Protein 5UJZ (pdb70)

Secondary structure (DSSP, 8-state):
--EEEEEEB--S---EEEETTEEEEE-SSEEE-B-----SSEEEETTBPPEE-TTB-HHHHHHT-TTS---TT----S-EEE-SS-SB--SS---BTTHHHHHHHTT--SSEEEE-SS-HHHH-TTSB----EEEEESSSSEE--TTEEE-B-SSS----EEEEEE-SS-SEEEEEEEEEE-SSHHHHHHHT--S---EEEE-SS-EEEE---------SSS---EEEEEEEEE-TT-EEEEEESS-EEEESSEEEE----S--EEE--S-EEEEEESEEETTEEE--SSSB-SS-S--EEE--B--S-S--EEESS------/--SSTBTTTB---BSS--S-SEEEEEEETTEEEEEE-HHHHHHHHHHHHHHHHHHHTT----EEE------TT-HHHHHHHHHHHHHHHHHHHHHHHHHHHHHHHHHHHHHHHHHHHHHHHHHHHSTTTEEEETTTEEEESS---HHHHHHHHTT---TTSSHHHHHHHTTT-/--EEEEEEB--S---EEEETTEEEEE-SSEEE-B-----SSEEEETTBPPEE-TTB-HHHHHHT-TTS---TT----S-EEE-SS-SB--SS---BTTHHHHHHHTT--SSEEEE-SS-HHHH-TTSB----EEEEESSSSEE--TTEEE-B-SSS----EEEEEE-SS-SEEEEEEEEEE-SSHHHHHHHT--S---EEEE-SS-EEEE---------SSS---EEEEEEEEE-TT-EEEEEESS-EEEESSEEEE----S--EEE--S-EEEEEESEEETTEEE--SSSB-SS-S--EEE--B--S-S--EEESS------/--SSTBTTTB---BSS--S-SEEEEEEETTEEEEEE-HHHHHHHHHHHHHHHHHHHTT----EEE------TT-HHHHHHHHHHHHHHHHHHHHHHHHHHHHHHHHHHHHHHHHHHHHHHHHHHHSTTTEEEETTTEEEESS---HHHHHHHHTT---TTSSHHHHHHHTTT-/--EEEEEEB--S---EEEETTEEEEE-SSEEE-B-----SSEEEETTBPPEE-TTB-HHHHHHT-TTS---TT----S-EEE-SS-SB--SS---BTTHHHHHHHTT--SSEEEE-SS-HHHH-TTSB----EEEEESSSSEE--TTEEE-B-SSS----EEEEEE-SS-SEEEEEEEEEE-SSHHHHHHHT--S---EEEE-SS-EEEE---------SSS---EEEEEEEEE-TT-EEEEEESS-EEEESSEEEE----S--EEE--S-EEEEEESEEETTEEE--SSSB-SS-S--EEE--B--S-S--EEESS------/--SSTBTTTB---BSS--S-SEEEEEEETTEEEEEE-HHHHHHHHHHHHHHHHHHHTT----EEE------TT-HHHHHHHHHHHHHHHHHHHHHHHHHHHHHHHHHHHHHHHHHHHHHHHHHHHSTTTEEEETTTEEEESS---HHHHHHHHTT---TTSSHHHHHHHTTT-/-PPEE-S-SEEEE-SS----EEEEESS---SSSEEEEEE-BTBPEEEEEETTTEE-SS--S-EEEEEETTEEEEEES---GGG-EEEEEEEE-SSS-EEE---EEEEE----EEEE--SEE-TTEEEEEEEEE-SS-TTTSEEEEEEE-TTS-EEEEEEE-TTS-EEE-TTTBTTEEEEEETTTTEEEEEEEEE-GGG-EEEEEEEEE--S---SS----SS-SB----EEEEE--/-PPEE-S-SEEEE-SS----EEEEESS---SSSEEEEEE-BTBPEEEEEETTTEE-SS--S-EEEEEETTEEEEEES---GGG-EEEEEEEE-SSS-EEE---EEEEE----EEEE--SEE-TTEEEEEEEEE-SS-TTTSEEEEEEE-TTS-EEEEEEE-TTS-EEE-TTTBTTEEEEEETTTTEEEEEEEEE-GGG-EEEEEEEEE--SB--SS----SS-SB----EEEEE--/-PPEE-S-SEEEE-SS----EEEEESS---SSSEEEEEE-BTBPEEEEEETTTEE-SS--S-EEEEEETTEEEEEES---GGG-EEEEEEEE-SSS-EEE---EEEEE----EEEE--SEE-TTEEEEEEEEE-SS-TTTSEEEEEEE-TTS-EEEEEEE-TTS-EEE-TTTBTTEEEEEETTTTEEEEEEEEE-GGG-EEEEEEEEE--S---SS----SS-SB----EEEEE--

Structure (mmCIF, N/CA/C/O backbone):
data_5UJZ
#
_entry.id   5UJZ
#
_cell.length_a   1
_cell.length_b   1
_cell.length_c   1
_cell.angle_alpha   90.00
_cell.angle_beta   90.00
_cell.angle_gamma   90.00
#
_symmetry.space_group_name_H-M   'P 1'
#
loop_
_entity.id
_entity.type
_entity.pdbx_description
1 polymer 'Hemagglutinin HA1'
2 polymer 'Hemagglutinin HA2'
3 polymer scFv
4 branched beta-D-mannopyranose-(1-4)-2-acetamido-2-deoxy-beta-D-glucopyranose-(1-4)-2-acetamido-2-deoxy-beta-D-glucopyranose
5 branched 2-acetamido-2-deoxy-beta-D-glucopyranose-(1-4)-2-acetamido-2-deoxy-beta-D-glucopyranose
6 non-polymer 2-acetamido-2-deoxy-beta-D-glucopyranose
#
loop_
_atom_site.group_PDB
_atom_site.id
_atom_site.type_symbol
_atom_site.label_atom_id
_atom_site.label_alt_id
_atom_site.label_comp_id
_atom_site.label_asym_id
_atom_site.label_entity_id
_atom_site.label_seq_id
_atom_site.pdbx_PDB_ins_code
_atom_site.Cartn_x
_atom_site.Cartn_y
_atom_site.Cartn_z
_atom_site.occupancy
_atom_site.B_iso_or_equiv
_atom_site.auth_seq_id
_atom_site.auth_comp_id
_atom_site.auth_asym_id
_atom_site.auth_atom_id
_atom_site.pdbx_PDB_model_num
ATOM 1 N N . GLU A 1 1 ? -4.774 22.078 70.371 1.00 165.65 4 GLU A N 1
ATOM 2 C CA . GLU A 1 1 ? -3.340 21.818 70.420 1.00 165.65 4 GLU A CA 1
ATOM 3 C C . GLU A 1 1 ? -2.820 21.711 68.987 1.00 165.65 4 GLU A C 1
ATOM 4 O O . GLU A 1 1 ? -3.577 21.912 68.039 1.00 165.65 4 GLU A O 1
ATOM 15 N N . ASP A 1 2 ? -1.533 21.402 68.831 1.00 157.25 5 ASP A N 1
ATOM 16 C CA . ASP A 1 2 ? -0.917 21.438 67.514 1.00 157.25 5 ASP A CA 1
ATOM 17 C C . ASP A 1 2 ? -1.439 20.307 66.639 1.00 157.25 5 ASP A C 1
ATOM 18 O O . ASP A 1 2 ? -1.998 19.315 67.114 1.00 157.25 5 ASP A O 1
ATOM 27 N N . THR A 1 3 ? -1.249 20.480 65.334 1.00 149.03 6 THR A N 1
ATOM 28 C CA . THR A 1 3 ? -1.588 19.459 64.358 1.00 149.03 6 THR A CA 1
ATOM 29 C C . THR A 1 3 ? -0.635 19.599 63.183 1.00 149.03 6 THR A C 1
ATOM 30 O O . THR A 1 3 ? -0.145 20.696 62.879 1.00 149.03 6 THR A O 1
ATOM 41 N N . ILE A 1 4 ? -0.339 18.456 62.562 1.00 138.00 7 ILE A N 1
ATOM 42 C CA . ILE A 1 4 ? 0.280 18.411 61.246 1.00 138.00 7 ILE A CA 1
ATOM 43 C C . ILE A 1 4 ? -0.708 17.761 60.301 1.00 138.00 7 ILE A C 1
ATOM 44 O O . ILE A 1 4 ? -1.440 16.839 60.676 1.00 138.00 7 ILE A O 1
ATOM 60 N N . CYS A 1 5 ? -0.724 18.267 59.069 1.00 137.12 8 CYS A N 1
ATOM 61 C CA . CYS A 1 5 ? -1.505 17.672 58.002 1.00 137.12 8 CYS A CA 1
ATOM 62 C C . CYS A 1 5 ? -0.666 17.597 56.742 1.00 137.12 8 CYS A C 1
ATOM 63 O O . CYS A 1 5 ? 0.289 18.354 56.554 1.00 137.12 8 CYS A O 1
ATOM 70 N N . ILE A 1 6 ? -1.063 16.684 55.869 1.00 121.26 9 ILE A N 1
ATOM 71 C CA . ILE A 1 6 ? -0.578 16.642 54.493 1.00 121.26 9 ILE A CA 1
ATOM 72 C C . ILE A 1 6 ? -1.163 17.829 53.757 1.00 121.26 9 ILE A C 1
ATOM 73 O O . ILE A 1 6 ? -2.039 18.520 54.268 1.00 121.26 9 ILE A O 1
ATOM 89 N N . GLY A 1 7 ? -0.691 18.062 52.540 1.00 111.97 10 GLY A N 1
ATOM 90 C CA . GLY A 1 7 ? -1.378 18.975 51.648 1.00 111.97 10 GLY A CA 1
ATOM 91 C C . GLY A 1 7 ? -1.018 18.719 50.202 1.00 111.97 10 GLY A C 1
ATOM 92 O O . GLY A 1 7 ? 0.043 18.171 49.891 1.00 111.97 10 GLY A O 1
ATOM 96 N N . TYR A 1 8 ? -1.934 19.101 49.316 1.00 114.43 11 TYR A N 1
ATOM 97 C CA . TYR A 1 8 ? -1.641 19.113 47.891 1.00 114.43 11 TYR A CA 1
ATOM 98 C C . TYR A 1 8 ? -2.512 20.159 47.214 1.00 114.43 11 TYR A C 1
ATOM 99 O O . TYR A 1 8 ? -3.367 20.787 47.841 1.00 114.43 11 TYR A O 1
ATOM 117 N N . HIS A 1 9 ? -2.299 20.304 45.910 1.00 117.79 12 HIS A N 1
ATOM 118 C CA . HIS A 1 9 ? -2.778 21.462 45.173 1.00 117.79 12 HIS A CA 1
ATOM 119 C C . HIS A 1 9 ? -4.153 21.222 44.573 1.00 117.79 12 HIS A C 1
ATOM 120 O O . HIS A 1 9 ? -4.472 20.133 44.092 1.00 117.79 12 HIS A O 1
ATOM 134 N N . ALA A 1 10 ? -4.973 22.264 44.627 1.00 119.32 13 ALA A N 1
ATOM 135 C CA . ALA A 1 10 ? -6.131 22.408 43.767 1.00 119.32 13 ALA A CA 1
ATOM 136 C C . ALA A 1 10 ? -6.118 23.841 43.270 1.00 119.32 13 ALA A C 1
ATOM 137 O O . ALA A 1 10 ? -5.281 24.643 43.689 1.00 119.32 13 ALA A O 1
ATOM 144 N N . ASN A 1 11 ? -7.039 24.163 42.367 1.00 127.39 14 ASN A N 1
ATOM 145 C CA . ASN A 1 11 ? -7.132 25.521 41.845 1.00 127.39 14 ASN A CA 1
ATOM 146 C C . ASN A 1 11 ? -8.572 25.792 41.420 1.00 127.39 14 ASN A C 1
ATOM 147 O O . ASN A 1 11 ? -9.482 25.010 41.706 1.00 127.39 14 ASN A O 1
ATOM 158 N N . ASN A 1 12 ? -8.764 26.897 40.705 1.00 136.12 15 ASN A N 1
ATOM 159 C CA . ASN A 1 12 ? -10.053 27.234 40.119 1.00 136.12 15 ASN A CA 1
ATOM 160 C C . ASN A 1 12 ? -10.309 26.540 38.789 1.00 136.12 15 ASN A C 1
ATOM 161 O O . ASN A 1 12 ? -11.348 26.794 38.171 1.00 136.12 15 ASN A O 1
ATOM 171 N N . SER A 1 13 ? -9.401 25.686 38.324 1.00 130.85 16 SER A N 1
ATOM 172 C CA . SER A 1 13 ? -9.464 25.222 36.949 1.00 130.85 16 SER A CA 1
ATOM 173 C C . SER A 1 13 ? -10.591 24.224 36.767 1.00 130.85 16 SER A C 1
ATOM 174 O O . SER A 1 13 ? -11.020 23.570 37.722 1.00 130.85 16 SER A O 1
ATOM 182 N N . THR A 1 14 ? -11.081 24.135 35.531 1.00 133.33 17 THR A N 1
ATOM 183 C CA . THR A 1 14 ? -12.139 23.218 35.137 1.00 133.33 17 THR A CA 1
ATOM 184 C C . THR A 1 14 ? -11.848 22.517 33.814 1.00 133.33 17 THR A C 1
ATOM 185 O O . THR A 1 14 ? -12.782 22.050 33.158 1.00 133.33 17 THR A O 1
ATOM 196 N N . ASP A 1 15 ? -10.583 22.425 33.411 1.00 129.09 18 ASP A N 1
ATOM 197 C CA . ASP A 1 15 ? -10.230 21.716 32.192 1.00 129.09 18 ASP A CA 1
ATOM 198 C C . ASP A 1 15 ? -10.255 20.213 32.438 1.00 129.09 18 ASP A C 1
ATOM 199 O O . ASP A 1 15 ? -9.969 19.745 33.544 1.00 129.09 18 ASP A O 1
ATOM 208 N N . THR A 1 16 ? -10.561 19.457 31.376 1.00 133.79 19 THR A N 1
ATOM 209 C CA . THR A 1 16 ? -11.033 18.081 31.486 1.00 133.79 19 THR A CA 1
ATOM 210 C C . THR A 1 16 ? -10.347 17.167 30.484 1.00 133.79 19 THR A C 1
ATOM 211 O O . THR A 1 16 ? -9.821 17.613 29.463 1.00 133.79 19 THR A O 1
ATOM 222 N N . VAL A 1 17 ? -10.384 15.862 30.793 1.00 132.12 20 VAL A N 1
ATOM 223 C CA . VAL A 1 17 ? -9.983 14.807 29.855 1.00 132.12 20 VAL A CA 1
ATOM 224 C C . VAL A 1 17 ? -11.076 13.749 29.777 1.00 132.12 20 VAL A C 1
ATOM 225 O O . VAL A 1 17 ? -12.120 13.866 30.425 1.00 132.12 20 VAL A O 1
ATOM 238 N N . ASP A 1 18 ? -10.844 12.729 28.954 1.00 138.02 21 ASP A N 1
ATOM 239 C CA . ASP A 1 18 ? -11.482 11.429 29.056 1.00 138.02 21 ASP A CA 1
ATOM 240 C C . ASP A 1 18 ? -10.473 10.452 29.638 1.00 138.02 21 ASP A C 1
ATOM 241 O O . ASP A 1 18 ? -9.265 10.586 29.420 1.00 138.02 21 ASP A O 1
ATOM 250 N N . THR A 1 19 ? -10.975 9.483 30.402 1.00 131.59 22 THR A N 1
ATOM 251 C CA . THR A 1 19 ? -10.121 8.499 31.052 1.00 131.59 22 THR A CA 1
ATOM 252 C C . THR A 1 19 ? -10.904 7.199 31.196 1.00 131.59 22 THR A C 1
ATOM 253 O O . THR A 1 19 ? -12.137 7.216 31.312 1.00 131.59 22 THR A O 1
ATOM 264 N N . VAL A 1 20 ? -10.144 6.087 31.229 1.00 120.67 23 VAL A N 1
ATOM 265 C CA . VAL A 1 20 ? -10.544 4.672 31.255 1.00 120.67 23 VAL A CA 1
ATOM 266 C C . VAL A 1 20 ? -11.738 4.437 32.160 1.00 120.67 23 VAL A C 1
ATOM 267 O O . VAL A 1 20 ? -12.686 3.732 31.797 1.00 120.67 23 VAL A O 1
ATOM 280 N N . LEU A 1 21 ? -11.688 5.057 33.331 1.00 123.38 24 LEU A N 1
ATOM 281 C CA . LEU A 1 21 ? -12.604 4.821 34.423 1.00 123.38 24 LEU A CA 1
ATOM 282 C C . LEU A 1 21 ? -13.547 5.986 34.675 1.00 123.38 24 LEU A C 1
ATOM 283 O O . LEU A 1 21 ? -14.521 5.811 35.413 1.00 123.38 24 LEU A O 1
ATOM 299 N N . GLU A 1 22 ? -13.304 7.157 34.084 1.00 133.35 25 GLU A N 1
ATOM 300 C CA . GLU A 1 22 ? -14.283 8.233 34.173 1.00 133.35 25 GLU A CA 1
ATOM 301 C C . GLU A 1 22 ? -14.009 9.232 33.058 1.00 133.35 25 GLU A C 1
ATOM 302 O O . GLU A 1 22 ? -12.861 9.440 32.657 1.00 133.35 25 GLU A O 1
ATOM 314 N N . LYS A 1 23 ? -15.081 9.877 32.593 1.00 130.02 26 LYS A N 1
ATOM 315 C CA . LYS A 1 23 ? -15.036 10.852 31.513 1.00 130.02 26 LYS A CA 1
ATOM 316 C C . LYS A 1 23 ? -15.256 12.263 32.048 1.00 130.02 26 LYS A C 1
ATOM 317 O O . LYS A 1 23 ? -15.673 12.464 33.189 1.00 130.02 26 LYS A O 1
ATOM 336 N N . ASN A 1 24 ? -14.908 13.227 31.195 1.00 142.33 27 ASN A N 1
ATOM 337 C CA . ASN A 1 24 ? -14.873 14.678 31.451 1.00 142.33 27 ASN A CA 1
ATOM 338 C C . ASN A 1 24 ? -14.134 15.039 32.746 1.00 142.33 27 ASN A C 1
ATOM 339 O O . ASN A 1 24 ? -14.463 16.008 33.429 1.00 142.33 27 ASN A O 1
ATOM 349 N N . VAL A 1 25 ? -13.109 14.271 33.059 1.00 129.72 28 VAL A N 1
ATOM 350 C CA . VAL A 1 25 ? -12.536 14.277 34.394 1.00 129.72 28 VAL A CA 1
ATOM 351 C C . VAL A 1 25 ? -11.699 15.527 34.534 1.00 129.72 28 VAL A C 1
ATOM 352 O O . VAL A 1 25 ? -10.716 15.725 33.805 1.00 129.72 28 VAL A O 1
ATOM 365 N N . THR A 1 26 ? -12.086 16.350 35.495 1.00 127.42 29 THR A N 1
ATOM 366 C CA . THR A 1 26 ? -11.490 17.641 35.757 1.00 127.42 29 THR A CA 1
ATOM 367 C C . THR A 1 26 ? -10.143 17.456 36.425 1.00 127.42 29 THR A C 1
ATOM 368 O O . THR A 1 26 ? -9.937 16.516 37.197 1.00 127.42 29 THR A O 1
ATOM 379 N N . VAL A 1 27 ? -9.219 18.352 36.089 1.00 128.64 30 VAL A N 1
ATOM 380 C CA . VAL A 1 27 ? -7.920 18.429 36.741 1.00 128.64 30 VAL A CA 1
ATOM 381 C C . VAL A 1 27 ? -7.550 19.881 36.977 1.00 128.64 30 VAL A C 1
ATOM 382 O O . VAL A 1 27 ? -8.257 20.798 36.546 1.00 128.64 30 VAL A O 1
ATOM 395 N N . THR A 1 28 ? -6.413 20.083 37.638 1.00 127.22 31 THR A N 1
ATOM 396 C CA . THR A 1 28 ? -5.887 21.419 37.850 1.00 127.22 31 THR A CA 1
ATOM 397 C C . THR A 1 28 ? -5.191 21.915 36.601 1.00 127.22 31 THR A C 1
ATOM 398 O O . THR A 1 28 ? -5.618 22.896 35.983 1.00 127.22 31 THR A O 1
ATOM 409 N N . HIS A 1 29 ? -4.132 21.222 36.213 1.00 127.01 32 HIS A N 1
ATOM 410 C CA . HIS A 1 29 ? -3.299 21.561 35.080 1.00 127.01 32 HIS A CA 1
ATOM 411 C C . HIS A 1 29 ? -3.446 20.464 34.050 1.00 127.01 32 HIS A C 1
ATOM 412 O O . HIS A 1 29 ? -3.685 19.304 34.395 1.00 127.01 32 HIS A O 1
ATOM 426 N N . SER A 1 30 ? -3.286 20.846 32.791 1.00 126.06 33 SER A N 1
ATOM 427 C CA . SER A 1 30 ? -3.411 19.941 31.667 1.00 126.06 33 SER A CA 1
ATOM 428 C C . SER A 1 30 ? -2.391 20.327 30.618 1.00 126.06 33 SER A C 1
ATOM 429 O O . SER A 1 30 ? -1.648 21.300 30.761 1.00 126.06 33 SER A O 1
ATOM 437 N N . VAL A 1 31 ? -2.360 19.541 29.556 1.00 121.94 34 VAL A N 1
ATOM 438 C CA . VAL A 1 31 ? -1.652 19.909 28.347 1.00 121.94 34 VAL A CA 1
ATOM 439 C C . VAL A 1 31 ? -2.371 19.264 27.179 1.00 121.94 34 VAL A C 1
ATOM 440 O O . VAL A 1 31 ? -2.689 18.070 27.208 1.00 121.94 34 VAL A O 1
ATOM 453 N N . ASN A 1 32 ? -2.656 20.067 26.167 1.00 124.55 35 ASN A N 1
ATOM 454 C CA . ASN A 1 32 ? -3.220 19.589 24.917 1.00 124.55 35 ASN A CA 1
ATOM 455 C C . ASN A 1 32 ? -2.078 19.053 24.074 1.00 124.55 35 ASN A C 1
ATOM 456 O O . ASN A 1 32 ? -1.148 19.789 23.734 1.00 124.55 35 ASN A O 1
ATOM 467 N N . LEU A 1 33 ? -2.158 17.773 23.732 1.00 120.78 36 LEU A N 1
ATOM 468 C CA . LEU A 1 33 ? -1.224 17.220 22.765 1.00 120.78 36 LEU A CA 1
ATOM 469 C C . LEU A 1 33 ? -1.496 17.737 21.366 1.00 120.78 36 LEU A C 1
ATOM 470 O O . LEU A 1 33 ? -0.575 17.836 20.550 1.00 120.78 36 LEU A O 1
ATOM 486 N N . LEU A 1 34 ? -2.742 18.069 21.072 1.00 119.32 37 LEU A N 1
ATOM 487 C CA . LEU A 1 34 ? -3.199 18.237 19.712 1.00 119.32 37 LEU A CA 1
ATOM 488 C C . LEU A 1 34 ? -2.956 19.648 19.208 1.00 119.32 37 LEU A C 1
ATOM 489 O O . LEU A 1 34 ? -2.889 20.601 19.988 1.00 119.32 37 LEU A O 1
ATOM 505 N N . GLU A 1 35 ? -2.827 19.763 17.881 1.00 126.57 38 GLU A N 1
ATOM 506 C CA . GLU A 1 35 ? -2.983 21.029 17.170 1.00 126.57 38 GLU A CA 1
ATOM 507 C C . GLU A 1 35 ? -4.248 20.899 16.339 1.00 126.57 38 GLU A C 1
ATOM 508 O O . GLU A 1 35 ? -4.210 20.410 15.206 1.00 126.57 38 GLU A O 1
ATOM 520 N N . ASP A 1 36 ? -5.366 21.309 16.923 1.00 125.06 39 ASP A N 1
ATOM 521 C CA . ASP A 1 36 ? -6.651 21.302 16.237 1.00 125.06 39 ASP A CA 1
ATOM 522 C C . ASP A 1 36 ? -6.878 22.526 15.357 1.00 125.06 39 ASP A C 1
ATOM 523 O O . ASP A 1 36 ? -7.963 22.645 14.777 1.00 125.06 39 ASP A O 1
ATOM 532 N N . SER A 1 37 ? -5.891 23.420 15.238 1.00 128.76 40 SER A N 1
ATOM 533 C CA . SER A 1 37 ? -6.057 24.737 14.649 1.00 128.76 40 SER A CA 1
ATOM 534 C C . SER A 1 37 ? -5.126 24.920 13.464 1.00 128.76 40 SER A C 1
ATOM 535 O O . SER A 1 37 ? -4.023 24.367 13.419 1.00 128.76 40 SER A O 1
ATOM 543 N N . HIS A 1 38 ? -5.597 25.718 12.518 1.00 124.25 41 HIS A N 1
ATOM 544 C CA . HIS A 1 38 ? -4.848 26.155 11.359 1.00 124.25 41 HIS A CA 1
ATOM 545 C C . HIS A 1 38 ? -4.983 27.665 11.261 1.00 124.25 41 HIS A C 1
ATOM 546 O O . HIS A 1 38 ? -6.031 28.232 11.583 1.00 124.25 41 HIS A O 1
ATOM 560 N N . ASN A 1 39 ? -3.921 28.322 10.810 1.00 122.27 42 ASN A N 1
ATOM 561 C CA . ASN A 1 39 ? -3.940 29.777 10.725 1.00 122.27 42 ASN A CA 1
ATOM 562 C C . ASN A 1 39 ? -4.802 30.315 9.587 1.00 122.27 42 ASN A C 1
ATOM 563 O O . ASN A 1 39 ? -5.021 31.528 9.525 1.00 122.27 42 ASN A O 1
ATOM 574 N N . GLY A 1 40 ? -5.283 29.464 8.682 1.00 123.92 43 GLY A N 1
ATOM 575 C CA . GLY A 1 40 ? -6.082 29.951 7.577 1.00 123.92 43 GLY A CA 1
ATOM 576 C C . GLY A 1 40 ? -5.289 30.770 6.591 1.00 123.92 43 GLY A C 1
ATOM 577 O O . GLY A 1 40 ? -5.796 31.771 6.073 1.00 123.92 43 GLY A O 1
ATOM 581 N N . LYS A 1 41 ? -4.048 30.371 6.327 1.00 130.55 44 LYS A N 1
ATOM 582 C CA . LYS A 1 41 ? -3.129 31.093 5.464 1.00 130.55 44 LYS A CA 1
ATOM 583 C C . LYS A 1 41 ? -2.367 30.101 4.608 1.00 130.55 44 LYS A C 1
ATOM 584 O O . LYS A 1 41 ? -2.344 28.901 4.886 1.00 130.55 44 LYS A O 1
ATOM 603 N N . LEU A 1 42 ? -1.726 30.625 3.568 1.00 132.63 45 LEU A N 1
ATOM 604 C CA . LEU A 1 42 ? -0.653 29.922 2.872 1.00 132.63 45 LEU A CA 1
ATOM 605 C C . LEU A 1 42 ? 0.617 30.712 3.149 1.00 132.63 45 LEU A C 1
ATOM 606 O O . LEU A 1 42 ? 0.930 31.691 2.462 1.00 132.63 45 LEU A O 1
ATOM 622 N N . CYS A 1 43 ? 1.294 30.299 4.220 1.00 133.36 46 CYS A N 1
ATOM 623 C CA . CYS A 1 43 ? 2.658 30.676 4.541 1.00 133.36 46 CYS A CA 1
ATOM 624 C C . CYS A 1 43 ? 3.592 29.865 3.645 1.00 133.36 46 CYS A C 1
ATOM 625 O O . CYS A 1 43 ? 3.146 29.117 2.770 1.00 133.36 46 CYS A O 1
ATOM 632 N N . LEU A 1 44 ? 4.899 29.989 3.880 1.00 136.02 47 LEU A N 1
ATOM 633 C CA . LEU A 1 44 ? 5.938 29.394 3.055 1.00 136.02 47 LEU A CA 1
ATOM 634 C C . LEU A 1 44 ? 6.906 28.641 3.951 1.00 136.02 47 LEU A C 1
ATOM 635 O O . LEU A 1 44 ? 7.115 29.031 5.096 1.00 136.02 47 LEU A O 1
ATOM 651 N N . LEU A 1 45 ? 7.500 27.568 3.438 1.00 135.58 48 LEU A N 1
ATOM 652 C CA . LEU A 1 45 ? 8.496 26.850 4.219 1.00 135.58 48 LEU A CA 1
ATOM 653 C C . LEU A 1 45 ? 9.744 27.689 4.406 1.00 135.58 48 LEU A C 1
ATOM 654 O O . LEU A 1 45 ? 10.273 28.257 3.450 1.00 135.58 48 LEU A O 1
ATOM 670 N N . LYS A 1 46 ? 10.220 27.778 5.651 1.00 140.17 49 LYS A N 1
ATOM 671 C CA . LYS A 1 46 ? 11.656 27.948 5.959 1.00 140.17 49 LYS A CA 1
ATOM 672 C C . LYS A 1 46 ? 12.288 29.272 5.479 1.00 140.17 49 LYS A C 1
ATOM 673 O O . LYS A 1 46 ? 13.472 29.510 5.741 1.00 140.17 49 LYS A O 1
ATOM 692 N N . GLY A 1 47 ? 11.542 30.163 4.825 1.00 138.96 50 GLY A N 1
ATOM 693 C CA . GLY A 1 47 ? 12.092 31.171 3.932 1.00 138.96 50 GLY A CA 1
ATOM 694 C C . GLY A 1 47 ? 12.067 30.812 2.459 1.00 138.96 50 GLY A C 1
ATOM 695 O O . GLY A 1 47 ? 12.269 31.698 1.624 1.00 138.96 50 GLY A O 1
ATOM 699 N N . ILE A 1 48 ? 11.810 29.550 2.113 1.00 135.94 51 ILE A N 1
ATOM 700 C CA . ILE A 1 48 ? 11.676 29.100 0.730 1.00 135.94 51 ILE A CA 1
ATOM 701 C C . ILE A 1 48 ? 10.226 29.319 0.323 1.00 135.94 51 ILE A C 1
ATOM 702 O O . ILE A 1 48 ? 9.316 28.767 0.945 1.00 135.94 51 ILE A O 1
ATOM 718 N N . ALA A 1 49 ? 10.004 30.083 -0.742 1.00 131.24 52 ALA A N 1
ATOM 719 C CA . ALA A 1 49 ? 8.641 30.389 -1.151 1.00 131.24 52 ALA A CA 1
ATOM 720 C C . ALA A 1 49 ? 8.014 29.173 -1.838 1.00 131.24 52 ALA A C 1
ATOM 721 O O . ALA A 1 49 ? 8.742 28.257 -2.236 1.00 131.24 52 ALA A O 1
ATOM 728 N N . PRO A 1 50 ? 6.682 29.112 -1.964 1.00 128.70 53 PRO A N 1
ATOM 729 C CA . PRO A 1 50 ? 6.048 28.140 -2.860 1.00 128.70 53 PRO A CA 1
ATOM 730 C C . PRO A 1 50 ? 5.798 28.702 -4.253 1.00 128.70 53 PRO A C 1
ATOM 731 O O . PRO A 1 50 ? 5.962 29.892 -4.519 1.00 128.70 53 PRO A O 1
ATOM 742 N N . LEU A 1 51 ? 5.372 27.802 -5.135 1.00 124.69 54 LEU A N 1
ATOM 743 C CA . LEU A 1 51 ? 4.818 28.144 -6.433 1.00 124.69 54 LEU A CA 1
ATOM 744 C C . LEU A 1 51 ? 3.314 28.349 -6.343 1.00 124.69 54 LEU A C 1
ATOM 745 O O . LEU A 1 51 ? 2.611 27.650 -5.603 1.00 124.69 54 LEU A O 1
ATOM 761 N N . GLN A 1 52 ? 2.836 29.282 -7.157 1.00 125.02 55 GLN A N 1
ATOM 762 C CA . GLN A 1 52 ? 1.438 29.652 -7.264 1.00 125.02 55 GLN A CA 1
ATOM 763 C C . GLN A 1 52 ? 1.060 29.624 -8.734 1.00 125.02 55 GLN A C 1
ATOM 764 O O . GLN A 1 52 ? 1.862 30.013 -9.590 1.00 125.02 55 GLN A O 1
ATOM 778 N N . LEU A 1 53 ? -0.150 29.147 -9.011 1.00 125.25 56 LEU A N 1
ATOM 779 C CA . LEU A 1 53 ? -0.741 29.136 -10.341 1.00 125.25 56 LEU A CA 1
ATOM 780 C C . LEU A 1 53 ? -1.866 30.139 -10.499 1.00 125.25 56 LEU A C 1
ATOM 781 O O . LEU A 1 53 ? -2.174 30.522 -11.632 1.00 125.25 56 LEU A O 1
ATOM 797 N N . GLY A 1 54 ? -2.491 30.558 -9.410 1.00 127.38 57 GLY A N 1
ATOM 798 C CA . GLY A 1 54 ? -3.630 31.442 -9.531 1.00 127.38 57 GLY A CA 1
ATOM 799 C C . GLY A 1 54 ? -4.791 30.668 -10.109 1.00 127.38 57 GLY A C 1
ATOM 800 O O . GLY A 1 54 ? -5.405 29.828 -9.440 1.00 127.38 57 GLY A O 1
ATOM 804 N N . ASN A 1 55 ? -5.084 30.948 -11.376 1.00 126.05 58 ASN A N 1
ATOM 805 C CA . ASN A 1 55 ? -6.143 30.287 -12.123 1.00 126.05 58 ASN A CA 1
ATOM 806 C C . ASN A 1 55 ? -5.663 29.127 -12.978 1.00 126.05 58 ASN A C 1
ATOM 807 O O . ASN A 1 55 ? -6.498 28.378 -13.499 1.00 126.05 58 ASN A O 1
ATOM 817 N N . CYS A 1 56 ? -4.360 28.962 -13.146 1.00 125.18 59 CYS A N 1
ATOM 818 C CA . CYS A 1 56 ? -3.867 28.098 -14.192 1.00 125.18 59 CYS A CA 1
ATOM 819 C C . CYS A 1 56 ? -3.943 26.635 -13.790 1.00 125.18 59 CYS A C 1
ATOM 820 O O . CYS A 1 56 ? -3.960 26.278 -12.610 1.00 125.18 59 CYS A O 1
ATOM 827 N N . SER A 1 57 ? -3.995 25.791 -14.811 1.00 127.98 60 SER A N 1
ATOM 828 C CA . SER A 1 57 ? -3.681 24.381 -14.687 1.00 127.98 60 SER A CA 1
ATOM 829 C C . SER A 1 57 ? -2.176 24.176 -14.765 1.00 127.98 60 SER A C 1
ATOM 830 O O . SER A 1 57 ? -1.410 25.080 -15.098 1.00 127.98 60 SER A O 1
ATOM 838 N N . VAL A 1 58 ? -1.754 22.953 -14.462 1.00 115.56 61 VAL A N 1
ATOM 839 C CA . VAL A 1 58 ? -0.363 22.576 -14.669 1.00 115.56 61 VAL A CA 1
ATOM 840 C C . VAL A 1 58 ? -0.047 22.531 -16.151 1.00 115.56 61 VAL A C 1
ATOM 841 O O . VAL A 1 58 ? 1.100 22.743 -16.555 1.00 115.56 61 VAL A O 1
ATOM 854 N N . ALA A 1 59 ? -1.042 22.208 -16.979 1.00 123.28 62 ALA A N 1
ATOM 855 C CA . ALA A 1 59 ? -0.857 22.280 -18.421 1.00 123.28 62 ALA A CA 1
ATOM 856 C C . ALA A 1 59 ? -0.562 23.711 -18.842 1.00 123.28 62 ALA A C 1
ATOM 857 O O . ALA A 1 59 ? 0.456 23.993 -19.491 1.00 123.28 62 ALA A O 1
ATOM 864 N N . GLY A 1 60 ? -1.409 24.643 -18.401 1.00 127.90 63 GLY A N 1
ATOM 865 C CA . GLY A 1 60 ? -1.175 26.048 -18.680 1.00 127.90 63 GLY A CA 1
ATOM 866 C C . GLY A 1 60 ? 0.096 26.591 -18.055 1.00 127.90 63 GLY A C 1
ATOM 867 O O . GLY A 1 60 ? 0.670 27.564 -18.556 1.00 127.90 63 GLY A O 1
ATOM 871 N N . TRP A 1 61 ? 0.569 25.961 -16.975 1.00 119.40 64 TRP A N 1
ATOM 872 C CA . TRP A 1 61 ? 1.814 26.382 -16.352 1.00 119.40 64 TRP A CA 1
ATOM 873 C C . TRP A 1 61 ? 3.013 25.911 -17.153 1.00 119.40 64 TRP A C 1
ATOM 874 O O . TRP A 1 61 ? 3.880 26.710 -17.522 1.00 119.40 64 TRP A O 1
ATOM 895 N N . ILE A 1 62 ? 3.093 24.609 -17.403 1.00 115.39 65 ILE A N 1
ATOM 896 C CA . ILE A 1 62 ? 4.294 24.051 -17.996 1.00 115.39 65 ILE A CA 1
ATOM 897 C C . ILE A 1 62 ? 4.425 24.453 -19.451 1.00 115.39 65 ILE A C 1
ATOM 898 O O . ILE A 1 62 ? 5.536 24.689 -19.936 1.00 115.39 65 ILE A O 1
ATOM 914 N N . LEU A 1 63 ? 3.315 24.522 -20.176 1.00 117.69 66 LEU A N 1
ATOM 915 C CA . LEU A 1 63 ? 3.425 24.576 -21.618 1.00 117.69 66 LEU A CA 1
ATOM 916 C C . LEU A 1 63 ? 3.821 25.953 -22.107 1.00 117.69 66 LEU A C 1
ATOM 917 O O . LEU A 1 63 ? 4.606 26.050 -23.056 1.00 117.69 66 LEU A O 1
ATOM 933 N N . GLY A 1 64 ? 3.344 26.994 -21.444 1.00 120.84 67 GLY A N 1
ATOM 934 C CA . GLY A 1 64 ? 3.609 28.363 -21.805 1.00 120.84 67 GLY A CA 1
ATOM 935 C C . GLY A 1 64 ? 2.385 29.120 -22.214 1.00 120.84 67 GLY A C 1
ATOM 936 O O . GLY A 1 64 ? 2.470 29.921 -23.155 1.00 120.84 67 GLY A O 1
ATOM 940 N N . ASN A 1 65 ? 1.240 28.837 -21.597 1.00 118.00 68 ASN A N 1
ATOM 941 C CA . ASN A 1 65 ? 0.005 29.555 -21.822 1.00 118.00 68 ASN A CA 1
ATOM 942 C C . ASN A 1 65 ? 0.251 31.037 -21.555 1.00 118.00 68 ASN A C 1
ATOM 943 O O . ASN A 1 65 ? 0.742 31.363 -20.468 1.00 118.00 68 ASN A O 1
ATOM 954 N N . PRO A 1 66 ? -0.009 31.951 -22.510 1.00 122.53 69 PRO A N 1
ATOM 955 C CA . PRO A 1 66 ? 0.412 33.349 -22.300 1.00 122.53 69 PRO A CA 1
ATOM 956 C C . PRO A 1 66 ? -0.287 34.045 -21.156 1.00 122.53 69 PRO A C 1
ATOM 957 O O . PRO A 1 66 ? 0.297 34.920 -20.505 1.00 122.53 69 PRO A O 1
ATOM 968 N N . GLU A 1 67 ? -1.523 33.664 -20.887 1.00 123.99 70 GLU A N 1
ATOM 969 C CA . GLU A 1 67 ? -2.230 34.195 -19.740 1.00 123.99 70 GLU A CA 1
ATOM 970 C C . GLU A 1 67 ? -1.672 33.669 -18.427 1.00 123.99 70 GLU A C 1
ATOM 971 O O . GLU A 1 67 ? -1.845 34.325 -17.396 1.00 123.99 70 GLU A O 1
ATOM 983 N N . CYS A 1 68 ? -0.995 32.522 -18.444 1.00 122.12 71 CYS A N 1
ATOM 984 C CA . CYS A 1 68 ? -0.241 32.032 -17.299 1.00 122.12 71 CYS A CA 1
ATOM 985 C C . CYS A 1 68 ? 1.132 32.680 -17.326 1.00 122.12 71 CYS A C 1
ATOM 986 O O . CYS A 1 68 ? 1.838 32.612 -18.336 1.00 122.12 71 CYS A O 1
ATOM 993 N N . GLU A 1 69 ? 1.512 33.308 -16.223 1.00 115.43 72 GLU A N 1
ATOM 994 C CA . GLU A 1 69 ? 2.859 33.842 -16.129 1.00 115.43 72 GLU A CA 1
ATOM 995 C C . GLU A 1 69 ? 3.853 32.694 -16.073 1.00 115.43 72 GLU A C 1
ATOM 996 O O . GLU A 1 69 ? 3.758 31.817 -15.209 1.00 115.43 72 GLU A O 1
ATOM 1008 N N . LEU A 1 70 ? 4.786 32.695 -17.031 1.00 117.40 73 LEU A N 1
ATOM 1009 C CA . LEU A 1 70 ? 5.797 31.648 -17.129 1.00 117.40 73 LEU A CA 1
ATOM 1010 C C . LEU A 1 70 ? 6.655 31.595 -15.878 1.00 117.40 73 LEU A C 1
ATOM 1011 O O . LEU A 1 70 ? 6.807 30.533 -15.264 1.00 117.40 73 LEU A O 1
ATOM 1027 N N . LEU A 1 71 ? 7.215 32.738 -15.490 1.00 118.46 74 LEU A N 1
ATOM 1028 C CA . LEU A 1 71 ? 7.953 32.900 -14.241 1.00 118.46 74 LEU A CA 1
ATOM 1029 C C . LEU A 1 71 ? 9.184 32.004 -14.193 1.00 118.46 74 LEU A C 1
ATOM 1030 O O . LEU A 1 71 ? 9.319 31.151 -13.313 1.00 118.46 74 LEU A O 1
ATOM 1046 N N . ILE A 1 72 ? 10.078 32.197 -15.164 1.00 119.57 75 ILE A N 1
ATOM 1047 C CA . ILE A 1 72 ? 11.337 31.456 -15.227 1.00 119.57 75 ILE A CA 1
ATOM 1048 C C . ILE A 1 72 ? 12.212 31.704 -14.007 1.00 119.57 75 ILE A C 1
ATOM 1049 O O . ILE A 1 72 ? 13.006 30.838 -13.617 1.00 119.57 75 ILE A O 1
ATOM 1065 N N . SER A 1 73 ? 12.099 32.891 -13.400 1.00 126.73 76 SER A N 1
ATOM 1066 C CA . SER A 1 73 ? 12.796 33.224 -12.165 1.00 126.73 76 SER A CA 1
ATOM 1067 C C . SER A 1 73 ? 12.485 32.259 -11.031 1.00 126.73 76 SER A C 1
ATOM 1068 O O . SER A 1 73 ? 13.343 32.047 -10.168 1.00 126.73 76 SER A O 1
ATOM 1076 N N . ARG A 1 74 ? 11.299 31.664 -11.020 1.00 122.78 77 ARG A N 1
ATOM 1077 C CA . ARG A 1 74 ? 10.953 30.643 -10.049 1.00 122.78 77 ARG A CA 1
ATOM 1078 C C . ARG A 1 74 ? 11.765 29.405 -10.393 1.00 122.78 77 ARG A C 1
ATOM 1079 O O . ARG A 1 74 ? 11.342 28.574 -11.202 1.00 122.78 77 ARG A O 1
ATOM 1100 N N . GLU A 1 75 ? 12.937 29.301 -9.778 1.00 124.15 78 GLU A N 1
ATOM 1101 C CA . GLU A 1 75 ? 13.901 28.246 -10.039 1.00 124.15 78 GLU A CA 1
ATOM 1102 C C . GLU A 1 75 ? 13.711 27.046 -9.130 1.00 124.15 78 GLU A C 1
ATOM 1103 O O . GLU A 1 75 ? 14.050 25.926 -9.518 1.00 124.15 78 GLU A O 1
ATOM 1115 N N . SER A 1 76 ? 13.216 27.264 -7.923 1.00 128.18 79 SER A N 1
ATOM 1116 C CA . SER A 1 76 ? 12.865 26.181 -7.023 1.00 128.18 79 SER A CA 1
ATOM 1117 C C . SER A 1 76 ? 11.964 26.779 -5.964 1.00 128.18 79 SER A C 1
ATOM 1118 O O . SER A 1 76 ? 11.930 28.003 -5.807 1.00 128.18 79 SER A O 1
ATOM 1126 N N . TRP A 1 77 ? 11.214 25.945 -5.255 1.00 123.05 80 TRP A N 1
ATOM 1127 C CA . TRP A 1 77 ? 10.208 26.459 -4.343 1.00 123.05 80 TRP A CA 1
ATOM 1128 C C . TRP A 1 77 ? 9.864 25.385 -3.326 1.00 123.05 80 TRP A C 1
ATOM 1129 O O . TRP A 1 77 ? 10.378 24.264 -3.365 1.00 123.05 80 TRP A O 1
ATOM 1150 N N . SER A 1 78 ? 8.960 25.752 -2.424 1.00 131.01 81 SER A N 1
ATOM 1151 C CA . SER A 1 78 ? 8.638 24.917 -1.279 1.00 131.01 81 SER A CA 1
ATOM 1152 C C . SER A 1 78 ? 7.569 23.892 -1.624 1.00 131.01 81 SER A C 1
ATOM 1153 O O . SER A 1 78 ? 7.708 22.702 -1.324 1.00 131.01 81 SER A O 1
ATOM 1161 N N . TYR A 1 79 ? 6.492 24.337 -2.256 1.00 129.38 82 TYR A N 1
ATOM 1162 C CA . TYR A 1 79 ? 5.387 23.455 -2.595 1.00 129.38 82 TYR A CA 1
ATOM 1163 C C . TYR A 1 79 ? 4.568 24.131 -3.679 1.00 129.38 82 TYR A C 1
ATOM 1164 O O . TYR A 1 79 ? 4.708 25.330 -3.922 1.00 129.38 82 TYR A O 1
ATOM 1182 N N . ILE A 1 80 ? 3.679 23.353 -4.293 1.00 124.27 83 ILE A N 1
ATOM 1183 C CA . ILE A 1 80 ? 2.861 23.795 -5.420 1.00 124.27 83 ILE A CA 1
ATOM 1184 C C . ILE A 1 80 ? 1.490 24.155 -4.881 1.00 124.27 83 ILE A C 1
ATOM 1185 O O . ILE A 1 80 ? 0.936 23.437 -4.033 1.00 124.27 83 ILE A O 1
ATOM 1201 N N . VAL A 1 81 ? 0.925 25.242 -5.418 1.00 126.46 84 VAL A N 1
ATOM 1202 C CA . VAL A 1 81 ? -0.396 25.733 -5.055 1.00 126.46 84 VAL A CA 1
ATOM 1203 C C . VAL A 1 81 ? -1.249 25.793 -6.310 1.00 126.46 84 VAL A C 1
ATOM 1204 O O . VAL A 1 81 ? -0.894 26.442 -7.300 1.00 126.46 84 VAL A O 1
ATOM 1217 N N . GLU A 1 82 ? -2.396 25.124 -6.238 1.00 131.71 85 GLU A N 1
ATOM 1218 C CA . GLU A 1 82 ? -3.435 25.148 -7.252 1.00 131.71 85 GLU A CA 1
ATOM 1219 C C . GLU A 1 82 ? -4.722 25.562 -6.562 1.00 131.71 85 GLU A C 1
ATOM 1220 O O . GLU A 1 82 ? -4.730 25.873 -5.371 1.00 131.71 85 GLU A O 1
ATOM 1232 N N . LYS A 1 83 ? -5.798 25.586 -7.326 1.00 125.32 86 LYS A N 1
ATOM 1233 C CA . LYS A 1 83 ? -7.149 25.380 -6.847 1.00 125.32 86 LYS A CA 1
ATOM 1234 C C . LYS A 1 83 ? -7.605 23.983 -7.245 1.00 125.32 86 LYS A C 1
ATOM 1235 O O . LYS A 1 83 ? -6.917 23.286 -7.995 1.00 125.32 86 LYS A O 1
ATOM 1254 N N . PRO A 1 84 ? -8.765 23.525 -6.763 1.00 131.69 87 PRO A N 1
ATOM 1255 C CA . PRO A 1 84 ? -9.244 22.209 -7.218 1.00 131.69 87 PRO A CA 1
ATOM 1256 C C . PRO A 1 84 ? -9.655 22.179 -8.672 1.00 131.69 87 PRO A C 1
ATOM 1257 O O . PRO A 1 84 ? -9.432 21.172 -9.355 1.00 131.69 87 PRO A O 1
ATOM 1268 N N . ASN A 1 85 ? -10.268 23.256 -9.153 1.00 127.23 88 ASN A N 1
ATOM 1269 C CA . ASN A 1 85 ? -10.910 23.321 -10.462 1.00 127.23 88 ASN A CA 1
ATOM 1270 C C . ASN A 1 85 ? -10.157 24.339 -11.307 1.00 127.23 88 ASN A C 1
ATOM 1271 O O . ASN A 1 85 ? -10.625 25.474 -11.471 1.00 127.23 88 ASN A O 1
ATOM 1282 N N . PRO A 1 86 ? -8.974 23.986 -11.821 1.00 125.67 89 PRO A N 1
ATOM 1283 C CA . PRO A 1 86 ? -8.143 24.986 -12.502 1.00 125.67 89 PRO A CA 1
ATOM 1284 C C . PRO A 1 86 ? -8.778 25.458 -13.795 1.00 125.67 89 PRO A C 1
ATOM 1285 O O . PRO A 1 86 ? -9.197 24.659 -14.635 1.00 125.67 89 PRO A O 1
ATOM 1296 N N . GLU A 1 87 ? -8.857 26.775 -13.929 1.00 130.77 90 GLU A N 1
ATOM 1297 C CA . GLU A 1 87 ? -9.617 27.407 -14.990 1.00 130.77 90 GLU A CA 1
ATOM 1298 C C . GLU A 1 87 ? -8.977 27.136 -16.336 1.00 130.77 90 GLU A C 1
ATOM 1299 O O . GLU A 1 87 ? -9.624 26.596 -17.241 1.00 130.77 90 GLU A O 1
ATOM 1311 N N . ASN A 1 88 ? -7.699 27.483 -16.453 1.00 125.83 91 ASN A N 1
ATOM 1312 C CA . ASN A 1 88 ? -7.012 27.494 -17.734 1.00 125.83 91 ASN A CA 1
ATOM 1313 C C . ASN A 1 88 ? -6.326 26.160 -17.950 1.00 125.83 91 ASN A C 1
ATOM 1314 O O . ASN A 1 88 ? -5.132 26.003 -17.679 1.00 125.83 91 ASN A O 1
ATOM 1324 N N . GLY A 1 89 ? -7.100 25.206 -18.457 1.00 122.89 92 GLY A N 1
ATOM 1325 C CA . GLY A 1 89 ? -6.568 24.070 -19.171 1.00 122.89 92 GLY A CA 1
ATOM 1326 C C . GLY A 1 89 ? -6.155 24.478 -20.568 1.00 122.89 92 GLY A C 1
ATOM 1327 O O . GLY A 1 89 ? -6.004 25.664 -20.870 1.00 122.89 92 GLY A O 1
ATOM 1331 N N . THR A 1 90 ? -5.989 23.508 -21.446 1.00 118.21 93 THR A N 1
ATOM 1332 C CA . THR A 1 90 ? -5.370 23.767 -22.730 1.00 118.21 93 THR A CA 1
ATOM 1333 C C . THR A 1 90 ? -6.336 24.426 -23.701 1.00 118.21 93 THR A C 1
ATOM 1334 O O . THR A 1 90 ? -7.435 23.917 -23.946 1.00 118.21 93 THR A O 1
ATOM 1345 N N . CYS A 1 91 ? -5.896 25.553 -24.261 1.00 132.08 94 CYS A N 1
ATOM 1346 C CA . CYS A 1 91 ? -6.697 26.339 -25.189 1.00 132.08 94 CYS A CA 1
ATOM 1347 C C . CYS A 1 91 ? -7.081 25.569 -26.443 1.00 132.08 94 CYS A C 1
ATOM 1348 O O . CYS A 1 91 ? -8.143 25.839 -27.014 1.00 132.08 94 CYS A O 1
ATOM 1355 N N . TYR A 1 92 ? -6.235 24.650 -26.885 1.00 124.28 95 TYR A N 1
ATOM 1356 C CA . TYR A 1 92 ? -6.530 23.716 -27.973 1.00 124.28 95 TYR A CA 1
ATOM 1357 C C . TYR A 1 92 ? -6.567 22.364 -27.278 1.00 124.28 95 TYR A C 1
ATOM 1358 O O . TYR A 1 92 ? -5.499 21.882 -26.855 1.00 124.28 95 TYR A O 1
ATOM 1376 N N . PRO A 1 93 ? -7.720 21.729 -27.062 1.00 124.91 96 PRO A N 1
ATOM 1377 C CA . PRO A 1 93 ? -7.742 20.541 -26.208 1.00 124.91 96 PRO A CA 1
ATOM 1378 C C . PRO A 1 93 ? -7.056 19.342 -26.848 1.00 124.91 96 PRO A C 1
ATOM 1379 O O . PRO A 1 93 ? -6.655 19.353 -28.011 1.00 124.91 96 PRO A O 1
ATOM 1390 N N . GLY A 1 94 ? -6.925 18.305 -26.040 1.00 118.52 97 GLY A N 1
ATOM 1391 C CA . GLY A 1 94 ? -6.060 17.188 -26.349 1.00 118.52 97 GLY A CA 1
ATOM 1392 C C . GLY A 1 94 ? -5.843 16.359 -25.111 1.00 118.52 97 GLY A C 1
ATOM 1393 O O . GLY A 1 94 ? -5.845 16.858 -23.987 1.00 118.52 97 GLY A O 1
ATOM 1397 N N . HIS A 1 95 ? -5.669 15.066 -25.335 1.00 106.76 98 HIS A N 1
ATOM 1398 C CA . HIS A 1 95 ? -5.388 14.179 -24.225 1.00 106.76 98 HIS A CA 1
ATOM 1399 C C . HIS A 1 95 ? -3.984 14.447 -23.716 1.00 106.76 98 HIS A C 1
ATOM 1400 O O . HIS A 1 95 ? -3.075 14.761 -24.489 1.00 106.76 98 HIS A O 1
ATOM 1414 N N . PHE A 1 96 ? -3.828 14.335 -22.400 1.00 107.00 99 PHE A N 1
ATOM 1415 C CA . PHE A 1 96 ? -2.569 14.559 -21.706 1.00 107.00 99 PHE A CA 1
ATOM 1416 C C . PHE A 1 96 ? -2.322 13.350 -20.820 1.00 107.00 99 PHE A C 1
ATOM 1417 O O . PHE A 1 96 ? -2.666 13.359 -19.634 1.00 107.00 99 PHE A O 1
ATOM 1434 N N . ALA A 1 97 ? -1.741 12.310 -21.400 1.00 104.12 100 ALA A N 1
ATOM 1435 C CA . ALA A 1 97 ? -1.516 11.076 -20.678 1.00 104.12 100 ALA A CA 1
ATOM 1436 C C . ALA A 1 97 ? -0.476 11.266 -19.593 1.00 104.12 100 ALA A C 1
ATOM 1437 O O . ALA A 1 97 ? 0.404 12.124 -19.674 1.00 104.12 100 ALA A O 1
ATOM 1444 N N . ASP A 1 98 ? -0.596 10.432 -18.568 1.00 110.65 101 ASP A N 1
ATOM 1445 C CA . ASP A 1 98 ? 0.352 10.340 -17.467 1.00 110.65 101 ASP A CA 1
ATOM 1446 C C . ASP A 1 98 ? 0.509 11.666 -16.712 1.00 110.65 101 ASP A C 1
ATOM 1447 O O . ASP A 1 98 ? 1.596 11.975 -16.200 1.00 110.65 101 ASP A O 1
ATOM 1456 N N . TYR A 1 99 ? -0.593 12.432 -16.659 1.00 113.23 102 TYR A N 1
ATOM 1457 C CA . TYR A 1 99 ? -0.746 13.612 -15.811 1.00 113.23 102 TYR A CA 1
ATOM 1458 C C . TYR A 1 99 ? -0.347 13.314 -14.373 1.00 113.23 102 TYR A C 1
ATOM 1459 O O . TYR A 1 99 ? 0.363 14.100 -13.730 1.00 113.23 102 TYR A O 1
ATOM 1477 N N . GLU A 1 100 ? -0.755 12.143 -13.883 1.00 117.32 103 GLU A N 1
ATOM 1478 C CA . GLU A 1 100 ? -0.426 11.619 -12.567 1.00 117.32 103 GLU A CA 1
ATOM 1479 C C . GLU A 1 100 ? 1.074 11.551 -12.379 1.00 117.32 103 GLU A C 1
ATOM 1480 O O . GLU A 1 100 ? 1.629 12.091 -11.415 1.00 117.32 103 GLU A O 1
ATOM 1492 N N . GLU A 1 101 ? 1.719 10.878 -13.326 1.00 119.34 104 GLU A N 1
ATOM 1493 C CA . GLU A 1 101 ? 3.137 10.587 -13.226 1.00 119.34 104 GLU A CA 1
ATOM 1494 C C . GLU A 1 101 ? 3.951 11.859 -13.282 1.00 119.34 104 GLU A C 1
ATOM 1495 O O . GLU A 1 101 ? 4.932 12.021 -12.550 1.00 119.34 104 GLU A O 1
ATOM 1507 N N . LEU A 1 102 ? 3.551 12.774 -14.158 1.00 113.60 105 LEU A N 1
ATOM 1508 C CA . LEU A 1 102 ? 4.281 14.021 -14.289 1.00 113.60 105 LEU A CA 1
ATOM 1509 C C . LEU A 1 102 ? 4.141 14.858 -13.034 1.00 113.60 105 LEU A C 1
ATOM 1510 O O . LEU A 1 102 ? 5.076 15.551 -12.620 1.00 113.60 105 LEU A O 1
ATOM 1526 N N . ARG A 1 103 ? 2.959 14.821 -12.431 1.00 116.33 106 ARG A N 1
ATOM 1527 C CA . ARG A 1 103 ? 2.751 15.543 -11.188 1.00 116.33 106 ARG A CA 1
ATOM 1528 C C . ARG A 1 103 ? 3.578 14.948 -10.066 1.00 116.33 106 ARG A C 1
ATOM 1529 O O . ARG A 1 103 ? 4.129 15.667 -9.227 1.00 116.33 106 ARG A O 1
ATOM 1550 N N . GLU A 1 104 ? 3.680 13.625 -10.044 1.00 124.17 107 GLU A N 1
ATOM 1551 C CA . GLU A 1 104 ? 4.424 12.967 -8.985 1.00 124.17 107 GLU A CA 1
ATOM 1552 C C . GLU A 1 104 ? 5.911 13.227 -9.137 1.00 124.17 107 GLU A C 1
ATOM 1553 O O . GLU A 1 104 ? 6.622 13.445 -8.150 1.00 124.17 107 GLU A O 1
ATOM 1565 N N . GLN A 1 105 ? 6.394 13.218 -10.374 1.00 116.83 108 GLN A N 1
ATOM 1566 C CA . GLN A 1 105 ? 7.782 13.552 -10.638 1.00 116.83 108 GLN A CA 1
ATOM 1567 C C . GLN A 1 105 ? 8.064 15.003 -10.317 1.00 116.83 108 GLN A C 1
ATOM 1568 O O . GLN A 1 105 ? 9.137 15.320 -9.795 1.00 116.83 108 GLN A O 1
ATOM 1582 N N . LEU A 1 106 ? 7.107 15.874 -10.604 1.00 115.95 109 LEU A N 1
ATOM 1583 C CA . LEU A 1 106 ? 7.145 17.273 -10.228 1.00 115.95 109 LEU A CA 1
ATOM 1584 C C . LEU A 1 106 ? 6.498 17.528 -8.879 1.00 115.95 109 LEU A C 1
ATOM 1585 O O . LEU A 1 106 ? 6.027 18.641 -8.631 1.00 115.95 109 LEU A O 1
ATOM 1601 N N . SER A 1 107 ? 6.441 16.517 -8.010 1.00 125.97 110 SER A N 1
ATOM 1602 C CA . SER A 1 107 ? 6.157 16.755 -6.604 1.00 125.97 110 SER A CA 1
ATOM 1603 C C . SER A 1 107 ? 7.137 17.747 -6.006 1.00 125.97 110 SER A C 1
ATOM 1604 O O . SER A 1 107 ? 6.732 18.656 -5.275 1.00 125.97 110 SER A O 1
ATOM 1612 N N . SER A 1 108 ? 8.407 17.640 -6.384 1.00 129.25 111 SER A N 1
ATOM 1613 C CA . SER A 1 108 ? 9.507 18.243 -5.659 1.00 129.25 111 SER A CA 1
ATOM 1614 C C . SER A 1 108 ? 10.493 18.867 -6.625 1.00 129.25 111 SER A C 1
ATOM 1615 O O . SER A 1 108 ? 10.584 18.452 -7.783 1.00 129.25 111 SER A O 1
ATOM 1623 N N . VAL A 1 109 ? 11.210 19.875 -6.132 1.00 122.54 112 VAL A N 1
ATOM 1624 C CA . VAL A 1 109 ? 12.286 20.536 -6.856 1.00 122.54 112 VAL A CA 1
ATOM 1625 C C . VAL A 1 109 ? 13.505 20.496 -5.955 1.00 122.54 112 VAL A C 1
ATOM 1626 O O . VAL A 1 109 ? 13.411 20.811 -4.762 1.00 122.54 112 VAL A O 1
ATOM 1639 N N . SER A 1 110 ? 14.639 20.092 -6.527 1.00 133.81 113 SER A N 1
ATOM 1640 C CA . SER A 1 110 ? 15.952 20.446 -5.998 1.00 133.81 113 SER A CA 1
ATOM 1641 C C . SER A 1 110 ? 16.637 21.445 -6.918 1.00 133.81 113 SER A C 1
ATOM 1642 O O . SER A 1 110 ? 17.365 22.327 -6.451 1.00 133.81 113 SER A O 1
ATOM 1650 N N . SER A 1 111 ? 16.405 21.325 -8.222 1.00 132.68 114 SER A N 1
ATOM 1651 C CA . SER A 1 111 ? 16.745 22.372 -9.171 1.00 132.68 114 SER A CA 1
ATOM 1652 C C . SER A 1 111 ? 15.754 22.288 -10.314 1.00 132.68 114 SER A C 1
ATOM 1653 O O . SER A 1 111 ? 15.272 21.200 -10.640 1.00 132.68 114 SER A O 1
ATOM 1661 N N . PHE A 1 112 ? 15.421 23.435 -10.890 1.00 122.96 115 PHE A N 1
ATOM 1662 C CA . PHE A 1 112 ? 14.448 23.484 -11.964 1.00 122.96 115 PHE A CA 1
ATOM 1663 C C . PHE A 1 112 ? 14.613 24.783 -12.724 1.00 122.96 115 PHE A C 1
ATOM 1664 O O . PHE A 1 112 ? 14.747 25.852 -12.124 1.00 122.96 115 PHE A O 1
ATOM 1681 N N . GLU A 1 113 ? 14.623 24.683 -14.042 1.00 117.85 116 GLU A N 1
ATOM 1682 C CA . GLU A 1 113 ? 14.852 25.841 -14.881 1.00 117.85 116 GLU A CA 1
ATOM 1683 C C . GLU A 1 113 ? 14.432 25.495 -16.297 1.00 117.85 116 GLU A C 1
ATOM 1684 O O . GLU A 1 113 ? 14.124 24.343 -16.618 1.00 117.85 116 GLU A O 1
ATOM 1696 N N . ARG A 1 114 ? 14.470 26.516 -17.139 1.00 115.80 117 ARG A N 1
ATOM 1697 C CA . ARG A 1 114 ? 14.012 26.474 -18.515 1.00 115.80 117 ARG A CA 1
ATOM 1698 C C . ARG A 1 114 ? 15.171 26.884 -19.400 1.00 115.80 117 ARG A C 1
ATOM 1699 O O . ARG A 1 114 ? 15.869 27.856 -19.096 1.00 115.80 117 ARG A O 1
ATOM 1720 N N . PHE A 1 115 ? 15.386 26.127 -20.472 1.00 118.71 118 PHE A N 1
ATOM 1721 C CA . PHE A 1 115 ? 16.430 26.425 -21.437 1.00 118.71 118 PHE A CA 1
ATOM 1722 C C . PHE A 1 115 ? 15.864 26.194 -22.818 1.00 118.71 118 PHE A C 1
ATOM 1723 O O . PHE A 1 115 ? 14.734 25.732 -22.974 1.00 118.71 118 PHE A O 1
ATOM 1740 N N . GLU A 1 116 ? 16.695 26.473 -23.812 1.00 119.51 119 GLU A N 1
ATOM 1741 C CA . GLU A 1 116 ? 16.318 26.484 -25.217 1.00 119.51 119 GLU A CA 1
ATOM 1742 C C . GLU A 1 116 ? 17.048 25.327 -25.880 1.00 119.51 119 GLU A C 1
ATOM 1743 O O . GLU A 1 116 ? 18.181 25.487 -26.348 1.00 119.51 119 GLU A O 1
ATOM 1755 N N . ILE A 1 117 ? 16.417 24.153 -25.869 1.00 120.99 120 ILE A N 1
ATOM 1756 C CA . ILE A 1 117 ? 17.025 22.969 -26.465 1.00 120.99 120 ILE A CA 1
ATOM 1757 C C . ILE A 1 117 ? 17.232 23.170 -27.963 1.00 120.99 120 ILE A C 1
ATOM 1758 O O . ILE A 1 117 ? 18.312 22.900 -28.498 1.00 120.99 120 ILE A O 1
ATOM 1774 N N . PHE A 1 118 ? 16.217 23.703 -28.636 1.00 119.12 121 PHE A N 1
ATOM 1775 C CA . PHE A 1 118 ? 16.145 23.861 -30.080 1.00 119.12 121 PHE A CA 1
ATOM 1776 C C . PHE A 1 118 ? 15.632 25.288 -30.232 1.00 119.12 121 PHE A C 1
ATOM 1777 O O . PHE A 1 118 ? 14.432 25.522 -30.018 1.00 119.12 121 PHE A O 1
ATOM 1794 N N . PRO A 1 119 ? 16.493 26.274 -30.508 1.00 122.61 122 PRO A N 1
ATOM 1795 C CA . PRO A 1 119 ? 15.966 27.612 -30.794 1.00 122.61 122 PRO A CA 1
ATOM 1796 C C . PRO A 1 119 ? 15.077 27.615 -32.023 1.00 122.61 122 PRO A C 1
ATOM 1797 O O . PRO A 1 119 ? 15.329 26.893 -32.987 1.00 122.61 122 PRO A O 1
ATOM 1808 N N . LYS A 1 120 ? 13.989 28.387 -31.927 1.00 123.71 123 LYS A N 1
ATOM 1809 C CA . LYS A 1 120 ? 13.029 28.540 -33.015 1.00 123.71 123 LYS A CA 1
ATOM 1810 C C . LYS A 1 120 ? 13.723 29.005 -34.278 1.00 123.71 123 LYS A C 1
ATOM 1811 O O . LYS A 1 120 ? 13.550 28.432 -35.359 1.00 123.71 123 LYS A O 1
ATOM 1830 N N . GLU A 1 121 ? 14.503 30.057 -34.143 1.00 125.70 124 GLU A N 1
ATOM 1831 C CA . GLU A 1 121 ? 15.499 30.402 -35.134 1.00 125.70 124 GLU A CA 1
ATOM 1832 C C . GLU A 1 121 ? 16.464 29.240 -35.344 1.00 125.70 124 GLU A C 1
ATOM 1833 O O . GLU A 1 121 ? 16.947 28.634 -34.387 1.00 125.70 124 GLU A O 1
ATOM 1845 N N . SER A 1 122 ? 16.669 28.879 -36.612 1.00 125.83 125 SER A N 1
ATOM 1846 C CA . SER A 1 122 ? 17.750 28.014 -37.087 1.00 125.83 125 SER A CA 1
ATOM 1847 C C . SER A 1 122 ? 17.588 26.524 -36.788 1.00 125.83 125 SER A C 1
ATOM 1848 O O . SER A 1 122 ? 18.379 25.721 -37.292 1.00 125.83 125 SER A O 1
ATOM 1856 N N . SER A 1 123 ? 16.586 26.123 -36.002 1.00 121.74 126 SER A N 1
ATOM 1857 C CA . SER A 1 123 ? 16.265 24.704 -35.902 1.00 121.74 126 SER A CA 1
ATOM 1858 C C . SER A 1 123 ? 15.552 24.237 -37.157 1.00 121.74 126 SER A C 1
ATOM 1859 O O . SER A 1 123 ? 16.002 23.303 -37.830 1.00 121.74 126 SER A O 1
ATOM 1867 N N . TRP A 1 124 ? 14.448 24.906 -37.490 1.00 126.62 127 TRP A N 1
ATOM 1868 C CA . TRP A 1 124 ? 13.552 24.512 -38.580 1.00 126.62 127 TRP A CA 1
ATOM 1869 C C . TRP A 1 124 ? 13.417 25.594 -39.651 1.00 126.62 127 TRP A C 1
ATOM 1870 O O . TRP A 1 124 ? 12.358 26.210 -39.797 1.00 126.62 127 TRP A O 1
ATOM 1891 N N . PRO A 1 125 ? 14.476 25.849 -40.429 1.00 125.18 128 PRO A N 1
ATOM 1892 C CA . PRO A 1 125 ? 14.276 26.574 -41.692 1.00 125.18 128 PRO A CA 1
ATOM 1893 C C . PRO A 1 125 ? 13.313 25.900 -42.647 1.00 125.18 128 PRO A C 1
ATOM 1894 O O . PRO A 1 125 ? 12.405 26.558 -43.166 1.00 125.18 128 PRO A O 1
ATOM 1905 N N . ASN A 1 126 ? 13.463 24.596 -42.877 1.00 122.96 129 ASN A N 1
ATOM 1906 C CA . ASN A 1 126 ? 12.733 23.923 -43.943 1.00 122.96 129 ASN A CA 1
ATOM 1907 C C . ASN A 1 126 ? 11.288 23.599 -43.599 1.00 122.96 129 ASN A C 1
ATOM 1908 O O . ASN A 1 126 ? 10.633 22.903 -44.383 1.00 122.96 129 ASN A O 1
ATOM 1918 N N . HIS A 1 127 ? 10.778 24.068 -42.463 1.00 124.59 130 HIS A N 1
ATOM 1919 C CA . HIS A 1 127 ? 9.362 24.028 -42.161 1.00 124.59 130 HIS A CA 1
ATOM 1920 C C . HIS A 1 127 ? 8.953 25.374 -41.599 1.00 124.59 130 HIS A C 1
ATOM 1921 O O . HIS A 1 127 ? 9.654 25.946 -40.759 1.00 124.59 130 HIS A O 1
ATOM 1935 N N . THR A 1 128 ? 7.831 25.879 -42.089 1.00 120.28 131 THR A N 1
ATOM 1936 C CA . THR A 1 128 ? 7.267 27.108 -41.569 1.00 120.28 131 THR A CA 1
ATOM 1937 C C . THR A 1 128 ? 6.822 26.870 -40.133 1.00 120.28 131 THR A C 1
ATOM 1938 O O . THR A 1 128 ? 6.060 25.936 -39.855 1.00 120.28 131 THR A O 1
ATOM 1949 N N . THR A 1 129 ? 7.299 27.729 -39.235 1.00 122.28 132 THR A N 1
ATOM 1950 C CA . THR A 1 129 ? 7.217 27.531 -37.794 1.00 122.28 132 THR A CA 1
ATOM 1951 C C . THR A 1 129 ? 6.195 28.427 -37.118 1.00 122.28 132 THR A C 1
ATOM 1952 O O . THR A 1 129 ? 5.694 28.078 -36.044 1.00 122.28 132 THR A O 1
ATOM 1963 N N . THR A 1 130 ? 5.887 29.570 -37.712 1.00 119.22 133 THR A N 1
ATOM 1964 C CA . THR A 1 130 ? 5.327 30.698 -36.991 1.00 119.22 133 THR A CA 1
ATOM 1965 C C . THR A 1 130 ? 3.833 30.599 -36.739 1.00 119.22 133 THR A C 1
ATOM 1966 O O . THR A 1 130 ? 3.281 31.482 -36.076 1.00 119.22 133 THR A O 1
ATOM 1977 N N . GLY A 1 131 ? 3.167 29.563 -37.235 1.00 117.89 134 GLY A N 1
ATOM 1978 C CA . GLY A 1 131 ? 1.733 29.483 -37.079 1.00 117.89 134 GLY A CA 1
ATOM 1979 C C . GLY A 1 131 ? 1.323 29.233 -35.640 1.00 117.89 134 GLY A C 1
ATOM 1980 O O . GLY A 1 131 ? 2.016 28.564 -34.868 1.00 117.89 134 GLY A O 1
ATOM 1984 N N . VAL A 1 132 ? 0.181 29.820 -35.280 1.00 124.86 135 VAL A N 1
ATOM 1985 C CA . VAL A 1 132 ? -0.421 29.755 -33.953 1.00 124.86 135 VAL A CA 1
ATOM 1986 C C . VAL A 1 132 ? -1.930 29.604 -34.140 1.00 124.86 135 VAL A C 1
ATOM 1987 O O . VAL A 1 132 ? -2.398 29.404 -35.267 1.00 124.86 135 VAL A O 1
ATOM 2000 N N . SER A 1 133 ? -2.695 29.662 -33.043 1.00 129.66 136 SER A N 1
ATOM 2001 C CA . SER A 1 133 ? -4.152 29.563 -33.076 1.00 129.66 136 SER A CA 1
ATOM 2002 C C . SER A 1 133 ? -4.757 30.575 -32.116 1.00 129.66 136 SER A C 1
ATOM 2003 O O . SER A 1 133 ? -4.063 31.179 -31.296 1.00 129.66 136 SER A O 1
ATOM 2011 N N . ALA A 1 134 ? -6.081 30.720 -32.214 1.00 130.13 137 ALA A N 1
ATOM 2012 C CA . ALA A 1 134 ? -6.764 31.913 -31.730 1.00 130.13 137 ALA A CA 1
ATOM 2013 C C . ALA A 1 134 ? -7.427 31.749 -30.372 1.00 130.13 137 ALA A C 1
ATOM 2014 O O . ALA A 1 134 ? -7.680 32.756 -29.705 1.00 130.13 137 ALA A O 1
ATOM 2021 N N . SER A 1 135 ? -7.721 30.523 -29.949 1.00 125.31 138 SER A N 1
ATOM 2022 C CA . SER A 1 135 ? -8.191 30.307 -28.590 1.00 125.31 138 SER A CA 1
ATOM 2023 C C . SER A 1 135 ? -7.027 30.435 -27.638 1.00 125.31 138 SER A C 1
ATOM 2024 O O . SER A 1 135 ? -7.165 30.937 -26.518 1.00 125.31 138 SER A O 1
ATOM 2032 N N . CYS A 1 136 ? -5.868 29.977 -28.081 1.00 130.95 139 CYS A N 1
ATOM 2033 C CA . CYS A 1 136 ? -4.606 30.246 -27.428 1.00 130.95 139 CYS A CA 1
ATOM 2034 C C . CYS A 1 136 ? -4.270 31.707 -27.688 1.00 130.95 139 CYS A C 1
ATOM 2035 O O . CYS A 1 136 ? -3.695 32.033 -28.731 1.00 130.95 139 CYS A O 1
ATOM 2042 N N . SER A 1 137 ? -4.644 32.582 -26.754 1.00 127.06 140 SER A N 1
ATOM 2043 C CA . SER A 1 137 ? -4.609 34.023 -26.968 1.00 127.06 140 SER A CA 1
ATOM 2044 C C . SER A 1 137 ? -4.045 34.732 -25.748 1.00 127.06 140 SER A C 1
ATOM 2045 O O . SER A 1 137 ? -3.866 34.144 -24.678 1.00 127.06 140 SER A O 1
ATOM 2053 N N . HIS A 1 138 ? -3.768 36.018 -25.943 1.00 121.64 141 HIS A N 1
ATOM 2054 C CA . HIS A 1 138 ? -3.151 36.881 -24.952 1.00 121.64 141 HIS A CA 1
ATOM 2055 C C . HIS A 1 138 ? -3.757 38.262 -25.082 1.00 121.64 141 HIS A C 1
ATOM 2056 O O . HIS A 1 138 ? -3.493 38.963 -26.064 1.00 121.64 141 HIS A O 1
ATOM 2070 N N . ASN A 1 139 ? -4.553 38.644 -24.085 1.00 124.47 142 ASN A N 1
ATOM 2071 C CA . ASN A 1 139 ? -5.266 39.920 -24.075 1.00 124.47 142 ASN A CA 1
ATOM 2072 C C . ASN A 1 139 ? -6.157 40.064 -25.303 1.00 124.47 142 ASN A C 1
ATOM 2073 O O . ASN A 1 139 ? -6.234 41.128 -25.918 1.00 124.47 142 ASN A O 1
ATOM 2084 N N . GLY A 1 140 ? -6.819 38.977 -25.677 1.00 121.86 143 GLY A N 1
ATOM 2085 C CA . GLY A 1 140 ? -7.660 38.977 -26.850 1.00 121.86 143 GLY A CA 1
ATOM 2086 C C . GLY A 1 140 ? -6.912 39.025 -28.160 1.00 121.86 143 GLY A C 1
ATOM 2087 O O . GLY A 1 140 ? -7.442 39.567 -29.138 1.00 121.86 143 GLY A O 1
ATOM 2091 N N . GLU A 1 141 ? -5.700 38.481 -28.205 1.00 127.67 144 GLU A N 1
ATOM 2092 C CA . GLU A 1 141 ? -4.868 38.439 -29.395 1.00 127.67 144 GLU A CA 1
ATOM 2093 C C . GLU A 1 141 ? -4.180 37.089 -29.412 1.00 127.67 144 GLU A C 1
ATOM 2094 O O . GLU A 1 141 ? -3.660 36.651 -28.386 1.00 127.67 144 GLU A O 1
ATOM 2106 N N . SER A 1 142 ? -4.159 36.456 -30.590 1.00 128.15 145 SER A N 1
ATOM 2107 C CA . SER A 1 142 ? -3.880 35.027 -30.696 1.00 128.15 145 SER A CA 1
ATOM 2108 C C . SER A 1 142 ? -2.463 34.704 -30.257 1.00 128.15 145 SER A C 1
ATOM 2109 O O . SER A 1 142 ? -1.619 35.586 -30.103 1.00 128.15 145 SER A O 1
ATOM 2117 N N . SER A 1 143 ? -2.219 33.423 -30.022 1.00 127.12 146 SER A N 1
ATOM 2118 C CA . SER A 1 143 ? -0.925 33.001 -29.518 1.00 127.12 146 SER A CA 1
ATOM 2119 C C . SER A 1 143 ? -0.791 31.494 -29.546 1.00 127.12 146 SER A C 1
ATOM 2120 O O . SER A 1 143 ? -1.664 30.783 -30.047 1.00 127.12 146 SER A O 1
ATOM 2128 N N . PHE A 1 144 ? 0.329 31.009 -29.043 1.00 120.36 147 PHE A N 1
ATOM 2129 C CA . PHE A 1 144 ? 0.543 29.588 -28.847 1.00 120.36 147 PHE A CA 1
ATOM 2130 C C . PHE A 1 144 ? 1.629 29.486 -27.782 1.00 120.36 147 PHE A C 1
ATOM 2131 O O . PHE A 1 144 ? 2.345 30.453 -27.510 1.00 120.36 147 PHE A O 1
ATOM 2148 N N . TYR A 1 145 ? 1.672 28.323 -27.138 1.00 120.14 148 TYR A N 1
ATOM 2149 C CA . TYR A 1 145 ? 2.545 28.010 -26.019 1.00 120.14 148 TYR A CA 1
ATOM 2150 C C . TYR A 1 145 ? 4.006 28.314 -26.304 1.00 120.14 148 TYR A C 1
ATOM 2151 O O . TYR A 1 145 ? 4.534 27.985 -27.369 1.00 120.14 148 TYR A O 1
ATOM 2169 N N . LYS A 1 146 ? 4.641 28.951 -25.321 1.00 120.54 149 LYS A N 1
ATOM 2170 C CA . LYS A 1 146 ? 5.997 29.463 -25.460 1.00 120.54 149 LYS A CA 1
ATOM 2171 C C . LYS A 1 146 ? 7.001 28.350 -25.699 1.00 120.54 149 LYS A C 1
ATOM 2172 O O . LYS A 1 146 ? 7.908 28.478 -26.528 1.00 120.54 149 LYS A O 1
ATOM 2191 N N . ASN A 1 147 ? 6.857 27.247 -24.978 1.00 117.03 150 ASN A N 1
ATOM 2192 C CA . ASN A 1 147 ? 7.909 26.250 -24.902 1.00 117.03 150 ASN A CA 1
ATOM 2193 C C . ASN A 1 147 ? 8.013 25.355 -26.129 1.00 117.03 150 ASN A C 1
ATOM 2194 O O . ASN A 1 147 ? 8.913 24.510 -26.166 1.00 117.03 150 ASN A O 1
ATOM 2205 N N . LEU A 1 148 ? 7.127 25.510 -27.116 1.00 119.15 151 LEU A N 1
ATOM 2206 C CA . LEU A 1 148 ? 6.888 24.502 -28.137 1.00 119.15 151 LEU A CA 1
ATOM 2207 C C . LEU A 1 148 ? 6.798 25.174 -29.495 1.00 119.15 151 LEU A C 1
ATOM 2208 O O . LEU A 1 148 ? 6.884 26.400 -29.599 1.00 119.15 151 LEU A O 1
ATOM 2224 N N . LEU A 1 149 ? 6.632 24.354 -30.538 1.00 118.18 152 LEU A N 1
ATOM 2225 C CA . LEU A 1 149 ? 6.425 24.848 -31.891 1.00 118.18 152 LEU A CA 1
ATOM 2226 C C . LEU A 1 149 ? 5.495 23.963 -32.700 1.00 118.18 152 LEU A C 1
ATOM 2227 O O . LEU A 1 149 ? 5.517 22.731 -32.591 1.00 118.18 152 LEU A O 1
ATOM 2243 N N . TRP A 1 150 ? 4.710 24.631 -33.544 1.00 117.17 153 TRP A N 1
ATOM 2244 C CA . TRP A 1 150 ? 4.159 24.060 -34.757 1.00 117.17 153 TRP A CA 1
ATOM 2245 C C . TRP A 1 150 ? 5.244 23.993 -35.818 1.00 117.17 153 TRP A C 1
ATOM 2246 O O . TRP A 1 150 ? 6.188 24.785 -35.816 1.00 117.17 153 TRP A O 1
ATOM 2267 N N . LEU A 1 151 ? 5.108 23.031 -36.721 1.00 122.68 154 LEU A N 1
ATOM 2268 C CA . LEU A 1 151 ? 5.824 23.038 -37.984 1.00 122.68 154 LEU A CA 1
ATOM 2269 C C . LEU A 1 151 ? 4.872 22.712 -39.116 1.00 122.68 154 LEU A C 1
ATOM 2270 O O . LEU A 1 151 ? 4.043 21.808 -39.008 1.00 122.68 154 LEU A O 1
ATOM 2286 N N . THR A 1 152 ? 4.991 23.472 -40.197 1.00 119.05 155 THR A N 1
ATOM 2287 C CA . THR A 1 152 ? 4.354 23.123 -41.455 1.00 119.05 155 THR A CA 1
ATOM 2288 C C . THR A 1 152 ? 5.296 23.492 -42.584 1.00 119.05 155 THR A C 1
ATOM 2289 O O . THR A 1 152 ? 6.328 24.132 -42.378 1.00 119.05 155 THR A O 1
ATOM 2300 N N . GLY A 1 153 ? 4.892 23.120 -43.793 1.00 124.37 156 GLY A N 1
ATOM 2301 C CA . GLY A 1 153 ? 5.746 23.199 -44.954 1.00 124.37 156 GLY A CA 1
ATOM 2302 C C . GLY A 1 153 ? 6.080 24.623 -45.348 1.00 124.37 156 GLY A C 1
ATOM 2303 O O . GLY A 1 153 ? 5.589 25.600 -44.777 1.00 124.37 156 GLY A O 1
ATOM 2307 N N . LYS A 1 154 ? 6.949 24.720 -46.349 1.00 116.63 157 LYS A N 1
ATOM 2308 C CA . LYS A 1 154 ? 7.390 25.979 -46.929 1.00 116.63 157 LYS A CA 1
ATOM 2309 C C . LYS A 1 154 ? 6.566 26.215 -48.180 1.00 116.63 157 LYS A C 1
ATOM 2310 O O . LYS A 1 154 ? 6.998 25.869 -49.283 1.00 116.63 157 LYS A O 1
ATOM 2329 N N . ASN A 1 155 ? 5.392 26.809 -48.003 1.00 117.12 158 ASN A N 1
ATOM 2330 C CA . ASN A 1 155 ? 4.397 26.929 -49.063 1.00 117.12 158 ASN A CA 1
ATOM 2331 C C . ASN A 1 155 ? 4.047 25.542 -49.594 1.00 117.12 158 ASN A C 1
ATOM 2332 O O . ASN A 1 155 ? 4.435 25.139 -50.688 1.00 117.12 158 ASN A O 1
ATOM 2343 N N . GLY A 1 156 ? 3.392 24.774 -48.735 1.00 117.23 159 GLY A N 1
ATOM 2344 C CA . GLY A 1 156 ? 2.912 23.460 -49.099 1.00 117.23 159 GLY A CA 1
ATOM 2345 C C . GLY A 1 156 ? 3.996 22.452 -49.413 1.00 117.23 159 GLY A C 1
ATOM 2346 O O . GLY A 1 156 ? 3.754 21.499 -50.160 1.00 117.23 159 GLY A O 1
ATOM 2350 N N . LEU A 1 157 ? 5.186 22.658 -48.847 1.00 118.15 160 LEU A N 1
ATOM 2351 C CA . LEU A 1 157 ? 6.355 21.823 -49.082 1.00 118.15 160 LEU A CA 1
ATOM 2352 C C . LEU A 1 157 ? 6.795 21.222 -47.763 1.00 118.15 160 LEU A C 1
ATOM 2353 O O . LEU A 1 157 ? 7.609 21.820 -47.051 1.00 118.15 160 LEU A O 1
ATOM 2369 N N . TYR A 1 158 ? 6.263 20.045 -47.446 1.00 123.08 161 TYR A N 1
ATOM 2370 C CA . TYR A 1 158 ? 6.693 19.277 -46.281 1.00 123.08 161 TYR A CA 1
ATOM 2371 C C . TYR A 1 158 ? 7.786 18.304 -46.701 1.00 123.08 161 TYR A C 1
ATOM 2372 O O . TYR A 1 158 ? 7.514 17.367 -47.472 1.00 123.08 161 TYR A O 1
ATOM 2390 N N . PRO A 1 159 ? 9.024 18.481 -46.241 1.00 123.64 162 PRO A N 1
ATOM 2391 C CA . PRO A 1 159 ? 9.940 17.344 -46.107 1.00 123.64 162 PRO A CA 1
ATOM 2392 C C . PRO A 1 159 ? 9.802 16.710 -44.736 1.00 123.64 162 PRO A C 1
ATOM 2393 O O . PRO A 1 159 ? 9.348 17.349 -43.788 1.00 123.64 162 PRO A O 1
ATOM 2404 N N . ASN A 1 160 ? 10.258 15.460 -44.631 1.00 127.93 163 ASN A N 1
ATOM 2405 C CA . ASN A 1 160 ? 10.159 14.716 -43.373 1.00 127.93 163 ASN A CA 1
ATOM 2406 C C . ASN A 1 160 ? 11.474 14.834 -42.624 1.00 127.93 163 ASN A C 1
ATOM 2407 O O . ASN A 1 160 ? 12.517 15.159 -43.202 1.00 127.93 163 ASN A O 1
ATOM 2417 N N . LEU A 1 161 ? 11.411 14.540 -41.326 1.00 118.75 164 LEU A N 1
ATOM 2418 C CA . LEU A 1 161 ? 12.438 14.946 -40.380 1.00 118.75 164 LEU A CA 1
ATOM 2419 C C . LEU A 1 161 ? 13.015 13.775 -39.613 1.00 118.75 164 LEU A C 1
ATOM 2420 O O . LEU A 1 161 ? 12.338 12.780 -39.327 1.00 118.75 164 LEU A O 1
ATOM 2436 N N . SER A 1 162 ? 14.275 13.973 -39.229 1.00 123.98 165 SER A N 1
ATOM 2437 C CA . SER A 1 162 ? 14.930 13.218 -38.176 1.00 123.98 165 SER A CA 1
ATOM 2438 C C . SER A 1 162 ? 15.862 14.174 -37.452 1.00 123.98 165 SER A C 1
ATOM 2439 O O . SER A 1 162 ? 16.766 14.740 -38.074 1.00 123.98 165 SER A O 1
ATOM 2447 N N . LYS A 1 163 ? 15.630 14.368 -36.155 1.00 118.70 166 LYS A N 1
ATOM 2448 C CA . LYS A 1 163 ? 16.457 15.229 -35.321 1.00 118.70 166 LYS A CA 1
ATOM 2449 C C . LYS A 1 163 ? 16.639 14.572 -33.970 1.00 118.70 166 LYS A C 1
ATOM 2450 O O . LYS A 1 163 ? 15.948 13.612 -33.634 1.00 118.70 166 LYS A O 1
ATOM 2469 N N . SER A 1 164 ? 17.565 15.115 -33.182 1.00 119.77 167 SER A N 1
ATOM 2470 C CA . SER A 1 164 ? 18.029 14.422 -31.991 1.00 119.77 167 SER A CA 1
ATOM 2471 C C . SER A 1 164 ? 18.623 15.410 -31.004 1.00 119.77 167 SER A C 1
ATOM 2472 O O . SER A 1 164 ? 18.810 16.593 -31.299 1.00 119.77 167 SER A O 1
ATOM 2480 N N . TYR A 1 165 ? 18.934 14.884 -29.822 1.00 121.02 168 TYR A N 1
ATOM 2481 C CA . TYR A 1 165 ? 19.663 15.611 -28.795 1.00 121.02 168 TYR A CA 1
ATOM 2482 C C . TYR A 1 165 ? 20.084 14.605 -27.734 1.00 121.02 168 TYR A C 1
ATOM 2483 O O . TYR A 1 165 ? 19.408 13.605 -27.511 1.00 121.02 168 TYR A O 1
ATOM 2501 N N . ALA A 1 166 ? 21.219 14.865 -27.096 1.00 118.96 169 ALA A N 1
ATOM 2502 C CA . ALA A 1 166 ? 21.539 14.216 -25.835 1.00 118.96 169 ALA A CA 1
ATOM 2503 C C . ALA A 1 166 ? 22.155 15.263 -24.929 1.00 118.96 169 ALA A C 1
ATOM 2504 O O . ALA A 1 166 ? 22.583 16.329 -25.376 1.00 118.96 169 ALA A O 1
ATOM 2511 N N . ASN A 1 167 ? 22.185 14.947 -23.646 1.00 126.83 170 ASN A N 1
ATOM 2512 C CA . ASN A 1 167 ? 22.556 15.919 -22.633 1.00 126.83 170 ASN A CA 1
ATOM 2513 C C . ASN A 1 167 ? 24.050 16.183 -22.714 1.00 126.83 170 ASN A C 1
ATOM 2514 O O . ASN A 1 167 ? 24.845 15.260 -22.919 1.00 126.83 170 ASN A O 1
ATOM 2525 N N . ASN A 1 168 ? 24.406 17.457 -22.593 1.00 136.40 171 ASN A N 1
ATOM 2526 C CA . ASN A 1 168 ? 25.740 17.877 -22.179 1.00 136.40 171 ASN A CA 1
ATOM 2527 C C . ASN A 1 168 ? 25.723 18.536 -20.803 1.00 136.40 171 ASN A C 1
ATOM 2528 O O . ASN A 1 168 ? 26.769 18.613 -20.150 1.00 136.40 171 ASN A O 1
ATOM 2539 N N . LYS A 1 169 ? 24.561 19.023 -20.350 1.00 126.46 172 LYS A N 1
ATOM 2540 C CA . LYS A 1 169 ? 24.479 19.758 -19.095 1.00 126.46 172 LYS A CA 1
ATOM 2541 C C . LYS A 1 169 ? 24.780 18.906 -17.868 1.00 126.46 172 LYS A C 1
ATOM 2542 O O . LYS A 1 169 ? 25.062 19.472 -16.807 1.00 126.46 172 LYS A O 1
ATOM 2561 N N . GLU A 1 170 ? 24.649 17.578 -17.963 1.00 135.95 173 GLU A N 1
ATOM 2562 C CA . GLU A 1 170 ? 24.852 16.585 -16.905 1.00 135.95 173 GLU A CA 1
ATOM 2563 C C . GLU A 1 170 ? 23.774 16.602 -15.817 1.00 135.95 173 GLU A C 1
ATOM 2564 O O . GLU A 1 170 ? 23.863 15.802 -14.876 1.00 135.95 173 GLU A O 1
ATOM 2576 N N . LYS A 1 171 ? 22.750 17.447 -15.926 1.00 131.51 174 LYS A N 1
ATOM 2577 C CA . LYS A 1 171 ? 21.575 17.429 -15.073 1.00 131.51 174 LYS A CA 1
ATOM 2578 C C . LYS A 1 171 ? 20.465 16.682 -15.796 1.00 131.51 174 LYS A C 1
ATOM 2579 O O . LYS A 1 171 ? 20.559 16.437 -17.003 1.00 131.51 174 LYS A O 1
ATOM 2598 N N . GLU A 1 172 ? 19.397 16.349 -15.069 1.00 124.50 175 GLU A N 1
ATOM 2599 C CA . GLU A 1 172 ? 18.280 15.657 -15.694 1.00 124.50 175 GLU A CA 1
ATOM 2600 C C . GLU A 1 172 ? 17.384 16.635 -16.431 1.00 124.50 175 GLU A C 1
ATOM 2601 O O . GLU A 1 172 ? 17.368 17.835 -16.151 1.00 124.50 175 GLU A O 1
ATOM 2613 N N . VAL A 1 173 ? 16.617 16.088 -17.363 1.00 117.42 176 VAL A N 1
ATOM 2614 C CA . VAL A 1 173 ? 15.935 16.837 -18.405 1.00 117.42 176 VAL A CA 1
ATOM 2615 C C . VAL A 1 173 ? 14.505 16.337 -18.451 1.00 117.42 176 VAL A C 1
ATOM 2616 O O . VAL A 1 173 ? 14.228 15.164 -18.179 1.00 117.42 176 VAL A O 1
ATOM 2629 N N . LEU A 1 174 ? 13.602 17.246 -18.808 1.00 117.00 177 LEU A N 1
ATOM 2630 C CA . LEU A 1 174 ? 12.180 16.974 -18.924 1.00 117.00 177 LEU A CA 1
ATOM 2631 C C . LEU A 1 174 ? 11.678 17.568 -20.229 1.00 117.00 177 LEU A C 1
ATOM 2632 O O . LEU A 1 174 ? 11.881 18.768 -20.492 1.00 117.00 177 LEU A O 1
ATOM 2648 N N . VAL A 1 175 ? 11.027 16.711 -21.033 1.00 111.33 178 VAL A N 1
ATOM 2649 C CA . VAL A 1 175 ? 10.774 16.946 -22.448 1.00 111.33 178 VAL A CA 1
ATOM 2650 C C . VAL A 1 175 ? 9.320 16.643 -22.763 1.00 111.33 178 VAL A C 1
ATOM 2651 O O . VAL A 1 175 ? 8.744 15.672 -22.256 1.00 111.33 178 VAL A O 1
ATOM 2664 N N . LEU A 1 176 ? 8.758 17.452 -23.653 1.00 115.54 179 LEU A N 1
ATOM 2665 C CA . LEU A 1 176 ? 7.356 17.464 -24.014 1.00 115.54 179 LEU A CA 1
ATOM 2666 C C . LEU A 1 176 ? 7.219 17.542 -25.529 1.00 115.54 179 LEU A C 1
ATOM 2667 O O . LEU A 1 176 ? 8.069 18.111 -26.216 1.00 115.54 179 LEU A O 1
ATOM 2683 N N . TRP A 1 177 ? 6.138 16.971 -26.054 1.00 114.01 180 TRP A N 1
ATOM 2684 C CA . TRP A 1 177 ? 5.860 17.030 -27.483 1.00 114.01 180 TRP A CA 1
ATOM 2685 C C . TRP A 1 177 ? 4.400 16.675 -27.713 1.00 114.01 180 TRP A C 1
ATOM 2686 O O . TRP A 1 177 ? 3.696 16.267 -26.786 1.00 114.01 180 TRP A O 1
ATOM 2707 N N . GLY A 1 178 ? 3.962 16.811 -28.977 1.00 114.15 181 GLY A N 1
ATOM 2708 C CA . GLY A 1 178 ? 2.568 16.598 -29.329 1.00 114.15 181 GLY A CA 1
ATOM 2709 C C . GLY A 1 178 ? 2.366 15.897 -30.652 1.00 114.15 181 GLY A C 1
ATOM 2710 O O . GLY A 1 178 ? 3.234 15.877 -31.527 1.00 114.15 181 GLY A O 1
ATOM 2714 N N . VAL A 1 179 ? 1.166 15.335 -30.773 1.00 119.46 182 VAL A N 1
ATOM 2715 C CA . VAL A 1 179 ? 0.775 14.442 -31.855 1.00 119.46 182 VAL A CA 1
ATOM 2716 C C . VAL A 1 179 ? -0.537 14.967 -32.416 1.00 119.46 182 VAL A C 1
ATOM 2717 O O . VAL A 1 179 ? -1.560 14.936 -31.723 1.00 119.46 182 VAL A O 1
ATOM 2730 N N . HIS A 1 180 ? -0.515 15.427 -33.670 1.00 120.22 183 HIS A N 1
ATOM 2731 C CA . HIS A 1 180 ? -1.630 16.179 -34.238 1.00 120.22 183 HIS A CA 1
ATOM 2732 C C . HIS A 1 180 ? -2.717 15.257 -34.770 1.00 120.22 183 HIS A C 1
ATOM 2733 O O . HIS A 1 180 ? -2.445 14.324 -35.530 1.00 120.22 183 HIS A O 1
ATOM 2747 N N . HIS A 1 181 ? -3.948 15.556 -34.367 1.00 123.10 184 HIS A N 1
ATOM 2748 C CA . HIS A 1 181 ? -5.179 14.952 -34.858 1.00 123.10 184 HIS A CA 1
ATOM 2749 C C . HIS A 1 181 ? -6.041 16.086 -35.422 1.00 123.10 184 HIS A C 1
ATOM 2750 O O . HIS A 1 181 ? -6.665 16.823 -34.646 1.00 123.10 184 HIS A O 1
ATOM 2764 N N . PRO A 1 182 ? -6.076 16.291 -36.756 1.00 125.00 185 PRO A N 1
ATOM 2765 C CA . PRO A 1 182 ? -6.986 17.323 -37.271 1.00 125.00 185 PRO A CA 1
ATOM 2766 C C . PRO A 1 182 ? -8.429 16.925 -37.064 1.00 125.00 185 PRO A C 1
ATOM 2767 O O . PRO A 1 182 ? -8.727 15.758 -36.781 1.00 125.00 185 PRO A O 1
ATOM 2778 N N . PRO A 1 183 ? -9.368 17.880 -37.191 1.00 125.45 186 PRO A N 1
ATOM 2779 C CA . PRO A 1 183 ? -10.785 17.494 -37.284 1.00 125.45 186 PRO A CA 1
ATOM 2780 C C . PRO A 1 183 ? -11.258 17.294 -38.714 1.00 125.45 186 PRO A C 1
ATOM 2781 O O . PRO A 1 183 ? -12.368 16.781 -38.899 1.00 125.45 186 PRO A O 1
ATOM 2792 N N . ASN A 1 184 ? -10.460 17.660 -39.723 1.00 130.19 187 ASN A N 1
ATOM 2793 C CA . ASN A 1 184 ? -10.793 17.426 -41.120 1.00 130.19 187 ASN A CA 1
ATOM 2794 C C . ASN A 1 184 ? -9.520 17.211 -41.925 1.00 130.19 187 ASN A C 1
ATOM 2795 O O . ASN A 1 184 ? -8.428 17.634 -41.541 1.00 130.19 187 ASN A O 1
ATOM 2806 N N . ILE A 1 185 ? -9.692 16.538 -43.059 1.00 123.53 188 ILE A N 1
ATOM 2807 C CA . ILE A 1 185 ? -8.565 16.082 -43.869 1.00 123.53 188 ILE A CA 1
ATOM 2808 C C . ILE A 1 185 ? -7.909 17.201 -44.657 1.00 123.53 188 ILE A C 1
ATOM 2809 O O . ILE A 1 185 ? -6.719 17.096 -44.990 1.00 123.53 188 ILE A O 1
ATOM 2825 N N . GLY A 1 186 ? -8.665 18.244 -45.011 1.00 127.62 189 GLY A N 1
ATOM 2826 C CA . GLY A 1 186 ? -8.138 19.271 -45.896 1.00 127.62 189 GLY A CA 1
ATOM 2827 C C . GLY A 1 186 ? -6.971 20.011 -45.287 1.00 127.62 189 GLY A C 1
ATOM 2828 O O . GLY A 1 186 ? -6.029 20.396 -45.982 1.00 127.62 189 GLY A O 1
ATOM 2832 N N . ASP A 1 187 ? -6.992 20.147 -43.961 1.00 128.10 190 ASP A N 1
ATOM 2833 C CA . ASP A 1 187 ? -5.802 20.539 -43.228 1.00 128.10 190 ASP A CA 1
ATOM 2834 C C . ASP A 1 187 ? -4.665 19.564 -43.457 1.00 128.10 190 ASP A C 1
ATOM 2835 O O . ASP A 1 187 ? -3.568 19.988 -43.800 1.00 128.10 190 ASP A O 1
ATOM 2844 N N . GLN A 1 188 ? -4.927 18.263 -43.327 1.00 129.41 191 GLN A N 1
ATOM 2845 C CA . GLN A 1 188 ? -3.862 17.260 -43.303 1.00 129.41 191 GLN A CA 1
ATOM 2846 C C . GLN A 1 188 ? -3.116 17.221 -44.631 1.00 129.41 191 GLN A C 1
ATOM 2847 O O . GLN A 1 188 ? -1.879 17.308 -44.678 1.00 129.41 191 GLN A O 1
ATOM 2861 N N . ARG A 1 189 ? -3.874 17.230 -45.724 1.00 129.63 192 ARG A N 1
ATOM 2862 C CA . ARG A 1 189 ? -3.270 17.287 -47.045 1.00 129.63 192 ARG A CA 1
ATOM 2863 C C . ARG A 1 189 ? -2.633 18.645 -47.296 1.00 129.63 192 ARG A C 1
ATOM 2864 O O . ARG A 1 189 ? -1.576 18.738 -47.930 1.00 129.63 192 ARG A O 1
ATOM 2885 N N . ALA A 1 190 ? -3.274 19.717 -46.823 1.00 131.02 193 ALA A N 1
ATOM 2886 C CA . ALA A 1 190 ? -2.788 21.056 -47.134 1.00 131.02 193 ALA A CA 1
ATOM 2887 C C . ALA A 1 190 ? -1.465 21.336 -46.434 1.00 131.02 193 ALA A C 1
ATOM 2888 O O . ALA A 1 190 ? -0.484 21.754 -47.058 1.00 131.02 193 ALA A O 1
ATOM 2895 N N . LEU A 1 191 ? -1.423 21.094 -45.133 1.00 122.82 194 LEU A N 1
ATOM 2896 C CA . LEU A 1 191 ? -0.226 21.327 -44.351 1.00 122.82 194 LEU A CA 1
ATOM 2897 C C . LEU A 1 191 ? 0.847 20.331 -44.732 1.00 122.82 194 LEU A C 1
ATOM 2898 O O . LEU A 1 191 ? 1.871 20.702 -45.318 1.00 122.82 194 LEU A O 1
ATOM 2914 N N . TYR A 1 192 ? 0.578 19.055 -44.462 1.00 125.06 195 TYR A N 1
ATOM 2915 C CA . TYR A 1 192 ? 1.642 18.068 -44.377 1.00 125.06 195 TYR A CA 1
ATOM 2916 C C . TYR A 1 192 ? 1.708 17.175 -45.614 1.00 125.06 195 TYR A C 1
ATOM 2917 O O . TYR A 1 192 ? 2.734 16.523 -45.829 1.00 125.06 195 TYR A O 1
ATOM 2935 N N . HIS A 1 193 ? 0.643 17.123 -46.422 1.00 120.72 196 HIS A N 1
ATOM 2936 C CA . HIS A 1 193 ? 0.641 16.467 -47.728 1.00 120.72 196 HIS A CA 1
ATOM 2937 C C . HIS A 1 193 ? 0.846 14.959 -47.639 1.00 120.72 196 HIS A C 1
ATOM 2938 O O . HIS A 1 193 ? 1.349 14.339 -48.577 1.00 120.72 196 HIS A O 1
ATOM 2952 N N . THR A 1 194 ? 0.443 14.351 -46.525 1.00 124.28 197 THR A N 1
ATOM 2953 C CA . THR A 1 194 ? 0.334 12.906 -46.417 1.00 124.28 197 THR A CA 1
ATOM 2954 C C . THR A 1 194 ? -0.846 12.580 -45.523 1.00 124.28 197 THR A C 1
ATOM 2955 O O . THR A 1 194 ? -0.978 13.116 -44.420 1.00 124.28 197 THR A O 1
ATOM 2966 N N . GLU A 1 195 ? -1.699 11.697 -46.008 1.00 127.18 198 GLU A N 1
ATOM 2967 C CA . GLU A 1 195 ? -2.687 11.069 -45.154 1.00 127.18 198 GLU A CA 1
ATOM 2968 C C . GLU A 1 195 ? -2.047 10.117 -44.161 1.00 127.18 198 GLU A C 1
ATOM 2969 O O . GLU A 1 195 ? -2.586 9.931 -43.066 1.00 127.18 198 GLU A O 1
ATOM 2981 N N . ASN A 1 196 ? -0.916 9.517 -44.519 1.00 120.82 199 ASN A N 1
ATOM 2982 C CA . ASN A 1 196 ? -0.136 8.703 -43.600 1.00 120.82 199 ASN A CA 1
ATOM 2983 C C . ASN A 1 196 ? 0.384 9.592 -42.485 1.00 120.82 199 ASN A C 1
ATOM 2984 O O . ASN A 1 196 ? 0.938 10.664 -42.747 1.00 120.82 199 ASN A O 1
ATOM 2995 N N . ALA A 1 197 ? 0.197 9.144 -41.251 1.00 121.45 200 ALA A N 1
ATOM 2996 C CA . ALA A 1 197 ? 0.908 9.661 -40.090 1.00 121.45 200 ALA A CA 1
ATOM 2997 C C . ALA A 1 197 ? 1.859 8.574 -39.613 1.00 121.45 200 ALA A C 1
ATOM 2998 O O . ALA A 1 197 ? 1.471 7.409 -39.494 1.00 121.45 200 ALA A O 1
ATOM 3005 N N . TYR A 1 198 ? 3.104 8.950 -39.358 1.00 122.13 201 TYR A N 1
ATOM 3006 C CA . TYR A 1 198 ? 4.030 8.080 -38.658 1.00 122.13 201 TYR A CA 1
ATOM 3007 C C . TYR A 1 198 ? 5.095 8.967 -38.044 1.00 122.13 201 TYR A C 1
ATOM 3008 O O . TYR A 1 198 ? 5.807 9.692 -38.745 1.00 122.13 201 TYR A O 1
ATOM 3026 N N . VAL A 1 199 ? 5.104 8.975 -36.719 1.00 119.56 202 VAL A N 1
ATOM 3027 C CA . VAL A 1 199 ? 6.106 9.642 -35.910 1.00 119.56 202 VAL A CA 1
ATOM 3028 C C . VAL A 1 199 ? 6.751 8.532 -35.110 1.00 119.56 202 VAL A C 1
ATOM 3029 O O . VAL A 1 199 ? 6.139 7.486 -34.886 1.00 119.56 202 VAL A O 1
ATOM 3042 N N . SER A 1 200 ? 8.010 8.738 -34.738 1.00 123.68 203 SER A N 1
ATOM 3043 C CA . SER A 1 200 ? 8.741 7.828 -33.871 1.00 123.68 203 SER A CA 1
ATOM 3044 C C . SER A 1 200 ? 9.599 8.675 -32.951 1.00 123.68 203 SER A C 1
ATOM 3045 O O . SER A 1 200 ? 10.624 9.218 -33.378 1.00 123.68 203 SER A O 1
ATOM 3053 N N . VAL A 1 201 ? 9.153 8.800 -31.707 1.00 120.96 204 VAL A N 1
ATOM 3054 C CA . VAL A 1 201 ? 9.897 9.460 -30.646 1.00 120.96 204 VAL A CA 1
ATOM 3055 C C . VAL A 1 201 ? 10.597 8.353 -29.882 1.00 120.96 204 VAL A C 1
ATOM 3056 O O . VAL A 1 201 ? 9.941 7.429 -29.378 1.00 120.96 204 VAL A O 1
ATOM 3069 N N . VAL A 1 202 ? 11.923 8.446 -29.806 1.00 115.59 205 VAL A N 1
ATOM 3070 C CA . VAL A 1 202 ? 12.778 7.310 -29.504 1.00 115.59 205 VAL A CA 1
ATOM 3071 C C . VAL A 1 202 ? 13.792 7.718 -28.453 1.00 115.59 205 VAL A C 1
ATOM 3072 O O . VAL A 1 202 ? 14.367 8.809 -28.493 1.00 115.59 205 VAL A O 1
ATOM 3085 N N . SER A 1 203 ? 14.007 6.807 -27.515 1.00 111.03 206 SER A N 1
ATOM 3086 C CA . SER A 1 203 ? 15.093 6.870 -26.557 1.00 111.03 206 SER A CA 1
ATOM 3087 C C . SER A 1 203 ? 15.587 5.450 -26.353 1.00 111.03 206 SER A C 1
ATOM 3088 O O . SER A 1 203 ? 15.139 4.514 -27.018 1.00 111.03 206 SER A O 1
ATOM 3096 N N . SER A 1 204 ? 16.504 5.297 -25.407 1.00 110.76 207 SER A N 1
ATOM 3097 C CA . SER A 1 204 ? 17.016 3.981 -25.080 1.00 110.76 207 SER A CA 1
ATOM 3098 C C . SER A 1 204 ? 15.949 3.215 -24.324 1.00 110.76 207 SER A C 1
ATOM 3099 O O . SER A 1 204 ? 15.513 2.143 -24.750 1.00 110.76 207 SER A O 1
ATOM 3107 N N . HIS A 1 205 ? 15.516 3.777 -23.200 1.00 112.23 208 HIS A N 1
ATOM 3108 C CA . HIS A 1 205 ? 14.534 3.106 -22.363 1.00 112.23 208 HIS A CA 1
ATOM 3109 C C . HIS A 1 205 ? 13.151 3.212 -22.980 1.00 112.23 208 HIS A C 1
ATOM 3110 O O . HIS A 1 205 ? 12.539 2.207 -23.355 1.00 112.23 208 HIS A O 1
ATOM 3124 N N . TYR A 1 206 ? 12.658 4.432 -23.113 1.00 113.74 209 TYR A N 1
ATOM 3125 C CA . TYR A 1 206 ? 11.361 4.703 -23.701 1.00 113.74 209 TYR A CA 1
ATOM 3126 C C . TYR A 1 206 ? 11.503 4.794 -25.207 1.00 113.74 209 TYR A C 1
ATOM 3127 O O . TYR A 1 206 ? 12.526 5.245 -25.716 1.00 113.74 209 TYR A O 1
ATOM 3145 N N . SER A 1 207 ? 10.479 4.338 -25.913 1.00 112.80 210 SER A N 1
ATOM 3146 C CA . SER A 1 207 ? 10.308 4.689 -27.307 1.00 112.80 210 SER A CA 1
ATOM 3147 C C . SER A 1 207 ? 8.880 4.359 -27.679 1.00 112.80 210 SER A C 1
ATOM 3148 O O . SER A 1 207 ? 8.248 3.495 -27.069 1.00 112.80 210 SER A O 1
ATOM 3156 N N . ARG A 1 208 ? 8.379 5.065 -28.679 1.00 117.61 211 ARG A N 1
ATOM 3157 C CA . ARG A 1 208 ? 6.990 4.919 -29.073 1.00 117.61 211 ARG A CA 1
ATOM 3158 C C . ARG A 1 208 ? 6.825 5.591 -30.421 1.00 117.61 211 ARG A C 1
ATOM 3159 O O . ARG A 1 208 ? 7.569 6.517 -30.766 1.00 117.61 211 ARG A O 1
ATOM 3180 N N . LYS A 1 209 ? 5.849 5.090 -31.177 1.00 117.42 212 LYS A N 1
ATOM 3181 C CA . LYS A 1 209 ? 5.459 5.608 -32.473 1.00 117.42 212 LYS A CA 1
ATOM 3182 C C . LYS A 1 209 ? 4.024 6.096 -32.412 1.00 117.42 212 LYS A C 1
ATOM 3183 O O . LYS A 1 209 ? 3.286 5.792 -31.471 1.00 117.42 212 LYS A O 1
ATOM 3202 N N . PHE A 1 210 ? 3.642 6.893 -33.415 1.00 118.90 213 PHE A N 1
ATOM 3203 C CA . PHE A 1 210 ? 2.310 7.485 -33.481 1.00 118.90 213 PHE A CA 1
ATOM 3204 C C . PHE A 1 210 ? 1.836 7.587 -34.917 1.00 118.90 213 PHE A C 1
ATOM 3205 O O . PHE A 1 210 ? 2.486 8.231 -35.741 1.00 118.90 213 PHE A O 1
ATOM 3222 N N . THR A 1 211 ? 0.664 7.000 -35.182 1.00 124.36 214 THR A N 1
ATOM 3223 C CA . THR A 1 211 ? 0.081 6.913 -36.517 1.00 124.36 214 THR A CA 1
ATOM 3224 C C . THR A 1 211 ? -1.401 7.284 -36.544 1.00 124.36 214 THR A C 1
ATOM 3225 O O . THR A 1 211 ? -2.236 6.421 -36.840 1.00 124.36 214 THR A O 1
ATOM 3236 N N . PRO A 1 212 ? -1.778 8.543 -36.273 1.00 118.82 215 PRO A N 1
ATOM 3237 C CA . PRO A 1 212 ? -3.207 8.888 -36.230 1.00 118.82 215 PRO A CA 1
ATOM 3238 C C . PRO A 1 212 ? -3.863 9.186 -37.568 1.00 118.82 215 PRO A C 1
ATOM 3239 O O . PRO A 1 212 ? -3.209 9.271 -38.612 1.00 118.82 215 PRO A O 1
ATOM 3250 N N . GLU A 1 213 ? -5.181 9.364 -37.503 1.00 125.72 216 GLU A N 1
ATOM 3251 C CA . GLU A 1 213 ? -6.036 9.774 -38.609 1.00 125.72 216 GLU A CA 1
ATOM 3252 C C . GLU A 1 213 ? -6.786 11.013 -38.140 1.00 125.72 216 GLU A C 1
ATOM 3253 O O . GLU A 1 213 ? -6.494 11.566 -37.076 1.00 125.72 216 GLU A O 1
ATOM 3265 N N . ILE A 1 214 ? -7.758 11.449 -38.934 1.00 130.69 217 ILE A N 1
ATOM 3266 C CA . ILE A 1 214 ? -8.726 12.440 -38.489 1.00 130.69 217 ILE A CA 1
ATOM 3267 C C . ILE A 1 214 ? -9.768 11.706 -37.662 1.00 130.69 217 ILE A C 1
ATOM 3268 O O . ILE A 1 214 ? -10.253 10.641 -38.060 1.00 130.69 217 ILE A O 1
ATOM 3284 N N . ALA A 1 215 ? -10.092 12.268 -36.504 1.00 125.15 218 ALA A N 1
ATOM 3285 C CA . ALA A 1 215 ? -11.262 11.896 -35.722 1.00 125.15 218 ALA A CA 1
ATOM 3286 C C . ALA A 1 215 ? -12.043 13.176 -35.516 1.00 125.15 218 ALA A C 1
ATOM 3287 O O . ALA A 1 215 ? -11.556 14.095 -34.849 1.00 125.15 218 ALA A O 1
ATOM 3294 N N . LYS A 1 216 ? -13.218 13.260 -36.129 1.00 126.57 219 LYS A N 1
ATOM 3295 C CA . LYS A 1 216 ? -14.126 14.339 -35.791 1.00 126.57 219 LYS A CA 1
ATOM 3296 C C . LYS A 1 216 ? -14.490 14.218 -34.323 1.00 126.57 219 LYS A C 1
ATOM 3297 O O . LYS A 1 216 ? -14.550 13.117 -33.778 1.00 126.57 219 LYS A O 1
ATOM 3316 N N . ARG A 1 217 ? -14.671 15.364 -33.682 1.00 131.49 220 ARG A N 1
ATOM 3317 C CA . ARG A 1 217 ? -15.021 15.472 -32.276 1.00 131.49 220 ARG A CA 1
ATOM 3318 C C . ARG A 1 217 ? -15.923 16.686 -32.149 1.00 131.49 220 ARG A C 1
ATOM 3319 O O . ARG A 1 217 ? -16.031 17.471 -33.096 1.00 131.49 220 ARG A O 1
ATOM 3340 N N . PRO A 1 218 ? -16.607 16.861 -31.016 1.00 137.42 221 PRO A N 1
ATOM 3341 C CA . PRO A 1 218 ? -17.432 18.066 -30.869 1.00 137.42 221 PRO A CA 1
ATOM 3342 C C . PRO A 1 218 ? -16.604 19.311 -30.590 1.00 137.42 221 PRO A C 1
ATOM 3343 O O . PRO A 1 218 ? -15.428 19.249 -30.225 1.00 137.42 221 PRO A O 1
ATOM 3354 N N . LYS A 1 219 ? -17.247 20.461 -30.796 1.00 143.17 222 LYS A N 1
ATOM 3355 C CA . LYS A 1 219 ? -16.654 21.750 -30.465 1.00 143.17 222 LYS A CA 1
ATOM 3356 C C . LYS A 1 219 ? -16.361 21.826 -28.974 1.00 143.17 222 LYS A C 1
ATOM 3357 O O . LYS A 1 219 ? -17.247 21.595 -28.145 1.00 143.17 222 LYS A O 1
ATOM 3376 N N . VAL A 1 220 ? -15.108 22.128 -28.636 1.00 137.60 223 VAL A N 1
ATOM 3377 C CA . VAL A 1 220 ? -14.680 22.335 -27.256 1.00 137.60 223 VAL A CA 1
ATOM 3378 C C . VAL A 1 220 ? -13.735 23.524 -27.253 1.00 137.60 223 VAL A C 1
ATOM 3379 O O . VAL A 1 220 ? -12.637 23.444 -27.810 1.00 137.60 223 VAL A O 1
ATOM 3392 N N . ARG A 1 221 ? -14.153 24.612 -26.601 1.00 136.95 224 ARG A N 1
ATOM 3393 C CA . ARG A 1 221 ? -13.517 25.922 -26.716 1.00 136.95 224 ARG A CA 1
ATOM 3394 C C . ARG A 1 221 ? -13.403 26.318 -28.184 1.00 136.95 224 ARG A C 1
ATOM 3395 O O . ARG A 1 221 ? -12.365 26.820 -28.630 1.00 136.95 224 ARG A O 1
ATOM 3416 N N . ASP A 1 222 ? -14.484 26.089 -28.930 1.00 142.40 225 ASP A N 1
ATOM 3417 C CA . ASP A 1 222 ? -14.542 26.327 -30.370 1.00 142.40 225 ASP A CA 1
ATOM 3418 C C . ASP A 1 222 ? -13.457 25.542 -31.107 1.00 142.40 225 ASP A C 1
ATOM 3419 O O . ASP A 1 222 ? -12.800 26.061 -32.012 1.00 142.40 225 ASP A O 1
ATOM 3428 N N . ARG A 1 223 ? -13.244 24.293 -30.687 1.00 131.06 226 ARG A N 1
ATOM 3429 C CA . ARG A 1 223 ? -12.307 23.396 -31.351 1.00 131.06 226 ARG A CA 1
ATOM 3430 C C . ARG A 1 223 ? -12.884 21.998 -31.404 1.00 131.06 226 ARG A C 1
ATOM 3431 O O . ARG A 1 223 ? -13.346 21.470 -30.389 1.00 131.06 226 ARG A O 1
ATOM 3452 N N . GLU A 1 224 ? -12.856 21.423 -32.601 1.00 132.38 227 GLU A N 1
ATOM 3453 C CA . GLU A 1 224 ? -13.039 19.998 -32.811 1.00 132.38 227 GLU A CA 1
ATOM 3454 C C . GLU A 1 224 ? -11.707 19.274 -32.934 1.00 132.38 227 GLU A C 1
ATOM 3455 O O . GLU A 1 224 ? -11.623 18.084 -32.618 1.00 132.38 227 GLU A O 1
ATOM 3467 N N . GLY A 1 225 ? -10.666 19.947 -33.420 1.00 128.26 228 GLY A N 1
ATOM 3468 C CA . GLY A 1 225 ? -9.377 19.299 -33.554 1.00 128.26 228 GLY A CA 1
ATOM 3469 C C . GLY A 1 225 ? -8.758 18.981 -32.208 1.00 128.26 228 GLY A C 1
ATOM 3470 O O . GLY A 1 225 ? -9.217 19.449 -31.168 1.00 128.26 228 GLY A O 1
ATOM 3474 N N . ARG A 1 226 ? -7.709 18.152 -32.231 1.00 126.82 229 ARG A N 1
ATOM 3475 C CA . ARG A 1 226 ? -6.983 17.783 -31.019 1.00 126.82 229 ARG A CA 1
ATOM 3476 C C . ARG A 1 226 ? -5.511 17.569 -31.334 1.00 126.82 229 ARG A C 1
ATOM 3477 O O . ARG A 1 226 ? -5.139 17.255 -32.461 1.00 126.82 229 ARG A O 1
ATOM 3498 N N . ILE A 1 227 ? -4.668 17.829 -30.335 1.00 119.69 230 ILE A N 1
ATOM 3499 C CA . ILE A 1 227 ? -3.271 17.399 -30.318 1.00 119.69 230 ILE A CA 1
ATOM 3500 C C . ILE A 1 227 ? -3.029 16.691 -29.000 1.00 119.69 230 ILE A C 1
ATOM 3501 O O . ILE A 1 227 ? -3.008 17.330 -27.944 1.00 119.69 230 ILE A O 1
ATOM 3517 N N . ASN A 1 228 ? -2.790 15.387 -29.062 1.00 114.86 231 ASN A N 1
ATOM 3518 C CA . ASN A 1 228 ? -2.542 14.615 -27.854 1.00 114.86 231 ASN A CA 1
ATOM 3519 C C . ASN A 1 228 ? -1.109 14.873 -27.415 1.00 114.86 231 ASN A C 1
ATOM 3520 O O . ASN A 1 228 ? -0.180 14.792 -28.229 1.00 114.86 231 ASN A O 1
ATOM 3531 N N . TYR A 1 229 ? -0.950 15.187 -26.132 1.00 110.94 232 TYR A N 1
ATOM 3532 C CA . TYR A 1 229 ? 0.335 15.584 -25.574 1.00 110.94 232 TYR A CA 1
ATOM 3533 C C . TYR A 1 229 ? 1.034 14.410 -24.912 1.00 110.94 232 TYR A C 1
ATOM 3534 O O . TYR A 1 229 ? 0.406 13.586 -24.244 1.00 110.94 232 TYR A O 1
ATOM 3552 N N . TYR A 1 230 ? 2.351 14.346 -25.105 1.00 113.12 233 TYR A N 1
ATOM 3553 C CA . TYR A 1 230 ? 3.181 13.210 -24.732 1.00 113.12 233 TYR A CA 1
ATOM 3554 C C . TYR A 1 230 ? 4.505 13.745 -24.220 1.00 113.12 233 TYR A C 1
ATOM 3555 O O . TYR A 1 230 ? 4.949 14.803 -24.669 1.00 113.12 233 TYR A O 1
ATOM 3573 N N . TRP A 1 231 ? 5.135 13.023 -23.292 1.00 111.48 234 TRP A N 1
ATOM 3574 C CA . TRP A 1 231 ? 6.268 13.560 -22.552 1.00 111.48 234 TRP A CA 1
ATOM 3575 C C . TRP A 1 231 ? 7.138 12.443 -22.012 1.00 111.48 234 TRP A C 1
ATOM 3576 O O . TRP A 1 231 ? 6.725 11.283 -21.947 1.00 111.48 234 TRP A O 1
ATOM 3597 N N . THR A 1 232 ? 8.338 12.822 -21.584 1.00 112.84 235 THR A N 1
ATOM 3598 C CA . THR A 1 232 ? 9.189 11.903 -20.851 1.00 112.84 235 THR A CA 1
ATOM 3599 C C . THR A 1 232 ? 10.289 12.663 -20.130 1.00 112.84 235 THR A C 1
ATOM 3600 O O . THR A 1 232 ? 10.625 13.807 -20.468 1.00 112.84 235 THR A O 1
ATOM 3611 N N . LEU A 1 233 ? 10.848 11.985 -19.132 1.00 117.76 236 LEU A N 1
ATOM 3612 C CA . LEU A 1 233 ? 12.137 12.348 -18.579 1.00 117.76 236 LEU A CA 1
ATOM 3613 C C . LEU A 1 233 ? 13.239 11.866 -19.502 1.00 117.76 236 LEU A C 1
ATOM 3614 O O . LEU A 1 233 ? 13.079 10.887 -20.233 1.00 117.76 236 LEU A O 1
ATOM 3630 N N . LEU A 1 234 ? 14.362 12.571 -19.464 1.00 117.00 237 LEU A N 1
ATOM 3631 C CA . LEU A 1 234 ? 15.587 12.123 -20.105 1.00 117.00 237 LEU A CA 1
ATOM 3632 C C . LEU A 1 234 ? 16.740 12.428 -19.172 1.00 117.00 237 LEU A C 1
ATOM 3633 O O . LEU A 1 234 ? 16.837 13.542 -18.651 1.00 117.00 237 LEU A O 1
ATOM 3649 N N . GLU A 1 235 ? 17.620 11.464 -19.014 1.00 126.56 238 GLU A N 1
ATOM 3650 C CA . GLU A 1 235 ? 18.707 11.523 -18.053 1.00 126.56 238 GLU A CA 1
ATOM 3651 C C . GLU A 1 235 ? 19.975 12.030 -18.723 1.00 126.56 238 GLU A C 1
ATOM 3652 O O . GLU A 1 235 ? 20.025 12.172 -19.948 1.00 126.56 238 GLU A O 1
ATOM 3664 N N . PRO A 1 236 ? 21.023 12.318 -17.954 1.00 125.79 239 PRO A N 1
ATOM 3665 C CA . PRO A 1 236 ? 22.323 12.560 -18.581 1.00 125.79 239 PRO A CA 1
ATOM 3666 C C . PRO A 1 236 ? 22.847 11.316 -19.281 1.00 125.79 239 PRO A C 1
ATOM 3667 O O . PRO A 1 236 ? 22.599 10.187 -18.852 1.00 125.79 239 PRO A O 1
ATOM 3678 N N . GLY A 1 237 ? 23.559 11.540 -20.385 1.00 120.27 240 GLY A N 1
ATOM 3679 C CA . GLY A 1 237 ? 24.167 10.489 -21.163 1.00 120.27 240 GLY A CA 1
ATOM 3680 C C . GLY A 1 237 ? 23.288 9.934 -22.261 1.00 120.27 240 GLY A C 1
ATOM 3681 O O . GLY A 1 237 ? 23.815 9.477 -23.284 1.00 120.27 240 GLY A O 1
ATOM 3685 N N . ASP A 1 238 ? 21.972 9.978 -22.083 1.00 121.46 241 ASP A N 1
ATOM 3686 C CA . ASP A 1 238 ? 21.048 9.320 -22.984 1.00 121.46 241 ASP A CA 1
ATOM 3687 C C . ASP A 1 238 ? 20.592 10.280 -24.076 1.00 121.46 241 ASP A C 1
ATOM 3688 O O . ASP A 1 238 ? 20.555 11.500 -23.893 1.00 121.46 241 ASP A O 1
ATOM 3697 N N . THR A 1 239 ? 20.236 9.698 -25.220 1.00 117.86 242 THR A N 1
ATOM 3698 C CA . THR A 1 239 ? 19.813 10.410 -26.415 1.00 117.86 242 THR A CA 1
ATOM 3699 C C . THR A 1 239 ? 18.307 10.279 -26.594 1.00 117.86 242 THR A C 1
ATOM 3700 O O . THR A 1 239 ? 17.704 9.248 -26.280 1.00 117.86 242 THR A O 1
ATOM 3711 N N . ILE A 1 240 ? 17.721 11.363 -27.095 1.00 118.58 243 ILE A N 1
ATOM 3712 C CA . ILE A 1 240 ? 16.390 11.394 -27.678 1.00 118.58 243 ILE A CA 1
ATOM 3713 C C . ILE A 1 240 ? 16.541 11.624 -29.165 1.00 118.58 243 ILE A C 1
ATOM 3714 O O . ILE A 1 240 ? 17.433 12.353 -29.615 1.00 118.58 243 ILE A O 1
ATOM 3730 N N . ILE A 1 241 ? 15.655 10.985 -29.924 1.00 116.60 244 ILE A N 1
ATOM 3731 C CA . ILE A 1 241 ? 15.473 11.243 -31.341 1.00 116.60 244 ILE A CA 1
ATOM 3732 C C . ILE A 1 241 ? 13.982 11.430 -31.562 1.00 116.60 244 ILE A C 1
ATOM 3733 O O . ILE A 1 241 ? 13.145 10.808 -30.900 1.00 116.60 244 ILE A O 1
ATOM 3749 N N . PHE A 1 242 ? 13.667 12.327 -32.484 1.00 118.14 245 PHE A N 1
ATOM 3750 C CA . PHE A 1 242 ? 12.355 12.474 -33.084 1.00 118.14 245 PHE A CA 1
ATOM 3751 C C . PHE A 1 242 ? 12.497 12.199 -34.569 1.00 118.14 245 PHE A C 1
ATOM 3752 O O . PHE A 1 242 ? 13.393 12.755 -35.212 1.00 118.14 245 PHE A O 1
ATOM 3769 N N . GLU A 1 243 ? 11.629 11.342 -35.101 1.00 118.85 246 GLU A N 1
ATOM 3770 C CA . GLU A 1 243 ? 11.494 11.108 -36.534 1.00 118.85 246 GLU A CA 1
ATOM 3771 C C . GLU A 1 243 ? 10.039 11.310 -36.898 1.00 118.85 246 GLU A C 1
ATOM 3772 O O . GLU A 1 243 ? 9.169 10.917 -36.122 1.00 118.85 246 GLU A O 1
ATOM 3784 N N . ALA A 1 244 ? 9.755 11.899 -38.066 1.00 118.26 247 ALA A N 1
ATOM 3785 C CA . ALA A 1 244 ? 8.349 12.117 -38.398 1.00 118.26 247 ALA A CA 1
ATOM 3786 C C . ALA A 1 244 ? 8.087 12.488 -39.849 1.00 118.26 247 ALA A C 1
ATOM 3787 O O . ALA A 1 244 ? 8.964 13.019 -40.542 1.00 118.26 247 ALA A O 1
ATOM 3794 N N . ASN A 1 245 ? 6.849 12.191 -40.277 1.00 117.19 248 ASN A N 1
ATOM 3795 C CA . ASN A 1 245 ? 6.214 12.754 -41.461 1.00 117.19 248 ASN A CA 1
ATOM 3796 C C . ASN A 1 245 ? 5.170 13.824 -41.144 1.00 117.19 248 ASN A C 1
ATOM 3797 O O . ASN A 1 245 ? 4.193 13.955 -41.888 1.00 117.19 248 ASN A O 1
ATOM 3808 N N . GLY A 1 246 ? 5.368 14.597 -40.088 1.00 118.81 249 GLY A N 1
ATOM 3809 C CA . GLY A 1 246 ? 4.516 15.719 -39.744 1.00 118.81 249 GLY A CA 1
ATOM 3810 C C . GLY A 1 246 ? 3.612 15.354 -38.589 1.00 118.81 249 GLY A C 1
ATOM 3811 O O . GLY A 1 246 ? 3.841 14.366 -37.904 1.00 118.81 249 GLY A O 1
ATOM 3815 N N . ASN A 1 247 ? 2.573 16.167 -38.419 1.00 117.35 250 ASN A N 1
ATOM 3816 C CA . ASN A 1 247 ? 1.580 16.017 -37.359 1.00 117.35 250 ASN A CA 1
ATOM 3817 C C . ASN A 1 247 ? 2.239 16.016 -35.986 1.00 117.35 250 ASN A C 1
ATOM 3818 O O . ASN A 1 247 ? 1.977 15.163 -35.137 1.00 117.35 250 ASN A O 1
ATOM 3829 N N . LEU A 1 248 ? 3.104 16.999 -35.784 1.00 119.73 251 LEU A N 1
ATOM 3830 C CA . LEU A 1 248 ? 3.996 17.08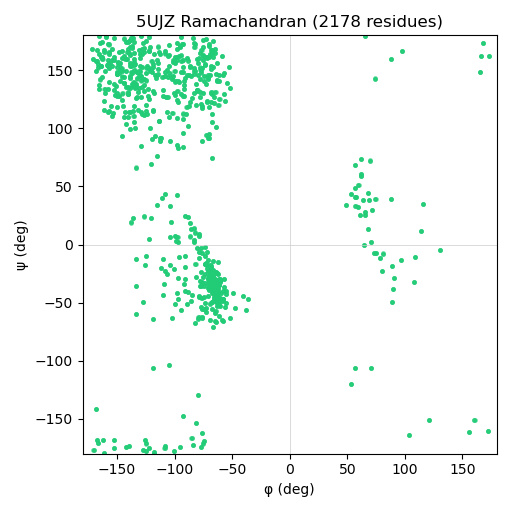9 -34.641 1.00 119.73 251 LEU A CA 1
ATOM 3831 C C . LEU A 1 248 ? 3.811 18.404 -33.907 1.00 119.73 251 LEU A C 1
ATOM 3832 O O . LEU A 1 248 ? 3.398 19.406 -34.498 1.00 119.73 251 LEU A O 1
ATOM 3848 N N . ILE A 1 249 ? 4.126 18.383 -32.616 1.00 120.38 252 ILE A N 1
ATOM 3849 C CA . ILE A 1 249 ? 4.508 19.572 -31.869 1.00 120.38 252 ILE A CA 1
ATOM 3850 C C . ILE A 1 249 ? 5.871 19.304 -31.278 1.00 120.38 252 ILE A C 1
ATOM 3851 O O . ILE A 1 249 ? 6.054 18.314 -30.553 1.00 120.38 252 ILE A O 1
ATOM 3867 N N . ALA A 1 250 ? 6.796 20.239 -31.528 1.00 120.62 253 ALA A N 1
ATOM 3868 C CA . ALA A 1 250 ? 8.208 20.107 -31.245 1.00 120.62 253 ALA A CA 1
ATOM 3869 C C . ALA A 1 250 ? 8.588 20.939 -30.026 1.00 120.62 253 ALA A C 1
ATOM 3870 O O . ALA A 1 250 ? 7.849 21.851 -29.648 1.00 120.62 253 ALA A O 1
ATOM 3877 N N . PRO A 1 251 ? 9.738 20.673 -29.401 1.00 118.71 254 PRO A N 1
ATOM 3878 C CA . PRO A 1 251 ? 10.223 21.576 -28.353 1.00 118.71 254 PRO A CA 1
ATOM 3879 C C . PRO A 1 251 ? 10.913 22.787 -28.943 1.00 118.71 254 PRO A C 1
ATOM 3880 O O . PRO A 1 251 ? 11.770 22.667 -29.821 1.00 118.71 254 PRO A O 1
ATOM 3891 N N . ARG A 1 252 ? 10.536 23.959 -28.441 1.00 121.34 255 ARG A N 1
ATOM 3892 C CA . ARG A 1 252 ? 11.366 25.153 -28.522 1.00 121.34 255 ARG A CA 1
ATOM 3893 C C . ARG A 1 252 ? 12.274 25.216 -27.305 1.00 121.34 255 ARG A C 1
ATOM 3894 O O . ARG A 1 252 ? 13.491 25.380 -27.432 1.00 121.34 255 ARG A O 1
ATOM 3915 N N . TYR A 1 253 ? 11.673 25.088 -26.127 1.00 118.28 256 TYR A N 1
ATOM 3916 C CA . TYR A 1 253 ? 12.344 25.130 -24.846 1.00 118.28 256 TYR A CA 1
ATOM 3917 C C . TYR A 1 253 ? 12.053 23.829 -24.126 1.00 118.28 256 TYR A C 1
ATOM 3918 O O . TYR A 1 253 ? 11.019 23.199 -24.364 1.00 118.28 256 TYR A O 1
ATOM 3936 N N . ALA A 1 254 ? 12.981 23.428 -23.273 1.00 119.66 257 ALA A N 1
ATOM 3937 C CA . ALA A 1 254 ? 12.878 22.225 -22.467 1.00 119.66 257 ALA A CA 1
ATOM 3938 C C . ALA A 1 254 ? 13.308 22.550 -21.050 1.00 119.66 257 ALA A C 1
ATOM 3939 O O . ALA A 1 254 ? 13.937 23.586 -20.798 1.00 119.66 257 ALA A O 1
ATOM 3946 N N . PHE A 1 255 ? 12.969 21.645 -20.125 1.00 118.74 258 PHE A N 1
ATOM 3947 C CA . PHE A 1 255 ? 13.095 21.919 -18.698 1.00 118.74 258 PHE A CA 1
ATOM 3948 C C . PHE A 1 255 ? 14.295 21.180 -18.136 1.00 118.74 258 PHE A C 1
ATOM 3949 O O . PHE A 1 255 ? 14.283 19.950 -18.019 1.00 118.74 258 PHE A O 1
ATOM 3966 N N . ALA A 1 256 ? 15.323 21.947 -17.792 1.00 122.19 259 ALA A N 1
ATOM 3967 C CA . ALA A 1 256 ? 16.470 21.421 -17.069 1.00 122.19 259 ALA A CA 1
ATOM 3968 C C . ALA A 1 256 ? 16.101 21.325 -15.601 1.00 122.19 259 ALA A C 1
ATOM 3969 O O . ALA A 1 256 ? 15.324 22.140 -15.099 1.00 122.19 259 ALA A O 1
ATOM 3976 N N . LEU A 1 257 ? 16.620 20.312 -14.919 1.00 121.13 260 LEU A N 1
ATOM 3977 C CA . LEU A 1 257 ? 16.237 20.097 -13.534 1.00 121.13 260 LEU A CA 1
ATOM 3978 C C . LEU A 1 257 ? 17.215 19.165 -12.850 1.00 121.13 260 LEU A C 1
ATOM 3979 O O . LEU A 1 257 ? 17.923 18.376 -13.486 1.00 121.13 260 LEU A O 1
ATOM 3995 N N . SER A 1 258 ? 17.174 19.233 -11.529 1.00 127.30 261 SER A N 1
ATOM 3996 C CA . SER A 1 258 ? 17.540 18.162 -10.633 1.00 127.30 261 SER A CA 1
ATOM 3997 C C . SER A 1 258 ? 16.252 17.637 -9.998 1.00 127.30 261 SER A C 1
ATOM 3998 O O . SER A 1 258 ? 15.145 18.050 -10.354 1.00 127.30 261 SER A O 1
ATOM 4006 N N . ARG A 1 259 ? 16.396 16.740 -9.031 1.00 129.86 262 ARG A N 1
ATOM 4007 C CA . ARG A 1 259 ? 15.312 15.839 -8.668 1.00 129.86 262 ARG A CA 1
ATOM 4008 C C . ARG A 1 259 ? 14.266 16.491 -7.782 1.00 129.86 262 ARG A C 1
ATOM 4009 O O . ARG A 1 259 ? 13.106 16.634 -8.179 1.00 129.86 262 ARG A O 1
ATOM 4030 N N . GLY A 1 260 ? 14.675 16.886 -6.595 1.00 134.50 263 GLY A N 1
ATOM 4031 C CA . GLY A 1 260 ? 13.777 17.202 -5.511 1.00 134.50 263 GLY A CA 1
ATOM 4032 C C . GLY A 1 260 ? 13.451 15.967 -4.696 1.00 134.50 263 GLY A C 1
ATOM 4033 O O . GLY A 1 260 ? 13.579 14.827 -5.158 1.00 134.50 263 GLY A O 1
ATOM 4037 N N . PHE A 1 261 ? 13.006 16.196 -3.466 1.00 139.22 264 PHE A N 1
ATOM 4038 C CA . PHE A 1 261 ? 12.447 15.161 -2.613 1.00 139.22 264 PHE A CA 1
ATOM 4039 C C . PHE A 1 261 ? 11.379 15.804 -1.748 1.00 139.22 264 PHE A C 1
ATOM 4040 O O . PHE A 1 261 ? 11.544 16.942 -1.304 1.00 139.22 264 PHE A O 1
ATOM 4057 N N . GLY A 1 262 ? 10.281 15.089 -1.531 1.00 132.59 265 GLY A N 1
ATOM 4058 C CA . GLY A 1 262 ? 9.458 15.289 -0.362 1.00 132.59 265 GLY A CA 1
ATOM 4059 C C . GLY A 1 262 ? 8.485 16.454 -0.400 1.00 132.59 265 GLY A C 1
ATOM 4060 O O . GLY A 1 262 ? 7.523 16.443 0.371 1.00 132.59 265 GLY A O 1
ATOM 4064 N N . SER A 1 263 ? 8.713 17.476 -1.227 1.00 133.98 266 SER A N 1
ATOM 4065 C CA . SER A 1 263 ? 7.703 18.505 -1.440 1.00 133.98 266 SER A CA 1
ATOM 4066 C C . SER A 1 263 ? 6.608 17.941 -2.352 1.00 133.98 266 SER A C 1
ATOM 4067 O O . SER A 1 263 ? 6.705 16.813 -2.842 1.00 133.98 266 SER A O 1
ATOM 4075 N N . GLY A 1 264 ? 5.556 18.715 -2.595 1.00 129.49 267 GLY A N 1
ATOM 4076 C CA . GLY A 1 264 ? 4.409 18.176 -3.311 1.00 129.49 267 GLY A CA 1
ATOM 4077 C C . GLY A 1 264 ? 3.422 19.228 -3.763 1.00 129.49 267 GLY A C 1
ATOM 4078 O O . GLY A 1 264 ? 3.801 20.323 -4.184 1.00 129.49 267 GLY A O 1
ATOM 4082 N N . ILE A 1 265 ? 2.140 18.865 -3.661 1.00 121.59 268 ILE A N 1
ATOM 4083 C CA . ILE A 1 265 ? 1.044 19.541 -4.349 1.00 121.59 268 ILE A CA 1
ATOM 4084 C C . ILE A 1 265 ? -0.045 19.874 -3.335 1.00 121.59 268 ILE A C 1
ATOM 4085 O O . ILE A 1 265 ? -0.297 19.135 -2.379 1.00 121.59 268 ILE A O 1
ATOM 4101 N N . ILE A 1 266 ? -0.697 21.021 -3.562 1.00 125.36 269 ILE A N 1
ATOM 4102 C CA . ILE A 1 266 ? -1.898 21.429 -2.840 1.00 125.36 269 ILE A CA 1
ATOM 4103 C C . ILE A 1 266 ? -2.903 21.973 -3.848 1.00 125.36 269 ILE A C 1
ATOM 4104 O O . ILE A 1 266 ? -2.544 22.673 -4.797 1.00 125.36 269 ILE A O 1
ATOM 4120 N N . ASN A 1 267 ? -4.171 21.621 -3.635 1.00 128.15 270 ASN A N 1
ATOM 4121 C CA . ASN A 1 267 ? -5.319 22.375 -4.125 1.00 128.15 270 ASN A CA 1
ATOM 4122 C C . ASN A 1 267 ? -5.832 23.220 -2.971 1.00 128.15 270 ASN A C 1
ATOM 4123 O O . ASN A 1 267 ? -6.109 22.690 -1.891 1.00 128.15 270 ASN A O 1
ATOM 4134 N N . SER A 1 268 ? -6.013 24.516 -3.207 1.00 131.93 271 SER A N 1
ATOM 4135 C CA . SER A 1 268 ? -6.495 25.418 -2.169 1.00 131.93 271 SER A CA 1
ATOM 4136 C C . SER A 1 268 ? -6.971 26.725 -2.771 1.00 131.93 271 SER A C 1
ATOM 4137 O O . SER A 1 268 ? -6.362 27.246 -3.708 1.00 131.93 271 SER A O 1
ATOM 4145 N N . ASN A 1 269 ? -8.051 27.250 -2.205 1.00 134.05 272 ASN A N 1
ATOM 4146 C CA . ASN A 1 269 ? -8.535 28.592 -2.479 1.00 134.05 272 ASN A CA 1
ATOM 4147 C C . ASN A 1 269 ? -8.132 29.598 -1.406 1.00 134.05 272 ASN A C 1
ATOM 4148 O O . ASN A 1 269 ? -8.579 30.748 -1.461 1.00 134.05 272 ASN A O 1
ATOM 4159 N N . ALA A 1 270 ? -7.288 29.213 -0.449 1.00 135.53 273 ALA A N 1
ATOM 4160 C CA . ALA A 1 270 ? -7.019 30.071 0.685 1.00 135.53 273 ALA A CA 1
ATOM 4161 C C . ALA A 1 270 ? -6.092 31.213 0.273 1.00 135.53 273 ALA A C 1
ATOM 4162 O O . ALA A 1 270 ? -5.377 31.104 -0.725 1.00 135.53 273 ALA A O 1
ATOM 4169 N N . PRO A 1 271 ? -6.071 32.319 1.023 1.00 134.78 274 PRO A N 1
ATOM 4170 C CA . PRO A 1 271 ? -5.175 33.416 0.651 1.00 134.78 274 PRO A CA 1
ATOM 4171 C C . PRO A 1 271 ? -3.721 33.075 0.929 1.00 134.78 274 PRO A C 1
ATOM 4172 O O . PRO A 1 271 ? -3.384 32.177 1.708 1.00 134.78 274 PRO A O 1
ATOM 4183 N N . MET A 1 272 ? -2.859 33.847 0.272 1.00 135.08 275 MET A N 1
ATOM 4184 C CA . MET A 1 272 ? -1.421 33.641 0.254 1.00 135.08 275 MET A CA 1
ATOM 4185 C C . MET A 1 272 ? -0.745 34.798 0.958 1.00 135.08 275 MET A C 1
ATOM 4186 O O . MET A 1 272 ? -1.226 35.934 0.897 1.00 135.08 275 MET A O 1
ATOM 4200 N N . ASP A 1 273 ? 0.366 34.498 1.630 1.00 138.06 276 ASP A N 1
ATOM 4201 C CA . ASP A 1 273 ? 0.968 35.462 2.537 1.00 138.06 276 ASP A CA 1
ATOM 4202 C C . ASP A 1 273 ? 2.457 35.183 2.666 1.00 138.06 276 ASP A C 1
ATOM 4203 O O . ASP A 1 273 ? 2.930 34.058 2.482 1.00 138.06 276 ASP A O 1
ATOM 4212 N N . GLU A 1 274 ? 3.189 36.251 2.979 1.00 147.75 277 GLU A N 1
ATOM 4213 C CA . GLU A 1 274 ? 4.626 36.239 3.207 1.00 147.75 277 GLU A CA 1
ATOM 4214 C C . GLU A 1 274 ? 5.050 35.456 4.452 1.00 147.75 277 GLU A C 1
ATOM 4215 O O . GLU A 1 274 ? 6.245 35.165 4.577 1.00 147.75 277 GLU A O 1
ATOM 4227 N N . CYS A 1 275 ? 4.121 35.117 5.357 1.00 146.70 278 CYS A N 1
ATOM 4228 C CA . CYS A 1 275 ? 4.435 34.430 6.607 1.00 146.70 278 CYS A CA 1
ATOM 4229 C C . CYS A 1 275 ? 5.114 33.089 6.356 1.00 146.70 278 CYS A C 1
ATOM 4230 O O . CYS A 1 275 ? 5.053 32.529 5.259 1.00 146.70 278 CYS A O 1
ATOM 4237 N N . ASP A 1 276 ? 5.762 32.582 7.405 1.00 138.65 279 ASP A N 1
ATOM 4238 C CA . ASP A 1 276 ? 6.696 31.468 7.346 1.00 138.65 279 ASP A CA 1
ATOM 4239 C C . ASP A 1 276 ? 6.175 30.322 8.205 1.00 138.65 279 ASP A C 1
ATOM 4240 O O . ASP A 1 276 ? 5.403 30.525 9.145 1.00 138.65 279 ASP A O 1
ATOM 4249 N N . ALA A 1 277 ? 6.608 29.108 7.867 1.00 133.77 280 ALA A N 1
ATOM 4250 C CA . ALA A 1 277 ? 6.126 27.909 8.528 1.00 133.77 280 ALA A CA 1
ATOM 4251 C C . ALA A 1 277 ? 7.089 26.759 8.278 1.00 133.77 280 ALA A C 1
ATOM 4252 O O . ALA A 1 277 ? 8.121 26.905 7.609 1.00 133.77 280 ALA A O 1
ATOM 4259 N N . LYS A 1 278 ? 6.719 25.607 8.850 1.00 137.60 281 LYS A N 1
ATOM 4260 C CA . LYS A 1 278 ? 7.401 24.329 8.702 1.00 137.60 281 LYS A CA 1
ATOM 4261 C C . LYS A 1 278 ? 6.489 23.209 8.208 1.00 137.60 281 LYS A C 1
ATOM 4262 O O . LYS A 1 278 ? 6.991 22.125 7.895 1.00 137.60 281 LYS A O 1
ATOM 4281 N N . CYS A 1 279 ? 5.175 23.422 8.158 1.00 140.28 282 CYS A N 1
ATOM 4282 C CA . CYS A 1 279 ? 4.273 22.460 7.540 1.00 140.28 282 CYS A CA 1
ATOM 4283 C C . CYS A 1 279 ? 2.987 23.162 7.142 1.00 140.28 282 CYS A C 1
ATOM 4284 O O . CYS A 1 279 ? 2.587 24.156 7.756 1.00 140.28 282 CYS A O 1
ATOM 4291 N N . GLN A 1 280 ? 2.326 22.599 6.130 1.00 129.57 283 GLN A N 1
ATOM 4292 C CA . GLN A 1 280 ? 1.280 23.299 5.399 1.00 129.57 283 GLN A CA 1
ATOM 4293 C C . GLN A 1 280 ? 0.203 22.324 4.971 1.00 129.57 283 GLN A C 1
ATOM 4294 O O . GLN A 1 280 ? 0.490 21.166 4.660 1.00 129.57 283 GLN A O 1
ATOM 4308 N N . THR A 1 281 ? -1.025 22.835 4.892 1.00 121.42 284 THR A N 1
ATOM 4309 C CA . THR A 1 281 ? -2.176 22.083 4.414 1.00 121.42 284 THR A CA 1
ATOM 4310 C C . THR A 1 281 ? -3.159 23.101 3.835 1.00 121.42 284 THR A C 1
ATOM 4311 O O . THR A 1 281 ? -3.017 24.301 4.098 1.00 121.42 284 THR A O 1
ATOM 4322 N N . PRO A 1 282 ? -4.127 22.671 2.991 1.00 117.64 285 PRO A N 1
ATOM 4323 C CA . PRO A 1 282 ? -4.988 23.658 2.300 1.00 117.64 285 PRO A CA 1
ATOM 4324 C C . PRO A 1 282 ? -5.812 24.533 3.207 1.00 117.64 285 PRO A C 1
ATOM 4325 O O . PRO A 1 282 ? -6.051 25.708 2.910 1.00 117.64 285 PRO A O 1
ATOM 4336 N N . GLN A 1 283 ? -6.256 23.974 4.319 1.00 122.06 286 GLN A N 1
ATOM 4337 C CA . GLN A 1 283 ? -7.022 24.747 5.273 1.00 122.06 286 GLN A CA 1
ATOM 4338 C C . GLN A 1 283 ? -6.164 25.748 6.030 1.00 122.06 286 GLN A C 1
ATOM 4339 O O . GLN A 1 283 ? -6.719 26.690 6.600 1.00 122.06 286 GLN A O 1
ATOM 4353 N N . GLY A 1 284 ? -4.843 25.595 6.034 1.00 126.18 287 GLY A N 1
ATOM 4354 C CA . GLY A 1 284 ? -4.008 26.648 6.572 1.00 126.18 287 GLY A CA 1
ATOM 4355 C C . GLY A 1 284 ? -2.583 26.197 6.761 1.00 126.18 287 GLY A C 1
ATOM 4356 O O . GLY A 1 284 ? -2.231 25.031 6.554 1.00 126.18 287 GLY A O 1
ATOM 4360 N N . ALA A 1 285 ? -1.746 27.161 7.120 1.00 130.50 288 ALA A N 1
ATOM 4361 C CA . ALA A 1 285 ? -0.376 26.867 7.502 1.00 130.50 288 ALA A CA 1
ATOM 4362 C C . ALA A 1 285 ? -0.355 26.462 8.967 1.00 130.50 288 ALA A C 1
ATOM 4363 O O . ALA A 1 285 ? -1.206 26.897 9.750 1.00 130.50 288 ALA A O 1
ATOM 4370 N N . ILE A 1 286 ? 0.625 25.632 9.332 1.00 123.84 289 ILE A N 1
ATOM 4371 C CA . ILE A 1 286 ? 0.529 24.774 10.506 1.00 123.84 289 ILE A CA 1
ATOM 4372 C C . ILE A 1 286 ? 1.754 24.942 11.387 1.00 123.84 289 ILE A C 1
ATOM 4373 O O . ILE A 1 286 ? 2.886 25.094 10.917 1.00 123.84 289 ILE A O 1
ATOM 4389 N N . ASN A 1 287 ? 1.496 24.912 12.689 1.00 138.52 290 ASN A N 1
ATOM 4390 C CA . ASN A 1 287 ? 2.527 24.817 13.703 1.00 138.52 290 ASN A CA 1
ATOM 4391 C C . ASN A 1 287 ? 3.040 23.386 13.773 1.00 138.52 290 ASN A C 1
ATOM 4392 O O . ASN A 1 287 ? 2.282 22.468 14.104 1.00 138.52 290 ASN A O 1
ATOM 4402 N N . SER A 1 288 ? 4.324 23.200 13.480 1.00 143.59 291 SER A N 1
ATOM 4403 C CA . SER A 1 288 ? 4.957 21.886 13.527 1.00 143.59 291 SER A CA 1
ATOM 4404 C C . SER A 1 288 ? 5.470 21.501 14.913 1.00 143.59 291 SER A C 1
ATOM 4405 O O . SER A 1 288 ? 6.227 20.530 15.026 1.00 143.59 291 SER A O 1
ATOM 4413 N N . SER A 1 289 ? 5.077 22.218 15.965 1.00 133.78 292 SER A N 1
ATOM 4414 C CA . SER A 1 289 ? 5.553 21.933 17.309 1.00 133.78 292 SER A CA 1
ATOM 4415 C C . SER A 1 289 ? 5.058 20.584 17.807 1.00 133.78 292 SER A C 1
ATOM 4416 O O . SER A 1 289 ? 5.844 19.762 18.292 1.00 133.78 292 SER A O 1
ATOM 4424 N N . LEU A 1 290 ? 3.765 20.349 17.650 1.00 119.07 293 LEU A N 1
ATOM 4425 C CA . LEU A 1 290 ? 3.068 19.265 18.313 1.00 119.07 293 LEU A CA 1
ATOM 4426 C C . LEU A 1 290 ? 3.001 18.040 17.407 1.00 119.07 293 LEU A C 1
ATOM 4427 O O . LEU A 1 290 ? 3.209 18.141 16.197 1.00 119.07 293 LEU A O 1
ATOM 4443 N N . PRO A 1 291 ? 2.718 16.850 17.959 1.00 110.79 294 PRO A N 1
ATOM 4444 C CA . PRO A 1 291 ? 2.840 15.642 17.128 1.00 110.79 294 PRO A CA 1
ATOM 4445 C C . PRO A 1 291 ? 1.689 15.421 16.176 1.00 110.79 294 PRO A C 1
ATOM 4446 O O . PRO A 1 291 ? 1.889 14.786 15.132 1.00 110.79 294 PRO A O 1
ATOM 4457 N N . PHE A 1 292 ? 0.475 15.838 16.547 1.00 115.49 295 PHE A N 1
ATOM 4458 C CA . PHE A 1 292 ? -0.752 15.394 15.897 1.00 115.49 295 PHE A CA 1
ATOM 4459 C C . PHE A 1 292 ? -1.661 16.558 15.530 1.00 115.49 295 PHE A C 1
ATOM 4460 O O . PHE A 1 292 ? -1.681 17.604 16.192 1.00 115.49 295 PHE A O 1
ATOM 4477 N N . GLN A 1 293 ? -2.413 16.346 14.447 1.00 116.83 296 GLN A N 1
ATOM 4478 C CA . GLN A 1 293 ? -3.643 17.059 14.157 1.00 116.83 296 GLN A CA 1
ATOM 4479 C C . GLN A 1 293 ? -4.766 16.046 14.008 1.00 116.83 296 GLN A C 1
ATOM 4480 O O . GLN A 1 293 ? -4.524 14.844 13.861 1.00 116.83 296 GLN A O 1
ATOM 4494 N N . ASN A 1 294 ? -5.989 16.564 14.012 1.00 118.21 297 ASN A N 1
ATOM 4495 C CA . ASN A 1 294 ? -7.181 15.872 13.545 1.00 118.21 297 ASN A CA 1
ATOM 4496 C C . ASN A 1 294 ? -7.831 16.628 12.408 1.00 118.21 297 ASN A C 1
ATOM 4497 O O . ASN A 1 294 ? -9.032 16.478 12.166 1.00 118.21 297 ASN A O 1
ATOM 4508 N N . VAL A 1 295 ? -7.055 17.450 11.723 1.00 112.47 298 VAL A N 1
ATOM 4509 C CA . VAL A 1 295 ? -7.574 18.650 11.101 1.00 112.47 298 VAL A CA 1
ATOM 4510 C C . VAL A 1 295 ? -7.813 18.392 9.629 1.00 112.47 298 VAL A C 1
ATOM 4511 O O . VAL A 1 295 ? -8.894 18.688 9.109 1.00 112.47 298 VAL A O 1
ATOM 4524 N N . HIS A 1 296 ? -6.799 17.869 8.945 1.00 114.15 299 HIS A N 1
ATOM 4525 C CA . HIS A 1 296 ? -6.948 17.514 7.559 1.00 114.15 299 HIS A CA 1
ATOM 4526 C C . HIS A 1 296 ? -5.776 16.632 7.150 1.00 114.15 299 HIS A C 1
ATOM 4527 O O . HIS A 1 296 ? -4.640 16.972 7.498 1.00 114.15 299 HIS A O 1
ATOM 4541 N N . PRO A 1 297 ? -5.993 15.507 6.443 1.00 111.05 300 PRO A N 1
ATOM 4542 C CA . PRO A 1 297 ? -4.877 14.560 6.260 1.00 111.05 300 PRO A CA 1
ATOM 4543 C C . PRO A 1 297 ? -3.749 15.075 5.398 1.00 111.05 300 PRO A C 1
ATOM 4544 O O . PRO A 1 297 ? -2.580 14.785 5.681 1.00 111.05 300 PRO A O 1
ATOM 4555 N N . VAL A 1 298 ? -4.076 15.794 4.329 1.00 115.51 301 VAL A N 1
ATOM 4556 C CA . VAL A 1 298 ? -3.069 16.217 3.371 1.00 115.51 301 VAL A CA 1
ATOM 4557 C C . VAL A 1 298 ? -2.159 17.237 4.026 1.00 115.51 301 VAL A C 1
ATOM 4558 O O . VAL A 1 298 ? -2.619 18.197 4.659 1.00 115.51 301 VAL A O 1
ATOM 4571 N N . THR A 1 299 ? -0.857 17.009 3.902 1.00 121.88 302 THR A N 1
ATOM 4572 C CA . THR A 1 299 ? 0.157 17.880 4.460 1.00 121.88 302 THR A CA 1
ATOM 4573 C C . THR A 1 299 ? 1.390 17.835 3.584 1.00 121.88 302 THR A C 1
ATOM 4574 O O . THR A 1 299 ? 1.614 16.864 2.844 1.00 121.88 302 THR A O 1
ATOM 4585 N N . ILE A 1 300 ? 2.179 18.910 3.671 1.00 130.45 303 ILE A N 1
ATOM 4586 C CA . ILE A 1 300 ? 3.540 18.928 3.145 1.00 130.45 303 ILE A CA 1
ATOM 4587 C C . ILE A 1 300 ? 4.430 19.540 4.212 1.00 130.45 303 ILE A C 1
ATOM 4588 O O . ILE A 1 300 ? 4.042 20.524 4.857 1.00 130.45 303 ILE A O 1
ATOM 4604 N N . GLY A 1 301 ? 5.599 18.932 4.420 1.00 132.87 304 GLY A N 1
ATOM 4605 C CA . GLY A 1 301 ? 6.685 19.521 5.184 1.00 132.87 304 GLY A CA 1
ATOM 4606 C C . GLY A 1 301 ? 7.052 18.655 6.372 1.00 132.87 304 GLY A C 1
ATOM 4607 O O . GLY A 1 301 ? 6.875 17.443 6.354 1.00 132.87 304 GLY A O 1
ATOM 4611 N N . GLU A 1 302 ? 7.545 19.331 7.405 1.00 139.54 305 GLU A N 1
ATOM 4612 C CA . GLU A 1 302 ? 7.883 18.719 8.684 1.00 139.54 305 GLU A CA 1
ATOM 4613 C C . GLU A 1 302 ? 6.663 18.849 9.585 1.00 139.54 305 GLU A C 1
ATOM 4614 O O . GLU A 1 302 ? 6.498 19.878 10.245 1.00 139.54 305 GLU A O 1
ATOM 4626 N N . CYS A 1 303 ? 5.836 17.800 9.643 1.00 135.80 306 CYS A N 1
ATOM 4627 C CA . CYS A 1 303 ? 4.415 17.932 9.935 1.00 135.80 306 CYS A CA 1
ATOM 4628 C C . CYS A 1 303 ? 3.961 17.149 11.158 1.00 135.80 306 CYS A C 1
ATOM 4629 O O . CYS A 1 303 ? 4.709 16.320 11.680 1.00 135.80 306 CYS A O 1
ATOM 4636 N N . PRO A 1 304 ? 2.728 17.380 11.623 1.00 118.46 307 PRO A N 1
ATOM 4637 C CA . PRO A 1 304 ? 2.068 16.410 12.496 1.00 118.46 307 PRO A CA 1
ATOM 4638 C C . PRO A 1 304 ? 1.590 15.191 11.730 1.00 118.46 307 PRO A C 1
ATOM 4639 O O . PRO A 1 304 ? 1.940 14.967 10.570 1.00 118.46 307 PRO A O 1
ATOM 4650 N N . LYS A 1 305 ? 0.786 14.386 12.428 1.00 111.01 308 LYS A N 1
ATOM 4651 C CA . LYS A 1 305 ? 0.039 13.292 11.825 1.00 111.01 308 LYS A CA 1
ATOM 4652 C C . LYS A 1 305 ? -1.445 13.404 12.126 1.00 111.01 308 LYS A C 1
ATOM 4653 O O . LYS A 1 305 ? -1.862 13.844 13.197 1.00 111.01 308 LYS A O 1
ATOM 4672 N N . TYR A 1 306 ? -2.228 12.939 11.170 1.00 111.72 309 TYR A N 1
ATOM 4673 C CA . TYR A 1 306 ? -3.665 13.081 11.174 1.00 111.72 309 TYR A CA 1
ATOM 4674 C C . TYR A 1 306 ? -4.306 12.003 12.034 1.00 111.72 309 TYR A C 1
ATOM 4675 O O . TYR A 1 306 ? -3.781 10.899 12.185 1.00 111.72 309 TYR A O 1
ATOM 4693 N N . VAL A 1 307 ? -5.444 12.353 12.625 1.00 108.33 310 VAL A N 1
ATOM 4694 C CA . VAL A 1 307 ? -6.388 11.368 13.134 1.00 108.33 310 VAL A CA 1
ATOM 4695 C C . VAL A 1 307 ? -7.796 11.787 12.754 1.00 108.33 310 VAL A C 1
ATOM 4696 O O . VAL A 1 307 ? -8.015 12.899 12.266 1.00 108.33 310 VAL A O 1
ATOM 4709 N N . ARG A 1 308 ? -8.745 10.897 12.989 1.00 108.30 311 ARG A N 1
ATOM 4710 C CA . ARG A 1 308 ? -10.165 11.214 13.047 1.00 108.30 311 ARG A CA 1
ATOM 4711 C C . ARG A 1 308 ? -10.525 11.215 14.524 1.00 108.30 311 ARG A C 1
ATOM 4712 O O . ARG A 1 308 ? -10.897 10.176 15.076 1.00 108.30 311 ARG A O 1
ATOM 4733 N N . SER A 1 309 ? -10.394 12.372 15.167 1.00 112.33 312 SER A N 1
ATOM 4734 C CA . SER A 1 309 ? -10.708 12.476 16.583 1.00 112.33 312 SER A CA 1
ATOM 4735 C C . SER A 1 309 ? -11.089 13.904 16.907 1.00 112.33 312 SER A C 1
ATOM 4736 O O . SER A 1 309 ? -10.871 14.823 16.113 1.00 112.33 312 SER A O 1
ATOM 4744 N N . ALA A 1 310 ? -11.636 14.071 18.110 1.00 115.90 313 ALA A N 1
ATOM 4745 C CA . ALA A 1 310 ? -12.089 15.371 18.582 1.00 115.90 313 ALA A CA 1
ATOM 4746 C C . ALA A 1 310 ? -10.990 16.099 19.339 1.00 115.90 313 ALA A C 1
ATOM 4747 O O . ALA A 1 310 ? -10.828 17.315 19.194 1.00 115.90 313 ALA A O 1
ATOM 4754 N N . LYS A 1 311 ? -10.229 15.376 20.155 1.00 118.43 314 LYS A N 1
ATOM 4755 C CA . LYS A 1 311 ? -9.283 16.015 21.056 1.00 118.43 314 LYS A CA 1
ATOM 4756 C C . LYS A 1 311 ? -8.349 14.967 21.635 1.00 118.43 314 LYS A C 1
ATOM 4757 O O . LYS A 1 311 ? -8.680 13.781 21.677 1.00 118.43 314 LYS A O 1
ATOM 4776 N N . LEU A 1 312 ? -7.187 15.428 22.097 1.00 117.49 315 LEU A N 1
ATOM 4777 C CA . LEU A 1 312 ? -6.262 14.606 22.868 1.00 117.49 315 LEU A CA 1
ATOM 4778 C C . LEU A 1 312 ? -5.487 15.496 23.820 1.00 117.49 315 LEU A C 1
ATOM 4779 O O . LEU A 1 312 ? -4.718 16.359 23.379 1.00 117.49 315 LEU A O 1
ATOM 4795 N N . ARG A 1 313 ? -5.651 15.242 25.115 1.00 125.26 316 ARG A N 1
ATOM 4796 C CA . ARG A 1 313 ? -5.146 16.114 26.166 1.00 125.26 316 ARG A CA 1
ATOM 4797 C C . ARG A 1 313 ? -4.599 15.248 27.284 1.00 125.26 316 ARG A C 1
ATOM 4798 O O . ARG A 1 313 ? -5.363 14.596 28.002 1.00 125.26 316 ARG A O 1
ATOM 4819 N N . MET A 1 314 ? -3.283 15.255 27.427 1.00 124.34 317 MET A N 1
ATOM 4820 C CA . MET A 1 314 ? -2.643 14.592 28.543 1.00 124.34 317 MET A CA 1
ATOM 4821 C C . MET A 1 314 ? -2.793 15.447 29.791 1.00 124.34 317 MET A C 1
ATOM 4822 O O . MET A 1 314 ? -2.850 16.679 29.721 1.00 124.34 317 MET A O 1
ATOM 4836 N N . VAL A 1 315 ? -2.882 14.781 30.937 1.00 126.18 318 VAL A N 1
ATOM 4837 C CA . VAL A 1 315 ? -2.845 15.464 32.223 1.00 126.18 318 VAL A CA 1
ATOM 4838 C C . VAL A 1 315 ? -1.398 15.773 32.567 1.00 126.18 318 VAL A C 1
ATOM 4839 O O . VAL A 1 315 ? -0.517 14.917 32.439 1.00 126.18 318 VAL A O 1
ATOM 4852 N N . THR A 1 316 ? -1.165 17.011 32.987 1.00 127.74 319 THR A N 1
ATOM 4853 C CA . THR A 1 316 ? 0.029 17.373 33.734 1.00 127.74 319 THR A CA 1
ATOM 4854 C C . THR A 1 316 ? -0.253 17.314 35.227 1.00 127.74 319 THR A C 1
ATOM 4855 O O . THR A 1 316 ? 0.391 16.558 35.961 1.00 127.74 319 THR A O 1
ATOM 4866 N N . GLY A 1 317 ? -1.262 18.058 35.676 1.00 129.39 320 GLY A N 1
ATOM 4867 C CA . GLY A 1 317 ? -1.565 18.184 37.086 1.00 129.39 320 GLY A CA 1
ATOM 4868 C C . GLY A 1 317 ? -2.330 16.978 37.576 1.00 129.39 320 GLY A C 1
ATOM 4869 O O . GLY A 1 317 ? -1.890 15.847 37.357 1.00 129.39 320 GLY A O 1
ATOM 4873 N N . LEU A 1 318 ? -3.443 17.202 38.263 1.00 126.60 321 LEU A N 1
ATOM 4874 C CA . LEU A 1 318 ? -4.344 16.140 38.709 1.00 126.60 321 LEU A CA 1
ATOM 4875 C C . LEU A 1 318 ? -5.642 16.815 39.142 1.00 126.60 321 LEU A C 1
ATOM 4876 O O . LEU A 1 318 ? -5.816 18.020 38.931 1.00 126.60 321 LEU A O 1
ATOM 4892 N N . ARG A 1 319 ? -6.532 16.035 39.767 1.00 128.53 322 ARG A N 1
ATOM 4893 C CA . ARG A 1 319 ? -7.917 16.379 40.082 1.00 128.53 322 ARG A CA 1
ATOM 4894 C C . ARG A 1 319 ? -8.045 17.701 40.842 1.00 128.53 322 ARG A C 1
ATOM 4895 O O . ARG A 1 319 ? -7.126 18.140 41.535 1.00 128.53 322 ARG A O 1
ATOM 4916 N N . ASN A 1 320 ? -9.207 18.343 40.671 1.00 126.32 323 ASN A N 1
ATOM 4917 C CA . ASN A 1 320 ? -9.546 19.626 41.286 1.00 126.32 323 ASN A CA 1
ATOM 4918 C C . ASN A 1 320 ? -10.872 19.466 42.022 1.00 126.32 323 ASN A C 1
ATOM 4919 O O . ASN A 1 320 ? -11.913 19.265 41.389 1.00 126.32 323 ASN A O 1
ATOM 4930 N N . ILE A 1 321 ? -10.822 19.521 43.352 1.00 125.54 324 ILE A N 1
ATOM 4931 C CA . ILE A 1 321 ? -12.006 19.541 44.214 1.00 125.54 324 ILE A CA 1
ATOM 4932 C C . ILE A 1 321 ? -11.787 20.601 45.287 1.00 125.54 324 ILE A C 1
ATOM 4933 O O . ILE A 1 321 ? -10.932 20.405 46.158 1.00 125.54 324 ILE A O 1
ATOM 4949 N N . PRO A 1 322 ? -12.517 21.720 45.270 1.00 130.44 325 PRO A N 1
ATOM 4950 C CA . PRO A 1 322 ? -12.711 22.498 46.505 1.00 130.44 325 PRO A CA 1
ATOM 4951 C C . PRO A 1 322 ? -13.860 21.969 47.349 1.00 130.44 325 PRO A C 1
ATOM 4952 O O . PRO A 1 322 ? -14.549 21.029 46.948 1.00 130.44 325 PRO A O 1
ATOM 4963 N N . SER A 1 323 ? -14.093 22.577 48.508 1.00 125.05 326 SER A N 1
ATOM 4964 C CA . SER A 1 323 ? -15.210 22.184 49.364 1.00 125.05 326 SER A CA 1
ATOM 4965 C C . SER A 1 323 ? -15.581 23.314 50.318 1.00 125.05 326 SER A C 1
ATOM 4966 O O . SER A 1 323 ? -16.123 24.338 49.900 1.00 125.05 326 SER A O 1
ATOM 4974 N N . GLY B 2 1 ? -7.291 8.071 44.811 1.00 105.57 501 GLY B N 1
ATOM 4975 C CA . GLY B 2 1 ? -7.336 7.047 45.837 1.00 105.57 501 GLY B CA 1
ATOM 4976 C C . GLY B 2 1 ? -7.429 5.653 45.276 1.00 105.57 501 GLY B C 1
ATOM 4977 O O . GLY B 2 1 ? -8.187 4.825 45.783 1.00 105.57 501 GLY B O 1
ATOM 4980 N N . LEU B 2 2 ? -6.668 5.406 44.207 1.00 97.42 502 LEU B N 1
ATOM 4981 C CA . LEU B 2 2 ? -6.423 4.037 43.788 1.00 97.42 502 LEU B CA 1
ATOM 4982 C C . LEU B 2 2 ? -5.778 3.281 44.924 1.00 97.42 502 LEU B C 1
ATOM 4983 O O . LEU B 2 2 ? -6.214 2.187 45.288 1.00 97.42 502 LEU B O 1
ATOM 4999 N N . PHE B 2 3 ? -4.769 3.889 45.524 1.00 96.05 503 PHE B N 1
ATOM 5000 C CA . PHE B 2 3 ? -3.985 3.282 46.578 1.00 96.05 503 PHE B CA 1
ATOM 5001 C C . PHE B 2 3 ? -4.428 3.749 47.962 1.00 96.05 503 PHE B C 1
ATOM 5002 O O . PHE B 2 3 ? -3.795 3.370 48.952 1.00 96.05 503 PHE B O 1
ATOM 5019 N N . GLY B 2 4 ? -5.483 4.576 48.050 1.00 99.85 504 GLY B N 1
ATOM 5020 C CA . GLY B 2 4 ? -6.268 4.732 49.260 1.00 99.85 504 GLY B CA 1
ATOM 5021 C C . GLY B 2 4 ? -6.530 6.145 49.721 1.00 99.85 504 GLY B C 1
ATOM 5022 O O . GLY B 2 4 ? -7.278 6.308 50.690 1.00 99.85 504 GLY B O 1
ATOM 5026 N N . ALA B 2 5 ? -5.970 7.167 49.065 1.00 104.42 505 ALA B N 1
ATOM 5027 C CA . ALA B 2 5 ? -6.003 8.543 49.559 1.00 104.42 505 ALA B CA 1
ATOM 5028 C C . ALA B 2 5 ? -7.029 9.437 48.870 1.00 104.42 505 ALA B C 1
ATOM 5029 O O . ALA B 2 5 ? -7.971 9.911 49.508 1.00 104.42 505 ALA B O 1
ATOM 5036 N N . ILE B 2 6 ? -6.868 9.664 47.574 1.00 97.08 506 ILE B N 1
ATOM 5037 C CA . ILE B 2 6 ? -7.473 10.805 46.897 1.00 97.08 506 ILE B CA 1
ATOM 5038 C C . ILE B 2 6 ? -8.836 10.362 46.390 1.00 97.08 506 ILE B C 1
ATOM 5039 O O . ILE B 2 6 ? -8.932 9.557 45.464 1.00 97.08 506 ILE B O 1
ATOM 5055 N N . ALA B 2 7 ? -9.889 10.934 46.976 1.00 103.60 507 ALA B N 1
ATOM 5056 C CA . ALA B 2 7 ? -11.215 10.322 47.065 1.00 103.60 507 ALA B CA 1
ATOM 5057 C C . ALA B 2 7 ? -11.156 8.963 47.756 1.00 103.60 507 ALA B C 1
ATOM 5058 O O . ALA B 2 7 ? -11.940 8.063 47.438 1.00 103.60 507 ALA B O 1
ATOM 5065 N N . GLY B 2 8 ? -10.243 8.824 48.708 1.00 111.41 508 GLY B N 1
ATOM 5066 C CA . GLY B 2 8 ? -9.950 7.624 49.442 1.00 111.41 508 GLY B CA 1
ATOM 5067 C C . GLY B 2 8 ? -10.206 7.837 50.914 1.00 111.41 508 GLY B C 1
ATOM 5068 O O . GLY B 2 8 ? -11.362 7.894 51.349 1.00 111.41 508 GLY B O 1
ATOM 5072 N N . PHE B 2 9 ? -9.113 7.959 51.690 1.00 110.50 509 PHE B N 1
ATOM 5073 C CA . PHE B 2 9 ? -9.247 8.535 53.025 1.00 110.50 509 PHE B CA 1
ATOM 5074 C C . PHE B 2 9 ? -9.262 10.057 52.964 1.00 110.50 509 PHE B C 1
ATOM 5075 O O . PHE B 2 9 ? -9.922 10.680 53.797 1.00 110.50 509 PHE B O 1
ATOM 5092 N N . ILE B 2 10 ? -8.629 10.665 51.963 1.00 104.05 510 ILE B N 1
ATOM 5093 C CA . ILE B 2 10 ? -8.788 12.092 51.685 1.00 104.05 510 ILE B CA 1
ATOM 5094 C C . ILE B 2 10 ? -9.991 12.225 50.763 1.00 104.05 510 ILE B C 1
ATOM 5095 O O . ILE B 2 10 ? -10.231 11.352 49.919 1.00 104.05 510 ILE B O 1
ATOM 5111 N N . GLU B 2 11 ? -10.742 13.319 50.924 1.00 104.92 511 GLU B N 1
ATOM 5112 C CA . GLU B 2 11 ? -11.954 13.562 50.150 1.00 104.92 511 GLU B CA 1
ATOM 5113 C C . GLU B 2 11 ? -11.691 14.493 48.973 1.00 104.92 511 GLU B C 1
ATOM 5114 O O . GLU B 2 11 ? -12.203 14.262 47.873 1.00 104.92 511 GLU B O 1
ATOM 5126 N N . GLY B 2 12 ? -10.896 15.547 49.184 1.00 97.78 512 GLY B N 1
ATOM 5127 C CA . GLY B 2 12 ? -10.773 16.612 48.207 1.00 97.78 512 GLY B CA 1
ATOM 5128 C C . GLY B 2 12 ? -9.480 17.381 48.344 1.00 97.78 512 GLY B C 1
ATOM 5129 O O . GLY B 2 12 ? -8.710 17.194 49.289 1.00 97.78 512 GLY B O 1
ATOM 5133 N N . GLY B 2 13 ? -9.257 18.259 47.361 1.00 102.06 513 GLY B N 1
ATOM 5134 C CA . GLY B 2 13 ? -8.064 19.072 47.288 1.00 102.06 513 GLY B CA 1
ATOM 5135 C C . GLY B 2 13 ? -8.257 20.444 47.908 1.00 102.06 513 GLY B C 1
ATOM 5136 O O . GLY B 2 13 ? -9.324 20.793 48.400 1.00 102.06 513 GLY B O 1
ATOM 5140 N N . TRP B 2 14 ? -7.171 21.213 47.888 1.00 110.85 514 TRP B N 1
ATOM 5141 C CA . TRP B 2 14 ? -7.061 22.492 48.579 1.00 110.85 514 TRP B CA 1
ATOM 5142 C C . TRP B 2 14 ? -6.521 23.533 47.618 1.00 110.85 514 TRP B C 1
ATOM 5143 O O . TRP B 2 14 ? -5.548 23.272 46.904 1.00 110.85 514 TRP B O 1
ATOM 5164 N N . THR B 2 15 ? -7.139 24.709 47.624 1.00 117.16 515 THR B N 1
ATOM 5165 C CA . THR B 2 15 ? -6.729 25.838 46.803 1.00 117.16 515 THR B CA 1
ATOM 5166 C C . THR B 2 15 ? -5.851 26.838 47.544 1.00 117.16 515 THR B C 1
ATOM 5167 O O . THR B 2 15 ? -5.486 27.857 46.949 1.00 117.16 515 THR B O 1
ATOM 5178 N N . GLY B 2 16 ? -5.502 26.588 48.807 1.00 115.08 516 GLY B N 1
ATOM 5179 C CA . GLY B 2 16 ? -4.763 27.558 49.585 1.00 115.08 516 GLY B CA 1
ATOM 5180 C C . GLY B 2 16 ? -3.356 27.802 49.086 1.00 115.08 516 GLY B C 1
ATOM 5181 O O . GLY B 2 16 ? -2.856 28.928 49.159 1.00 115.08 516 GLY B O 1
ATOM 5185 N N . MET B 2 17 ? -2.729 26.754 48.556 1.00 113.22 517 MET B N 1
ATOM 5186 C CA . MET B 2 17 ? -1.328 26.763 48.158 1.00 113.22 517 MET B CA 1
ATOM 5187 C C . MET B 2 17 ? -1.238 26.589 46.651 1.00 113.22 517 MET B C 1
ATOM 5188 O O . MET B 2 17 ? -2.055 25.881 46.053 1.00 113.22 517 MET B O 1
ATOM 5202 N N . VAL B 2 18 ? -0.234 27.237 46.052 1.00 114.09 518 VAL B N 1
ATOM 5203 C CA . VAL B 2 18 ? 0.000 27.211 44.610 1.00 114.09 518 VAL B CA 1
ATOM 5204 C C . VAL B 2 18 ? 1.458 26.968 44.239 1.00 114.09 518 VAL B C 1
ATOM 5205 O O . VAL B 2 18 ? 1.741 26.695 43.066 1.00 114.09 518 VAL B O 1
ATOM 5218 N N . ASP B 2 19 ? 2.392 27.053 45.189 1.00 119.39 519 ASP B N 1
ATOM 5219 C CA . ASP B 2 19 ? 3.806 26.983 44.843 1.00 119.39 519 ASP B CA 1
ATOM 5220 C C . ASP B 2 19 ? 4.240 25.606 44.379 1.00 119.39 519 ASP B C 1
ATOM 5221 O O . ASP B 2 19 ? 5.223 25.506 43.636 1.00 119.39 519 ASP B O 1
ATOM 5230 N N . GLY B 2 20 ? 3.553 24.557 44.803 1.00 104.54 520 GLY B N 1
ATOM 5231 C CA . GLY B 2 20 ? 3.927 23.213 44.423 1.00 104.54 520 GLY B CA 1
ATOM 5232 C C . GLY B 2 20 ? 2.732 22.308 44.574 1.00 104.54 520 GLY B C 1
ATOM 5233 O O . GLY B 2 20 ? 1.803 22.583 45.339 1.00 104.54 520 GLY B O 1
ATOM 5237 N N . TRP B 2 21 ? 2.759 21.230 43.811 1.00 94.23 521 TRP B N 1
ATOM 5238 C CA . TRP B 2 21 ? 1.629 20.326 43.754 1.00 94.23 521 TRP B CA 1
ATOM 5239 C C . TRP B 2 21 ? 1.411 19.553 45.040 1.00 94.23 521 TRP B C 1
ATOM 5240 O O . TRP B 2 21 ? 0.273 19.154 45.302 1.00 94.23 521 TRP B O 1
ATOM 5261 N N . TYR B 2 22 ? 2.456 19.339 45.836 1.00 102.06 522 TYR B N 1
ATOM 5262 C CA . TYR B 2 22 ? 2.377 18.657 47.119 1.00 102.06 522 TYR B CA 1
ATOM 5263 C C . TYR B 2 22 ? 2.894 19.576 48.206 1.00 102.06 522 TYR B C 1
ATOM 5264 O O . TYR B 2 22 ? 3.521 20.599 47.933 1.00 102.06 522 TYR B O 1
ATOM 5282 N N . GLY B 2 23 ? 2.629 19.188 49.439 1.00 107.23 523 GLY B N 1
ATOM 5283 C CA . GLY B 2 23 ? 3.126 19.881 50.599 1.00 107.23 523 GLY B CA 1
ATOM 5284 C C . GLY B 2 23 ? 2.515 19.320 51.864 1.00 107.23 523 GLY B C 1
ATOM 5285 O O . GLY B 2 23 ? 2.018 18.198 51.881 1.00 107.23 523 GLY B O 1
ATOM 5289 N N . TYR B 2 24 ? 2.595 20.149 52.898 1.00 115.38 524 TYR B N 1
ATOM 5290 C CA . TYR B 2 24 ? 1.972 19.940 54.189 1.00 115.38 524 TYR B CA 1
ATOM 5291 C C . TYR B 2 24 ? 1.178 21.187 54.540 1.00 115.38 524 TYR B C 1
ATOM 5292 O O . TYR B 2 24 ? 1.368 22.261 53.951 1.00 115.38 524 TYR B O 1
ATOM 5310 N N . HIS B 2 25 ? 0.288 21.025 55.520 1.00 119.80 525 HIS B N 1
ATOM 5311 C CA . HIS B 2 25 ? -0.322 22.135 56.240 1.00 119.80 525 HIS B CA 1
ATOM 5312 C C . HIS B 2 25 ? 0.049 22.021 57.710 1.00 119.80 525 HIS B C 1
ATOM 5313 O O . HIS B 2 25 ? -0.336 21.054 58.379 1.00 119.80 525 HIS B O 1
ATOM 5327 N N . HIS B 2 26 ? 0.804 23.005 58.194 1.00 122.51 526 HIS B N 1
ATOM 5328 C CA . HIS B 2 26 ? 1.243 23.066 59.582 1.00 122.51 526 HIS B CA 1
ATOM 5329 C C . HIS B 2 26 ? 0.230 23.836 60.414 1.00 122.51 526 HIS B C 1
ATOM 5330 O O . HIS B 2 26 ? -0.351 24.824 59.940 1.00 122.51 526 HIS B O 1
ATOM 5344 N N . GLN B 2 27 ? 0.035 23.378 61.654 1.00 127.01 527 GLN B N 1
ATOM 5345 C CA . GLN B 2 27 ? -0.885 23.996 62.607 1.00 127.01 527 GLN B CA 1
ATOM 5346 C C . GLN B 2 27 ? -0.233 23.988 63.982 1.00 127.01 527 GLN B C 1
ATOM 5347 O O . GLN B 2 27 ? -0.031 22.919 64.568 1.00 127.01 527 GLN B O 1
ATOM 5361 N N . ASN B 2 28 ? 0.069 25.172 64.508 1.00 131.80 528 ASN B N 1
ATOM 5362 C CA . ASN B 2 28 ? 0.584 25.295 65.866 1.00 131.80 528 ASN B CA 1
ATOM 5363 C C . ASN B 2 28 ? 0.206 26.668 66.417 1.00 131.80 528 ASN B C 1
ATOM 5364 O O . ASN B 2 28 ? -0.516 27.435 65.770 1.00 131.80 528 ASN B O 1
ATOM 5375 N N . GLU B 2 29 ? 0.708 26.965 67.624 1.00 132.96 529 GLU B N 1
ATOM 5376 C CA . GLU B 2 29 ? 0.287 28.146 68.375 1.00 132.96 529 GLU B CA 1
ATOM 5377 C C . GLU B 2 29 ? 0.647 29.432 67.654 1.00 132.96 529 GLU B C 1
ATOM 5378 O O . GLU B 2 29 ? -0.087 30.424 67.733 1.00 132.96 529 GLU B O 1
ATOM 5390 N N . GLN B 2 30 ? 1.778 29.439 66.954 1.00 132.19 530 GLN B N 1
ATOM 5391 C CA . GLN B 2 30 ? 2.160 30.610 66.183 1.00 132.19 530 GLN B CA 1
ATOM 5392 C C . GLN B 2 30 ? 1.208 30.867 65.027 1.00 132.19 530 GLN B C 1
ATOM 5393 O O . GLN B 2 30 ? 1.055 32.022 64.614 1.00 132.19 530 GLN B O 1
ATOM 5407 N N . GLY B 2 31 ? 0.571 29.828 64.505 1.00 135.31 531 GLY B N 1
ATOM 5408 C CA . GLY B 2 31 ? -0.484 29.983 63.533 1.00 135.31 531 GLY B CA 1
ATOM 5409 C C . GLY B 2 31 ? -0.613 28.736 62.690 1.00 135.31 531 GLY B C 1
ATOM 5410 O O . GLY B 2 31 ? -0.134 27.667 63.056 1.00 135.31 531 GLY B O 1
ATOM 5414 N N . SER B 2 32 ? -1.270 28.927 61.556 1.00 131.70 532 SER B N 1
ATOM 5415 C CA . SER B 2 32 ? -1.501 27.912 60.545 1.00 131.70 532 SER B CA 1
ATOM 5416 C C . SER B 2 32 ? -0.737 28.301 59.287 1.00 131.70 532 SER B C 1
ATOM 5417 O O . SER B 2 32 ? -0.283 29.439 59.139 1.00 131.70 532 SER B O 1
ATOM 5425 N N . GLY B 2 33 ? -0.599 27.357 58.367 1.00 128.10 533 GLY B N 1
ATOM 5426 C CA . GLY B 2 33 ? -0.111 27.719 57.051 1.00 128.10 533 GLY B CA 1
ATOM 5427 C C . GLY B 2 33 ? 0.146 26.497 56.200 1.00 128.10 533 GLY B C 1
ATOM 5428 O O . GLY B 2 33 ? 0.244 25.376 56.697 1.00 128.10 533 GLY B O 1
ATOM 5432 N N . TYR B 2 34 ? 0.237 26.748 54.894 1.00 117.09 534 TYR B N 1
ATOM 5433 C CA . TYR B 2 34 ? 0.485 25.730 53.882 1.00 117.09 534 TYR B CA 1
ATOM 5434 C C . TYR B 2 34 ? 1.912 25.894 53.401 1.00 117.09 534 TYR B C 1
ATOM 5435 O O . TYR B 2 34 ? 2.443 27.009 53.418 1.00 117.09 534 TYR B O 1
ATOM 5453 N N . ALA B 2 35 ? 2.537 24.798 52.974 1.00 115.39 535 ALA B N 1
ATOM 5454 C CA . ALA B 2 35 ? 3.942 24.834 52.584 1.00 115.39 535 ALA B CA 1
ATOM 5455 C C . ALA B 2 35 ? 4.272 23.635 51.713 1.00 115.39 535 ALA B C 1
ATOM 5456 O O . ALA B 2 35 ? 3.983 22.498 52.092 1.00 115.39 535 ALA B O 1
ATOM 5463 N N . ALA B 2 36 ? 4.918 23.888 50.574 1.00 107.86 536 ALA B N 1
ATOM 5464 C CA . ALA B 2 36 ? 5.002 22.894 49.513 1.00 107.86 536 ALA B CA 1
ATOM 5465 C C . ALA B 2 36 ? 6.266 22.038 49.610 1.00 107.86 536 ALA B C 1
ATOM 5466 O O . ALA B 2 36 ? 7.321 22.495 50.055 1.00 107.86 536 ALA B O 1
ATOM 5473 N N . ASP B 2 37 ? 6.141 20.779 49.162 1.00 104.19 537 ASP B N 1
ATOM 5474 C CA . ASP B 2 37 ? 7.219 19.783 49.204 1.00 104.19 537 ASP B CA 1
ATOM 5475 C C . ASP B 2 37 ? 7.921 19.737 47.851 1.00 104.19 537 ASP B C 1
ATOM 5476 O O . ASP B 2 37 ? 7.672 18.850 47.019 1.00 104.19 537 ASP B O 1
ATOM 5485 N N . GLN B 2 38 ? 8.852 20.664 47.672 1.00 102.32 538 GLN B N 1
ATOM 5486 C CA . GLN B 2 38 ? 9.505 20.839 46.386 1.00 102.32 538 GLN B CA 1
ATOM 5487 C C . GLN B 2 38 ? 10.427 19.680 46.039 1.00 102.32 538 GLN B C 1
ATOM 5488 O O . GLN B 2 38 ? 10.760 19.512 44.868 1.00 102.32 538 GLN B O 1
ATOM 5502 N N . LYS B 2 39 ? 10.877 18.900 47.021 1.00 100.86 539 LYS B N 1
ATOM 5503 C CA . LYS B 2 39 ? 11.778 17.787 46.757 1.00 100.86 539 LYS B CA 1
ATOM 5504 C C . LYS B 2 39 ? 11.093 16.727 45.899 1.00 100.86 539 LYS B C 1
ATOM 5505 O O . LYS B 2 39 ? 11.436 16.524 44.724 1.00 100.86 539 LYS B O 1
ATOM 5524 N N . SER B 2 40 ? 10.082 16.090 46.480 1.00 99.81 540 SER B N 1
ATOM 5525 C CA . SER B 2 40 ? 9.369 15.033 45.783 1.00 99.81 540 SER B CA 1
ATOM 5526 C C . SER B 2 40 ? 8.568 15.594 44.624 1.00 99.81 540 SER B C 1
ATOM 5527 O O . SER B 2 40 ? 8.406 14.928 43.592 1.00 99.81 540 SER B O 1
ATOM 5535 N N . THR B 2 41 ? 8.058 16.816 44.784 1.00 101.83 541 THR B N 1
ATOM 5536 C CA . THR B 2 41 ? 7.316 17.464 43.716 1.00 101.83 541 THR B CA 1
ATOM 5537 C C . THR B 2 41 ? 8.198 17.685 42.490 1.00 101.83 541 THR B C 1
ATOM 5538 O O . THR B 2 41 ? 7.804 17.395 41.353 1.00 101.83 541 THR B O 1
ATOM 5549 N N . GLN B 2 42 ? 9.420 18.164 42.716 1.00 100.87 542 GLN B N 1
ATOM 5550 C CA . GLN B 2 42 ? 10.331 18.429 41.609 1.00 100.87 542 GLN B CA 1
ATOM 5551 C C . GLN B 2 42 ? 10.798 17.130 40.973 1.00 100.87 542 GLN B C 1
ATOM 5552 O O . GLN B 2 42 ? 10.999 17.071 39.753 1.00 100.87 542 GLN B O 1
ATOM 5566 N N . ASN B 2 43 ? 10.984 16.082 41.782 1.00 101.52 543 ASN B N 1
ATOM 5567 C CA . ASN B 2 43 ? 11.383 14.790 41.233 1.00 101.52 543 ASN B CA 1
ATOM 5568 C C . ASN B 2 43 ? 10.294 14.234 40.329 1.00 101.52 543 ASN B C 1
ATOM 5569 O O . ASN B 2 43 ? 10.563 13.721 39.232 1.00 101.52 543 ASN B O 1
ATOM 5580 N N . ALA B 2 44 ? 9.046 14.354 40.776 1.00 100.18 544 ALA B N 1
ATOM 5581 C CA . ALA B 2 44 ? 7.919 13.869 39.995 1.00 100.18 544 ALA B CA 1
ATOM 5582 C C . ALA B 2 44 ? 7.780 14.649 38.701 1.00 100.18 544 ALA B C 1
ATOM 5583 O O . ALA B 2 44 ? 7.578 14.071 37.628 1.00 100.18 544 ALA B O 1
ATOM 5590 N N . ILE B 2 45 ? 7.936 15.967 38.785 1.00 96.00 545 ILE B N 1
ATOM 5591 C CA . ILE B 2 45 ? 7.751 16.819 37.615 1.00 96.00 545 ILE B CA 1
ATOM 5592 C C . ILE B 2 45 ? 8.872 16.576 36.614 1.00 96.00 545 ILE B C 1
ATOM 5593 O O . ILE B 2 45 ? 8.678 16.691 35.399 1.00 96.00 545 ILE B O 1
ATOM 5609 N N . ASN B 2 46 ? 10.063 16.239 37.112 1.00 97.78 546 ASN B N 1
ATOM 5610 C CA . ASN B 2 46 ? 11.125 15.771 36.229 1.00 97.78 546 ASN B CA 1
ATOM 5611 C C . ASN B 2 46 ? 10.714 14.480 35.538 1.00 97.78 546 ASN B C 1
ATOM 5612 O O . ASN B 2 46 ? 11.035 14.256 34.362 1.00 97.78 546 ASN B O 1
ATOM 5623 N N . GLY B 2 47 ? 9.992 13.619 36.261 1.00 98.53 547 GLY B N 1
ATOM 5624 C CA . GLY B 2 47 ? 9.454 12.421 35.640 1.00 98.53 547 GLY B CA 1
ATOM 5625 C C . GLY B 2 47 ? 8.472 12.732 34.530 1.00 98.53 547 GLY B C 1
ATOM 5626 O O . GLY B 2 47 ? 8.467 12.076 33.485 1.00 98.53 547 GLY B O 1
ATOM 5630 N N . ILE B 2 48 ? 7.648 13.757 34.729 1.00 93.31 548 ILE B N 1
ATOM 5631 C CA . ILE B 2 48 ? 6.685 14.143 33.706 1.00 93.31 548 ILE B CA 1
ATOM 5632 C C . ILE B 2 48 ? 7.402 14.758 32.517 1.00 93.31 548 ILE B C 1
ATOM 5633 O O . ILE B 2 48 ? 6.955 14.637 31.369 1.00 93.31 548 ILE B O 1
ATOM 5649 N N . THR B 2 49 ? 8.501 15.467 32.782 1.00 101.86 549 THR B N 1
ATOM 5650 C CA . THR B 2 49 ? 9.308 16.025 31.707 1.00 101.86 549 THR B CA 1
ATOM 5651 C C . THR B 2 49 ? 9.857 14.916 30.829 1.00 101.86 549 THR B C 1
ATOM 5652 O O . THR B 2 49 ? 9.707 14.944 29.601 1.00 101.86 549 THR B O 1
ATOM 5663 N N . ASN B 2 50 ? 10.451 13.901 31.461 1.00 107.98 550 ASN B N 1
ATOM 5664 C CA . ASN B 2 50 ? 10.997 12.778 30.708 1.00 107.98 550 ASN B CA 1
ATOM 5665 C C . ASN B 2 50 ? 9.904 11.993 30.003 1.00 107.98 550 ASN B C 1
ATOM 5666 O O . ASN B 2 50 ? 10.151 11.381 28.956 1.00 107.98 550 ASN B O 1
ATOM 5677 N N . LYS B 2 51 ? 8.696 11.981 30.575 1.00 101.63 551 LYS B N 1
ATOM 5678 C CA . LYS B 2 51 ? 7.557 11.345 29.939 1.00 101.63 551 LYS B CA 1
ATOM 5679 C C . LYS B 2 51 ? 7.285 12.044 28.625 1.00 101.63 551 LYS B C 1
ATOM 5680 O O . LYS B 2 51 ? 7.439 11.445 27.561 1.00 101.63 551 LYS B O 1
ATOM 5699 N N . VAL B 2 52 ? 6.966 13.331 28.708 1.00 101.65 552 VAL B N 1
ATOM 5700 C CA . VAL B 2 52 ? 6.432 14.052 27.565 1.00 101.65 552 VAL B CA 1
ATOM 5701 C C . VAL B 2 52 ? 7.489 14.213 26.485 1.00 101.65 552 VAL B C 1
ATOM 5702 O O . VAL B 2 52 ? 7.176 14.189 25.284 1.00 101.65 552 VAL B O 1
ATOM 5715 N N . ASN B 2 53 ? 8.755 14.337 26.888 1.00 111.38 553 ASN B N 1
ATOM 5716 C CA . ASN B 2 53 ? 9.834 14.211 25.918 1.00 111.38 553 ASN B CA 1
ATOM 5717 C C . ASN B 2 53 ? 9.855 12.819 25.313 1.00 111.38 553 ASN B C 1
ATOM 5718 O O . ASN B 2 53 ? 10.056 12.675 24.103 1.00 111.38 553 ASN B O 1
ATOM 5729 N N . SER B 2 54 ? 9.600 11.790 26.122 1.00 117.07 554 SER B N 1
ATOM 5730 C CA . SER B 2 54 ? 9.570 10.416 25.643 1.00 117.07 554 SER B CA 1
ATOM 5731 C C . SER B 2 54 ? 8.248 10.018 24.997 1.00 117.07 554 SER B C 1
ATOM 5732 O O . SER B 2 54 ? 8.036 8.824 24.767 1.00 117.07 554 SER B O 1
ATOM 5740 N N . VAL B 2 55 ? 7.351 10.971 24.739 1.00 106.49 555 VAL B N 1
ATOM 5741 C CA . VAL B 2 55 ? 6.173 10.768 23.908 1.00 106.49 555 VAL B CA 1
ATOM 5742 C C . VAL B 2 55 ? 6.319 11.531 22.609 1.00 106.49 555 VAL B C 1
ATOM 5743 O O . VAL B 2 55 ? 6.015 11.012 21.534 1.00 106.49 555 VAL B O 1
ATOM 5756 N N . ILE B 2 56 ? 6.794 12.765 22.707 1.00 105.95 556 ILE B N 1
ATOM 5757 C CA . ILE B 2 56 ? 6.849 13.652 21.557 1.00 105.95 556 ILE B CA 1
ATOM 5758 C C . ILE B 2 56 ? 7.980 13.176 20.661 1.00 105.95 556 ILE B C 1
ATOM 5759 O O . ILE B 2 56 ? 7.798 12.984 19.453 1.00 105.95 556 ILE B O 1
ATOM 5775 N N . GLU B 2 57 ? 9.154 12.976 21.262 1.00 110.19 557 GLU B N 1
ATOM 5776 C CA . GLU B 2 57 ? 10.370 12.680 20.510 1.00 110.19 557 GLU B CA 1
ATOM 5777 C C . GLU B 2 57 ? 10.301 11.353 19.771 1.00 110.19 557 GLU B C 1
ATOM 5778 O O . GLU B 2 57 ? 11.021 11.156 18.788 1.00 110.19 557 GLU B O 1
ATOM 5790 N N . LYS B 2 58 ? 9.457 10.432 20.222 1.00 104.35 558 LYS B N 1
ATOM 5791 C CA . LYS B 2 58 ? 9.473 9.085 19.684 1.00 104.35 558 LYS B CA 1
ATOM 5792 C C . LYS B 2 58 ? 8.881 9.014 18.285 1.00 104.35 558 LYS B C 1
ATOM 5793 O O . LYS B 2 58 ? 9.085 8.017 17.588 1.00 104.35 558 LYS B O 1
ATOM 5812 N N . MET B 2 59 ? 8.145 10.032 17.863 1.00 97.23 559 MET B N 1
ATOM 5813 C CA . MET B 2 59 ? 7.852 10.214 16.455 1.00 97.23 559 MET B CA 1
ATOM 5814 C C . MET B 2 59 ? 9.129 10.549 15.687 1.00 97.23 559 MET B C 1
ATOM 5815 O O . MET B 2 59 ? 10.084 11.101 16.236 1.00 97.23 559 MET B O 1
ATOM 5829 N N . ASN B 2 60 ? 9.137 10.196 14.400 1.00 101.83 560 ASN B N 1
ATOM 5830 C CA . ASN B 2 60 ? 9.990 10.835 13.401 1.00 101.83 560 ASN B CA 1
ATOM 5831 C C . ASN B 2 60 ? 9.097 11.343 12.279 1.00 101.83 560 ASN B C 1
ATOM 5832 O O . ASN B 2 60 ? 8.447 10.554 11.585 1.00 101.83 560 ASN B O 1
ATOM 5843 N N . THR B 2 61 ? 9.057 12.664 12.122 1.00 113.83 561 THR B N 1
ATOM 5844 C CA . THR B 2 61 ? 8.215 13.338 11.142 1.00 113.83 561 THR B CA 1
ATOM 5845 C C . THR B 2 61 ? 9.066 13.642 9.921 1.00 113.83 561 THR B C 1
ATOM 5846 O O . THR B 2 61 ? 9.936 14.516 9.968 1.00 113.83 561 THR B O 1
ATOM 5857 N N . GLN B 2 62 ? 8.818 12.928 8.833 1.00 117.27 562 GLN B N 1
ATOM 5858 C CA . GLN B 2 62 ? 9.609 13.130 7.635 1.00 117.27 562 GLN B CA 1
ATOM 5859 C C . GLN B 2 62 ? 9.266 14.454 6.972 1.00 117.27 562 GLN B C 1
ATOM 5860 O O . GLN B 2 62 ? 8.204 15.041 7.198 1.00 117.27 562 GLN B O 1
ATOM 5874 N N . PHE B 2 63 ? 10.184 14.914 6.130 1.00 119.95 563 PHE B N 1
ATOM 5875 C CA . PHE B 2 63 ? 9.853 15.969 5.190 1.00 119.95 563 PHE B CA 1
ATOM 5876 C C . PHE B 2 63 ? 8.932 15.368 4.150 1.00 119.95 563 PHE B C 1
ATOM 5877 O O . PHE B 2 63 ? 9.379 14.833 3.132 1.00 119.95 563 PHE B O 1
ATOM 5894 N N . THR B 2 64 ? 7.641 15.471 4.421 1.00 117.71 564 THR B N 1
ATOM 5895 C CA . THR B 2 64 ? 6.642 14.576 3.873 1.00 117.71 564 THR B CA 1
ATOM 5896 C C . THR B 2 64 ? 5.885 15.305 2.778 1.00 117.71 564 THR B C 1
ATOM 5897 O O . THR B 2 64 ? 5.864 16.536 2.745 1.00 117.71 564 THR B O 1
ATOM 5908 N N . ALA B 2 65 ? 5.342 14.531 1.836 1.00 113.31 565 ALA B N 1
ATOM 5909 C CA . ALA B 2 65 ? 4.301 14.978 0.918 1.00 113.31 565 ALA B CA 1
ATOM 5910 C C . ALA B 2 65 ? 3.207 13.923 0.919 1.00 113.31 565 ALA B C 1
ATOM 5911 O O . ALA B 2 65 ? 3.441 12.786 0.495 1.00 113.31 565 ALA B O 1
ATOM 5918 N N . VAL B 2 66 ? 2.017 14.296 1.386 1.00 104.73 566 VAL B N 1
ATOM 5919 C CA . VAL B 2 66 ? 0.951 13.306 1.529 1.00 104.73 566 VAL B CA 1
ATOM 5920 C C . VAL B 2 66 ? 0.339 12.965 0.181 1.00 104.73 566 VAL B C 1
ATOM 5921 O O . VAL B 2 66 ? 0.423 11.823 -0.284 1.00 104.73 566 VAL B O 1
ATOM 5934 N N . GLY B 2 67 ? -0.269 13.945 -0.461 1.00 101.97 567 GLY B N 1
ATOM 5935 C CA . GLY B 2 67 ? -1.334 13.683 -1.395 1.00 101.97 567 GLY B CA 1
ATOM 5936 C C . GLY B 2 67 ? -0.897 13.080 -2.700 1.00 101.97 567 GLY B C 1
ATOM 5937 O O . GLY B 2 67 ? 0.266 13.129 -3.084 1.00 101.97 567 GLY B O 1
ATOM 5941 N N . LYS B 2 68 ? -1.885 12.489 -3.363 1.00 97.59 568 LYS B N 1
ATOM 5942 C CA . LYS B 2 68 ? -1.750 11.900 -4.681 1.00 97.59 568 LYS B CA 1
ATOM 5943 C C . LYS B 2 68 ? -3.011 12.238 -5.454 1.00 97.59 568 LYS B C 1
ATOM 5944 O O . LYS B 2 68 ? -3.962 12.799 -4.906 1.00 97.59 568 LYS B O 1
ATOM 5963 N N . GLU B 2 69 ? -3.023 11.889 -6.735 1.00 95.14 569 GLU B N 1
ATOM 5964 C CA . GLU B 2 69 ? -4.280 11.861 -7.460 1.00 95.14 569 GLU B CA 1
ATOM 5965 C C . GLU B 2 69 ? -4.148 10.933 -8.648 1.00 95.14 569 GLU B C 1
ATOM 5966 O O . GLU B 2 69 ? -3.047 10.544 -9.043 1.00 95.14 569 GLU B O 1
ATOM 5978 N N . PHE B 2 70 ? -5.308 10.562 -9.185 1.00 92.83 570 PHE B N 1
ATOM 5979 C CA . PHE B 2 70 ? -5.453 9.469 -10.134 1.00 92.83 570 PHE B CA 1
ATOM 5980 C C . PHE B 2 70 ? -6.553 9.824 -11.117 1.00 92.83 570 PHE B C 1
ATOM 5981 O O . PHE B 2 70 ? -7.388 10.691 -10.843 1.00 92.83 570 PHE B O 1
ATOM 5998 N N . ASN B 2 71 ? -6.544 9.142 -12.267 1.00 93.83 571 ASN B N 1
ATOM 5999 C CA . ASN B 2 71 ? -7.687 9.173 -13.174 1.00 93.83 571 ASN B CA 1
ATOM 6000 C C . ASN B 2 71 ? -8.670 8.102 -12.701 1.00 93.83 571 ASN B C 1
ATOM 6001 O O . ASN B 2 71 ? -8.532 7.542 -11.611 1.00 93.83 571 ASN B O 1
ATOM 6012 N N . LYS B 2 72 ? -9.643 7.786 -13.544 1.00 91.55 572 LYS B N 1
ATOM 6013 C CA . LYS B 2 72 ? -10.666 6.795 -13.258 1.00 91.55 572 LYS B CA 1
ATOM 6014 C C . LYS B 2 72 ? -10.374 5.420 -13.856 1.00 91.55 572 LYS B C 1
ATOM 6015 O O . LYS B 2 72 ? -11.246 4.550 -13.785 1.00 91.55 572 LYS B O 1
ATOM 6034 N N . LEU B 2 73 ? -9.193 5.210 -14.454 1.00 92.75 573 LEU B N 1
ATOM 6035 C CA . LEU B 2 73 ? -8.700 3.891 -14.845 1.00 92.75 573 LEU B CA 1
ATOM 6036 C C . LEU B 2 73 ? -7.634 3.366 -13.890 1.00 92.75 573 LEU B C 1
ATOM 6037 O O . LEU B 2 73 ? -6.910 2.420 -14.225 1.00 92.75 573 LEU B O 1
ATOM 6053 N N . GLU B 2 74 ? -7.575 3.916 -12.684 1.00 96.78 574 GLU B N 1
ATOM 6054 C CA . GLU B 2 74 ? -6.570 3.623 -11.682 1.00 96.78 574 GLU B CA 1
ATOM 6055 C C . GLU B 2 74 ? -7.235 3.240 -10.372 1.00 96.78 574 GLU B C 1
ATOM 6056 O O . GLU B 2 74 ? -6.619 3.329 -9.308 1.00 96.78 574 GLU B O 1
ATOM 6068 N N . ARG B 2 75 ? -8.476 2.755 -10.456 1.00 90.83 575 ARG B N 1
ATOM 6069 C CA . ARG B 2 75 ? -9.363 2.681 -9.309 1.00 90.83 575 ARG B CA 1
ATOM 6070 C C . ARG B 2 75 ? -8.908 1.629 -8.332 1.00 90.83 575 ARG B C 1
ATOM 6071 O O . ARG B 2 75 ? -9.268 1.684 -7.150 1.00 90.83 575 ARG B O 1
ATOM 6092 N N . ARG B 2 76 ? -8.209 0.614 -8.842 1.00 91.38 576 ARG B N 1
ATOM 6093 C CA . ARG B 2 76 ? -7.392 -0.250 -8.013 1.00 91.38 576 ARG B CA 1
ATOM 6094 C C . ARG B 2 76 ? -6.531 0.577 -7.090 1.00 91.38 576 ARG B C 1
ATOM 6095 O O . ARG B 2 76 ? -6.621 0.467 -5.867 1.00 91.38 576 ARG B O 1
ATOM 6116 N N . MET B 2 77 ? -5.761 1.487 -7.667 1.00 92.00 577 MET B N 1
ATOM 6117 C CA . MET B 2 77 ? -4.843 2.268 -6.862 1.00 92.00 577 MET B CA 1
ATOM 6118 C C . MET B 2 77 ? -5.572 3.312 -6.032 1.00 92.00 577 MET B C 1
ATOM 6119 O O . MET B 2 77 ? -5.066 3.720 -4.984 1.00 92.00 577 MET B O 1
ATOM 6133 N N . GLU B 2 78 ? -6.756 3.748 -6.461 1.00 97.10 578 GLU B N 1
ATOM 6134 C CA . GLU B 2 78 ? -7.479 4.757 -5.704 1.00 97.10 578 GLU B CA 1
ATOM 6135 C C . GLU B 2 78 ? -8.028 4.119 -4.442 1.00 97.10 578 GLU B C 1
ATOM 6136 O O . GLU B 2 78 ? -7.780 4.603 -3.333 1.00 97.10 578 GLU B O 1
ATOM 6148 N N . ASN B 2 79 ? -8.778 3.027 -4.609 1.00 97.33 579 ASN B N 1
ATOM 6149 C CA . ASN B 2 79 ? -9.377 2.366 -3.457 1.00 97.33 579 ASN B CA 1
ATOM 6150 C C . ASN B 2 79 ? -8.313 1.740 -2.576 1.00 97.33 579 ASN B C 1
ATOM 6151 O O . ASN B 2 79 ? -8.508 1.617 -1.357 1.00 97.33 579 ASN B O 1
ATOM 6162 N N . LEU B 2 80 ? -7.191 1.335 -3.176 1.00 88.22 580 LEU B N 1
ATOM 6163 C CA . LEU B 2 80 ? -6.018 0.927 -2.427 1.00 88.22 580 LEU B CA 1
ATOM 6164 C C . LEU B 2 80 ? -5.592 2.078 -1.547 1.00 88.22 580 LEU B C 1
ATOM 6165 O O . LEU B 2 80 ? -5.842 2.013 -0.348 1.00 88.22 580 LEU B O 1
ATOM 6181 N N . ASN B 2 81 ? -5.146 3.180 -2.166 1.00 94.55 581 ASN B N 1
ATOM 6182 C CA . ASN B 2 81 ? -4.472 4.276 -1.467 1.00 94.55 581 ASN B CA 1
ATOM 6183 C C . ASN B 2 81 ? -5.372 4.901 -0.412 1.00 94.55 581 ASN B C 1
ATOM 6184 O O . ASN B 2 81 ? -4.918 5.310 0.662 1.00 94.55 581 ASN B O 1
ATOM 6195 N N . LYS B 2 82 ? -6.673 4.903 -0.687 1.00 99.20 582 LYS B N 1
ATOM 6196 C CA . LYS B 2 82 ? -7.664 5.207 0.327 1.00 99.20 582 LYS B CA 1
ATOM 6197 C C . LYS B 2 82 ? -7.610 4.197 1.472 1.00 99.20 582 LYS B C 1
ATOM 6198 O O . LYS B 2 82 ? -7.595 4.586 2.645 1.00 99.20 582 LYS B O 1
ATOM 6217 N N . LYS B 2 83 ? -7.582 2.892 1.153 1.00 95.13 583 LYS B N 1
ATOM 6218 C CA . LYS B 2 83 ? -7.596 1.862 2.200 1.00 95.13 583 LYS B CA 1
ATOM 6219 C C . LYS B 2 83 ? -6.332 1.920 3.036 1.00 95.13 583 LYS B C 1
ATOM 6220 O O . LYS B 2 83 ? -6.364 1.744 4.259 1.00 95.13 583 LYS B O 1
ATOM 6239 N N . VAL B 2 84 ? -5.213 2.089 2.353 1.00 89.81 584 VAL B N 1
ATOM 6240 C CA . VAL B 2 84 ? -3.874 2.255 2.880 1.00 89.81 584 VAL B CA 1
ATOM 6241 C C . VAL B 2 84 ? -3.917 3.375 3.901 1.00 89.81 584 VAL B C 1
ATOM 6242 O O . VAL B 2 84 ? -3.755 3.134 5.107 1.00 89.81 584 VAL B O 1
ATOM 6255 N N . ASP B 2 85 ? -4.245 4.576 3.420 1.00 100.56 585 ASP B N 1
ATOM 6256 C CA . ASP B 2 85 ? -4.133 5.779 4.235 1.00 100.56 585 ASP B CA 1
ATOM 6257 C C . ASP B 2 85 ? -5.097 5.742 5.407 1.00 100.56 585 ASP B C 1
ATOM 6258 O O . ASP B 2 85 ? -4.716 6.042 6.541 1.00 100.56 585 ASP B O 1
ATOM 6267 N N . ASP B 2 86 ? -6.330 5.302 5.157 1.00 102.29 586 ASP B N 1
ATOM 6268 C CA . ASP B 2 86 ? -7.324 5.174 6.217 1.00 102.29 586 ASP B CA 1
ATOM 6269 C C . ASP B 2 86 ? -6.891 4.153 7.256 1.00 102.29 586 ASP B C 1
ATOM 6270 O O . ASP B 2 86 ? -7.144 4.329 8.453 1.00 102.29 586 ASP B O 1
ATOM 6279 N N . GLY B 2 87 ? -6.210 3.100 6.817 1.00 96.24 587 GLY B N 1
ATOM 6280 C CA . GLY B 2 87 ? -5.659 2.111 7.717 1.00 96.24 587 GLY B CA 1
ATOM 6281 C C . GLY B 2 87 ? -4.646 2.722 8.659 1.00 96.24 587 GLY B C 1
ATOM 6282 O O . GLY B 2 87 ? -4.764 2.593 9.891 1.00 96.24 587 GLY B O 1
ATOM 6286 N N . PHE B 2 88 ? -3.679 3.435 8.065 1.00 89.82 588 PHE B N 1
ATOM 6287 C CA . PHE B 2 88 ? -2.624 4.073 8.843 1.00 89.82 588 PHE B CA 1
ATOM 6288 C C . PHE B 2 88 ? -3.188 5.089 9.823 1.00 89.82 588 PHE B C 1
ATOM 6289 O O . PHE B 2 88 ? -2.843 5.076 11.012 1.00 89.82 588 PHE B O 1
ATOM 6306 N N . ILE B 2 89 ? -4.107 5.922 9.342 1.00 101.06 589 ILE B N 1
ATOM 6307 C CA . ILE B 2 89 ? -4.771 6.993 10.076 1.00 101.06 589 ILE B CA 1
ATOM 6308 C C . ILE B 2 89 ? -5.469 6.402 11.284 1.00 101.06 589 ILE B C 1
ATOM 6309 O O . ILE B 2 89 ? -5.335 6.892 12.411 1.00 101.06 589 ILE B O 1
ATOM 6325 N N . ASP B 2 90 ? -6.190 5.318 11.046 1.00 96.10 590 ASP B N 1
ATOM 6326 C CA . ASP B 2 90 ? -6.929 4.691 12.121 1.00 96.10 590 ASP B CA 1
ATOM 6327 C C . ASP B 2 90 ? -6.004 4.051 13.136 1.00 96.10 590 ASP B C 1
ATOM 6328 O O . ASP B 2 90 ? -6.334 3.998 14.323 1.00 96.10 590 ASP B O 1
ATOM 6337 N N . ILE B 2 91 ? -4.838 3.587 12.709 1.00 95.13 591 ILE B N 1
ATOM 6338 C CA . ILE B 2 91 ? -3.955 2.864 13.614 1.00 95.13 591 ILE B CA 1
ATOM 6339 C C . ILE B 2 91 ? -3.258 3.847 14.535 1.00 95.13 591 ILE B C 1
ATOM 6340 O O . ILE B 2 91 ? -3.175 3.613 15.751 1.00 95.13 591 ILE B O 1
ATOM 6356 N N . TRP B 2 92 ? -2.743 4.941 13.955 1.00 90.82 592 TRP B N 1
ATOM 6357 C CA . TRP B 2 92 ? -2.197 6.024 14.766 1.00 90.82 592 TRP B CA 1
ATOM 6358 C C . TRP B 2 92 ? -3.251 6.565 15.714 1.00 90.82 592 TRP B C 1
ATOM 6359 O O . TRP B 2 92 ? -2.964 6.857 16.881 1.00 90.82 592 TRP B O 1
ATOM 6380 N N . THR B 2 93 ? -4.484 6.684 15.215 1.00 95.65 593 THR B N 1
ATOM 6381 C CA . THR B 2 93 ? -5.591 7.229 15.986 1.00 95.65 593 THR B CA 1
ATOM 6382 C C . THR B 2 93 ? -5.881 6.356 17.195 1.00 95.65 593 THR B C 1
ATOM 6383 O O . THR B 2 93 ? -5.945 6.826 18.334 1.00 95.65 593 THR B O 1
ATOM 6394 N N . TYR B 2 94 ? -5.987 5.061 16.953 1.00 92.34 594 TYR B N 1
ATOM 6395 C CA . TYR B 2 94 ? -6.365 4.101 17.974 1.00 92.34 594 TYR B CA 1
ATOM 6396 C C . TYR B 2 94 ? -5.287 3.990 19.032 1.00 92.34 594 TYR B C 1
ATOM 6397 O O . TYR B 2 94 ? -5.557 4.093 20.239 1.00 92.34 594 TYR B O 1
ATOM 6415 N N . ASN B 2 95 ? -4.047 3.819 18.574 1.00 91.35 595 ASN B N 1
ATOM 6416 C CA . ASN B 2 95 ? -2.921 3.651 19.476 1.00 91.35 595 ASN B CA 1
ATOM 6417 C C . ASN B 2 95 ? -2.700 4.898 20.313 1.00 91.35 595 ASN B C 1
ATOM 6418 O O . ASN B 2 95 ? -2.465 4.820 21.523 1.00 91.35 595 ASN B O 1
ATOM 6429 N N . ALA B 2 96 ? -2.798 6.063 19.683 1.00 90.93 596 ALA B N 1
ATOM 6430 C CA . ALA B 2 96 ? -2.567 7.300 20.413 1.00 90.93 596 ALA B CA 1
ATOM 6431 C C . ALA B 2 96 ? -3.678 7.583 21.409 1.00 90.93 596 ALA B C 1
ATOM 6432 O O . ALA B 2 96 ? -3.406 8.057 22.513 1.00 90.93 596 ALA B O 1
ATOM 6439 N N . GLU B 2 97 ? -4.921 7.281 21.048 1.00 91.97 597 GLU B N 1
ATOM 6440 C CA . GLU B 2 97 ? -6.043 7.529 21.947 1.00 91.97 597 GLU B CA 1
ATOM 6441 C C . GLU B 2 97 ? -5.949 6.664 23.192 1.00 91.97 597 GLU B C 1
ATOM 6442 O O . GLU B 2 97 ? -6.064 7.164 24.326 1.00 91.97 597 GLU B O 1
ATOM 6454 N N . LEU B 2 98 ? -5.696 5.367 22.986 1.00 93.02 598 LEU B N 1
ATOM 6455 C CA . LEU B 2 98 ? -5.417 4.459 24.093 1.00 93.02 598 LEU B CA 1
ATOM 6456 C C . LEU B 2 98 ? -4.228 4.929 24.914 1.00 93.02 598 LEU B C 1
ATOM 6457 O O . LEU B 2 98 ? -4.226 4.814 26.142 1.00 93.02 598 LEU B O 1
ATOM 6473 N N . LEU B 2 99 ? -3.227 5.505 24.252 1.00 91.08 599 LEU B N 1
ATOM 6474 C CA . LEU B 2 99 ? -2.039 5.945 24.957 1.00 91.08 599 LEU B CA 1
ATOM 6475 C C . LEU B 2 99 ? -2.344 7.136 25.850 1.00 91.08 599 LEU B C 1
ATOM 6476 O O . LEU B 2 99 ? -1.788 7.249 26.943 1.00 91.08 599 LEU B O 1
ATOM 6492 N N . VAL B 2 100 ? -3.231 8.032 25.408 1.00 96.99 600 VAL B N 1
ATOM 6493 C CA . VAL B 2 100 ? -3.594 9.172 26.248 1.00 96.99 600 VAL B CA 1
ATOM 6494 C C . VAL B 2 100 ? -4.355 8.684 27.465 1.00 96.99 600 VAL B C 1
ATOM 6495 O O . VAL B 2 100 ? -4.103 9.136 28.593 1.00 96.99 600 VAL B O 1
ATOM 6508 N N . LEU B 2 101 ? -5.269 7.733 27.259 1.00 92.51 601 LEU B N 1
ATOM 6509 C CA . LEU B 2 101 ? -6.073 7.201 28.354 1.00 92.51 601 LEU B CA 1
ATOM 6510 C C . LEU B 2 101 ? -5.202 6.506 29.394 1.00 92.51 601 LEU B C 1
ATOM 6511 O O . LEU B 2 101 ? -5.256 6.821 30.594 1.00 92.51 601 LEU B O 1
ATOM 6527 N N . LEU B 2 102 ? -4.346 5.611 28.914 1.00 94.65 602 LEU B N 1
ATOM 6528 C CA . LEU B 2 102 ? -3.479 4.832 29.781 1.00 94.65 602 LEU B CA 1
ATOM 6529 C C . LEU B 2 102 ? -2.469 5.710 30.496 1.00 94.65 602 LEU B C 1
ATOM 6530 O O . LEU B 2 102 ? -2.288 5.577 31.706 1.00 94.65 602 LEU B O 1
ATOM 6546 N N . GLU B 2 103 ? -1.814 6.607 29.759 1.00 95.19 603 GLU B N 1
ATOM 6547 C CA . GLU B 2 103 ? -0.797 7.456 30.364 1.00 95.19 603 GLU B CA 1
ATOM 6548 C C . GLU B 2 103 ? -1.380 8.392 31.397 1.00 95.19 603 GLU B C 1
ATOM 6549 O O . GLU B 2 103 ? -0.741 8.652 32.421 1.00 95.19 603 GLU B O 1
ATOM 6561 N N . ASN B 2 104 ? -2.589 8.895 31.162 1.00 91.99 604 ASN B N 1
ATOM 6562 C CA . ASN B 2 104 ? -3.192 9.739 32.179 1.00 91.99 604 ASN B CA 1
ATOM 6563 C C . ASN B 2 104 ? -3.575 8.933 33.406 1.00 91.99 604 ASN B C 1
ATOM 6564 O O . ASN B 2 104 ? -3.446 9.436 34.531 1.00 91.99 604 ASN B O 1
ATOM 6575 N N . GLU B 2 105 ? -4.005 7.685 33.211 1.00 99.12 605 GLU B N 1
ATOM 6576 C CA . GLU B 2 105 ? -4.292 6.820 34.348 1.00 99.12 605 GLU B CA 1
ATOM 6577 C C . GLU B 2 105 ? -3.034 6.564 35.161 1.00 99.12 605 GLU B C 1
ATOM 6578 O O . GLU B 2 105 ? -3.023 6.725 36.386 1.00 99.12 605 GLU B O 1
ATOM 6590 N N . ARG B 2 106 ? -1.950 6.203 34.478 1.00 98.47 606 ARG B N 1
ATOM 6591 C CA . ARG B 2 106 ? -0.683 5.954 35.147 1.00 98.47 606 ARG B CA 1
ATOM 6592 C C . ARG B 2 106 ? -0.115 7.212 35.780 1.00 98.47 606 ARG B C 1
ATOM 6593 O O . ARG B 2 106 ? 0.648 7.116 36.745 1.00 98.47 606 ARG B O 1
ATOM 6614 N N . THR B 2 107 ? -0.480 8.384 35.270 1.00 102.32 607 THR B N 1
ATOM 6615 C CA . THR B 2 107 ? -0.077 9.626 35.905 1.00 102.32 607 THR B CA 1
ATOM 6616 C C . THR B 2 107 ? -0.824 9.827 37.213 1.00 102.32 607 THR B C 1
ATOM 6617 O O . THR B 2 107 ? -0.229 10.233 38.221 1.00 102.32 607 THR B O 1
ATOM 6628 N N . LEU B 2 108 ? -2.139 9.569 37.203 1.00 98.14 608 LEU B N 1
ATOM 6629 C CA . LEU B 2 108 ? -2.937 9.652 38.425 1.00 98.14 608 LEU B CA 1
ATOM 6630 C C . LEU B 2 108 ? -2.413 8.694 39.477 1.00 98.14 608 LEU B C 1
ATOM 6631 O O . LEU B 2 108 ? -2.284 9.035 40.661 1.00 98.14 608 LEU B O 1
ATOM 6647 N N . ASP B 2 109 ? -2.059 7.497 39.035 1.00 106.69 609 ASP B N 1
ATOM 6648 C CA . ASP B 2 109 ? -1.539 6.500 39.950 1.00 106.69 609 ASP B CA 1
ATOM 6649 C C . ASP B 2 109 ? -0.153 6.882 40.438 1.00 106.69 609 ASP B C 1
ATOM 6650 O O . ASP B 2 109 ? 0.223 6.553 41.568 1.00 106.69 609 ASP B O 1
ATOM 6659 N N . PHE B 2 110 ? 0.615 7.574 39.599 1.00 100.24 610 PHE B N 1
ATOM 6660 C CA . PHE B 2 110 ? 1.930 8.045 40.000 1.00 100.24 610 PHE B CA 1
ATOM 6661 C C . PHE B 2 110 ? 1.804 9.077 41.104 1.00 100.24 610 PHE B C 1
ATOM 6662 O O . PHE B 2 110 ? 2.545 9.044 42.099 1.00 100.24 610 PHE B O 1
ATOM 6679 N N . HIS B 2 111 ? 0.832 9.979 40.962 1.00 96.87 611 HIS B N 1
ATOM 6680 C CA . HIS B 2 111 ? 0.653 11.010 41.970 1.00 96.87 611 HIS B CA 1
ATOM 6681 C C . HIS B 2 111 ? 0.180 10.407 43.283 1.00 96.87 611 HIS B C 1
ATOM 6682 O O . HIS B 2 111 ? 0.731 10.692 44.359 1.00 96.87 611 HIS B O 1
ATOM 6696 N N . ASP B 2 112 ? -0.855 9.567 43.190 1.00 99.30 612 ASP B N 1
ATOM 6697 C CA . ASP B 2 112 ? -1.477 8.870 44.309 1.00 99.30 612 ASP B CA 1
ATOM 6698 C C . ASP B 2 112 ? -0.439 8.065 45.076 1.00 99.30 612 ASP B C 1
ATOM 6699 O O . ASP B 2 112 ? -0.404 8.048 46.316 1.00 99.30 612 ASP B O 1
ATOM 6708 N N . SER B 2 113 ? 0.421 7.412 44.302 1.00 103.00 613 SER B N 1
ATOM 6709 C CA . SER B 2 113 ? 1.538 6.676 44.859 1.00 103.00 613 SER B CA 1
ATOM 6710 C C . SER B 2 113 ? 2.463 7.570 45.651 1.00 103.00 613 SER B C 1
ATOM 6711 O O . SER B 2 113 ? 2.858 7.213 46.764 1.00 103.00 613 SER B O 1
ATOM 6719 N N . ASN B 2 114 ? 2.822 8.721 45.087 1.00 98.67 614 ASN B N 1
ATOM 6720 C CA . ASN B 2 114 ? 3.818 9.580 45.714 1.00 98.67 614 ASN B CA 1
ATOM 6721 C C . ASN B 2 114 ? 3.307 10.139 47.035 1.00 98.67 614 ASN B C 1
ATOM 6722 O O . ASN B 2 114 ? 4.027 10.165 48.043 1.00 98.67 614 ASN B O 1
ATOM 6733 N N . VAL B 2 115 ? 2.041 10.539 47.059 1.00 95.53 615 VAL B N 1
ATOM 6734 C CA . VAL B 2 115 ? 1.465 11.051 48.298 1.00 95.53 615 VAL B CA 1
ATOM 6735 C C . VAL B 2 115 ? 1.315 9.942 49.324 1.00 95.53 615 VAL B C 1
ATOM 6736 O O . VAL B 2 115 ? 1.441 10.178 50.530 1.00 95.53 615 VAL B O 1
ATOM 6749 N N . LYS B 2 116 ? 1.027 8.723 48.871 1.00 102.76 616 LYS B N 1
ATOM 6750 C CA . LYS B 2 116 ? 0.920 7.610 49.807 1.00 102.76 616 LYS B CA 1
ATOM 6751 C C . LYS B 2 116 ? 2.270 7.301 50.426 1.00 102.76 616 LYS B C 1
ATOM 6752 O O . LYS B 2 116 ? 2.369 6.993 51.626 1.00 102.76 616 LYS B O 1
ATOM 6771 N N . ASN B 2 117 ? 3.314 7.361 49.597 1.00 104.95 617 ASN B N 1
ATOM 6772 C CA . ASN B 2 117 ? 4.673 7.148 50.061 1.00 104.95 617 ASN B CA 1
ATOM 6773 C C . ASN B 2 117 ? 5.021 8.169 51.117 1.00 104.95 617 ASN B C 1
ATOM 6774 O O . ASN B 2 117 ? 5.436 7.815 52.224 1.00 104.95 617 ASN B O 1
ATOM 6785 N N . LEU B 2 118 ? 4.721 9.433 50.822 1.00 107.94 618 LEU B N 1
ATOM 6786 C CA . LEU B 2 118 ? 5.020 10.525 51.733 1.00 107.94 618 LEU B CA 1
ATOM 6787 C C . LEU B 2 118 ? 4.229 10.399 53.026 1.00 107.94 618 LEU B C 1
ATOM 6788 O O . LEU B 2 118 ? 4.719 10.744 54.104 1.00 107.94 618 LEU B O 1
ATOM 6804 N N . TYR B 2 119 ? 2.999 9.895 52.923 1.00 109.32 619 TYR B N 1
ATOM 6805 C CA . TYR B 2 119 ? 2.170 9.663 54.096 1.00 109.32 619 TYR B CA 1
ATOM 6806 C C . TYR B 2 119 ? 2.815 8.651 55.021 1.00 109.32 619 TYR B C 1
ATOM 6807 O O . TYR B 2 119 ? 2.860 8.854 56.243 1.00 109.32 619 TYR B O 1
ATOM 6825 N N . GLU B 2 120 ? 3.392 7.596 54.449 1.00 115.46 620 GLU B N 1
ATOM 6826 C CA . GLU B 2 120 ? 4.129 6.658 55.285 1.00 115.46 620 GLU B CA 1
ATOM 6827 C C . GLU B 2 120 ? 5.427 7.247 55.807 1.00 115.46 620 GLU B C 1
ATOM 6828 O O . GLU B 2 120 ? 5.879 6.849 56.883 1.00 115.46 620 GLU B O 1
ATOM 6840 N N . LYS B 2 121 ? 6.049 8.170 55.071 1.00 110.39 621 LYS B N 1
ATOM 6841 C CA . LYS B 2 121 ? 7.257 8.808 55.583 1.00 110.39 621 LYS B CA 1
ATOM 6842 C C . LYS B 2 121 ? 6.937 9.676 56.789 1.00 110.39 621 LYS B C 1
ATOM 6843 O O . LYS B 2 121 ? 7.725 9.764 57.738 1.00 110.39 621 LYS B O 1
ATOM 6862 N N . VAL B 2 122 ? 5.785 10.339 56.758 1.00 115.65 622 VAL B N 1
ATOM 6863 C CA . VAL B 2 122 ? 5.340 11.164 57.871 1.00 115.65 622 VAL B CA 1
ATOM 6864 C C . VAL B 2 122 ? 5.060 10.234 59.038 1.00 115.65 622 VAL B C 1
ATOM 6865 O O . VAL B 2 122 ? 5.398 10.544 60.186 1.00 115.65 622 VAL B O 1
ATOM 6878 N N . LYS B 2 123 ? 4.436 9.091 58.746 1.00 118.30 623 LYS B N 1
ATOM 6879 C CA . LYS B 2 123 ? 4.146 8.119 59.788 1.00 118.30 623 LYS B CA 1
ATOM 6880 C C . LYS B 2 123 ? 5.399 7.561 60.433 1.00 118.30 623 LYS B C 1
ATOM 6881 O O . LYS B 2 123 ? 5.405 7.323 61.646 1.00 118.30 623 LYS B O 1
ATOM 6900 N N . SER B 2 124 ? 6.445 7.339 59.642 1.00 120.58 624 SER B N 1
ATOM 6901 C CA . SER B 2 124 ? 7.567 6.519 60.077 1.00 120.58 624 SER B CA 1
ATOM 6902 C C . SER B 2 124 ? 8.349 7.181 61.199 1.00 120.58 624 SER B C 1
ATOM 6903 O O . SER B 2 124 ? 8.938 6.497 62.043 1.00 120.58 624 SER B O 1
ATOM 6911 N N . GLN B 2 125 ? 8.355 8.510 61.232 1.00 122.78 625 GLN B N 1
ATOM 6912 C CA . GLN B 2 125 ? 9.027 9.222 62.307 1.00 122.78 625 GLN B CA 1
ATOM 6913 C C . GLN B 2 125 ? 8.225 9.148 63.597 1.00 122.78 625 GLN B C 1
ATOM 6914 O O . GLN B 2 125 ? 8.772 8.865 64.670 1.00 122.78 625 GLN B O 1
ATOM 6928 N N . LEU B 2 126 ? 6.922 9.371 63.498 1.00 124.07 626 LEU B N 1
ATOM 6929 C CA . LEU B 2 126 ? 6.089 9.800 64.611 1.00 124.07 626 LEU B CA 1
ATOM 6930 C C . LEU B 2 126 ? 5.125 8.717 65.056 1.00 124.07 626 LEU B C 1
ATOM 6931 O O . LEU B 2 126 ? 3.970 9.017 65.379 1.00 124.07 626 LEU B O 1
ATOM 6947 N N . LYS B 2 127 ? 5.586 7.472 65.083 1.00 120.92 627 LYS B N 1
ATOM 6948 C CA . LYS B 2 127 ? 4.732 6.295 65.077 1.00 120.92 627 LYS B CA 1
ATOM 6949 C C . LYS B 2 127 ? 3.883 6.193 66.334 1.00 120.92 627 LYS B C 1
ATOM 6950 O O . LYS B 2 127 ? 2.657 6.336 66.274 1.00 120.92 627 LYS B O 1
ATOM 6969 N N . ASN B 2 128 ? 4.538 5.996 67.470 1.00 124.85 628 ASN B N 1
ATOM 6970 C CA . ASN B 2 128 ? 3.885 6.029 68.773 1.00 124.85 628 ASN B CA 1
ATOM 6971 C C . ASN B 2 128 ? 3.895 7.412 69.405 1.00 124.85 628 ASN B C 1
ATOM 6972 O O . ASN B 2 128 ? 3.091 7.667 70.307 1.00 124.85 628 ASN B O 1
ATOM 6983 N N . ASN B 2 129 ? 4.776 8.308 68.959 1.00 131.32 629 ASN B N 1
ATOM 6984 C CA . ASN B 2 129 ? 4.847 9.629 69.560 1.00 131.32 629 ASN B CA 1
ATOM 6985 C C . ASN B 2 129 ? 3.656 10.506 69.203 1.00 131.32 629 ASN B C 1
ATOM 6986 O O . ASN B 2 129 ? 3.390 11.480 69.916 1.00 131.32 629 ASN B O 1
ATOM 6997 N N . ALA B 2 130 ? 2.942 10.197 68.125 1.00 124.03 630 ALA B N 1
ATOM 6998 C CA . ALA B 2 130 ? 1.819 11.012 67.703 1.00 124.03 630 ALA B CA 1
ATOM 6999 C C . ALA B 2 130 ? 0.904 10.138 66.867 1.00 124.03 630 ALA B C 1
ATOM 7000 O O . ALA B 2 130 ? 1.355 9.197 66.210 1.00 124.03 630 ALA B O 1
ATOM 7007 N N . LYS B 2 131 ? -0.385 10.479 66.887 1.00 123.46 631 LYS B N 1
ATOM 7008 C CA . LYS B 2 131 ? -1.439 9.564 66.475 1.00 123.46 631 LYS B CA 1
ATOM 7009 C C . LYS B 2 131 ? -2.051 9.976 65.147 1.00 123.46 631 LYS B C 1
ATOM 7010 O O . LYS B 2 131 ? -2.156 11.164 64.825 1.00 123.46 631 LYS B O 1
ATOM 7029 N N . GLU B 2 132 ? -2.476 8.954 64.402 1.00 127.92 632 GLU B N 1
ATOM 7030 C CA . GLU B 2 132 ? -3.462 9.130 63.348 1.00 127.92 632 GLU B CA 1
ATOM 7031 C C . GLU B 2 132 ? -4.698 9.801 63.911 1.00 127.92 632 GLU B C 1
ATOM 7032 O O . GLU B 2 132 ? -5.139 9.496 65.023 1.00 127.92 632 GLU B O 1
ATOM 7044 N N . ILE B 2 133 ? -5.242 10.735 63.140 1.00 126.60 633 ILE B N 1
ATOM 7045 C CA . ILE B 2 133 ? -6.500 11.389 63.458 1.00 126.60 633 ILE B CA 1
ATOM 7046 C C . ILE B 2 133 ? -7.306 11.459 62.179 1.00 126.60 633 ILE B C 1
ATOM 7047 O O . ILE B 2 133 ? -6.740 11.753 61.119 1.00 126.60 633 ILE B O 1
ATOM 7063 N N . GLY B 2 134 ? -8.604 11.145 62.276 1.00 126.49 634 GLY B N 1
ATOM 7064 C CA . GLY B 2 134 ? -9.606 11.482 61.282 1.00 126.49 634 GLY B CA 1
ATOM 7065 C C . GLY B 2 134 ? -9.277 10.954 59.909 1.00 126.49 634 GLY B C 1
ATOM 7066 O O . GLY B 2 134 ? -9.311 9.746 59.676 1.00 126.49 634 GLY B O 1
ATOM 7070 N N . ASN B 2 135 ? -8.873 11.877 59.034 1.00 114.82 635 ASN B N 1
ATOM 7071 C CA . ASN B 2 135 ? -8.141 11.574 57.816 1.00 114.82 635 ASN B CA 1
ATOM 7072 C C . ASN B 2 135 ? -7.203 12.731 57.520 1.00 114.82 635 ASN B C 1
ATOM 7073 O O . ASN B 2 135 ? -7.436 13.854 57.977 1.00 114.82 635 ASN B O 1
ATOM 7084 N N . GLY B 2 136 ? -6.140 12.453 56.768 1.00 113.99 636 GLY B N 1
ATOM 7085 C CA . GLY B 2 136 ? -5.263 13.481 56.245 1.00 113.99 636 GLY B CA 1
ATOM 7086 C C . GLY B 2 136 ? -4.258 14.068 57.212 1.00 113.99 636 GLY B C 1
ATOM 7087 O O . GLY B 2 136 ? -3.356 14.802 56.766 1.00 113.99 636 GLY B O 1
ATOM 7091 N N . CYS B 2 137 ? -4.384 13.789 58.511 1.00 123.21 637 CYS B N 1
ATOM 7092 C CA . CYS B 2 137 ? -3.674 14.543 59.529 1.00 123.21 637 CYS B CA 1
ATOM 7093 C C . CYS B 2 137 ? -3.230 13.610 60.642 1.00 123.21 637 CYS B C 1
ATOM 7094 O O . CYS B 2 137 ? -3.744 12.498 60.798 1.00 123.21 637 CYS B O 1
ATOM 7101 N N . PHE B 2 138 ? -2.239 14.083 61.396 1.00 117.37 638 PHE B N 1
ATOM 7102 C CA . PHE B 2 138 ? -1.800 13.481 62.642 1.00 117.37 638 PHE B CA 1
ATOM 7103 C C . PHE B 2 138 ? -1.851 14.549 63.724 1.00 117.37 638 PHE B C 1
ATOM 7104 O O . PHE B 2 138 ? -1.512 15.717 63.475 1.00 117.37 638 PHE B O 1
ATOM 7121 N N . GLU B 2 139 ? -2.277 14.134 64.927 1.00 125.78 639 GLU B N 1
ATOM 7122 C CA . GLU B 2 139 ? -2.232 14.974 66.121 1.00 125.78 639 GLU B CA 1
ATOM 7123 C C . GLU B 2 139 ? -1.052 14.558 66.971 1.00 125.78 639 GLU B C 1
ATOM 7124 O O . GLU B 2 139 ? -0.763 13.365 67.113 1.00 125.78 639 GLU B O 1
ATOM 7136 N N . PHE B 2 140 ? -0.421 15.559 67.573 1.00 124.47 640 PHE B N 1
ATOM 7137 C CA . PHE B 2 140 ? 0.714 15.362 68.453 1.00 124.47 640 PHE B CA 1
ATOM 7138 C C . PHE B 2 140 ? 0.214 15.370 69.887 1.00 124.47 640 PHE B C 1
ATOM 7139 O O . PHE B 2 140 ? -0.544 16.260 70.286 1.00 124.47 640 PHE B O 1
ATOM 7156 N N . TYR B 2 141 ? 0.656 14.380 70.660 1.00 125.04 641 TYR B N 1
ATOM 7157 C CA . TYR B 2 141 ? 0.588 14.437 72.115 1.00 125.04 641 TYR B CA 1
ATOM 7158 C C . TYR B 2 141 ? 1.612 15.388 72.741 1.00 125.04 641 TYR B C 1
ATOM 7159 O O . TYR B 2 141 ? 1.620 15.524 73.970 1.00 125.04 641 TYR B O 1
ATOM 7177 N N . HIS B 2 142 ? 2.479 16.021 71.940 1.00 133.00 642 HIS B N 1
ATOM 7178 C CA . HIS B 2 142 ? 3.434 17.035 72.362 1.00 133.00 642 HIS B CA 1
ATOM 7179 C C . HIS B 2 142 ? 3.215 18.265 71.489 1.00 133.00 642 HIS B C 1
ATOM 7180 O O . HIS B 2 142 ? 2.217 18.320 70.762 1.00 133.00 642 HIS B O 1
ATOM 7194 N N . LYS B 2 143 ? 4.132 19.236 71.538 1.00 129.09 643 LYS B N 1
ATOM 7195 C CA . LYS B 2 143 ? 4.029 20.488 70.796 1.00 129.09 643 LYS B CA 1
ATOM 7196 C C . LYS B 2 143 ? 5.156 20.573 69.781 1.00 129.09 643 LYS B C 1
ATOM 7197 O O . LYS B 2 143 ? 6.177 19.892 69.922 1.00 129.09 643 LYS B O 1
ATOM 7216 N N . CYS B 2 144 ? 4.956 21.413 68.765 1.00 139.89 644 CYS B N 1
ATOM 7217 C CA . CYS B 2 144 ? 5.828 21.494 67.600 1.00 139.89 644 CYS B CA 1
ATOM 7218 C C . CYS B 2 144 ? 5.853 22.926 67.077 1.00 139.89 644 CYS B C 1
ATOM 7219 O O . CYS B 2 144 ? 4.797 23.524 66.837 1.00 139.89 644 CYS B O 1
ATOM 7226 N N . ASN B 2 145 ? 7.061 23.463 66.911 1.00 135.84 645 ASN B N 1
ATOM 7227 C CA . ASN B 2 145 ? 7.319 24.804 66.406 1.00 135.84 645 ASN B CA 1
ATOM 7228 C C . ASN B 2 145 ? 7.717 24.723 64.934 1.00 135.84 645 ASN B C 1
ATOM 7229 O O . ASN B 2 145 ? 7.765 23.642 64.348 1.00 135.84 645 ASN B O 1
ATOM 7240 N N . ASP B 2 146 ? 8.041 25.872 64.336 1.00 137.06 646 ASP B N 1
ATOM 7241 C CA . ASP B 2 146 ? 8.346 25.914 62.907 1.00 137.06 646 ASP B CA 1
ATOM 7242 C C . ASP B 2 146 ? 9.639 25.168 62.586 1.00 137.06 646 ASP B C 1
ATOM 7243 O O . ASP B 2 146 ? 9.787 24.605 61.492 1.00 137.06 646 ASP B O 1
ATOM 7252 N N . GLU B 2 147 ? 10.582 25.147 63.527 1.00 131.61 647 GLU B N 1
ATOM 7253 C CA . GLU B 2 147 ? 11.782 24.338 63.355 1.00 131.61 647 GLU B CA 1
ATOM 7254 C C . GLU B 2 147 ? 11.429 22.862 63.317 1.00 131.61 647 GLU B C 1
ATOM 7255 O O . GLU B 2 147 ? 11.981 22.095 62.522 1.00 131.61 647 GLU B O 1
ATOM 7267 N N . CYS B 2 148 ? 10.538 22.444 64.212 1.00 137.66 648 CYS B N 1
ATOM 7268 C CA . CYS B 2 148 ? 10.054 21.069 64.219 1.00 137.66 648 CYS B CA 1
ATOM 7269 C C . CYS B 2 148 ? 9.330 20.725 62.923 1.00 137.66 648 CYS B C 1
ATOM 7270 O O . CYS B 2 148 ? 9.452 19.604 62.410 1.00 137.66 648 CYS B O 1
ATOM 7277 N N . MET B 2 149 ? 8.614 21.696 62.352 1.00 132.68 649 MET B N 1
ATOM 7278 C CA . MET B 2 149 ? 7.943 21.495 61.075 1.00 132.68 649 MET B CA 1
ATOM 7279 C C . MET B 2 149 ? 8.958 21.257 59.969 1.00 132.68 649 MET B C 1
ATOM 7280 O O . MET B 2 149 ? 8.916 20.215 59.312 1.00 132.68 649 MET B O 1
ATOM 7294 N N . GLU B 2 150 ? 9.880 22.206 59.778 1.00 129.52 650 GLU B N 1
ATOM 7295 C CA . GLU B 2 150 ? 10.831 22.121 58.669 1.00 129.52 650 GLU B CA 1
ATOM 7296 C C . GLU B 2 150 ? 11.774 20.934 58.833 1.00 129.52 650 GLU B C 1
ATOM 7297 O O . GLU B 2 150 ? 12.254 20.363 57.847 1.00 129.52 650 GLU B O 1
ATOM 7309 N N . SER B 2 151 ? 12.064 20.559 60.077 1.00 136.00 651 SER B N 1
ATOM 7310 C CA . SER B 2 151 ? 12.834 19.347 60.320 1.00 136.00 651 SER B CA 1
ATOM 7311 C C . SER B 2 151 ? 12.054 18.120 59.876 1.00 136.00 651 SER B C 1
ATOM 7312 O O . SER B 2 151 ? 12.592 17.228 59.213 1.00 136.00 651 SER B O 1
ATOM 7320 N N . VAL B 2 152 ? 10.770 18.064 60.224 1.00 130.10 652 VAL B N 1
ATOM 7321 C CA . VAL B 2 152 ? 9.958 16.902 59.870 1.00 130.10 652 VAL B CA 1
ATOM 7322 C C . VAL B 2 152 ? 9.725 16.849 58.361 1.00 130.10 652 VAL B C 1
ATOM 7323 O O . VAL B 2 152 ? 9.498 15.774 57.793 1.00 130.10 652 VAL B O 1
ATOM 7336 N N . LYS B 2 153 ? 9.795 17.999 57.687 1.00 127.46 653 LYS B N 1
ATOM 7337 C CA . LYS B 2 153 ? 9.732 18.007 56.233 1.00 127.46 653 LYS B CA 1
ATOM 7338 C C . LYS B 2 153 ? 10.899 17.264 55.607 1.00 127.46 653 LYS B C 1
ATOM 7339 O O . LYS B 2 153 ? 10.692 16.351 54.799 1.00 127.46 653 LYS B O 1
ATOM 7358 N N . ASN B 2 154 ? 12.129 17.610 55.984 1.00 134.31 654 ASN B N 1
ATOM 7359 C CA . ASN B 2 154 ? 13.296 17.069 55.300 1.00 134.31 654 ASN B CA 1
ATOM 7360 C C . ASN B 2 154 ? 13.721 15.687 55.806 1.00 134.31 654 ASN B C 1
ATOM 7361 O O . ASN B 2 154 ? 14.838 15.258 55.506 1.00 134.31 654 ASN B O 1
ATOM 7371 N N . GLY B 2 155 ? 12.879 15.001 56.575 1.00 133.56 655 GLY B N 1
ATOM 7372 C CA . GLY B 2 155 ? 13.153 13.632 56.959 1.00 133.56 655 GLY B CA 1
ATOM 7373 C C . GLY B 2 155 ? 13.973 13.525 58.221 1.00 133.56 655 GLY B C 1
ATOM 7374 O O . GLY B 2 155 ? 14.868 12.675 58.307 1.00 133.56 655 GLY B O 1
ATOM 7378 N N . THR B 2 156 ? 13.698 14.381 59.203 1.00 133.22 656 THR B N 1
ATOM 7379 C CA . THR B 2 156 ? 14.444 14.461 60.452 1.00 133.22 656 THR B CA 1
ATOM 7380 C C . THR B 2 156 ? 13.446 14.746 61.558 1.00 133.22 656 THR B C 1
ATOM 7381 O O . THR B 2 156 ? 12.542 15.553 61.344 1.00 133.22 656 THR B O 1
ATOM 7392 N N . TYR B 2 157 ? 13.557 14.054 62.701 1.00 127.22 657 TYR B N 1
ATOM 7393 C CA . TYR B 2 157 ? 12.740 14.403 63.864 1.00 127.22 657 TYR B CA 1
ATOM 7394 C C . TYR B 2 157 ? 13.474 14.481 65.197 1.00 127.22 657 TYR B C 1
ATOM 7395 O O . TYR B 2 157 ? 13.143 15.358 66.003 1.00 127.22 657 TYR B O 1
ATOM 7413 N N . ASP B 2 158 ? 14.473 13.617 65.423 1.00 131.30 658 ASP B N 1
ATOM 7414 C CA . ASP B 2 158 ? 14.972 13.293 66.765 1.00 131.30 658 ASP B CA 1
ATOM 7415 C C . ASP B 2 158 ? 13.855 12.655 67.591 1.00 131.30 658 ASP B C 1
ATOM 7416 O O . ASP B 2 158 ? 13.221 13.332 68.402 1.00 131.30 658 ASP B O 1
ATOM 7425 N N . TYR B 2 159 ? 13.532 11.394 67.268 1.00 128.32 659 TYR B N 1
ATOM 7426 C CA . TYR B 2 159 ? 12.591 10.528 67.999 1.00 128.32 659 TYR B CA 1
ATOM 7427 C C . TYR B 2 159 ? 12.577 10.674 69.521 1.00 128.32 659 TYR B C 1
ATOM 7428 O O . TYR B 2 159 ? 11.479 10.789 70.081 1.00 128.32 659 TYR B O 1
ATOM 7446 N N . PRO B 2 160 ? 13.708 10.696 70.239 1.00 133.36 660 PRO B N 1
ATOM 7447 C CA . PRO B 2 160 ? 13.636 10.910 71.698 1.00 133.36 660 PRO B CA 1
ATOM 7448 C C . PRO B 2 160 ? 13.434 12.360 72.129 1.00 133.36 660 PRO B C 1
ATOM 7449 O O . PRO B 2 160 ? 13.541 12.638 73.331 1.00 133.36 660 PRO B O 1
ATOM 7460 N N . LYS B 2 161 ? 13.154 13.290 71.212 1.00 129.28 661 LYS B N 1
ATOM 7461 C CA . LYS B 2 161 ? 12.933 14.681 71.600 1.00 129.28 661 LYS B CA 1
ATOM 7462 C C . LYS B 2 161 ? 11.683 14.818 72.461 1.00 129.28 661 LYS B C 1
ATOM 7463 O O . LYS B 2 161 ? 11.755 15.290 73.601 1.00 129.28 661 LYS B O 1
ATOM 7482 N N . TYR B 2 162 ? 10.529 14.414 71.923 1.00 132.56 662 TYR B N 1
ATOM 7483 C CA . TYR B 2 162 ? 9.254 14.388 72.635 1.00 132.56 662 TYR B CA 1
ATOM 7484 C C . TYR B 2 162 ? 8.708 12.973 72.806 1.00 132.56 662 TYR B C 1
ATOM 7485 O O . TYR B 2 162 ? 7.488 12.772 72.771 1.00 132.56 662 TYR B O 1
ATOM 7503 N N . SER B 2 163 ? 9.578 11.981 72.980 1.00 133.60 663 SER B N 1
ATOM 7504 C CA . SER B 2 163 ? 9.095 10.631 73.235 1.00 133.60 663 SER B CA 1
ATOM 7505 C C . SER B 2 163 ? 8.410 10.545 74.592 1.00 133.60 663 SER B C 1
ATOM 7506 O O . SER B 2 163 ? 7.401 9.849 74.750 1.00 133.60 663 SER B O 1
ATOM 7514 N N . GLU B 2 164 ? 8.930 11.276 75.579 1.00 133.09 664 GLU B N 1
ATOM 7515 C CA . GLU B 2 164 ? 8.380 11.225 76.926 1.00 133.09 664 GLU B CA 1
ATOM 7516 C C . GLU B 2 164 ? 7.106 12.042 77.061 1.00 133.09 664 GLU B C 1
ATOM 7517 O O . GLU B 2 164 ? 6.203 11.650 77.812 1.00 133.09 664 GLU B O 1
ATOM 7529 N N . GLU B 2 165 ? 7.022 13.182 76.370 1.00 133.68 665 GLU B N 1
ATOM 7530 C CA . GLU B 2 165 ? 5.807 13.987 76.436 1.00 133.68 665 GLU B CA 1
ATOM 7531 C C . GLU B 2 165 ? 4.638 13.247 75.821 1.00 133.68 665 GLU B C 1
ATOM 7532 O O . GLU B 2 165 ? 3.515 13.325 76.329 1.00 133.68 665 GLU B O 1
ATOM 7544 N N . SER B 2 166 ? 4.883 12.530 74.732 1.00 135.21 666 SER B N 1
ATOM 7545 C CA . SER B 2 166 ? 3.867 11.635 74.209 1.00 135.21 666 SER B CA 1
ATOM 7546 C C . SER B 2 166 ? 3.644 10.462 75.152 1.00 135.21 666 SER B C 1
ATOM 7547 O O . SER B 2 166 ? 2.512 9.995 75.303 1.00 135.21 666 SER B O 1
ATOM 7555 N N . LYS B 2 167 ? 4.703 10.002 75.833 1.00 131.49 667 LYS B N 1
ATOM 7556 C CA . LYS B 2 167 ? 4.555 8.907 76.787 1.00 131.49 667 LYS B CA 1
ATOM 7557 C C . LYS B 2 167 ? 3.670 9.269 77.970 1.00 131.49 667 LYS B C 1
ATOM 7558 O O . LYS B 2 167 ? 3.109 8.357 78.585 1.00 131.49 667 LYS B O 1
ATOM 7577 N N . LEU B 2 168 ? 3.534 10.556 78.300 1.00 131.36 668 LEU B N 1
ATOM 7578 C CA . LEU B 2 168 ? 2.689 11.013 79.394 1.00 131.36 668 LEU B CA 1
ATOM 7579 C C . LEU B 2 168 ? 1.327 11.471 78.897 1.00 131.36 668 LEU B C 1
ATOM 7580 O O . LEU B 2 168 ? 0.297 11.076 79.449 1.00 131.36 668 LEU B O 1
ATOM 7596 N N . ASN B 2 169 ? 1.300 12.281 77.842 1.00 130.27 669 ASN B N 1
ATOM 7597 C CA . ASN B 2 169 ? 0.041 12.823 77.355 1.00 130.27 669 ASN B CA 1
ATOM 7598 C C . ASN B 2 169 ? -0.795 11.775 76.635 1.00 130.27 669 ASN B C 1
ATOM 7599 O O . ASN B 2 169 ? -1.999 11.975 76.437 1.00 130.27 669 ASN B O 1
ATOM 7610 N N . ARG B 2 170 ? -0.188 10.657 76.228 1.00 132.59 670 ARG B N 1
ATOM 7611 C CA . ARG B 2 170 ? -0.990 9.510 75.826 1.00 132.59 670 ARG B CA 1
ATOM 7612 C C . ARG B 2 170 ? -1.832 8.992 76.981 1.00 132.59 670 ARG B C 1
ATOM 7613 O O . ARG B 2 170 ? -3.001 8.637 76.791 1.00 132.59 670 ARG B O 1
ATOM 7634 N N . GLU B 2 171 ? -1.259 8.948 78.180 1.00 131.30 671 GLU B N 1
ATOM 7635 C CA . GLU B 2 171 ? -1.717 8.007 79.191 1.00 131.30 671 GLU B CA 1
ATOM 7636 C C . GLU B 2 171 ? -2.985 8.456 79.901 1.00 131.30 671 GLU B C 1
ATOM 7637 O O . GLU B 2 171 ? -3.600 7.652 80.610 1.00 131.30 671 GLU B O 1
ATOM 7649 N N . LYS B 2 172 ? -3.401 9.713 79.726 1.00 137.06 672 LYS B N 1
ATOM 7650 C CA . LYS B 2 172 ? -4.779 10.080 80.038 1.00 137.06 672 LYS B CA 1
ATOM 7651 C C . LYS B 2 172 ? -5.779 9.455 79.073 1.00 137.06 672 LYS B C 1
ATOM 7652 O O . LYS B 2 172 ? -6.964 9.373 79.416 1.00 137.06 672 LYS B O 1
ATOM 7671 N N . ILE B 2 173 ? -5.331 9.021 77.892 1.00 132.99 673 ILE B N 1
ATOM 7672 C CA . ILE B 2 173 ? -6.137 8.317 76.913 1.00 132.99 673 ILE B CA 1
ATOM 7673 C C . ILE B 2 173 ? -5.597 6.898 76.837 1.00 132.99 673 ILE B C 1
ATOM 7674 O O . ILE B 2 173 ? -4.631 6.558 77.519 1.00 132.99 673 ILE B O 1
ATOM 7690 N N . GLU C 1 1 ? -16.692 -15.388 70.435 1.00 190.01 4 GLU C N 1
ATOM 7691 C CA . GLU C 1 1 ? -17.187 -14.018 70.487 1.00 190.01 4 GLU C CA 1
ATOM 7692 C C . GLU C 1 1 ? -17.355 -13.511 69.055 1.00 190.01 4 GLU C C 1
ATOM 7693 O O . GLU C 1 1 ? -17.148 -14.265 68.105 1.00 190.01 4 GLU C O 1
ATOM 7704 N N . ASP C 1 2 ? -17.735 -12.243 68.901 1.00 179.66 5 ASP C N 1
ATOM 7705 C CA . ASP C 1 2 ? -18.075 -11.725 67.585 1.00 179.66 5 ASP C CA 1
ATOM 7706 C C . ASP C 1 2 ? -16.835 -11.606 66.711 1.00 179.66 5 ASP C C 1
ATOM 7707 O O . ASP C 1 2 ? -15.696 -11.592 67.187 1.00 179.66 5 ASP C O 1
ATOM 7716 N N . THR C 1 3 ? -17.079 -11.527 65.407 1.00 174.71 6 THR C N 1
ATOM 7717 C CA . THR C 1 3 ? -16.026 -11.304 64.431 1.00 174.71 6 THR C CA 1
ATOM 7718 C C . THR C 1 3 ? -16.626 -10.548 63.257 1.00 174.71 6 THR C C 1
ATOM 7719 O O . THR C 1 3 ? -17.820 -10.675 62.953 1.00 174.71 6 THR C O 1
ATOM 7730 N N . ILE C 1 4 ? -15.785 -9.716 62.638 1.00 159.59 7 ILE C N 1
ATOM 7731 C CA . ILE C 1 4 ? -16.058 -9.156 61.323 1.00 159.59 7 ILE C CA 1
ATOM 7732 C C . ILE C 1 4 ? -14.999 -9.682 60.378 1.00 159.59 7 ILE C C 1
ATOM 7733 O O . ILE C 1 4 ? -13.833 -9.852 60.753 1.00 159.59 7 ILE C O 1
ATOM 7749 N N . CYS C 1 5 ? -15.428 -9.947 59.145 1.00 155.01 8 CYS C N 1
ATOM 7750 C CA . CYS C 1 5 ? -14.521 -10.321 58.077 1.00 155.01 8 CYS C CA 1
ATOM 7751 C C . CYS C 1 5 ? -14.877 -9.556 56.819 1.00 155.01 8 C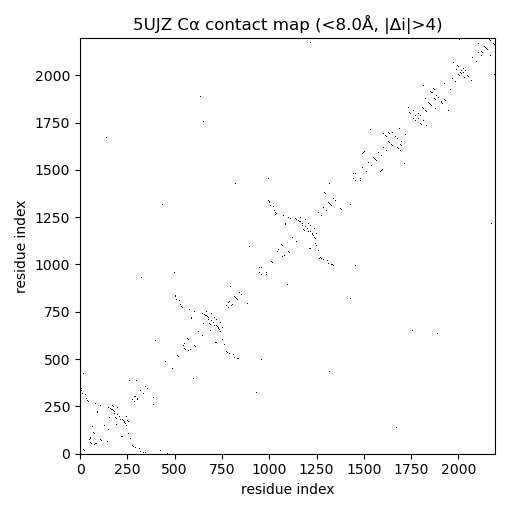YS C C 1
ATOM 7752 O O . CYS C 1 5 ? -16.011 -9.109 56.631 1.00 155.01 8 CYS C O 1
ATOM 7759 N N . ILE C 1 6 ? -13.887 -9.438 55.946 1.00 135.13 9 ILE C N 1
ATOM 7760 C CA . ILE C 1 6 ? -14.095 -8.994 54.572 1.00 135.13 9 ILE C CA 1
ATOM 7761 C C . ILE C 1 6 ? -14.827 -10.094 53.833 1.00 135.13 9 ILE C C 1
ATOM 7762 O O . ILE C 1 6 ? -14.985 -11.201 54.342 1.00 135.13 9 ILE C O 1
ATOM 7778 N N . GLY C 1 7 ? -15.265 -9.801 52.617 1.00 125.24 10 GLY C N 1
ATOM 7779 C CA . GLY C 1 7 ? -15.709 -10.852 51.722 1.00 125.24 10 GLY C CA 1
ATOM 7780 C C . GLY C 1 7 ? -15.668 -10.408 50.277 1.00 125.24 10 GLY C C 1
ATOM 7781 O O . GLY C 1 7 ? -15.727 -9.215 49.968 1.00 125.24 10 GLY C O 1
ATOM 7785 N N . TYR C 1 8 ? -15.538 -11.391 49.389 1.00 124.72 11 TYR C N 1
ATOM 7786 C CA . TYR C 1 8 ? -15.695 -11.140 47.965 1.00 124.72 11 TYR C CA 1
ATOM 7787 C C . TYR C 1 8 ? -16.162 -12.418 47.284 1.00 124.72 11 TYR C C 1
ATOM 7788 O O . TYR C 1 8 ? -16.276 -13.474 47.909 1.00 124.72 11 TYR C O 1
ATOM 7806 N N . HIS C 1 9 ? -16.394 -12.303 45.981 1.00 124.25 12 HIS C N 1
ATOM 7807 C CA . HIS C 1 9 ? -17.155 -13.298 45.242 1.00 124.25 12 HIS C CA 1
ATOM 7808 C C . HIS C 1 9 ? -16.255 -14.365 44.639 1.00 124.25 12 HIS C C 1
ATOM 7809 O O . HIS C 1 9 ? -15.154 -14.092 44.159 1.00 124.25 12 HIS C O 1
ATOM 7823 N N . ALA C 1 10 ? -16.745 -15.597 44.690 1.00 124.33 13 ALA C N 1
ATOM 7824 C CA . ALA C 1 10 ? -16.287 -16.669 43.828 1.00 124.33 13 ALA C CA 1
ATOM 7825 C C . ALA C 1 10 ? -17.533 -17.377 43.329 1.00 124.33 13 ALA C C 1
ATOM 7826 O O . ALA C 1 10 ? -18.647 -17.056 43.749 1.00 124.33 13 ALA C O 1
ATOM 7833 N N . ASN C 1 11 ? -17.349 -18.333 42.424 1.00 132.78 14 ASN C N 1
ATOM 7834 C CA . ASN C 1 11 ? -18.476 -19.094 41.900 1.00 132.78 14 ASN C CA 1
ATOM 7835 C C . ASN C 1 11 ? -17.987 -20.474 41.472 1.00 132.78 14 ASN C C 1
ATOM 7836 O O . ASN C 1 11 ? -16.853 -20.869 41.757 1.00 132.78 14 ASN C O 1
ATOM 7847 N N . ASN C 1 12 ? -18.845 -21.194 40.755 1.00 142.70 15 ASN C N 1
ATOM 7848 C CA . ASN C 1 12 ? -18.489 -22.477 40.167 1.00 142.70 15 ASN C CA 1
ATOM 7849 C C . ASN C 1 12 ? -17.760 -22.346 38.837 1.00 142.70 15 ASN C C 1
ATOM 7850 O O . ASN C 1 12 ? -17.458 -23.371 38.218 1.00 142.70 15 ASN C O 1
ATOM 7860 N N . SER C 1 13 ? -17.478 -21.131 38.375 1.00 135.29 16 SER C N 1
ATOM 7861 C CA . SER C 1 13 ? -17.044 -20.949 37.001 1.00 135.29 16 SER C CA 1
ATOM 7862 C C . SER C 1 13 ? -15.615 -21.423 36.818 1.00 135.29 16 SER C C 1
ATOM 7863 O O . SER C 1 13 ? -14.835 -21.467 37.773 1.00 135.29 16 SER C O 1
ATOM 7871 N N . THR C 1 14 ? -15.292 -21.798 35.581 1.00 140.86 17 THR C N 1
ATOM 7872 C CA . THR C 1 14 ? -13.967 -22.252 35.186 1.00 140.86 17 THR C CA 1
ATOM 7873 C C . THR C 1 14 ? -13.507 -21.645 33.865 1.00 140.86 17 THR C C 1
ATOM 7874 O O . THR C 1 14 ? -12.633 -22.217 33.208 1.00 140.86 17 THR C O 1
ATOM 7885 N N . ASP C 1 15 ? -14.062 -20.504 33.464 1.00 132.95 18 ASP C N 1
ATOM 7886 C CA . ASP C 1 15 ? -13.627 -19.840 32.247 1.00 132.95 18 ASP C CA 1
ATOM 7887 C C . ASP C 1 15 ? -12.314 -19.108 32.495 1.00 132.95 18 ASP C C 1
ATOM 7888 O O . ASP C 1 15 ? -12.054 -18.627 33.602 1.00 132.95 18 ASP C O 1
ATOM 7897 N N . THR C 1 16 ? -11.507 -18.990 31.433 1.00 136.19 19 THR C N 1
ATOM 7898 C CA . THR C 1 16 ? -10.080 -18.707 31.544 1.00 136.19 19 THR C CA 1
ATOM 7899 C C . THR C 1 16 ? -9.634 -17.652 30.545 1.00 136.19 19 THR C C 1
ATOM 7900 O O . THR C 1 16 ? -10.284 -17.419 29.524 1.00 136.19 19 THR C O 1
ATOM 7911 N N . VAL C 1 17 ? -8.487 -17.029 30.856 1.00 133.48 20 VAL C N 1
ATOM 7912 C CA . VAL C 1 17 ? -7.776 -16.151 29.919 1.00 133.48 20 VAL C CA 1
ATOM 7913 C C . VAL C 1 17 ? -6.312 -16.565 29.841 1.00 133.48 20 VAL C C 1
ATOM 7914 O O . VAL C 1 17 ? -5.889 -17.527 30.488 1.00 133.48 20 VAL C O 1
ATOM 7927 N N . ASP C 1 18 ? -5.547 -15.850 29.020 1.00 138.55 21 ASP C N 1
ATOM 7928 C CA . ASP C 1 18 ? -4.102 -15.749 29.123 1.00 138.55 21 ASP C CA 1
ATOM 7929 C C . ASP C 1 18 ? -3.764 -14.387 29.707 1.00 138.55 21 ASP C C 1
ATOM 7930 O O . ASP C 1 18 ? -4.487 -13.409 29.492 1.00 138.55 21 ASP C O 1
ATOM 7939 N N . THR C 1 19 ? -2.675 -14.335 30.472 1.00 130.86 22 THR C N 1
ATOM 7940 C CA . THR C 1 19 ? -2.252 -13.104 31.125 1.00 130.86 22 THR C CA 1
ATOM 7941 C C . THR C 1 19 ? -0.735 -13.129 31.269 1.00 130.86 22 THR C C 1
ATOM 7942 O O . THR C 1 19 ? -0.131 -14.203 31.383 1.00 130.86 22 THR C O 1
ATOM 7953 N N . VAL C 1 20 ? -0.155 -11.912 31.305 1.00 119.74 23 VAL C N 1
ATOM 7954 C CA . VAL C 1 20 ? 1.269 -11.547 31.332 1.00 119.74 23 VAL C CA 1
ATOM 7955 C C . VAL C 1 20 ? 2.071 -12.464 32.236 1.00 119.74 23 VAL C C 1
ATOM 7956 O O . VAL C 1 20 ? 3.157 -12.928 31.872 1.00 119.74 23 VAL C O 1
ATOM 7969 N N . LEU C 1 21 ? 1.510 -12.735 33.406 1.00 124.59 24 LEU C N 1
ATOM 7970 C CA . LEU C 1 21 ? 2.173 -13.410 34.496 1.00 124.59 24 LEU C CA 1
ATOM 7971 C C . LEU C 1 21 ? 1.640 -14.812 34.745 1.00 124.59 24 LEU C C 1
ATOM 7972 O O . LEU C 1 21 ? 2.281 -15.568 35.481 1.00 124.59 24 LEU C O 1
ATOM 7988 N N . GLU C 1 22 ? 0.506 -15.188 34.153 1.00 134.97 25 GLU C N 1
ATOM 7989 C CA . GLU C 1 22 ? 0.067 -16.576 34.239 1.00 134.97 25 GLU C CA 1
ATOM 7990 C C . GLU C 1 22 ? -0.934 -16.838 33.123 1.00 134.97 25 GLU C C 1
ATOM 7991 O O . GLU C 1 22 ? -1.690 -15.949 32.724 1.00 134.97 25 GLU C O 1
ATOM 8003 N N . LYS C 1 23 ? -0.953 -18.088 32.655 1.00 132.91 26 LYS C N 1
ATOM 8004 C CA . LYS C 1 23 ? -1.819 -18.537 31.574 1.00 132.91 26 LYS C CA 1
ATOM 8005 C C . LYS C 1 23 ? -2.928 -19.437 32.107 1.00 132.91 26 LYS C C 1
ATOM 8006 O O . LYS C 1 23 ? -2.893 -19.901 33.247 1.00 132.91 26 LYS C O 1
ATOM 8025 N N . ASN C 1 24 ? -3.936 -19.619 31.254 1.00 141.43 27 ASN C N 1
ATOM 8026 C CA . ASN C 1 24 ? -5.208 -20.318 31.508 1.00 141.43 27 ASN C CA 1
ATOM 8027 C C . ASN C 1 24 ? -5.892 -19.863 32.803 1.00 141.43 27 ASN C C 1
ATOM 8028 O O . ASN C 1 24 ? -6.565 -20.636 33.484 1.00 141.43 27 ASN C O 1
ATOM 8038 N N . VAL C 1 25 ? -5.743 -18.592 33.119 1.00 129.68 28 VAL C N 1
ATOM 8039 C CA . VAL C 1 25 ? -6.037 -18.102 34.455 1.00 129.68 28 VAL C CA 1
ATOM 8040 C C . VAL C 1 25 ? -7.538 -18.007 34.594 1.00 129.68 28 VAL C C 1
ATOM 8041 O O . VAL C 1 25 ? -8.203 -17.254 33.867 1.00 129.68 28 VAL C O 1
ATOM 8054 N N . THR C 1 26 ? -8.056 -18.756 35.554 1.00 132.32 29 THR C N 1
ATOM 8055 C CA . THR C 1 26 ? -9.471 -18.891 35.815 1.00 132.32 29 THR C CA 1
ATOM 8056 C C . THR C 1 26 ? -9.988 -17.634 36.486 1.00 132.32 29 THR C C 1
ATOM 8057 O O . THR C 1 26 ? -9.279 -16.986 37.260 1.00 132.32 29 THR C O 1
ATOM 8068 N N . VAL C 1 27 ? -11.227 -17.285 36.151 1.00 132.55 30 VAL C N 1
ATOM 8069 C CA . VAL C 1 27 ? -11.946 -16.201 36.805 1.00 132.55 30 VAL C CA 1
ATOM 8070 C C . VAL C 1 27 ? -13.388 -16.611 37.039 1.00 132.55 30 VAL C C 1
ATOM 8071 O O . VAL C 1 27 ? -13.825 -17.682 36.605 1.00 132.55 30 VAL C O 1
ATOM 8084 N N . THR C 1 28 ? -14.133 -15.732 37.702 1.00 130.86 31 THR C N 1
ATOM 8085 C CA . THR C 1 28 ? -15.553 -15.948 37.912 1.00 130.86 31 THR C CA 1
ATOM 8086 C C . THR C 1 28 ? -16.331 -15.593 36.664 1.00 130.86 31 THR C C 1
ATOM 8087 O O . THR C 1 28 ? -16.965 -16.454 36.044 1.00 130.86 31 THR C O 1
ATOM 8098 N N . HIS C 1 29 ? -16.264 -14.328 36.279 1.00 133.22 32 HIS C N 1
ATOM 8099 C CA . HIS C 1 29 ? -16.975 -13.776 35.147 1.00 133.22 32 HIS C CA 1
ATOM 8100 C C . HIS C 1 29 ? -15.953 -13.350 34.118 1.00 133.22 32 HIS C C 1
ATOM 8101 O O . HIS C 1 29 ? -14.829 -12.974 34.464 1.00 133.22 32 HIS C O 1
ATOM 8115 N N . SER C 1 30 ? -16.363 -13.400 32.859 1.00 132.71 33 SER C N 1
ATOM 8116 C CA . SER C 1 30 ? -15.517 -13.052 31.736 1.00 132.71 33 SER C CA 1
ATOM 8117 C C . SER C 1 30 ? -16.363 -12.361 30.688 1.00 132.71 33 SER C C 1
ATOM 8118 O O . SER C 1 30 ? -17.578 -12.208 30.832 1.00 132.71 33 SER C O 1
ATOM 8126 N N . VAL C 1 31 ? -15.698 -11.937 29.628 1.00 127.53 34 VAL C N 1
ATOM 8127 C CA . VAL C 1 31 ? -16.373 -11.507 28.419 1.00 127.53 34 VAL C CA 1
ATOM 8128 C C . VAL C 1 31 ? -15.453 -11.802 27.251 1.00 127.53 34 VAL C C 1
ATOM 8129 O O . VAL C 1 31 ? -14.261 -11.478 27.281 1.00 127.53 34 VAL C O 1
ATOM 8142 N N . ASN C 1 32 ? -16.004 -12.450 26.238 1.00 128.88 35 ASN C N 1
ATOM 8143 C CA . ASN C 1 32 ? -15.306 -12.695 24.987 1.00 128.88 35 ASN C CA 1
ATOM 8144 C C . ASN C 1 32 ? -15.416 -11.436 24.147 1.00 128.88 35 ASN C C 1
ATOM 8145 O O . ASN C 1 32 ? -16.521 -11.001 23.807 1.00 128.88 35 ASN C O 1
ATOM 8156 N N . LEU C 1 33 ? -14.270 -10.861 23.806 1.00 125.41 36 LEU C N 1
ATOM 8157 C CA . LEU C 1 33 ? -14.261 -9.774 22.842 1.00 125.41 36 LEU C CA 1
ATOM 8158 C C . LEU C 1 33 ? -14.570 -10.266 21.442 1.00 125.41 36 LEU C C 1
ATOM 8159 O O . LEU C 1 33 ? -15.118 -9.517 20.627 1.00 125.41 36 LEU C O 1
ATOM 8175 N N . LEU C 1 34 ? -14.232 -11.509 21.145 1.00 123.70 37 LEU C N 1
ATOM 8176 C CA . LEU C 1 34 ? -14.147 -11.986 19.784 1.00 123.70 37 LEU C CA 1
ATOM 8177 C C . LEU C 1 34 ? -15.489 -12.483 19.278 1.00 123.70 37 LEU C C 1
ATOM 8178 O O . LEU C 1 34 ? -16.347 -12.906 20.057 1.00 123.70 37 LEU C O 1
ATOM 8194 N N . GLU C 1 35 ? -15.652 -12.427 17.952 1.00 129.71 38 GLU C N 1
ATOM 8195 C CA . GLU C 1 35 ? -16.669 -13.196 17.238 1.00 129.71 38 GLU C CA 1
ATOM 8196 C C . GLU C 1 35 ? -15.921 -14.223 16.406 1.00 129.71 38 GLU C C 1
ATOM 8197 O O . GLU C 1 35 ? -15.517 -13.942 15.273 1.00 129.71 38 GLU C O 1
ATOM 8209 N N . ASP C 1 36 ? -15.714 -15.397 16.987 1.00 130.21 39 ASP C N 1
ATOM 8210 C CA . ASP C 1 36 ? -15.062 -16.503 16.299 1.00 130.21 39 ASP C CA 1
ATOM 8211 C C . ASP C 1 36 ? -16.006 -17.312 15.417 1.00 130.21 39 ASP C C 1
ATOM 8212 O O . ASP C 1 36 ? -15.564 -18.309 14.835 1.00 130.21 39 ASP C O 1
ATOM 8221 N N . SER C 1 37 ? -17.275 -16.908 15.299 1.00 132.13 40 SER C N 1
ATOM 8222 C CA . SER C 1 37 ? -18.330 -17.712 14.707 1.00 132.13 40 SER C CA 1
ATOM 8223 C C . SER C 1 37 ? -18.956 -16.996 13.524 1.00 132.13 40 SER C C 1
ATOM 8224 O O . SER C 1 37 ? -19.032 -15.764 13.481 1.00 132.13 40 SER C O 1
ATOM 8232 N N . HIS C 1 38 ? -19.409 -17.802 12.575 1.00 128.00 41 HIS C N 1
ATOM 8233 C CA . HIS C 1 38 ? -20.163 -17.372 11.417 1.00 128.00 41 HIS C CA 1
ATOM 8234 C C . HIS C 1 38 ? -21.400 -18.247 11.317 1.00 128.00 41 HIS C C 1
ATOM 8235 O O . HIS C 1 38 ? -21.364 -19.438 11.637 1.00 128.00 41 HIS C O 1
ATOM 8249 N N . ASN C 1 39 ? -22.502 -17.657 10.867 1.00 125.87 42 ASN C N 1
ATOM 8250 C CA . ASN C 1 39 ? -23.750 -18.404 10.780 1.00 125.87 42 ASN C CA 1
ATOM 8251 C C . ASN C 1 39 ? -23.782 -19.418 9.640 1.00 125.87 42 ASN C C 1
ATOM 8252 O O . ASN C 1 39 ? -24.721 -20.216 9.576 1.00 125.87 42 ASN C O 1
ATOM 8263 N N . GLY C 1 40 ? -22.805 -19.404 8.735 1.00 125.75 43 GLY C N 1
ATOM 8264 C CA . GLY C 1 40 ? -22.824 -20.337 7.628 1.00 125.75 43 GLY C CA 1
ATOM 8265 C C . GLY C 1 40 ? -23.930 -20.060 6.642 1.00 125.75 43 GLY C C 1
ATOM 8266 O O . GLY C 1 40 ? -24.541 -21.000 6.123 1.00 125.75 43 GLY C O 1
ATOM 8270 N N . LYS C 1 41 ? -24.209 -18.787 6.381 1.00 133.85 44 LYS C N 1
ATOM 8271 C CA . LYS C 1 41 ? -25.294 -18.353 5.519 1.00 133.85 44 LYS C CA 1
ATOM 8272 C C . LYS C 1 41 ? -24.819 -17.194 4.665 1.00 133.85 44 LYS C C 1
ATOM 8273 O O . LYS C 1 41 ? -23.792 -16.571 4.945 1.00 133.85 44 LYS C O 1
ATOM 8292 N N . LEU C 1 42 ? -25.594 -16.900 3.625 1.00 134.55 45 LEU C N 1
ATOM 8293 C CA . LEU C 1 42 ? -25.525 -15.618 2.933 1.00 134.55 45 LEU C CA 1
ATOM 8294 C C . LEU C 1 42 ? -26.845 -14.917 3.211 1.00 134.55 45 LEU C C 1
ATOM 8295 O O . LEU C 1 42 ? -27.850 -15.137 2.523 1.00 134.55 45 LEU C O 1
ATOM 8311 N N . CYS C 1 43 ? -26.829 -14.126 4.283 1.00 136.53 46 CYS C N 1
ATOM 8312 C CA . CYS C 1 43 ? -27.841 -13.137 4.607 1.00 136.53 46 CYS C CA 1
ATOM 8313 C C . CYS C 1 43 ? -27.608 -11.920 3.713 1.00 136.53 46 CYS C C 1
ATOM 8314 O O . CYS C 1 43 ? -26.737 -11.929 2.838 1.00 136.53 46 CYS C O 1
ATOM 8321 N N . LEU C 1 44 ? -28.371 -10.853 3.950 1.00 136.51 47 LEU C N 1
ATOM 8322 C CA . LEU C 1 44 ? -28.380 -9.654 3.128 1.00 136.51 47 LEU C CA 1
ATOM 8323 C C . LEU C 1 44 ? -28.215 -8.441 4.026 1.00 136.51 47 LEU C C 1
ATOM 8324 O O . LEU C 1 44 ? -28.657 -8.459 5.171 1.00 136.51 47 LEU C O 1
ATOM 8340 N N . LEU C 1 45 ? -27.585 -7.387 3.515 1.00 133.96 48 LEU C N 1
ATOM 8341 C CA . LEU C 1 45 ? -27.465 -6.166 4.300 1.00 133.96 48 LEU C CA 1
ATOM 8342 C C . LEU C 1 45 ? -28.817 -5.509 4.488 1.00 133.96 48 LEU C C 1
ATOM 8343 O O . LEU C 1 45 ? -29.573 -5.335 3.532 1.00 133.96 48 LEU C O 1
ATOM 8359 N N . LYS C 1 46 ? -29.133 -5.146 5.733 1.00 138.86 49 LYS C N 1
ATOM 8360 C CA . LYS C 1 46 ? -30.002 -3.989 6.043 1.00 138.86 49 LYS C CA 1
ATOM 8361 C C . LYS C 1 46 ? -31.465 -4.108 5.563 1.00 138.86 49 LYS C C 1
ATOM 8362 O O . LYS C 1 46 ? -32.265 -3.204 5.827 1.00 138.86 49 LYS C O 1
ATOM 8381 N N . GLY C 1 47 ? -31.860 -5.199 4.907 1.00 136.29 50 GLY C N 1
ATOM 8382 C CA . GLY C 1 47 ? -33.008 -5.228 4.013 1.00 136.29 50 GLY C CA 1
ATOM 8383 C C . GLY C 1 47 ? -32.684 -5.066 2.541 1.00 136.29 50 GLY C C 1
ATOM 8384 O O . GLY C 1 47 ? -33.551 -5.335 1.705 1.00 136.29 50 GLY C O 1
ATOM 8388 N N . ILE C 1 48 ? -31.464 -4.653 2.196 1.00 135.33 51 ILE C N 1
ATOM 8389 C CA . ILE C 1 48 ? -31.006 -4.540 0.813 1.00 135.33 51 ILE C CA 1
ATOM 8390 C C . ILE C 1 48 ? -30.468 -5.903 0.404 1.00 135.33 51 ILE C C 1
ATOM 8391 O O . ILE C 1 48 ? -29.534 -6.414 1.025 1.00 135.33 51 ILE C O 1
ATOM 8407 N N . ALA C 1 49 ? -31.016 -6.476 -0.663 1.00 130.05 52 ALA C N 1
ATOM 8408 C CA . ALA C 1 49 ? -30.596 -7.808 -1.075 1.00 130.05 52 ALA C CA 1
ATOM 8409 C C . ALA C 1 49 ? -29.230 -7.737 -1.761 1.00 130.05 52 ALA C C 1
ATOM 8410 O O . ALA C 1 49 ? -28.803 -6.647 -2.157 1.00 130.05 52 ALA C O 1
ATOM 8417 N N . PRO C 1 50 ? -28.508 -8.858 -1.889 1.00 127.26 53 PRO C N 1
ATOM 8418 C CA . PRO C 1 50 ? -27.349 -8.916 -2.786 1.00 127.26 53 PRO C CA 1
ATOM 8419 C C . PRO C 1 50 ? -27.708 -9.411 -4.179 1.00 127.26 53 PRO C C 1
ATOM 8420 O O . PRO C 1 50 ? -28.820 -9.867 -4.447 1.00 127.26 53 PRO C O 1
ATOM 8431 N N . LEU C 1 51 ? -26.716 -9.326 -5.061 1.00 123.89 54 LEU C N 1
ATOM 8432 C CA . LEU C 1 51 ? -26.733 -9.974 -6.361 1.00 123.89 54 LEU C CA 1
ATOM 8433 C C . LEU C 1 51 ? -26.155 -11.378 -6.274 1.00 123.89 54 LEU C C 1
ATOM 8434 O O . LEU C 1 51 ? -25.197 -11.636 -5.534 1.00 123.89 54 LEU C O 1
ATOM 8450 N N . GLN C 1 52 ? -26.721 -12.258 -7.089 1.00 125.24 55 GLN C N 1
ATOM 8451 C CA . GLN C 1 52 ? -26.338 -13.652 -7.200 1.00 125.24 55 GLN C CA 1
ATOM 8452 C C . GLN C 1 52 ? -26.125 -13.962 -8.670 1.00 125.24 55 GLN C C 1
ATOM 8453 O O . GLN C 1 52 ? -26.863 -13.462 -9.525 1.00 125.24 55 GLN C O 1
ATOM 8467 N N . LEU C 1 53 ? -25.104 -14.768 -8.948 1.00 124.43 56 LEU C N 1
ATOM 8468 C CA . LEU C 1 53 ? -24.797 -15.270 -10.279 1.00 124.43 56 LEU C CA 1
ATOM 8469 C C . LEU C 1 53 ? -25.099 -16.746 -10.440 1.00 124.43 56 LEU C C 1
ATOM 8470 O O . LEU C 1 53 ? -25.275 -17.202 -11.575 1.00 124.43 56 LEU C O 1
ATOM 8486 N N . GLY C 1 54 ? -25.147 -17.500 -9.353 1.00 132.39 57 GLY C N 1
ATOM 8487 C CA . GLY C 1 54 ? -25.340 -18.928 -9.478 1.00 132.39 57 GLY C CA 1
ATOM 8488 C C . GLY C 1 54 ? -24.087 -19.542 -10.057 1.00 132.39 57 GLY C C 1
ATOM 8489 O O . GLY C 1 54 ? -23.053 -19.653 -9.388 1.00 132.39 57 GLY C O 1
ATOM 8493 N N . ASN C 1 55 ? -24.181 -19.933 -11.325 1.00 130.14 58 ASN C N 1
ATOM 8494 C CA . ASN C 1 55 ? -23.078 -20.515 -12.073 1.00 130.14 58 ASN C CA 1
ATOM 8495 C C . ASN C 1 55 ? -22.316 -19.516 -12.925 1.00 130.14 58 ASN C C 1
ATOM 8496 O O . ASN C 1 55 ? -21.249 -19.860 -13.446 1.00 130.14 58 ASN C O 1
ATOM 8506 N N . CYS C 1 56 ? -22.828 -18.306 -13.091 1.00 124.87 59 CYS C N 1
ATOM 8507 C CA . CYS C 1 56 ? -22.328 -17.443 -14.135 1.00 124.87 59 CYS C CA 1
ATOM 8508 C C . CYS C 1 56 ? -21.025 -16.775 -13.731 1.00 124.87 59 CYS C C 1
ATOM 8509 O O . CYS C 1 56 ? -20.708 -16.613 -12.550 1.00 124.87 59 CYS C O 1
ATOM 8516 N N . SER C 1 57 ? -20.268 -16.393 -14.751 1.00 128.19 60 SER C N 1
ATOM 8517 C CA . SER C 1 57 ? -19.208 -15.414 -14.624 1.00 128.19 60 SER C CA 1
ATOM 8518 C C . SER C 1 57 ? -19.786 -14.009 -14.699 1.00 128.19 60 SER C C 1
ATOM 8519 O O . SER C 1 57 ? -20.953 -13.801 -15.032 1.00 128.19 60 SER C O 1
ATOM 8527 N N . VAL C 1 58 ? -18.940 -13.031 -14.394 1.00 113.35 61 VAL C N 1
ATOM 8528 C CA . VAL C 1 58 ? -19.313 -11.639 -14.598 1.00 113.35 61 VAL C CA 1
ATOM 8529 C C . VAL C 1 58 ? -19.433 -11.340 -16.079 1.00 113.35 61 VAL C C 1
ATOM 8530 O O . VAL C 1 58 ? -20.192 -10.453 -16.482 1.00 113.35 61 VAL C O 1
ATOM 8543 N N . ALA C 1 59 ? -18.653 -12.036 -16.908 1.00 120.49 62 ALA C N 1
ATOM 8544 C CA . ALA C 1 59 ? -18.808 -11.909 -18.350 1.00 120.49 62 ALA C CA 1
ATOM 8545 C C . ALA C 1 59 ? -20.194 -12.372 -18.772 1.00 120.49 62 ALA C C 1
ATOM 8546 O O . ALA C 1 59 ? -20.948 -11.632 -19.420 1.00 120.49 62 ALA C O 1
ATOM 8553 N N . GLY C 1 60 ? -20.574 -13.573 -18.334 1.00 124.38 63 GLY C N 1
ATOM 8554 C CA . GLY C 1 60 ? -21.907 -14.076 -18.615 1.00 124.38 63 GLY C CA 1
ATOM 8555 C C . GLY C 1 60 ? -23.015 -13.252 -17.989 1.00 124.38 63 GLY C C 1
ATOM 8556 O O . GLY C 1 60 ? -24.144 -13.242 -18.490 1.00 124.38 63 GLY C O 1
ATOM 8560 N N . TRP C 1 61 ? -22.708 -12.528 -16.907 1.00 116.55 64 TRP C N 1
ATOM 8561 C CA . TRP C 1 61 ? -23.697 -11.664 -16.283 1.00 116.55 64 TRP C CA 1
ATOM 8562 C C . TRP C 1 61 ? -23.893 -10.389 -17.081 1.00 116.55 64 TRP C C 1
ATOM 8563 O O . TRP C 1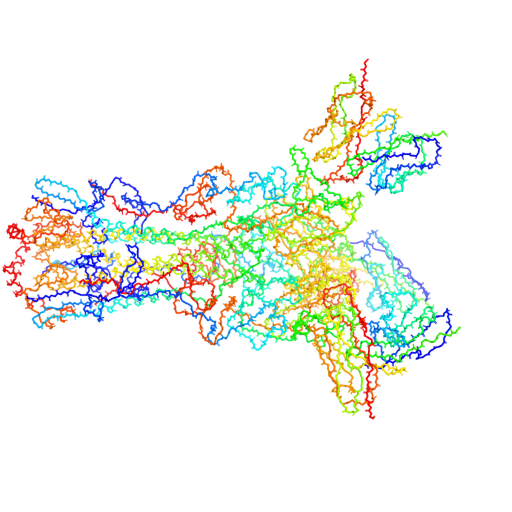 61 ? -25.019 -10.040 -17.449 1.00 116.55 64 TRP C O 1
ATOM 8584 N N . ILE C 1 62 ? -22.807 -9.666 -17.329 1.00 112.54 65 ILE C N 1
ATOM 8585 C CA . ILE C 1 62 ? -22.927 -8.346 -17.919 1.00 112.54 65 ILE C CA 1
ATOM 8586 C C . ILE C 1 62 ? -23.340 -8.431 -19.374 1.00 112.54 65 ILE C C 1
ATOM 8587 O O . ILE C 1 62 ? -24.102 -7.588 -19.857 1.00 112.54 65 ILE C O 1
ATOM 8603 N N . LEU C 1 63 ? -22.842 -9.424 -20.101 1.00 114.61 66 LEU C N 1
ATOM 8604 C CA . LEU C 1 63 ? -22.944 -9.353 -21.543 1.00 114.61 66 LEU C CA 1
ATOM 8605 C C . LEU C 1 63 ? -24.333 -9.701 -22.033 1.00 114.61 66 LEU C C 1
ATOM 8606 O O . LEU C 1 63 ? -24.811 -9.069 -22.981 1.00 114.61 66 LEU C O 1
ATOM 8622 N N . GLY C 1 64 ? -24.994 -10.638 -21.373 1.00 121.53 67 GLY C N 1
ATOM 8623 C CA . GLY C 1 64 ? -26.311 -11.096 -21.734 1.00 121.53 67 GLY C CA 1
ATOM 8624 C C . GLY C 1 64 ? -26.350 -12.534 -22.147 1.00 121.53 67 GLY C C 1
ATOM 8625 O O . GLY C 1 64 ? -27.085 -12.860 -23.089 1.00 121.53 67 GLY C O 1
ATOM 8629 N N . ASN C 1 65 ? -25.530 -13.383 -21.531 1.00 118.77 68 ASN C N 1
ATOM 8630 C CA . ASN C 1 65 ? -25.531 -14.811 -21.760 1.00 118.77 68 ASN C CA 1
ATOM 8631 C C . ASN C 1 65 ? -26.936 -15.343 -21.494 1.00 118.77 68 ASN C C 1
ATOM 8632 O O . ASN C 1 65 ? -27.464 -15.085 -20.407 1.00 118.77 68 ASN C O 1
ATOM 8643 N N . PRO C 1 66 ? -27.595 -16.025 -22.451 1.00 123.90 69 PRO C N 1
ATOM 8644 C CA . PRO C 1 66 ? -29.015 -16.364 -22.242 1.00 123.90 69 PRO C CA 1
ATOM 8645 C C . PRO C 1 66 ? -29.266 -17.320 -21.100 1.00 123.90 69 PRO C C 1
ATOM 8646 O O . PRO C 1 66 ? -30.316 -17.256 -20.449 1.00 123.90 69 PRO C O 1
ATOM 8657 N N . GLU C 1 67 ? -28.316 -18.198 -20.833 1.00 122.90 70 GLU C N 1
ATOM 8658 C CA . GLU C 1 67 ? -28.420 -19.079 -19.688 1.00 122.90 70 GLU C CA 1
ATOM 8659 C C . GLU C 1 67 ? -28.246 -18.335 -18.373 1.00 122.90 70 GLU C C 1
ATOM 8660 O O . GLU C 1 67 ? -28.727 -18.816 -17.343 1.00 122.90 70 GLU C O 1
ATOM 8672 N N . CYS C 1 68 ? -27.595 -17.173 -18.387 1.00 122.90 71 CYS C N 1
ATOM 8673 C CA . CYS C 1 68 ? -27.550 -16.278 -17.241 1.00 122.90 71 CYS C CA 1
ATOM 8674 C C . CYS C 1 68 ? -28.800 -15.416 -17.266 1.00 122.90 71 CYS C C 1
ATOM 8675 O O . CYS C 1 68 ? -29.095 -14.769 -18.274 1.00 122.90 71 CYS C O 1
ATOM 8682 N N . GLU C 1 69 ? -29.535 -15.405 -16.163 1.00 115.43 72 GLU C N 1
ATOM 8683 C CA . GLU C 1 69 ? -30.673 -14.509 -16.068 1.00 115.43 72 GLU C CA 1
ATOM 8684 C C . GLU C 1 69 ? -30.180 -13.072 -16.008 1.00 115.43 72 GLU C C 1
ATOM 8685 O O . GLU C 1 69 ? -29.374 -12.717 -15.144 1.00 115.43 72 GLU C O 1
ATOM 8697 N N . LEU C 1 70 ? -30.649 -12.265 -16.964 1.00 116.71 73 LEU C N 1
ATOM 8698 C CA . LEU C 1 70 ? -30.251 -10.865 -17.060 1.00 116.71 73 LEU C CA 1
ATOM 8699 C C . LEU C 1 70 ? -30.637 -10.099 -15.807 1.00 116.71 73 LEU C C 1
ATOM 8700 O O . LEU C 1 70 ? -29.795 -9.435 -15.191 1.00 116.71 73 LEU C O 1
ATOM 8716 N N . LEU C 1 71 ? -31.907 -10.190 -15.420 1.00 115.63 74 LEU C N 1
ATOM 8717 C CA . LEU C 1 71 ? -32.417 -9.635 -14.169 1.00 115.63 74 LEU C CA 1
ATOM 8718 C C . LEU C 1 71 ? -32.261 -8.121 -14.119 1.00 115.63 74 LEU C C 1
ATOM 8719 O O . LEU C 1 71 ? -31.593 -7.577 -13.237 1.00 115.63 74 LEU C O 1
ATOM 8735 N N . ILE C 1 72 ? -32.878 -7.443 -15.088 1.00 118.17 75 ILE C N 1
ATOM 8736 C CA . ILE C 1 72 ? -32.869 -5.981 -15.147 1.00 118.17 75 ILE C CA 1
ATOM 8737 C C . ILE C 1 72 ? -33.524 -5.353 -13.927 1.00 118.17 75 ILE C C 1
ATOM 8738 O O . ILE C 1 72 ? -33.174 -4.232 -13.534 1.00 118.17 75 ILE C O 1
ATOM 8754 N N . SER C 1 73 ? -34.493 -6.048 -13.321 1.00 123.87 76 SER C N 1
ATOM 8755 C CA . SER C 1 73 ? -35.131 -5.615 -12.085 1.00 123.87 76 SER C CA 1
ATOM 8756 C C . SER C 1 73 ? -34.141 -5.402 -10.951 1.00 123.87 76 SER C C 1
ATOM 8757 O O . SER C 1 73 ? -34.389 -4.556 -10.086 1.00 123.87 76 SER C O 1
ATOM 8765 N N . ARG C 1 74 ? -33.031 -6.128 -10.941 1.00 119.96 77 ARG C N 1
ATOM 8766 C CA . ARG C 1 74 ? -31.975 -5.916 -9.969 1.00 119.96 77 ARG C CA 1
ATOM 8767 C C . ARG C 1 74 ? -31.311 -4.592 -10.310 1.00 119.96 77 ARG C C 1
ATOM 8768 O O . ARG C 1 74 ? -30.380 -4.538 -11.118 1.00 119.96 77 ARG C O 1
ATOM 8789 N N . GLU C 1 75 ? -31.811 -3.527 -9.693 1.00 119.92 78 GLU C N 1
ATOM 8790 C CA . GLU C 1 75 ? -31.383 -2.163 -9.951 1.00 119.92 78 GLU C CA 1
ATOM 8791 C C . GLU C 1 75 ? -30.250 -1.727 -9.041 1.00 119.92 78 GLU C C 1
ATOM 8792 O O . GLU C 1 75 ? -29.452 -0.870 -9.427 1.00 119.92 78 GLU C O 1
ATOM 8804 N N . SER C 1 76 ? -30.190 -2.267 -7.835 1.00 126.33 79 SER C N 1
ATOM 8805 C CA . SER C 1 76 ? -29.078 -2.028 -6.934 1.00 126.33 79 SER C CA 1
ATOM 8806 C C . SER C 1 76 ? -29.143 -3.110 -5.877 1.00 126.33 79 SER C C 1
ATOM 8807 O O . SER C 1 76 ? -30.184 -3.756 -5.722 1.00 126.33 79 SER C O 1
ATOM 8815 N N . TRP C 1 77 ? -28.045 -3.341 -5.169 1.00 122.55 80 TRP C N 1
ATOM 8816 C CA . TRP C 1 77 ? -27.984 -4.472 -4.258 1.00 122.55 80 TRP C CA 1
ATOM 8817 C C . TRP C 1 77 ? -26.883 -4.231 -3.241 1.00 122.55 80 TRP C C 1
ATOM 8818 O O . TRP C 1 77 ? -26.172 -3.224 -3.277 1.00 122.55 80 TRP C O 1
ATOM 8839 N N . SER C 1 78 ? -26.747 -5.200 -2.341 1.00 130.99 81 SER C N 1
ATOM 8840 C CA . SER C 1 78 ? -25.863 -5.061 -1.195 1.00 130.99 81 SER C CA 1
ATOM 8841 C C . SER C 1 78 ? -24.440 -5.470 -1.541 1.00 130.99 81 SER C C 1
ATOM 8842 O O . SER C 1 78 ? -23.481 -4.753 -1.239 1.00 130.99 81 SER C O 1
ATOM 8850 N N . TYR C 1 79 ? -24.284 -6.623 -2.175 1.00 129.44 82 TYR C N 1
ATOM 8851 C CA . TYR C 1 79 ? -22.966 -7.135 -2.515 1.00 129.44 82 TYR C CA 1
ATOM 8852 C C . TYR C 1 79 ? -23.139 -8.180 -3.602 1.00 129.44 82 TYR C C 1
ATOM 8853 O O . TYR C 1 79 ? -24.245 -8.661 -3.846 1.00 129.44 82 TYR C O 1
ATOM 8871 N N . ILE C 1 80 ? -22.019 -8.557 -4.216 1.00 122.95 83 ILE C N 1
ATOM 8872 C CA . ILE C 1 80 ? -21.990 -9.483 -5.345 1.00 122.95 83 ILE C CA 1
ATOM 8873 C C . ILE C 1 80 ? -21.612 -10.851 -4.809 1.00 122.95 83 ILE C C 1
ATOM 8874 O O . ILE C 1 80 ? -20.714 -10.971 -3.961 1.00 122.95 83 ILE C O 1
ATOM 8890 N N . VAL C 1 81 ? -22.268 -11.884 -5.348 1.00 125.74 84 VAL C N 1
ATOM 8891 C CA . VAL C 1 81 ? -22.029 -13.274 -4.989 1.00 125.74 84 VAL C CA 1
ATOM 8892 C C . VAL C 1 81 ? -21.652 -14.039 -6.245 1.00 125.74 84 VAL C C 1
ATOM 8893 O O . VAL C 1 81 ? -22.392 -14.055 -7.235 1.00 125.74 84 VAL C O 1
ATOM 8906 N N . GLU C 1 82 ? -20.497 -14.695 -6.174 1.00 129.18 85 GLU C N 1
ATOM 8907 C CA . GLU C 1 82 ? -19.996 -15.603 -7.190 1.00 129.18 85 GLU C CA 1
ATOM 8908 C C . GLU C 1 82 ? -19.708 -16.926 -6.503 1.00 129.18 85 GLU C C 1
ATOM 8909 O O . GLU C 1 82 ? -19.973 -17.091 -5.312 1.00 129.18 85 GLU C O 1
ATOM 8921 N N . LYS C 1 83 ? -19.188 -17.866 -7.269 1.00 127.29 86 LYS C N 1
ATOM 8922 C CA . LYS C 1 83 ? -18.331 -18.932 -6.791 1.00 127.29 86 LYS C CA 1
ATOM 8923 C C . LYS C 1 83 ? -16.894 -18.623 -7.188 1.00 127.29 86 LYS C C 1
ATOM 8924 O O . LYS C 1 83 ? -16.637 -17.677 -7.937 1.00 127.29 86 LYS C O 1
ATOM 8943 N N . PRO C 1 84 ? -15.915 -19.397 -6.708 1.00 133.20 87 PRO C N 1
ATOM 8944 C CA . PRO C 1 84 ? -14.537 -19.149 -7.162 1.00 133.20 87 PRO C CA 1
ATOM 8945 C C . PRO C 1 84 ? -14.304 -19.486 -8.617 1.00 133.20 87 PRO C C 1
ATOM 8946 O O . PRO C 1 84 ? -13.545 -18.786 -9.297 1.00 133.20 87 PRO C O 1
ATOM 8957 N N . ASN C 1 85 ? -14.927 -20.557 -9.100 1.00 129.55 88 ASN C N 1
ATOM 8958 C CA . ASN C 1 85 ? -14.660 -21.141 -10.410 1.00 129.55 88 ASN C CA 1
ATOM 8959 C C . ASN C 1 85 ? -15.919 -21.000 -11.256 1.00 129.55 88 ASN C C 1
ATOM 8960 O O . ASN C 1 85 ? -16.665 -21.975 -11.422 1.00 129.55 88 ASN C O 1
ATOM 8971 N N . PRO C 1 86 ? -16.208 -19.799 -11.767 1.00 127.38 89 PRO C N 1
ATOM 8972 C CA . PRO C 1 86 ? -17.490 -19.581 -12.447 1.00 127.38 89 PRO C CA 1
ATOM 8973 C C . PRO C 1 86 ? -17.578 -20.364 -13.742 1.00 127.38 89 PRO C C 1
ATOM 8974 O O . PRO C 1 86 ? -16.677 -20.324 -14.582 1.00 127.38 89 PRO C O 1
ATOM 8985 N N . GLU C 1 87 ? -18.677 -21.094 -13.878 1.00 133.11 90 GLU C N 1
ATOM 8986 C CA . GLU C 1 87 ? -18.841 -22.066 -14.942 1.00 133.11 90 GLU C CA 1
ATOM 8987 C C . GLU C 1 87 ? -18.928 -21.374 -16.286 1.00 133.11 90 GLU C C 1
ATOM 8988 O O . GLU C 1 87 ? -18.136 -21.660 -17.191 1.00 133.11 90 GLU C O 1
ATOM 9000 N N . ASN C 1 88 ? -19.871 -20.443 -16.401 1.00 127.25 91 ASN C N 1
ATOM 9001 C CA . ASN C 1 88 ? -20.225 -19.851 -17.681 1.00 127.25 91 ASN C CA 1
ATOM 9002 C C . ASN C 1 88 ? -19.416 -18.588 -17.895 1.00 127.25 91 ASN C C 1
ATOM 9003 O O . ASN C 1 88 ? -19.880 -17.477 -17.621 1.00 127.25 91 ASN C O 1
ATOM 9013 N N . GLY C 1 89 ? -18.202 -18.777 -18.401 1.00 125.06 92 GLY C N 1
ATOM 9014 C CA . GLY C 1 89 ? -17.487 -17.744 -19.113 1.00 125.06 92 GLY C CA 1
ATOM 9015 C C . GLY C 1 89 ? -18.046 -17.589 -20.510 1.00 125.06 92 GLY C C 1
ATOM 9016 O O . GLY C 1 89 ? -19.148 -18.054 -20.813 1.00 125.06 92 GLY C O 1
ATOM 9020 N N . THR C 1 90 ? -17.291 -16.956 -21.386 1.00 121.23 93 THR C N 1
ATOM 9021 C CA . THR C 1 90 ? -17.825 -16.549 -22.669 1.00 121.23 93 THR C CA 1
ATOM 9022 C C . THR C 1 90 ? -17.910 -17.713 -23.643 1.00 121.23 93 THR C C 1
ATOM 9023 O O . THR C 1 90 ? -16.917 -18.407 -23.889 1.00 121.23 93 THR C O 1
ATOM 9034 N N . CYS C 1 91 ? -19.105 -17.897 -24.204 1.00 135.22 94 CYS C N 1
ATOM 9035 C CA . CYS C 1 91 ? -19.382 -18.983 -25.134 1.00 135.22 94 CYS C CA 1
ATOM 9036 C C . CYS C 1 91 ? -18.523 -18.925 -26.387 1.00 135.22 94 CYS C C 1
ATOM 9037 O O . CYS C 1 91 ? -18.222 -19.978 -26.961 1.00 135.22 94 CYS C O 1
ATOM 9044 N N . TYR C 1 92 ? -18.153 -17.731 -26.827 1.00 124.14 95 TYR C N 1
ATOM 9045 C CA . TYR C 1 92 ? -17.197 -17.514 -27.914 1.00 124.14 95 TYR C CA 1
ATOM 9046 C C . TYR C 1 92 ? -16.010 -16.869 -27.217 1.00 124.14 95 TYR C C 1
ATOM 9047 O O . TYR C 1 92 ? -16.130 -15.704 -26.792 1.00 124.14 95 TYR C O 1
ATOM 9065 N N . PRO C 1 93 ? -14.882 -17.547 -27.003 1.00 125.22 96 PRO C N 1
ATOM 9066 C CA . PRO C 1 93 ? -13.843 -16.972 -26.147 1.00 125.22 96 PRO C CA 1
ATOM 9067 C C . PRO C 1 93 ? -13.151 -15.775 -26.784 1.00 125.22 96 PRO C C 1
ATOM 9068 O O . PRO C 1 93 ? -13.362 -15.430 -27.946 1.00 125.22 96 PRO C O 1
ATOM 9079 N N . GLY C 1 94 ? -12.321 -15.142 -25.975 1.00 119.18 97 GLY C N 1
ATOM 9080 C CA . GLY C 1 94 ? -11.789 -13.833 -26.280 1.00 119.18 97 GLY C CA 1
ATOM 9081 C C . GLY C 1 94 ? -11.182 -13.231 -25.041 1.00 119.18 97 GLY C C 1
ATOM 9082 O O . GLY C 1 94 ? -11.613 -13.486 -23.917 1.00 119.18 97 GLY C O 1
ATOM 9086 N N . HIS C 1 95 ? -10.151 -12.430 -25.263 1.00 108.67 98 HIS C N 1
ATOM 9087 C CA . HIS C 1 95 ? -9.526 -11.744 -24.152 1.00 108.67 98 HIS C CA 1
ATOM 9088 C C . HIS C 1 95 ? -10.463 -10.666 -23.640 1.00 108.67 98 HIS C C 1
ATOM 9089 O O . HIS C 1 95 ? -11.191 -10.036 -24.412 1.00 108.67 98 HIS C O 1
ATOM 9103 N N . PHE C 1 96 ? -10.445 -10.478 -22.324 1.00 106.26 99 PHE C N 1
ATOM 9104 C CA . PHE C 1 96 ? -11.271 -9.504 -21.628 1.00 106.26 99 PHE C CA 1
ATOM 9105 C C . PHE C 1 96 ? -10.350 -8.684 -20.740 1.00 106.26 99 PHE C C 1
ATOM 9106 O O . PHE C 1 96 ? -10.186 -8.988 -19.555 1.00 106.26 99 PHE C O 1
ATOM 9123 N N . ALA C 1 97 ? -9.743 -7.658 -21.317 1.00 102.86 100 ALA C N 1
ATOM 9124 C CA . ALA C 1 97 ? -8.789 -6.845 -20.593 1.00 102.86 100 ALA C CA 1
ATOM 9125 C C . ALA C 1 97 ? -9.476 -6.044 -19.507 1.00 102.86 100 ALA C C 1
ATOM 9126 O O . ALA C 1 97 ? -10.660 -5.714 -19.587 1.00 102.86 100 ALA C O 1
ATOM 9133 N N . ASP C 1 98 ? -8.695 -5.731 -18.481 1.00 108.07 101 ASP C N 1
ATOM 9134 C CA . ASP C 1 98 ? -9.091 -4.867 -17.378 1.00 108.07 101 ASP C CA 1
ATOM 9135 C C . ASP C 1 98 ? -10.317 -5.400 -16.625 1.00 108.07 101 ASP C C 1
ATOM 9136 O O . ASP C 1 98 ? -11.131 -4.616 -16.111 1.00 108.07 101 ASP C O 1
ATOM 9145 N N . TYR C 1 99 ? -10.426 -6.737 -16.575 1.00 112.85 102 TYR C N 1
ATOM 9146 C CA . TYR C 1 99 ? -11.370 -7.464 -15.729 1.00 112.85 102 TYR C CA 1
ATOM 9147 C C . TYR C 1 99 ? -11.313 -6.972 -14.289 1.00 112.85 102 TYR C C 1
ATOM 9148 O O . TYR C 1 99 ? -12.349 -6.755 -13.646 1.00 112.85 102 TYR C O 1
ATOM 9166 N N . GLU C 1 100 ? -10.096 -6.739 -13.799 1.00 114.56 103 GLU C N 1
ATOM 9167 C CA . GLU C 1 100 ? -9.808 -6.194 -12.482 1.00 114.56 103 GLU C CA 1
ATOM 9168 C C . GLU C 1 100 ? -10.504 -4.863 -12.291 1.00 114.56 103 GLU C C 1
ATOM 9169 O O . GLU C 1 100 ? -11.249 -4.656 -11.327 1.00 114.56 103 GLU C O 1
ATOM 9181 N N . GLU C 1 101 ? -10.245 -3.965 -13.236 1.00 116.04 104 GLU C N 1
ATOM 9182 C CA . GLU C 1 101 ? -10.706 -2.593 -13.132 1.00 116.04 104 GLU C CA 1
ATOM 9183 C C . GLU C 1 101 ? -12.215 -2.527 -13.189 1.00 116.04 104 GLU C C 1
ATOM 9184 O O . GLU C 1 101 ? -12.847 -1.763 -12.456 1.00 116.04 104 GLU C O 1
ATOM 9196 N N . LEU C 1 102 ? -12.804 -3.332 -14.067 1.00 111.11 105 LEU C N 1
ATOM 9197 C CA . LEU C 1 102 ? -14.249 -3.327 -14.198 1.00 111.11 105 LEU C CA 1
ATOM 9198 C C . LEU C 1 102 ? -14.903 -3.871 -12.945 1.00 111.11 105 LEU C C 1
ATOM 9199 O O . LEU C 1 102 ? -15.972 -3.412 -12.530 1.00 111.11 105 LEU C O 1
ATOM 9215 N N . ARG C 1 103 ? -14.278 -4.875 -12.344 1.00 114.82 106 ARG C N 1
ATOM 9216 C CA . ARG C 1 103 ? -14.798 -5.420 -11.102 1.00 114.82 106 ARG C CA 1
ATOM 9217 C C . ARG C 1 103 ? -14.699 -4.409 -9.978 1.00 114.82 106 ARG C C 1
ATOM 9218 O O . ARG C 1 103 ? -15.598 -4.296 -9.139 1.00 114.82 106 ARG C O 1
ATOM 9239 N N . GLU C 1 104 ? -13.606 -3.657 -9.954 1.00 121.00 107 GLU C N 1
ATOM 9240 C CA . GLU C 1 104 ? -13.411 -2.685 -8.892 1.00 121.00 107 GLU C CA 1
ATOM 9241 C C . GLU C 1 104 ? -14.383 -1.529 -9.043 1.00 121.00 107 GLU C C 1
ATOM 9242 O O . GLU C 1 104 ? -14.929 -1.026 -8.055 1.00 121.00 107 GLU C O 1
ATOM 9254 N N . GLN C 1 105 ? -14.618 -1.104 -10.279 1.00 113.77 108 GLN C N 1
ATOM 9255 C CA . GLN C 1 105 ? -15.603 -0.071 -10.540 1.00 113.77 108 GLN C CA 1
ATOM 9256 C C . GLN C 1 105 ? -17.000 -0.558 -10.221 1.00 113.77 108 GLN C C 1
ATOM 9257 O O . GLN C 1 105 ? -17.813 0.210 -9.698 1.00 113.77 108 GLN C O 1
ATOM 9271 N N . LEU C 1 106 ? -17.272 -1.822 -10.511 1.00 113.43 109 LEU C N 1
ATOM 9272 C CA . LEU C 1 106 ? -18.501 -2.492 -10.136 1.00 113.43 109 LEU C CA 1
ATOM 9273 C C . LEU C 1 106 ? -18.397 -3.182 -8.789 1.00 113.43 109 LEU C C 1
ATOM 9274 O O . LEU C 1 106 ? -19.123 -4.149 -8.543 1.00 113.43 109 LEU C O 1
ATOM 9290 N N . SER C 1 107 ? -17.495 -2.726 -7.919 1.00 124.58 110 SER C N 1
ATOM 9291 C CA . SER C 1 107 ? -17.558 -3.094 -6.514 1.00 124.58 110 SER C CA 1
ATOM 9292 C C . SER C 1 107 ? -18.908 -2.747 -5.916 1.00 124.58 110 SER C C 1
ATOM 9293 O O . SER C 1 107 ? -19.491 -3.555 -5.186 1.00 124.58 110 SER C O 1
ATOM 9301 N N . SER C 1 108 ? -19.454 -1.594 -6.292 1.00 126.59 111 SER C N 1
ATOM 9302 C CA . SER C 1 108 ? -20.527 -0.947 -5.565 1.00 126.59 111 SER C CA 1
ATOM 9303 C C . SER C 1 108 ? -21.562 -0.406 -6.530 1.00 126.59 111 SER C C 1
ATOM 9304 O O . SER C 1 108 ? -21.249 -0.116 -7.688 1.00 126.59 111 SER C O 1
ATOM 9312 N N . VAL C 1 109 ? -22.794 -0.294 -6.037 1.00 121.37 112 VAL C N 1
ATOM 9313 C CA . VAL C 1 109 ? -23.906 0.307 -6.760 1.00 121.37 112 VAL C CA 1
ATOM 9314 C C . VAL C 1 109 ? -24.484 1.378 -5.857 1.00 121.37 112 VAL C C 1
ATOM 9315 O O . VAL C 1 109 ? -24.710 1.136 -4.664 1.00 121.37 112 VAL C O 1
ATOM 9328 N N . SER C 1 110 ? -24.704 2.563 -6.426 1.00 133.92 113 SER C N 1
ATOM 9329 C CA . SER C 1 110 ? -25.670 3.519 -5.896 1.00 133.92 113 SER C CA 1
ATOM 9330 C C . SER C 1 110 ? -26.878 3.612 -6.816 1.00 133.92 113 SER C C 1
ATOM 9331 O O . SER C 1 110 ? -28.007 3.797 -6.349 1.00 133.92 113 SER C O 1
ATOM 9339 N N . SER C 1 111 ? -26.657 3.475 -8.120 1.00 128.52 114 SER C N 1
ATOM 9340 C CA . SER C 1 111 ? -27.733 3.245 -9.070 1.00 128.52 114 SER C CA 1
ATOM 9341 C C . SER C 1 111 ? -27.162 2.432 -10.214 1.00 128.52 114 SER C C 1
ATOM 9342 O O . SER C 1 111 ? -25.979 2.563 -10.540 1.00 128.52 114 SER C O 1
ATOM 9350 N N . PHE C 1 112 ? -27.986 1.570 -10.793 1.00 118.81 115 PHE C N 1
ATOM 9351 C CA . PHE C 1 112 ? -27.540 0.706 -11.869 1.00 118.81 115 PHE C CA 1
ATOM 9352 C C . PHE C 1 112 ? -28.746 0.198 -12.629 1.00 118.81 115 PHE C C 1
ATOM 9353 O O . PHE C 1 112 ? -29.737 -0.225 -12.032 1.00 118.81 115 PHE C O 1
ATOM 9370 N N . GLU C 1 113 ? -28.664 0.259 -13.948 1.00 114.49 116 GLU C N 1
ATOM 9371 C CA . GLU C 1 113 ? -29.780 -0.123 -14.788 1.00 114.49 116 GLU C CA 1
ATOM 9372 C C . GLU C 1 113 ? -29.269 -0.309 -16.205 1.00 114.49 116 GLU C C 1
ATOM 9373 O O . GLU C 1 113 ? -28.119 0.004 -16.524 1.00 114.49 116 GLU C O 1
ATOM 9385 N N . ARG C 1 114 ? -30.171 -0.787 -17.048 1.00 113.34 117 ARG C N 1
ATOM 9386 C CA . ARG C 1 114 ? -29.904 -1.159 -18.424 1.00 113.34 117 ARG C CA 1
ATOM 9387 C C . ARG C 1 114 ? -30.841 -0.361 -19.307 1.00 113.34 117 ARG C C 1
ATOM 9388 O O . ARG C 1 114 ? -32.032 -0.246 -19.004 1.00 113.34 117 ARG C O 1
ATOM 9409 N N . PHE C 1 115 ? -30.294 0.208 -20.378 1.00 113.23 118 PHE C N 1
ATOM 9410 C CA . PHE C 1 115 ? -31.076 0.963 -21.342 1.00 113.23 118 PHE C CA 1
ATOM 9411 C C . PHE C 1 115 ? -30.591 0.592 -22.724 1.00 113.23 118 PHE C C 1
ATOM 9412 O O . PHE C 1 115 ? -29.623 -0.152 -22.881 1.00 113.23 118 PHE C O 1
ATOM 9429 N N . GLU C 1 116 ? -31.250 1.174 -23.716 1.00 114.85 119 GLU C N 1
ATOM 9430 C CA . GLU C 1 116 ? -31.069 0.844 -25.122 1.00 114.85 119 GLU C CA 1
ATOM 9431 C C . GLU C 1 116 ? -30.436 2.058 -25.782 1.00 114.85 119 GLU C C 1
ATOM 9432 O O . GLU C 1 116 ? -31.143 2.959 -26.248 1.00 114.85 119 GLU C O 1
ATOM 9444 N N . ILE C 1 117 ? -29.103 2.102 -25.770 1.00 117.13 120 ILE C N 1
ATOM 9445 C CA . ILE C 1 117 ? -28.385 3.224 -26.365 1.00 117.13 120 ILE C CA 1
ATOM 9446 C C . ILE C 1 117 ? -28.662 3.306 -27.862 1.00 117.13 120 ILE C C 1
ATOM 9447 O O . ILE C 1 117 ? -28.971 4.376 -28.395 1.00 117.13 120 ILE C O 1
ATOM 9463 N N . PHE C 1 118 ? -28.613 2.162 -28.537 1.00 114.16 121 PHE C N 1
ATOM 9464 C CA . PHE C 1 118 ? -28.713 2.023 -29.982 1.00 114.16 121 PHE C CA 1
ATOM 9465 C C . PHE C 1 118 ? -29.689 0.863 -30.136 1.00 114.16 121 PHE C C 1
ATOM 9466 O O . PHE C 1 118 ? -29.289 -0.292 -29.925 1.00 114.16 121 PHE C O 1
ATOM 9483 N N . PRO C 1 119 ? -30.974 1.113 -30.412 1.00 118.23 122 PRO C N 1
ATOM 9484 C CA . PRO C 1 119 ? -31.866 -0.014 -30.701 1.00 118.23 122 PRO C CA 1
ATOM 9485 C C . PRO C 1 119 ? -31.422 -0.782 -31.932 1.00 118.23 122 PRO C C 1
ATOM 9486 O O . PRO C 1 119 ? -30.924 -0.199 -32.895 1.00 118.23 122 PRO C O 1
ATOM 9497 N N . LYS C 1 120 ? -31.543 -2.110 -31.839 1.00 119.41 123 LYS C N 1
ATOM 9498 C CA . LYS C 1 120 ? -31.192 -3.015 -32.928 1.00 119.41 123 LYS C CA 1
ATOM 9499 C C . LYS C 1 120 ? -31.943 -2.646 -34.191 1.00 119.41 123 LYS C C 1
ATOM 9500 O O . LYS C 1 120 ? -31.360 -2.505 -35.272 1.00 119.41 123 LYS C O 1
ATOM 9519 N N . GLU C 1 121 ? -33.245 -2.500 -34.056 1.00 124.47 124 GLU C N 1
ATOM 9520 C CA . GLU C 1 121 ? -34.043 -1.810 -35.045 1.00 124.47 124 GLU C CA 1
ATOM 9521 C C . GLU C 1 121 ? -33.522 -0.391 -35.253 1.00 124.47 124 GLU C C 1
ATOM 9522 O O . GLU C 1 121 ? -33.242 0.329 -34.294 1.00 124.47 124 GLU C O 1
ATOM 9534 N N . SER C 1 122 ? -33.313 -0.031 -36.520 1.00 122.90 125 SER C N 1
ATOM 9535 C CA . SER C 1 122 ? -33.108 1.340 -36.992 1.00 122.90 125 SER C CA 1
ATOM 9536 C C . SER C 1 122 ? -31.738 1.948 -36.691 1.00 122.90 125 SER C C 1
ATOM 9537 O O . SER C 1 122 ? -31.442 3.036 -37.193 1.00 122.90 125 SER C O 1
ATOM 9545 N N . SER C 1 123 ? -30.889 1.282 -35.906 1.00 118.79 126 SER C N 1
ATOM 9546 C CA . SER C 1 123 ? -29.500 1.716 -35.805 1.00 118.79 126 SER C CA 1
ATOM 9547 C C . SER C 1 123 ? -28.738 1.337 -37.060 1.00 118.79 126 SER C C 1
ATOM 9548 O O . SER C 1 123 ? -28.157 2.197 -37.732 1.00 118.79 126 SER C O 1
ATOM 9556 N N . TRP C 1 124 ? -28.762 0.047 -37.396 1.00 122.87 127 TRP C N 1
ATOM 9557 C CA . TRP C 1 124 ? -27.971 -0.528 -38.487 1.00 122.87 127 TRP C CA 1
ATOM 9558 C C . TRP C 1 124 ? -28.838 -1.185 -39.559 1.00 122.87 127 TRP C C 1
ATOM 9559 O O . TRP C 1 124 ? -28.838 -2.410 -39.709 1.00 122.87 127 TRP C O 1
ATOM 9580 N N . PRO C 1 125 ? -29.591 -0.396 -40.336 1.00 124.04 128 PRO C N 1
ATOM 9581 C CA . PRO C 1 125 ? -30.116 -0.930 -41.601 1.00 124.04 128 PRO C CA 1
ATOM 9582 C C . PRO C 1 125 ? -29.049 -1.422 -42.557 1.00 124.04 128 PRO C C 1
ATOM 9583 O O . PRO C 1 125 ? -29.162 -2.537 -43.078 1.00 124.04 128 PRO C O 1
ATOM 9594 N N . ASN C 1 126 ? -27.998 -0.637 -42.784 1.00 121.71 129 ASN C N 1
ATOM 9595 C CA . ASN C 1 126 ? -27.048 -0.928 -43.850 1.00 121.71 129 ASN C CA 1
ATOM 9596 C C . ASN C 1 126 ? -26.042 -2.016 -43.509 1.00 121.71 129 ASN C C 1
ATOM 9597 O O . ASN C 1 126 ? -25.111 -2.230 -44.293 1.00 121.71 129 ASN C O 1
ATOM 9607 N N . HIS C 1 127 ? -26.192 -2.694 -42.375 1.00 121.79 130 HIS C N 1
ATOM 9608 C CA . HIS C 1 127 ? -25.447 -3.899 -42.075 1.00 121.79 130 HIS C CA 1
ATOM 9609 C C . HIS C 1 127 ? -26.405 -4.930 -41.516 1.00 121.79 130 HIS C C 1
ATOM 9610 O O . HIS C 1 127 ? -27.252 -4.613 -40.675 1.00 121.79 130 HIS C O 1
ATOM 9624 N N . THR C 1 128 ? -26.278 -6.153 -42.008 1.00 118.43 131 THR C N 1
ATOM 9625 C CA . THR C 1 128 ? -27.058 -7.259 -41.491 1.00 118.43 131 THR C CA 1
ATOM 9626 C C . THR C 1 128 ? -26.628 -7.528 -40.055 1.00 118.43 131 THR C C 1
ATOM 9627 O O . THR C 1 128 ? -25.438 -7.718 -39.777 1.00 118.43 131 THR C O 1
ATOM 9638 N N . THR C 1 129 ? -27.611 -7.548 -39.157 1.00 117.01 132 THR C N 1
ATOM 9639 C CA . THR C 1 129 ? -27.399 -7.523 -37.717 1.00 117.01 132 THR C CA 1
ATOM 9640 C C . THR C 1 129 ? -27.661 -8.858 -37.043 1.00 117.01 132 THR C C 1
ATOM 9641 O O . THR C 1 129 ? -27.107 -9.118 -35.969 1.00 117.01 132 THR C O 1
ATOM 9652 N N . THR C 1 130 ? -28.494 -9.698 -37.639 1.00 112.15 133 THR C N 1
ATOM 9653 C CA . THR C 1 130 ? -29.188 -10.750 -36.921 1.00 112.15 133 THR C CA 1
ATOM 9654 C C . THR C 1 130 ? -28.352 -11.993 -36.671 1.00 112.15 133 THR C C 1
ATOM 9655 O O . THR C 1 130 ? -28.838 -12.915 -36.011 1.00 112.15 133 THR C O 1
ATOM 9666 N N . GLY C 1 131 ? -27.121 -12.047 -37.167 1.00 111.23 134 GLY C N 1
ATOM 9667 C CA . GLY C 1 131 ? -26.332 -13.248 -37.013 1.00 111.23 134 GLY C CA 1
ATOM 9668 C C . GLY C 1 131 ? -25.910 -13.479 -35.575 1.00 111.23 134 GLY C C 1
ATOM 9669 O O . GLY C 1 131 ? -25.681 -12.546 -34.801 1.00 111.23 134 GLY C O 1
ATOM 9673 N N . VAL C 1 132 ? -25.844 -14.762 -35.218 1.00 117.54 135 VAL C N 1
ATOM 9674 C CA . VAL C 1 132 ? -25.486 -15.253 -33.892 1.00 117.54 135 VAL C CA 1
ATOM 9675 C C . VAL C 1 132 ? -24.597 -16.482 -34.081 1.00 117.54 135 VAL C C 1
ATOM 9676 O O . VAL C 1 132 ? -24.188 -16.783 -35.209 1.00 117.54 135 VAL C O 1
ATOM 9689 N N . SER C 1 133 ? -24.264 -17.175 -32.985 1.00 126.50 136 SER C N 1
ATOM 9690 C CA . SER C 1 133 ? -23.446 -18.385 -33.021 1.00 126.50 136 SER C CA 1
ATOM 9691 C C . SER C 1 133 ? -24.017 -19.418 -32.063 1.00 126.50 136 SER C C 1
ATOM 9692 O O . SER C 1 133 ? -24.888 -19.124 -31.243 1.00 126.50 136 SER C O 1
ATOM 9700 N N . ALA C 1 134 ? -23.478 -20.636 -32.164 1.00 130.34 137 ALA C N 1
ATOM 9701 C CA . ALA C 1 134 ? -24.166 -21.826 -31.683 1.00 130.34 137 ALA C CA 1
ATOM 9702 C C . ALA C 1 134 ? -23.691 -22.320 -30.326 1.00 130.34 137 ALA C C 1
ATOM 9703 O O . ALA C 1 134 ? -24.436 -23.046 -29.661 1.00 130.34 137 ALA C O 1
ATOM 9710 N N . SER C 1 135 ? -22.484 -21.960 -29.901 1.00 127.48 138 SER C N 1
ATOM 9711 C CA . SER C 1 135 ? -22.062 -22.261 -28.543 1.00 127.48 138 SER C CA 1
ATOM 9712 C C . SER C 1 135 ? -22.757 -21.320 -27.589 1.00 127.48 138 SER C C 1
ATOM 9713 O O . SER C 1 135 ? -23.122 -21.694 -26.470 1.00 127.48 138 SER C O 1
ATOM 9721 N N . CYS C 1 136 ? -22.944 -20.087 -28.030 1.00 131.85 139 CYS C N 1
ATOM 9722 C CA . CYS C 1 136 ? -23.810 -19.132 -27.374 1.00 131.85 139 CYS C CA 1
ATOM 9723 C C . CYS C 1 136 ? -25.242 -19.575 -27.636 1.00 131.85 139 CYS C C 1
ATOM 9724 O O . CYS C 1 136 ? -25.813 -19.240 -28.679 1.00 131.85 139 CYS C O 1
ATOM 9731 N N . SER C 1 137 ? -25.811 -20.340 -26.704 1.00 130.08 140 SER C N 1
ATOM 9732 C CA . SER C 1 137 ? -27.075 -21.033 -26.920 1.00 130.08 140 SER C CA 1
ATOM 9733 C C . SER C 1 137 ? -27.971 -20.905 -25.700 1.00 130.08 140 SER C C 1
ATOM 9734 O O . SER C 1 137 ? -27.553 -20.457 -24.629 1.00 130.08 140 SER C O 1
ATOM 9742 N N . HIS C 1 138 ? -29.222 -21.311 -25.896 1.00 124.73 141 HIS C N 1
ATOM 9743 C CA . HIS C 1 138 ? -30.278 -21.213 -24.905 1.00 124.73 141 HIS C CA 1
ATOM 9744 C C . HIS C 1 138 ? -31.168 -22.430 -25.038 1.00 124.73 141 HIS C C 1
ATOM 9745 O O . HIS C 1 138 ? -31.907 -22.552 -26.021 1.00 124.73 141 HIS C O 1
ATOM 9759 N N . ASN C 1 139 ? -31.099 -23.313 -24.043 1.00 129.44 142 ASN C N 1
ATOM 9760 C CA . ASN C 1 139 ? -31.845 -24.570 -24.036 1.00 129.44 142 ASN C CA 1
ATOM 9761 C C . ASN C 1 139 ? -31.521 -25.410 -25.265 1.00 129.44 142 ASN C C 1
ATOM 9762 O O . ASN C 1 139 ? -32.402 -26.010 -25.882 1.00 129.44 142 ASN C O 1
ATOM 9773 N N . GLY C 1 140 ? -30.248 -25.436 -25.640 1.00 128.34 143 GLY C N 1
ATOM 9774 C CA . GLY C 1 140 ? -29.825 -26.161 -26.814 1.00 128.34 143 GLY C CA 1
ATOM 9775 C C . GLY C 1 140 ? -30.242 -25.535 -28.123 1.00 128.34 143 GLY C C 1
ATOM 9776 O O . GLY C 1 140 ? -30.445 -26.263 -29.102 1.00 128.34 143 GLY C O 1
ATOM 9780 N N . GLU C 1 141 ? -30.381 -24.213 -28.165 1.00 131.40 144 GLU C N 1
ATOM 9781 C CA . GLU C 1 141 ? -30.762 -23.471 -29.353 1.00 131.40 144 GLU C CA 1
ATOM 9782 C C . GLU C 1 141 ? -29.940 -22.197 -29.367 1.00 131.40 144 GLU C C 1
ATOM 9783 O O . GLU C 1 141 ? -29.824 -21.530 -28.339 1.00 131.40 144 GLU C O 1
ATOM 9795 N N . SER C 1 142 ? -29.403 -21.859 -30.545 1.00 127.37 145 SER C N 1
ATOM 9796 C CA . SER C 1 142 ? -28.308 -20.900 -30.648 1.00 127.37 145 SER C CA 1
ATOM 9797 C C . SER C 1 142 ? -28.740 -19.513 -30.206 1.00 127.37 145 SER C C 1
ATOM 9798 O O . SER C 1 142 ? -29.927 -19.227 -30.052 1.00 127.37 145 SER C O 1
ATOM 9806 N N . SER C 1 143 ? -27.756 -18.659 -29.969 1.00 124.27 146 SER C N 1
ATOM 9807 C CA . SER C 1 143 ? -28.041 -17.329 -29.462 1.00 124.27 146 SER C CA 1
ATOM 9808 C C . SER C 1 143 ? -26.805 -16.456 -29.487 1.00 124.27 146 SER C C 1
ATOM 9809 O O . SER C 1 143 ? -25.752 -16.853 -29.990 1.00 124.27 146 SER C O 1
ATOM 9817 N N . PHE C 1 144 ? -26.948 -15.245 -28.982 1.00 116.80 147 PHE C N 1
ATOM 9818 C CA . PHE C 1 144 ? -25.827 -14.347 -28.784 1.00 116.80 147 PHE C CA 1
ATOM 9819 C C . PHE C 1 144 ? -26.285 -13.359 -27.716 1.00 116.80 147 PHE C C 1
ATOM 9820 O O . PHE C 1 144 ? -27.481 -13.226 -27.444 1.00 116.80 147 PHE C O 1
ATOM 9837 N N . TYR C 1 145 ? -25.301 -12.739 -27.071 1.00 118.21 148 TYR C N 1
ATOM 9838 C CA . TYR C 1 145 ? -25.470 -11.829 -25.950 1.00 118.21 148 TYR C CA 1
ATOM 9839 C C . TYR C 1 145 ? -26.467 -10.718 -26.233 1.00 118.21 148 TYR C C 1
ATOM 9840 O O . TYR C 1 145 ? -26.447 -10.094 -27.297 1.00 118.21 148 TYR C O 1
ATOM 9858 N N . LYS C 1 146 ? -27.336 -10.491 -25.250 1.00 121.76 149 LYS C N 1
ATOM 9859 C CA . LYS C 1 146 ? -28.460 -9.575 -25.387 1.00 121.76 149 LYS C CA 1
ATOM 9860 C C . LYS C 1 146 ? -28.002 -8.147 -25.623 1.00 121.76 149 LYS C C 1
ATOM 9861 O O . LYS C 1 146 ? -28.568 -7.426 -26.450 1.00 121.76 149 LYS C O 1
ATOM 9880 N N . ASN C 1 147 ? -26.977 -7.720 -24.901 1.00 114.95 150 ASN C N 1
ATOM 9881 C CA . ASN C 1 147 ? -26.643 -6.309 -24.822 1.00 114.95 150 ASN C CA 1
ATOM 9882 C C . ASN C 1 147 ? -25.921 -5.767 -26.047 1.00 114.95 150 ASN C C 1
ATOM 9883 O O . ASN C 1 147 ? -25.642 -4.565 -26.081 1.00 114.95 150 ASN C O 1
ATOM 9894 N N . LEU C 1 148 ? -25.610 -6.609 -27.035 1.00 115.12 151 LEU C N 1
ATOM 9895 C CA . LEU C 1 148 ? -24.617 -6.307 -28.056 1.00 115.12 151 LEU C CA 1
ATOM 9896 C C . LEU C 1 148 ? -25.153 -6.720 -29.415 1.00 115.12 151 LEU C C 1
ATOM 9897 O O . LEU C 1 148 ? -26.256 -7.261 -29.521 1.00 115.12 151 LEU C O 1
ATOM 9913 N N . LEU C 1 149 ? -24.360 -6.448 -30.457 1.00 114.36 152 LEU C N 1
ATOM 9914 C CA . LEU C 1 149 ? -24.683 -6.873 -31.811 1.00 114.36 152 LEU C CA 1
ATOM 9915 C C . LEU C 1 149 ? -23.450 -7.231 -32.620 1.00 114.36 152 LEU C C 1
ATOM 9916 O O . LEU C 1 149 ? -22.396 -6.593 -32.510 1.00 114.36 152 LEU C O 1
ATOM 9932 N N . TRP C 1 150 ? -23.633 -8.243 -33.467 1.00 115.36 153 TRP C N 1
ATOM 9933 C CA . TRP C 1 150 ? -22.862 -8.430 -34.680 1.00 115.36 153 TRP C CA 1
ATOM 9934 C C . TRP C 1 150 ? -23.350 -7.456 -35.739 1.00 115.36 153 TRP C C 1
ATOM 9935 O O . TRP C 1 150 ? -24.508 -7.038 -35.736 1.00 115.36 153 TRP C O 1
ATOM 9956 N N . LEU C 1 151 ? -22.449 -7.089 -36.641 1.00 119.46 154 LEU C N 1
ATOM 9957 C CA . LEU C 1 151 ? -22.814 -6.470 -37.903 1.00 119.46 154 LEU C CA 1
ATOM 9958 C C . LEU C 1 151 ? -22.054 -7.127 -39.036 1.00 119.46 154 LEU C C 1
ATOM 9959 O O . LEU C 1 151 ? -20.856 -7.390 -38.929 1.00 119.46 154 LEU C O 1
ATOM 9975 N N . THR C 1 152 ? -22.770 -7.403 -40.118 1.00 116.38 155 THR C N 1
ATOM 9976 C CA . THR C 1 152 ? -22.148 -7.777 -41.377 1.00 116.38 155 THR C CA 1
ATOM 9977 C C . THR C 1 152 ? -22.940 -7.145 -42.504 1.00 116.38 155 THR C C 1
ATOM 9978 O O . THR C 1 152 ? -24.012 -6.574 -42.297 1.00 116.38 155 THR C O 1
ATOM 9989 N N . GLY C 1 153 ? -22.415 -7.305 -43.713 1.00 122.66 156 GLY C N 1
ATOM 9990 C CA . GLY C 1 153 ? -22.912 -6.603 -44.873 1.00 122.66 156 GLY C CA 1
ATOM 9991 C C . GLY C 1 153 ? -24.311 -7.029 -45.268 1.00 122.66 156 GLY C C 1
ATOM 9992 O O . GLY C 1 153 ? -24.909 -7.945 -44.700 1.00 122.66 156 GLY C O 1
ATOM 9996 N N . LYS C 1 154 ? -24.831 -6.324 -46.268 1.00 116.71 157 LYS C N 1
ATOM 9997 C CA . LYS C 1 154 ? -26.141 -6.574 -46.849 1.00 116.71 157 LYS C CA 1
ATOM 9998 C C . LYS C 1 154 ? -25.931 -7.403 -48.102 1.00 116.71 157 LYS C C 1
ATOM 9999 O O . LYS C 1 154 ? -25.849 -6.853 -49.204 1.00 116.71 157 LYS C O 1
ATOM 10018 N N . ASN C 1 155 ? -25.855 -8.716 -47.928 1.00 119.99 158 ASN C N 1
ATOM 10019 C CA . ASN C 1 155 ? -25.458 -9.635 -48.989 1.00 119.99 158 ASN C CA 1
ATOM 10020 C C . ASN C 1 155 ? -24.083 -9.239 -49.519 1.00 119.99 158 ASN C C 1
ATOM 10021 O O . ASN C 1 155 ? -23.930 -8.699 -50.612 1.00 119.99 158 ASN C O 1
ATOM 10032 N N . GLY C 1 156 ? -23.090 -9.421 -48.660 1.00 119.08 159 GLY C N 1
ATOM 10033 C CA . GLY C 1 156 ? -21.713 -9.176 -49.023 1.00 119.08 159 GLY C CA 1
ATOM 10034 C C . GLY C 1 156 ? -21.386 -7.731 -49.335 1.00 119.08 159 GLY C C 1
ATOM 10035 O O . GLY C 1 156 ? -20.440 -7.460 -50.080 1.00 119.08 159 GLY C O 1
ATOM 10039 N N . LEU C 1 157 ? -22.162 -6.807 -48.766 1.00 122.25 160 LEU C N 1
ATOM 10040 C CA . LEU C 1 157 ? -22.027 -5.377 -48.998 1.00 122.25 160 LEU C CA 1
ATOM 10041 C C . LEU C 1 157 ? -21.729 -4.697 -47.678 1.00 122.25 160 LEU C C 1
ATOM 10042 O O . LEU C 1 157 ? -22.655 -4.295 -46.965 1.00 122.25 160 LEU C O 1
ATOM 10058 N N . TYR C 1 158 ? -20.444 -4.567 -47.360 1.00 122.78 161 TYR C N 1
ATOM 10059 C CA . TYR C 1 158 ? -19.996 -3.812 -46.193 1.00 122.78 161 TYR C CA 1
ATOM 10060 C C . TYR C 1 158 ? -19.704 -2.376 -46.609 1.00 122.78 161 TYR C C 1
ATOM 10061 O O . TYR C 1 158 ? -18.757 -2.139 -47.380 1.00 122.78 161 TYR C O 1
ATOM 10079 N N . PRO C 1 159 ? -20.479 -1.396 -46.148 1.00 123.88 162 PRO C N 1
ATOM 10080 C CA . PRO C 1 159 ? -19.956 -0.034 -46.011 1.00 123.88 162 PRO C CA 1
ATOM 10081 C C . PRO C 1 159 ? -19.339 0.163 -44.640 1.00 123.88 162 PRO C C 1
ATOM 10082 O O . PRO C 1 159 ? -19.664 -0.552 -43.693 1.00 123.88 162 PRO C O 1
ATOM 10093 N N . ASN C 1 160 ? -18.487 1.185 -44.531 1.00 127.51 163 ASN C N 1
ATOM 10094 C CA . ASN C 1 160 ? -17.795 1.471 -43.273 1.00 127.51 163 ASN C CA 1
ATOM 10095 C C . ASN C 1 160 ? -18.558 2.547 -42.522 1.00 127.51 163 ASN C C 1
ATOM 10096 O O . ASN C 1 160 ? -19.362 3.286 -43.098 1.00 127.51 163 ASN C O 1
ATOM 10106 N N . LEU C 1 161 ? -18.272 2.637 -41.223 1.00 116.70 164 LEU C N 1
ATOM 10107 C CA . LEU C 1 161 ? -19.139 3.319 -40.276 1.00 116.70 164 LEU C CA 1
ATOM 10108 C C . LEU C 1 161 ? -18.417 4.405 -39.506 1.00 116.70 164 LEU C C 1
ATOM 10109 O O . LEU C 1 161 ? -17.217 4.318 -39.221 1.00 116.70 164 LEU C O 1
ATOM 10125 N N . SER C 1 162 ? -19.221 5.393 -39.121 1.00 122.34 165 SER C N 1
ATOM 10126 C CA . SER C 1 162 ? -18.898 6.337 -38.066 1.00 122.34 165 SER C CA 1
ATOM 10127 C C . SER C 1 162 ? -20.193 6.661 -37.342 1.00 122.34 165 SER C C 1
ATOM 10128 O O . SER C 1 162 ? -21.136 7.160 -37.963 1.00 122.34 165 SER C O 1
ATOM 10136 N N . LYS C 1 163 ? -20.244 6.360 -36.046 1.00 114.01 166 LYS C N 1
ATOM 10137 C CA . LYS C 1 163 ? -21.405 6.641 -35.211 1.00 114.01 166 LYS C CA 1
ATOM 10138 C C . LYS C 1 163 ? -20.928 7.125 -33.858 1.00 114.01 166 LYS C C 1
ATOM 10139 O O . LYS C 1 163 ? -19.751 7.010 -33.522 1.00 114.01 166 LYS C O 1
ATOM 10158 N N . SER C 1 164 ? -21.863 7.652 -33.070 1.00 115.21 167 SER C N 1
ATOM 10159 C CA . SER C 1 164 ? -21.497 8.398 -31.877 1.00 115.21 167 SER C CA 1
ATOM 10160 C C . SER C 1 164 ? -22.651 8.414 -30.890 1.00 115.21 167 SER C C 1
ATOM 10161 O O . SER C 1 164 ? -23.767 7.981 -31.186 1.00 115.21 167 SER C O 1
ATOM 10169 N N . TYR C 1 165 ? -22.352 8.944 -29.707 1.00 117.14 168 TYR C N 1
ATOM 10170 C CA . TYR C 1 165 ? -23.348 9.207 -28.680 1.00 117.14 168 TYR C CA 1
ATOM 10171 C C . TYR C 1 165 ? -22.689 10.074 -27.616 1.00 117.14 168 TYR C C 1
ATOM 10172 O O . TYR C 1 165 ? -21.485 9.991 -27.393 1.00 117.14 168 TYR C O 1
ATOM 10190 N N . ALA C 1 166 ? -23.484 10.923 -26.977 1.00 114.91 169 ALA C N 1
ATOM 10191 C CA . ALA C 1 166 ? -23.084 11.524 -25.714 1.00 114.91 169 ALA C CA 1
ATOM 10192 C C . ALA C 1 166 ? -24.299 11.528 -24.809 1.00 114.91 169 ALA C C 1
ATOM 10193 O O . ALA C 1 166 ? -25.436 11.363 -25.256 1.00 114.91 169 ALA C O 1
ATOM 10200 N N . ASN C 1 167 ? -24.042 11.710 -23.525 1.00 120.98 170 ASN C N 1
ATOM 10201 C CA . ASN C 1 167 ? -25.068 11.540 -22.513 1.00 120.98 170 ASN C CA 1
ATOM 10202 C C . ASN C 1 167 ? -26.047 12.699 -22.592 1.00 120.98 170 ASN C C 1
ATOM 10203 O O . ASN C 1 167 ? -25.649 13.851 -22.795 1.00 120.98 170 ASN C O 1
ATOM 10214 N N . ASN C 1 168 ? -27.328 12.367 -22.472 1.00 133.83 171 ASN C N 1
ATOM 10215 C CA . ASN C 1 168 ? -28.361 13.308 -22.056 1.00 133.83 171 ASN C CA 1
ATOM 10216 C C . ASN C 1 168 ? -28.923 12.960 -20.681 1.00 133.83 171 ASN C C 1
ATOM 10217 O O . ASN C 1 168 ? -29.515 13.824 -20.026 1.00 133.83 171 ASN C O 1
ATOM 10228 N N . LYS C 1 169 ? -28.760 11.709 -20.231 1.00 118.59 172 LYS C N 1
ATOM 10229 C CA . LYS C 1 169 ? -29.355 11.267 -18.977 1.00 118.59 172 LYS C CA 1
ATOM 10230 C C . LYS C 1 169 ? -28.770 11.952 -17.748 1.00 118.59 172 LYS C C 1
ATOM 10231 O O . LYS C 1 169 ? -29.402 11.910 -16.688 1.00 118.59 172 LYS C O 1
ATOM 10250 N N . GLU C 1 170 ? -27.557 12.506 -17.842 1.00 125.76 173 GLU C N 1
ATOM 10251 C CA . GLU C 1 170 ? -26.799 13.179 -16.782 1.00 125.76 173 GLU C CA 1
ATOM 10252 C C . GLU C 1 170 ? -26.274 12.236 -15.696 1.00 125.76 173 GLU C C 1
ATOM 10253 O O . GLU C 1 170 ? -25.627 12.712 -14.754 1.00 125.76 173 GLU C O 1
ATOM 10265 N N . LYS C 1 171 ? -26.490 10.926 -15.808 1.00 125.06 174 LYS C N 1
ATOM 10266 C CA . LYS C 1 171 ? -25.884 9.917 -14.957 1.00 125.06 174 LYS C CA 1
ATOM 10267 C C . LYS C 1 171 ? -24.680 9.334 -15.681 1.00 125.06 174 LYS C C 1
ATOM 10268 O O . LYS C 1 171 ? -24.515 9.541 -16.887 1.00 125.06 174 LYS C O 1
ATOM 10287 N N . GLU C 1 172 ? -23.856 8.576 -14.955 1.00 117.96 175 GLU C N 1
ATOM 10288 C CA . GLU C 1 172 ? -22.696 7.959 -15.581 1.00 117.96 175 GLU C CA 1
ATOM 10289 C C . GLU C 1 172 ? -23.091 6.695 -16.321 1.00 117.96 175 GLU C C 1
ATOM 10290 O O . GLU C 1 172 ? -24.121 6.078 -16.042 1.00 117.96 175 GLU C O 1
ATOM 10302 N N . VAL C 1 173 ? -22.232 6.308 -17.254 1.00 113.27 176 VAL C N 1
ATOM 10303 C CA . VAL C 1 173 ? -22.537 5.345 -18.297 1.00 113.27 176 VAL C CA 1
ATOM 10304 C C . VAL C 1 173 ? -21.387 4.360 -18.345 1.00 113.27 176 VAL C C 1
ATOM 10305 O O . VAL C 1 173 ? -20.233 4.709 -18.072 1.00 113.27 176 VAL C O 1
ATOM 10318 N N . LEU C 1 174 ? -21.719 3.123 -18.705 1.00 112.86 177 LEU C N 1
ATOM 10319 C CA . LEU C 1 174 ? -20.769 2.030 -18.824 1.00 112.86 177 LEU C CA 1
ATOM 10320 C C . LEU C 1 174 ? -21.031 1.300 -20.130 1.00 112.86 177 LEU C C 1
ATOM 10321 O O . LEU C 1 174 ? -22.170 0.874 -20.394 1.00 112.86 177 LEU C O 1
ATOM 10337 N N . VAL C 1 175 ? -19.962 1.169 -20.934 1.00 107.66 178 VAL C N 1
ATOM 10338 C CA . VAL C 1 175 ? -20.038 0.837 -22.350 1.00 107.66 178 VAL C CA 1
ATOM 10339 C C . VAL C 1 175 ? -19.045 -0.268 -22.668 1.00 107.66 178 VAL C C 1
ATOM 10340 O O . VAL C 1 175 ? -17.917 -0.280 -22.160 1.00 107.66 178 VAL C O 1
ATOM 10353 N N . LEU C 1 176 ? -19.463 -1.158 -23.559 1.00 112.23 179 LEU C N 1
ATOM 10354 C CA . LEU C 1 176 ? -18.769 -2.376 -23.923 1.00 112.23 179 LEU C CA 1
ATOM 10355 C C . LEU C 1 176 ? -18.766 -2.529 -25.438 1.00 112.23 179 LEU C C 1
ATOM 10356 O O . LEU C 1 176 ? -19.685 -2.079 -26.124 1.00 112.23 179 LEU C O 1
ATOM 10372 N N . TRP C 1 177 ? -17.730 -3.177 -25.964 1.00 110.77 180 TRP C N 1
ATOM 10373 C CA . TRP C 1 177 ? -17.640 -3.444 -27.393 1.00 110.77 180 TRP C CA 1
ATOM 10374 C C . TRP C 1 177 ? -16.600 -4.527 -27.626 1.00 110.77 180 TRP C C 1
ATOM 10375 O O . TRP C 1 177 ? -15.894 -4.933 -26.700 1.00 110.77 180 TRP C O 1
ATOM 10396 N N . GLY C 1 178 ? -16.497 -4.971 -28.891 1.00 112.80 181 GLY C N 1
ATOM 10397 C CA . GLY C 1 178 ? -15.612 -6.069 -29.245 1.00 112.80 181 GLY C CA 1
ATOM 10398 C C . GLY C 1 178 ? -14.905 -5.889 -30.567 1.00 112.80 181 GLY C C 1
ATOM 10399 O O . GLY C 1 178 ? -15.323 -5.126 -31.440 1.00 112.80 181 GLY C O 1
ATOM 10403 N N . VAL C 1 179 ? -13.816 -6.644 -30.689 1.00 118.47 182 VAL C N 1
ATOM 10404 C CA . VAL C 1 179 ? -12.847 -6.531 -31.771 1.00 118.47 182 VAL C CA 1
ATOM 10405 C C . VAL C 1 179 ? -12.642 -7.928 -32.335 1.00 118.47 182 VAL C C 1
ATOM 10406 O O . VAL C 1 179 ? -12.101 -8.799 -31.644 1.00 118.47 182 VAL C O 1
ATOM 10419 N N . HIS C 1 180 ? -13.050 -8.137 -33.589 1.00 118.35 183 HIS C N 1
ATOM 10420 C CA . HIS C 1 180 ? -13.140 -9.477 -34.161 1.00 118.35 183 HIS C CA 1
ATOM 10421 C C . HIS C 1 180 ? -11.796 -9.954 -34.693 1.00 118.35 183 HIS C C 1
ATOM 10422 O O . HIS C 1 180 ? -11.126 -9.248 -35.452 1.00 118.35 183 HIS C O 1
ATOM 10436 N N . HIS C 1 181 ? -11.436 -11.169 -34.293 1.00 122.32 184 HIS C N 1
ATOM 10437 C CA . HIS C 1 181 ? -10.296 -11.929 -34.785 1.00 122.32 184 HIS C CA 1
ATOM 10438 C C . HIS C 1 181 ? -10.843 -13.242 -35.352 1.00 122.32 184 HIS C C 1
ATOM 10439 O O . HIS C 1 181 ? -11.168 -14.154 -34.578 1.00 122.32 184 HIS C O 1
ATOM 10453 N N . PRO C 1 182 ? -11.002 -13.372 -36.686 1.00 125.49 185 PRO C N 1
ATOM 10454 C CA . PRO C 1 182 ? -11.438 -14.677 -37.204 1.00 125.49 185 PRO C CA 1
ATOM 10455 C C . PRO C 1 182 ? -10.368 -15.725 -36.999 1.00 125.49 185 PRO C C 1
ATOM 10456 O O . PRO C 1 182 ? -9.210 -15.397 -36.716 1.00 125.49 185 PRO C O 1
ATOM 10467 N N . PRO C 1 183 ? -10.723 -17.017 -37.129 1.00 128.62 186 PRO C N 1
ATOM 10468 C CA . PRO C 1 183 ? -9.677 -18.048 -37.225 1.00 128.62 186 PRO C CA 1
ATOM 10469 C C . PRO C 1 183 ? -9.266 -18.353 -38.655 1.00 128.62 186 PRO C C 1
ATOM 10470 O O . PRO C 1 183 ? -8.265 -19.054 -38.841 1.00 128.62 186 PRO C O 1
ATOM 10481 N N . ASN C 1 184 ? -9.983 -17.844 -39.663 1.00 130.83 187 ASN C N 1
ATOM 10482 C CA . ASN C 1 184 ? -9.613 -18.012 -41.060 1.00 130.83 187 ASN C CA 1
ATOM 10483 C C . ASN C 1 184 ? -10.066 -16.802 -41.862 1.00 130.83 187 ASN C C 1
ATOM 10484 O O . ASN C 1 184 ? -10.981 -16.071 -41.477 1.00 130.83 187 ASN C O 1
ATOM 10495 N N . ILE C 1 185 ? -9.398 -16.609 -42.996 1.00 123.86 188 ILE C N 1
ATOM 10496 C CA . ILE C 1 185 ? -9.570 -15.405 -43.804 1.00 123.86 188 ILE C CA 1
ATOM 10497 C C . ILE C 1 185 ? -10.866 -15.398 -44.592 1.00 123.86 188 ILE C C 1
ATOM 10498 O O . ILE C 1 185 ? -11.373 -14.315 -44.922 1.00 123.86 188 ILE C O 1
ATOM 10514 N N . GLY C 1 186 ? -11.388 -16.574 -44.949 1.00 122.93 189 GLY C N 1
ATOM 10515 C CA . GLY C 1 186 ? -12.540 -16.633 -45.834 1.00 122.93 189 GLY C CA 1
ATOM 10516 C C . GLY C 1 186 ? -13.767 -15.997 -45.224 1.00 122.93 189 GLY C C 1
ATOM 10517 O O . GLY C 1 186 ? -14.573 -15.374 -45.918 1.00 122.93 189 GLY C O 1
ATOM 10521 N N . ASP C 1 187 ? -13.875 -16.086 -43.899 1.00 126.43 190 ASP C N 1
ATOM 10522 C CA . ASP C 1 187 ? -14.811 -15.256 -43.163 1.00 126.43 190 ASP C CA 1
ATOM 10523 C C . ASP C 1 187 ? -14.540 -13.782 -43.389 1.00 126.43 190 ASP C C 1
ATOM 10524 O O . ASP C 1 187 ? -15.458 -13.046 -43.731 1.00 126.43 190 ASP C O 1
ATOM 10533 N N . GLN C 1 188 ? -13.283 -13.355 -43.258 1.00 128.55 191 GLN C N 1
ATOM 10534 C CA . GLN C 1 188 ? -12.951 -11.931 -43.231 1.00 128.55 191 GLN C CA 1
ATOM 10535 C C . GLN C 1 188 ? -13.291 -11.264 -44.558 1.00 128.55 191 GLN C C 1
ATOM 10536 O O . GLN C 1 188 ? -13.988 -10.237 -44.603 1.00 128.55 191 GLN C O 1
ATOM 10550 N N . ARG C 1 189 ? -12.918 -11.921 -45.652 1.00 128.65 192 ARG C N 1
ATOM 10551 C CA . ARG C 1 189 ? -13.271 -11.425 -46.972 1.00 128.65 192 ARG C CA 1
ATOM 10552 C C . ARG C 1 189 ? -14.765 -11.555 -47.224 1.00 128.65 192 ARG C C 1
ATOM 10553 O O . ARG C 1 189 ? -15.376 -10.687 -47.856 1.00 128.65 192 ARG C O 1
ATOM 10574 N N . ALA C 1 190 ? -15.370 -12.649 -46.753 1.00 126.23 193 ALA C N 1
ATOM 10575 C CA . ALA C 1 190 ? -16.772 -12.901 -47.065 1.00 126.23 193 ALA C CA 1
ATOM 10576 C C . ALA C 1 190 ? -17.679 -11.900 -46.363 1.00 126.23 193 ALA C C 1
ATOM 10577 O O . ALA C 1 190 ? -18.532 -11.260 -46.986 1.00 126.23 193 ALA C O 1
ATOM 10584 N N . LEU C 1 191 ? -17.490 -11.744 -45.062 1.00 119.88 194 LEU C N 1
ATOM 10585 C CA . LEU C 1 191 ? -18.294 -10.828 -44.278 1.00 119.88 194 LEU C CA 1
ATOM 10586 C C . LEU C 1 191 ? -17.972 -9.399 -44.656 1.00 119.88 194 LEU C C 1
ATOM 10587 O O . LEU C 1 191 ? -18.806 -8.699 -45.241 1.00 119.88 194 LEU C O 1
ATOM 10603 N N . TYR C 1 192 ? -16.733 -8.991 -44.384 1.00 124.20 195 TYR C N 1
ATOM 10604 C CA . TYR C 1 192 ? -16.414 -7.576 -44.296 1.00 124.20 195 TYR C CA 1
ATOM 10605 C C . TYR C 1 192 ? -15.675 -7.067 -45.532 1.00 124.20 195 TYR C C 1
ATOM 10606 O O . TYR C 1 192 ? -15.626 -5.852 -45.744 1.00 124.20 195 TYR C O 1
ATOM 10624 N N . HIS C 1 193 ? -15.094 -7.960 -46.341 1.00 120.12 196 HIS C N 1
ATOM 10625 C CA . HIS C 1 193 ? -14.526 -7.629 -47.647 1.00 120.12 196 HIS C CA 1
ATOM 10626 C C . HIS C 1 193 ? -13.325 -6.695 -47.555 1.00 120.12 196 HIS C C 1
ATOM 10627 O O . HIS C 1 193 ? -13.042 -5.946 -48.491 1.00 120.12 196 HIS C O 1
ATOM 10641 N N . THR C 1 194 ? -12.597 -6.740 -46.442 1.00 125.27 197 THR C N 1
ATOM 10642 C CA . THR C 1 194 ? -11.293 -6.109 -46.332 1.00 125.27 197 THR C CA 1
ATOM 10643 C C . THR C 1 194 ? -10.419 -6.967 -45.439 1.00 125.27 197 THR C C 1
ATOM 10644 O O . THR C 1 194 ? -10.816 -7.353 -44.338 1.00 125.27 197 THR C O 1
ATOM 10655 N N . GLU C 1 195 ? -9.226 -7.261 -45.925 1.00 124.92 198 GLU C N 1
ATOM 10656 C CA . GLU C 1 195 ? -8.188 -7.800 -45.072 1.00 124.92 198 GLU C CA 1
ATOM 10657 C C . GLU C 1 195 ? -7.686 -6.772 -44.076 1.00 124.92 198 GLU C C 1
ATOM 10658 O O . GLU C 1 195 ? -7.255 -7.147 -42.982 1.00 124.92 198 GLU C O 1
ATOM 10670 N N . ASN C 1 196 ? -7.736 -5.492 -44.431 1.00 122.92 199 ASN C N 1
ATOM 10671 C CA . ASN C 1 196 ? -7.423 -4.409 -43.510 1.00 122.92 199 ASN C CA 1
ATOM 10672 C C . ASN C 1 196 ? -8.454 -4.409 -42.395 1.00 122.92 199 ASN C C 1
ATOM 10673 O O . ASN C 1 196 ? -9.659 -4.469 -42.658 1.00 122.92 199 ASN C O 1
ATOM 10684 N N . ALA C 1 197 ? -7.972 -4.349 -41.161 1.00 123.62 200 ALA C N 1
ATOM 10685 C CA . ALA C 1 197 ? -8.778 -3.996 -40.000 1.00 123.62 200 ALA C CA 1
ATOM 10686 C C . ALA C 1 197 ? -8.316 -2.629 -39.520 1.00 123.62 200 ALA C C 1
ATOM 10687 O O . ALA C 1 197 ? -7.114 -2.379 -39.399 1.00 123.62 200 ALA C O 1
ATOM 10694 N N . TYR C 1 198 ? -9.266 -1.741 -39.262 1.00 123.22 201 TYR C N 1
ATOM 10695 C CA . TYR C 1 198 ? -8.979 -0.505 -38.559 1.00 123.22 201 TYR C CA 1
ATOM 10696 C C . TYR C 1 198 ? -10.281 -0.031 -37.945 1.00 123.22 201 TYR C C 1
ATOM 10697 O O . TYR C 1 198 ? -11.266 0.222 -38.646 1.00 123.22 201 TYR C O 1
ATOM 10715 N N . VAL C 1 199 ? -10.293 -0.031 -36.620 1.00 117.05 202 VAL C N 1
ATOM 10716 C CA . VAL C 1 199 ? -11.374 0.499 -35.810 1.00 117.05 202 VAL C CA 1
ATOM 10717 C C . VAL C 1 199 ? -10.738 1.613 -35.007 1.00 117.05 202 VAL C C 1
ATOM 10718 O O . VAL C 1 199 ? -9.526 1.608 -34.783 1.00 117.05 202 VAL C O 1
ATOM 10731 N N . SER C 1 200 ? -11.549 2.597 -34.633 1.00 122.44 203 SER C N 1
ATOM 10732 C CA . SER C 1 200 ? -11.129 3.685 -33.764 1.00 122.44 203 SER C CA 1
ATOM 10733 C C . SER C 1 200 ? -12.293 3.998 -32.844 1.00 122.44 203 SER C C 1
ATOM 10734 O O . SER C 1 200 ? -13.278 4.613 -33.270 1.00 122.44 203 SER C O 1
ATOM 10742 N N . VAL C 1 201 ? -12.177 3.547 -31.601 1.00 118.02 204 VAL C N 1
ATOM 10743 C CA . VAL C 1 201 ? -13.122 3.857 -30.539 1.00 118.02 204 VAL C CA 1
ATOM 10744 C C . VAL C 1 201 ? -12.517 5.016 -29.773 1.00 118.02 204 VAL C C 1
ATOM 10745 O O . VAL C 1 201 ? -11.389 4.912 -29.269 1.00 118.02 204 VAL C O 1
ATOM 10758 N N . VAL C 1 202 ? -13.264 6.116 -29.695 1.00 113.80 205 VAL C N 1
ATOM 10759 C CA . VAL C 1 202 ? -12.711 7.425 -29.390 1.00 113.80 205 VAL C CA 1
ATOM 10760 C C . VAL C 1 202 ? -13.573 8.095 -28.337 1.00 113.80 205 VAL C C 1
ATOM 10761 O O . VAL C 1 202 ? -14.805 8.044 -28.378 1.00 113.80 205 VAL C O 1
ATOM 10774 N N . SER C 1 203 ? -12.894 8.736 -27.397 1.00 110.39 206 SER C N 1
ATOM 10775 C CA . SER C 1 203 ? -13.494 9.642 -26.438 1.00 110.39 206 SER C CA 1
ATOM 10776 C C . SER C 1 203 ? -12.514 10.781 -26.231 1.00 110.39 206 SER C C 1
ATOM 10777 O O . SER C 1 203 ? -11.481 10.866 -26.896 1.00 110.39 206 SER C O 1
ATOM 10785 N N . SER C 1 204 ? -12.843 11.649 -25.283 1.00 108.46 207 SER C N 1
ATOM 10786 C CA . SER C 1 204 ? -11.962 12.753 -24.954 1.00 108.46 207 SER C CA 1
ATOM 10787 C C . SER C 1 204 ? -10.765 12.213 -24.198 1.00 108.46 207 SER C C 1
ATOM 10788 O O . SER C 1 204 ? -9.618 12.375 -24.624 1.00 108.46 207 SER C O 1
ATOM 10796 N N . HIS C 1 205 ? -11.033 11.553 -23.076 1.00 109.05 208 HIS C N 1
ATOM 10797 C CA . HIS C 1 205 ? -9.960 11.040 -22.240 1.00 109.05 208 HIS C CA 1
ATOM 10798 C C . HIS C 1 205 ? -9.357 9.792 -22.859 1.00 109.05 208 HIS C C 1
ATOM 10799 O O . HIS C 1 205 ? -8.180 9.769 -23.234 1.00 109.05 208 HIS C O 1
ATOM 10813 N N . TYR C 1 206 ? -10.164 8.753 -22.994 1.00 112.48 209 TYR C N 1
ATOM 10814 C CA . TYR C 1 206 ? -9.747 7.496 -23.585 1.00 112.48 209 TYR C CA 1
ATOM 10815 C C . TYR C 1 206 ? -9.896 7.577 -25.091 1.00 112.48 209 TYR C C 1
ATOM 10816 O O . TYR C 1 206 ? -10.800 8.236 -25.599 1.00 112.48 209 TYR C O 1
ATOM 10834 N N . SER C 1 207 ? -8.987 6.923 -25.798 1.00 110.68 210 SER C N 1
ATOM 10835 C CA . SER C 1 207 ? -9.204 6.601 -27.193 1.00 110.68 210 SER C CA 1
ATOM 10836 C C . SER C 1 207 ? -8.202 5.534 -27.567 1.00 110.68 210 SER C C 1
ATOM 10837 O O . SER C 1 207 ? -7.137 5.419 -26.957 1.00 110.68 210 SER C O 1
ATOM 10845 N N . ARG C 1 208 ? -8.560 4.747 -28.569 1.00 114.16 211 ARG C N 1
ATOM 10846 C CA . ARG C 1 208 ? -7.736 3.621 -28.965 1.00 114.16 211 ARG C CA 1
ATOM 10847 C C . ARG C 1 208 ? -8.234 3.144 -30.315 1.00 114.16 211 ARG C C 1
ATOM 10848 O O . ARG C 1 208 ? -9.408 3.322 -30.660 1.00 114.16 211 ARG C O 1
ATOM 10869 N N . LYS C 1 209 ? -7.310 2.553 -31.072 1.00 119.23 212 LYS C N 1
ATOM 10870 C CA . LYS C 1 209 ? -7.561 1.958 -32.369 1.00 119.23 212 LYS C CA 1
ATOM 10871 C C . LYS C 1 209 ? -7.263 0.472 -32.311 1.00 119.23 212 LYS C C 1
ATOM 10872 O O . LYS C 1 209 ? -6.629 -0.015 -31.371 1.00 119.23 212 LYS C O 1
ATOM 10891 N N . PHE C 1 210 ? -7.760 -0.256 -33.316 1.00 118.00 213 PHE C N 1
ATOM 10892 C CA . PHE C 1 210 ? -7.602 -1.705 -33.385 1.00 118.00 213 PHE C CA 1
ATOM 10893 C C . PHE C 1 210 ? -7.451 -2.163 -34.822 1.00 118.00 213 PHE C C 1
ATOM 10894 O O . PHE C 1 210 ? -8.335 -1.922 -35.646 1.00 118.00 213 PHE C O 1
ATOM 10911 N N . THR C 1 211 ? -6.356 -2.881 -35.088 1.00 129.40 214 THR C N 1
ATOM 10912 C CA . THR C 1 211 ? -5.987 -3.338 -36.424 1.00 129.40 214 THR C CA 1
ATOM 10913 C C . THR C 1 211 ? -5.563 -4.806 -36.454 1.00 129.40 214 THR C C 1
ATOM 10914 O O . THR C 1 211 ? -4.397 -5.094 -36.750 1.00 129.40 214 THR C O 1
ATOM 10925 N N . PRO C 1 212 ? -6.463 -5.765 -36.186 1.00 123.51 215 PRO C N 1
ATOM 10926 C CA . PRO C 1 212 ? -6.043 -7.174 -36.145 1.00 123.51 215 PRO C CA 1
ATOM 10927 C C . PRO C 1 212 ? -5.971 -7.888 -37.485 1.00 123.51 215 PRO C C 1
ATOM 10928 O O . PRO C 1 212 ? -6.373 -7.363 -38.527 1.00 123.51 215 PRO C O 1
ATOM 10939 N N . GLU C 1 213 ? -5.462 -9.118 -37.422 1.00 133.09 216 GLU C N 1
ATOM 10940 C CA . GLU C 1 213 ? -5.387 -10.061 -38.530 1.00 133.09 216 GLU C CA 1
ATOM 10941 C C . GLU C 1 213 ? -6.082 -11.332 -38.065 1.00 133.09 216 GLU C C 1
ATOM 10942 O O . GLU C 1 213 ? -6.707 -11.360 -37.000 1.00 133.09 216 GLU C O 1
ATOM 10954 N N . ILE C 1 214 ? -5.970 -12.390 -38.861 1.00 133.49 217 ILE C N 1
ATOM 10955 C CA . ILE C 1 214 ? -6.341 -13.726 -38.418 1.00 133.49 217 ILE C CA 1
ATOM 10956 C C . ILE C 1 214 ? -5.183 -14.260 -37.593 1.00 133.49 217 ILE C C 1
ATOM 10957 O O . ILE C 1 214 ? -4.019 -14.143 -37.990 1.00 133.49 217 ILE C O 1
ATOM 10973 N N . ALA C 1 215 ? -5.507 -14.825 -36.436 1.00 130.65 218 ALA C N 1
ATOM 10974 C CA . ALA C 1 215 ? -4.597 -15.652 -35.656 1.00 130.65 218 ALA C CA 1
ATOM 10975 C C . ALA C 1 215 ? -5.312 -16.970 -35.453 1.00 130.65 218 ALA C C 1
ATOM 10976 O O . ALA C 1 215 ? -6.351 -17.012 -34.786 1.00 130.65 218 ALA C O 1
ATOM 10983 N N . LYS C 1 216 ? -4.794 -18.027 -36.067 1.00 134.49 219 LYS C N 1
ATOM 10984 C CA . LYS C 1 216 ? -5.271 -19.355 -35.733 1.00 134.49 219 LYS C CA 1
ATOM 10985 C C . LYS C 1 216 ? -4.984 -19.612 -34.265 1.00 134.49 219 LYS C C 1
ATOM 10986 O O . LYS C 1 216 ? -4.002 -19.112 -33.719 1.00 134.49 219 LYS C O 1
ATOM 11005 N N . ARG C 1 217 ? -5.884 -20.345 -33.626 1.00 137.09 220 ARG C N 1
ATOM 11006 C CA . ARG C 1 217 ? -5.802 -20.705 -32.221 1.00 137.09 220 ARG C CA 1
ATOM 11007 C C . ARG C 1 217 ? -6.399 -22.096 -32.097 1.00 137.09 220 ARG C C 1
ATOM 11008 O O . ARG C 1 217 ? -7.023 -22.581 -33.046 1.00 137.09 220 ARG C O 1
ATOM 11029 N N . PRO C 1 218 ? -6.207 -22.777 -30.966 1.00 139.46 221 PRO C N 1
ATOM 11030 C CA . PRO C 1 218 ? -6.834 -24.096 -30.822 1.00 139.46 221 PRO C CA 1
ATOM 11031 C C . PRO C 1 218 ? -8.327 -24.006 -30.543 1.00 139.46 221 PRO C C 1
ATOM 11032 O O . PRO C 1 218 ? -8.864 -22.959 -30.176 1.00 139.46 221 PRO C O 1
ATOM 11043 N N . LYS C 1 219 ? -8.998 -25.139 -30.752 1.00 145.97 222 LYS C N 1
ATOM 11044 C CA . LYS C 1 219 ? -10.410 -25.275 -30.421 1.00 145.97 222 LYS C CA 1
ATOM 11045 C C . LYS C 1 219 ? -10.624 -25.063 -28.929 1.00 145.97 222 LYS C C 1
ATOM 11046 O O . LYS C 1 219 ? -9.979 -25.715 -28.102 1.00 145.97 222 LYS C O 1
ATOM 11065 N N . VAL C 1 220 ? -11.515 -24.133 -28.591 1.00 139.25 223 VAL C N 1
ATOM 11066 C CA . VAL C 1 220 ? -11.909 -23.870 -27.209 1.00 139.25 223 VAL C CA 1
ATOM 11067 C C . VAL C 1 220 ? -13.412 -23.649 -27.206 1.00 139.25 223 VAL C C 1
ATOM 11068 O O . VAL C 1 220 ? -13.894 -22.659 -27.762 1.00 139.25 223 VAL C O 1
ATOM 11081 N N . ARG C 1 221 ? -14.143 -24.559 -26.557 1.00 137.82 224 ARG C N 1
ATOM 11082 C CA . ARG C 1 221 ? -15.595 -24.667 -26.673 1.00 137.82 224 ARG C CA 1
ATOM 11083 C C . ARG C 1 221 ? -15.994 -24.764 -28.141 1.00 137.82 224 ARG C C 1
ATOM 11084 O O . ARG C 1 221 ? -16.949 -24.117 -28.585 1.00 137.82 224 ARG C O 1
ATOM 11105 N N . ASP C 1 222 ? -15.253 -25.582 -28.888 1.00 142.09 225 ASP C N 1
ATOM 11106 C CA . ASP C 1 222 ? -15.430 -25.748 -30.329 1.00 142.09 225 ASP C CA 1
ATOM 11107 C C . ASP C 1 222 ? -15.295 -24.415 -31.062 1.00 142.09 225 ASP C C 1
ATOM 11108 O O . ASP C 1 222 ? -16.073 -24.105 -31.967 1.00 142.09 225 ASP C O 1
ATOM 11117 N N . ARG C 1 223 ? -14.322 -23.604 -30.641 1.00 131.79 226 ARG C N 1
ATOM 11118 C CA . ARG C 1 223 ? -14.018 -22.342 -31.302 1.00 131.79 226 ARG C CA 1
ATOM 11119 C C . ARG C 1 223 ? -12.519 -22.138 -31.354 1.00 131.79 226 ARG C C 1
ATOM 11120 O O . ARG C 1 223 ? -11.830 -22.274 -30.339 1.00 131.79 226 ARG C O 1
ATOM 11141 N N . GLU C 1 224 ? -12.035 -21.823 -32.550 1.00 134.23 227 GLU C N 1
ATOM 11142 C CA . GLU C 1 224 ? -10.711 -21.265 -32.758 1.00 134.23 227 GLU C CA 1
ATOM 11143 C C . GLU C 1 224 ? -10.754 -19.748 -32.879 1.00 134.23 227 GLU C C 1
ATOM 11144 O O . GLU C 1 224 ? -9.767 -19.079 -32.561 1.00 134.23 227 GLU C O 1
ATOM 11156 N N . GLY C 1 225 ? -11.859 -19.186 -33.363 1.00 130.38 228 GLY C N 1
ATOM 11157 C CA . GLY C 1 225 ? -11.946 -17.745 -33.494 1.00 130.38 228 GLY C CA 1
ATOM 11158 C C . GLY C 1 225 ? -11.983 -17.053 -32.146 1.00 130.38 228 GLY C C 1
ATOM 11159 O O . GLY C 1 225 ? -12.157 -17.687 -31.108 1.00 130.38 228 GLY C O 1
ATOM 11163 N N . ARG C 1 226 ? -11.793 -15.730 -32.167 1.00 128.49 229 ARG C N 1
ATOM 11164 C CA . ARG C 1 226 ? -11.839 -14.920 -30.953 1.00 128.49 229 ARG C CA 1
ATOM 11165 C C . ARG C 1 226 ? -12.393 -13.538 -31.266 1.00 128.49 229 ARG C C 1
ATOM 11166 O O . ARG C 1 226 ? -12.308 -13.056 -32.391 1.00 128.49 229 ARG C O 1
ATOM 11187 N N . ILE C 1 227 ? -13.041 -12.942 -30.265 1.00 120.20 230 ILE C N 1
ATOM 11188 C CA . ILE C 1 227 ? -13.372 -11.518 -30.245 1.00 120.20 230 ILE C CA 1
ATOM 11189 C C . ILE C 1 227 ? -12.882 -10.956 -28.926 1.00 120.20 230 ILE C C 1
ATOM 11190 O O . ILE C 1 227 ? -13.445 -11.261 -27.870 1.00 120.20 230 ILE C O 1
ATOM 11206 N N . ASN C 1 228 ? -11.874 -10.095 -28.986 1.00 116.47 231 ASN C N 1
ATOM 11207 C CA . ASN C 1 228 ? -11.331 -9.495 -27.776 1.00 116.47 231 ASN C CA 1
ATOM 11208 C C . ASN C 1 228 ? -12.274 -8.386 -27.335 1.00 116.47 231 ASN C C 1
ATOM 11209 O O . ASN C 1 228 ? -12.671 -7.541 -28.147 1.00 116.47 231 ASN C O 1
ATOM 11220 N N . TYR C 1 229 ? -12.626 -8.409 -26.052 1.00 111.61 232 TYR C N 1
ATOM 11221 C CA . TYR C 1 229 ? -13.615 -7.499 -25.493 1.00 111.61 232 TYR C CA 1
ATOM 11222 C C . TYR C 1 229 ? -12.951 -6.306 -24.827 1.00 111.61 232 TYR C C 1
ATOM 11223 O O . TYR C 1 229 ? -11.924 -6.436 -24.159 1.00 111.61 232 TYR C O 1
ATOM 11241 N N . TYR C 1 230 ? -13.557 -5.135 -25.019 1.00 111.36 233 TYR C N 1
ATOM 11242 C CA . TYR C 1 230 ? -12.992 -3.847 -24.642 1.00 111.36 233 TYR C CA 1
ATOM 11243 C C . TYR C 1 230 ? -14.120 -2.972 -24.128 1.00 111.36 233 TYR C C 1
ATOM 11244 O O . TYR C 1 230 ? -15.258 -3.119 -24.578 1.00 111.36 233 TYR C O 1
ATOM 11262 N N . TRP C 1 231 ? -13.812 -2.066 -23.199 1.00 108.74 234 TRP C N 1
ATOM 11263 C CA . TRP C 1 231 ? -14.847 -1.358 -22.457 1.00 108.74 234 TRP C CA 1
ATOM 11264 C C . TRP C 1 231 ? -14.318 -0.046 -21.914 1.00 108.74 234 TRP C C 1
ATOM 11265 O O . TRP C 1 231 ? -13.107 0.179 -21.849 1.00 108.74 234 TRP C O 1
ATOM 11286 N N . THR C 1 232 ? -15.249 0.800 -21.485 1.00 109.13 235 THR C N 1
ATOM 11287 C CA . THR C 1 232 ? -14.882 1.996 -20.749 1.00 109.13 235 THR C CA 1
ATOM 11288 C C . THR C 1 232 ? -16.092 2.564 -20.027 1.00 109.13 235 THR C C 1
ATOM 11289 O O . THR C 1 232 ? -17.249 2.281 -20.366 1.00 109.13 235 THR C O 1
ATOM 11300 N N . LEU C 1 233 ? -15.787 3.385 -19.027 1.00 111.25 236 LEU C N 1
ATOM 11301 C CA . LEU C 1 233 ? -16.748 4.317 -18.472 1.00 111.25 236 LEU C CA 1
ATOM 11302 C C . LEU C 1 233 ? -16.885 5.513 -19.393 1.00 111.25 236 LEU C C 1
ATOM 11303 O O . LEU C 1 233 ? -15.957 5.869 -20.122 1.00 111.25 236 LEU C O 1
ATOM 11319 N N . LEU C 1 234 ? -18.059 6.130 -19.353 1.00 112.83 237 LEU C N 1
ATOM 11320 C CA . LEU C 1 234 ? -18.286 7.416 -19.992 1.00 112.83 237 LEU C CA 1
ATOM 11321 C C . LEU C 1 234 ? -19.129 8.257 -19.057 1.00 112.83 237 LEU C C 1
ATOM 11322 O O . LEU C 1 234 ? -20.142 7.780 -18.538 1.00 112.83 237 LEU C O 1
ATOM 11338 N N . GLU C 1 235 ? -18.738 9.503 -18.897 1.00 121.09 238 GLU C N 1
ATOM 11339 C CA . GLU C 1 235 ? -19.335 10.410 -17.934 1.00 121.09 238 GLU C CA 1
ATOM 11340 C C . GLU C 1 235 ? -20.411 11.253 -18.602 1.00 121.09 238 GLU C C 1
ATOM 11341 O O . GLU C 1 235 ? -20.558 11.228 -19.828 1.00 121.09 238 GLU C O 1
ATOM 11353 N N . PRO C 1 236 ? -21.187 12.013 -17.832 1.00 118.35 239 PRO C N 1
ATOM 11354 C CA . PRO C 1 236 ? -22.048 13.018 -18.457 1.00 118.35 239 PRO C CA 1
ATOM 11355 C C . PRO C 1 236 ? -21.236 14.097 -19.155 1.00 118.35 239 PRO C C 1
ATOM 11356 O O . PRO C 1 236 ? -20.135 14.448 -18.725 1.00 118.35 239 PRO C O 1
ATOM 11367 N N . GLY C 1 237 ? -21.787 14.602 -20.257 1.00 113.25 240 GLY C N 1
ATOM 11368 C CA . GLY C 1 237 ? -21.183 15.658 -21.033 1.00 113.25 240 GLY C CA 1
ATOM 11369 C C . GLY C 1 237 ? -20.262 15.179 -22.132 1.00 113.25 240 GLY C C 1
ATOM 11370 O O . GLY C 1 237 ? -20.131 15.866 -23.154 1.00 113.25 240 GLY C O 1
ATOM 11374 N N . ASP C 1 238 ? -19.638 14.018 -21.956 1.00 115.18 241 ASP C N 1
ATOM 11375 C CA . ASP C 1 238 ? -18.605 13.552 -22.858 1.00 115.18 241 ASP C CA 1
ATOM 11376 C C . ASP C 1 238 ? -19.206 12.677 -23.952 1.00 115.18 241 ASP C C 1
ATOM 11377 O O . ASP C 1 238 ? -20.242 12.032 -23.771 1.00 115.18 241 ASP C O 1
ATOM 11386 N N . THR C 1 239 ? -18.523 12.665 -25.095 1.00 113.60 242 THR C N 1
ATOM 11387 C CA . THR C 1 239 ? -18.926 11.945 -26.292 1.00 113.60 242 THR C CA 1
ATOM 11388 C C . THR C 1 239 ? -18.056 10.708 -26.474 1.00 113.60 242 THR C C 1
ATOM 11389 O O . THR C 1 239 ? -16.862 10.704 -26.160 1.00 113.60 242 THR C O 1
ATOM 11400 N N . ILE C 1 240 ? -18.699 9.658 -26.977 1.00 114.06 243 ILE C N 1
ATOM 11401 C CA . ILE C 1 240 ? -18.057 8.493 -27.562 1.00 114.06 243 ILE C CA 1
ATOM 11402 C C . ILE C 1 240 ? -18.331 8.511 -29.050 1.00 114.06 243 ILE C C 1
ATOM 11403 O O . ILE C 1 240 ? -19.409 8.917 -29.499 1.00 114.06 243 ILE C O 1
ATOM 11419 N N . ILE C 1 241 ? -17.334 8.068 -29.809 1.00 114.57 244 ILE C N 1
ATOM 11420 C CA . ILE C 1 241 ? -17.465 7.784 -31.227 1.00 114.57 244 ILE C CA 1
ATOM 11421 C C . ILE C 1 241 ? -16.877 6.401 -31.450 1.00 114.57 244 ILE C C 1
ATOM 11422 O O . ILE C 1 241 ? -15.920 5.989 -30.790 1.00 114.57 244 ILE C O 1
ATOM 11438 N N . PHE C 1 242 ? -17.495 5.680 -32.374 1.00 112.85 245 PHE C N 1
ATOM 11439 C CA . PHE C 1 242 ? -16.962 4.473 -32.977 1.00 112.85 245 PHE C CA 1
ATOM 11440 C C . PHE C 1 242 ? -16.795 4.737 -34.462 1.00 112.85 245 PHE C C 1
ATOM 11441 O O . PHE C 1 242 ? -17.726 5.234 -35.103 1.00 112.85 245 PHE C O 1
ATOM 11458 N N . GLU C 1 243 ? -15.618 4.418 -34.994 1.00 116.38 246 GLU C N 1
ATOM 11459 C CA . GLU C 1 243 ? -15.348 4.423 -36.427 1.00 116.38 246 GLU C CA 1
ATOM 11460 C C . GLU C 1 243 ? -14.791 3.064 -36.794 1.00 116.38 246 GLU C C 1
ATOM 11461 O O . GLU C 1 243 ? -14.015 2.507 -36.018 1.00 116.38 246 GLU C O 1
ATOM 11473 N N . ALA C 1 244 ? -15.157 2.525 -37.963 1.00 116.34 247 ALA C N 1
ATOM 11474 C CA . ALA C 1 244 ? -14.639 1.200 -38.297 1.00 116.34 247 ALA C CA 1
ATOM 11475 C C . ALA C 1 244 ? -14.828 0.791 -39.750 1.00 116.34 247 ALA C C 1
ATOM 11476 O O . ALA C 1 244 ? -15.728 1.284 -40.442 1.00 116.34 247 ALA C O 1
ATOM 11483 N N . ASN C 1 245 ? -13.950 -0.130 -40.179 1.00 115.88 248 ASN C N 1
ATOM 11484 C CA . ASN C 1 245 ? -14.116 -0.959 -41.366 1.00 115.88 248 ASN C CA 1
ATOM 11485 C C . ASN C 1 245 ? -14.518 -2.400 -41.051 1.00 115.88 248 ASN C C 1
ATOM 11486 O O . ASN C 1 245 ? -14.140 -3.309 -41.797 1.00 115.88 248 ASN C O 1
ATOM 11497 N N . GLY C 1 246 ? -15.286 -2.619 -39.996 1.00 116.52 249 GLY C N 1
ATOM 11498 C CA . GLY C 1 246 ? -15.828 -3.921 -39.655 1.00 116.52 249 GLY C CA 1
ATOM 11499 C C . GLY C 1 246 ? -15.059 -4.521 -38.501 1.00 116.52 249 GLY C C 1
ATOM 11500 O O . GLY C 1 246 ? -14.320 -3.829 -37.814 1.00 116.52 249 GLY C O 1
ATOM 11504 N N . ASN C 1 247 ? -15.240 -5.828 -38.334 1.00 115.23 250 ASN C N 1
ATOM 11505 C CA . ASN C 1 247 ? -14.611 -6.614 -37.276 1.00 115.23 250 ASN C CA 1
ATOM 11506 C C . ASN C 1 247 ? -14.942 -6.047 -35.901 1.00 115.23 250 ASN C C 1
ATOM 11507 O O . ASN C 1 247 ? -14.073 -5.847 -35.052 1.00 115.23 250 ASN C O 1
ATOM 11518 N N . LEU C 1 248 ? -16.227 -5.793 -35.700 1.00 115.79 251 LEU C N 1
ATOM 11519 C CA . LEU C 1 248 ? -16.753 -5.069 -34.555 1.00 115.79 251 LEU C CA 1
ATOM 11520 C C . LEU C 1 248 ? -17.797 -5.892 -33.823 1.00 115.79 251 LEU C C 1
ATOM 11521 O O . LEU C 1 248 ? -18.456 -6.750 -34.416 1.00 115.79 251 LEU C O 1
ATOM 11537 N N . ILE C 1 249 ? -17.938 -5.611 -32.531 1.00 119.00 252 ILE C N 1
ATOM 11538 C CA . ILE C 1 249 ? -19.158 -5.880 -31.785 1.00 119.00 252 ILE C CA 1
ATOM 11539 C C . ILE C 1 249 ? -19.611 -4.568 -31.192 1.00 119.00 252 ILE C C 1
ATOM 11540 O O . ILE C 1 249 ? -18.847 -3.914 -30.465 1.00 119.00 252 ILE C O 1
ATOM 11556 N N . ALA C 1 250 ? -20.884 -4.238 -31.441 1.00 118.75 253 ALA C N 1
ATOM 11557 C CA . ALA C 1 250 ? -21.480 -2.951 -31.156 1.00 118.75 253 ALA C CA 1
ATOM 11558 C C . ALA C 1 250 ? -22.390 -3.043 -29.938 1.00 118.75 253 ALA C C 1
ATOM 11559 O O . ALA C 1 250 ? -22.807 -4.141 -29.562 1.00 118.75 253 ALA C O 1
ATOM 11566 N N . PRO C 1 251 ? -22.738 -1.917 -29.309 1.00 115.22 254 PRO C N 1
ATOM 11567 C CA . PRO C 1 251 ? -23.762 -1.953 -28.262 1.00 115.22 254 PRO C CA 1
ATOM 11568 C C . PRO C 1 251 ? -25.157 -1.963 -28.853 1.00 115.22 254 PRO C C 1
ATOM 11569 O O . PRO C 1 251 ? -25.482 -1.160 -29.729 1.00 115.22 254 PRO C O 1
ATOM 11580 N N . ARG C 1 252 ? -25.981 -2.880 -28.353 1.00 117.28 255 ARG C N 1
ATOM 11581 C CA . ARG C 1 252 ? -27.429 -2.761 -28.434 1.00 117.28 255 ARG C CA 1
ATOM 11582 C C . ARG C 1 252 ? -27.941 -2.011 -27.215 1.00 117.28 255 ARG C C 1
ATOM 11583 O O . ARG C 1 252 ? -28.694 -1.040 -27.341 1.00 117.28 255 ARG C O 1
ATOM 11604 N N . TYR C 1 253 ? -27.529 -2.469 -26.039 1.00 112.54 256 TYR C N 1
ATOM 11605 C CA . TYR C 1 253 ? -27.902 -1.912 -24.756 1.00 112.54 256 TYR C CA 1
ATOM 11606 C C . TYR C 1 253 ? -26.631 -1.511 -24.035 1.00 112.54 256 TYR C C 1
ATOM 11607 O O . TYR C 1 253 ? -25.567 -2.089 -24.274 1.00 112.54 256 TYR C O 1
ATOM 11625 N N . ALA C 1 254 ? -26.751 -0.510 -23.180 1.00 113.56 257 ALA C N 1
ATOM 11626 C CA . ALA C 1 254 ? -25.660 0.003 -22.372 1.00 113.56 257 ALA C CA 1
ATOM 11627 C C . ALA C 1 254 ? -26.157 0.209 -20.955 1.00 113.56 257 ALA C C 1
ATOM 11628 O O . ALA C 1 254 ? -27.369 0.232 -20.703 1.00 113.56 257 ALA C O 1
ATOM 11635 N N . PHE C 1 255 ? -25.204 0.369 -20.030 1.00 115.38 258 PHE C N 1
ATOM 11636 C CA . PHE C 1 255 ? -25.505 0.336 -18.603 1.00 115.38 258 PHE C CA 1
ATOM 11637 C C . PHE C 1 255 ? -25.469 1.744 -18.038 1.00 115.38 258 PHE C C 1
ATOM 11638 O O . PHE C 1 255 ? -24.400 2.352 -17.919 1.00 115.38 258 PHE C O 1
ATOM 11655 N N . ALA C 1 256 ? -26.649 2.248 -17.693 1.00 117.23 259 ALA C N 1
ATOM 11656 C CA . ALA C 1 256 ? -26.770 3.502 -16.967 1.00 117.23 259 ALA C CA 1
ATOM 11657 C C . ALA C 1 256 ? -26.502 3.228 -15.499 1.00 117.23 259 ALA C C 1
ATOM 11658 O O . ALA C 1 256 ? -26.817 2.146 -15.000 1.00 117.23 259 ALA C O 1
ATOM 11665 N N . LEU C 1 257 ? -25.887 4.184 -14.815 1.00 117.88 260 LEU C N 1
ATOM 11666 C CA . LEU C 1 257 ? -25.509 3.958 -13.430 1.00 117.88 260 LEU C CA 1
ATOM 11667 C C . LEU C 1 257 ? -25.195 5.270 -12.744 1.00 117.88 260 LEU C C 1
ATOM 11668 O O . LEU C 1 257 ? -24.868 6.280 -13.377 1.00 117.88 260 LEU C O 1
ATOM 11684 N N . SER C 1 258 ? -25.234 5.198 -11.423 1.00 125.42 261 SER C N 1
ATOM 11685 C CA . SER C 1 258 ? -24.492 6.050 -10.524 1.00 125.42 261 SER C CA 1
ATOM 11686 C C . SER C 1 258 ? -23.391 5.199 -9.891 1.00 125.42 261 SER C C 1
ATOM 11687 O O . SER C 1 258 ? -23.192 4.035 -10.250 1.00 125.42 261 SER C O 1
ATOM 11695 N N . ARG C 1 259 ? -22.688 5.772 -8.923 1.00 129.21 262 ARG C N 1
ATOM 11696 C CA . ARG C 1 259 ? -21.365 5.286 -8.561 1.00 129.21 262 ARG C CA 1
ATOM 11697 C C . ARG C 1 259 ? -21.403 4.052 -7.677 1.00 129.21 262 ARG C C 1
ATOM 11698 O O . ARG C 1 259 ? -20.944 2.978 -8.077 1.00 129.21 262 ARG C O 1
ATOM 11719 N N . GLY C 1 260 ? -21.950 4.205 -6.490 1.00 133.46 263 GLY C N 1
ATOM 11720 C CA . GLY C 1 260 ? -21.773 3.267 -5.408 1.00 133.46 263 GLY C CA 1
ATOM 11721 C C . GLY C 1 260 ? -20.541 3.605 -4.592 1.00 133.46 263 GLY C C 1
ATOM 11722 O O . GLY C 1 260 ? -19.620 4.289 -5.052 1.00 133.46 263 GLY C O 1
ATOM 11726 N N . PHE C 1 261 ? -20.516 3.102 -3.363 1.00 139.56 264 PHE C N 1
ATOM 11727 C CA . PHE C 1 261 ? -19.341 3.137 -2.510 1.00 139.56 264 PHE C CA 1
ATOM 11728 C C . PHE C 1 261 ? -19.360 1.888 -1.647 1.00 139.56 264 PHE C C 1
ATOM 11729 O O . PHE C 1 261 ? -20.427 1.458 -1.205 1.00 139.56 264 PHE C O 1
ATOM 11746 N N . GLY C 1 262 ? -18.191 1.298 -1.431 1.00 132.66 265 GLY C N 1
ATOM 11747 C CA . GLY C 1 262 ? -17.951 0.482 -0.265 1.00 132.66 265 GLY C CA 1
ATOM 11748 C C . GLY C 1 262 ? -18.470 -0.944 -0.305 1.00 132.66 265 GLY C C 1
ATOM 11749 O O . GLY C 1 262 ? -17.976 -1.771 0.464 1.00 132.66 265 GLY C O 1
ATOM 11753 N N . SER C 1 263 ? -19.467 -1.258 -1.133 1.00 132.16 266 SER C N 1
ATOM 11754 C CA . SER C 1 263 ? -19.849 -2.648 -1.349 1.00 132.16 266 SER C CA 1
ATOM 11755 C C . SER C 1 263 ? -18.811 -3.309 -2.263 1.00 132.16 266 SER C C 1
ATOM 11756 O O . SER C 1 263 ? -17.884 -2.658 -2.751 1.00 132.16 266 SER C O 1
ATOM 11764 N N . GLY C 1 264 ? -18.952 -4.608 -2.509 1.00 128.22 267 GLY C N 1
ATOM 11765 C CA . GLY C 1 264 ? -17.910 -5.327 -3.226 1.00 128.22 267 GLY C CA 1
ATOM 11766 C C . GLY C 1 264 ? -18.323 -6.708 -3.681 1.00 128.22 267 GLY C C 1
ATOM 11767 O O . GLY C 1 264 ? -19.460 -6.929 -4.102 1.00 128.22 267 GLY C O 1
ATOM 11771 N N . ILE C 1 265 ? -17.365 -7.634 -3.581 1.00 121.53 268 ILE C N 1
ATOM 11772 C CA . ILE C 1 265 ? -17.399 -8.920 -4.271 1.00 121.53 268 ILE C CA 1
ATOM 11773 C C . ILE C 1 265 ? -17.141 -10.031 -3.259 1.00 121.53 268 ILE C C 1
ATOM 11774 O O . ILE C 1 265 ? -16.375 -9.880 -2.303 1.00 121.53 268 ILE C O 1
ATOM 11790 N N . ILE C 1 266 ? -17.804 -11.170 -3.490 1.00 126.60 269 ILE C N 1
ATOM 11791 C CA . ILE C 1 266 ? -17.553 -12.416 -2.770 1.00 126.60 269 ILE C CA 1
ATOM 11792 C C . ILE C 1 266 ? -17.519 -13.555 -3.780 1.00 126.60 269 ILE C C 1
ATOM 11793 O O . ILE C 1 266 ? -18.304 -13.594 -4.730 1.00 126.60 269 ILE C O 1
ATOM 11809 N N . ASN C 1 267 ? -16.578 -14.476 -3.569 1.00 128.22 270 ASN C N 1
ATOM 11810 C CA . ASN C 1 267 ? -16.653 -15.846 -4.063 1.00 128.22 270 ASN C CA 1
ATOM 11811 C C . ASN C 1 267 ? -17.126 -16.717 -2.910 1.00 128.22 270 ASN C C 1
ATOM 11812 O O . ASN C 1 267 ? -16.529 -16.692 -1.830 1.00 128.22 270 ASN C O 1
ATOM 11823 N N . SER C 1 268 ? -18.156 -17.524 -3.149 1.00 136.97 271 SER C N 1
ATOM 11824 C CA . SER C 1 268 ? -18.694 -18.396 -2.112 1.00 136.97 271 SER C CA 1
ATOM 11825 C C . SER C 1 268 ? -19.585 -19.463 -2.717 1.00 136.97 271 SER C C 1
ATOM 11826 O O . SER C 1 268 ? -20.341 -19.195 -3.654 1.00 136.97 271 SER C O 1
ATOM 11834 N N . ASN C 1 269 ? -19.497 -20.661 -2.154 1.00 145.25 272 ASN C N 1
ATOM 11835 C CA . ASN C 1 269 ? -20.413 -21.753 -2.430 1.00 145.25 272 ASN C CA 1
ATOM 11836 C C . ASN C 1 269 ? -21.486 -21.913 -1.358 1.00 145.25 272 ASN C C 1
ATOM 11837 O O . ASN C 1 269 ? -22.256 -22.876 -1.416 1.00 145.25 272 ASN C O 1
ATOM 11848 N N . ALA C 1 270 ? -21.577 -20.991 -0.399 1.00 141.20 273 ALA C N 1
ATOM 11849 C CA . ALA C 1 270 ? -22.455 -21.192 0.734 1.00 141.20 273 ALA C CA 1
ATOM 11850 C C . ALA C 1 270 ? -23.908 -20.964 0.323 1.00 141.20 273 ALA C C 1
ATOM 11851 O O . ALA C 1 270 ? -24.173 -20.289 -0.674 1.00 141.20 273 ALA C O 1
ATOM 11858 N N . PRO C 1 271 ? -24.875 -21.503 1.070 1.00 142.34 274 PRO C N 1
ATOM 11859 C CA . PRO C 1 271 ? -26.273 -21.278 0.699 1.00 142.34 274 PRO C CA 1
ATOM 11860 C C . PRO C 1 271 ? -26.709 -19.850 0.980 1.00 142.34 274 PRO C C 1
ATOM 11861 O O . PRO C 1 271 ? -26.102 -19.110 1.760 1.00 142.34 274 PRO C O 1
ATOM 11872 N N . MET C 1 272 ? -27.810 -19.492 0.324 1.00 138.84 275 MET C N 1
ATOM 11873 C CA . MET C 1 272 ? -28.354 -18.145 0.308 1.00 138.84 275 MET C CA 1
ATOM 11874 C C . MET C 1 272 ? -29.694 -18.143 1.012 1.00 138.84 275 MET C C 1
ATOM 11875 O O . MET C 1 272 ? -30.434 -19.129 0.948 1.00 138.84 275 MET C O 1
ATOM 11889 N N . ASP C 1 273 ? -29.993 -17.033 1.687 1.00 142.05 276 ASP C N 1
ATOM 11890 C CA . ASP C 1 273 ? -31.129 -16.999 2.593 1.00 142.05 276 ASP C CA 1
ATOM 11891 C C . ASP C 1 273 ? -31.636 -15.571 2.725 1.00 142.05 276 ASP C C 1
ATOM 11892 O O . ASP C 1 273 ? -30.901 -14.597 2.544 1.00 142.05 276 ASP C O 1
ATOM 11901 N N . GLU C 1 274 ? -32.928 -15.475 3.037 1.00 155.17 277 GLU C N 1
ATOM 11902 C CA . GLU C 1 274 ? -33.639 -14.227 3.268 1.00 155.17 277 GLU C CA 1
ATOM 11903 C C . GLU C 1 274 ? -33.175 -13.471 4.515 1.00 155.17 277 GLU C C 1
ATOM 11904 O O . GLU C 1 274 ? -33.524 -12.291 4.642 1.00 155.17 277 GLU C O 1
ATOM 11916 N N . CYS C 1 275 ? -32.416 -14.105 5.419 1.00 152.34 278 CYS C N 1
ATOM 11917 C CA . CYS C 1 275 ? -31.979 -13.492 6.670 1.00 152.34 278 CYS C CA 1
ATOM 11918 C C . CYS C 1 275 ? -31.161 -12.229 6.422 1.00 152.34 278 CYS C C 1
ATOM 11919 O O . CYS C 1 275 ? -30.646 -11.999 5.326 1.00 152.34 278 CYS C O 1
ATOM 11926 N N . ASP C 1 276 ? -31.048 -11.417 7.473 1.00 141.12 279 ASP C N 1
ATOM 11927 C CA . ASP C 1 276 ? -30.554 -10.050 7.418 1.00 141.12 279 ASP C CA 1
ATOM 11928 C C . ASP C 1 276 ? -29.303 -9.927 8.276 1.00 141.12 279 ASP C C 1
ATOM 11929 O O . ASP C 1 276 ? -29.090 -10.698 9.215 1.00 141.12 279 ASP C O 1
ATOM 11938 N N . ALA C 1 277 ? -28.470 -8.942 7.942 1.00 135.92 280 ALA C N 1
ATOM 11939 C CA . ALA C 1 277 ? -27.191 -8.758 8.603 1.00 135.92 280 ALA C CA 1
ATOM 11940 C C . ALA C 1 277 ? -26.681 -7.347 8.357 1.00 135.92 280 ALA C C 1
ATOM 11941 O O . ALA C 1 277 ? -27.325 -6.526 7.689 1.00 135.92 280 ALA C O 1
ATOM 11948 N N . LYS C 1 278 ? -25.499 -7.089 8.929 1.00 139.60 281 LYS C N 1
ATOM 11949 C CA . LYS C 1 278 ? -24.736 -5.857 8.784 1.00 139.60 281 LYS C CA 1
ATOM 11950 C C . LYS C 1 278 ? -23.310 -6.082 8.290 1.00 139.60 281 LYS C C 1
ATOM 11951 O O . LYS C 1 278 ? -22.624 -5.102 7.980 1.00 139.60 281 LYS C O 1
ATOM 11970 N N . CYS C 1 279 ? -22.833 -7.325 8.237 1.00 139.75 282 CYS C N 1
ATOM 11971 C CA . CYS C 1 279 ? -21.549 -7.620 7.619 1.00 139.75 282 CYS C CA 1
ATOM 11972 C C . CYS C 1 279 ? -21.510 -9.084 7.218 1.00 139.75 282 CYS C C 1
ATOM 11973 O O . CYS C 1 279 ? -22.167 -9.931 7.830 1.00 139.75 282 CYS C O 1
ATOM 11980 N N . GLN C 1 280 ? -20.690 -9.370 6.206 1.00 131.73 283 GLN C N 1
ATOM 11981 C CA . GLN C 1 280 ? -20.770 -10.625 5.472 1.00 131.73 283 GLN C CA 1
ATOM 11982 C C . GLN C 1 280 ? -19.385 -11.066 5.043 1.00 131.73 283 GLN C C 1
ATOM 11983 O O . GLN C 1 280 ? -18.528 -10.235 4.735 1.00 131.73 283 GLN C O 1
ATOM 11997 N N . THR C 1 281 ? -19.210 -12.384 4.961 1.00 126.16 284 THR C N 1
ATOM 11998 C CA . THR C 1 281 ? -17.981 -13.000 4.483 1.00 126.16 284 THR C CA 1
ATOM 11999 C C . THR C 1 281 ? -18.368 -14.361 3.900 1.00 126.16 284 THR C C 1
ATOM 12000 O O . THR C 1 281 ? -19.477 -14.840 4.162 1.00 126.16 284 THR C O 1
ATOM 12011 N N . PRO C 1 282 ? -17.509 -14.979 3.055 1.00 120.69 285 PRO C N 1
ATOM 12012 C CA . PRO C 1 282 ? -17.930 -16.218 2.361 1.00 120.69 285 PRO C CA 1
ATOM 12013 C C . PRO C 1 282 ? -18.273 -17.372 3.266 1.00 120.69 285 PRO C C 1
ATOM 12014 O O . PRO C 1 282 ? -19.169 -18.168 2.967 1.00 120.69 285 PRO C O 1
ATOM 12025 N N . GLN C 1 283 ? -17.567 -17.478 4.378 1.00 126.48 286 GLN C N 1
ATOM 12026 C CA . GLN C 1 283 ? -17.851 -18.530 5.329 1.00 126.48 286 GLN C CA 1
ATOM 12027 C C . GLN C 1 283 ? -19.148 -18.293 6.086 1.00 126.48 286 GLN C C 1
ATOM 12028 O O . GLN C 1 283 ? -19.684 -19.247 6.655 1.00 126.48 286 GLN C O 1
ATOM 12042 N N . GLY C 1 284 ? -19.679 -17.074 6.093 1.00 129.92 287 GLY C N 1
ATOM 12043 C CA . GLY C 1 284 ? -21.009 -16.882 6.632 1.00 129.92 287 GLY C CA 1
ATOM 12044 C C . GLY C 1 284 ? -21.335 -15.423 6.823 1.00 129.92 287 GLY C C 1
ATOM 12045 O O . GLY C 1 284 ? -20.504 -14.533 6.619 1.00 129.92 287 GLY C O 1
ATOM 12049 N N . ALA C 1 285 ? -22.589 -15.185 7.182 1.00 133.78 288 ALA C N 1
ATOM 12050 C CA . ALA C 1 285 ? -23.024 -13.853 7.567 1.00 133.78 288 ALA C CA 1
ATOM 12051 C C . ALA C 1 285 ? -22.685 -13.636 9.033 1.00 133.78 288 ALA C C 1
ATOM 12052 O O . ALA C 1 285 ? -22.633 -14.592 9.814 1.00 133.78 288 ALA C O 1
ATOM 12059 N N . ILE C 1 286 ? -22.459 -12.371 9.401 1.00 128.71 289 ILE C N 1
ATOM 12060 C CA . ILE C 1 286 ? -21.670 -12.027 10.576 1.00 128.71 289 ILE C CA 1
ATOM 12061 C C . ILE C 1 286 ? -22.430 -11.054 11.458 1.00 128.71 289 ILE C C 1
ATOM 12062 O O . ILE C 1 286 ? -23.130 -10.150 10.991 1.00 128.71 289 ILE C O 1
ATOM 12078 N N . ASN C 1 287 ? -22.275 -11.264 12.760 1.00 141.13 290 ASN C N 1
ATOM 12079 C CA . ASN C 1 287 ? -22.711 -10.327 13.776 1.00 141.13 290 ASN C CA 1
ATOM 12080 C C . ASN C 1 287 ? -21.732 -9.165 13.849 1.00 141.13 290 ASN C C 1
ATOM 12081 O O . ASN C 1 287 ? -20.557 -9.360 14.179 1.00 141.13 290 ASN C O 1
ATOM 12091 N N . SER C 1 288 ? -22.216 -7.961 13.558 1.00 146.45 291 SER C N 1
ATOM 12092 C CA . SER C 1 288 ? -21.398 -6.754 13.608 1.00 146.45 291 SER C CA 1
ATOM 12093 C C . SER C 1 288 ? -21.323 -6.120 14.995 1.00 146.45 291 SER C C 1
ATOM 12094 O O . SER C 1 288 ? -20.863 -4.977 15.111 1.00 146.45 291 SER C O 1
ATOM 12102 N N . SER C 1 289 ? -21.746 -6.822 16.045 1.00 138.22 292 SER C N 1
ATOM 12103 C CA . SER C 1 289 ? -21.738 -6.270 17.391 1.00 138.22 292 SER C CA 1
ATOM 12104 C C . SER C 1 289 ? -20.324 -6.021 17.891 1.00 138.22 292 SER C C 1
ATOM 12105 O O . SER C 1 289 ? -20.008 -4.930 18.377 1.00 138.22 292 SER C O 1
ATOM 12113 N N . LEU C 1 290 ? -19.471 -7.021 17.731 1.00 124.16 293 LEU C N 1
ATOM 12114 C CA . LEU C 1 290 ? -18.184 -7.081 18.394 1.00 124.16 293 LEU C CA 1
ATOM 12115 C C . LEU C 1 290 ? -17.091 -6.521 17.490 1.00 124.16 293 LEU C C 1
ATOM 12116 O O . LEU C 1 290 ? -17.282 -6.390 16.280 1.00 124.16 293 LEU C O 1
ATOM 12132 N N . PRO C 1 291 ? -15.920 -6.169 18.043 1.00 116.36 294 PRO C N 1
ATOM 12133 C CA . PRO C 1 291 ? -14.936 -5.456 17.214 1.00 116.36 294 PRO C CA 1
ATOM 12134 C C . PRO C 1 291 ? -14.167 -6.337 16.260 1.00 116.36 294 PRO C C 1
ATOM 12135 O O . PRO C 1 291 ? -13.717 -5.843 15.217 1.00 116.36 294 PRO C O 1
ATOM 12146 N N . PHE C 1 292 ? -13.917 -7.597 16.628 1.00 119.63 295 PHE C N 1
ATOM 12147 C CA . PHE C 1 292 ? -12.917 -8.433 15.977 1.00 119.63 295 PHE C CA 1
ATOM 12148 C C . PHE C 1 292 ? -13.467 -9.804 15.607 1.00 119.63 295 PHE C C 1
ATOM 12149 O O . PHE C 1 292 ? -14.361 -10.347 16.267 1.00 119.63 295 PHE C O 1
ATOM 12166 N N . GLN C 1 293 ? -12.906 -10.345 14.523 1.00 121.94 296 GLN C N 1
ATOM 12167 C CA . GLN C 1 293 ? -12.904 -11.766 14.229 1.00 121.94 296 GLN C CA 1
ATOM 12168 C C . GLN C 1 293 ? -11.464 -12.228 14.080 1.00 121.94 296 GLN C C 1
ATOM 12169 O O . GLN C 1 293 ? -10.546 -11.415 13.935 1.00 121.94 296 GLN C O 1
ATOM 12183 N N . ASN C 1 294 ? -11.298 -13.546 14.082 1.00 122.56 297 ASN C N 1
ATOM 12184 C CA . ASN C 1 294 ? -10.099 -14.228 13.614 1.00 122.56 297 ASN C CA 1
ATOM 12185 C C . ASN C 1 294 ? -10.427 -15.167 12.474 1.00 122.56 297 ASN C C 1
ATOM 12186 O O . ASN C 1 294 ? -9.693 -16.129 12.230 1.00 122.56 297 ASN C O 1
ATOM 12197 N N . VAL C 1 295 ? -11.527 -14.907 11.789 1.00 117.90 298 VAL C N 1
ATOM 12198 C CA . VAL C 1 295 ? -12.304 -15.957 11.165 1.00 117.90 298 VAL C CA 1
ATOM 12199 C C . VAL C 1 295 ? -11.960 -16.031 9.693 1.00 117.90 298 VAL C C 1
ATOM 12200 O O . VAL C 1 295 ? -11.673 -17.113 9.170 1.00 117.90 298 VAL C O 1
ATOM 12213 N N . HIS C 1 296 ? -12.018 -14.890 9.011 1.00 118.77 299 HIS C N 1
ATOM 12214 C CA . HIS C 1 296 ? -11.635 -14.838 7.625 1.00 118.77 299 HIS C CA 1
ATOM 12215 C C . HIS C 1 296 ? -11.461 -13.381 7.220 1.00 118.77 299 HIS C C 1
ATOM 12216 O O . HIS C 1 296 ? -12.326 -12.569 7.569 1.00 118.77 299 HIS C O 1
ATOM 12230 N N . PRO C 1 297 ? -10.379 -13.001 6.514 1.00 115.66 300 PRO C N 1
ATOM 12231 C CA . PRO C 1 297 ? -10.121 -11.561 6.334 1.00 115.66 300 PRO C CA 1
ATOM 12232 C C . PRO C 1 297 ? -11.132 -10.842 5.473 1.00 115.66 300 PRO C C 1
ATOM 12233 O O . PRO C 1 297 ? -11.469 -9.686 5.759 1.00 115.66 300 PRO C O 1
ATOM 12244 N N . VAL C 1 298 ? -11.590 -11.484 4.403 1.00 119.67 301 VAL C N 1
ATOM 12245 C CA . VAL C 1 298 ? -12.461 -10.824 3.446 1.00 119.67 301 VAL C CA 1
ATOM 12246 C C . VAL C 1 298 ? -13.800 -10.550 4.101 1.00 119.67 301 VAL C C 1
ATOM 12247 O O . VAL C 1 298 ? -14.399 -11.432 4.732 1.00 119.67 301 VAL C O 1
ATOM 12260 N N . THR C 1 299 ? -14.257 -9.309 3.980 1.00 125.47 302 THR C N 1
ATOM 12261 C CA . THR C 1 299 ? -15.520 -8.872 4.538 1.00 125.47 302 THR C CA 1
ATOM 12262 C C . THR C 1 299 ? -16.100 -7.781 3.664 1.00 125.47 302 THR C C 1
ATOM 12263 O O . THR C 1 299 ? -15.373 -7.098 2.926 1.00 125.47 302 THR C O 1
ATOM 12274 N N . ILE C 1 300 ? -17.426 -7.639 3.752 1.00 130.34 303 ILE C N 1
ATOM 12275 C CA . ILE C 1 300 ? -18.125 -6.470 3.227 1.00 130.34 303 ILE C CA 1
ATOM 12276 C C . ILE C 1 300 ? -19.102 -6.010 4.295 1.00 130.34 303 ILE C C 1
ATOM 12277 O O . ILE C 1 300 ? -19.758 -6.841 4.938 1.00 130.34 303 ILE C O 1
ATOM 12293 N N . GLY C 1 301 ? -19.163 -4.695 4.506 1.00 130.52 304 GLY C N 1
ATOM 12294 C CA . GLY C 1 301 ? -20.218 -4.053 5.271 1.00 130.52 304 GLY C CA 1
ATOM 12295 C C . GLY C 1 301 ? -19.654 -3.303 6.461 1.00 130.52 304 GLY C C 1
ATOM 12296 O O . GLY C 1 301 ? -18.517 -2.848 6.444 1.00 130.52 304 GLY C O 1
ATOM 12300 N N . GLU C 1 302 ? -20.486 -3.219 7.494 1.00 135.22 305 GLU C N 1
ATOM 12301 C CA . GLU C 1 302 ? -20.127 -2.622 8.775 1.00 135.22 305 GLU C CA 1
ATOM 12302 C C . GLU C 1 302 ? -19.628 -3.744 9.673 1.00 135.22 305 GLU C C 1
ATOM 12303 O O . GLU C 1 302 ? -20.435 -4.405 10.331 1.00 135.22 305 GLU C O 1
ATOM 12315 N N . CYS C 1 303 ? -18.305 -3.932 9.731 1.00 139.51 306 CYS C N 1
ATOM 12316 C CA . CYS C 1 303 ? -17.705 -5.228 10.020 1.00 139.51 306 CYS C CA 1
ATOM 12317 C C . CYS C 1 303 ? -16.801 -5.229 11.244 1.00 139.51 306 CYS C C 1
ATOM 12318 O O . CYS C 1 303 ? -16.460 -4.168 11.768 1.00 139.51 306 CYS C O 1
ATOM 12325 N N . PRO C 1 304 ? -16.381 -6.413 11.706 1.00 122.72 307 PRO C N 1
ATOM 12326 C CA . PRO C 1 304 ? -15.210 -6.499 12.580 1.00 122.72 307 PRO C CA 1
ATOM 12327 C C . PRO C 1 304 ? -13.916 -6.297 11.815 1.00 122.72 307 PRO C C 1
ATOM 12328 O O . PRO C 1 304 ? -13.899 -5.880 10.655 1.00 122.72 307 PRO C O 1
ATOM 12339 N N . LYS C 1 305 ? -12.817 -6.590 12.512 1.00 119.67 308 LYS C N 1
ATOM 12340 C CA . LYS C 1 305 ? -11.496 -6.685 11.910 1.00 119.67 308 LYS C CA 1
ATOM 12341 C C . LYS C 1 305 ? -10.847 -8.025 12.207 1.00 119.67 308 LYS C C 1
ATOM 12342 O O . LYS C 1 305 ? -11.018 -8.609 13.277 1.00 119.67 308 LYS C O 1
ATOM 12361 N N . TYR C 1 306 ? -10.052 -8.466 11.251 1.00 118.53 309 TYR C N 1
ATOM 12362 C CA . TYR C 1 306 ? -9.452 -9.780 11.252 1.00 118.53 309 TYR C CA 1
ATOM 12363 C C . TYR C 1 306 ? -8.199 -9.795 12.112 1.00 118.53 309 TYR C C 1
ATOM 12364 O O . TYR C 1 306 ? -7.507 -8.787 12.266 1.00 118.53 309 TYR C O 1
ATOM 12382 N N . VAL C 1 307 ? -7.930 -10.956 12.701 1.00 114.74 310 VAL C N 1
ATOM 12383 C CA . VAL C 1 307 ? -6.603 -11.278 13.210 1.00 114.74 310 VAL C CA 1
ATOM 12384 C C . VAL C 1 307 ? -6.259 -12.705 12.827 1.00 114.74 310 VAL C C 1
ATOM 12385 O O . VAL C 1 307 ? -7.110 -13.452 12.337 1.00 114.74 310 VAL C O 1
ATOM 12398 N N . ARG C 1 308 ? -5.012 -13.079 13.061 1.00 115.09 311 ARG C N 1
ATOM 12399 C CA . ARG C 1 308 ? -4.573 -14.467 13.116 1.00 115.09 311 ARG C CA 1
ATOM 12400 C C . ARG C 1 308 ? -4.394 -14.782 14.592 1.00 115.09 311 ARG C C 1
ATOM 12401 O O . ARG C 1 308 ? -3.308 -14.582 15.145 1.00 115.09 311 ARG C O 1
ATOM 12422 N N . SER C 1 309 ? -5.460 -15.251 15.234 1.00 117.60 312 SER C N 1
ATOM 12423 C CA . SER C 1 309 ? -5.392 -15.578 16.650 1.00 117.60 312 SER C CA 1
ATOM 12424 C C . SER C 1 309 ? -6.436 -16.626 16.971 1.00 117.60 312 SER C C 1
ATOM 12425 O O . SER C 1 309 ? -7.340 -16.897 16.177 1.00 117.60 312 SER C O 1
ATOM 12433 N N . ALA C 1 310 ? -6.306 -17.185 18.172 1.00 122.56 313 ALA C N 1
ATOM 12434 C CA . ALA C 1 310 ? -7.202 -18.231 18.642 1.00 122.56 313 ALA C CA 1
ATOM 12435 C C . ALA C 1 310 ? -8.384 -17.648 19.400 1.00 122.56 313 ALA C C 1
ATOM 12436 O O . ALA C 1 310 ? -9.517 -18.118 19.254 1.00 122.56 313 ALA C O 1
ATOM 12443 N N . LYS C 1 311 ? -8.142 -16.628 20.219 1.00 125.18 314 LYS C N 1
ATOM 12444 C CA . LYS C 1 311 ? -9.169 -16.133 21.120 1.00 125.18 314 LYS C CA 1
ATOM 12445 C C . LYS C 1 311 ? -8.733 -14.800 21.702 1.00 125.18 314 LYS C C 1
ATOM 12446 O O . LYS C 1 311 ? -7.541 -14.490 21.745 1.00 125.18 314 LYS C O 1
ATOM 12465 N N . LEU C 1 312 ? -9.715 -14.028 22.165 1.00 123.41 315 LEU C N 1
ATOM 12466 C CA . LEU C 1 312 ? -9.469 -12.818 22.940 1.00 123.41 315 LEU C CA 1
ATOM 12467 C C . LEU C 1 312 ? -10.629 -12.597 23.892 1.00 123.41 315 LEU C C 1
ATOM 12468 O O . LEU C 1 312 ? -11.761 -12.364 23.451 1.00 123.41 315 LEU C O 1
ATOM 12484 N N . ARG C 1 313 ? -10.327 -12.613 25.187 1.00 128.61 316 ARG C N 1
ATOM 12485 C CA . ARG C 1 313 ? -11.335 -12.618 26.237 1.00 128.61 316 ARG C CA 1
ATOM 12486 C C . ARG C 1 313 ? -10.861 -11.712 27.357 1.00 128.61 316 ARG C C 1
ATOM 12487 O O . ARG C 1 313 ? -9.914 -12.046 28.075 1.00 128.61 316 ARG C O 1
ATOM 12508 N N . MET C 1 314 ? -11.529 -10.577 27.502 1.00 131.09 317 MET C N 1
ATOM 12509 C CA . MET C 1 314 ? -11.278 -9.693 28.621 1.00 131.09 317 MET C CA 1
ATOM 12510 C C . MET C 1 314 ? -11.942 -10.256 29.867 1.00 131.09 317 MET C C 1
ATOM 12511 O O . MET C 1 314 ? -12.979 -10.923 29.796 1.00 131.09 317 MET C O 1
ATOM 12525 N N . VAL C 1 315 ? -11.321 -10.000 31.014 1.00 131.71 318 VAL C N 1
ATOM 12526 C CA . VAL C 1 315 ? -11.931 -10.314 32.300 1.00 131.71 318 VAL C CA 1
ATOM 12527 C C . VAL C 1 315 ? -12.925 -9.219 32.645 1.00 131.71 318 VAL C C 1
ATOM 12528 O O . VAL C 1 315 ? -12.627 -8.027 32.520 1.00 131.71 318 VAL C O 1
ATOM 12541 N N . THR C 1 316 ? -14.113 -9.640 33.064 1.00 133.06 319 THR C N 1
ATOM 12542 C CA . THR C 1 316 ? -15.026 -8.792 33.813 1.00 133.06 319 THR C CA 1
ATOM 12543 C C . THR C 1 316 ? -14.834 -9.009 35.305 1.00 133.06 319 THR C C 1
ATOM 12544 O O . THR C 1 316 ? -14.504 -8.074 36.041 1.00 133.06 319 THR C O 1
ATOM 12555 N N . GLY C 1 317 ? -14.970 -10.256 35.751 1.00 133.33 320 GLY C N 1
ATOM 12556 C CA . GLY C 1 317 ? -14.927 -10.584 37.161 1.00 133.33 320 GLY C CA 1
ATOM 12557 C C . GLY C 1 317 ? -13.500 -10.641 37.651 1.00 133.33 320 GLY C C 1
ATOM 12558 O O . GLY C 1 317 ? -12.743 -9.692 37.434 1.00 133.33 320 GLY C O 1
ATOM 12562 N N . LEU C 1 318 ? -13.135 -11.717 38.335 1.00 129.94 321 LEU C N 1
ATOM 12563 C CA . LEU C 1 318 ? -11.764 -11.964 38.782 1.00 129.94 321 LEU C CA 1
ATOM 12564 C C . LEU C 1 318 ? -11.696 -13.427 39.211 1.00 129.94 321 LEU C C 1
ATOM 12565 O O . LEU C 1 318 ? -12.650 -14.181 38.998 1.00 129.94 321 LEU C O 1
ATOM 12581 N N . ARG C 1 319 ? -10.575 -13.806 39.836 1.00 130.27 322 ARG C N 1
ATOM 12582 C CA . ARG C 1 319 ? -10.176 -15.176 40.148 1.00 130.27 322 ARG C CA 1
ATOM 12583 C C . ARG C 1 319 ? -11.255 -15.953 40.906 1.00 130.27 322 ARG C C 1
ATOM 12584 O O . ARG C 1 319 ? -12.096 -15.381 41.600 1.00 130.27 322 ARG C O 1
ATOM 12605 N N . ASN C 1 320 ? -11.227 -17.280 40.732 1.00 129.16 323 ASN C N 1
ATOM 12606 C CA . ASN C 1 320 ? -12.166 -18.219 41.345 1.00 129.16 323 ASN C CA 1
ATOM 12607 C C . ASN C 1 320 ? -11.362 -19.286 42.078 1.00 129.16 323 ASN C C 1
ATOM 12608 O O . ASN C 1 320 ? -10.664 -20.085 41.445 1.00 129.16 323 ASN C O 1
ATOM 12619 N N . ILE C 1 321 ? -11.435 -19.274 43.409 1.00 125.86 324 ILE C N 1
ATOM 12620 C CA . ILE C 1 321 ? -10.857 -20.310 44.268 1.00 125.86 324 ILE C CA 1
ATOM 12621 C C . ILE C 1 321 ? -11.884 -20.655 45.340 1.00 125.86 324 ILE C C 1
ATOM 12622 O O . ILE C 1 321 ? -12.145 -19.819 46.213 1.00 125.86 324 ILE C O 1
ATOM 12638 N N . PRO C 1 322 ? -12.485 -21.848 45.321 1.00 131.46 325 PRO C N 1
ATOM 12639 C CA . PRO C 1 322 ? -13.061 -22.410 46.555 1.00 131.46 325 PRO C CA 1
ATOM 12640 C C . PRO C 1 322 ? -12.026 -23.139 47.398 1.00 131.46 325 PRO C C 1
ATOM 12641 O O . PRO C 1 322 ? -10.867 -23.262 46.996 1.00 131.46 325 PRO C O 1
ATOM 12652 N N . SER C 1 323 ? -12.435 -23.649 48.555 1.00 125.43 326 SER C N 1
ATOM 12653 C CA . SER C 1 323 ? -11.535 -24.419 49.409 1.00 125.43 326 SER C CA 1
ATOM 12654 C C . SER C 1 323 ? -12.326 -25.309 50.361 1.00 125.43 326 SER C C 1
ATOM 12655 O O . SER C 1 323 ? -12.938 -26.292 49.942 1.00 125.43 326 SER C O 1
ATOM 12663 N N . GLY D 2 1 ? -3.343 -10.330 44.707 1.00 104.91 501 GLY D N 1
ATOM 12664 C CA . GLY D 2 1 ? -2.442 -9.846 45.735 1.00 104.91 501 GLY D CA 1
ATOM 12665 C C . GLY D 2 1 ? -1.193 -9.217 45.176 1.00 104.91 501 GLY D C 1
ATOM 12666 O O . GLY D 2 1 ? -0.096 -9.446 45.687 1.00 104.91 501 GLY D O 1
ATOM 12669 N N . LEU D 2 2 ? -1.366 -8.437 44.106 1.00 98.03 502 LEU D N 1
ATOM 12670 C CA . LEU D 2 2 ? -0.311 -7.529 43.689 1.00 98.03 502 LEU D CA 1
ATOM 12671 C C . LEU D 2 2 ? 0.008 -6.588 44.826 1.00 98.03 502 LEU D C 1
ATOM 12672 O O . LEU D 2 2 ? 1.171 -6.405 45.193 1.00 98.03 502 LEU D O 1
ATOM 12688 N N . PHE D 2 3 ? -1.030 -6.029 45.422 1.00 96.69 503 PHE D N 1
ATOM 12689 C CA . PHE D 2 3 ? -0.911 -5.044 46.476 1.00 96.69 503 PHE D CA 1
ATOM 12690 C C . PHE D 2 3 ? -1.091 -5.663 47.860 1.00 96.69 503 PHE D C 1
ATOM 12691 O O . PHE D 2 3 ? -1.090 -4.923 48.849 1.00 96.69 503 PHE D O 1
ATOM 12708 N N . GLY D 2 4 ? -1.266 -6.991 47.949 1.00 98.46 504 GLY D N 1
ATOM 12709 C CA . GLY D 2 4 ? -1.004 -7.745 49.160 1.00 98.46 504 GLY D CA 1
ATOM 12710 C C . GLY D 2 4 ? -2.087 -8.690 49.618 1.00 98.46 504 GLY D C 1
ATOM 12711 O O . GLY D 2 4 ? -1.850 -9.416 50.589 1.00 98.46 504 GLY D O 1
ATOM 12715 N N . ALA D 2 5 ? -3.250 -8.729 48.959 1.00 104.64 505 ALA D N 1
ATOM 12716 C CA . ALA D 2 5 ? -4.419 -9.458 49.450 1.00 104.64 505 ALA D CA 1
ATOM 12717 C C . ALA D 2 5 ? -4.664 -10.797 48.762 1.00 104.64 505 ALA D C 1
ATOM 12718 O O . ALA D 2 5 ? -4.594 -11.848 49.401 1.00 104.64 505 ALA D O 1
ATOM 12725 N N . ILE D 2 6 ? -4.937 -10.774 47.465 1.00 96.99 506 ILE D N 1
ATOM 12726 C CA . ILE D 2 6 ? -5.609 -11.877 46.787 1.00 96.99 506 ILE D CA 1
ATOM 12727 C C . ILE D 2 6 ? -4.533 -12.825 46.284 1.00 96.99 506 ILE D C 1
ATOM 12728 O O . ILE D 2 6 ? -3.788 -12.498 45.360 1.00 96.99 506 ILE D O 1
ATOM 12744 N N . ALA D 2 7 ? -4.490 -14.021 46.871 1.00 101.79 507 ALA D N 1
ATOM 12745 C CA . ALA D 2 7 ? -3.288 -14.851 46.964 1.00 101.79 507 ALA D CA 1
ATOM 12746 C C . ALA D 2 7 ? -2.151 -14.108 47.658 1.00 101.79 507 ALA D C 1
ATOM 12747 O O . ALA D 2 7 ? -0.976 -14.324 47.343 1.00 101.79 507 ALA D O 1
ATOM 12754 N N . GLY D 2 8 ? -2.499 -13.250 48.608 1.00 110.26 508 GLY D N 1
ATOM 12755 C CA . GLY D 2 8 ? -1.618 -12.387 49.344 1.00 110.26 508 GLY D CA 1
ATOM 12756 C C . GLY D 2 8 ? -1.675 -12.714 50.816 1.00 110.26 508 GLY D C 1
ATOM 12757 O O . GLY D 2 8 ? -1.136 -13.737 51.254 1.00 110.26 508 GLY D O 1
ATOM 12761 N N . PHE D 2 9 ? -2.339 -11.835 51.589 1.00 110.30 509 PHE D N 1
ATOM 12762 C CA . PHE D 2 9 ? -2.770 -12.242 52.923 1.00 110.30 509 PHE D CA 1
ATOM 12763 C C . PHE D 2 9 ? -4.072 -13.031 52.859 1.00 110.30 509 PHE D C 1
ATOM 12764 O O . PHE D 2 9 ? -4.275 -13.915 53.693 1.00 110.30 509 PHE D O 1
ATOM 12781 N N . ILE D 2 10 ? -4.915 -12.796 51.855 1.00 105.72 510 ILE D N 1
ATOM 12782 C CA . ILE D 2 10 ? -6.061 -13.660 51.575 1.00 105.72 510 ILE D CA 1
ATOM 12783 C C . ILE D 2 10 ? -5.560 -14.764 50.655 1.00 105.72 510 ILE D C 1
ATOM 12784 O O . ILE D 2 10 ? -4.684 -14.527 49.814 1.00 105.72 510 ILE D O 1
ATOM 12800 N N . GLU D 2 11 ? -6.119 -15.967 50.816 1.00 111.42 511 GLU D N 1
ATOM 12801 C CA . GLU D 2 11 ? -5.710 -17.134 50.044 1.00 111.42 511 GLU D CA 1
ATOM 12802 C C . GLU D 2 11 ? -6.641 -17.384 48.865 1.00 111.42 511 GLU D C 1
ATOM 12803 O O . GLU D 2 11 ? -6.178 -17.707 47.766 1.00 111.42 511 GLU D O 1
ATOM 12815 N N . GLY D 2 12 ? -7.953 -17.236 49.071 1.00 102.57 512 GLY D N 1
ATOM 12816 C CA . GLY D 2 12 ? -8.929 -17.674 48.092 1.00 102.57 512 GLY D CA 1
ATOM 12817 C C . GLY D 2 12 ? -10.250 -16.952 48.225 1.00 102.57 512 GLY D C 1
ATOM 12818 O O . GLY D 2 12 ? -10.484 -16.193 49.169 1.00 102.57 512 GLY D O 1
ATOM 12822 N N . GLY D 2 13 ? -11.117 -17.208 47.239 1.00 102.66 513 GLY D N 1
ATOM 12823 C CA . GLY D 2 13 ? -12.424 -16.595 47.162 1.00 102.66 513 GLY D CA 1
ATOM 12824 C C . GLY D 2 13 ? -13.508 -17.460 47.779 1.00 102.66 513 GLY D C 1
ATOM 12825 O O . GLY D 2 13 ? -13.266 -18.556 48.273 1.00 102.66 513 GLY D O 1
ATOM 12829 N N . TRP D 2 14 ? -14.723 -16.917 47.756 1.00 108.86 514 TRP D N 1
ATOM 12830 C CA . TRP D 2 14 ? -15.882 -17.474 48.444 1.00 108.86 514 TRP D CA 1
ATOM 12831 C C . TRP D 2 14 ? -17.050 -17.539 47.480 1.00 108.86 514 TRP D C 1
ATOM 12832 O O . TRP D 2 14 ? -17.319 -16.570 46.764 1.00 108.86 514 TRP D O 1
ATOM 12853 N N . THR D 2 15 ? -17.747 -18.670 47.484 1.00 114.41 515 THR D N 1
ATOM 12854 C CA . THR D 2 15 ? -18.925 -18.893 46.660 1.00 114.41 515 THR D CA 1
ATOM 12855 C C . THR D 2 15 ? -20.235 -18.646 47.397 1.00 114.41 515 THR D C 1
ATOM 12856 O O . THR D 2 15 ? -21.296 -18.851 46.799 1.00 114.41 515 THR D O 1
ATOM 12867 N N . GLY D 2 16 ? -20.201 -18.218 48.659 1.00 114.84 516 GLY D N 1
ATOM 12868 C CA . GLY D 2 16 ? -21.415 -18.075 49.434 1.00 114.84 516 GLY D CA 1
ATOM 12869 C C . GLY D 2 16 ? -22.339 -16.989 48.932 1.00 114.84 516 GLY D C 1
ATOM 12870 O O . GLY D 2 16 ? -23.564 -17.132 49.001 1.00 114.84 516 GLY D O 1
ATOM 12874 N N . MET D 2 17 ? -21.755 -15.916 48.402 1.00 117.53 517 MET D N 1
ATOM 12875 C CA . MET D 2 17 ? -22.476 -14.715 48.001 1.00 117.53 517 MET D CA 1
ATOM 12876 C C . MET D 2 17 ? -22.367 -14.550 46.494 1.00 117.53 517 MET D C 1
ATOM 12877 O O . MET D 2 17 ? -21.340 -14.893 45.899 1.00 117.53 517 MET D O 1
ATOM 12891 N N . VAL D 2 18 ? -23.435 -14.017 45.892 1.00 122.16 518 VAL D N 1
ATOM 12892 C CA . VAL D 2 18 ? -23.528 -13.804 44.449 1.00 122.16 518 VAL D CA 1
ATOM 12893 C C . VAL D 2 18 ? -24.060 -12.425 44.076 1.00 122.16 518 VAL D C 1
ATOM 12894 O O . VAL D 2 18 ? -23.966 -12.043 42.902 1.00 122.16 518 VAL D O 1
ATOM 12907 N N . ASP D 2 19 ? -24.611 -11.664 45.023 1.00 128.71 519 ASP D N 1
ATOM 12908 C CA . ASP D 2 19 ? -25.270 -10.412 44.675 1.00 128.71 519 ASP D CA 1
ATOM 12909 C C . ASP D 2 19 ? -24.305 -9.337 44.212 1.00 128.71 519 ASP D C 1
ATOM 12910 O O . ASP D 2 19 ? -24.717 -8.441 43.467 1.00 128.71 519 ASP D O 1
ATOM 12919 N N . GLY D 2 20 ? -23.053 -9.394 44.640 1.00 112.66 520 GLY D N 1
ATOM 12920 C CA . GLY D 2 20 ? -22.086 -8.388 44.262 1.00 112.66 520 GLY D CA 1
ATOM 12921 C C . GLY D 2 20 ? -20.699 -8.956 44.418 1.00 112.66 520 GLY D C 1
ATOM 12922 O O . GLY D 2 20 ? -20.465 -9.894 45.184 1.00 112.66 520 GLY D O 1
ATOM 12926 N N . TRP D 2 21 ? -19.783 -8.384 43.657 1.00 97.40 521 TRP D N 1
ATOM 12927 C CA . TRP D 2 21 ? -18.430 -8.895 43.604 1.00 97.40 521 TRP D CA 1
ATOM 12928 C C . TRP D 2 21 ? -17.657 -8.688 44.892 1.00 97.40 521 TRP D C 1
ATOM 12929 O O . TRP D 2 21 ? -16.735 -9.465 45.158 1.00 97.40 521 TRP D O 1
ATOM 12950 N N . TYR D 2 22 ? -18.007 -7.679 45.687 1.00 105.04 522 TYR D N 1
ATOM 12951 C CA . TYR D 2 22 ? -17.384 -7.400 46.971 1.00 105.04 522 TYR D CA 1
ATOM 12952 C C . TYR D 2 22 ? -18.441 -7.422 48.055 1.00 105.04 522 TYR D C 1
ATOM 12953 O O . TYR D 2 22 ? -19.640 -7.403 47.778 1.00 105.04 522 TYR D O 1
ATOM 12971 N N . GLY D 2 23 ? -17.976 -7.451 49.289 1.00 108.06 523 GLY D N 1
ATOM 12972 C CA . GLY D 2 23 ? -18.829 -7.375 50.447 1.00 108.06 523 GLY D CA 1
ATOM 12973 C C . GLY D 2 23 ? -18.039 -7.614 51.714 1.00 108.06 523 GLY D C 1
ATOM 12974 O O . GLY D 2 23 ? -16.820 -7.470 51.735 1.00 108.06 523 GLY D O 1
ATOM 12978 N N . TYR D 2 24 ? -18.796 -7.967 52.746 1.00 114.97 524 TYR D N 1
ATOM 12979 C CA . TYR D 2 24 ? -18.302 -8.395 54.039 1.00 114.97 524 TYR D CA 1
ATOM 12980 C C . TYR D 2 24 ? -18.972 -9.714 54.389 1.00 114.97 524 TYR D C 1
ATOM 12981 O O . TYR D 2 24 ? -19.991 -10.097 53.798 1.00 114.97 524 TYR D O 1
ATOM 12999 N N . HIS D 2 25 ? -18.382 -10.396 55.372 1.00 121.55 525 HIS D N 1
ATOM 13000 C CA . HIS D 2 25 ? -19.029 -11.485 56.091 1.00 121.55 525 HIS D CA 1
ATOM 13001 C C . HIS D 2 25 ? -19.124 -11.107 57.560 1.00 121.55 525 HIS D C 1
ATOM 13002 O O . HIS D 2 25 ? -18.097 -10.945 58.232 1.00 121.55 525 HIS D O 1
ATOM 13016 N N . HIS D 2 26 ? -20.356 -10.958 58.041 1.00 127.95 526 HIS D N 1
ATOM 13017 C CA . HIS D 2 26 ? -20.637 -10.610 59.427 1.00 127.95 526 HIS D CA 1
ATOM 13018 C C . HIS D 2 26 ? -20.786 -11.874 60.260 1.00 127.95 526 HIS D C 1
ATOM 13019 O O . HIS D 2 26 ? -21.339 -12.877 59.786 1.00 127.95 526 HIS D O 1
ATOM 13033 N N . GLN D 2 27 ? -20.296 -11.807 61.501 1.00 130.76 527 GLN D N 1
ATOM 13034 C CA . GLN D 2 27 ? -20.362 -12.912 62.455 1.00 130.76 527 GLN D CA 1
ATOM 13035 C C . GLN D 2 27 ? -20.691 -12.346 63.829 1.00 130.76 527 GLN D C 1
ATOM 13036 O O . GLN D 2 27 ? -19.876 -11.628 64.416 1.00 130.76 527 GLN D O 1
ATOM 13050 N N . ASN D 2 28 ? -21.866 -12.690 64.351 1.00 135.34 528 ASN D N 1
ATOM 13051 C CA . ASN D 2 28 ? -22.238 -12.307 65.708 1.00 135.34 528 ASN D CA 1
ATOM 13052 C C . ASN D 2 28 ? -23.228 -13.331 66.257 1.00 135.34 528 ASN D C 1
ATOM 13053 O O . ASN D 2 28 ? -23.519 -14.343 65.610 1.00 135.34 528 ASN D O 1
ATOM 13064 N N . GLU D 2 29 ? -23.744 -13.049 67.462 1.00 138.01 529 GLU D N 1
ATOM 13065 C CA . GLU D 2 29 ? -24.547 -14.013 68.212 1.00 138.01 529 GLU D CA 1
ATOM 13066 C C . GLU D 2 29 ? -25.835 -14.359 67.487 1.00 138.01 529 GLU D C 1
ATOM 13067 O O . GLU D 2 29 ? -26.315 -15.495 67.566 1.00 138.01 529 GLU D O 1
ATOM 13079 N N . GLN D 2 30 ? -26.415 -13.390 66.785 1.00 134.08 530 GLN D N 1
ATOM 13080 C CA . GLN D 2 30 ? -27.616 -13.658 66.011 1.00 134.08 530 GLN D CA 1
ATOM 13081 C C . GLN D 2 30 ? -27.348 -14.609 64.856 1.00 134.08 530 GLN D C 1
ATOM 13082 O O . GLN D 2 30 ? -28.263 -15.329 64.441 1.00 134.08 530 GLN D O 1
ATOM 13096 N N . GLY D 2 31 ? -26.128 -14.628 64.337 1.00 139.46 531 GLY D N 1
ATOM 13097 C CA . GLY D 2 31 ? -25.721 -15.616 63.368 1.00 139.46 531 GLY D CA 1
ATOM 13098 C C . GLY D 2 31 ? -24.580 -15.093 62.527 1.00 139.46 531 GLY D C 1
ATOM 13099 O O . GLY D 2 31 ? -23.905 -14.135 62.895 1.00 139.46 531 GLY D O 1
ATOM 13103 N N . SER D 2 32 ? -24.407 -15.756 61.394 1.00 135.30 532 SER D N 1
ATOM 13104 C CA . SER D 2 32 ? -23.412 -15.439 60.386 1.00 135.30 532 SER D CA 1
ATOM 13105 C C . SER D 2 32 ? -24.133 -14.980 59.126 1.00 135.30 532 SER D C 1
ATOM 13106 O O . SER D 2 32 ? -25.343 -15.169 58.974 1.00 135.30 532 SER D O 1
ATOM 13114 N N . GLY D 2 33 ? -23.388 -14.381 58.208 1.00 130.25 533 GLY D N 1
ATOM 13115 C CA . GLY D 2 33 ? -23.944 -14.147 56.889 1.00 130.25 533 GLY D CA 1
ATOM 13116 C C . GLY D 2 33 ? -23.021 -13.305 56.041 1.00 130.25 533 GLY D C 1
ATOM 13117 O O . GLY D 2 33 ? -22.108 -12.649 56.539 1.00 130.25 533 GLY D O 1
ATOM 13121 N N . TYR D 2 34 ? -23.279 -13.355 54.734 1.00 116.30 534 TYR D N 1
ATOM 13122 C CA . TYR D 2 34 ? -22.527 -12.624 53.723 1.00 116.30 534 TYR D CA 1
ATOM 13123 C C . TYR D 2 34 ? -23.394 -11.480 53.238 1.00 116.30 534 TYR D C 1
ATOM 13124 O O . TYR D 2 34 ? -24.623 -11.591 53.253 1.00 116.30 534 TYR D O 1
ATOM 13142 N N . ALA D 2 35 ? -22.768 -10.385 52.813 1.00 118.35 535 ALA D N 1
ATOM 13143 C CA . ALA D 2 35 ? -23.513 -9.194 52.420 1.00 118.35 535 ALA D CA 1
ATOM 13144 C C . ALA D 2 35 ? -22.646 -8.300 51.550 1.00 118.35 535 ALA D C 1
ATOM 13145 O O . ALA D 2 35 ? -21.522 -7.970 51.932 1.00 118.35 535 ALA D O 1
ATOM 13152 N N . ALA D 2 36 ? -23.190 -7.874 50.410 1.00 111.59 536 ALA D N 1
ATOM 13153 C CA . ALA D 2 36 ? -22.374 -7.296 49.350 1.00 111.59 536 ALA D CA 1
ATOM 13154 C C . ALA D 2 36 ? -22.282 -5.773 49.446 1.00 111.59 536 ALA D C 1
ATOM 13155 O O . ALA D 2 36 ? -23.213 -5.096 49.888 1.00 111.59 536 ALA D O 1
ATOM 13162 N N . ASP D 2 37 ? -21.133 -5.239 49.002 1.00 107.48 537 ASP D N 1
ATOM 13163 C CA . ASP D 2 37 ? -20.825 -3.804 49.043 1.00 107.48 537 ASP D CA 1
ATOM 13164 C C . ASP D 2 37 ? -21.139 -3.177 47.689 1.00 107.48 537 ASP D C 1
ATOM 13165 O O . ASP D 2 37 ? -20.247 -2.940 46.859 1.00 107.48 537 ASP D O 1
ATOM 13174 N N . GLN D 2 38 ? -22.411 -2.849 47.505 1.00 106.78 538 GLN D N 1
ATOM 13175 C CA . GLN D 2 38 ? -22.890 -2.377 46.218 1.00 106.78 538 GLN D CA 1
ATOM 13176 C C . GLN D 2 38 ? -22.361 -0.994 45.871 1.00 106.78 538 GLN D C 1
ATOM 13177 O O . GLN D 2 38 ? -22.382 -0.622 44.700 1.00 106.78 538 GLN D O 1
ATOM 13191 N N . LYS D 2 39 ? -21.921 -0.208 46.853 1.00 105.96 539 LYS D N 1
ATOM 13192 C CA . LYS D 2 39 ? -21.422 1.134 46.590 1.00 105.96 539 LYS D CA 1
ATOM 13193 C C . LYS D 2 39 ? -20.158 1.084 45.736 1.00 105.96 539 LYS D C 1
ATOM 13194 O O . LYS D 2 39 ? -20.155 1.481 44.560 1.00 105.96 539 LYS D O 1
ATOM 13213 N N . SER D 2 40 ? -19.097 0.539 46.320 1.00 101.60 540 SER D N 1
ATOM 13214 C CA . SER D 2 40 ? -17.823 0.462 45.627 1.00 101.60 540 SER D CA 1
ATOM 13215 C C . SER D 2 40 ? -17.894 -0.513 44.469 1.00 101.60 540 SER D C 1
ATOM 13216 O O . SER D 2 40 ? -17.235 -0.314 43.438 1.00 101.60 540 SER D O 1
ATOM 13224 N N . THR D 2 41 ? -18.686 -1.574 44.627 1.00 107.53 541 THR D N 1
ATOM 13225 C CA . THR D 2 41 ? -18.863 -2.544 43.559 1.00 107.53 541 THR D CA 1
ATOM 13226 C C . THR D 2 41 ? -19.499 -1.898 42.331 1.00 107.53 541 THR D C 1
ATOM 13227 O O . THR D 2 41 ? -19.045 -2.091 41.196 1.00 107.53 541 THR D O 1
ATOM 13238 N N . GLN D 2 42 ? -20.534 -1.090 42.554 1.00 109.45 542 GLN D N 1
ATOM 13239 C CA . GLN D 2 42 ? -21.222 -0.442 41.444 1.00 109.45 542 GLN D CA 1
ATOM 13240 C C . GLN D 2 42 ? -20.341 0.620 40.810 1.00 109.45 542 GLN D C 1
ATOM 13241 O O . GLN D 2 42 ? -20.389 0.822 39.590 1.00 109.45 542 GLN D O 1
ATOM 13255 N N . ASN D 2 43 ? -19.536 1.315 41.620 1.00 110.97 543 ASN D N 1
ATOM 13256 C CA . ASN D 2 43 ? -18.626 2.316 41.073 1.00 110.97 543 ASN D CA 1
ATOM 13257 C C . ASN D 2 43 ? -17.590 1.661 40.173 1.00 110.97 543 ASN D C 1
ATOM 13258 O O . ASN D 2 43 ? -17.282 2.153 39.076 1.00 110.97 543 ASN D O 1
ATOM 13269 N N . ALA D 2 44 ? -17.059 0.527 40.623 1.00 107.56 544 ALA D N 1
ATOM 13270 C CA . ALA D 2 44 ? -16.066 -0.197 39.845 1.00 107.56 544 ALA D CA 1
ATOM 13271 C C . ALA D 2 44 ? -16.662 -0.715 38.549 1.00 107.56 544 ALA D C 1
ATOM 13272 O O . ALA D 2 44 ? -16.058 -0.595 37.478 1.00 107.56 544 ALA D O 1
ATOM 13279 N N . ILE D 2 45 ? -17.876 -1.252 38.630 1.00 105.35 545 ILE D N 1
ATOM 13280 C CA . ILE D 2 45 ? -18.512 -1.846 37.459 1.00 105.35 545 ILE D CA 1
ATOM 13281 C C . ILE D 2 45 ? -18.871 -0.759 36.456 1.00 105.35 545 ILE D C 1
ATOM 13282 O O . ILE D 2 45 ? -18.867 -0.985 35.241 1.00 105.35 545 ILE D O 1
ATOM 13298 N N . ASN D 2 46 ? -19.189 0.439 36.952 1.00 108.60 546 ASN D N 1
ATOM 13299 C CA . ASN D 2 46 ? -19.324 1.591 36.068 1.00 108.60 546 ASN D CA 1
ATOM 13300 C C . ASN D 2 46 ? -18.002 1.893 35.380 1.00 108.60 546 ASN D C 1
ATOM 13301 O O . ASN D 2 46 ? -17.969 2.282 34.204 1.00 108.60 546 ASN D O 1
ATOM 13312 N N . GLY D 2 47 ? -16.896 1.711 36.107 1.00 105.82 547 GLY D N 1
ATOM 13313 C CA . GLY D 2 47 ? -15.588 1.858 35.489 1.00 105.82 547 GLY D CA 1
ATOM 13314 C C . GLY D 2 47 ? -15.352 0.853 34.381 1.00 105.82 547 GLY D C 1
ATOM 13315 O O . GLY D 2 47 ? -14.783 1.182 33.338 1.00 105.82 547 GLY D O 1
ATOM 13319 N N . ILE D 2 48 ? -15.816 -0.377 34.580 1.00 102.32 548 ILE D N 1
ATOM 13320 C CA . ILE D 2 48 ? -15.654 -1.404 33.558 1.00 102.32 548 ILE D CA 1
ATOM 13321 C C . ILE D 2 48 ? -16.545 -1.101 32.366 1.00 102.32 548 ILE D C 1
ATOM 13322 O O . ILE D 2 48 ? -16.210 -1.425 31.220 1.00 102.32 548 ILE D O 1
ATOM 13338 N N . THR D 2 49 ? -17.716 -0.516 32.627 1.00 111.62 549 THR D N 1
ATOM 13339 C CA . THR D 2 49 ? -18.603 -0.107 31.549 1.00 111.62 549 THR D CA 1
ATOM 13340 C C . THR D 2 49 ? -17.926 0.929 30.672 1.00 111.62 549 THR D C 1
ATOM 13341 O O . THR D 2 49 ? -17.871 0.785 29.445 1.00 111.62 549 THR D O 1
ATOM 13352 N N . ASN D 2 50 ? -17.358 1.959 31.305 1.00 114.78 550 ASN D N 1
ATOM 13353 C CA . ASN D 2 50 ? -16.667 2.999 30.554 1.00 114.78 550 ASN D CA 1
ATOM 13354 C C . ASN D 2 50 ? -15.433 2.458 29.852 1.00 114.78 550 ASN D C 1
ATOM 13355 O O . ASN D 2 50 ? -15.029 2.981 28.806 1.00 114.78 550 ASN D O 1
ATOM 13366 N N . LYS D 2 51 ? -14.808 1.426 30.428 1.00 107.89 551 LYS D N 1
ATOM 13367 C CA . LYS D 2 51 ? -13.680 0.768 29.794 1.00 107.89 551 LYS D CA 1
ATOM 13368 C C . LYS D 2 51 ? -14.139 0.177 28.480 1.00 107.89 551 LYS D C 1
ATOM 13369 O O . LYS D 2 51 ? -13.698 0.614 27.417 1.00 107.89 551 LYS D O 1
ATOM 13388 N N . VAL D 2 52 ? -15.084 -0.753 28.562 1.00 109.82 552 VAL D N 1
ATOM 13389 C CA . VAL D 2 52 ? -15.429 -1.581 27.418 1.00 109.82 552 VAL D CA 1
ATOM 13390 C C . VAL D 2 52 ? -16.103 -0.754 26.335 1.00 109.82 552 VAL D C 1
ATOM 13391 O O . VAL D 2 52 ? -15.919 -1.012 25.135 1.00 109.82 552 VAL D O 1
ATOM 13404 N N . ASN D 2 53 ? -16.856 0.273 26.735 1.00 118.12 553 ASN D N 1
ATOM 13405 C CA . ASN D 2 53 ? -17.294 1.265 25.763 1.00 118.12 553 ASN D CA 1
ATOM 13406 C C . ASN D 2 53 ? -16.105 1.991 25.161 1.00 118.12 553 ASN D C 1
ATOM 13407 O O . ASN D 2 53 ? -16.080 2.236 23.950 1.00 118.12 553 ASN D O 1
ATOM 13418 N N . SER D 2 54 ? -15.092 2.296 25.973 1.00 124.78 554 SER D N 1
ATOM 13419 C CA . SER D 2 54 ? -13.893 2.971 25.496 1.00 124.78 554 SER D CA 1
ATOM 13420 C C . SER D 2 54 ? -12.875 2.035 24.854 1.00 124.78 554 SER D C 1
ATOM 13421 O O . SER D 2 54 ? -11.739 2.460 24.628 1.00 124.78 554 SER D O 1
ATOM 13429 N N . VAL D 2 55 ? -13.238 0.777 24.596 1.00 114.96 555 VAL D N 1
ATOM 13430 C CA . VAL D 2 55 ? -12.460 -0.134 23.768 1.00 114.96 555 VAL D CA 1
ATOM 13431 C C . VAL D 2 55 ? -13.188 -0.397 22.468 1.00 114.96 555 VAL D C 1
ATOM 13432 O O . VAL D 2 55 ? -12.583 -0.395 21.394 1.00 114.96 555 VAL D O 1
ATOM 13445 N N . ILE D 2 56 ? -14.492 -0.618 22.562 1.00 113.16 556 ILE D N 1
ATOM 13446 C CA . ILE D 2 56 ? -15.280 -1.022 21.410 1.00 113.16 556 ILE D CA 1
ATOM 13447 C C . ILE D 2 56 ? -15.444 0.193 20.512 1.00 113.16 556 ILE D C 1
ATOM 13448 O O . ILE D 2 56 ? -15.182 0.132 19.305 1.00 113.16 556 ILE D O 1
ATOM 13464 N N . GLU D 2 57 ? -15.871 1.305 21.111 1.00 116.03 557 GLU D N 1
ATOM 13465 C CA . GLU D 2 57 ? -16.234 2.501 20.357 1.00 116.03 557 GLU D CA 1
ATOM 13466 C C . GLU D 2 57 ? -15.054 3.118 19.620 1.00 116.03 557 GLU D C 1
ATOM 13467 O O . GLU D 2 57 ? -15.249 3.837 18.637 1.00 116.03 557 GLU D O 1
ATOM 13479 N N . LYS D 2 58 ? -13.833 2.861 20.075 1.00 112.87 558 LYS D N 1
ATOM 13480 C CA . LYS D 2 58 ? -12.681 3.559 19.540 1.00 112.87 558 LYS D CA 1
ATOM 13481 C C . LYS D 2 58 ? -12.314 3.085 18.143 1.00 112.87 558 LYS D C 1
ATOM 13482 O O . LYS D 2 58 ? -11.557 3.768 17.447 1.00 112.87 558 LYS D O 1
ATOM 13501 N N . MET D 2 59 ? -12.814 1.933 17.720 1.00 109.32 559 MET D N 1
ATOM 13502 C CA . MET D 2 59 ? -12.817 1.587 16.313 1.00 109.32 559 MET D CA 1
ATOM 13503 C C . MET D 2 59 ? -13.754 2.515 15.542 1.00 109.32 559 MET D C 1
ATOM 13504 O O . MET D 2 59 ? -14.717 3.056 16.087 1.00 109.32 559 MET D O 1
ATOM 13518 N N . ASN D 2 60 ? -13.451 2.700 14.255 1.00 114.30 560 ASN D N 1
ATOM 13519 C CA . ASN D 2 60 ? -14.432 3.109 13.253 1.00 114.30 560 ASN D CA 1
ATOM 13520 C C . ASN D 2 60 ? -14.411 2.080 12.131 1.00 114.30 560 ASN D C 1
ATOM 13521 O O . ASN D 2 60 ? -13.399 1.922 11.441 1.00 114.30 560 ASN D O 1
ATOM 13532 N N . THR D 2 61 ? -15.527 1.373 11.972 1.00 121.27 561 THR D N 1
ATOM 13533 C CA . THR D 2 61 ? -15.675 0.304 10.992 1.00 121.27 561 THR D CA 1
ATOM 13534 C C . THR D 2 61 ? -16.367 0.881 9.769 1.00 121.27 561 THR D C 1
ATOM 13535 O O . THR D 2 61 ? -17.561 1.184 9.813 1.00 121.27 561 THR D O 1
ATOM 13546 N N . GLN D 2 62 ? -15.623 1.029 8.683 1.00 119.38 562 GLN D N 1
ATOM 13547 C CA . GLN D 2 62 ? -16.196 1.607 7.483 1.00 119.38 562 GLN D CA 1
ATOM 13548 C C . GLN D 2 62 ? -17.158 0.637 6.818 1.00 119.38 562 GLN D C 1
ATOM 13549 O O . GLN D 2 62 ? -17.124 -0.576 7.045 1.00 119.38 562 GLN D O 1
ATOM 13563 N N . PHE D 2 63 ? -18.020 1.192 5.973 1.00 125.60 563 PHE D N 1
ATOM 13564 C CA . PHE D 2 63 ? -18.756 0.369 5.031 1.00 125.60 563 PHE D CA 1
ATOM 13565 C C . PHE D 2 63 ? -17.767 -0.119 3.995 1.00 125.60 563 PHE D C 1
ATOM 13566 O O . PHE D 2 63 ? -17.531 0.538 2.977 1.00 125.60 563 PHE D O 1
ATOM 13583 N N . THR D 2 64 ? -17.198 -1.282 4.268 1.00 118.69 564 THR D N 1
ATOM 13584 C CA . THR D 2 64 ? -15.919 -1.686 3.724 1.00 118.69 564 THR D CA 1
ATOM 13585 C C . THR D 2 64 ? -16.156 -2.710 2.629 1.00 118.69 564 THR D C 1
ATOM 13586 O O . THR D 2 64 ? -17.206 -3.355 2.594 1.00 118.69 564 THR D O 1
ATOM 13597 N N . ALA D 2 65 ? -15.212 -2.783 1.690 1.00 110.55 565 ALA D N 1
ATOM 13598 C CA . ALA D 2 65 ? -15.063 -3.907 0.774 1.00 110.55 565 ALA D CA 1
ATOM 13599 C C . ALA D 2 65 ? -13.598 -4.312 0.779 1.00 110.55 565 ALA D C 1
ATOM 13600 O O . ALA D 2 65 ? -12.738 -3.532 0.357 1.00 110.55 565 ALA D O 1
ATOM 13607 N N . VAL D 2 66 ? -13.314 -5.526 1.248 1.00 99.30 566 VAL D N 1
ATOM 13608 C CA . VAL D 2 66 ? -11.920 -5.939 1.396 1.00 99.30 566 VAL D CA 1
ATOM 13609 C C . VAL D 2 66 ? -11.311 -6.293 0.049 1.00 99.30 566 VAL D C 1
ATOM 13610 O O . VAL D 2 66 ? -10.370 -5.639 -0.413 1.00 99.30 566 VAL D O 1
ATOM 13623 N N . GLY D 2 67 ? -11.843 -7.316 -0.593 1.00 100.64 567 GLY D N 1
ATOM 13624 C CA . GLY D 2 67 ? -11.072 -8.099 -1.525 1.00 100.64 567 GLY D CA 1
ATOM 13625 C C . GLY D 2 67 ? -10.772 -7.418 -2.829 1.00 100.64 567 GLY D C 1
ATOM 13626 O O . GLY D 2 67 ? -11.405 -6.442 -3.215 1.00 100.64 567 GLY D O 1
ATOM 13630 N N . LYS D 2 68 ? -9.759 -7.968 -3.488 1.00 98.73 568 LYS D N 1
ATOM 13631 C CA . LYS D 2 68 ? -9.316 -7.552 -4.806 1.00 98.73 568 LYS D CA 1
ATOM 13632 C C . LYS D 2 68 ? -8.962 -8.810 -5.577 1.00 98.73 568 LYS D C 1
ATOM 13633 O O . LYS D 2 68 ? -8.963 -9.914 -5.028 1.00 98.73 568 LYS D O 1
ATOM 13652 N N . GLU D 2 69 ? -8.652 -8.644 -6.857 1.00 97.73 569 GLU D N 1
ATOM 13653 C CA . GLU D 2 69 ? -7.986 -9.712 -7.579 1.00 97.73 569 GLU D CA 1
ATOM 13654 C C . GLU D 2 69 ? -7.251 -9.127 -8.765 1.00 97.73 569 GLU D C 1
ATOM 13655 O O . GLU D 2 69 ? -7.476 -7.982 -9.162 1.00 97.73 569 GLU D O 1
ATOM 13667 N N . PHE D 2 70 ? -6.339 -9.937 -9.299 1.00 89.78 570 PHE D N 1
ATOM 13668 C CA . PHE D 2 70 ? -5.323 -9.506 -10.245 1.00 89.78 570 PHE D CA 1
ATOM 13669 C C . PHE D 2 70 ? -5.065 -10.634 -11.227 1.00 89.78 570 PHE D C 1
ATOM 13670 O O . PHE D 2 70 ? -5.386 -11.794 -10.952 1.00 89.78 570 PHE D O 1
ATOM 13687 N N . ASN D 2 71 ? -4.479 -10.280 -12.375 1.00 88.34 571 ASN D N 1
ATOM 13688 C CA . ASN D 2 71 ? -3.921 -11.280 -13.280 1.00 88.34 571 ASN D CA 1
ATOM 13689 C C . ASN D 2 71 ? -2.500 -11.580 -12.803 1.00 88.34 571 ASN D C 1
ATOM 13690 O O . ASN D 2 71 ? -2.091 -11.175 -11.712 1.00 88.34 571 ASN D O 1
ATOM 13701 N N . LYS D 2 72 ? -1.730 -12.257 -13.642 1.00 89.75 572 LYS D N 1
ATOM 13702 C CA . LYS D 2 72 ? -0.357 -12.633 -13.353 1.00 89.75 572 LYS D CA 1
ATOM 13703 C C . LYS D 2 72 ? 0.679 -11.681 -13.948 1.00 89.75 572 LYS D C 1
ATOM 13704 O O . LYS D 2 72 ? 1.872 -11.989 -13.874 1.00 89.75 572 LYS D O 1
ATOM 13723 N N . LEU D 2 73 ? 0.261 -10.559 -14.548 1.00 89.57 573 LEU D N 1
ATOM 13724 C CA . LEU D 2 73 ? 1.146 -9.463 -14.938 1.00 89.57 573 LEU D CA 1
ATOM 13725 C C . LEU D 2 73 ? 1.052 -8.277 -13.984 1.00 89.57 573 LEU D C 1
ATOM 13726 O O . LEU D 2 73 ? 1.498 -7.173 -14.318 1.00 89.57 573 LEU D O 1
ATOM 13742 N N . GLU D 2 74 ? 0.545 -8.506 -12.779 1.00 91.18 574 GLU D N 1
ATOM 13743 C CA . GLU D 2 74 ? 0.282 -7.491 -11.778 1.00 91.18 574 GLU D CA 1
ATOM 13744 C C . GLU D 2 74 ? 0.947 -7.867 -10.467 1.00 91.18 574 GLU D C 1
ATOM 13745 O O . GLU D 2 74 ? 0.553 -7.381 -9.404 1.00 91.18 574 GLU D O 1
ATOM 13757 N N . ARG D 2 75 ? 1.996 -8.688 -10.546 1.00 87.52 575 ARG D N 1
ATOM 13758 C CA . ARG D 2 75 ? 2.509 -9.413 -9.397 1.00 87.52 575 ARG D CA 1
ATOM 13759 C C . ARG D 2 75 ? 3.180 -8.484 -8.420 1.00 87.52 575 ARG D C 1
ATOM 13760 O O . ARG D 2 75 ? 3.311 -8.821 -7.237 1.00 87.52 575 ARG D O 1
ATOM 13781 N N . ARG D 2 76 ? 3.699 -7.366 -8.929 1.00 90.62 576 ARG D N 1
ATOM 13782 C CA . ARG D 2 76 ? 4.024 -6.223 -8.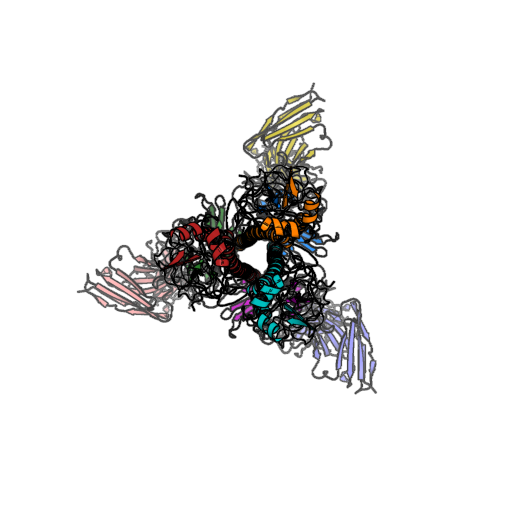100 1.00 90.62 576 ARG D CA 1
ATOM 13783 C C . ARG D 2 76 ? 2.870 -5.902 -7.181 1.00 90.62 576 ARG D C 1
ATOM 13784 O O . ARG D 2 76 ? 3.007 -5.923 -5.957 1.00 90.62 576 ARG D O 1
ATOM 13805 N N . MET D 2 77 ? 1.697 -5.703 -7.761 1.00 90.26 577 MET D N 1
ATOM 13806 C CA . MET D 2 77 ? 0.555 -5.310 -6.960 1.00 90.26 577 MET D CA 1
ATOM 13807 C C . MET D 2 77 ? 0.025 -6.469 -6.131 1.00 90.26 577 MET D C 1
ATOM 13808 O O . MET D 2 77 ? -0.587 -6.240 -5.085 1.00 90.26 577 MET D O 1
ATOM 13822 N N . GLU D 2 78 ? 0.254 -7.710 -6.558 1.00 93.57 578 GLU D N 1
ATOM 13823 C CA . GLU D 2 78 ? -0.248 -8.846 -5.801 1.00 93.57 578 GLU D CA 1
ATOM 13824 C C . GLU D 2 78 ? 0.577 -8.991 -4.537 1.00 93.57 578 GLU D C 1
ATOM 13825 O O . GLU D 2 78 ? 0.031 -9.024 -3.429 1.00 93.57 578 GLU D O 1
ATOM 13837 N N . ASN D 2 79 ? 1.899 -9.081 -4.700 1.00 96.03 579 ASN D N 1
ATOM 13838 C CA . ASN D 2 79 ? 2.769 -9.259 -3.545 1.00 96.03 579 ASN D CA 1
ATOM 13839 C C . ASN D 2 79 ? 2.763 -8.024 -2.665 1.00 96.03 579 ASN D C 1
ATOM 13840 O O . ASN D 2 79 ? 2.965 -8.128 -1.446 1.00 96.03 579 ASN D O 1
ATOM 13851 N N . LEU D 2 80 ? 2.542 -6.853 -3.267 1.00 87.15 580 LEU D N 1
ATOM 13852 C CA . LEU D 2 80 ? 2.294 -5.635 -2.519 1.00 87.15 580 LEU D CA 1
ATOM 13853 C C . LEU D 2 80 ? 1.084 -5.854 -1.642 1.00 87.15 580 LEU D C 1
ATOM 13854 O O . LEU D 2 80 ? 1.263 -6.034 -0.443 1.00 87.15 580 LEU D O 1
ATOM 13870 N N . ASN D 2 81 ? -0.090 -6.032 -2.265 1.00 92.93 581 ASN D N 1
ATOM 13871 C CA . ASN D 2 81 ? -1.378 -6.009 -1.570 1.00 92.93 581 ASN D CA 1
ATOM 13872 C C . ASN D 2 81 ? -1.460 -7.102 -0.514 1.00 92.93 581 ASN D C 1
ATOM 13873 O O . ASN D 2 81 ? -2.047 -6.918 0.558 1.00 92.93 581 ASN D O 1
ATOM 13884 N N . LYS D 2 82 ? -0.799 -8.222 -0.787 1.00 98.94 582 LYS D N 1
ATOM 13885 C CA . LYS D 2 82 ? -0.559 -9.229 0.229 1.00 98.94 582 LYS D CA 1
ATOM 13886 C C . LYS D 2 82 ? 0.280 -8.667 1.377 1.00 98.94 582 LYS D C 1
ATOM 13887 O O . LYS D 2 82 ? -0.066 -8.852 2.548 1.00 98.94 582 LYS D O 1
ATOM 13906 N N . LYS D 2 83 ? 1.389 -7.979 1.059 1.00 96.95 583 LYS D N 1
ATOM 13907 C CA . LYS D 2 83 ? 2.280 -7.466 2.109 1.00 96.95 583 LYS D CA 1
ATOM 13908 C C . LYS D 2 83 ? 1.584 -6.406 2.942 1.00 96.95 583 LYS D C 1
ATOM 13909 O O . LYS D 2 83 ? 1.748 -6.343 4.165 1.00 96.95 583 LYS D O 1
ATOM 13928 N N . VAL D 2 84 ? 0.870 -5.530 2.257 1.00 90.99 584 VAL D N 1
ATOM 13929 C CA . VAL D 2 84 ? 0.043 -4.461 2.780 1.00 90.99 584 VAL D CA 1
ATOM 13930 C C . VAL D 2 84 ? -0.901 -5.069 3.799 1.00 90.99 584 VAL D C 1
ATOM 13931 O O . VAL D 2 84 ? -0.780 -4.805 5.005 1.00 90.99 584 VAL D O 1
ATOM 13944 N N . ASP D 2 85 ? -1.766 -5.962 3.316 1.00 96.78 585 ASP D N 1
ATOM 13945 C CA . ASP D 2 85 ? -2.861 -6.479 4.128 1.00 96.78 585 ASP D CA 1
ATOM 13946 C C . ASP D 2 85 ? -2.342 -7.288 5.303 1.00 96.78 585 ASP D C 1
ATOM 13947 O O . ASP D 2 85 ? -2.797 -7.112 6.435 1.00 96.78 585 ASP D O 1
ATOM 13956 N N . ASP D 2 86 ? -1.334 -8.125 5.056 1.00 103.65 586 ASP D N 1
ATOM 13957 C CA . ASP D 2 86 ? -0.721 -8.914 6.118 1.00 103.65 586 ASP D CA 1
ATOM 13958 C C . ASP D 2 86 ? -0.066 -8.021 7.158 1.00 103.65 586 ASP D C 1
ATOM 13959 O O . ASP D 2 86 ? -0.092 -8.327 8.356 1.00 103.65 586 ASP D O 1
ATOM 13968 N N . GLY D 2 87 ? 0.495 -6.899 6.720 1.00 97.92 587 GLY D N 1
ATOM 13969 C CA . GLY D 2 87 ? 1.063 -5.920 7.622 1.00 97.92 587 GLY D CA 1
ATOM 13970 C C . GLY D 2 87 ? 0.018 -5.359 8.560 1.00 97.92 587 GLY D C 1
ATOM 13971 O O . GLY D 2 87 ? 0.185 -5.394 9.792 1.00 97.92 587 GLY D O 1
ATOM 13975 N N . PHE D 2 88 ? -1.086 -4.890 7.962 1.00 91.21 588 PHE D N 1
ATOM 13976 C CA . PHE D 2 88 ? -2.175 -4.307 8.736 1.00 91.21 588 PHE D CA 1
ATOM 13977 C C . PHE D 2 88 ? -2.764 -5.309 9.716 1.00 91.21 588 PHE D C 1
ATOM 13978 O O . PHE D 2 88 ? -2.933 -5.004 10.904 1.00 91.21 588 PHE D O 1
ATOM 13995 N N . ILE D 2 89 ? -3.013 -6.525 9.235 1.00 99.80 589 ILE D N 1
ATOM 13996 C CA . ILE D 2 89 ? -3.598 -7.640 9.968 1.00 99.80 589 ILE D CA 1
ATOM 13997 C C . ILE D 2 89 ? -2.737 -7.939 11.178 1.00 99.80 589 ILE D C 1
ATOM 13998 O O . ILE D 2 89 ? -3.230 -8.072 12.305 1.00 99.80 589 ILE D O 1
ATOM 14014 N N . ASP D 2 90 ? -1.436 -8.008 10.945 1.00 100.22 590 ASP D N 1
ATOM 14015 C CA . ASP D 2 90 ? -0.524 -8.324 12.023 1.00 100.22 590 ASP D CA 1
ATOM 14016 C C . ASP D 2 90 ? -0.447 -7.201 13.037 1.00 100.22 590 ASP D C 1
ATOM 14017 O O . ASP D 2 90 ? -0.237 -7.457 14.224 1.00 100.22 590 ASP D O 1
ATOM 14026 N N . ILE D 2 91 ? -0.640 -5.961 12.608 1.00 100.43 591 ILE D N 1
ATOM 14027 C CA . ILE D 2 91 ? -0.470 -4.832 13.513 1.00 100.43 591 ILE D CA 1
ATOM 14028 C C . ILE D 2 91 ? -1.674 -4.733 14.430 1.00 100.43 591 ILE D C 1
ATOM 14029 O O . ILE D 2 91 ? -1.519 -4.541 15.646 1.00 100.43 591 ILE D O 1
ATOM 14045 N N . TRP D 2 92 ? -2.875 -4.847 13.847 1.00 96.99 592 TRP D N 1
ATOM 14046 C CA . TRP D 2 92 ? -4.089 -4.928 14.654 1.00 96.99 592 TRP D CA 1
ATOM 14047 C C . TRP D 2 92 ? -4.020 -6.110 15.604 1.00 96.99 592 TRP D C 1
ATOM 14048 O O . TRP D 2 92 ? -4.421 -6.011 16.770 1.00 96.99 592 TRP D O 1
ATOM 14069 N N . THR D 2 93 ? -3.493 -7.232 15.107 1.00 102.68 593 THR D N 1
ATOM 14070 C CA . THR D 2 93 ? -3.400 -8.462 15.879 1.00 102.68 593 THR D CA 1
ATOM 14071 C C . THR D 2 93 ? -2.505 -8.266 17.091 1.00 102.68 593 THR D C 1
ATOM 14072 O O . THR D 2 93 ? -2.880 -8.559 18.229 1.00 102.68 593 THR D O 1
ATOM 14083 N N . TYR D 2 94 ? -1.336 -7.697 16.851 1.00 100.70 594 TYR D N 1
ATOM 14084 C CA . TYR D 2 94 ? -0.320 -7.533 17.875 1.00 100.70 594 TYR D CA 1
ATOM 14085 C C . TYR D 2 94 ? -0.776 -6.548 18.931 1.00 100.70 594 TYR D C 1
ATOM 14086 O O . TYR D 2 94 ? -0.731 -6.831 20.139 1.00 100.70 594 TYR D O 1
ATOM 14104 N N . ASN D 2 95 ? -1.259 -5.394 18.471 1.00 99.03 595 ASN D N 1
ATOM 14105 C CA . ASN D 2 95 ? -1.692 -4.339 19.371 1.00 99.03 595 ASN D CA 1
ATOM 14106 C C . ASN D 2 95 ? -2.879 -4.783 20.205 1.00 99.03 595 ASN D C 1
ATOM 14107 O O . ASN D 2 95 ? -2.936 -4.540 21.415 1.00 99.03 595 ASN D O 1
ATOM 14118 N N . ALA D 2 96 ? -3.830 -5.461 19.573 1.00 98.76 596 ALA D N 1
ATOM 14119 C CA . ALA D 2 96 ? -5.015 -5.892 20.300 1.00 98.76 596 ALA D CA 1
ATOM 14120 C C . ALA D 2 96 ? -4.695 -6.991 21.297 1.00 98.76 596 ALA D C 1
ATOM 14121 O O . ALA D 2 96 ? -5.245 -6.998 22.400 1.00 98.76 596 ALA D O 1
ATOM 14128 N N . GLU D 2 97 ? -3.801 -7.908 20.940 1.00 104.81 597 GLU D N 1
ATOM 14129 C CA . GLU D 2 97 ? -3.446 -8.998 21.841 1.00 104.81 597 GLU D CA 1
ATOM 14130 C C . GLU D 2 97 ? -2.753 -8.476 23.087 1.00 104.81 597 GLU D C 1
ATOM 14131 O O . GLU D 2 97 ? -3.128 -8.828 24.221 1.00 104.81 597 GLU D O 1
ATOM 14143 N N . LEU D 2 98 ? -1.765 -7.598 22.883 1.00 102.24 598 LEU D N 1
ATOM 14144 C CA . LEU D 2 98 ? -1.129 -6.894 23.992 1.00 102.24 598 LEU D CA 1
ATOM 14145 C C . LEU D 2 98 ? -2.141 -6.110 24.809 1.00 102.24 598 LEU D C 1
ATOM 14146 O O . LEU D 2 98 ? -2.046 -6.049 26.038 1.00 102.24 598 LEU D O 1
ATOM 14162 N N . LEU D 2 99 ? -3.144 -5.542 24.144 1.00 99.20 599 LEU D N 1
ATOM 14163 C CA . LEU D 2 99 ? -4.131 -4.744 24.845 1.00 99.20 599 LEU D CA 1
ATOM 14164 C C . LEU D 2 99 ? -5.003 -5.612 25.736 1.00 99.20 599 LEU D C 1
ATOM 14165 O O . LEU D 2 99 ? -5.387 -5.190 26.828 1.00 99.20 599 LEU D O 1
ATOM 14181 N N . VAL D 2 100 ? -5.321 -6.832 25.295 1.00 103.68 600 VAL D N 1
ATOM 14182 C CA . VAL D 2 100 ? -6.120 -7.724 26.133 1.00 103.68 600 VAL D CA 1
ATOM 14183 C C . VAL D 2 100 ? -5.316 -8.129 27.353 1.00 103.68 600 VAL D C 1
ATOM 14184 O O . VAL D 2 100 ? -5.836 -8.142 28.479 1.00 103.68 600 VAL D O 1
ATOM 14197 N N . LEU D 2 101 ? -4.031 -8.432 27.151 1.00 99.90 601 LEU D N 1
ATOM 14198 C CA . LEU D 2 101 ? -3.167 -8.852 28.248 1.00 99.90 601 LEU D CA 1
ATOM 14199 C C . LEU D 2 101 ? -3.015 -7.747 29.288 1.00 99.90 601 LEU D C 1
ATOM 14200 O O . LEU D 2 101 ? -3.263 -7.953 30.487 1.00 99.90 601 LEU D O 1
ATOM 14216 N N . LEU D 2 102 ? -2.680 -6.555 28.808 1.00 101.41 602 LEU D N 1
ATOM 14217 C CA . LEU D 2 102 ? -2.453 -5.412 29.675 1.00 101.41 602 LEU D CA 1
ATOM 14218 C C . LEU D 2 102 ? -3.725 -4.990 30.386 1.00 101.41 602 LEU D C 1
ATOM 14219 O O . LEU D 2 102 ? -3.707 -4.765 31.595 1.00 101.41 602 LEU D O 1
ATOM 14235 N N . GLU D 2 103 ? -4.829 -4.883 29.645 1.00 103.57 603 GLU D N 1
ATOM 14236 C CA . GLU D 2 103 ? -6.080 -4.439 30.247 1.00 103.57 603 GLU D CA 1
ATOM 14237 C C . GLU D 2 103 ? -6.591 -5.418 31.278 1.00 103.57 603 GLU D C 1
ATOM 14238 O O . GLU D 2 103 ? -7.143 -4.999 32.300 1.00 103.57 603 GLU D O 1
ATOM 14250 N N . ASN D 2 104 ? -6.407 -6.714 31.045 1.00 96.23 604 ASN D N 1
ATOM 14251 C CA . ASN D 2 104 ? -6.829 -7.662 32.062 1.00 96.23 604 ASN D CA 1
ATOM 14252 C C . ASN D 2 104 ? -5.945 -7.580 33.291 1.00 96.23 604 ASN D C 1
ATOM 14253 O O . ASN D 2 104 ? -6.446 -7.725 34.415 1.00 96.23 604 ASN D O 1
ATOM 14264 N N . GLU D 2 105 ? -4.651 -7.315 33.100 1.00 103.39 605 GLU D N 1
ATOM 14265 C CA . GLU D 2 105 ? -3.763 -7.120 34.240 1.00 103.39 605 GLU D CA 1
ATOM 14266 C C . GLU D 2 105 ? -4.186 -5.907 35.050 1.00 103.39 605 GLU D C 1
ATOM 14267 O O . GLU D 2 105 ? -4.333 -5.978 36.275 1.00 103.39 605 GLU D O 1
ATOM 14279 N N . ARG D 2 106 ? -4.426 -4.790 34.365 1.00 105.69 606 ARG D N 1
ATOM 14280 C CA . ARG D 2 106 ? -4.858 -3.572 35.032 1.00 105.69 606 ARG D CA 1
ATOM 14281 C C . ARG D 2 106 ? -6.232 -3.724 35.661 1.00 105.69 606 ARG D C 1
ATOM 14282 O O . ARG D 2 106 ? -6.541 -3.018 36.625 1.00 105.69 606 ARG D O 1
ATOM 14303 N N . THR D 2 107 ? -7.054 -4.635 35.150 1.00 109.13 607 THR D N 1
ATOM 14304 C CA . THR D 2 107 ? -8.329 -4.920 35.781 1.00 109.13 607 THR D CA 1
ATOM 14305 C C . THR D 2 107 ? -8.126 -5.665 37.091 1.00 109.13 607 THR D C 1
ATOM 14306 O O . THR D 2 107 ? -8.781 -5.359 38.096 1.00 109.13 607 THR D O 1
ATOM 14317 N N . LEU D 2 108 ? -7.234 -6.665 37.084 1.00 105.18 608 LEU D N 1
ATOM 14318 C CA . LEU D 2 108 ? -6.903 -7.393 38.308 1.00 105.18 608 LEU D CA 1
ATOM 14319 C C . LEU D 2 108 ? -6.348 -6.454 39.361 1.00 105.18 608 LEU D C 1
ATOM 14320 O O . LEU D 2 108 ? -6.711 -6.516 40.543 1.00 105.18 608 LEU D O 1
ATOM 14336 N N . ASP D 2 109 ? -5.497 -5.540 38.920 1.00 113.66 609 ASP D N 1
ATOM 14337 C CA . ASP D 2 109 ? -4.906 -4.583 39.836 1.00 113.66 609 ASP D CA 1
ATOM 14338 C C . ASP D 2 109 ? -5.943 -3.585 40.320 1.00 113.66 609 ASP D C 1
ATOM 14339 O O . ASP D 2 109 ? -5.854 -3.093 41.449 1.00 113.66 609 ASP D O 1
ATOM 14348 N N . PHE D 2 110 ? -6.927 -3.277 39.478 1.00 105.83 610 PHE D N 1
ATOM 14349 C CA . PHE D 2 110 ? -8.003 -2.385 39.875 1.00 105.83 610 PHE D CA 1
ATOM 14350 C C . PHE D 2 110 ? -8.830 -3.018 40.977 1.00 105.83 610 PHE D C 1
ATOM 14351 O O . PHE D 2 110 ? -9.182 -2.363 41.971 1.00 105.83 610 PHE D O 1
ATOM 14368 N N . HIS D 2 111 ? -9.111 -4.315 40.835 1.00 101.37 611 HIS D N 1
ATOM 14369 C CA . HIS D 2 111 ? -9.910 -4.992 41.842 1.00 101.37 611 HIS D CA 1
ATOM 14370 C C . HIS D 2 111 ? -9.154 -5.091 43.157 1.00 101.37 611 HIS D C 1
ATOM 14371 O O . HIS D 2 111 ? -9.683 -4.761 44.231 1.00 101.37 611 HIS D O 1
ATOM 14385 N N . ASP D 2 112 ? -7.904 -5.554 43.068 1.00 102.50 612 ASP D N 1
ATOM 14386 C CA . ASP D 2 112 ? -6.990 -5.733 44.190 1.00 102.50 612 ASP D CA 1
ATOM 14387 C C . ASP D 2 112 ? -6.828 -4.430 44.956 1.00 102.50 612 ASP D C 1
ATOM 14388 O O . ASP D 2 112 ? -6.835 -4.390 46.197 1.00 102.50 612 ASP D O 1
ATOM 14397 N N . SER D 2 113 ? -6.702 -3.358 44.182 1.00 107.40 613 SER D N 1
ATOM 14398 C CA . SER D 2 113 ? -6.639 -2.021 44.738 1.00 107.40 613 SER D CA 1
ATOM 14399 C C . SER D 2 113 ? -7.882 -1.680 45.526 1.00 107.40 613 SER D C 1
ATOM 14400 O O . SER D 2 113 ? -7.779 -1.157 46.639 1.00 107.40 613 SER D O 1
ATOM 14408 N N . ASN D 2 114 ? -9.054 -1.958 44.959 1.00 102.96 614 ASN D N 1
ATOM 14409 C CA . ASN D 2 114 ? -10.302 -1.537 45.582 1.00 102.96 614 ASN D CA 1
ATOM 14410 C C . ASN D 2 114 ? -10.527 -2.260 46.903 1.00 102.96 614 ASN D C 1
ATOM 14411 O O . ASN D 2 114 ? -10.919 -1.653 47.909 1.00 102.96 614 ASN D O 1
ATOM 14422 N N . VAL D 2 115 ? -10.227 -3.554 46.929 1.00 98.85 615 VAL D N 1
ATOM 14423 C CA . VAL D 2 115 ? -10.377 -4.309 48.167 1.00 98.85 615 VAL D CA 1
ATOM 14424 C C . VAL D 2 115 ? -9.349 -3.872 49.196 1.00 98.85 615 VAL D C 1
ATOM 14425 O O . VAL D 2 115 ? -9.621 -3.883 50.401 1.00 98.85 615 VAL D O 1
ATOM 14438 N N . LYS D 2 116 ? -8.152 -3.500 48.747 1.00 103.14 616 LYS D N 1
ATOM 14439 C CA . LYS D 2 116 ? -7.143 -3.025 49.685 1.00 103.14 616 LYS D CA 1
ATOM 14440 C C . LYS D 2 116 ? -7.567 -1.705 50.301 1.00 103.14 616 LYS D C 1
ATOM 14441 O O . LYS D 2 116 ? -7.355 -1.462 51.503 1.00 103.14 616 LYS D O 1
ATOM 14460 N N . ASN D 2 117 ? -8.147 -0.838 49.471 1.00 107.15 617 ASN D N 1
ATOM 14461 C CA . ASN D 2 117 ? -8.657 0.441 49.932 1.00 107.15 617 ASN D CA 1
ATOM 14462 C C . ASN D 2 117 ? -9.716 0.221 50.985 1.00 107.15 617 ASN D C 1
ATOM 14463 O O . ASN D 2 117 ? -9.626 0.760 52.092 1.00 107.15 617 ASN D O 1
ATOM 14474 N N . LEU D 2 118 ? -10.650 -0.680 50.688 1.00 109.63 618 LEU D N 1
ATOM 14475 C CA . LEU D 2 118 ? -11.745 -0.979 51.596 1.00 109.63 618 LEU D CA 1
ATOM 14476 C C . LEU D 2 118 ? -11.237 -1.594 52.891 1.00 109.63 618 LEU D C 1
ATOM 14477 O O . LEU D 2 118 ? -11.787 -1.348 53.968 1.00 109.63 618 LEU D O 1
ATOM 14493 N N . TYR D 2 119 ? -10.177 -2.397 52.792 1.00 107.29 619 TYR D N 1
ATOM 14494 C CA . TYR D 2 119 ? -9.559 -2.991 53.967 1.00 107.29 619 TYR D CA 1
ATOM 14495 C C . TYR D 2 119 ? -9.019 -1.920 54.892 1.00 107.29 619 TYR D C 1
ATOM 14496 O O . TYR D 2 119 ? -9.220 -1.984 56.114 1.00 107.29 619 TYR D O 1
ATOM 14514 N N . GLU D 2 120 ? -8.404 -0.886 54.322 1.00 112.14 620 GLU D N 1
ATOM 14515 C CA . GLU D 2 120 ? -7.974 0.226 55.158 1.00 112.14 620 GLU D CA 1
ATOM 14516 C C . GLU D 2 120 ? -9.143 1.044 55.676 1.00 112.14 620 GLU D C 1
ATOM 14517 O O . GLU D 2 120 ? -9.034 1.637 56.752 1.00 112.14 620 GLU D O 1
ATOM 14529 N N . LYS D 2 121 ? -10.252 1.109 54.937 1.00 112.25 621 LYS D N 1
ATOM 14530 C CA . LYS D 2 121 ? -11.418 1.824 55.444 1.00 112.25 621 LYS D CA 1
ATOM 14531 C C . LYS D 2 121 ? -12.005 1.107 56.649 1.00 112.25 621 LYS D C 1
ATOM 14532 O O . LYS D 2 121 ? -12.485 1.741 57.596 1.00 112.25 621 LYS D O 1
ATOM 14551 N N . VAL D 2 122 ? -11.989 -0.222 56.620 1.00 113.94 622 VAL D N 1
ATOM 14552 C CA . VAL D 2 122 ? -12.476 -1.024 57.732 1.00 113.94 622 VAL D CA 1
ATOM 14553 C C . VAL D 2 122 ? -11.537 -0.791 58.901 1.00 113.94 622 VAL D C 1
ATOM 14554 O O . VAL D 2 122 ? -11.979 -0.656 60.048 1.00 113.94 622 VAL D O 1
ATOM 14567 N N . LYS D 2 123 ? -10.234 -0.746 58.613 1.00 117.61 623 LYS D N 1
ATOM 14568 C CA . LYS D 2 123 ? -9.253 -0.500 59.658 1.00 117.61 623 LYS D CA 1
ATOM 14569 C C . LYS D 2 123 ? -9.412 0.864 60.302 1.00 117.61 623 LYS D C 1
ATOM 14570 O O . LYS D 2 123 ? -9.215 0.991 61.515 1.00 117.61 623 LYS D O 1
ATOM 14589 N N . SER D 2 124 ? -9.752 1.876 59.508 1.00 121.34 624 SER D N 1
ATOM 14590 C CA . SER D 2 124 ? -9.619 3.261 59.942 1.00 121.34 624 SER D CA 1
ATOM 14591 C C . SER D 2 124 ? -10.590 3.597 61.061 1.00 121.34 624 SER D C 1
ATOM 14592 O O . SER D 2 124 ? -10.304 4.453 61.906 1.00 121.34 624 SER D O 1
ATOM 14600 N N . GLN D 2 125 ? -11.737 2.924 61.092 1.00 125.20 625 GLN D N 1
ATOM 14601 C CA . GLN D 2 125 ? -12.695 3.141 62.164 1.00 125.20 625 GLN D CA 1
ATOM 14602 C C . GLN D 2 125 ? -12.227 2.491 63.456 1.00 125.20 625 GLN D C 1
ATOM 14603 O O . GLN D 2 125 ? -12.266 3.106 64.528 1.00 125.20 625 GLN D O 1
ATOM 14617 N N . LEU D 2 126 ? -11.755 1.255 63.359 1.00 127.29 626 LEU D N 1
ATOM 14618 C CA . LEU D 2 126 ? -11.703 0.321 64.473 1.00 127.29 626 LEU D CA 1
ATOM 14619 C C . LEU D 2 126 ? -10.281 0.043 64.923 1.00 127.29 626 LEU D C 1
ATOM 14620 O O . LEU D 2 126 ? -9.953 -1.104 65.247 1.00 127.29 626 LEU D O 1
ATOM 14636 N N . LYS D 2 127 ? -9.445 1.074 64.951 1.00 129.04 627 LYS D N 1
ATOM 14637 C CA . LYS D 2 127 ? -7.997 0.938 64.949 1.00 129.04 627 LYS D CA 1
ATOM 14638 C C . LYS D 2 127 ? -7.481 0.261 66.209 1.00 129.04 627 LYS D C 1
ATOM 14639 O O . LYS D 2 127 ? -6.979 -0.867 66.151 1.00 129.04 627 LYS D O 1
ATOM 14658 N N . ASN D 2 128 ? -7.648 0.926 67.344 1.00 136.16 628 ASN D N 1
ATOM 14659 C CA . ASN D 2 128 ? -7.347 0.348 68.648 1.00 136.16 628 ASN D CA 1
ATOM 14660 C C . ASN D 2 128 ? -8.545 -0.347 69.277 1.00 136.16 628 ASN D C 1
ATOM 14661 O O . ASN D 2 128 ? -8.357 -1.168 70.180 1.00 136.16 628 ASN D O 1
ATOM 14672 N N . ASN D 2 129 ? -9.763 -0.046 68.827 1.00 137.56 629 ASN D N 1
ATOM 14673 C CA . ASN D 2 129 ? -10.938 -0.657 69.425 1.00 137.56 629 ASN D CA 1
ATOM 14674 C C . ASN D 2 129 ? -11.084 -2.129 69.069 1.00 137.56 629 ASN D C 1
ATOM 14675 O O . ASN D 2 129 ? -11.789 -2.853 69.781 1.00 137.56 629 ASN D O 1
ATOM 14686 N N . ALA D 2 130 ? -10.452 -2.586 67.993 1.00 128.93 630 ALA D N 1
ATOM 14687 C CA . ALA D 2 130 ? -10.580 -3.969 67.572 1.00 128.93 630 ALA D CA 1
ATOM 14688 C C . ALA D 2 130 ? -9.360 -4.312 66.740 1.00 128.93 630 ALA D C 1
ATOM 14689 O O . ALA D 2 130 ? -8.778 -3.445 66.084 1.00 128.93 630 ALA D O 1
ATOM 14696 N N . LYS D 2 131 ? -8.997 -5.594 66.762 1.00 125.98 631 LYS D N 1
ATOM 14697 C CA . LYS D 2 131 ? -7.672 -6.035 66.354 1.00 125.98 631 LYS D CA 1
ATOM 14698 C C . LYS D 2 131 ? -7.710 -6.773 65.027 1.00 125.98 631 LYS D C 1
ATOM 14699 O O . LYS D 2 131 ? -8.678 -7.470 64.702 1.00 125.98 631 LYS D O 1
ATOM 14718 N N . GLU D 2 132 ? -6.612 -6.619 64.285 1.00 130.16 632 GLU D N 1
ATOM 14719 C CA . GLU D 2 132 ? -6.259 -7.558 63.232 1.00 130.16 632 GLU D CA 1
ATOM 14720 C C . GLU D 2 132 ? -6.208 -8.964 63.797 1.00 130.16 632 GLU D C 1
ATOM 14721 O O . GLU D 2 132 ? -5.724 -9.186 64.911 1.00 130.16 632 GLU D O 1
ATOM 14733 N N . ILE D 2 133 ? -6.733 -9.907 63.025 1.00 128.90 633 ILE D N 1
ATOM 14734 C CA . ILE D 2 133 ? -6.655 -11.324 63.345 1.00 128.90 633 ILE D CA 1
ATOM 14735 C C . ILE D 2 133 ? -6.301 -12.054 62.067 1.00 128.90 633 ILE D C 1
ATOM 14736 O O . ILE D 2 133 ? -6.840 -11.717 61.005 1.00 128.90 633 ILE D O 1
ATOM 14752 N N . GLY D 2 134 ? -5.371 -13.010 62.168 1.00 127.72 634 GLY D N 1
ATOM 14753 C CA . GLY D 2 134 ? -5.147 -14.046 61.175 1.00 127.72 634 GLY D CA 1
ATOM 14754 C C . GLY D 2 134 ? -4.857 -13.495 59.802 1.00 127.72 634 GLY D C 1
ATOM 14755 O O . GLY D 2 134 ? -3.799 -12.909 59.572 1.00 127.72 634 GLY D O 1
ATOM 14759 N N . ASN D 2 135 ? -5.854 -13.618 58.925 1.00 114.45 635 ASN D N 1
ATOM 14760 C CA . ASN D 2 135 ? -5.962 -12.834 57.706 1.00 114.45 635 ASN D CA 1
ATOM 14761 C C . ASN D 2 135 ? -7.436 -12.617 57.405 1.00 114.45 635 ASN D C 1
ATOM 14762 O O . ASN D 2 135 ? -8.284 -13.388 57.861 1.00 114.45 635 ASN D O 1
ATOM 14773 N N . GLY D 2 136 ? -7.735 -11.561 56.652 1.00 117.01 636 GLY D N 1
ATOM 14774 C CA . GLY D 2 136 ? -9.065 -11.331 56.125 1.00 117.01 636 GLY D CA 1
ATOM 14775 C C . GLY D 2 136 ? -10.085 -10.764 57.088 1.00 117.01 636 GLY D C 1
ATOM 14776 O O . GLY D 2 136 ? -11.174 -10.362 56.639 1.00 117.01 636 GLY D O 1
ATOM 14780 N N . CYS D 2 137 ? -9.785 -10.729 58.388 1.00 126.73 637 CYS D N 1
ATOM 14781 C CA . CYS D 2 137 ? -10.798 -10.501 59.403 1.00 126.73 637 CYS D CA 1
ATOM 14782 C C . CYS D 2 137 ? -10.224 -9.642 60.516 1.00 126.73 637 CYS D C 1
ATOM 14783 O O . CYS D 2 137 ? -9.006 -9.519 60.676 1.00 126.73 637 CYS D O 1
ATOM 14790 N N . PHE D 2 138 ? -11.138 -9.030 61.268 1.00 121.08 638 PHE D N 1
ATOM 14791 C CA . PHE D 2 138 ? -10.847 -8.345 62.514 1.00 121.08 638 PHE D CA 1
ATOM 14792 C C . PHE D 2 138 ? -11.743 -8.932 63.594 1.00 121.08 638 PHE D C 1
ATOM 14793 O O . PHE D 2 138 ? -12.921 -9.235 63.342 1.00 121.08 638 PHE D O 1
ATOM 14810 N N . GLU D 2 139 ? -11.173 -9.086 64.798 1.00 130.51 639 GLU D N 1
ATOM 14811 C CA . GLU D 2 139 ? -11.922 -9.474 65.991 1.00 130.51 639 GLU D CA 1
ATOM 14812 C C . GLU D 2 139 ? -12.168 -8.245 66.839 1.00 130.51 639 GLU D C 1
ATOM 14813 O O . GLU D 2 139 ? -11.288 -7.389 66.982 1.00 130.51 639 GLU D O 1
ATOM 14825 N N . PHE D 2 140 ? -13.352 -8.212 67.437 1.00 126.28 640 PHE D N 1
ATOM 14826 C CA . PHE D 2 140 ? -13.764 -7.135 68.315 1.00 126.28 640 PHE D CA 1
ATOM 14827 C C . PHE D 2 140 ? -13.520 -7.568 69.750 1.00 126.28 640 PHE D C 1
ATOM 14828 O O . PHE D 2 140 ? -13.901 -8.673 70.149 1.00 126.28 640 PHE D O 1
ATOM 14845 N N . TYR D 2 141 ? -12.896 -6.682 70.525 1.00 126.35 641 TYR D N 1
ATOM 14846 C CA . TYR D 2 141 ? -12.914 -6.769 71.980 1.00 126.35 641 TYR D CA 1
ATOM 14847 C C . TYR D 2 141 ? -14.256 -6.371 72.601 1.00 126.35 641 TYR D C 1
ATOM 14848 O O . TYR D 2 141 ? -14.381 -6.433 73.830 1.00 126.35 641 TYR D O 1
ATOM 14866 N N . HIS D 2 142 ? -15.240 -5.948 71.797 1.00 136.25 642 HIS D N 1
ATOM 14867 C CA . HIS D 2 142 ? -16.600 -5.643 72.215 1.00 136.25 642 HIS D CA 1
ATOM 14868 C C . HIS D 2 142 ? -17.544 -6.458 71.340 1.00 136.25 642 HIS D C 1
ATOM 14869 O O . HIS D 2 142 ? -17.081 -7.345 70.615 1.00 136.25 642 HIS D O 1
ATOM 14883 N N . LYS D 2 143 ? -18.847 -6.163 71.385 1.00 131.69 643 LYS D N 1
ATOM 14884 C CA . LYS D 2 143 ? -19.870 -6.890 70.641 1.00 131.69 643 LYS D CA 1
ATOM 14885 C C . LYS D 2 143 ? -20.514 -5.965 69.623 1.00 131.69 643 LYS D C 1
ATOM 14886 O O . LYS D 2 143 ? -20.448 -4.738 69.763 1.00 131.69 643 LYS D O 1
ATOM 14905 N N . CYS D 2 144 ? -21.132 -6.565 68.605 1.00 144.86 644 CYS D N 1
ATOM 14906 C CA . CYS D 2 144 ? -21.643 -5.857 67.439 1.00 144.86 644 CYS D CA 1
ATOM 14907 C C . CYS D 2 144 ? -22.886 -6.566 66.912 1.00 144.86 644 CYS D C 1
ATOM 14908 O O . CYS D 2 144 ? -22.862 -7.779 66.673 1.00 144.86 644 CYS D O 1
ATOM 14915 N N . ASN D 2 145 ? -23.963 -5.799 66.742 1.00 138.23 645 ASN D N 1
ATOM 14916 C CA . ASN D 2 145 ? -25.247 -6.261 66.234 1.00 138.23 645 ASN D CA 1
ATOM 14917 C C . ASN D 2 145 ? -25.376 -5.878 64.761 1.00 138.23 645 ASN D C 1
ATOM 14918 O O . ASN D 2 145 ? -24.468 -5.287 64.178 1.00 138.23 645 ASN D O 1
ATOM 14929 N N . ASP D 2 146 ? -26.528 -6.185 64.160 1.00 139.54 646 ASP D N 1
ATOM 14930 C CA . ASP D 2 146 ? -26.715 -5.946 62.731 1.00 139.54 646 ASP D CA 1
ATOM 14931 C C . ASP D 2 146 ? -26.731 -4.453 62.408 1.00 139.54 646 ASP D C 1
ATOM 14932 O O . ASP D 2 146 ? -26.319 -4.040 61.316 1.00 139.54 646 ASP D O 1
ATOM 14941 N N . GLU D 2 147 ? -27.195 -3.630 63.347 1.00 134.04 647 GLU D N 1
ATOM 14942 C CA . GLU D 2 147 ? -27.110 -2.185 63.175 1.00 134.04 647 GLU D CA 1
ATOM 14943 C C . GLU D 2 147 ? -25.660 -1.737 63.141 1.00 134.04 647 GLU D C 1
ATOM 14944 O O . GLU D 2 147 ? -25.279 -0.872 62.346 1.00 134.04 647 GLU D O 1
ATOM 14956 N N . CYS D 2 148 ? -24.849 -2.291 64.038 1.00 140.29 648 CYS D N 1
ATOM 14957 C CA . CYS D 2 148 ? -23.419 -2.007 64.049 1.00 140.29 648 CYS D CA 1
ATOM 14958 C C . CYS D 2 148 ? -22.750 -2.456 62.755 1.00 140.29 648 CYS D C 1
ATOM 14959 O O . CYS D 2 148 ? -21.847 -1.780 62.244 1.00 140.29 648 CYS D O 1
ATOM 14966 N N . MET D 2 149 ? -23.220 -3.567 62.183 1.00 135.49 649 MET D N 1
ATOM 14967 C CA . MET D 2 149 ? -22.702 -4.043 60.909 1.00 135.49 649 MET D CA 1
ATOM 14968 C C . MET D 2 149 ? -23.010 -3.049 59.801 1.00 135.49 649 MET D C 1
ATOM 14969 O O . MET D 2 149 ? -22.090 -2.555 59.146 1.00 135.49 649 MET D O 1
ATOM 14983 N N . GLU D 2 150 ? -24.296 -2.739 59.606 1.00 137.38 650 GLU D N 1
ATOM 14984 C CA . GLU D 2 150 ? -24.705 -1.878 58.495 1.00 137.38 650 GLU D CA 1
ATOM 14985 C C . GLU D 2 150 ? -24.164 -0.462 58.660 1.00 137.38 650 GLU D C 1
ATOM 14986 O O . GLU D 2 150 ? -23.913 0.240 57.674 1.00 137.38 650 GLU D O 1
ATOM 14998 N N . SER D 2 151 ? -23.992 -0.020 59.904 1.00 140.13 651 SER D N 1
ATOM 14999 C CA . SER D 2 151 ? -23.342 1.259 60.148 1.00 140.13 651 SER D CA 1
ATOM 15000 C C . SER D 2 151 ? -21.888 1.213 59.708 1.00 140.13 651 SER D C 1
ATOM 15001 O O . SER D 2 151 ? -21.392 2.129 59.046 1.00 140.13 651 SER D O 1
ATOM 15009 N N . VAL D 2 152 ? -21.186 0.137 60.059 1.00 130.79 652 VAL D N 1
ATOM 15010 C CA . VAL D 2 152 ? -19.772 0.029 59.709 1.00 130.79 652 VAL D CA 1
ATOM 15011 C C . VAL D 2 152 ? -19.603 -0.146 58.201 1.00 130.79 652 VAL D C 1
ATOM 15012 O O . VAL D 2 152 ? -18.561 0.206 57.635 1.00 130.79 652 VAL D O 1
ATOM 15025 N N . LYS D 2 153 ? -20.627 -0.671 57.524 1.00 128.90 653 LYS D N 1
ATOM 15026 C CA . LYS D 2 153 ? -20.597 -0.731 56.071 1.00 128.90 653 LYS D CA 1
ATOM 15027 C C . LYS D 2 153 ? -20.550 0.651 55.443 1.00 128.90 653 LYS D C 1
ATOM 15028 O O . LYS D 2 153 ? -19.657 0.938 54.637 1.00 128.90 653 LYS D O 1
ATOM 15047 N N . ASN D 2 154 ? -21.476 1.534 55.817 1.00 135.69 654 ASN D N 1
ATOM 15048 C CA . ASN D 2 154 ? -21.602 2.813 55.131 1.00 135.69 654 ASN D CA 1
ATOM 15049 C C . ASN D 2 154 ? -20.631 3.883 55.639 1.00 135.69 654 ASN D C 1
ATOM 15050 O O . ASN D 2 154 ? -20.830 5.063 55.337 1.00 135.69 654 ASN D O 1
ATOM 15060 N N . GLY D 2 155 ? -19.614 3.509 56.411 1.00 130.84 655 GLY D N 1
ATOM 15061 C CA . GLY D 2 155 ? -18.577 4.442 56.798 1.00 130.84 655 GLY D CA 1
ATOM 15062 C C . GLY D 2 155 ? -18.905 5.203 58.058 1.00 130.84 655 GLY D C 1
ATOM 15063 O O . GLY D 2 155 ? -18.631 6.407 58.144 1.00 130.84 655 GLY D O 1
ATOM 15067 N N . THR D 2 156 ? -19.505 4.531 59.039 1.00 135.33 656 THR D N 1
ATOM 15068 C CA . THR D 2 156 ? -19.958 5.134 60.286 1.00 135.33 656 THR D CA 1
ATOM 15069 C C . THR D 2 156 ? -19.698 4.131 61.394 1.00 135.33 656 THR D C 1
ATOM 15070 O O . THR D 2 156 ? -19.931 2.942 61.180 1.00 135.33 656 THR D O 1
ATOM 15081 N N . TYR D 2 157 ? -19.162 4.579 62.538 1.00 130.76 657 TYR D N 1
ATOM 15082 C CA . TYR D 2 157 ? -19.050 3.699 63.702 1.00 130.76 657 TYR D CA 1
ATOM 15083 C C . TYR D 2 157 ? -19.495 4.293 65.033 1.00 130.76 657 TYR D C 1
ATOM 15084 O O . TYR D 2 157 ? -20.083 3.562 65.839 1.00 130.76 657 TYR D O 1
ATOM 15102 N N . ASP D 2 158 ? -19.260 5.592 65.259 1.00 132.99 658 ASP D N 1
ATOM 15103 C CA . ASP D 2 158 ? -19.239 6.188 66.600 1.00 132.99 658 ASP D CA 1
ATOM 15104 C C . ASP D 2 158 ? -18.124 5.552 67.430 1.00 132.99 658 ASP D C 1
ATOM 15105 O O . ASP D 2 158 ? -18.386 4.663 68.241 1.00 132.99 658 ASP D O 1
ATOM 15114 N N . TYR D 2 159 ? -16.873 5.917 67.111 1.00 131.38 659 TYR D N 1
ATOM 15115 C CA . TYR D 2 159 ? -15.651 5.548 67.846 1.00 131.38 659 TYR D CA 1
ATOM 15116 C C . TYR D 2 159 ? -15.774 5.464 69.367 1.00 131.38 659 TYR D C 1
ATOM 15117 O O . TYR D 2 159 ? -15.316 4.460 69.929 1.00 131.38 659 TYR D O 1
ATOM 15135 N N . PRO D 2 160 ? -16.371 6.426 70.083 1.00 132.40 660 PRO D N 1
ATOM 15136 C CA . PRO D 2 160 ? -16.522 6.256 71.541 1.00 132.40 660 PRO D CA 1
ATOM 15137 C C . PRO D 2 160 ? -17.669 5.344 71.970 1.00 132.40 660 PRO D C 1
ATOM 15138 O O . PRO D 2 160 ? -17.966 5.295 73.170 1.00 132.40 660 PRO D O 1
ATOM 15149 N N . LYS D 2 161 ? -18.324 4.628 71.051 1.00 126.85 661 LYS D N 1
ATOM 15150 C CA . LYS D 2 161 ? -19.409 3.731 71.437 1.00 126.85 661 LYS D CA 1
ATOM 15151 C C . LYS D 2 161 ? -18.894 2.585 72.300 1.00 126.85 661 LYS D C 1
ATOM 15152 O O . LYS D 2 161 ? -19.340 2.408 73.439 1.00 126.85 661 LYS D O 1
ATOM 15171 N N . TYR D 2 162 ? -17.956 1.798 71.766 1.00 134.20 662 TYR D N 1
ATOM 15172 C CA . TYR D 2 162 ? -17.287 0.714 72.480 1.00 134.20 662 TYR D CA 1
ATOM 15173 C C . TYR D 2 162 ? -15.792 0.966 72.656 1.00 134.20 662 TYR D C 1
ATOM 15174 O O . TYR D 2 162 ? -14.998 0.018 72.624 1.00 134.20 662 TYR D O 1
ATOM 15192 N N . SER D 2 163 ? -15.382 2.219 72.830 1.00 133.15 663 SER D N 1
ATOM 15193 C CA . SER D 2 163 ? -13.974 2.491 73.089 1.00 133.15 663 SER D CA 1
ATOM 15194 C C . SER D 2 163 ? -13.555 1.947 74.448 1.00 133.15 663 SER D C 1
ATOM 15195 O O . SER D 2 163 ? -12.443 1.433 74.609 1.00 133.15 663 SER D O 1
ATOM 15203 N N . GLU D 2 164 ? -14.452 2.023 75.432 1.00 131.59 664 GLU D N 1
ATOM 15204 C CA . GLU D 2 164 ? -14.132 1.576 76.780 1.00 131.59 664 GLU D CA 1
ATOM 15205 C C . GLU D 2 164 ? -14.186 0.064 76.916 1.00 131.59 664 GLU D C 1
ATOM 15206 O O . GLU D 2 164 ? -13.392 -0.512 77.670 1.00 131.59 664 GLU D O 1
ATOM 15218 N N . GLU D 2 165 ? -15.123 -0.589 76.223 1.00 136.66 665 GLU D N 1
ATOM 15219 C CA . GLU D 2 165 ? -15.197 -2.044 76.290 1.00 136.66 665 GLU D CA 1
ATOM 15220 C C . GLU D 2 165 ? -13.964 -2.674 75.679 1.00 136.66 665 GLU D C 1
ATOM 15221 O O . GLU D 2 165 ? -13.460 -3.680 76.189 1.00 136.66 665 GLU D O 1
ATOM 15233 N N . SER D 2 166 ? -13.467 -2.099 74.591 1.00 138.87 666 SER D N 1
ATOM 15234 C CA . SER D 2 166 ? -12.178 -2.518 74.072 1.00 138.87 666 SER D CA 1
ATOM 15235 C C . SER D 2 166 ? -11.058 -2.112 75.018 1.00 138.87 666 SER D C 1
ATOM 15236 O O . SER D 2 166 ? -10.080 -2.848 75.172 1.00 138.87 666 SER D O 1
ATOM 15244 N N . LYS D 2 167 ? -11.204 -0.966 75.698 1.00 133.46 667 LYS D N 1
ATOM 15245 C CA . LYS D 2 167 ? -10.189 -0.535 76.654 1.00 133.46 667 LYS D CA 1
ATOM 15246 C C . LYS D 2 167 ? -10.053 -1.480 77.839 1.00 133.46 667 LYS D C 1
ATOM 15247 O O . LYS D 2 167 ? -8.985 -1.497 78.456 1.00 133.46 667 LYS D O 1
ATOM 15266 N N . LEU D 2 168 ? -11.092 -2.251 78.167 1.00 134.75 668 LEU D N 1
ATOM 15267 C CA . LEU D 2 168 ? -11.058 -3.211 79.261 1.00 134.75 668 LEU D CA 1
ATOM 15268 C C . LEU D 2 168 ? -10.757 -4.617 78.766 1.00 134.75 668 LEU D C 1
ATOM 15269 O O . LEU D 2 168 ? -9.894 -5.302 79.322 1.00 134.75 668 LEU D O 1
ATOM 15285 N N . ASN D 2 169 ? -11.437 -5.053 77.709 1.00 133.25 669 ASN D N 1
ATOM 15286 C CA . ASN D 2 169 ? -11.262 -6.413 77.224 1.00 133.25 669 ASN D CA 1
ATOM 15287 C C . ASN D 2 169 ? -9.931 -6.599 76.508 1.00 133.25 669 ASN D C 1
ATOM 15288 O O . ASN D 2 169 ? -9.490 -7.737 76.312 1.00 133.25 669 ASN D O 1
ATOM 15299 N N . ARG D 2 170 ? -9.278 -5.508 76.102 1.00 136.37 670 ARG D N 1
ATOM 15300 C CA . ARG D 2 170 ? -7.881 -5.614 75.705 1.00 136.37 670 ARG D CA 1
ATOM 15301 C C . ARG D 2 170 ? -7.010 -6.075 76.862 1.00 136.37 670 ARG D C 1
ATOM 15302 O O . ARG D 2 170 ? -6.109 -6.899 76.676 1.00 136.37 670 ARG D O 1
ATOM 15323 N N . GLU D 2 171 ? -7.267 -5.558 78.060 1.00 137.89 671 GLU D N 1
ATOM 15324 C CA . GLU D 2 171 ? -6.227 -5.472 79.074 1.00 137.89 671 GLU D CA 1
ATOM 15325 C C . GLU D 2 171 ? -5.970 -6.791 79.786 1.00 137.89 671 GLU D C 1
ATOM 15326 O O . GLU D 2 171 ? -4.967 -6.911 80.498 1.00 137.89 671 GLU D O 1
ATOM 15338 N N . LYS D 2 172 ? -6.839 -7.789 79.609 1.00 146.73 672 LYS D N 1
ATOM 15339 C CA . LYS D 2 172 ? -6.454 -9.162 79.923 1.00 146.73 672 LYS D CA 1
ATOM 15340 C C . LYS D 2 172 ? -5.404 -9.705 78.962 1.00 146.73 672 LYS D C 1
ATOM 15341 O O . LYS D 2 172 ? -4.731 -10.683 79.307 1.00 146.73 672 LYS D O 1
ATOM 15360 N N . ILE D 2 173 ? -5.255 -9.099 77.781 1.00 139.37 673 ILE D N 1
ATOM 15361 C CA . ILE D 2 173 ? -4.236 -9.436 76.805 1.00 139.37 673 ILE D CA 1
ATOM 15362 C C . ILE D 2 173 ? -3.289 -8.248 76.731 1.00 139.37 673 ILE D C 1
ATOM 15363 O O . ILE D 2 173 ? -3.491 -7.242 77.411 1.00 139.37 673 ILE D O 1
ATOM 15379 N N . GLU E 1 1 ? 21.622 -6.586 70.345 1.00 203.50 4 GLU E N 1
ATOM 15380 C CA . GLU E 1 1 ? 20.676 -7.694 70.399 1.00 203.50 4 GLU E CA 1
ATOM 15381 C C . GLU E 1 1 ? 20.320 -8.096 68.968 1.00 203.50 4 GLU E C 1
ATOM 15382 O O . GLU E 1 1 ? 20.874 -7.546 68.017 1.00 203.50 4 GLU E O 1
ATOM 15393 N N . ASP E 1 2 ? 19.406 -9.054 68.817 1.00 193.27 5 ASP E N 1
ATOM 15394 C CA . ASP E 1 2 ? 19.126 -9.609 67.502 1.00 193.27 5 ASP E CA 1
ATOM 15395 C C . ASP E 1 2 ? 18.410 -8.593 66.624 1.00 193.27 5 ASP E C 1
ATOM 15396 O O . ASP E 1 2 ? 17.834 -7.609 67.096 1.00 193.27 5 ASP E O 1
ATOM 15405 N N . THR E 1 3 ? 18.463 -8.849 65.321 1.00 181.24 6 THR E N 1
ATOM 15406 C CA . THR E 1 3 ? 17.749 -8.047 64.342 1.00 181.24 6 THR E CA 1
ATOM 15407 C C . THR E 1 3 ? 17.390 -8.946 63.170 1.00 181.24 6 THR E C 1
ATOM 15408 O O . THR E 1 3 ? 18.092 -9.921 62.870 1.00 181.24 6 THR E O 1
ATOM 15419 N N . ILE E 1 4 ? 16.252 -8.628 62.549 1.00 162.37 7 ILE E N 1
ATOM 15420 C CA . ILE E 1 4 ? 15.901 -9.146 61.236 1.00 162.37 7 ILE E CA 1
ATOM 15421 C C . ILE E 1 4 ? 15.835 -7.969 60.287 1.00 162.37 7 ILE E C 1
ATOM 15422 O O . ILE E 1 4 ? 15.406 -6.871 60.658 1.00 162.37 7 ILE E O 1
ATOM 15438 N N . CYS E 1 5 ? 16.278 -8.215 59.055 1.00 158.64 8 CYS E N 1
ATOM 15439 C CA . CYS E 1 5 ? 16.156 -7.244 57.984 1.00 158.64 8 CYS E CA 1
ATOM 15440 C C . CYS E 1 5 ? 15.668 -7.936 56.728 1.00 158.64 8 CYS E C 1
ATOM 15441 O O . CYS E 1 5 ? 15.841 -9.144 56.544 1.00 158.64 8 CYS E O 1
ATOM 15448 N N . ILE E 1 6 ? 15.077 -7.137 55.852 1.00 142.59 9 ILE E N 1
ATOM 15449 C CA . ILE E 1 6 ? 14.795 -7.541 54.478 1.00 142.59 9 ILE E CA 1
ATOM 15450 C C . ILE E 1 6 ? 16.114 -7.635 53.741 1.00 142.59 9 ILE E C 1
ATOM 15451 O O . ILE E 1 6 ? 17.153 -7.224 54.249 1.00 142.59 9 ILE E O 1
ATOM 15467 N N . GLY E 1 7 ? 16.077 -8.165 52.526 1.00 137.33 10 GLY E N 1
ATOM 15468 C CA . GLY E 1 7 ? 17.211 -8.034 51.633 1.00 137.33 10 GLY E CA 1
ATOM 15469 C C . GLY E 1 7 ? 16.807 -8.222 50.188 1.00 137.33 10 GLY E C 1
ATOM 15470 O O . GLY E 1 7 ? 15.799 -8.865 49.880 1.00 137.33 10 GLY E O 1
ATOM 15474 N N . TYR E 1 8 ? 17.597 -7.625 49.298 1.00 139.71 11 TYR E N 1
ATOM 15475 C CA . TYR E 1 8 ? 17.458 -7.891 47.875 1.00 139.71 11 TYR E CA 1
ATOM 15476 C C . TYR E 1 8 ? 18.799 -7.666 47.195 1.00 139.71 11 TYR E C 1
ATOM 15477 O O . TYR E 1 8 ? 19.774 -7.240 47.819 1.00 139.71 11 TYR E O 1
ATOM 15495 N N . HIS E 1 9 ? 18.816 -7.928 45.892 1.00 142.13 12 HIS E N 1
ATOM 15496 C CA . HIS E 1 9 ? 20.057 -8.099 45.155 1.00 142.13 12 HIS E CA 1
ATOM 15497 C C . HIS E 1 9 ? 20.540 -6.792 44.549 1.00 142.13 12 HIS E C 1
ATOM 15498 O O . HIS E 1 9 ? 19.759 -5.971 44.065 1.00 142.13 12 HIS E O 1
ATOM 15512 N N . ALA E 1 10 ? 21.854 -6.607 44.600 1.00 142.89 13 ALA E N 1
ATOM 15513 C CA . ALA E 1 10 ? 22.559 -5.682 43.736 1.00 142.89 13 ALA E CA 1
ATOM 15514 C C . ALA E 1 10 ? 23.791 -6.416 43.241 1.00 142.89 13 ALA E C 1
ATOM 15515 O O . ALA E 1 10 ? 24.064 -7.541 43.664 1.00 142.89 13 ALA E O 1
ATOM 15522 N N . ASN E 1 11 ? 24.531 -5.785 42.334 1.00 151.00 14 ASN E N 1
ATOM 15523 C CA . ASN E 1 11 ? 25.751 -6.390 41.813 1.00 151.00 14 ASN E CA 1
ATOM 15524 C C . ASN E 1 11 ? 26.709 -5.283 41.382 1.00 151.00 14 ASN E C 1
ATOM 15525 O O . ASN E 1 11 ? 26.491 -4.101 41.664 1.00 151.00 14 ASN E O 1
ATOM 15536 N N . ASN E 1 12 ? 27.760 -5.675 40.668 1.00 159.79 15 ASN E N 1
ATOM 15537 C CA . ASN E 1 12 ? 28.699 -4.732 40.078 1.00 159.79 15 ASN E CA 1
ATOM 15538 C C . ASN E 1 12 ? 28.226 -4.167 38.745 1.00 159.79 15 ASN E C 1
ATOM 15539 O O . ASN E 1 12 ? 28.967 -3.399 38.124 1.00 159.79 15 ASN E O 1
ATOM 15549 N N . SER E 1 13 ? 27.031 -4.525 38.284 1.00 155.67 16 SER E N 1
ATOM 15550 C CA . SER E 1 13 ? 26.660 -4.242 36.908 1.00 155.67 16 SER E CA 1
ATOM 15551 C C . SER E 1 13 ? 26.364 -2.766 36.720 1.00 155.67 16 SER E C 1
ATOM 15552 O O . SER E 1 13 ? 26.016 -2.063 37.673 1.00 155.67 16 SER E O 1
ATOM 15560 N N . THR E 1 14 ? 26.531 -2.304 35.482 1.00 158.83 17 THR E N 1
ATOM 15561 C CA . THR E 1 14 ? 26.271 -0.929 35.083 1.00 158.83 17 THR E CA 1
ATOM 15562 C C . THR E 1 14 ? 25.517 -0.833 33.761 1.00 158.83 17 THR E C 1
ATOM 15563 O O . THR E 1 14 ? 25.582 0.207 33.101 1.00 158.83 17 THR E O 1
ATOM 15574 N N . ASP E 1 15 ? 24.800 -1.882 33.363 1.00 150.78 18 ASP E N 1
ATOM 15575 C CA . ASP E 1 15 ? 24.009 -1.836 32.144 1.00 150.78 18 ASP E CA 1
ATOM 15576 C C . ASP E 1 15 ? 22.723 -1.057 32.389 1.00 150.78 18 ASP E C 1
ATOM 15577 O O . ASP E 1 15 ? 22.175 -1.065 33.496 1.00 150.78 18 ASP E O 1
ATOM 15586 N N . THR E 1 16 ? 22.222 -0.417 31.325 1.00 154.70 19 THR E N 1
ATOM 15587 C CA . THR E 1 16 ? 21.270 0.683 31.432 1.00 154.70 19 THR E CA 1
ATOM 15588 C C . THR E 1 16 ? 20.133 0.546 30.432 1.00 154.70 19 THR E C 1
ATOM 15589 O O . THR E 1 16 ? 20.254 -0.137 29.413 1.00 154.70 19 THR E O 1
ATOM 15600 N N . VAL E 1 17 ? 19.024 1.235 30.739 1.00 154.52 20 VAL E N 1
ATOM 15601 C CA . VAL E 1 17 ? 17.910 1.415 29.801 1.00 154.52 20 VAL E CA 1
ATOM 15602 C C . VAL E 1 17 ? 17.545 2.892 29.718 1.00 154.52 20 VAL E C 1
ATOM 15603 O O . VAL E 1 17 ? 18.171 3.738 30.363 1.00 154.52 20 VAL E O 1
ATOM 15616 N N . ASP E 1 18 ? 16.546 3.201 28.896 1.00 163.36 21 ASP E N 1
ATOM 15617 C CA . ASP E 1 18 ? 15.743 4.407 28.994 1.00 163.36 21 ASP E CA 1
ATOM 15618 C C . ASP E 1 18 ? 14.391 4.028 29.578 1.00 163.36 21 ASP E C 1
ATOM 15619 O O . ASP E 1 18 ? 13.900 2.916 29.365 1.00 163.36 21 ASP E O 1
ATOM 15628 N N . THR E 1 19 ? 13.807 4.952 30.340 1.00 155.69 22 THR E N 1
ATOM 15629 C CA . THR E 1 19 ? 12.528 4.711 30.992 1.00 155.69 22 THR E CA 1
ATOM 15630 C C . THR E 1 19 ? 11.798 6.042 31.132 1.00 155.69 22 THR E C 1
ATOM 15631 O O . THR E 1 19 ? 12.433 7.099 31.243 1.00 155.69 22 THR E O 1
ATOM 15642 N N . VAL E 1 20 ? 10.454 5.944 31.167 1.00 142.76 23 VAL E N 1
ATOM 15643 C CA . VAL E 1 20 ? 9.432 7.002 31.189 1.00 142.76 23 VAL E CA 1
ATOM 15644 C C . VAL E 1 20 ? 9.831 8.155 32.090 1.00 142.76 23 VAL E C 1
ATOM 15645 O O . VAL E 1 20 ? 9.698 9.328 31.722 1.00 142.76 23 VAL E O 1
ATOM 15658 N N . LEU E 1 21 ? 10.343 7.805 33.262 1.00 146.19 24 LEU E N 1
ATOM 15659 C CA . LEU E 1 21 ? 10.601 8.719 34.350 1.00 146.19 24 LEU E CA 1
ATOM 15660 C C . LEU E 1 21 ? 12.082 8.950 34.599 1.00 146.19 24 LEU E C 1
ATOM 15661 O O . LEU E 1 21 ? 12.422 9.883 35.333 1.00 146.19 24 LEU E O 1
ATOM 15677 N N . GLU E 1 22 ? 12.971 8.149 34.010 1.00 158.59 25 GLU E N 1
ATOM 15678 C CA . GLU E 1 22 ? 14.394 8.455 34.096 1.00 158.59 25 GLU E CA 1
ATOM 15679 C C . GLU E 1 22 ? 15.119 7.711 32.984 1.00 158.59 25 GLU E C 1
ATOM 15680 O O . GLU E 1 22 ? 14.720 6.613 32.587 1.00 158.59 25 GLU E O 1
ATOM 15692 N N . LYS E 1 23 ? 16.214 8.311 32.515 1.00 157.79 26 LYS E N 1
ATOM 15693 C CA . LYS E 1 23 ? 17.034 7.779 31.436 1.00 157.79 26 LYS E CA 1
ATOM 15694 C C . LYS E 1 23 ? 18.365 7.261 31.971 1.00 157.79 26 LYS E C 1
ATOM 15695 O O . LYS E 1 23 ? 18.749 7.525 33.111 1.00 157.79 26 LYS E O 1
ATOM 15714 N N . ASN E 1 24 ? 19.022 6.473 31.121 1.00 167.89 27 ASN E N 1
ATOM 15715 C CA . ASN E 1 24 ? 20.259 5.714 31.379 1.00 167.89 27 ASN E CA 1
ATOM 15716 C C . ASN E 1 24 ? 20.201 4.898 32.676 1.00 167.89 27 ASN E C 1
ATOM 15717 O O . ASN E 1 24 ? 21.205 4.698 33.359 1.00 167.89 27 ASN E O 1
ATOM 15727 N N . VAL E 1 25 ? 19.022 4.400 32.993 1.00 152.21 28 VAL E N 1
ATOM 15728 C CA . VAL E 1 25 ? 18.741 3.906 34.330 1.00 152.21 28 VAL E CA 1
ATOM 15729 C C . VAL E 1 25 ? 19.401 2.555 34.474 1.00 152.21 28 VAL E C 1
ATOM 15730 O O . VAL E 1 25 ? 19.076 1.603 33.750 1.00 152.21 28 VAL E O 1
ATOM 15743 N N . THR E 1 26 ? 20.307 2.479 35.435 1.00 151.54 29 THR E N 1
ATOM 15744 C CA . THR E 1 26 ? 21.124 1.317 35.700 1.00 151.54 29 THR E CA 1
ATOM 15745 C C . THR E 1 26 ? 20.287 0.247 36.374 1.00 151.54 29 THR E C 1
ATOM 15746 O O . THR E 1 26 ? 19.372 0.545 37.146 1.00 151.54 29 THR E O 1
ATOM 15757 N N . VAL E 1 27 ? 20.597 -1.003 36.042 1.00 151.40 30 VAL E N 1
ATOM 15758 C CA . VAL E 1 27 ? 20.011 -2.162 36.700 1.00 151.40 30 VAL E CA 1
ATOM 15759 C C . VAL E 1 27 ? 21.080 -3.211 36.938 1.00 151.40 30 VAL E C 1
ATOM 15760 O O . VAL E 1 27 ? 22.228 -3.063 36.505 1.00 151.40 30 VAL E O 1
ATOM 15773 N N . THR E 1 28 ? 20.684 -4.292 37.604 1.00 150.52 31 THR E N 1
ATOM 15774 C CA . THR E 1 28 ? 21.575 -5.418 37.819 1.00 150.52 31 THR E CA 1
ATOM 15775 C C . THR E 1 28 ? 21.652 -6.274 36.573 1.00 150.52 31 THR E C 1
ATOM 15776 O O . THR E 1 28 ? 22.715 -6.400 35.954 1.00 150.52 31 THR E O 1
ATOM 15787 N N . HIS E 1 29 ? 20.520 -6.843 36.189 1.00 150.43 32 HIS E N 1
ATOM 15788 C CA . HIS E 1 29 ? 20.393 -7.737 35.059 1.00 150.43 32 HIS E CA 1
ATOM 15789 C C . HIS E 1 29 ? 19.518 -7.063 34.028 1.00 150.43 32 HIS E C 1
ATOM 15790 O O . HIS E 1 29 ? 18.635 -6.272 34.370 1.00 150.43 32 HIS E O 1
ATOM 15804 N N . SER E 1 30 ? 19.766 -7.399 32.769 1.00 147.87 33 SER E N 1
ATOM 15805 C CA . SER E 1 30 ? 19.046 -6.839 31.644 1.00 147.87 33 SER E CA 1
ATOM 15806 C C . SER E 1 30 ? 18.865 -7.920 30.600 1.00 147.87 33 SER E C 1
ATOM 15807 O O . SER E 1 30 ? 19.333 -9.050 30.747 1.00 147.87 33 SER E O 1
ATOM 15815 N N . VAL E 1 31 ? 18.169 -7.555 29.538 1.00 141.18 34 VAL E N 1
ATOM 15816 C CA . VAL E 1 31 ? 18.130 -8.357 28.331 1.00 141.18 34 VAL E CA 1
ATOM 15817 C C . VAL E 1 31 ? 17.932 -7.415 27.160 1.00 141.18 34 VAL E C 1
ATOM 15818 O O . VAL E 1 31 ? 17.061 -6.540 27.187 1.00 141.18 34 VAL E O 1
ATOM 15831 N N . ASN E 1 32 ? 18.769 -7.577 26.148 1.00 145.74 35 ASN E N 1
ATOM 15832 C CA . ASN E 1 32 ? 18.637 -6.854 24.895 1.00 145.74 35 ASN E CA 1
ATOM 15833 C C . ASN E 1 32 ? 17.599 -7.574 24.056 1.00 145.74 35 ASN E C 1
ATOM 15834 O O . ASN E 1 32 ? 17.768 -8.750 23.720 1.00 145.74 35 ASN E O 1
ATOM 15845 N N . LEU E 1 33 ? 16.532 -6.863 23.712 1.00 142.70 36 LEU E N 1
ATOM 15846 C CA . LEU E 1 33 ? 15.584 -7.397 22.749 1.00 142.70 36 LEU E CA 1
ATOM 15847 C C . LEU E 1 33 ? 16.166 -7.426 21.349 1.00 142.70 36 LEU E C 1
ATOM 15848 O O . LEU E 1 33 ? 15.787 -8.276 20.537 1.00 142.70 36 LEU E O 1
ATOM 15864 N N . LEU E 1 34 ? 17.079 -6.518 21.050 1.00 140.18 37 LEU E N 1
ATOM 15865 C CA . LEU E 1 34 ? 17.453 -6.212 19.689 1.00 140.18 37 LEU E CA 1
ATOM 15866 C C . LEU E 1 34 ? 18.549 -7.134 19.187 1.00 140.18 37 LEU E C 1
ATOM 15867 O O . LEU E 1 34 ? 19.341 -7.669 19.968 1.00 140.18 37 LEU E O 1
ATOM 15883 N N . GLU E 1 35 ? 18.582 -7.308 17.861 1.00 146.21 38 GLU E N 1
ATOM 15884 C CA . GLU E 1 35 ? 19.754 -7.813 17.150 1.00 146.21 38 GLU E CA 1
ATOM 15885 C C . GLU E 1 35 ? 20.277 -6.657 16.315 1.00 146.21 38 GLU E C 1
ATOM 15886 O O . GLU E 1 35 ? 19.834 -6.448 15.181 1.00 146.21 38 GLU E O 1
ATOM 15898 N N . ASP E 1 36 ? 21.194 -5.894 16.894 1.00 146.99 39 ASP E N 1
ATOM 15899 C CA . ASP E 1 36 ? 21.834 -4.783 16.204 1.00 146.99 39 ASP E CA 1
ATOM 15900 C C . ASP E 1 36 ? 23.005 -5.206 15.323 1.00 146.99 39 ASP E C 1
ATOM 15901 O O . ASP E 1 36 ? 23.653 -4.330 14.739 1.00 146.99 39 ASP E O 1
ATOM 15910 N N . SER E 1 37 ? 23.281 -6.509 15.210 1.00 151.72 40 SER E N 1
ATOM 15911 C CA . SER E 1 37 ? 24.503 -7.029 14.621 1.00 151.72 40 SER E CA 1
ATOM 15912 C C . SER E 1 37 ? 24.191 -7.931 13.440 1.00 151.72 40 SER E C 1
ATOM 15913 O O . SER E 1 37 ? 23.159 -8.607 13.398 1.00 151.72 40 SER E O 1
ATOM 15921 N N . HIS E 1 38 ? 25.116 -7.929 12.492 1.00 146.61 41 HIS E N 1
ATOM 15922 C CA . HIS E 1 38 ? 25.117 -8.800 11.337 1.00 146.61 41 HIS E CA 1
ATOM 15923 C C . HIS E 1 38 ? 26.490 -9.443 11.240 1.00 146.61 41 HIS E C 1
ATOM 15924 O O . HIS E 1 38 ? 27.507 -8.821 11.559 1.00 146.61 41 HIS E O 1
ATOM 15938 N N . ASN E 1 39 ? 26.523 -10.694 10.794 1.00 147.30 42 ASN E N 1
ATOM 15939 C CA . ASN E 1 39 ? 27.790 -11.409 10.710 1.00 147.30 42 ASN E CA 1
ATOM 15940 C C . ASN E 1 39 ? 28.688 -10.938 9.569 1.00 147.30 42 ASN E C 1
ATOM 15941 O O . ASN E 1 39 ? 29.846 -11.359 9.508 1.00 147.30 42 ASN E O 1
ATOM 15952 N N . GLY E 1 40 ? 28.193 -10.099 8.661 1.00 148.90 43 GLY E N 1
ATOM 15953 C CA . GLY E 1 40 ? 29.014 -9.657 7.554 1.00 148.90 43 GLY E CA 1
ATOM 15954 C C . GLY E 1 40 ? 29.322 -10.758 6.572 1.00 148.90 43 GLY E C 1
ATOM 15955 O O . GLY E 1 40 ? 30.442 -10.825 6.053 1.00 148.90 43 GLY E O 1
ATOM 15959 N N . LYS E 1 41 ? 28.353 -11.631 6.312 1.00 156.57 44 LYS E N 1
ATOM 15960 C CA . LYS E 1 41 ? 28.514 -12.791 5.454 1.00 156.57 44 LYS E CA 1
ATOM 15961 C C . LYS E 1 41 ? 27.273 -12.955 4.600 1.00 156.57 44 LYS E C 1
ATOM 15962 O O . LYS E 1 41 ? 26.224 -12.370 4.876 1.00 156.57 44 LYS E O 1
ATOM 15981 N N . LEU E 1 42 ? 27.402 -13.777 3.562 1.00 154.39 45 LEU E N 1
ATOM 15982 C CA . LEU E 1 42 ? 26.254 -14.353 2.870 1.00 154.39 45 LEU E CA 1
ATOM 15983 C C . LEU E 1 42 ? 26.298 -15.847 3.153 1.00 154.39 45 LEU E C 1
ATOM 15984 O O . LEU E 1 42 ? 26.987 -16.613 2.468 1.00 154.39 45 LEU E O 1
ATOM 16000 N N . CYS E 1 43 ? 25.602 -16.221 4.226 1.00 157.43 46 CYS E N 1
ATOM 16001 C CA . CYS E 1 43 ? 25.243 -17.588 4.553 1.00 157.43 46 CYS E CA 1
ATOM 16002 C C . CYS E 1 43 ? 24.071 -17.991 3.660 1.00 157.43 46 CYS E C 1
ATOM 16003 O O . CYS E 1 43 ? 23.648 -17.232 2.782 1.00 157.43 46 CYS E O 1
ATOM 16010 N N . LEU E 1 44 ? 23.522 -19.182 3.900 1.00 158.19 47 LEU E N 1
ATOM 16011 C CA . LEU E 1 44 ? 22.484 -19.785 3.078 1.00 158.19 47 LEU E CA 1
ATOM 16012 C C . LEU E 1 44 ? 21.348 -20.239 3.977 1.00 158.19 47 LEU E C 1
ATOM 16013 O O . LEU E 1 44 ? 21.581 -20.611 5.124 1.00 158.19 47 LEU E O 1
ATOM 16029 N N . LEU E 1 45 ? 20.121 -20.215 3.465 1.00 156.75 48 LEU E N 1
ATOM 16030 C CA . LEU E 1 45 ? 19.000 -20.713 4.250 1.00 156.75 48 LEU E CA 1
ATOM 16031 C C . LEU E 1 45 ? 19.098 -22.212 4.443 1.00 156.75 48 LEU E C 1
ATOM 16032 O O . LEU E 1 45 ? 19.322 -22.958 3.489 1.00 156.75 48 LEU E O 1
ATOM 16048 N N . LYS E 1 46 ? 18.937 -22.663 5.689 1.00 162.34 49 LYS E N 1
ATOM 16049 C CA . LYS E 1 46 ? 18.362 -23.989 6.003 1.00 162.34 49 LYS E CA 1
ATOM 16050 C C . LYS E 1 46 ? 19.189 -25.203 5.527 1.00 162.34 49 LYS E C 1
ATOM 16051 O O . LYS E 1 46 ? 18.799 -26.345 5.794 1.00 162.34 49 LYS E O 1
ATOM 16070 N N . GLY E 1 47 ? 20.333 -25.008 4.872 1.00 160.82 50 GLY E N 1
ATOM 16071 C CA . GLY E 1 47 ? 20.927 -25.994 3.982 1.00 160.82 50 GLY E CA 1
ATOM 16072 C C . GLY E 1 47 ? 20.627 -25.797 2.508 1.00 160.82 50 GLY E C 1
ATOM 16073 O O . GLY E 1 47 ? 21.291 -26.421 1.674 1.00 160.82 50 GLY E O 1
ATOM 16077 N N . ILE E 1 48 ? 19.666 -24.942 2.159 1.00 158.06 51 ILE E N 1
ATOM 16078 C CA . ILE E 1 48 ? 19.342 -24.605 0.775 1.00 158.06 51 ILE E CA 1
ATOM 16079 C C . ILE E 1 48 ? 20.260 -23.464 0.364 1.00 158.06 51 ILE E C 1
ATOM 16080 O O . ILE E 1 48 ? 20.241 -22.398 0.981 1.00 158.06 51 ILE E O 1
ATOM 16096 N N . ALA E 1 49 ? 21.031 -23.660 -0.701 1.00 150.65 52 ALA E N 1
ATOM 16097 C CA . ALA E 1 49 ? 21.980 -22.637 -1.116 1.00 150.65 52 ALA E CA 1
ATOM 16098 C C . ALA E 1 49 ? 21.244 -21.487 -1.807 1.00 150.65 52 ALA E C 1
ATOM 16099 O O . ALA E 1 49 ? 20.086 -21.657 -2.203 1.00 150.65 52 ALA E O 1
ATOM 16106 N N . PRO E 1 50 ? 21.861 -20.306 -1.938 1.00 146.49 53 PRO E N 1
ATOM 16107 C CA . PRO E 1 50 ? 21.338 -19.273 -2.838 1.00 146.49 53 PRO E CA 1
ATOM 16108 C C . PRO E 1 50 ? 21.948 -19.344 -4.230 1.00 146.49 53 PRO E C 1
ATOM 16109 O O . PRO E 1 50 ? 22.894 -20.085 -4.495 1.00 146.49 53 PRO E O 1
ATOM 16120 N N . LEU E 1 51 ? 21.384 -18.526 -5.115 1.00 141.03 54 LEU E N 1
ATOM 16121 C CA . LEU E 1 51 ? 21.956 -18.224 -6.416 1.00 141.03 54 LEU E CA 1
ATOM 16122 C C . LEU E 1 51 ? 22.890 -17.027 -6.331 1.00 141.03 54 LEU E C 1
ATOM 16123 O O . LEU E 1 51 ? 22.640 -16.065 -5.594 1.00 141.03 54 LEU E O 1
ATOM 16139 N N . GLN E 1 52 ? 23.935 -17.086 -7.145 1.00 141.75 55 GLN E N 1
ATOM 16140 C CA . GLN E 1 52 ? 24.958 -16.064 -7.258 1.00 141.75 55 GLN E CA 1
ATOM 16141 C C . GLN E 1 52 ? 25.123 -15.730 -8.729 1.00 141.75 55 GLN E C 1
ATOM 16142 O O . GLN E 1 52 ? 25.054 -16.621 -9.582 1.00 141.75 55 GLN E O 1
ATOM 16156 N N . LEU E 1 53 ? 25.318 -14.444 -9.011 1.00 138.64 56 LEU E N 1
ATOM 16157 C CA . LEU E 1 53 ? 25.604 -13.934 -10.344 1.00 138.64 56 LEU E CA 1
ATOM 16158 C C . LEU E 1 53 ? 27.036 -13.466 -10.505 1.00 138.64 56 LEU E C 1
ATOM 16159 O O . LEU E 1 53 ? 27.521 -13.396 -11.639 1.00 138.64 56 LEU E O 1
ATOM 16175 N N . GLY E 1 54 ? 27.714 -13.132 -9.418 1.00 142.79 57 GLY E N 1
ATOM 16176 C CA . GLY E 1 54 ? 29.051 -12.593 -9.543 1.00 142.79 57 GLY E CA 1
ATOM 16177 C C . GLY E 1 54 ? 28.964 -11.202 -10.126 1.00 142.79 57 GLY E C 1
ATOM 16178 O O . GLY E 1 54 ? 28.548 -10.246 -9.460 1.00 142.79 57 GLY E O 1
ATOM 16182 N N . ASN E 1 55 ? 29.352 -11.094 -11.395 1.00 141.74 58 ASN E N 1
ATOM 16183 C CA . ASN E 1 55 ? 29.313 -9.849 -12.146 1.00 141.74 58 ASN E CA 1
ATOM 16184 C C . ASN E 1 55 ? 28.068 -9.684 -13.000 1.00 141.74 58 ASN E C 1
ATOM 16185 O O . ASN E 1 55 ? 27.840 -8.588 -13.525 1.00 141.74 58 ASN E O 1
ATOM 16195 N N . CYS E 1 56 ? 27.270 -10.729 -13.163 1.00 137.56 59 CYS E N 1
ATOM 16196 C CA . CYS E 1 56 ? 26.274 -10.724 -14.208 1.00 137.56 59 CYS E CA 1
ATOM 16197 C C . CYS E 1 56 ? 25.048 -9.922 -13.808 1.00 137.56 59 CYS E C 1
ATOM 16198 O O . CYS E 1 56 ? 24.749 -9.722 -12.628 1.00 137.56 59 CYS E O 1
ATOM 16205 N N . SER E 1 57 ? 24.343 -9.456 -14.830 1.00 140.93 60 SER E N 1
ATOM 16206 C CA . SER E 1 57 ? 22.967 -9.018 -14.706 1.00 140.93 60 SER E CA 1
ATOM 16207 C C . SER E 1 57 ? 22.032 -10.216 -14.778 1.00 140.93 60 SER E C 1
ATOM 16208 O O . SER E 1 57 ? 22.429 -11.334 -15.107 1.00 140.93 60 SER E O 1
ATOM 16216 N N . VAL E 1 58 ? 20.764 -9.965 -14.475 1.00 126.48 61 VAL E N 1
ATOM 16217 C CA . VAL E 1 58 ? 19.738 -10.978 -14.677 1.00 126.48 61 VAL E CA 1
ATOM 16218 C C . VAL E 1 58 ? 19.539 -11.235 -16.157 1.00 126.48 61 VAL E C 1
ATOM 16219 O O . VAL E 1 58 ? 19.145 -12.335 -16.557 1.00 126.48 61 VAL E O 1
ATOM 16232 N N . ALA E 1 59 ? 19.759 -10.215 -16.989 1.00 135.52 62 ALA E N 1
ATOM 16233 C CA . ALA E 1 59 ? 19.727 -10.417 -18.431 1.00 135.52 62 ALA E CA 1
ATOM 16234 C C . ALA E 1 59 ? 20.815 -11.394 -18.849 1.00 135.52 62 ALA E C 1
ATOM 16235 O O . ALA E 1 59 ? 20.546 -12.417 -19.494 1.00 135.52 62 ALA E O 1
ATOM 16242 N N . GLY E 1 60 ? 22.047 -11.128 -18.411 1.00 139.70 63 GLY E N 1
ATOM 16243 C CA . GLY E 1 60 ? 23.143 -12.038 -18.687 1.00 139.70 63 GLY E CA 1
ATOM 16244 C C . GLY E 1 60 ? 22.975 -13.407 -18.057 1.00 139.70 63 GLY E C 1
ATOM 16245 O O . GLY E 1 60 ? 23.526 -14.394 -18.555 1.00 139.70 63 GLY E O 1
ATOM 16249 N N . TRP E 1 61 ? 22.194 -13.495 -16.976 1.00 132.02 64 TRP E N 1
ATOM 16250 C CA . TRP E 1 61 ? 21.932 -14.781 -16.348 1.00 132.02 64 TRP E CA 1
ATOM 16251 C C . TRP E 1 61 ? 20.921 -15.583 -17.144 1.00 132.02 64 TRP E C 1
ATOM 16252 O O . TRP E 1 61 ? 21.175 -16.736 -17.509 1.00 132.02 64 TRP E O 1
ATOM 16273 N N . ILE E 1 62 ? 19.755 -14.999 -17.395 1.00 126.26 65 ILE E N 1
ATOM 16274 C CA . ILE E 1 62 ? 18.668 -15.759 -17.984 1.00 126.26 65 ILE E CA 1
ATOM 16275 C C . ILE E 1 62 ? 18.948 -16.080 -19.438 1.00 126.26 65 ILE E C 1
ATOM 16276 O O . ILE E 1 62 ? 18.594 -17.160 -19.918 1.00 126.26 65 ILE E O 1
ATOM 16292 N N . LEU E 1 63 ? 19.565 -15.158 -20.167 1.00 128.73 66 LEU E N 1
ATOM 16293 C CA . LEU E 1 63 ? 19.555 -15.286 -21.609 1.00 128.73 66 LEU E CA 1
ATOM 16294 C C . LEU E 1 63 ? 20.546 -16.322 -22.095 1.00 128.73 66 LEU E C 1
ATOM 16295 O O . LEU E 1 63 ? 20.234 -17.053 -23.041 1.00 128.73 66 LEU E O 1
ATOM 16311 N N . GLY E 1 64 ? 21.686 -16.431 -21.433 1.00 133.44 67 GLY E N 1
ATOM 16312 C CA . GLY E 1 64 ? 22.736 -17.349 -21.791 1.00 133.44 67 GLY E CA 1
ATOM 16313 C C . GLY E 1 64 ? 24.005 -16.673 -22.204 1.00 133.44 67 GLY E C 1
ATOM 16314 O O . GLY E 1 64 ? 24.653 -17.153 -23.145 1.00 133.44 67 GLY E O 1
ATOM 16318 N N . ASN E 1 65 ? 24.337 -15.538 -21.592 1.00 132.23 68 ASN E N 1
ATOM 16319 C CA . ASN E 1 65 ? 25.578 -14.833 -21.822 1.00 132.23 68 ASN E CA 1
ATOM 16320 C C . ASN E 1 65 ? 26.736 -15.790 -21.552 1.00 132.23 68 ASN E C 1
ATOM 16321 O O . ASN E 1 65 ? 26.772 -16.374 -20.463 1.00 132.23 68 ASN E O 1
ATOM 16332 N N . PRO E 1 66 ? 27.655 -16.028 -22.507 1.00 139.41 69 PRO E N 1
ATOM 16333 C CA . PRO E 1 66 ? 28.653 -17.094 -22.294 1.00 139.41 69 PRO E CA 1
ATOM 16334 C C . PRO E 1 66 ? 29.607 -16.836 -21.152 1.00 139.41 69 PRO E C 1
ATOM 16335 O O . PRO E 1 66 ? 30.070 -17.778 -20.498 1.00 139.41 69 PRO E O 1
ATOM 16346 N N . GLU E 1 67 ? 29.899 -15.575 -20.889 1.00 140.62 70 GLU E N 1
ATOM 16347 C CA . GLU E 1 67 ? 30.715 -15.226 -19.744 1.00 140.62 70 GLU E CA 1
ATOM 16348 C C . GLU E 1 67 ? 29.981 -15.439 -18.429 1.00 140.62 70 GLU E C 1
ATOM 16349 O O . GLU E 1 67 ? 30.637 -15.616 -17.398 1.00 140.62 70 GLU E O 1
ATOM 16361 N N . CYS E 1 68 ? 28.650 -15.448 -18.444 1.00 133.68 71 CYS E N 1
ATOM 16362 C CA . CYS E 1 68 ? 27.848 -15.848 -17.297 1.00 133.68 71 CYS E CA 1
ATOM 16363 C C . CYS E 1 68 ? 27.718 -17.361 -17.318 1.00 133.68 71 CYS E C 1
ATOM 16364 O O . CYS E 1 68 ? 27.303 -17.941 -18.325 1.00 133.68 71 CYS E O 1
ATOM 16371 N N . GLU E 1 69 ? 28.071 -18.002 -16.213 1.00 128.15 72 GLU E N 1
ATOM 16372 C CA . GLU E 1 69 ? 27.856 -19.434 -16.113 1.00 128.15 72 GLU E CA 1
ATOM 16373 C C . GLU E 1 69 ? 26.363 -19.716 -16.055 1.00 128.15 72 GLU E C 1
ATOM 16374 O O . GLU E 1 69 ? 25.654 -19.189 -15.192 1.00 128.15 72 GLU E O 1
ATOM 16386 N N . LEU E 1 70 ? 25.894 -20.526 -17.009 1.00 129.75 73 LEU E N 1
ATOM 16387 C CA . LEU E 1 70 ? 24.481 -20.874 -17.104 1.00 129.75 73 LEU E CA 1
ATOM 16388 C C . LEU E 1 70 ? 24.005 -21.584 -15.849 1.00 129.75 73 LEU E C 1
ATOM 16389 O O . LEU E 1 70 ? 23.011 -21.179 -15.236 1.00 129.75 73 LEU E O 1
ATOM 16405 N N . LEU E 1 71 ? 24.712 -22.642 -15.458 1.00 132.68 74 LEU E N 1
ATOM 16406 C CA . LEU E 1 71 ? 24.482 -23.356 -14.206 1.00 132.68 74 LEU E CA 1
ATOM 16407 C C . LEU E 1 71 ? 23.088 -23.970 -14.155 1.00 132.68 74 LEU E C 1
ATOM 16408 O O . LEU E 1 71 ? 22.284 -23.654 -13.274 1.00 132.68 74 LEU E O 1
ATOM 16424 N N . ILE E 1 72 ? 22.805 -24.843 -15.122 1.00 135.79 75 ILE E N 1
ATOM 16425 C CA . ILE E 1 72 ? 21.531 -25.559 -15.180 1.00 135.79 75 ILE E CA 1
ATOM 16426 C C . ILE E 1 72 ? 21.307 -26.435 -13.957 1.00 135.79 75 ILE E C 1
ATOM 16427 O O . ILE E 1 72 ? 20.160 -26.685 -13.565 1.00 135.79 75 ILE E O 1
ATOM 16443 N N . SER E 1 73 ? 22.391 -26.932 -13.349 1.00 141.15 76 SER E N 1
ATOM 16444 C CA . SER E 1 73 ? 22.329 -27.697 -12.110 1.00 141.15 76 SER E CA 1
ATOM 16445 C C . SER E 1 73 ? 21.653 -26.939 -10.979 1.00 141.15 76 SER E C 1
ATOM 16446 O O . SER E 1 73 ? 21.039 -27.570 -10.113 1.00 141.15 76 SER E O 1
ATOM 16454 N N . ARG E 1 74 ? 21.735 -25.615 -10.973 1.00 137.87 77 ARG E N 1
ATOM 16455 C CA . ARG E 1 74 ? 21.027 -24.798 -10.004 1.00 137.87 77 ARG E CA 1
ATOM 16456 C C . ARG E 1 74 ? 19.549 -24.878 -10.347 1.00 137.87 77 ARG E C 1
ATOM 16457 O O . ARG E 1 74 ? 19.042 -24.099 -11.158 1.00 137.87 77 ARG E O 1
ATOM 16478 N N . GLU E 1 75 ? 18.870 -25.838 -9.727 1.00 137.74 78 GLU E N 1
ATOM 16479 C CA . GLU E 1 75 ? 17.473 -26.141 -9.985 1.00 137.74 78 GLU E CA 1
ATOM 16480 C C . GLU E 1 75 ? 16.533 -25.370 -9.078 1.00 137.74 78 GLU E C 1
ATOM 16481 O O . GLU E 1 75 ? 15.393 -25.102 -9.467 1.00 137.74 78 GLU E O 1
ATOM 16493 N N . SER E 1 76 ? 16.971 -25.047 -7.873 1.00 145.37 79 SER E N 1
ATOM 16494 C CA . SER E 1 76 ? 16.212 -24.196 -6.975 1.00 145.37 79 SER E CA 1
ATOM 16495 C C . SER E 1 76 ? 17.184 -23.714 -5.920 1.00 145.37 79 SER E C 1
ATOM 16496 O O . SER E 1 76 ? 18.260 -24.299 -5.762 1.00 145.37 79 SER E O 1
ATOM 16504 N N . TRP E 1 77 ? 16.841 -22.644 -5.215 1.00 139.42 80 TRP E N 1
ATOM 16505 C CA . TRP E 1 77 ? 17.792 -22.028 -4.305 1.00 139.42 80 TRP E CA 1
ATOM 16506 C C . TRP E 1 77 ? 17.037 -21.188 -3.291 1.00 139.42 80 TRP E C 1
ATOM 16507 O O . TRP E 1 77 ? 15.811 -21.068 -3.329 1.00 139.42 80 TRP E O 1
ATOM 16528 N N . SER E 1 78 ? 17.811 -20.587 -2.392 1.00 151.38 81 SER E N 1
ATOM 16529 C CA . SER E 1 78 ? 17.252 -19.884 -1.249 1.00 151.38 81 SER E CA 1
ATOM 16530 C C . SER E 1 78 ? 16.903 -18.446 -1.600 1.00 151.38 81 SER E C 1
ATOM 16531 O O . SER E 1 78 ? 15.805 -17.967 -1.300 1.00 151.38 81 SER E O 1
ATOM 16539 N N . TYR E 1 79 ? 17.829 -17.741 -2.235 1.00 148.50 82 TYR E N 1
ATOM 16540 C CA . TYR E 1 79 ? 17.621 -16.344 -2.580 1.00 148.50 82 TYR E CA 1
ATOM 16541 C C . TYR E 1 79 ? 18.616 -15.981 -3.666 1.00 148.50 82 TYR E C 1
ATOM 16542 O O . TYR E 1 79 ? 19.582 -16.705 -3.907 1.00 148.50 82 TYR E O 1
ATOM 16560 N N . ILE E 1 80 ? 18.390 -14.823 -4.284 1.00 141.74 83 ILE E N 1
ATOM 16561 C CA . ILE E 1 80 ? 19.182 -14.343 -5.414 1.00 141.74 83 ILE E CA 1
ATOM 16562 C C . ILE E 1 80 ? 20.183 -13.336 -4.880 1.00 141.74 83 ILE E C 1
ATOM 16563 O O . ILE E 1 80 ? 19.841 -12.493 -4.035 1.00 141.74 83 ILE E O 1
ATOM 16579 N N . VAL E 1 81 ? 21.405 -13.396 -5.418 1.00 145.08 84 VAL E N 1
ATOM 16580 C CA . VAL E 1 81 ? 22.495 -12.500 -5.060 1.00 145.08 84 VAL E CA 1
ATOM 16581 C C . VAL E 1 81 ? 22.974 -11.798 -6.318 1.00 145.08 84 VAL E C 1
ATOM 16582 O O . VAL E 1 81 ? 23.355 -12.435 -7.306 1.00 145.08 84 VAL E O 1
ATOM 16595 N N . GLU E 1 82 ? 22.973 -10.469 -6.251 1.00 148.96 85 GLU E N 1
ATOM 16596 C CA . GLU E 1 82 ? 23.514 -9.588 -7.269 1.00 148.96 85 GLU E CA 1
ATOM 16597 C C . GLU E 1 82 ? 24.521 -8.680 -6.584 1.00 148.96 85 GLU E C 1
ATOM 16598 O O . GLU E 1 82 ? 24.794 -8.826 -5.392 1.00 148.96 85 GLU E O 1
ATOM 16610 N N . LYS E 1 83 ? 25.081 -7.766 -7.352 1.00 143.54 86 LYS E N 1
ATOM 16611 C CA . LYS E 1 83 ? 25.584 -6.492 -6.878 1.00 143.54 86 LYS E CA 1
ATOM 16612 C C . LYS E 1 83 ? 24.604 -5.397 -7.280 1.00 143.54 86 LYS E C 1
ATOM 16613 O O . LYS E 1 83 ? 23.655 -5.644 -8.028 1.00 143.54 86 LYS E O 1
ATOM 16632 N N . PRO E 1 84 ? 24.792 -4.162 -6.803 1.00 149.74 87 PRO E N 1
ATOM 16633 C CA . PRO E 1 84 ? 23.894 -3.089 -7.261 1.00 149.74 87 PRO E CA 1
ATOM 16634 C C . PRO E 1 84 ? 24.074 -2.724 -8.717 1.00 149.74 87 PRO E C 1
ATOM 16635 O O . PRO E 1 84 ? 23.090 -2.413 -9.399 1.00 149.74 87 PRO E O 1
ATOM 16646 N N . ASN E 1 85 ? 25.313 -2.737 -9.199 1.00 148.20 88 ASN E N 1
ATOM 16647 C CA . ASN E 1 85 ? 25.690 -2.220 -10.510 1.00 148.20 88 ASN E CA 1
ATOM 16648 C C . ASN E 1 85 ? 26.191 -3.386 -11.352 1.00 148.20 88 ASN E C 1
ATOM 16649 O O . ASN E 1 85 ? 27.407 -3.553 -11.516 1.00 148.20 88 ASN E O 1
ATOM 16660 N N . PRO E 1 86 ? 25.291 -4.233 -11.861 1.00 141.76 89 PRO E N 1
ATOM 16661 C CA . PRO E 1 86 ? 25.736 -5.457 -12.537 1.00 141.76 89 PRO E CA 1
ATOM 16662 C C . PRO E 1 86 ? 26.462 -5.150 -13.833 1.00 141.76 89 PRO E C 1
ATOM 16663 O O . PRO E 1 86 ? 25.981 -4.389 -14.675 1.00 141.76 89 PRO E O 1
ATOM 16674 N N . GLU E 1 87 ? 27.639 -5.745 -13.966 1.00 147.09 90 GLU E N 1
ATOM 16675 C CA . GLU E 1 87 ? 28.567 -5.409 -15.029 1.00 147.09 90 GLU E CA 1
ATOM 16676 C C . GLU E 1 87 ? 28.009 -5.831 -16.373 1.00 147.09 90 GLU E C 1
ATOM 16677 O O . GLU E 1 87 ? 27.867 -5.005 -17.281 1.00 147.09 90 GLU E O 1
ATOM 16689 N N . ASN E 1 88 ? 27.667 -7.111 -16.484 1.00 141.07 91 ASN E N 1
ATOM 16690 C CA . ASN E 1 88 ? 27.329 -7.716 -17.763 1.00 141.07 91 ASN E CA 1
ATOM 16691 C C . ASN E 1 88 ? 25.831 -7.639 -17.978 1.00 141.07 91 ASN E C 1
ATOM 16692 O O . ASN E 1 88 ? 25.095 -8.591 -17.702 1.00 141.07 91 ASN E O 1
ATOM 16702 N N . GLY E 1 89 ? 25.395 -6.492 -18.489 1.00 135.76 92 GLY E N 1
ATOM 16703 C CA . GLY E 1 89 ? 24.145 -6.384 -19.202 1.00 135.76 92 GLY E CA 1
ATOM 16704 C C . GLY E 1 89 ? 24.288 -6.951 -20.597 1.00 135.76 92 GLY E C 1
ATOM 16705 O O . GLY E 1 89 ? 25.237 -7.679 -20.896 1.00 135.76 92 GLY E O 1
ATOM 16709 N N . THR E 1 90 ? 23.365 -6.610 -21.475 1.00 132.11 93 THR E N 1
ATOM 16710 C CA . THR E 1 90 ? 23.276 -7.280 -22.756 1.00 132.11 93 THR E CA 1
ATOM 16711 C C . THR E 1 90 ? 24.331 -6.780 -23.730 1.00 132.11 93 THR E C 1
ATOM 16712 O O . THR E 1 90 ? 24.443 -5.575 -23.980 1.00 132.11 93 THR E O 1
ATOM 16723 N N . CYS E 1 91 ? 25.083 -7.730 -24.288 1.00 144.57 94 CYS E N 1
ATOM 16724 C CA . CYS E 1 91 ? 26.164 -7.436 -25.218 1.00 144.57 94 CYS E CA 1
ATOM 16725 C C . CYS E 1 91 ? 25.690 -6.722 -26.474 1.00 144.57 94 CYS E C 1
ATOM 16726 O O . CYS E 1 91 ? 26.457 -5.942 -27.049 1.00 144.57 94 CYS E O 1
ATOM 16733 N N . TYR E 1 92 ? 24.470 -6.993 -26.914 1.00 134.12 95 TYR E N 1
ATOM 16734 C CA . TYR E 1 92 ? 23.809 -6.273 -28.003 1.00 134.12 95 TYR E CA 1
ATOM 16735 C C . TYR E 1 92 ? 22.660 -5.559 -27.310 1.00 134.12 95 TYR E C 1
ATOM 16736 O O . TYR E 1 92 ? 21.707 -6.238 -26.883 1.00 134.12 95 TYR E O 1
ATOM 16754 N N . PRO E 1 93 ? 22.691 -4.241 -27.099 1.00 137.50 96 PRO E N 1
ATOM 16755 C CA . PRO E 1 93 ? 21.676 -3.621 -26.247 1.00 137.50 96 PRO E CA 1
ATOM 16756 C C . PRO E 1 93 ? 20.294 -3.614 -26.885 1.00 137.50 96 PRO E C 1
ATOM 16757 O O . PRO E 1 93 ? 20.100 -3.971 -28.046 1.00 137.50 96 PRO E O 1
ATOM 16768 N N . GLY E 1 94 ? 19.333 -3.203 -26.078 1.00 129.78 97 GLY E N 1
ATOM 16769 C CA . GLY E 1 94 ? 17.932 -3.390 -26.384 1.00 129.78 97 GLY E CA 1
ATOM 16770 C C . GLY E 1 94 ? 17.108 -3.157 -25.146 1.00 129.78 97 GLY E C 1
ATOM 16771 O O . GLY E 1 94 ? 17.541 -3.401 -24.021 1.00 129.78 97 GLY E O 1
ATOM 16775 N N . HIS E 1 95 ? 15.903 -2.658 -25.371 1.00 118.53 98 HIS E N 1
ATOM 16776 C CA . HIS E 1 95 ? 14.996 -2.450 -24.261 1.00 118.53 98 HIS E CA 1
ATOM 16777 C C . HIS E 1 95 ? 14.522 -3.796 -23.745 1.00 118.53 98 HIS E C 1
ATOM 16778 O O . HIS E 1 95 ? 14.336 -4.743 -24.515 1.00 118.53 98 HIS E O 1
ATOM 16792 N N . PHE E 1 96 ? 14.348 -3.870 -22.429 1.00 116.74 99 PHE E N 1
ATOM 16793 C CA . PHE E 1 96 ? 13.910 -5.068 -21.730 1.00 116.74 99 PHE E CA 1
ATOM 16794 C C . PHE E 1 96 ? 12.741 -4.670 -20.844 1.00 116.74 99 PHE E C 1
ATOM 16795 O O . PHE E 1 96 ? 12.923 -4.373 -19.660 1.00 116.74 99 PHE E O 1
ATOM 16812 N N . ALA E 1 97 ? 11.549 -4.652 -21.423 1.00 114.89 100 ALA E N 1
ATOM 16813 C CA . ALA E 1 97 ? 10.370 -4.223 -20.701 1.00 114.89 100 ALA E CA 1
ATOM 16814 C C . ALA E 1 97 ? 10.013 -5.213 -19.612 1.00 114.89 100 ALA E C 1
ATOM 16815 O O . ALA E 1 97 ? 10.312 -6.406 -19.689 1.00 114.89 100 ALA E O 1
ATOM 16822 N N . ASP E 1 98 ? 9.353 -4.687 -18.589 1.00 121.18 101 ASP E N 1
ATOM 16823 C CA . ASP E 1 98 ? 8.799 -5.455 -17.484 1.00 121.18 101 ASP E CA 1
ATOM 16824 C C . ASP E 1 98 ? 9.867 -6.254 -16.727 1.00 121.18 101 ASP E C 1
ATOM 16825 O O . ASP E 1 98 ? 9.589 -7.348 -16.210 1.00 121.18 101 ASP E O 1
ATOM 16834 N N . TYR E 1 99 ? 11.083 -5.687 -16.677 1.00 124.60 102 TYR E N 1
ATOM 16835 C CA . TYR E 1 99 ? 12.181 -6.145 -15.829 1.00 124.60 102 TYR E CA 1
ATOM 16836 C C . TYR E 1 99 ? 11.725 -6.335 -14.389 1.00 124.60 102 TYR E C 1
ATOM 16837 O O . TYR E 1 99 ? 12.048 -7.340 -13.743 1.00 124.60 102 TYR E O 1
ATOM 16855 N N . GLU E 1 100 ? 10.919 -5.391 -13.903 1.00 129.41 103 GLU E N 1
ATOM 16856 C CA . GLU E 1 100 ? 10.302 -5.407 -12.586 1.00 129.41 103 GLU E CA 1
ATOM 16857 C C . GLU E 1 100 ? 9.489 -6.669 -12.392 1.00 129.41 103 GLU E C 1
ATOM 16858 O O . GLU E 1 100 ? 9.677 -7.417 -11.426 1.00 129.41 103 GLU E O 1
ATOM 16870 N N . GLU E 1 101 ? 8.582 -6.892 -13.337 1.00 130.36 104 GLU E N 1
ATOM 16871 C CA . GLU E 1 101 ? 7.617 -7.970 -13.231 1.00 130.36 104 GLU E CA 1
ATOM 16872 C C . GLU E 1 101 ? 8.307 -9.314 -13.283 1.00 130.36 104 GLU E C 1
ATOM 16873 O O . GLU E 1 101 ? 7.955 -10.240 -12.548 1.00 130.36 104 GLU E O 1
ATOM 16885 N N . LEU E 1 102 ? 9.298 -9.431 -14.160 1.00 124.20 105 LEU E N 1
ATOM 16886 C CA . LEU E 1 102 ? 10.009 -10.690 -14.287 1.00 124.20 105 LEU E CA 1
ATOM 16887 C C . LEU E 1 102 ? 10.805 -10.985 -13.032 1.00 124.20 105 LEU E C 1
ATOM 16888 O O . LEU E 1 102 ? 10.934 -12.140 -12.613 1.00 124.20 105 LEU E O 1
ATOM 16904 N N . ARG E 1 103 ? 11.367 -9.943 -12.433 1.00 128.78 106 ARG E N 1
ATOM 16905 C CA . ARG E 1 103 ? 12.098 -10.121 -11.191 1.00 128.78 106 ARG E CA 1
ATOM 16906 C C . ARG E 1 103 ? 11.169 -10.533 -10.066 1.00 128.78 106 ARG E C 1
ATOM 16907 O O . ARG E 1 103 ? 11.514 -11.367 -9.224 1.00 128.78 106 ARG E O 1
ATOM 16928 N N . GLU E 1 104 ? 9.974 -9.955 -10.045 1.00 136.14 107 GLU E N 1
ATOM 16929 C CA . GLU E 1 104 ? 9.032 -10.263 -8.983 1.00 136.14 107 GLU E CA 1
ATOM 16930 C C . GLU E 1 104 ? 8.509 -11.680 -9.130 1.00 136.14 107 GLU E C 1
ATOM 16931 O O . GLU E 1 104 ? 8.341 -12.400 -8.139 1.00 136.14 107 GLU E O 1
ATOM 16943 N N . GLN E 1 105 ? 8.257 -12.098 -10.365 1.00 128.05 108 GLN E N 1
ATOM 16944 C CA . GLN E 1 105 ? 7.847 -13.466 -10.622 1.00 128.05 108 GLN E CA 1
ATOM 16945 C C . GLN E 1 105 ? 8.961 -14.438 -10.299 1.00 128.05 108 GLN E C 1
ATOM 16946 O O . GLN E 1 105 ? 8.695 -15.523 -9.773 1.00 128.05 108 GLN E O 1
ATOM 16960 N N . LEU E 1 106 ? 10.194 -14.050 -10.589 1.00 127.78 109 LEU E N 1
ATOM 16961 C CA . LEU E 1 106 ? 11.384 -14.785 -10.211 1.00 127.78 109 LEU E CA 1
ATOM 16962 C C . LEU E 1 106 ? 11.932 -14.349 -8.865 1.00 127.78 109 LEU E C 1
ATOM 16963 O O . LEU E 1 106 ? 13.131 -14.501 -8.617 1.00 127.78 109 LEU E O 1
ATOM 16979 N N . SER E 1 107 ? 11.088 -13.788 -7.997 1.00 136.15 110 SER E N 1
ATOM 16980 C CA . SER E 1 107 ? 11.438 -13.657 -6.592 1.00 136.15 110 SER E CA 1
ATOM 16981 C C . SER E 1 107 ? 11.803 -15.000 -5.990 1.00 136.15 110 SER E C 1
ATOM 16982 O O . SER E 1 107 ? 12.793 -15.104 -5.258 1.00 136.15 110 SER E O 1
ATOM 16990 N N . SER E 1 108 ? 11.072 -16.046 -6.363 1.00 140.87 111 SER E N 1
ATOM 16991 C CA . SER E 1 108 ? 11.041 -17.297 -5.632 1.00 140.87 111 SER E CA 1
ATOM 16992 C C . SER E 1 108 ? 11.083 -18.467 -6.594 1.00 140.87 111 SER E C 1
ATOM 16993 O O . SER E 1 108 ? 10.677 -18.341 -7.752 1.00 140.87 111 SER E O 1
ATOM 17001 N N . VAL E 1 109 ? 11.595 -19.591 -6.097 1.00 137.32 112 VAL E N 1
ATOM 17002 C CA . VAL E 1 109 ? 11.624 -20.857 -6.816 1.00 137.32 112 VAL E CA 1
ATOM 17003 C C . VAL E 1 109 ? 10.978 -21.886 -5.911 1.00 137.32 112 VAL E C 1
ATOM 17004 O O . VAL E 1 109 ? 11.299 -21.959 -4.717 1.00 137.32 112 VAL E O 1
ATOM 17017 N N . SER E 1 110 ? 10.058 -22.666 -6.478 1.00 148.39 113 SER E N 1
ATOM 17018 C CA . SER E 1 110 ? 9.704 -23.977 -5.944 1.00 148.39 113 SER E CA 1
ATOM 17019 C C . SER E 1 110 ? 10.222 -25.075 -6.860 1.00 148.39 113 SER E C 1
ATOM 17020 O O . SER E 1 110 ? 10.619 -26.146 -6.390 1.00 148.39 113 SER E O 1
ATOM 17028 N N . SER E 1 111 ? 10.233 -24.819 -8.165 1.00 146.75 114 SER E N 1
ATOM 17029 C CA . SER E 1 111 ? 10.967 -25.643 -9.112 1.00 146.75 114 SER E CA 1
ATOM 17030 C C . SER E 1 111 ? 11.391 -24.748 -10.259 1.00 146.75 114 SER E C 1
ATOM 17031 O O . SER E 1 111 ? 10.693 -23.786 -10.588 1.00 146.75 114 SER E O 1
ATOM 17039 N N . PHE E 1 112 ? 12.549 -25.040 -10.835 1.00 137.21 115 PHE E N 1
ATOM 17040 C CA . PHE E 1 112 ? 13.080 -24.228 -11.913 1.00 137.21 115 PHE E CA 1
ATOM 17041 C C . PHE E 1 112 ? 14.119 -25.027 -12.670 1.00 137.21 115 PHE E C 1
ATOM 17042 O O . PHE E 1 112 ? 14.976 -25.677 -12.070 1.00 137.21 115 PHE E O 1
ATOM 17059 N N . GLU E 1 113 ? 14.026 -24.990 -13.989 1.00 130.16 116 GLU E N 1
ATOM 17060 C CA . GLU E 1 113 ? 14.911 -25.773 -14.826 1.00 130.16 116 GLU E CA 1
ATOM 17061 C C . GLU E 1 113 ? 14.822 -25.241 -16.244 1.00 130.16 116 GLU E C 1
ATOM 17062 O O . GLU E 1 113 ? 13.980 -24.398 -16.567 1.00 130.16 116 GLU E O 1
ATOM 17074 N N . ARG E 1 114 ? 15.684 -25.791 -17.085 1.00 126.95 117 ARG E N 1
ATOM 17075 C CA . ARG E 1 114 ? 15.876 -25.380 -18.463 1.00 126.95 117 ARG E CA 1
ATOM 17076 C C . ARG E 1 114 ? 15.647 -26.591 -19.342 1.00 126.95 117 ARG E C 1
ATOM 17077 O O . ARG E 1 114 ? 16.137 -27.682 -19.035 1.00 126.95 117 ARG E O 1
ATOM 17098 N N . PHE E 1 115 ? 14.883 -26.400 -20.415 1.00 128.38 118 PHE E N 1
ATOM 17099 C CA . PHE E 1 115 ? 14.615 -27.456 -21.376 1.00 128.38 118 PHE E CA 1
ATOM 17100 C C . PHE E 1 115 ? 14.698 -26.856 -22.759 1.00 128.38 118 PHE E C 1
ATOM 17101 O O . PHE E 1 115 ? 14.867 -25.647 -22.920 1.00 128.38 118 PHE E O 1
ATOM 17118 N N . GLU E 1 116 ? 14.520 -27.719 -23.749 1.00 130.48 119 GLU E N 1
ATOM 17119 C CA . GLU E 1 116 ? 14.718 -27.404 -25.155 1.00 130.48 119 GLU E CA 1
ATOM 17120 C C . GLU E 1 116 ? 13.350 -27.456 -25.816 1.00 130.48 119 GLU E C 1
ATOM 17121 O O . GLU E 1 116 ? 12.918 -28.517 -26.280 1.00 130.48 119 GLU E O 1
ATOM 17133 N N . ILE E 1 117 ? 12.653 -26.319 -25.809 1.00 132.19 120 ILE E N 1
ATOM 17134 C CA . ILE E 1 117 ? 11.322 -26.252 -26.405 1.00 132.19 120 ILE E CA 1
ATOM 17135 C C . ILE E 1 117 ? 11.390 -26.538 -27.901 1.00 132.19 120 ILE E C 1
ATOM 17136 O O . ILE E 1 117 ? 10.614 -27.338 -28.433 1.00 132.19 120 ILE E O 1
ATOM 17152 N N . PHE E 1 118 ? 12.361 -25.931 -28.577 1.00 129.73 121 PHE E N 1
ATOM 17153 C CA . PHE E 1 118 ? 12.532 -25.954 -30.021 1.00 129.73 121 PHE E CA 1
ATOM 17154 C C . PHE E 1 118 ? 14.023 -26.228 -30.174 1.00 129.73 121 PHE E C 1
ATOM 17155 O O . PHE E 1 118 ? 14.829 -25.308 -29.965 1.00 129.73 121 PHE E O 1
ATOM 17172 N N . PRO E 1 119 ? 14.442 -27.470 -30.446 1.00 135.86 122 PRO E N 1
ATOM 17173 C CA . PRO E 1 119 ? 15.863 -27.688 -30.732 1.00 135.86 122 PRO E CA 1
ATOM 17174 C C . PRO E 1 119 ? 16.312 -26.926 -31.965 1.00 135.86 122 PRO E C 1
ATOM 17175 O O . PRO E 1 119 ? 15.560 -26.784 -32.929 1.00 135.86 122 PRO E O 1
ATOM 17186 N N . LYS E 1 120 ? 17.526 -26.373 -31.873 1.00 135.56 123 LYS E N 1
ATOM 17187 C CA . LYS E 1 120 ? 18.139 -25.624 -32.964 1.00 135.56 123 LYS E CA 1
ATOM 17188 C C . LYS E 1 120 ? 18.192 -26.463 -34.224 1.00 135.56 123 LYS E C 1
ATOM 17189 O O . LYS E 1 120 ? 17.782 -26.029 -35.306 1.00 135.56 123 LYS E O 1
ATOM 17208 N N . GLU E 1 121 ? 18.709 -27.666 -34.085 1.00 141.04 124 GLU E N 1
ATOM 17209 C CA . GLU E 1 121 ? 18.505 -28.704 -35.071 1.00 141.04 124 GLU E CA 1
ATOM 17210 C C . GLU E 1 121 ? 17.015 -28.955 -35.279 1.00 141.04 124 GLU E C 1
ATOM 17211 O O . GLU E 1 121 ? 16.249 -29.064 -34.321 1.00 141.04 124 GLU E O 1
ATOM 17223 N N . SER E 1 122 ? 16.599 -28.955 -36.546 1.00 139.58 125 SER E N 1
ATOM 17224 C CA . SER E 1 122 ? 15.307 -29.456 -37.018 1.00 139.58 125 SER E CA 1
ATOM 17225 C C . SER E 1 122 ? 14.101 -28.566 -36.722 1.00 139.58 125 SER E C 1
ATOM 17226 O O . SER E 1 122 ? 13.008 -28.849 -37.223 1.00 139.58 125 SER E O 1
ATOM 17234 N N . SER E 1 123 ? 14.259 -27.496 -35.939 1.00 134.07 126 SER E N 1
ATOM 17235 C CA . SER E 1 123 ? 13.193 -26.504 -35.843 1.00 134.07 126 SER E CA 1
ATOM 17236 C C . SER E 1 123 ? 13.147 -25.658 -37.100 1.00 134.07 126 SER E C 1
ATOM 17237 O O . SER E 1 123 ? 12.113 -25.580 -37.773 1.00 134.07 126 SER E O 1
ATOM 17245 N N . TRP E 1 124 ? 14.281 -25.041 -37.437 1.00 137.08 127 TRP E N 1
ATOM 17246 C CA . TRP E 1 124 ? 14.389 -24.073 -38.531 1.00 137.08 127 TRP E CA 1
ATOM 17247 C C . TRP E 1 124 ? 15.391 -24.504 -39.601 1.00 137.08 127 TRP E C 1
ATOM 17248 O O . TRP E 1 124 ? 16.456 -23.899 -39.751 1.00 137.08 127 TRP E O 1
ATOM 17269 N N . PRO E 1 125 ? 15.078 -25.551 -40.375 1.00 138.97 128 PRO E N 1
ATOM 17270 C CA . PRO E 1 125 ? 15.804 -25.747 -41.638 1.00 138.97 128 PRO E CA 1
ATOM 17271 C C . PRO E 1 125 ? 15.704 -24.580 -42.598 1.00 138.97 128 PRO E C 1
ATOM 17272 O O . PRO E 1 125 ? 16.729 -24.128 -43.120 1.00 138.97 128 PRO E O 1
ATOM 17283 N N . ASN E 1 126 ? 14.502 -24.055 -42.828 1.00 135.17 129 ASN E N 1
ATOM 17284 C CA . ASN E 1 126 ? 14.286 -23.089 -43.897 1.00 135.17 129 ASN E CA 1
ATOM 17285 C C . ASN E 1 126 ? 14.732 -21.676 -43.559 1.00 135.17 129 ASN E C 1
ATOM 17286 O O . ASN E 1 126 ? 14.459 -20.763 -44.347 1.00 135.17 129 ASN E O 1
ATOM 17296 N N . HIS E 1 127 ? 15.395 -21.467 -42.426 1.00 135.64 130 HIS E N 1
ATOM 17297 C CA . HIS E 1 127 ? 16.073 -20.222 -42.129 1.00 135.64 130 HIS E CA 1
ATOM 17298 C C . HIS E 1 127 ? 17.443 -20.543 -41.567 1.00 135.64 130 HIS E C 1
ATOM 17299 O O . HIS E 1 127 ? 17.586 -21.433 -40.724 1.00 135.64 130 HIS E O 1
ATOM 17313 N N . THR E 1 128 ? 18.443 -19.829 -42.061 1.00 131.92 131 THR E N 1
ATOM 17314 C CA . THR E 1 128 ? 19.789 -19.957 -41.542 1.00 131.92 131 THR E CA 1
ATOM 17315 C C . THR E 1 128 ? 19.809 -19.447 -40.108 1.00 131.92 131 THR E C 1
ATOM 17316 O O . THR E 1 128 ? 19.385 -18.318 -39.834 1.00 131.92 131 THR E O 1
ATOM 17327 N N . THR E 1 129 ? 20.313 -20.288 -39.207 1.00 132.65 132 THR E N 1
ATOM 17328 C CA . THR E 1 129 ? 20.184 -20.112 -37.767 1.00 132.65 132 THR E CA 1
ATOM 17329 C C . THR E 1 129 ? 21.474 -19.676 -37.094 1.00 132.65 132 THR E C 1
ATOM 17330 O O . THR E 1 129 ? 21.425 -19.063 -36.022 1.00 132.65 132 THR E O 1
ATOM 17341 N N . THR E 1 130 ? 22.616 -19.987 -37.688 1.00 130.25 133 THR E N 1
ATOM 17342 C CA . THR E 1 130 ? 23.873 -20.067 -36.968 1.00 130.25 133 THR E CA 1
ATOM 17343 C C . THR E 1 130 ? 24.539 -18.725 -36.722 1.00 130.25 133 THR E C 1
ATOM 17344 O O . THR E 1 130 ? 25.581 -18.689 -36.061 1.00 130.25 133 THR E O 1
ATOM 17355 N N . GLY E 1 131 ? 23.978 -17.630 -37.222 1.00 127.92 134 GLY E N 1
ATOM 17356 C CA . GLY E 1 131 ? 24.630 -16.350 -37.072 1.00 127.92 134 GLY E CA 1
ATOM 17357 C C . GLY E 1 131 ? 24.621 -15.864 -35.634 1.00 127.92 134 GLY E C 1
ATOM 17358 O O . GLY E 1 131 ? 23.696 -16.124 -34.860 1.00 127.92 134 GLY E O 1
ATOM 17362 N N . VAL E 1 132 ? 25.703 -15.171 -35.279 1.00 136.93 135 VAL E N 1
ATOM 17363 C CA . VAL E 1 132 ? 25.951 -14.612 -33.954 1.00 136.93 135 VAL E CA 1
ATOM 17364 C C . VAL E 1 132 ? 26.580 -13.233 -34.147 1.00 136.93 135 VAL E C 1
ATOM 17365 O O . VAL E 1 132 ? 26.640 -12.732 -35.276 1.00 136.93 135 VAL E O 1
ATOM 17378 N N . SER E 1 133 ? 27.016 -12.597 -33.053 1.00 142.27 136 SER E N 1
ATOM 17379 C CA . SER E 1 133 ? 27.663 -11.288 -33.091 1.00 142.27 136 SER E CA 1
ATOM 17380 C C . SER E 1 133 ? 28.842 -11.270 -32.133 1.00 142.27 136 SER E C 1
ATOM 17381 O O . SER E 1 133 ? 29.017 -12.170 -31.310 1.00 142.27 136 SER E O 1
ATOM 17389 N N . ALA E 1 134 ? 29.633 -10.199 -32.236 1.00 143.08 137 ALA E N 1
ATOM 17390 C CA . ALA E 1 134 ? 31.009 -10.207 -31.754 1.00 143.08 137 ALA E CA 1
ATOM 17391 C C . ALA E 1 134 ? 31.201 -9.545 -30.398 1.00 143.08 137 ALA E C 1
ATOM 17392 O O . ALA E 1 134 ? 32.200 -9.831 -29.732 1.00 143.08 137 ALA E O 1
ATOM 17399 N N . SER E 1 135 ? 30.290 -8.673 -29.978 1.00 139.46 138 SER E N 1
ATOM 17400 C CA . SER E 1 135 ? 30.341 -8.153 -28.621 1.00 139.46 138 SER E CA 1
ATOM 17401 C C . SER E 1 135 ? 29.867 -9.220 -27.664 1.00 139.46 138 SER E C 1
ATOM 17402 O O . SER E 1 135 ? 30.372 -9.348 -26.544 1.00 139.46 138 SER E O 1
ATOM 17410 N N . CYS E 1 136 ? 28.889 -9.993 -28.103 1.00 144.34 139 CYS E N 1
ATOM 17411 C CA . CYS E 1 136 ? 28.487 -11.217 -27.444 1.00 144.34 139 CYS E CA 1
ATOM 17412 C C . CYS E 1 136 ? 29.581 -12.243 -27.702 1.00 144.34 139 CYS E C 1
ATOM 17413 O O . CYS E 1 136 ? 29.573 -12.908 -28.743 1.00 144.34 139 CYS E O 1
ATOM 17420 N N . SER E 1 137 ? 30.527 -12.356 -26.769 1.00 141.12 140 SER E N 1
ATOM 17421 C CA . SER E 1 137 ? 31.754 -13.112 -26.981 1.00 141.12 140 SER E CA 1
ATOM 17422 C C . SER E 1 137 ? 32.085 -13.950 -25.758 1.00 141.12 140 SER E C 1
ATOM 17423 O O . SER E 1 137 ? 31.488 -13.806 -24.688 1.00 141.12 140 SER E O 1
ATOM 17431 N N . HIS E 1 138 ? 33.058 -14.837 -25.951 1.00 137.70 141 HIS E N 1
ATOM 17432 C CA . HIS E 1 138 ? 33.494 -15.801 -24.957 1.00 137.70 141 HIS E CA 1
ATOM 17433 C C . HIS E 1 138 ? 34.992 -15.972 -25.088 1.00 137.70 141 HIS E C 1
ATOM 17434 O O . HIS E 1 138 ? 35.464 -16.556 -26.068 1.00 137.70 141 HIS E O 1
ATOM 17448 N N . ASN E 1 139 ? 35.724 -15.472 -24.094 1.00 142.14 142 ASN E N 1
ATOM 17449 C CA . ASN E 1 139 ? 37.185 -15.497 -24.085 1.00 142.14 142 ASN E CA 1
ATOM 17450 C C . ASN E 1 139 ? 37.756 -14.804 -25.316 1.00 142.14 142 ASN E C 1
ATOM 17451 O O . ASN E 1 139 ? 38.714 -15.275 -25.930 1.00 142.14 142 ASN E O 1
ATOM 17462 N N . GLY E 1 140 ? 37.149 -13.687 -25.694 1.00 141.16 143 GLY E N 1
ATOM 17463 C CA . GLY E 1 140 ? 37.571 -12.964 -26.870 1.00 141.16 143 GLY E CA 1
ATOM 17464 C C . GLY E 1 140 ? 37.234 -13.640 -28.177 1.00 141.16 143 GLY E C 1
ATOM 17465 O O . GLY E 1 140 ? 37.969 -13.458 -29.157 1.00 141.16 143 GLY E O 1
ATOM 17469 N N . GLU E 1 141 ? 36.155 -14.415 -28.218 1.00 144.38 144 GLU E N 1
ATOM 17470 C CA . GLU E 1 141 ? 35.699 -15.117 -29.405 1.00 144.38 144 GLU E CA 1
ATOM 17471 C C . GLU E 1 141 ? 34.186 -15.033 -29.421 1.00 144.38 144 GLU E C 1
ATOM 17472 O O . GLU E 1 141 ? 33.547 -15.259 -28.392 1.00 144.38 144 GLU E O 1
ATOM 17484 N N . SER E 1 142 ? 33.627 -14.737 -30.599 1.00 142.27 145 SER E N 1
ATOM 17485 C CA . SER E 1 142 ? 32.252 -14.261 -30.705 1.00 142.27 145 SER E CA 1
ATOM 17486 C C . SER E 1 142 ? 31.260 -15.321 -30.261 1.00 142.27 145 SER E C 1
ATOM 17487 O O . SER E 1 142 ? 31.599 -16.494 -30.103 1.00 142.27 145 SER E O 1
ATOM 17495 N N . SER E 1 143 ? 30.030 -14.888 -30.027 1.00 140.66 146 SER E N 1
ATOM 17496 C CA . SER E 1 143 ? 29.016 -15.792 -29.518 1.00 140.66 146 SER E CA 1
ATOM 17497 C C . SER E 1 143 ? 27.646 -15.150 -29.546 1.00 140.66 146 SER E C 1
ATOM 17498 O O . SER E 1 143 ? 27.470 -14.040 -30.052 1.00 140.66 146 SER E O 1
ATOM 17506 N N . PHE E 1 144 ? 26.663 -15.872 -29.040 1.00 132.85 147 PHE E N 1
ATOM 17507 C CA . PHE E 1 144 ? 25.328 -15.342 -28.844 1.00 132.85 147 PHE E CA 1
ATOM 17508 C C . PHE E 1 144 ? 24.696 -16.225 -27.775 1.00 132.85 147 PHE E C 1
ATOM 17509 O O . PHE E 1 144 ? 25.172 -17.330 -27.499 1.00 132.85 147 PHE E O 1
ATOM 17526 N N . TYR E 1 145 ? 23.669 -15.675 -27.132 1.00 131.99 148 TYR E N 1
ATOM 17527 C CA . TYR E 1 145 ? 22.961 -16.268 -26.010 1.00 131.99 148 TYR E CA 1
ATOM 17528 C C . TYR E 1 145 ? 22.489 -17.686 -26.289 1.00 131.99 148 TYR E C 1
ATOM 17529 O O . TYR E 1 145 ? 21.938 -17.980 -27.352 1.00 131.99 148 TYR E O 1
ATOM 17547 N N . LYS E 1 146 ? 22.721 -18.551 -25.303 1.00 134.76 149 LYS E N 1
ATOM 17548 C CA . LYS E 1 146 ? 22.481 -19.981 -25.436 1.00 134.76 149 LYS E CA 1
ATOM 17549 C C . LYS E 1 146 ? 21.014 -20.290 -25.672 1.00 134.76 149 LYS E C 1
ATOM 17550 O O . LYS E 1 146 ? 20.668 -21.142 -26.497 1.00 134.76 149 LYS E O 1
ATOM 17569 N N . ASN E 1 147 ? 20.135 -19.609 -24.953 1.00 128.65 150 ASN E N 1
ATOM 17570 C CA . ASN E 1 147 ? 18.744 -20.016 -24.874 1.00 128.65 150 ASN E CA 1
ATOM 17571 C C . ASN E 1 147 ? 17.917 -19.660 -26.101 1.00 128.65 150 ASN E C 1
ATOM 17572 O O . ASN E 1 147 ? 16.734 -20.014 -26.135 1.00 128.65 150 ASN E O 1
ATOM 17583 N N . LEU E 1 148 ? 18.495 -18.976 -27.091 1.00 128.84 151 LEU E N 1
ATOM 17584 C CA . LEU E 1 148 ? 17.743 -18.267 -28.115 1.00 128.84 151 LEU E CA 1
ATOM 17585 C C . LEU E 1 148 ? 18.367 -18.532 -29.472 1.00 128.84 151 LEU E C 1
ATOM 17586 O O . LEU E 1 148 ? 19.384 -19.223 -29.575 1.00 128.84 151 LEU E O 1
ATOM 17602 N N . LEU E 1 149 ? 17.740 -17.981 -30.516 1.00 129.09 152 LEU E N 1
ATOM 17603 C CA . LEU E 1 149 ? 18.270 -18.055 -31.870 1.00 129.09 152 LEU E CA 1
ATOM 17604 C C . LEU E 1 149 ? 17.972 -16.810 -32.683 1.00 129.09 152 LEU E C 1
ATOM 17605 O O . LEU E 1 149 ? 16.895 -16.209 -32.576 1.00 129.09 152 LEU E O 1
ATOM 17621 N N . TRP E 1 150 ? 18.942 -16.470 -33.530 1.00 129.94 153 TRP E N 1
ATOM 17622 C CA . TRP E 1 150 ? 18.725 -15.711 -34.746 1.00 129.94 153 TRP E CA 1
ATOM 17623 C C . TRP E 1 150 ? 18.121 -16.620 -35.802 1.00 129.94 153 TRP E C 1
ATOM 17624 O O . TRP E 1 150 ? 18.331 -17.834 -35.796 1.00 129.94 153 TRP E O 1
ATOM 17645 N N . LEU E 1 151 ? 17.356 -16.022 -36.707 1.00 133.89 154 LEU E N 1
ATOM 17646 C CA . LEU E 1 151 ? 17.000 -16.649 -37.967 1.00 133.89 154 LEU E CA 1
ATOM 17647 C C . LEU E 1 151 ? 17.197 -15.667 -39.103 1.00 133.89 154 LEU E C 1
ATOM 17648 O O . LEU E 1 151 ? 16.832 -14.495 -38.999 1.00 133.89 154 LEU E O 1
ATOM 17664 N N . THR E 1 152 ? 17.792 -16.156 -40.183 1.00 129.64 155 THR E N 1
ATOM 17665 C CA . THR E 1 152 ? 17.810 -15.435 -41.444 1.00 129.64 155 THR E CA 1
ATOM 17666 C C . THR E 1 152 ? 17.653 -16.439 -42.568 1.00 129.64 155 THR E C 1
ATOM 17667 O O . THR E 1 152 ? 17.688 -17.652 -42.358 1.00 129.64 155 THR E O 1
ATOM 17678 N N . GLY E 1 153 ? 17.534 -15.907 -43.779 1.00 137.25 156 GLY E N 1
ATOM 17679 C CA . GLY E 1 153 ? 17.171 -16.690 -44.937 1.00 137.25 156 GLY E CA 1
ATOM 17680 C C . GLY E 1 153 ? 18.234 -17.696 -45.328 1.00 137.25 156 GLY E C 1
ATOM 17681 O O . GLY E 1 153 ? 19.325 -17.761 -44.759 1.00 137.25 156 GLY E O 1
ATOM 17685 N N . LYS E 1 154 ? 17.879 -18.500 -46.326 1.00 131.93 157 LYS E N 1
ATOM 17686 C CA . LYS E 1 154 ? 18.746 -19.517 -46.902 1.00 131.93 157 LYS E CA 1
ATOM 17687 C C . LYS E 1 154 ? 19.363 -18.927 -48.157 1.00 131.93 157 LYS E C 1
ATOM 17688 O O . LYS E 1 154 ? 18.845 -19.131 -49.259 1.00 131.93 157 LYS E O 1
ATOM 17707 N N . ASN E 1 155 ? 20.467 -18.211 -47.984 1.00 139.52 158 ASN E N 1
ATOM 17708 C CA . ASN E 1 155 ? 21.069 -17.414 -49.048 1.00 139.52 158 ASN E CA 1
ATOM 17709 C C . ASN E 1 155 ? 20.046 -16.417 -49.581 1.00 139.52 158 ASN E C 1
ATOM 17710 O O . ASN E 1 155 ? 19.501 -16.554 -50.675 1.00 139.52 158 ASN E O 1
ATOM 17721 N N . GLY E 1 156 ? 19.712 -15.461 -48.726 1.00 135.57 159 GLY E N 1
ATOM 17722 C CA . GLY E 1 156 ? 18.818 -14.387 -49.092 1.00 135.57 159 GLY E CA 1
ATOM 17723 C C . GLY E 1 156 ? 17.401 -14.819 -49.404 1.00 135.57 159 GLY E C 1
ATOM 17724 O O . GLY E 1 156 ? 16.697 -14.133 -50.152 1.00 135.57 159 GLY E O 1
ATOM 17728 N N . LEU E 1 157 ? 16.981 -15.949 -48.832 1.00 138.57 160 LEU E N 1
ATOM 17729 C CA . LEU E 1 157 ? 15.671 -16.540 -49.064 1.00 138.57 160 LEU E CA 1
ATOM 17730 C C . LEU E 1 157 ? 14.932 -16.613 -47.744 1.00 138.57 160 LEU E C 1
ATOM 17731 O O . LEU E 1 157 ? 15.041 -17.615 -47.028 1.00 138.57 160 LEU E O 1
ATOM 17747 N N . TYR E 1 158 ? 14.183 -15.560 -47.430 1.00 136.88 161 TYR E N 1
ATOM 17748 C CA . TYR E 1 158 ? 13.304 -15.541 -46.264 1.00 136.88 161 TYR E CA 1
ATOM 17749 C C . TYR E 1 158 ? 11.912 -15.999 -46.680 1.00 136.88 161 TYR E C 1
ATOM 17750 O O . TYR E 1 158 ? 11.238 -15.296 -47.454 1.00 136.88 161 TYR E O 1
ATOM 17768 N N . PRO E 1 159 ? 11.444 -17.156 -46.216 1.00 139.19 162 PRO E N 1
ATOM 17769 C CA . PRO E 1 159 ? 10.001 -17.376 -46.079 1.00 139.19 162 PRO E CA 1
ATOM 17770 C C . PRO E 1 159 ? 9.523 -16.933 -44.710 1.00 139.19 162 PRO E C 1
ATOM 17771 O O . PRO E 1 159 ? 10.304 -16.858 -43.763 1.00 139.19 162 PRO E O 1
ATOM 17782 N N . ASN E 1 160 ? 8.213 -16.697 -44.603 1.00 142.30 163 ASN E N 1
ATOM 17783 C CA . ASN E 1 160 ? 7.621 -16.234 -43.347 1.00 142.30 163 ASN E CA 1
ATOM 17784 C C . ASN E 1 160 ? 7.063 -17.427 -42.593 1.00 142.30 163 ASN E C 1
ATOM 17785 O O . ASN E 1 160 ? 6.819 -18.493 -43.166 1.00 142.30 163 ASN E O 1
ATOM 17795 N N . LEU E 1 161 ? 6.842 -17.219 -41.295 1.00 130.76 164 LEU E N 1
ATOM 17796 C CA . LEU E 1 161 ? 6.678 -18.308 -40.345 1.00 130.76 164 LEU E CA 1
ATOM 17797 C C . LEU E 1 161 ? 5.377 -18.215 -39.576 1.00 130.76 164 LEU E C 1
ATOM 17798 O O . LEU E 1 161 ? 4.857 -17.128 -39.294 1.00 130.76 164 LEU E O 1
ATOM 17814 N N . SER E 1 162 ? 4.915 -19.401 -39.188 1.00 135.85 165 SER E N 1
ATOM 17815 C CA . SER E 1 162 ? 3.934 -19.584 -38.133 1.00 135.85 165 SER E CA 1
ATOM 17816 C C . SER E 1 162 ? 4.292 -20.868 -37.405 1.00 135.85 165 SER E C 1
ATOM 17817 O O . SER E 1 162 ? 4.326 -21.935 -38.022 1.00 135.85 165 SER E O 1
ATOM 17825 N N . LYS E 1 163 ? 4.578 -20.760 -36.108 1.00 131.18 166 LYS E N 1
ATOM 17826 C CA . LYS E 1 163 ? 4.908 -21.904 -35.270 1.00 131.18 166 LYS E CA 1
ATOM 17827 C C . LYS E 1 163 ? 4.250 -21.726 -33.918 1.00 131.18 166 LYS E C 1
ATOM 17828 O O . LYS E 1 163 ? 3.767 -20.645 -33.586 1.00 131.18 166 LYS E O 1
ATOM 17847 N N . SER E 1 164 ? 4.254 -22.796 -33.127 1.00 134.41 167 SER E N 1
ATOM 17848 C CA . SER E 1 164 ? 3.423 -22.844 -31.934 1.00 134.41 167 SER E CA 1
ATOM 17849 C C . SER E 1 164 ? 3.980 -23.851 -30.944 1.00 134.41 167 SER E C 1
ATOM 17850 O O . SER E 1 164 ? 4.908 -24.608 -31.237 1.00 134.41 167 SER E O 1
ATOM 17858 N N . TYR E 1 165 ? 3.370 -23.851 -29.762 1.00 131.42 168 TYR E N 1
ATOM 17859 C CA . TYR E 1 165 ? 3.633 -24.843 -28.731 1.00 131.42 168 TYR E CA 1
ATOM 17860 C C . TYR E 1 165 ? 2.553 -24.696 -27.669 1.00 131.42 168 TYR E C 1
ATOM 17861 O O . TYR E 1 165 ? 2.029 -23.608 -27.450 1.00 131.42 168 TYR E O 1
ATOM 17879 N N . ALA E 1 166 ? 2.208 -25.805 -27.027 1.00 130.32 169 ALA E N 1
ATOM 17880 C CA . ALA E 1 166 ? 1.487 -25.751 -25.765 1.00 130.32 169 ALA E CA 1
ATOM 17881 C C . ALA E 1 166 ? 2.084 -26.806 -24.856 1.00 130.32 169 ALA E C 1
ATOM 17882 O O . ALA E 1 166 ? 2.790 -27.714 -25.299 1.00 130.32 169 ALA E O 1
ATOM 17889 N N . ASN E 1 167 ? 1.797 -26.668 -23.573 1.00 137.11 170 ASN E N 1
ATOM 17890 C CA . ASN E 1 167 ? 2.452 -27.473 -22.557 1.00 137.11 170 ASN E CA 1
ATOM 17891 C C . ASN E 1 167 ? 1.929 -28.898 -22.632 1.00 137.11 170 ASN E C 1
ATOM 17892 O O . ASN E 1 167 ? 0.731 -29.122 -22.835 1.00 137.11 170 ASN E O 1
ATOM 17903 N N . ASN E 1 168 ? 2.851 -29.847 -22.509 1.00 147.45 171 ASN E N 1
ATOM 17904 C CA . ASN E 1 168 ? 2.544 -31.208 -22.089 1.00 147.45 171 ASN E CA 1
ATOM 17905 C C . ASN E 1 168 ? 3.123 -31.520 -20.712 1.00 147.45 171 ASN E C 1
ATOM 17906 O O . ASN E 1 168 ? 2.665 -32.460 -20.055 1.00 147.45 171 ASN E O 1
ATOM 17917 N N . LYS E 1 169 ? 4.130 -30.759 -20.263 1.00 133.57 172 LYS E N 1
ATOM 17918 C CA . LYS E 1 169 ? 4.807 -31.052 -19.008 1.00 133.57 172 LYS E CA 1
ATOM 17919 C C . LYS E 1 169 ? 3.921 -30.880 -17.781 1.00 133.57 172 LYS E C 1
ATOM 17920 O O . LYS E 1 169 ? 4.270 -31.404 -16.719 1.00 133.57 172 LYS E O 1
ATOM 17939 N N . GLU E 1 170 ? 2.839 -30.100 -17.878 1.00 145.38 173 GLU E N 1
ATOM 17940 C CA . GLU E 1 170 ? 1.879 -29.771 -16.820 1.00 145.38 173 GLU E CA 1
ATOM 17941 C C . GLU E 1 170 ? 2.438 -28.844 -15.736 1.00 145.38 173 GLU E C 1
ATOM 17942 O O . GLU E 1 170 ? 1.703 -28.515 -14.796 1.00 145.38 173 GLU E O 1
ATOM 17954 N N . LYS E 1 171 ? 3.683 -28.384 -15.848 1.00 142.69 174 LYS E N 1
ATOM 17955 C CA . LYS E 1 171 ? 4.259 -27.356 -15.000 1.00 142.69 174 LYS E CA 1
ATOM 17956 C C . LYS E 1 171 ? 4.171 -26.023 -15.728 1.00 142.69 174 LYS E C 1
ATOM 17957 O O . LYS E 1 171 ? 3.910 -25.986 -16.935 1.00 142.69 174 LYS E O 1
ATOM 17976 N N . GLU E 1 172 ? 4.421 -24.931 -15.005 1.00 135.41 175 GLU E N 1
ATOM 17977 C CA . GLU E 1 172 ? 4.383 -23.619 -15.635 1.00 135.41 175 GLU E CA 1
ATOM 17978 C C . GLU E 1 172 ? 5.678 -23.339 -16.374 1.00 135.41 175 GLU E C 1
ATOM 17979 O O . GLU E 1 172 ? 6.723 -23.928 -16.094 1.00 135.41 175 GLU E O 1
ATOM 17991 N N . VAL E 1 173 ? 5.590 -22.404 -17.311 1.00 128.04 176 VAL E N 1
ATOM 17992 C CA . VAL E 1 173 ? 6.579 -22.195 -18.354 1.00 128.04 176 VAL E CA 1
ATOM 17993 C C . VAL E 1 173 ? 6.866 -20.708 -18.406 1.00 128.04 176 VAL E C 1
ATOM 17994 O O . VAL E 1 173 ? 5.992 -19.878 -18.136 1.00 128.04 176 VAL E O 1
ATOM 18007 N N . LEU E 1 174 ? 8.105 -20.386 -18.766 1.00 127.09 177 LEU E N 1
ATOM 18008 C CA . LEU E 1 174 ? 8.585 -19.020 -18.888 1.00 127.09 177 LEU E CA 1
ATOM 18009 C C . LEU E 1 174 ? 9.350 -18.891 -20.195 1.00 127.09 177 LEU E C 1
ATOM 18010 O O . LEU E 1 174 ? 10.284 -19.670 -20.455 1.00 127.09 177 LEU E O 1
ATOM 18026 N N . VAL E 1 175 ? 8.935 -17.900 -21.001 1.00 121.14 178 VAL E N 1
ATOM 18027 C CA . VAL E 1 175 ? 9.263 -17.805 -22.418 1.00 121.14 178 VAL E CA 1
ATOM 18028 C C . VAL E 1 175 ? 9.733 -16.397 -22.739 1.00 121.14 178 VAL E C 1
ATOM 18029 O O . VAL E 1 175 ? 9.184 -15.409 -22.235 1.00 121.14 178 VAL E O 1
ATOM 18042 N N . LEU E 1 176 ? 10.713 -16.322 -23.630 1.00 124.25 179 LEU E N 1
ATOM 18043 C CA . LEU E 1 176 ? 11.428 -15.117 -23.996 1.00 124.25 179 LEU E CA 1
ATOM 18044 C C . LEU E 1 176 ? 11.562 -15.044 -25.512 1.00 124.25 179 LEU E C 1
ATOM 18045 O O . LEU E 1 176 ? 11.626 -16.067 -26.194 1.00 124.25 179 LEU E O 1
ATOM 18061 N N . TRP E 1 177 ? 11.612 -13.824 -26.041 1.00 123.97 180 TRP E N 1
ATOM 18062 C CA . TRP E 1 177 ? 11.801 -13.619 -27.471 1.00 123.97 180 TRP E CA 1
ATOM 18063 C C . TRP E 1 177 ? 12.228 -12.179 -27.708 1.00 123.97 180 TRP E C 1
ATOM 18064 O O . TRP E 1 177 ? 12.231 -11.362 -26.784 1.00 123.97 180 TRP E O 1
ATOM 18085 N N . GLY E 1 178 ? 12.564 -11.874 -28.973 1.00 125.11 181 GLY E N 1
ATOM 18086 C CA . GLY E 1 178 ? 13.081 -10.563 -29.331 1.00 125.11 181 GLY E CA 1
ATOM 18087 C C . GLY E 1 178 ? 12.575 -10.042 -30.655 1.00 125.11 181 GLY E C 1
ATOM 18088 O O . GLY E 1 178 ? 12.120 -10.785 -31.527 1.00 125.11 181 GLY E O 1
ATOM 18092 N N . VAL E 1 179 ? 12.693 -8.722 -30.781 1.00 129.95 182 VAL E N 1
ATOM 18093 C CA . VAL E 1 179 ? 12.116 -7.939 -31.866 1.00 129.95 182 VAL E CA 1
ATOM 18094 C C . VAL E 1 179 ? 13.229 -7.071 -32.431 1.00 129.95 182 VAL E C 1
ATOM 18095 O O . VAL E 1 179 ? 13.717 -6.169 -31.743 1.00 129.95 182 VAL E O 1
ATOM 18108 N N . HIS E 1 180 ? 13.613 -7.326 -33.685 1.00 131.40 183 HIS E N 1
ATOM 18109 C CA . HIS E 1 180 ? 14.823 -6.743 -34.257 1.00 131.40 183 HIS E CA 1
ATOM 18110 C C . HIS E 1 180 ? 14.573 -5.341 -34.793 1.00 131.40 183 HIS E C 1
ATOM 18111 O O . HIS E 1 180 ? 13.629 -5.111 -35.554 1.00 131.40 183 HIS E O 1
ATOM 18125 N N . HIS E 1 181 ? 15.451 -4.426 -34.396 1.00 134.76 184 HIS E N 1
ATOM 18126 C CA . HIS E 1 181 ? 15.547 -3.060 -34.892 1.00 134.76 184 HIS E CA 1
ATOM 18127 C C . HIS E 1 181 ? 16.960 -2.888 -35.458 1.00 134.76 184 HIS E C 1
ATOM 18128 O O . HIS E 1 181 ? 17.911 -2.717 -34.684 1.00 134.76 184 HIS E O 1
ATOM 18142 N N . PRO E 1 182 ? 17.152 -2.966 -36.792 1.00 136.19 185 PRO E N 1
ATOM 18143 C CA . PRO E 1 182 ? 18.503 -2.700 -37.310 1.00 136.19 185 PRO E CA 1
ATOM 18144 C C . PRO E 1 182 ? 18.883 -1.252 -37.109 1.00 136.19 185 PRO E C 1
ATOM 18145 O O . PRO E 1 182 ? 18.025 -0.407 -36.828 1.00 136.19 185 PRO E O 1
ATOM 18156 N N . PRO E 1 183 ? 20.181 -0.921 -37.238 1.00 139.39 186 PRO E N 1
ATOM 18157 C CA . PRO E 1 183 ? 20.560 0.498 -37.338 1.00 139.39 186 PRO E CA 1
ATOM 18158 C C . PRO E 1 183 ? 20.623 1.002 -38.769 1.00 139.39 186 PRO E C 1
ATOM 18159 O O . PRO E 1 183 ? 20.737 2.218 -38.960 1.00 139.39 186 PRO E O 1
ATOM 18170 N N . ASN E 1 184 ? 20.537 0.124 -39.775 1.00 142.56 187 ASN E N 1
ATOM 18171 C CA . ASN E 1 184 ? 20.501 0.524 -41.173 1.00 142.56 187 ASN E CA 1
ATOM 18172 C C . ASN E 1 184 ? 19.674 -0.471 -41.973 1.00 142.56 187 ASN E C 1
ATOM 18173 O O . ASN E 1 184 ? 19.491 -1.626 -41.585 1.00 142.56 187 ASN E O 1
ATOM 18184 N N . ILE E 1 185 ? 19.177 0.011 -43.109 1.00 135.47 188 ILE E N 1
ATOM 18185 C CA . ILE E 1 185 ? 18.216 -0.737 -43.915 1.00 135.47 188 ILE E CA 1
ATOM 18186 C C . ILE E 1 185 ? 18.852 -1.869 -44.699 1.00 135.47 188 ILE E C 1
ATOM 18187 O O . ILE E 1 185 ? 18.163 -2.847 -45.028 1.00 135.47 188 ILE E O 1
ATOM 18203 N N . GLY E 1 186 ? 20.133 -1.742 -45.055 1.00 137.15 189 GLY E N 1
ATOM 18204 C CA . GLY E 1 186 ? 20.755 -2.717 -45.938 1.00 137.15 189 GLY E CA 1
ATOM 18205 C C . GLY E 1 186 ? 20.809 -4.095 -45.322 1.00 137.15 189 GLY E C 1
ATOM 18206 O O . GLY E 1 186 ? 20.667 -5.106 -46.014 1.00 137.15 189 GLY E O 1
ATOM 18210 N N . ASP E 1 187 ? 20.938 -4.141 -43.997 1.00 140.37 190 ASP E N 1
ATOM 18211 C CA . ASP E 1 187 ? 20.680 -5.363 -43.258 1.00 140.37 190 ASP E CA 1
ATOM 18212 C C . ASP E 1 187 ? 19.266 -5.858 -43.484 1.00 140.37 190 ASP E C 1
ATOM 18213 O O . ASP E 1 187 ? 19.080 -7.020 -43.823 1.00 140.37 190 ASP E O 1
ATOM 18222 N N . GLN E 1 188 ? 18.272 -4.976 -43.357 1.00 141.08 191 GLN E N 1
ATOM 18223 C CA . GLN E 1 188 ? 16.870 -5.392 -43.329 1.00 141.08 191 GLN E CA 1
ATOM 18224 C C . GLN E 1 188 ? 16.460 -6.022 -44.655 1.00 141.08 191 GLN E C 1
ATOM 18225 O O . GLN E 1 188 ? 15.913 -7.136 -44.697 1.00 141.08 191 GLN E O 1
ATOM 18239 N N . ARG E 1 189 ? 16.847 -5.377 -45.750 1.00 142.60 192 ARG E N 1
ATOM 18240 C CA . ARG E 1 189 ? 16.592 -5.932 -47.069 1.00 142.60 192 ARG E CA 1
ATOM 18241 C C . ARG E 1 189 ? 17.445 -7.167 -47.317 1.00 142.60 192 ARG E C 1
ATOM 18242 O O . ARG E 1 189 ? 16.994 -8.129 -47.946 1.00 142.60 192 ARG E O 1
ATOM 18263 N N . ALA E 1 190 ? 18.694 -7.150 -46.844 1.00 142.40 193 ALA E N 1
ATOM 18264 C CA . ALA E 1 190 ? 19.607 -8.245 -47.152 1.00 142.40 193 ALA E CA 1
ATOM 18265 C C . ALA E 1 190 ? 19.185 -9.526 -46.447 1.00 142.40 193 ALA E C 1
ATOM 18266 O O . ALA E 1 190 ? 19.052 -10.586 -47.066 1.00 142.40 193 ALA E O 1
ATOM 18273 N N . LEU E 1 191 ? 18.956 -9.435 -45.146 1.00 133.47 194 LEU E N 1
ATOM 18274 C CA . LEU E 1 191 ? 18.556 -10.584 -44.359 1.00 133.47 194 LEU E CA 1
ATOM 18275 C C . LEU E 1 191 ? 17.156 -11.013 -44.737 1.00 133.47 194 LEU E C 1
ATOM 18276 O O . LEU E 1 191 ? 16.961 -12.086 -45.319 1.00 133.47 194 LEU E O 1
ATOM 18292 N N . TYR E 1 192 ? 16.188 -10.138 -44.469 1.00 136.29 195 TYR E N 1
ATOM 18293 C CA . TYR E 1 192 ? 14.801 -10.560 -44.381 1.00 136.29 195 TYR E CA 1
ATOM 18294 C C . TYR E 1 192 ? 13.994 -10.174 -45.618 1.00 136.29 195 TYR E C 1
ATOM 18295 O O . TYR E 1 192 ? 12.913 -10.733 -45.830 1.00 136.29 195 TYR E O 1
ATOM 18313 N N . HIS E 1 193 ? 14.483 -9.229 -46.430 1.00 133.19 196 HIS E N 1
ATOM 18314 C CA . HIS E 1 193 ? 13.915 -8.903 -47.737 1.00 133.19 196 HIS E CA 1
ATOM 18315 C C . HIS E 1 193 ? 12.509 -8.321 -47.649 1.00 133.19 196 HIS E C 1
ATOM 18316 O O . HIS E 1 193 ? 11.719 -8.449 -48.585 1.00 133.19 196 HIS E O 1
ATOM 18330 N N . THR E 1 194 ? 12.187 -7.663 -46.538 1.00 136.10 197 THR E N 1
ATOM 18331 C CA . THR E 1 194 ? 10.993 -6.842 -46.432 1.00 136.10 197 THR E CA 1
ATOM 18332 C C . THR E 1 194 ? 11.306 -5.655 -45.542 1.00 136.10 197 THR E C 1
ATOM 18333 O O . THR E 1 194 ? 11.837 -5.806 -44.440 1.00 136.10 197 THR E O 1
ATOM 18344 N N . GLU E 1 195 ? 10.971 -4.475 -46.032 1.00 140.87 198 GLU E N 1
ATOM 18345 C CA . GLU E 1 195 ? 10.926 -3.303 -45.182 1.00 140.87 198 GLU E CA 1
ATOM 18346 C C . GLU E 1 195 ? 9.783 -3.373 -44.187 1.00 140.87 198 GLU E C 1
ATOM 18347 O O . GLU E 1 195 ? 9.894 -2.809 -43.095 1.00 140.87 198 GLU E O 1
ATOM 18359 N N . ASN E 1 196 ? 8.695 -4.050 -44.542 1.00 137.15 199 ASN E N 1
ATOM 18360 C CA . ASN E 1 196 ? 7.599 -4.312 -43.620 1.00 137.15 199 ASN E CA 1
ATOM 18361 C C . ASN E 1 196 ? 8.108 -5.204 -42.502 1.00 137.15 199 ASN E C 1
ATOM 18362 O O . ASN E 1 196 ? 8.756 -6.223 -42.761 1.00 137.15 199 ASN E O 1
ATOM 18373 N N . ALA E 1 197 ? 7.816 -4.812 -41.269 1.00 136.21 200 ALA E N 1
ATOM 18374 C CA . ALA E 1 197 ? 7.907 -5.682 -40.105 1.00 136.21 200 ALA E CA 1
ATOM 18375 C C . ALA E 1 197 ? 6.490 -5.956 -39.626 1.00 136.21 200 ALA E C 1
ATOM 18376 O O . ALA E 1 197 ? 5.678 -5.035 -39.509 1.00 136.21 200 ALA E O 1
ATOM 18383 N N . TYR E 1 198 ? 6.189 -7.220 -39.365 1.00 136.22 201 TYR E N 1
ATOM 18384 C CA . TYR E 1 198 ? 4.972 -7.581 -38.662 1.00 136.22 201 TYR E CA 1
ATOM 18385 C C . TYR E 1 198 ? 5.204 -8.945 -38.043 1.00 136.22 201 TYR E C 1
ATOM 18386 O O . TYR E 1 198 ? 5.472 -9.928 -38.741 1.00 136.22 201 TYR E O 1
ATOM 18404 N N . VAL E 1 199 ? 5.208 -8.951 -36.718 1.00 131.27 202 VAL E N 1
ATOM 18405 C CA . VAL E 1 199 ? 5.282 -10.150 -35.905 1.00 131.27 202 VAL E CA 1
ATOM 18406 C C . VAL E 1 199 ? 3.999 -10.146 -35.103 1.00 131.27 202 VAL E C 1
ATOM 18407 O O . VAL E 1 199 ? 3.403 -9.090 -34.883 1.00 131.27 202 VAL E O 1
ATOM 18420 N N . SER E 1 200 ? 3.544 -11.337 -34.726 1.00 134.82 203 SER E N 1
ATOM 18421 C CA . SER E 1 200 ? 2.390 -11.508 -33.857 1.00 134.82 203 SER E CA 1
ATOM 18422 C C . SER E 1 200 ? 2.693 -12.671 -32.933 1.00 134.82 203 SER E C 1
ATOM 18423 O O . SER E 1 200 ? 2.647 -13.832 -33.356 1.00 134.82 203 SER E O 1
ATOM 18431 N N . VAL E 1 201 ? 3.027 -12.344 -31.691 1.00 131.94 204 VAL E N 1
ATOM 18432 C CA . VAL E 1 201 ? 3.224 -13.315 -30.626 1.00 131.94 204 VAL E CA 1
ATOM 18433 C C . VAL E 1 201 ? 1.916 -13.360 -29.861 1.00 131.94 204 VAL E C 1
ATOM 18434 O O . VAL E 1 201 ? 1.448 -12.327 -29.360 1.00 131.94 204 VAL E O 1
ATOM 18447 N N . VAL E 1 202 ? 1.330 -14.553 -29.780 1.00 128.00 205 VAL E N 1
ATOM 18448 C CA . VAL E 1 202 ? -0.081 -14.720 -29.475 1.00 128.00 205 VAL E CA 1
ATOM 18449 C C . VAL E 1 202 ? -0.238 -15.797 -28.419 1.00 128.00 205 VAL E C 1
ATOM 18450 O O . VAL E 1 202 ? 0.417 -16.843 -28.457 1.00 128.00 205 VAL E O 1
ATOM 18463 N N . SER E 1 203 ? -1.132 -15.522 -27.481 1.00 120.44 206 SER E N 1
ATOM 18464 C CA . SER E 1 203 ? -1.623 -16.488 -26.519 1.00 120.44 206 SER E CA 1
ATOM 18465 C C . SER E 1 203 ? -3.098 -16.200 -26.314 1.00 120.44 206 SER E C 1
ATOM 18466 O O . SER E 1 203 ? -3.682 -15.346 -26.983 1.00 120.44 206 SER E O 1
ATOM 18474 N N . SER E 1 204 ? -3.690 -16.912 -25.365 1.00 119.73 207 SER E N 1
ATOM 18475 C CA . SER E 1 204 ? -5.085 -16.692 -25.038 1.00 119.73 207 SER E CA 1
ATOM 18476 C C . SER E 1 204 ? -5.210 -15.382 -24.286 1.00 119.73 207 SER E C 1
ATOM 18477 O O . SER E 1 204 ? -5.918 -14.467 -24.716 1.00 119.73 207 SER E O 1
ATOM 18485 N N . HIS E 1 205 ? -4.505 -15.285 -23.164 1.00 118.17 208 HIS E N 1
ATOM 18486 C CA . HIS E 1 205 ? -4.591 -14.096 -22.332 1.00 118.17 208 HIS E CA 1
ATOM 18487 C C . HIS E 1 205 ? -3.804 -12.957 -22.953 1.00 118.17 208 HIS E C 1
ATOM 18488 O O . HIS E 1 205 ? -4.365 -11.924 -23.332 1.00 118.17 208 HIS E O 1
ATOM 18502 N N . TYR E 1 206 ? -2.501 -13.144 -23.087 1.00 124.19 209 TYR E N 1
ATOM 18503 C CA . TYR E 1 206 ? -1.615 -12.162 -23.680 1.00 124.19 209 TYR E CA 1
ATOM 18504 C C . TYR E 1 206 ? -1.610 -12.336 -25.186 1.00 124.19 209 TYR E C 1
ATOM 18505 O O . TYR E 1 206 ? -1.735 -13.449 -25.690 1.00 124.19 209 TYR E O 1
ATOM 18523 N N . SER E 1 207 ? -1.491 -11.225 -25.896 1.00 122.12 210 SER E N 1
ATOM 18524 C CA . SER E 1 207 ? -1.102 -11.258 -27.290 1.00 122.12 210 SER E CA 1
ATOM 18525 C C . SER E 1 207 ? -0.671 -9.860 -27.668 1.00 122.12 210 SER E C 1
ATOM 18526 O O . SER E 1 207 ? -1.099 -8.876 -27.061 1.00 122.12 210 SER E O 1
ATOM 18534 N N . ARG E 1 208 ? 0.191 -9.785 -28.670 1.00 128.80 211 ARG E N 1
ATOM 18535 C CA . ARG E 1 208 ? 0.762 -8.513 -29.069 1.00 128.80 211 ARG E CA 1
ATOM 18536 C C . ARG E 1 208 ? 1.425 -8.714 -30.417 1.00 128.80 211 ARG E C 1
ATOM 18537 O O . ARG E 1 208 ? 1.851 -9.823 -30.758 1.00 128.80 211 ARG E O 1
ATOM 18558 N N . LYS E 1 209 ? 1.481 -7.620 -31.177 1.00 129.34 212 LYS E N 1
ATOM 18559 C CA . LYS E 1 209 ? 2.124 -7.549 -32.475 1.00 129.34 212 LYS E CA 1
ATOM 18560 C C . LYS E 1 209 ? 3.267 -6.554 -32.419 1.00 129.34 212 LYS E C 1
ATOM 18561 O O . LYS E 1 209 ? 3.376 -5.759 -31.481 1.00 129.34 212 LYS E O 1
ATOM 18580 N N . PHE E 1 210 ? 4.147 -6.628 -33.422 1.00 129.98 213 PHE E N 1
ATOM 18581 C CA . PHE E 1 210 ? 5.328 -5.774 -33.493 1.00 129.98 213 PHE E CA 1
ATOM 18582 C C . PHE E 1 210 ? 5.653 -5.422 -34.930 1.00 129.98 213 PHE E C 1
ATOM 18583 O O . PHE E 1 210 ? 5.882 -6.311 -35.751 1.00 129.98 213 PHE E O 1
ATOM 18600 N N . THR E 1 211 ? 5.735 -4.115 -35.201 1.00 140.21 214 THR E N 1
ATOM 18601 C CA . THR E 1 211 ? 5.951 -3.572 -36.538 1.00 140.21 214 THR E CA 1
ATOM 18602 C C . THR E 1 211 ? 7.017 -2.477 -36.571 1.00 140.21 214 THR E C 1
ATOM 18603 O O . THR E 1 211 ? 6.691 -1.323 -36.870 1.00 140.21 214 THR E O 1
ATOM 18614 N N . PRO E 1 212 ? 8.295 -2.784 -36.300 1.00 131.17 215 PRO E N 1
ATOM 18615 C CA . PRO E 1 212 ? 9.312 -1.721 -36.262 1.00 131.17 215 PRO E CA 1
ATOM 18616 C C . PRO E 1 212 ? 9.898 -1.310 -37.602 1.00 131.17 215 PRO E C 1
ATOM 18617 O O . PRO E 1 212 ? 9.641 -1.922 -38.643 1.00 131.17 215 PRO E O 1
ATOM 18628 N N . GLU E 1 213 ? 10.714 -0.259 -37.542 1.00 145.22 216 GLU E N 1
ATOM 18629 C CA . GLU E 1 213 ? 11.498 0.269 -38.651 1.00 145.22 216 GLU E CA 1
ATOM 18630 C C . GLU E 1 213 ? 12.946 0.296 -38.184 1.00 145.22 216 GLU E C 1
ATOM 18631 O O . GLU E 1 213 ? 13.279 -0.230 -37.118 1.00 145.22 216 GLU E O 1
ATOM 18643 N N . ILE E 1 214 ? 13.810 0.914 -38.981 1.00 145.81 217 ILE E N 1
ATOM 18644 C CA . ILE E 1 214 ? 15.155 1.254 -38.539 1.00 145.81 217 ILE E CA 1
ATOM 18645 C C . ILE E 1 214 ? 15.045 2.527 -37.717 1.00 145.81 217 ILE E C 1
ATOM 18646 O O . ILE E 1 214 ? 14.368 3.480 -38.118 1.00 145.81 217 ILE E O 1
ATOM 18662 N N . ALA E 1 215 ? 15.695 2.529 -36.560 1.00 143.45 218 ALA E N 1
ATOM 18663 C CA . ALA E 1 215 ? 15.963 3.731 -35.783 1.00 143.45 218 ALA E CA 1
ATOM 18664 C C . ALA E 1 215 ? 17.462 3.763 -35.579 1.00 143.45 218 ALA E C 1
ATOM 18665 O O . ALA E 1 215 ? 18.012 2.883 -34.908 1.00 143.45 218 ALA E O 1
ATOM 18672 N N . LYS E 1 216 ? 18.125 4.734 -36.196 1.00 149.78 219 LYS E N 1
ATOM 18673 C CA . LYS E 1 216 ? 19.514 4.978 -35.861 1.00 149.78 219 LYS E CA 1
ATOM 18674 C C . LYS E 1 216 ? 19.594 5.359 -34.394 1.00 149.78 219 LYS E C 1
ATOM 18675 O O . LYS E 1 216 ? 18.673 5.966 -33.850 1.00 149.78 219 LYS E O 1
ATOM 18694 N N . ARG E 1 217 ? 20.676 4.942 -33.753 1.00 153.19 220 ARG E N 1
ATOM 18695 C CA . ARG E 1 217 ? 20.948 5.195 -32.348 1.00 153.19 220 ARG E CA 1
ATOM 18696 C C . ARG E 1 217 ? 22.451 5.366 -32.224 1.00 153.19 220 ARG E C 1
ATOM 18697 O O . ARG E 1 217 ? 23.182 5.060 -33.170 1.00 153.19 220 ARG E O 1
ATOM 18718 N N . PRO E 1 218 ? 22.947 5.873 -31.093 1.00 154.85 221 PRO E N 1
ATOM 18719 C CA . PRO E 1 218 ? 24.404 5.981 -30.948 1.00 154.85 221 PRO E CA 1
ATOM 18720 C C . PRO E 1 218 ? 25.064 4.640 -30.665 1.00 154.85 221 PRO E C 1
ATOM 18721 O O . PRO E 1 218 ? 24.419 3.656 -30.295 1.00 154.85 221 PRO E O 1
ATOM 18732 N N . LYS E 1 219 ? 26.381 4.617 -30.872 1.00 159.46 222 LYS E N 1
ATOM 18733 C CA . LYS E 1 219 ? 27.197 3.458 -30.537 1.00 159.46 222 LYS E CA 1
ATOM 18734 C C . LYS E 1 219 ? 27.117 3.172 -29.045 1.00 159.46 222 LYS E C 1
ATOM 18735 O O . LYS E 1 219 ? 27.364 4.057 -28.220 1.00 159.46 222 LYS E O 1
ATOM 18754 N N . VAL E 1 220 ? 26.749 1.938 -28.702 1.00 151.75 223 VAL E N 1
ATOM 18755 C CA . VAL E 1 220 ? 26.715 1.470 -27.320 1.00 151.75 223 VAL E CA 1
ATOM 18756 C C . VAL E 1 220 ? 27.267 0.055 -27.312 1.00 151.75 223 VAL E C 1
ATOM 18757 O O . VAL E 1 220 ? 26.645 -0.856 -27.865 1.00 151.75 223 VAL E O 1
ATOM 18770 N N . ARG E 1 221 ? 28.419 -0.128 -26.661 1.00 150.21 224 ARG E N 1
ATOM 18771 C CA . ARG E 1 221 ? 29.231 -1.338 -26.772 1.00 150.21 224 ARG E CA 1
ATOM 18772 C C . ARG E 1 221 ? 29.514 -1.641 -28.239 1.00 150.21 224 ARG E C 1
ATOM 18773 O O . ARG E 1 221 ? 29.425 -2.792 -28.680 1.00 150.21 224 ARG E O 1
ATOM 18794 N N . ASP E 1 222 ? 29.859 -0.593 -28.989 1.00 157.70 225 ASP E N 1
ATOM 18795 C CA . ASP E 1 222 ? 30.092 -0.670 -30.430 1.00 157.70 225 ASP E CA 1
ATOM 18796 C C . ASP E 1 222 ? 28.867 -1.215 -31.163 1.00 157.70 225 ASP E C 1
ATOM 18797 O O . ASP E 1 222 ? 28.984 -2.047 -32.065 1.00 157.70 225 ASP E O 1
ATOM 18806 N N . ARG E 1 223 ? 27.681 -0.770 -30.744 1.00 144.42 226 ARG E N 1
ATOM 18807 C CA . ARG E 1 223 ? 26.434 -1.131 -31.405 1.00 144.42 226 ARG E CA 1
ATOM 18808 C C . ARG E 1 223 ? 25.515 0.070 -31.461 1.00 144.42 226 ARG E C 1
ATOM 18809 O O . ARG E 1 223 ? 25.292 0.739 -30.449 1.00 144.42 226 ARG E O 1
ATOM 18830 N N . GLU E 1 224 ? 25.003 0.331 -32.658 1.00 146.14 227 GLU E N 1
ATOM 18831 C CA . GLU E 1 224 ? 23.863 1.205 -32.870 1.00 146.14 227 GLU E CA 1
ATOM 18832 C C . GLU E 1 224 ? 22.567 0.417 -32.990 1.00 146.14 227 GLU E C 1
ATOM 18833 O O . GLU E 1 224 ? 21.496 0.944 -32.674 1.00 146.14 227 GLU E O 1
ATOM 18845 N N . GLY E 1 225 ? 22.625 -0.823 -33.470 1.00 144.65 228 GLY E N 1
ATOM 18846 C CA . GLY E 1 225 ? 21.416 -1.612 -33.600 1.00 144.65 228 GLY E CA 1
ATOM 18847 C C . GLY E 1 225 ? 20.832 -1.983 -32.252 1.00 144.65 228 GLY E C 1
ATOM 18848 O O . GLY E 1 225 ? 21.468 -1.817 -31.213 1.00 144.65 228 GLY E O 1
ATOM 18852 N N . ARG E 1 226 ? 19.588 -2.473 -32.272 1.00 140.38 229 ARG E N 1
ATOM 18853 C CA . ARG E 1 226 ? 18.906 -2.910 -31.058 1.00 140.38 229 ARG E CA 1
ATOM 18854 C C . ARG E 1 226 ? 17.979 -4.076 -31.367 1.00 140.38 229 ARG E C 1
ATOM 18855 O O . ARG E 1 226 ? 17.520 -4.244 -32.493 1.00 140.38 229 ARG E O 1
ATOM 18876 N N . ILE E 1 227 ? 17.782 -4.931 -30.364 1.00 131.70 230 ILE E N 1
ATOM 18877 C CA . ILE E 1 227 ? 16.707 -5.923 -30.342 1.00 131.70 230 ILE E CA 1
ATOM 18878 C C . ILE E 1 227 ? 15.976 -5.771 -29.024 1.00 131.70 230 ILE E C 1
ATOM 18879 O O . ILE E 1 227 ? 16.519 -6.107 -27.967 1.00 131.70 230 ILE E O 1
ATOM 18895 N N . ASN E 1 228 ? 14.729 -5.322 -29.087 1.00 126.91 231 ASN E N 1
ATOM 18896 C CA . ASN E 1 228 ? 13.938 -5.144 -27.878 1.00 126.91 231 ASN E CA 1
ATOM 18897 C C . ASN E 1 228 ? 13.441 -6.510 -27.433 1.00 126.91 231 ASN E C 1
ATOM 18898 O O . ASN E 1 228 ? 12.903 -7.275 -28.244 1.00 126.91 231 ASN E O 1
ATOM 18909 N N . TYR E 1 229 ? 13.633 -6.801 -26.149 1.00 123.21 232 TYR E N 1
ATOM 18910 C CA . TYR E 1 229 ? 13.331 -8.109 -25.586 1.00 123.21 232 TYR E CA 1
ATOM 18911 C C . TYR E 1 229 ? 11.966 -8.120 -24.922 1.00 123.21 232 TYR E C 1
ATOM 18912 O O . TYR E 1 229 ? 11.570 -7.160 -24.257 1.00 123.21 232 TYR E O 1
ATOM 18930 N N . TYR E 1 230 ? 11.248 -9.227 -25.110 1.00 122.61 233 TYR E N 1
ATOM 18931 C CA . TYR E 1 230 ? 9.849 -9.372 -24.735 1.00 122.61 233 TYR E CA 1
ATOM 18932 C C . TYR E 1 230 ? 9.646 -10.784 -24.217 1.00 122.61 233 TYR E C 1
ATOM 18933 O O . TYR E 1 230 ? 10.337 -11.701 -24.664 1.00 122.61 233 TYR E O 1
ATOM 18951 N N . TRP E 1 231 ? 8.706 -10.961 -23.288 1.00 121.02 234 TRP E N 1
ATOM 18952 C CA . TRP E 1 231 ? 8.602 -12.208 -22.542 1.00 121.02 234 TRP E CA 1
ATOM 18953 C C . TRP E 1 231 ? 7.200 -12.397 -22.000 1.00 121.02 234 TRP E C 1
ATOM 18954 O O . TRP E 1 231 ? 6.405 -11.456 -21.938 1.00 121.02 234 TRP E O 1
ATOM 18975 N N . THR E 1 232 ? 6.925 -13.623 -21.567 1.00 120.67 235 THR E N 1
ATOM 18976 C CA . THR E 1 232 ? 5.703 -13.893 -20.832 1.00 120.67 235 THR E CA 1
ATOM 18977 C C . THR E 1 232 ? 5.808 -15.224 -20.105 1.00 120.67 235 THR E C 1
ATOM 18978 O O . THR E 1 232 ? 6.627 -16.090 -20.441 1.00 120.67 235 THR E O 1
ATOM 18989 N N . LEU E 1 233 ? 4.942 -15.362 -19.106 1.00 126.59 236 LEU E N 1
ATOM 18990 C CA . LEU E 1 233 ? 4.608 -16.657 -18.547 1.00 126.59 236 LEU E CA 1
ATOM 18991 C C . LEU E 1 233 ? 3.637 -17.370 -19.467 1.00 126.59 236 LEU E C 1
ATOM 18992 O O . LEU E 1 233 ? 2.869 -16.743 -20.199 1.00 126.59 236 LEU E O 1
ATOM 19008 N N . LEU E 1 234 ? 3.681 -18.696 -19.423 1.00 127.75 237 LEU E N 1
ATOM 19009 C CA . LEU E 1 234 ? 2.677 -19.532 -20.060 1.00 127.75 237 LEU E CA 1
ATOM 19010 C C . LEU E 1 234 ? 2.363 -20.678 -19.122 1.00 127.75 237 LEU E C 1
ATOM 19011 O O . LEU E 1 234 ? 3.278 -21.320 -18.600 1.00 127.75 237 LEU E O 1
ATOM 19027 N N . GLU E 1 235 ? 1.086 -20.953 -18.962 1.00 139.54 238 GLU E N 1
ATOM 19028 C CA . GLU E 1 235 ? 0.592 -21.918 -17.997 1.00 139.54 238 GLU E CA 1
ATOM 19029 C C . GLU E 1 235 ? 0.393 -23.273 -18.661 1.00 139.54 238 GLU E C 1
ATOM 19030 O O . GLU E 1 235 ? 0.489 -23.392 -19.886 1.00 139.54 238 GLU E O 1
ATOM 19042 N N . PRO E 1 236 ? 0.115 -24.321 -17.888 1.00 135.60 239 PRO E N 1
ATOM 19043 C CA . PRO E 1 236 ? -0.331 -25.568 -18.510 1.00 135.60 239 PRO E CA 1
ATOM 19044 C C . PRO E 1 236 ? -1.669 -25.398 -19.209 1.00 135.60 239 PRO E C 1
ATOM 19045 O O . PRO E 1 236 ? -2.520 -24.614 -18.782 1.00 135.60 239 PRO E O 1
ATOM 19056 N N . GLY E 1 237 ? -1.835 -26.131 -20.310 1.00 132.19 240 GLY E N 1
ATOM 19057 C CA . GLY E 1 237 ? -3.051 -26.130 -21.087 1.00 132.19 240 GLY E CA 1
ATOM 19058 C C . GLY E 1 237 ? -3.089 -25.096 -22.189 1.00 132.19 240 GLY E C 1
ATOM 19059 O O . GLY E 1 237 ? -3.750 -25.325 -23.210 1.00 132.19 240 GLY E O 1
ATOM 19063 N N . ASP E 1 238 ? -2.390 -23.980 -22.015 1.00 133.13 241 ASP E N 1
ATOM 19064 C CA . ASP E 1 238 ? -2.495 -22.854 -22.921 1.00 133.13 241 ASP E CA 1
ATOM 19065 C C . ASP E 1 238 ? -1.436 -22.946 -24.013 1.00 133.13 241 ASP E C 1
ATOM 19066 O O . ASP E 1 238 ? -0.363 -23.527 -23.830 1.00 133.13 241 ASP E O 1
ATOM 19075 N N . THR E 1 239 ? -1.763 -22.351 -25.159 1.00 129.00 242 THR E N 1
ATOM 19076 C CA . THR E 1 239 ? -0.936 -22.348 -26.355 1.00 129.00 242 THR E CA 1
ATOM 19077 C C . THR E 1 239 ? -0.292 -20.981 -26.541 1.00 129.00 242 THR E C 1
ATOM 19078 O O . THR E 1 239 ? -0.879 -19.940 -26.230 1.00 129.00 242 THR E O 1
ATOM 19089 N N . ILE E 1 240 ? 0.939 -21.021 -27.042 1.00 128.50 243 ILE E N 1
ATOM 19090 C CA . ILE E 1 240 ? 1.635 -19.889 -27.630 1.00 128.50 243 ILE E CA 1
ATOM 19091 C C . ILE E 1 240 ? 1.756 -20.140 -29.117 1.00 128.50 243 ILE E C 1
ATOM 19092 O O . ILE E 1 240 ? 1.937 -21.279 -29.562 1.00 128.50 243 ILE E O 1
ATOM 19108 N N . ILE E 1 241 ? 1.649 -19.056 -29.880 1.00 129.95 244 ILE E N 1
ATOM 19109 C CA . ILE E 1 241 ? 1.961 -19.034 -31.298 1.00 129.95 244 ILE E CA 1
ATOM 19110 C C . ILE E 1 241 ? 2.872 -17.840 -31.524 1.00 129.95 244 ILE E C 1
ATOM 19111 O O . ILE E 1 241 ? 2.756 -16.802 -30.867 1.00 129.95 244 ILE E O 1
ATOM 19127 N N . PHE E 1 242 ? 3.805 -18.023 -32.446 1.00 130.05 245 PHE E N 1
ATOM 19128 C CA . PHE E 1 242 ? 4.591 -16.964 -33.051 1.00 130.05 245 PHE E CA 1
ATOM 19129 C C . PHE E 1 242 ? 4.280 -16.955 -34.536 1.00 130.05 245 PHE E C 1
ATOM 19130 O O . PHE E 1 242 ? 4.310 -18.011 -35.175 1.00 130.05 245 PHE E O 1
ATOM 19147 N N . GLU E 1 243 ? 3.975 -15.775 -35.072 1.00 132.29 246 GLU E N 1
ATOM 19148 C CA . GLU E 1 243 ? 3.839 -15.547 -36.506 1.00 132.29 246 GLU E CA 1
ATOM 19149 C C . GLU E 1 243 ? 4.745 -14.392 -36.876 1.00 132.29 246 GLU E C 1
ATOM 19150 O O . GLU E 1 243 ? 4.844 -13.439 -36.103 1.00 132.29 246 GLU E O 1
ATOM 19162 N N . ALA E 1 244 ? 5.396 -14.447 -38.044 1.00 130.23 247 ALA E N 1
ATOM 19163 C CA . ALA E 1 244 ? 6.291 -13.342 -38.381 1.00 130.23 247 ALA E CA 1
ATOM 19164 C C . ALA E 1 244 ? 6.741 -13.308 -39.833 1.00 130.23 247 ALA E C 1
ATOM 19165 O O . ALA E 1 244 ? 6.758 -14.336 -40.522 1.00 130.23 247 ALA E O 1
ATOM 19172 N N . ASN E 1 245 ? 7.107 -12.091 -40.266 1.00 127.84 248 ASN E N 1
ATOM 19173 C CA . ASN E 1 245 ? 7.911 -11.829 -41.453 1.00 127.84 248 ASN E CA 1
ATOM 19174 C C . ASN E 1 245 ? 9.361 -11.464 -41.138 1.00 127.84 248 ASN E C 1
ATOM 19175 O O . ASN E 1 245 ? 9.965 -10.687 -41.886 1.00 127.84 248 ASN E O 1
ATOM 19186 N N . GLY E 1 246 ? 9.931 -12.019 -40.081 1.00 130.22 249 GLY E N 1
ATOM 19187 C CA . GLY E 1 246 ? 11.330 -11.846 -39.739 1.00 130.22 249 GLY E CA 1
ATOM 19188 C C . GLY E 1 246 ? 11.470 -10.876 -38.588 1.00 130.22 249 GLY E C 1
ATOM 19189 O O . GLY E 1 246 ? 10.502 -10.575 -37.903 1.00 130.22 249 GLY E O 1
ATOM 19193 N N . ASN E 1 247 ? 12.696 -10.387 -38.421 1.00 127.50 250 ASN E N 1
ATOM 19194 C CA . ASN E 1 247 ? 13.066 -9.448 -37.366 1.00 127.50 250 ASN E CA 1
ATOM 19195 C C . ASN E 1 247 ? 12.736 -10.012 -35.989 1.00 127.50 250 ASN E C 1
ATOM 19196 O O . ASN E 1 247 ? 12.131 -9.353 -35.143 1.00 127.50 250 ASN E O 1
ATOM 19207 N N . LEU E 1 248 ? 13.150 -11.254 -35.784 1.00 129.20 251 LEU E N 1
ATOM 19208 C CA . LEU E 1 248 ? 12.781 -12.065 -34.637 1.00 129.20 251 LEU E CA 1
ATOM 19209 C C . LEU E 1 248 ? 14.012 -12.563 -33.902 1.00 129.20 251 LEU E C 1
ATOM 19210 O O . LEU E 1 248 ? 15.085 -12.713 -34.494 1.00 129.20 251 LEU E O 1
ATOM 19226 N N . ILE E 1 249 ? 13.836 -12.821 -32.610 1.00 131.83 252 ILE E N 1
ATOM 19227 C CA . ILE E 1 249 ? 14.673 -13.746 -31.860 1.00 131.83 252 ILE E CA 1
ATOM 19228 C C . ILE E 1 249 ? 13.757 -14.786 -31.265 1.00 131.83 252 ILE E C 1
ATOM 19229 O O . ILE E 1 249 ? 12.810 -14.444 -30.539 1.00 131.83 252 ILE E O 1
ATOM 19245 N N . ALA E 1 250 ? 14.100 -16.057 -31.510 1.00 133.09 253 ALA E N 1
ATOM 19246 C CA . ALA E 1 250 ? 13.277 -17.210 -31.221 1.00 133.09 253 ALA E CA 1
ATOM 19247 C C . ALA E 1 250 ? 13.806 -17.953 -30.001 1.00 133.09 253 ALA E C 1
ATOM 19248 O O . ALA E 1 250 ? 14.966 -17.770 -29.624 1.00 133.09 253 ALA E O 1
ATOM 19255 N N . PRO E 1 251 ? 12.999 -18.810 -29.371 1.00 130.54 254 PRO E N 1
ATOM 19256 C CA . PRO E 1 251 ? 13.536 -19.679 -28.320 1.00 130.54 254 PRO E CA 1
ATOM 19257 C C . PRO E 1 251 ? 14.235 -20.887 -28.906 1.00 130.54 254 PRO E C 1
ATOM 19258 O O . PRO E 1 251 ? 13.699 -21.571 -29.781 1.00 130.54 254 PRO E O 1
ATOM 19269 N N . ARG E 1 252 ? 15.439 -21.148 -28.405 1.00 132.09 255 ARG E N 1
ATOM 19270 C CA . ARG E 1 252 ? 16.053 -22.466 -28.481 1.00 132.09 255 ARG E CA 1
ATOM 19271 C C . ARG E 1 252 ? 15.653 -23.278 -27.260 1.00 132.09 255 ARG E C 1
ATOM 19272 O O . ARG E 1 252 ? 15.182 -24.413 -27.383 1.00 132.09 255 ARG E O 1
ATOM 19293 N N . TYR E 1 253 ? 15.846 -22.690 -26.085 1.00 128.82 256 TYR E N 1
ATOM 19294 C CA . TYR E 1 253 ? 15.546 -23.286 -24.801 1.00 128.82 256 TYR E CA 1
ATOM 19295 C C . TYR E 1 253 ? 14.568 -22.378 -24.084 1.00 128.82 256 TYR E C 1
ATOM 19296 O O . TYR E 1 253 ? 14.543 -21.168 -24.327 1.00 128.82 256 TYR E O 1
ATOM 19314 N N . ALA E 1 254 ? 13.756 -22.975 -23.228 1.00 128.68 257 ALA E N 1
ATOM 19315 C CA . ALA E 1 254 ? 12.769 -22.278 -22.423 1.00 128.68 257 ALA E CA 1
ATOM 19316 C C . ALA E 1 254 ? 12.836 -22.807 -21.004 1.00 128.68 257 ALA E C 1
ATOM 19317 O O . ALA E 1 254 ? 13.415 -23.871 -20.748 1.00 128.68 257 ALA E O 1
ATOM 19324 N N . PHE E 1 255 ? 12.224 -22.056 -20.082 1.00 129.26 258 PHE E N 1
ATOM 19325 C CA . PHE E 1 255 ? 12.400 -22.297 -18.654 1.00 129.26 258 PHE E CA 1
ATOM 19326 C C . PHE E 1 255 ? 11.158 -22.961 -18.088 1.00 129.26 258 PHE E C 1
ATOM 19327 O O . PHE E 1 255 ? 10.101 -22.331 -17.972 1.00 129.26 258 PHE E O 1
ATOM 19344 N N . ALA E 1 256 ? 11.304 -24.234 -17.739 1.00 133.41 259 ALA E N 1
ATOM 19345 C CA . ALA E 1 256 ? 10.274 -24.957 -17.012 1.00 133.41 259 ALA E CA 1
ATOM 19346 C C . ALA E 1 256 ? 10.378 -24.585 -15.545 1.00 133.41 259 ALA E C 1
ATOM 19347 O O . ALA E 1 256 ? 11.474 -24.321 -15.046 1.00 133.41 259 ALA E O 1
ATOM 19354 N N . LEU E 1 257 ? 9.242 -24.521 -14.862 1.00 132.54 260 LEU E N 1
ATOM 19355 C CA . LEU E 1 257 ? 9.251 -24.077 -13.479 1.00 132.54 260 LEU E CA 1
ATOM 19356 C C . LEU E 1 257 ? 7.954 -24.451 -12.792 1.00 132.54 260 LEU E C 1
ATOM 19357 O O . LEU E 1 257 ? 6.915 -24.668 -13.426 1.00 132.54 260 LEU E O 1
ATOM 19373 N N . SER E 1 258 ? 8.035 -24.445 -11.472 1.00 143.21 261 SER E N 1
ATOM 19374 C CA . SER E 1 258 ? 6.926 -24.219 -10.574 1.00 143.21 261 SER E CA 1
ATOM 19375 C C . SER E 1 258 ? 7.120 -22.839 -9.945 1.00 143.21 261 SER E C 1
ATOM 19376 O O . SER E 1 258 ? 8.034 -22.092 -10.306 1.00 143.21 261 SER E O 1
ATOM 19384 N N . ARG E 1 259 ? 6.274 -22.509 -8.978 1.00 146.26 262 ARG E N 1
ATOM 19385 C CA . ARG E 1 259 ? 6.041 -21.118 -8.621 1.00 146.26 262 ARG E CA 1
ATOM 19386 C C . ARG E 1 259 ? 7.131 -20.538 -7.738 1.00 146.26 262 ARG E C 1
ATOM 19387 O O . ARG E 1 259 ? 7.838 -19.609 -8.140 1.00 146.26 262 ARG E O 1
ATOM 19408 N N . GLY E 1 260 ? 7.268 -21.086 -6.549 1.00 147.59 263 GLY E N 1
ATOM 19409 C CA . GLY E 1 260 ? 7.995 -20.464 -5.468 1.00 147.59 263 GLY E CA 1
ATOM 19410 C C . GLY E 1 260 ? 7.091 -19.558 -4.656 1.00 147.59 263 GLY E C 1
ATOM 19411 O O . GLY E 1 260 ? 6.041 -19.097 -5.118 1.00 147.59 263 GLY E O 1
ATOM 19415 N N . PHE E 1 261 ? 7.515 -19.284 -3.428 1.00 151.26 264 PHE E N 1
ATOM 19416 C CA . PHE E 1 261 ? 6.901 -18.277 -2.578 1.00 151.26 264 PHE E CA 1
ATOM 19417 C C . PHE E 1 261 ? 7.996 -17.673 -1.716 1.00 151.26 264 PHE E C 1
ATOM 19418 O O . PHE E 1 261 ? 8.897 -18.386 -1.271 1.00 151.26 264 PHE E O 1
ATOM 19435 N N . GLY E 1 262 ? 7.930 -16.365 -1.504 1.00 145.78 265 GLY E N 1
ATOM 19436 C CA . GLY E 1 262 ? 8.518 -15.749 -0.339 1.00 145.78 265 GLY E CA 1
ATOM 19437 C C . GLY E 1 262 ? 10.014 -15.494 -0.379 1.00 145.78 265 GLY E C 1
ATOM 19438 O O . GLY E 1 262 ? 10.489 -14.653 0.388 1.00 145.78 265 GLY E O 1
ATOM 19442 N N . SER E 1 263 ? 10.782 -16.208 -1.204 1.00 149.30 266 SER E N 1
ATOM 19443 C CA . SER E 1 263 ? 12.179 -15.852 -1.420 1.00 149.30 266 SER E CA 1
ATOM 19444 C C . SER E 1 263 ? 12.241 -14.627 -2.337 1.00 149.30 266 SER E C 1
ATOM 19445 O O . SER E 1 263 ? 11.216 -14.144 -2.827 1.00 149.30 266 SER E O 1
ATOM 19453 N N . GLY E 1 264 ? 13.439 -14.107 -2.583 1.00 145.32 267 GLY E N 1
ATOM 19454 C CA . GLY E 1 264 ? 13.549 -12.848 -3.305 1.00 145.32 267 GLY E CA 1
ATOM 19455 C C . GLY E 1 264 ? 14.953 -12.524 -3.760 1.00 145.32 267 GLY E C 1
ATOM 19456 O O . GLY E 1 264 ? 15.709 -13.405 -4.177 1.00 145.32 267 GLY E O 1
ATOM 19460 N N . ILE E 1 265 ? 15.285 -11.233 -3.663 1.00 136.76 268 ILE E N 1
ATOM 19461 C CA . ILE E 1 265 ? 16.419 -10.629 -4.354 1.00 136.76 268 ILE E CA 1
ATOM 19462 C C . ILE E 1 265 ? 17.256 -9.851 -3.344 1.00 136.76 268 ILE E C 1
ATOM 19463 O O . ILE E 1 265 ? 16.745 -9.258 -2.390 1.00 136.76 268 ILE E O 1
ATOM 19479 N N . ILE E 1 266 ? 18.574 -9.865 -3.573 1.00 143.78 269 ILE E N 1
ATOM 19480 C CA . ILE E 1 266 ? 19.532 -9.029 -2.855 1.00 143.78 269 ILE E CA 1
ATOM 19481 C C . ILE E 1 266 ? 20.507 -8.438 -3.866 1.00 143.78 269 ILE E C 1
ATOM 19482 O O . ILE E 1 266 ? 20.930 -9.104 -4.814 1.00 143.78 269 ILE E O 1
ATOM 19498 N N . ASN E 1 267 ? 20.840 -7.164 -3.659 1.00 145.37 270 ASN E N 1
ATOM 19499 C CA . ASN E 1 267 ? 22.069 -6.553 -4.153 1.00 145.37 270 ASN E CA 1
ATOM 19500 C C . ASN E 1 267 ? 23.058 -6.529 -2.999 1.00 145.37 270 ASN E C 1
ATOM 19501 O O . ASN E 1 267 ? 22.740 -6.020 -1.921 1.00 145.37 270 ASN E O 1
ATOM 19512 N N . SER E 1 268 ? 24.269 -7.026 -3.235 1.00 153.85 271 SER E N 1
ATOM 19513 C CA . SER E 1 268 ? 25.293 -7.059 -2.198 1.00 153.85 271 SER E CA 1
ATOM 19514 C C . SER E 1 268 ? 26.661 -7.306 -2.800 1.00 153.85 271 SER E C 1
ATOM 19515 O O . SER E 1 268 ? 26.803 -8.099 -3.735 1.00 153.85 271 SER E O 1
ATOM 19523 N N . ASN E 1 269 ? 27.658 -6.635 -2.238 1.00 159.64 272 ASN E N 1
ATOM 19524 C CA . ASN E 1 269 ? 29.061 -6.892 -2.513 1.00 159.64 272 ASN E CA 1
ATOM 19525 C C . ASN E 1 269 ? 29.730 -7.742 -1.438 1.00 159.64 272 ASN E C 1
ATOM 19526 O O . ASN E 1 269 ? 30.948 -7.934 -1.494 1.00 159.64 272 ASN E O 1
ATOM 19537 N N . ALA E 1 270 ? 28.973 -8.275 -0.478 1.00 159.35 273 ALA E N 1
ATOM 19538 C CA . ALA E 1 270 ? 29.581 -8.934 0.658 1.00 159.35 273 ALA E CA 1
ATOM 19539 C C . ALA E 1 270 ? 30.102 -10.311 0.251 1.00 159.35 273 ALA E C 1
ATOM 19540 O O . ALA E 1 270 ? 29.647 -10.878 -0.744 1.00 159.35 273 ALA E O 1
ATOM 19547 N N . PRO E 1 271 ? 31.048 -10.883 1.002 1.00 161.00 274 PRO E N 1
ATOM 19548 C CA . PRO E 1 271 ? 31.545 -12.210 0.635 1.00 161.00 274 PRO E CA 1
ATOM 19549 C C . PRO E 1 271 ? 30.520 -13.294 0.918 1.00 161.00 274 PRO E C 1
ATOM 19550 O O . PRO E 1 271 ? 29.575 -13.131 1.697 1.00 161.00 274 PRO E O 1
ATOM 19561 N N . MET E 1 272 ? 30.753 -14.430 0.266 1.00 161.74 275 MET E N 1
ATOM 19562 C CA . MET E 1 272 ? 29.852 -15.569 0.253 1.00 161.74 275 MET E CA 1
ATOM 19563 C C . MET E 1 272 ? 30.513 -16.732 0.960 1.00 161.74 275 MET E C 1
ATOM 19564 O O . MET E 1 272 ? 31.737 -16.888 0.899 1.00 161.74 275 MET E O 1
ATOM 19578 N N . ASP E 1 273 ? 29.696 -17.540 1.637 1.00 165.28 276 ASP E N 1
ATOM 19579 C CA . ASP E 1 273 ? 30.228 -18.541 2.547 1.00 165.28 276 ASP E CA 1
ATOM 19580 C C . ASP E 1 273 ? 29.237 -19.688 2.682 1.00 165.28 276 ASP E C 1
ATOM 19581 O O . ASP E 1 273 ? 28.028 -19.532 2.499 1.00 165.28 276 ASP E O 1
ATOM 19590 N N . GLU E 1 274 ? 29.794 -20.857 2.998 1.00 179.74 277 GLU E N 1
ATOM 19591 C CA . GLU E 1 274 ? 29.060 -22.091 3.232 1.00 179.74 277 GLU E CA 1
ATOM 19592 C C . GLU E 1 274 ? 28.173 -22.059 4.478 1.00 179.74 277 GLU E C 1
ATOM 19593 O O . GLU E 1 274 ? 27.320 -22.946 4.607 1.00 179.74 277 GLU E O 1
ATOM 19605 N N . CYS E 1 275 ? 28.347 -21.083 5.379 1.00 175.74 278 CYS E N 1
ATOM 19606 C CA . CYS E 1 275 ? 27.597 -21.003 6.629 1.00 175.74 278 CYS E CA 1
ATOM 19607 C C . CYS E 1 275 ? 26.096 -20.917 6.380 1.00 175.74 278 CYS E C 1
ATOM 19608 O O . CYS E 1 275 ? 25.642 -20.587 5.282 1.00 175.74 278 CYS E O 1
ATOM 19615 N N . ASP E 1 276 ? 25.333 -21.218 7.431 1.00 162.47 279 ASP E N 1
ATOM 19616 C CA . ASP E 1 276 ? 23.900 -21.466 7.375 1.00 162.47 279 ASP E CA 1
ATOM 19617 C C . ASP E 1 276 ? 23.173 -20.436 8.230 1.00 162.47 279 ASP E C 1
ATOM 19618 O O . ASP E 1 276 ? 23.737 -19.867 9.168 1.00 162.47 279 ASP E O 1
ATOM 19627 N N . ALA E 1 277 ? 21.906 -20.201 7.893 1.00 158.17 280 ALA E N 1
ATOM 19628 C CA . ALA E 1 277 ? 21.113 -19.179 8.550 1.00 158.17 280 ALA E CA 1
ATOM 19629 C C . ALA E 1 277 ? 19.634 -19.435 8.304 1.00 158.17 280 ALA E C 1
ATOM 19630 O O . ALA E 1 277 ? 19.240 -20.403 7.638 1.00 158.17 280 ALA E O 1
ATOM 19637 N N . LYS E 1 278 ? 18.825 -18.533 8.873 1.00 159.14 281 LYS E N 1
ATOM 19638 C CA . LYS E 1 278 ? 17.377 -18.480 8.726 1.00 159.14 281 LYS E CA 1
ATOM 19639 C C . LYS E 1 278 ? 16.866 -17.131 8.228 1.00 159.14 281 LYS E C 1
ATOM 19640 O O . LYS E 1 278 ? 15.677 -17.021 7.916 1.00 159.14 281 LYS E O 1
ATOM 19659 N N . CYS E 1 279 ? 17.711 -16.102 8.172 1.00 161.88 282 CYS E N 1
ATOM 19660 C CA . CYS E 1 279 ? 17.332 -14.842 7.550 1.00 161.88 282 CYS E CA 1
ATOM 19661 C C . CYS E 1 279 ? 18.586 -14.085 7.148 1.00 161.88 282 CYS E C 1
ATOM 19662 O O . CYS E 1 279 ? 19.646 -14.236 7.761 1.00 161.88 282 CYS E O 1
ATOM 19669 N N . GLN E 1 280 ? 18.430 -13.234 6.133 1.00 151.01 283 GLN E N 1
ATOM 19670 C CA . GLN E 1 280 ? 19.560 -12.685 5.399 1.00 151.01 283 GLN E CA 1
ATOM 19671 C C . GLN E 1 280 ? 19.258 -11.265 4.965 1.00 151.01 283 GLN E C 1
ATOM 19672 O O . GLN E 1 280 ? 18.113 -10.932 4.654 1.00 151.01 283 GLN E O 1
ATOM 19686 N N . THR E 1 281 ? 20.317 -10.460 4.882 1.00 142.25 284 THR E N 1
ATOM 19687 C CA . THR E 1 281 ? 20.245 -9.089 4.399 1.00 142.25 284 THR E CA 1
ATOM 19688 C C . THR E 1 281 ? 21.619 -8.754 3.816 1.00 142.25 284 THR E C 1
ATOM 19689 O O . THR E 1 281 ? 22.585 -9.479 4.082 1.00 142.25 284 THR E O 1
ATOM 19700 N N . PRO E 1 282 ? 21.733 -7.704 2.968 1.00 136.35 285 PRO E N 1
ATOM 19701 C CA . PRO E 1 282 ? 23.018 -7.459 2.275 1.00 136.35 285 PRO E CA 1
ATOM 19702 C C . PRO E 1 282 ? 24.190 -7.183 3.180 1.00 136.35 285 PRO E C 1
ATOM 19703 O O . PRO E 1 282 ? 25.325 -7.569 2.883 1.00 136.35 285 PRO E O 1
ATOM 19714 N N . GLN E 1 283 ? 23.932 -6.514 4.289 1.00 144.30 286 GLN E N 1
ATOM 19715 C CA . GLN E 1 283 ? 24.986 -6.237 5.241 1.00 144.30 286 GLN E CA 1
ATOM 19716 C C . GLN E 1 283 ? 25.420 -7.479 6.002 1.00 144.30 286 GLN E C 1
ATOM 19717 O O . GLN E 1 283 ? 26.514 -7.471 6.571 1.00 144.30 286 GLN E O 1
ATOM 19731 N N . GLY E 1 284 ? 24.624 -8.544 6.012 1.00 148.99 287 GLY E N 1
ATOM 19732 C CA . GLY E 1 284 ? 25.115 -9.793 6.554 1.00 148.99 287 GLY E CA 1
ATOM 19733 C C . GLY E 1 284 ? 24.008 -10.797 6.748 1.00 148.99 287 GLY E C 1
ATOM 19734 O O . GLY E 1 284 ? 22.823 -10.516 6.542 1.00 148.99 287 GLY E O 1
ATOM 19738 N N . ALA E 1 285 ? 24.422 -12.004 7.111 1.00 154.84 288 ALA E N 1
ATOM 19739 C CA . ALA E 1 285 ? 23.479 -13.039 7.499 1.00 154.84 288 ALA E CA 1
ATOM 19740 C C . ALA E 1 285 ? 23.121 -12.848 8.963 1.00 154.84 288 ALA E C 1
ATOM 19741 O O . ALA E 1 285 ? 23.925 -12.327 9.743 1.00 154.84 288 ALA E O 1
ATOM 19748 N N . ILE E 1 286 ? 21.910 -13.276 9.331 1.00 147.22 289 ILE E N 1
ATOM 19749 C CA . ILE E 1 286 ? 21.219 -12.757 10.504 1.00 147.22 289 ILE E CA 1
ATOM 19750 C C . ILE E 1 286 ? 20.749 -13.897 11.389 1.00 147.22 289 ILE E C 1
ATOM 19751 O O . ILE E 1 286 ? 20.311 -14.954 10.925 1.00 147.22 289 ILE E O 1
ATOM 19767 N N . ASN E 1 287 ? 20.854 -13.654 12.690 1.00 159.55 290 ASN E N 1
ATOM 19768 C CA . ASN E 1 287 ? 20.255 -14.493 13.708 1.00 159.55 290 ASN E CA 1
ATOM 19769 C C . ASN E 1 287 ? 18.760 -14.217 13.779 1.00 159.55 290 ASN E C 1
ATOM 19770 O O . ASN E 1 287 ? 18.348 -13.099 14.106 1.00 159.55 290 ASN E O 1
ATOM 19780 N N . SER E 1 288 ? 17.953 -15.235 13.491 1.00 165.57 291 SER E N 1
ATOM 19781 C CA . SER E 1 288 ? 16.500 -15.121 13.539 1.00 165.57 291 SER E CA 1
ATOM 19782 C C . SER E 1 288 ? 15.910 -15.365 14.927 1.00 165.57 291 SER E C 1
ATOM 19783 O O . SER E 1 288 ? 14.690 -15.531 15.042 1.00 165.57 291 SER E O 1
ATOM 19791 N N . SER E 1 289 ? 16.729 -15.383 15.978 1.00 154.43 292 SER E N 1
ATOM 19792 C CA . SER E 1 289 ? 16.244 -15.645 17.323 1.00 154.43 292 SER E CA 1
ATOM 19793 C C . SER E 1 289 ? 15.328 -14.537 17.819 1.00 154.43 292 SER E C 1
ATOM 19794 O O . SER E 1 289 ? 14.223 -14.801 18.305 1.00 154.43 292 SER E O 1
ATOM 19802 N N . LEU E 1 290 ? 15.775 -13.302 17.656 1.00 140.08 293 LEU E N 1
ATOM 19803 C CA . LEU E 1 290 ? 15.189 -12.152 18.315 1.00 140.08 293 LEU E CA 1
ATOM 19804 C C . LEU E 1 290 ? 14.162 -11.482 17.407 1.00 140.08 293 LEU E C 1
ATOM 19805 O O . LEU E 1 290 ? 14.144 -11.716 16.199 1.00 140.08 293 LEU E O 1
ATOM 19821 N N . PRO E 1 291 ? 13.277 -10.636 17.958 1.00 131.50 294 PRO E N 1
ATOM 19822 C CA . PRO E 1 291 ? 12.171 -10.138 17.126 1.00 131.50 294 PRO E CA 1
ATOM 19823 C C . PRO E 1 291 ? 12.556 -9.036 16.169 1.00 131.50 294 PRO E C 1
ATOM 19824 O O . PRO E 1 291 ? 11.906 -8.893 15.125 1.00 131.50 294 PRO E O 1
ATOM 19835 N N . PHE E 1 292 ? 13.528 -8.195 16.536 1.00 137.40 295 PHE E N 1
ATOM 19836 C CA . PHE E 1 292 ? 13.760 -6.913 15.881 1.00 137.40 295 PHE E CA 1
ATOM 19837 C C . PHE E 1 292 ? 15.223 -6.714 15.511 1.00 137.40 295 PHE E C 1
ATOM 19838 O O . PHE E 1 292 ? 16.138 -7.220 16.174 1.00 137.40 295 PHE E O 1
ATOM 19855 N N . GLN E 1 293 ? 15.417 -5.962 14.425 1.00 138.35 296 GLN E N 1
ATOM 19856 C CA . GLN E 1 293 ? 16.651 -5.258 14.130 1.00 138.35 296 GLN E CA 1
ATOM 19857 C C . GLN E 1 293 ? 16.340 -3.779 13.977 1.00 138.35 296 GLN E C 1
ATOM 19858 O O . GLN E 1 293 ? 15.179 -3.383 13.829 1.00 138.35 296 GLN E O 1
ATOM 19872 N N . ASN E 1 294 ? 17.403 -2.982 13.977 1.00 139.41 297 ASN E N 1
ATOM 19873 C CA . ASN E 1 294 ? 17.403 -1.605 13.504 1.00 139.41 297 ASN E CA 1
ATOM 19874 C C . ASN E 1 294 ? 18.383 -1.428 12.365 1.00 139.41 297 ASN E C 1
ATOM 19875 O O . ASN E 1 294 ? 18.856 -0.315 12.118 1.00 139.41 297 ASN E O 1
ATOM 19886 N N . VAL E 1 295 ? 18.702 -2.514 11.683 1.00 134.27 298 VAL E N 1
ATOM 19887 C CA . VAL E 1 295 ? 19.999 -2.672 11.061 1.00 134.27 298 VAL E CA 1
ATOM 19888 C C . VAL E 1 295 ? 19.895 -2.341 9.588 1.00 134.27 298 VAL E C 1
ATOM 19889 O O . VAL E 1 295 ? 20.693 -1.558 9.064 1.00 134.27 298 VAL E O 1
ATOM 19902 N N . HIS E 1 296 ? 18.932 -2.958 8.907 1.00 134.04 299 HIS E N 1
ATOM 19903 C CA . HIS E 1 296 ? 18.699 -2.655 7.520 1.00 134.04 299 HIS E CA 1
ATOM 19904 C C . HIS E 1 296 ? 17.347 -3.227 7.115 1.00 134.04 299 HIS E C 1
ATOM 19905 O O . HIS E 1 296 ? 17.069 -4.378 7.468 1.00 134.04 299 HIS E O 1
ATOM 19919 N N . PRO E 1 297 ? 16.482 -2.476 6.407 1.00 130.82 300 PRO E N 1
ATOM 19920 C CA . PRO E 1 297 ? 15.103 -2.965 6.226 1.00 130.82 300 PRO E CA 1
ATOM 19921 C C . PRO E 1 297 ? 14.979 -4.202 5.370 1.00 130.82 300 PRO E C 1
ATOM 19922 O O . PRO E 1 297 ? 14.142 -5.066 5.657 1.00 130.82 300 PRO E O 1
ATOM 19933 N N . VAL E 1 298 ? 15.765 -4.285 4.300 1.00 134.63 301 VAL E N 1
ATOM 19934 C CA . VAL E 1 298 ? 15.623 -5.372 3.347 1.00 134.63 301 VAL E CA 1
ATOM 19935 C C . VAL E 1 298 ? 16.047 -6.669 4.006 1.00 134.63 301 VAL E C 1
ATOM 19936 O O . VAL E 1 298 ? 17.109 -6.751 4.638 1.00 134.63 301 VAL E O 1
ATOM 19949 N N . THR E 1 299 ? 15.195 -7.681 3.887 1.00 141.05 302 THR E N 1
ATOM 19950 C CA . THR E 1 299 ? 15.440 -8.993 4.450 1.00 141.05 302 THR E CA 1
ATOM 19951 C C . THR E 1 299 ? 14.779 -10.040 3.578 1.00 141.05 302 THR E C 1
ATOM 19952 O O . THR E 1 299 ? 13.827 -9.748 2.838 1.00 141.05 302 THR E O 1
ATOM 19963 N N . ILE E 1 300 ? 15.312 -11.262 3.670 1.00 150.58 303 ILE E N 1
ATOM 19964 C CA . ILE E 1 300 ? 14.643 -12.449 3.149 1.00 150.58 303 ILE E CA 1
ATOM 19965 C C . ILE E 1 300 ? 14.725 -13.522 4.220 1.00 150.58 303 ILE E C 1
ATOM 19966 O O . ILE E 1 300 ? 15.772 -13.679 4.864 1.00 150.58 303 ILE E O 1
ATOM 19982 N N . GLY E 1 301 ? 13.613 -14.226 4.432 1.00 152.95 304 GLY E N 1
ATOM 19983 C CA . GLY E 1 301 ? 13.576 -15.458 5.200 1.00 152.95 304 GLY E CA 1
ATOM 19984 C C . GLY E 1 301 ? 12.645 -15.335 6.389 1.00 152.95 304 GLY E C 1
ATOM 19985 O O . GLY E 1 301 ? 11.686 -14.573 6.369 1.00 152.95 304 GLY E O 1
ATOM 19989 N N . GLU E 1 302 ? 12.982 -16.097 7.425 1.00 161.16 305 GLU E N 1
ATOM 19990 C CA . GLU E 1 302 ? 12.285 -16.076 8.705 1.00 161.16 305 GLU E CA 1
ATOM 19991 C C . GLU E 1 302 ? 13.012 -15.084 9.601 1.00 161.16 305 GLU E C 1
ATOM 19992 O O . GLU E 1 302 ? 13.985 -15.456 10.261 1.00 161.16 305 GLU E O 1
ATOM 20004 N N . CYS E 1 303 ? 12.521 -13.842 9.654 1.00 158.37 306 CYS E N 1
ATOM 20005 C CA . CYS E 1 303 ? 13.350 -12.678 9.941 1.00 158.37 306 CYS E CA 1
ATOM 20006 C C . CYS E 1 303 ? 12.902 -11.888 11.162 1.00 158.37 306 CYS E C 1
ATOM 20007 O O . CYS E 1 303 ? 11.811 -12.115 11.686 1.00 158.37 306 CYS E O 1
ATOM 20014 N N . PRO E 1 304 ? 13.723 -10.936 11.622 1.00 138.65 307 PRO E N 1
ATOM 20015 C CA . PRO E 1 304 ? 13.217 -9.874 12.492 1.00 138.65 307 PRO E CA 1
ATOM 20016 C C . PRO E 1 304 ? 12.402 -8.851 11.723 1.00 138.65 307 PRO E C 1
ATOM 20017 O O . PRO E 1 304 ? 12.032 -9.046 10.563 1.00 138.65 307 PRO E O 1
ATOM 20028 N N . LYS E 1 305 ? 12.111 -7.749 12.416 1.00 133.12 308 LYS E N 1
ATOM 20029 C CA . LYS E 1 305 ? 11.541 -6.556 11.810 1.00 133.12 308 LYS E CA 1
ATOM 20030 C C . LYS E 1 305 ? 12.384 -5.328 12.105 1.00 133.12 308 LYS E C 1
ATOM 20031 O O . LYS E 1 305 ? 12.975 -5.185 13.174 1.00 133.12 308 LYS E O 1
ATOM 20050 N N . TYR E 1 306 ? 12.375 -4.421 11.146 1.00 132.52 309 TYR E N 1
ATOM 20051 C CA . TYR E 1 306 ? 13.220 -3.250 11.144 1.00 132.52 309 TYR E CA 1
ATOM 20052 C C . TYR E 1 306 ? 12.612 -2.151 12.000 1.00 132.52 309 TYR E C 1
ATOM 20053 O O . TYR E 1 306 ? 11.393 -2.049 12.152 1.00 132.52 309 TYR E O 1
ATOM 20071 N N . VAL E 1 307 ? 13.487 -1.341 12.587 1.00 128.52 310 VAL E N 1
ATOM 20072 C CA . VAL E 1 307 ? 13.110 -0.028 13.092 1.00 128.52 310 VAL E CA 1
ATOM 20073 C C . VAL E 1 307 ? 14.180 0.977 12.707 1.00 128.52 310 VAL E C 1
ATOM 20074 O O . VAL E 1 307 ? 15.251 0.606 12.219 1.00 128.52 310 VAL E O 1
ATOM 20087 N N . ARG E 1 308 ? 13.888 2.246 12.937 1.00 126.17 311 ARG E N 1
ATOM 20088 C CA . ARG E 1 308 ? 14.877 3.315 12.990 1.00 126.17 311 ARG E CA 1
ATOM 20089 C C . ARG E 1 308 ? 15.061 3.631 14.465 1.00 126.17 311 ARG E C 1
ATOM 20090 O O . ARG E 1 308 ? 14.349 4.477 15.015 1.00 126.17 311 ARG E O 1
ATOM 20111 N N . SER E 1 309 ? 15.995 2.938 15.109 1.00 132.88 312 SER E N 1
ATOM 20112 C CA . SER E 1 309 ? 16.244 3.163 16.525 1.00 132.88 312 SER E CA 1
ATOM 20113 C C . SER E 1 309 ? 17.671 2.775 16.849 1.00 132.88 312 SER E C 1
ATOM 20114 O O . SER E 1 309 ? 18.355 2.122 16.057 1.00 132.88 312 SER E O 1
ATOM 20122 N N . ALA E 1 310 ? 18.092 3.169 18.049 1.00 139.05 313 ALA E N 1
ATOM 20123 C CA . ALA E 1 310 ? 19.443 2.909 18.521 1.00 139.05 313 ALA E CA 1
ATOM 20124 C C . ALA E 1 310 ? 19.521 1.596 19.283 1.00 139.05 313 ALA E C 1
ATOM 20125 O O . ALA E 1 310 ? 20.490 0.843 19.140 1.00 139.05 313 ALA E O 1
ATOM 20132 N N . LYS E 1 311 ? 18.514 1.305 20.102 1.00 140.74 314 LYS E N 1
ATOM 20133 C CA . LYS E 1 311 ? 18.592 0.170 21.007 1.00 140.74 314 LYS E CA 1
ATOM 20134 C C . LYS E 1 311 ? 17.217 -0.109 21.588 1.00 140.74 314 LYS E C 1
ATOM 20135 O O . LYS E 1 311 ? 16.358 0.773 21.628 1.00 140.74 314 LYS E O 1
ATOM 20154 N N . LEU E 1 312 ? 17.032 -1.343 22.055 1.00 139.15 315 LEU E N 1
ATOM 20155 C CA . LEU E 1 312 ? 15.858 -1.727 22.829 1.00 139.15 315 LEU E CA 1
ATOM 20156 C C . LEU E 1 312 ? 16.238 -2.840 23.785 1.00 139.15 315 LEU E C 1
ATOM 20157 O O . LEU E 1 312 ? 16.597 -3.940 23.348 1.00 139.15 315 LEU E O 1
ATOM 20173 N N . ARG E 1 313 ? 16.103 -2.566 25.079 1.00 146.10 316 ARG E N 1
ATOM 20174 C CA . ARG E 1 313 ? 16.604 -3.437 26.133 1.00 146.10 316 ARG E CA 1
ATOM 20175 C C . ARG E 1 313 ? 15.582 -3.470 27.252 1.00 146.10 316 ARG E C 1
ATOM 20176 O O . ARG E 1 313 ? 15.402 -2.479 27.967 1.00 146.10 316 ARG E O 1
ATOM 20197 N N . MET E 1 314 ? 14.926 -4.611 27.400 1.00 146.96 317 MET E N 1
ATOM 20198 C CA . MET E 1 314 ? 14.032 -4.827 28.518 1.00 146.96 317 MET E CA 1
ATOM 20199 C C . MET E 1 314 ? 14.848 -5.122 29.767 1.00 146.96 317 MET E C 1
ATOM 20200 O O . MET E 1 314 ? 15.942 -5.692 29.697 1.00 146.96 317 MET E O 1
ATOM 20214 N N . VAL E 1 315 ? 14.318 -4.705 30.912 1.00 148.33 318 VAL E N 1
ATOM 20215 C CA . VAL E 1 315 ? 14.892 -5.076 32.199 1.00 148.33 318 VAL E CA 1
ATOM 20216 C C . VAL E 1 315 ? 14.432 -6.481 32.548 1.00 148.33 318 VAL E C 1
ATOM 20217 O O . VAL E 1 315 ? 13.248 -6.812 32.423 1.00 148.33 318 VAL E O 1
ATOM 20230 N N . THR E 1 316 ? 15.385 -7.303 32.970 1.00 147.81 319 THR E N 1
ATOM 20231 C CA . THR E 1 316 ? 15.099 -8.514 33.722 1.00 147.81 319 THR E CA 1
ATOM 20232 C C . THR E 1 316 ? 15.192 -8.235 35.214 1.00 147.81 319 THR E C 1
ATOM 20233 O O . THR E 1 316 ? 14.215 -8.409 35.949 1.00 147.81 319 THR E O 1
ATOM 20244 N N . GLY E 1 317 ? 16.342 -7.735 35.660 1.00 150.36 320 GLY E N 1
ATOM 20245 C CA . GLY E 1 317 ? 16.605 -7.531 37.069 1.00 150.36 320 GLY E CA 1
ATOM 20246 C C . GLY E 1 317 ? 15.947 -6.261 37.554 1.00 150.36 320 GLY E C 1
ATOM 20247 O O . GLY E 1 317 ? 14.748 -6.074 37.336 1.00 150.36 320 GLY E O 1
ATOM 20251 N N . LEU E 1 318 ? 16.701 -5.410 38.237 1.00 147.65 321 LEU E N 1
ATOM 20252 C CA . LEU E 1 318 ? 16.237 -4.095 38.679 1.00 147.65 321 LEU E CA 1
ATOM 20253 C C . LEU E 1 318 ? 17.474 -3.310 39.108 1.00 147.65 321 LEU E C 1
ATOM 20254 O O . LEU E 1 318 ? 18.602 -3.767 38.897 1.00 147.65 321 LEU E O 1
ATOM 20270 N N . ARG E 1 319 ? 17.248 -2.146 39.728 1.00 150.65 322 ARG E N 1
ATOM 20271 C CA . ARG E 1 319 ? 18.241 -1.121 40.038 1.00 150.65 322 ARG E CA 1
ATOM 20272 C C . ARG E 1 319 ? 19.449 -1.672 40.799 1.00 150.65 322 ARG E C 1
ATOM 20273 O O . ARG E 1 319 ? 19.368 -2.684 41.496 1.00 150.65 322 ARG E O 1
ATOM 20294 N N . ASN E 1 320 ? 20.588 -0.992 40.624 1.00 148.25 323 ASN E N 1
ATOM 20295 C CA . ASN E 1 320 ? 21.869 -1.341 41.239 1.00 148.25 323 ASN E CA 1
ATOM 20296 C C . ASN E 1 320 ? 22.398 -0.112 41.969 1.00 148.25 323 ASN E C 1
ATOM 20297 O O . ASN E 1 320 ? 22.747 0.888 41.333 1.00 148.25 323 ASN E O 1
ATOM 20308 N N . ILE E 1 321 ? 22.422 -0.177 43.300 1.00 144.90 324 ILE E N 1
ATOM 20309 C CA . ILE E 1 321 ? 23.035 0.840 44.157 1.00 144.90 324 ILE E CA 1
ATOM 20310 C C . ILE E 1 321 ? 23.843 0.122 45.232 1.00 144.90 324 ILE E C 1
ATOM 20311 O O . ILE E 1 321 ? 23.244 -0.516 46.106 1.00 144.90 324 ILE E O 1
ATOM 20327 N N . PRO E 1 322 ? 25.177 0.190 45.214 1.00 151.38 325 PRO E N 1
ATOM 20328 C CA . PRO E 1 322 ? 25.949 -0.029 46.448 1.00 151.38 325 PRO E CA 1
ATOM 20329 C C . PRO E 1 322 ? 26.070 1.234 47.288 1.00 151.38 325 PRO E C 1
ATOM 20330 O O . PRO E 1 322 ? 25.604 2.300 46.882 1.00 151.38 325 PRO E O 1
ATOM 20341 N N . SER E 1 323 ? 26.714 1.134 48.446 1.00 144.97 326 SER E N 1
ATOM 20342 C CA . SER E 1 323 ? 26.937 2.300 49.297 1.00 144.97 326 SER E CA 1
ATOM 20343 C C . SER E 1 323 ? 28.101 2.056 50.251 1.00 144.97 326 SER E C 1
ATOM 20344 O O . SER E 1 323 ? 29.258 2.009 49.832 1.00 144.97 326 SER E O 1
ATOM 20352 N N . GLY F 2 1 ? 10.556 2.386 45.020 1.00 110.81 501 GLY F N 1
ATOM 20353 C CA . GLY F 2 1 ? 9.688 2.921 46.050 1.00 110.81 501 GLY F CA 1
ATOM 20354 C C . GLY F 2 1 ? 8.515 3.685 45.494 1.00 110.81 501 GLY F C 1
ATOM 20355 O O . GLY F 2 1 ? 8.163 4.749 46.006 1.00 110.81 501 GLY F O 1
ATOM 20358 N N . LEU F 2 2 ? 7.925 3.144 44.424 1.00 103.96 502 LEU F N 1
ATOM 20359 C CA . LEU F 2 2 ? 6.610 3.600 44.010 1.00 103.96 502 LEU F CA 1
ATOM 20360 C C . LEU F 2 2 ? 5.638 3.403 45.148 1.00 103.96 502 LEU F C 1
ATOM 20361 O O . LEU F 2 2 ? 4.896 4.316 45.517 1.00 103.96 502 LEU F O 1
ATOM 20377 N N . PHE F 2 3 ? 5.677 2.223 45.744 1.00 100.50 503 PHE F N 1
ATOM 20378 C CA . PHE F 2 3 ? 4.767 1.831 46.799 1.00 100.50 503 PHE F CA 1
ATOM 20379 C C . PHE F 2 3 ? 5.395 1.986 48.182 1.00 100.50 503 PHE F C 1
ATOM 20380 O O . PHE F 2 3 ? 4.757 1.614 49.172 1.00 100.50 503 PHE F O 1
ATOM 20397 N N . GLY F 2 4 ? 6.632 2.502 48.269 1.00 104.32 504 GLY F N 1
ATOM 20398 C CA . GLY F 2 4 ? 7.154 3.107 49.479 1.00 104.32 504 GLY F CA 1
ATOM 20399 C C . GLY F 2 4 ? 8.516 2.645 49.935 1.00 104.32 504 GLY F C 1
ATOM 20400 O O . GLY F 2 4 ? 9.026 3.214 50.905 1.00 104.32 504 GLY F O 1
ATOM 20404 N N . ALA F 2 5 ? 9.133 1.659 49.275 1.00 107.90 505 ALA F N 1
ATOM 20405 C CA . ALA F 2 5 ? 10.351 1.015 49.763 1.00 107.90 505 ALA F CA 1
ATOM 20406 C C . ALA F 2 5 ? 11.631 1.476 49.073 1.00 107.90 505 ALA F C 1
ATOM 20407 O O . ALA F 2 5 ? 12.506 2.065 49.711 1.00 107.90 505 ALA F O 1
ATOM 20414 N N . ILE F 2 6 ? 11.747 1.229 47.775 1.00 100.00 506 ILE F N 1
ATOM 20415 C CA . ILE F 2 6 ? 13.036 1.203 47.095 1.00 100.00 506 ILE F CA 1
ATOM 20416 C C . ILE F 2 6 ? 13.315 2.610 46.592 1.00 100.00 506 ILE F C 1
ATOM 20417 O O . ILE F 2 6 ? 12.656 3.090 45.669 1.00 100.00 506 ILE F O 1
ATOM 20433 N N . ALA F 2 7 ? 14.328 3.248 47.178 1.00 108.30 507 ALA F N 1
ATOM 20434 C CA . ALA F 2 7 ? 14.442 4.704 47.271 1.00 108.30 507 ALA F CA 1
ATOM 20435 C C . ALA F 2 7 ? 13.229 5.313 47.968 1.00 108.30 507 ALA F C 1
ATOM 20436 O O . ALA F 2 7 ? 12.825 6.438 47.654 1.00 108.30 507 ALA F O 1
ATOM 20443 N N . GLY F 2 8 ? 12.664 4.581 48.918 1.00 115.00 508 GLY F N 1
ATOM 20444 C CA . GLY F 2 8 ? 11.476 4.908 49.657 1.00 115.00 508 GLY F CA 1
ATOM 20445 C C . GLY F 2 8 ? 11.790 5.022 51.129 1.00 115.00 508 GLY F C 1
ATOM 20446 O O . GLY F 2 8 ? 12.405 6.003 51.566 1.00 115.00 508 GLY F O 1
ATOM 20450 N N . PHE F 2 9 ? 11.365 4.007 51.902 1.00 114.40 509 PHE F N 1
ATOM 20451 C CA . PHE F 2 9 ? 11.936 3.837 53.234 1.00 114.40 509 PHE F CA 1
ATOM 20452 C C . PHE F 2 9 ? 13.272 3.109 53.168 1.00 114.40 509 PHE F C 1
ATOM 20453 O O . PHE F 2 9 ? 14.140 3.377 54.000 1.00 114.40 509 PHE F O 1
ATOM 20470 N N . ILE F 2 10 ? 13.491 2.262 52.163 1.00 108.38 510 ILE F N 1
ATOM 20471 C CA . ILE F 2 10 ? 14.813 1.706 51.880 1.00 108.38 510 ILE F CA 1
ATOM 20472 C C . ILE F 2 10 ? 15.514 2.694 50.960 1.00 108.38 510 ILE F C 1
ATOM 20473 O O . ILE F 2 10 ? 14.868 3.333 50.120 1.00 108.38 510 ILE F O 1
ATOM 20489 N N . GLU F 2 11 ? 16.836 2.815 51.119 1.00 112.84 511 GLU F N 1
ATOM 20490 C CA . GLU F 2 11 ? 17.638 3.756 50.345 1.00 112.84 511 GLU F CA 1
ATOM 20491 C C . GLU F 2 11 ? 18.320 3.077 49.165 1.00 112.84 511 GLU F C 1
ATOM 20492 O O . GLU F 2 11 ? 18.365 3.640 48.066 1.00 112.84 511 GLU F O 1
ATOM 20504 N N . GLY F 2 12 ? 18.852 1.868 49.370 1.00 103.61 512 GLY F N 1
ATOM 20505 C CA . GLY F 2 12 ? 19.719 1.244 48.388 1.00 103.61 512 GLY F CA 1
ATOM 20506 C C . GLY F 2 12 ? 19.759 -0.260 48.521 1.00 103.61 512 GLY F C 1
ATOM 20507 O O . GLY F 2 12 ? 19.222 -0.845 49.465 1.00 103.61 512 GLY F O 1
ATOM 20511 N N . GLY F 2 13 ? 20.414 -0.881 47.534 1.00 101.41 513 GLY F N 1
ATOM 20512 C CA . GLY F 2 13 ? 20.541 -2.318 47.455 1.00 101.41 513 GLY F CA 1
ATOM 20513 C C . GLY F 2 13 ? 21.834 -2.821 48.070 1.00 101.41 513 GLY F C 1
ATOM 20514 O O . GLY F 2 13 ? 22.662 -2.062 48.563 1.00 101.41 513 GLY F O 1
ATOM 20518 N N . TRP F 2 14 ? 21.975 -4.145 48.046 1.00 110.65 514 TRP F N 1
ATOM 20519 C CA . TRP F 2 14 ? 23.040 -4.867 48.732 1.00 110.65 514 TRP F CA 1
ATOM 20520 C C . TRP F 2 14 ? 23.682 -5.843 47.766 1.00 110.65 514 TRP F C 1
ATOM 20521 O O . TRP F 2 14 ? 22.978 -6.563 47.051 1.00 110.65 514 TRP F O 1
ATOM 20542 N N . THR F 2 15 ? 25.011 -5.878 47.768 1.00 110.67 515 THR F N 1
ATOM 20543 C CA . THR F 2 15 ? 25.793 -6.784 46.943 1.00 110.67 515 THR F CA 1
ATOM 20544 C C . THR F 2 15 ? 26.240 -8.041 47.678 1.00 110.67 515 THR F C 1
ATOM 20545 O O . THR F 2 15 ? 26.949 -8.855 47.079 1.00 110.67 515 THR F O 1
ATOM 20556 N N . GLY F 2 16 ? 25.855 -8.228 48.941 1.00 114.53 516 GLY F N 1
ATOM 20557 C CA . GLY F 2 16 ? 26.342 -9.349 49.714 1.00 114.53 516 GLY F CA 1
ATOM 20558 C C . GLY F 2 16 ? 25.867 -10.694 49.212 1.00 114.53 516 GLY F C 1
ATOM 20559 O O . GLY F 2 16 ? 26.606 -11.681 49.280 1.00 114.53 516 GLY F O 1
ATOM 20563 N N . MET F 2 17 ? 24.645 -10.728 48.684 1.00 118.12 517 MET F N 1
ATOM 20564 C CA . MET F 2 17 ? 23.968 -11.954 48.284 1.00 118.12 517 MET F CA 1
ATOM 20565 C C . MET F 2 17 ? 23.768 -11.942 46.777 1.00 118.12 517 MET F C 1
ATOM 20566 O O . MET F 2 17 ? 23.548 -10.882 46.183 1.00 118.12 517 MET F O 1
ATOM 20580 N N . VAL F 2 18 ? 23.843 -13.133 46.174 1.00 122.66 518 VAL F N 1
ATOM 20581 C CA . VAL F 2 18 ? 23.702 -13.320 44.732 1.00 122.66 518 VAL F CA 1
ATOM 20582 C C . VAL F 2 18 ? 22.778 -14.473 44.359 1.00 122.66 518 VAL F C 1
ATOM 20583 O O . VAL F 2 18 ? 22.398 -14.582 43.186 1.00 122.66 518 VAL F O 1
ATOM 20596 N N . ASP F 2 19 ? 22.398 -15.332 45.307 1.00 125.48 519 ASP F N 1
ATOM 20597 C CA . ASP F 2 19 ? 21.646 -16.531 44.959 1.00 125.48 519 ASP F CA 1
ATOM 20598 C C . ASP F 2 19 ? 20.231 -16.236 44.499 1.00 125.48 519 ASP F C 1
ATOM 20599 O O . ASP F 2 19 ? 19.663 -17.042 43.755 1.00 125.48 519 ASP F O 1
ATOM 20608 N N . GLY F 2 20 ? 19.652 -15.125 44.928 1.00 111.94 520 GLY F N 1
ATOM 20609 C CA . GLY F 2 20 ? 18.296 -14.795 44.553 1.00 111.94 520 GLY F CA 1
ATOM 20610 C C . GLY F 2 20 ? 18.090 -13.311 44.710 1.00 111.94 520 GLY F C 1
ATOM 20611 O O . GLY F 2 20 ? 18.784 -12.637 45.476 1.00 111.94 520 GLY F O 1
ATOM 20615 N N . TRP F 2 21 ? 17.133 -12.805 43.951 1.00 98.41 521 TRP F N 1
ATOM 20616 C CA . TRP F 2 21 ? 16.896 -11.378 43.899 1.00 98.41 521 TRP F CA 1
ATOM 20617 C C . TRP F 2 21 ? 16.331 -10.815 45.188 1.00 98.41 521 TRP F C 1
ATOM 20618 O O . TRP F 2 21 ? 16.539 -9.627 45.455 1.00 98.41 521 TRP F O 1
ATOM 20639 N N . TYR F 2 22 ? 15.636 -11.625 45.984 1.00 108.67 522 TYR F N 1
ATOM 20640 C CA . TYR F 2 22 ? 15.083 -11.227 47.270 1.00 108.67 522 TYR F CA 1
ATOM 20641 C C . TYR F 2 22 ? 15.635 -12.131 48.352 1.00 108.67 522 TYR F C 1
ATOM 20642 O O . TYR F 2 22 ? 16.220 -13.177 48.074 1.00 108.67 522 TYR F O 1
ATOM 20660 N N . GLY F 2 23 ? 15.429 -11.715 49.587 1.00 113.07 523 GLY F N 1
ATOM 20661 C CA . GLY F 2 23 ? 15.794 -12.491 50.743 1.00 113.07 523 GLY F CA 1
ATOM 20662 C C . GLY F 2 23 ? 15.606 -11.688 52.011 1.00 113.07 523 GLY F C 1
ATOM 20663 O O . GLY F 2 23 ? 14.868 -10.706 52.034 1.00 113.07 523 GLY F O 1
ATOM 20667 N N . TYR F 2 24 ? 16.292 -12.166 53.042 1.00 121.84 524 TYR F N 1
ATOM 20668 C CA . TYR F 2 24 ? 16.417 -11.524 54.335 1.00 121.84 524 TYR F CA 1
ATOM 20669 C C . TYR F 2 24 ? 17.894 -11.441 54.683 1.00 121.84 524 TYR F C 1
ATOM 20670 O O . TYR F 2 24 ? 18.737 -12.129 54.089 1.00 121.84 524 TYR F O 1
ATOM 20688 N N . HIS F 2 25 ? 18.189 -10.589 55.665 1.00 124.23 525 HIS F N 1
ATOM 20689 C CA . HIS F 2 25 ? 19.458 -10.601 56.382 1.00 124.23 525 HIS F CA 1
ATOM 20690 C C . HIS F 2 25 ? 19.180 -10.874 57.851 1.00 124.23 525 HIS F C 1
ATOM 20691 O O . HIS F 2 25 ? 18.526 -10.068 58.525 1.00 124.23 525 HIS F O 1
ATOM 20705 N N . HIS F 2 26 ? 19.672 -12.015 58.331 1.00 128.94 526 HIS F N 1
ATOM 20706 C CA . HIS F 2 26 ? 19.515 -12.433 59.718 1.00 128.94 526 HIS F CA 1
ATOM 20707 C C . HIS F 2 26 ? 20.683 -11.927 60.548 1.00 128.94 526 HIS F C 1
ATOM 20708 O O . HIS F 2 26 ? 21.828 -11.901 60.072 1.00 128.94 526 HIS F O 1
ATOM 20722 N N . GLN F 2 27 ? 20.382 -11.538 61.791 1.00 134.15 527 GLN F N 1
ATOM 20723 C CA . GLN F 2 27 ? 21.372 -11.040 62.743 1.00 134.15 527 GLN F CA 1
ATOM 20724 C C . GLN F 2 27 ? 21.051 -11.610 64.117 1.00 134.15 527 GLN F C 1
ATOM 20725 O O . GLN F 2 27 ? 20.021 -11.266 64.706 1.00 134.15 527 GLN F O 1
ATOM 20739 N N . ASN F 2 28 ? 21.938 -12.453 64.637 1.00 143.22 528 ASN F N 1
ATOM 20740 C CA . ASN F 2 28 ? 21.797 -12.967 65.994 1.00 143.22 528 ASN F CA 1
ATOM 20741 C C . ASN F 2 28 ? 23.181 -13.309 66.540 1.00 143.22 528 ASN F C 1
ATOM 20742 O O . ASN F 2 28 ? 24.201 -13.052 65.892 1.00 143.22 528 ASN F O 1
ATOM 20753 N N . GLU F 2 29 ? 23.198 -13.897 67.745 1.00 145.81 529 GLU F N 1
ATOM 20754 C CA . GLU F 2 29 ? 24.436 -14.108 68.492 1.00 145.81 529 GLU F CA 1
ATOM 20755 C C . GLU F 2 29 ? 25.382 -15.048 67.766 1.00 145.81 529 GLU F C 1
ATOM 20756 O O . GLU F 2 29 ? 26.605 -14.891 67.842 1.00 145.81 529 GLU F O 1
ATOM 20768 N N . GLN F 2 30 ? 24.834 -16.036 67.064 1.00 139.13 530 GLN F N 1
ATOM 20769 C CA . GLN F 2 30 ? 25.668 -16.939 66.288 1.00 139.13 530 GLN F CA 1
ATOM 20770 C C . GLN F 2 30 ? 26.353 -16.228 65.133 1.00 139.13 530 GLN F C 1
ATOM 20771 O O . GLN F 2 30 ? 27.435 -16.658 64.715 1.00 139.13 530 GLN F O 1
ATOM 20785 N N . GLY F 2 31 ? 25.756 -15.164 64.615 1.00 141.75 531 GLY F N 1
ATOM 20786 C CA . GLY F 2 31 ? 26.404 -14.315 63.645 1.00 141.75 531 GLY F CA 1
ATOM 20787 C C . GLY F 2 31 ? 25.377 -13.591 62.807 1.00 141.75 531 GLY F C 1
ATOM 20788 O O . GLY F 2 31 ? 24.211 -13.489 63.176 1.00 141.75 531 GLY F O 1
ATOM 20792 N N . SER F 2 32 ? 25.861 -13.107 61.673 1.00 135.46 532 SER F N 1
ATOM 20793 C CA . SER F 2 32 ? 25.086 -12.406 60.667 1.00 135.46 532 SER F CA 1
ATOM 20794 C C . SER F 2 32 ? 25.049 -13.259 59.406 1.00 135.46 532 SER F C 1
ATOM 20795 O O . SER F 2 32 ? 25.820 -14.210 59.253 1.00 135.46 532 SER F O 1
ATOM 20803 N N . GLY F 2 33 ? 24.155 -12.916 58.490 1.00 129.53 533 GLY F N 1
ATOM 20804 C CA . GLY F 2 33 ? 24.230 -13.513 57.171 1.00 129.53 533 GLY F CA 1
ATOM 20805 C C . GLY F 2 33 ? 23.037 -13.138 56.325 1.00 129.53 533 GLY F C 1
ATOM 20806 O O . GLY F 2 33 ? 22.011 -12.678 56.825 1.00 129.53 533 GLY F O 1
ATOM 20810 N N . TYR F 2 34 ? 23.208 -13.336 55.017 1.00 117.96 534 TYR F N 1
ATOM 20811 C CA . TYR F 2 34 ? 22.195 -13.052 54.008 1.00 117.96 534 TYR F CA 1
ATOM 20812 C C . TYR F 2 34 ? 21.641 -14.376 53.524 1.00 117.96 534 TYR F C 1
ATOM 20813 O O . TYR F 2 34 ? 22.355 -15.383 53.536 1.00 117.96 534 TYR F O 1
ATOM 20831 N N . ALA F 2 35 ? 20.379 -14.385 53.101 1.00 122.47 535 ALA F N 1
ATOM 20832 C CA . ALA F 2 35 ? 19.723 -15.628 52.708 1.00 122.47 535 ALA F CA 1
ATOM 20833 C C . ALA F 2 35 ? 18.513 -15.327 51.841 1.00 122.47 535 ALA F C 1
ATOM 20834 O O . ALA F 2 35 ? 17.663 -14.521 52.224 1.00 122.47 535 ALA F O 1
ATOM 20841 N N . ALA F 2 36 ? 18.416 -16.010 50.700 1.00 114.90 536 ALA F N 1
ATOM 20842 C CA . ALA F 2 36 ? 17.504 -15.595 49.642 1.00 114.90 536 ALA F CA 1
ATOM 20843 C C . ALA F 2 36 ? 16.142 -16.280 49.740 1.00 114.90 536 ALA F C 1
ATOM 20844 O O . ALA F 2 36 ? 16.025 -17.426 50.182 1.00 114.90 536 ALA F O 1
ATOM 20851 N N . ASP F 2 37 ? 15.102 -15.555 49.298 1.00 111.27 537 ASP F N 1
ATOM 20852 C CA . ASP F 2 37 ? 13.707 -16.010 49.341 1.00 111.27 537 ASP F CA 1
ATOM 20853 C C . ASP F 2 37 ? 13.320 -16.596 47.987 1.00 111.27 537 ASP F C 1
ATOM 20854 O O . ASP F 2 37 ? 12.666 -15.943 47.159 1.00 111.27 537 ASP F O 1
ATOM 20863 N N . GLN F 2 38 ? 13.675 -17.860 47.803 1.00 109.08 538 GLN F N 1
ATOM 20864 C CA . GLN F 2 38 ? 13.506 -18.511 46.515 1.00 109.08 538 GLN F CA 1
ATOM 20865 C C . GLN F 2 38 ? 12.044 -18.749 46.170 1.00 109.08 538 GLN F C 1
ATOM 20866 O O . GLN F 2 38 ? 11.731 -18.953 45.000 1.00 109.08 538 GLN F O 1
ATOM 20880 N N . LYS F 2 39 ? 11.145 -18.764 47.155 1.00 108.95 539 LYS F N 1
ATOM 20881 C CA . LYS F 2 39 ? 9.733 -19.007 46.893 1.00 108.95 539 LYS F CA 1
ATOM 20882 C C . LYS F 2 39 ? 9.140 -17.889 46.041 1.00 108.95 539 LYS F C 1
ATOM 20883 O O . LYS F 2 39 ? 8.793 -18.084 44.866 1.00 108.95 539 LYS F O 1
ATOM 20902 N N . SER F 2 40 ? 9.079 -16.697 46.626 1.00 105.95 540 SER F N 1
ATOM 20903 C CA . SER F 2 40 ? 8.504 -15.557 45.934 1.00 105.95 540 SER F CA 1
ATOM 20904 C C . SER F 2 40 ? 9.381 -15.127 44.775 1.00 105.95 540 SER F C 1
ATOM 20905 O O . SER F 2 40 ? 8.876 -14.657 43.745 1.00 105.95 540 SER F O 1
ATOM 20913 N N . THR F 2 41 ? 10.697 -15.280 44.931 1.00 110.21 541 THR F N 1
ATOM 20914 C CA . THR F 2 41 ? 11.622 -14.944 43.861 1.00 110.21 541 THR F CA 1
ATOM 20915 C C . THR F 2 41 ? 11.382 -15.818 42.633 1.00 110.21 541 THR F C 1
ATOM 20916 O O . THR F 2 41 ? 11.318 -15.328 41.499 1.00 110.21 541 THR F O 1
ATOM 20927 N N . GLN F 2 42 ? 11.203 -17.119 42.856 1.00 108.56 542 GLN F N 1
ATOM 20928 C CA . GLN F 2 42 ? 10.987 -18.039 41.746 1.00 108.56 542 GLN F CA 1
ATOM 20929 C C . GLN F 2 42 ? 9.624 -17.811 41.114 1.00 108.56 542 GLN F C 1
ATOM 20930 O O . GLN F 2 42 ? 9.472 -17.953 39.894 1.00 108.56 542 GLN F O 1
ATOM 20944 N N . ASN F 2 43 ? 8.621 -17.464 41.926 1.00 109.69 543 ASN F N 1
ATOM 20945 C CA . ASN F 2 43 ? 7.297 -17.180 41.381 1.00 109.69 543 ASN F CA 1
ATOM 20946 C C . ASN F 2 43 ? 7.341 -15.955 40.482 1.00 109.69 543 ASN F C 1
ATOM 20947 O O . ASN F 2 43 ? 6.759 -15.936 39.386 1.00 109.69 543 ASN F O 1
ATOM 20958 N N . ALA F 2 44 ? 8.056 -14.926 40.931 1.00 107.57 544 ALA F N 1
ATOM 20959 C CA . ALA F 2 44 ? 8.181 -13.703 40.154 1.00 107.57 544 ALA F CA 1
ATOM 20960 C C . ALA F 2 44 ? 8.926 -13.958 38.857 1.00 107.57 544 ALA F C 1
ATOM 20961 O O . ALA F 2 44 ? 8.517 -13.496 37.786 1.00 107.57 544 ALA F O 1
ATOM 20968 N N . ILE F 2 45 ? 10.001 -14.738 38.935 1.00 107.42 545 ILE F N 1
ATOM 20969 C CA . ILE F 2 45 ? 10.832 -14.989 37.763 1.00 107.42 545 ILE F CA 1
ATOM 20970 C C . ILE F 2 45 ? 10.070 -15.844 36.761 1.00 107.42 545 ILE F C 1
ATOM 20971 O O . ILE F 2 45 ? 10.262 -15.727 35.545 1.00 107.42 545 ILE F O 1
ATOM 20987 N N . ASN F 2 46 ? 9.196 -16.722 37.258 1.00 107.89 546 ASN F N 1
ATOM 20988 C CA . ASN F 2 46 ? 8.266 -17.417 36.375 1.00 107.89 546 ASN F CA 1
ATOM 20989 C C . ASN F 2 46 ? 7.340 -16.425 35.689 1.00 107.89 546 ASN F C 1
ATOM 20990 O O . ASN F 2 46 ? 6.984 -16.592 34.513 1.00 107.89 546 ASN F O 1
ATOM 21001 N N . GLY F 2 47 ? 6.942 -15.378 36.417 1.00 108.54 547 GLY F N 1
ATOM 21002 C CA . GLY F 2 47 ? 6.157 -14.321 35.801 1.00 108.54 547 GLY F CA 1
ATOM 21003 C C . GLY F 2 47 ? 6.905 -13.611 34.692 1.00 108.54 547 GLY F C 1
ATOM 21004 O O . GLY F 2 47 ? 6.333 -13.284 33.650 1.00 108.54 547 GLY F O 1
ATOM 21008 N N . ILE F 2 48 ? 8.202 -13.394 34.889 1.00 103.55 548 ILE F N 1
ATOM 21009 C CA . ILE F 2 48 ? 9.007 -12.738 33.866 1.00 103.55 548 ILE F CA 1
ATOM 21010 C C . ILE F 2 48 ? 9.191 -13.660 32.673 1.00 103.55 548 ILE F C 1
ATOM 21011 O O . ILE F 2 48 ? 9.300 -13.207 31.527 1.00 103.55 548 ILE F O 1
ATOM 21027 N N . THR F 2 49 ? 9.274 -14.966 32.934 1.00 113.71 549 THR F N 1
ATOM 21028 C CA . THR F 2 49 ? 9.364 -15.938 31.854 1.00 113.71 549 THR F CA 1
ATOM 21029 C C . THR F 2 49 ? 8.126 -15.873 30.980 1.00 113.71 549 THR F C 1
ATOM 21030 O O . THR F 2 49 ? 8.221 -15.752 29.753 1.00 113.71 549 THR F O 1
ATOM 21041 N N . ASN F 2 50 ? 6.952 -15.899 31.615 1.00 116.67 550 ASN F N 1
ATOM 21042 C CA . ASN F 2 50 ? 5.704 -15.825 30.866 1.00 116.67 550 ASN F CA 1
ATOM 21043 C C . ASN F 2 50 ? 5.551 -14.485 30.165 1.00 116.67 550 ASN F C 1
ATOM 21044 O O . ASN F 2 50 ? 4.893 -14.398 29.120 1.00 116.67 550 ASN F O 1
ATOM 21055 N N . LYS F 2 51 ? 6.130 -13.427 30.740 1.00 110.51 551 LYS F N 1
ATOM 21056 C CA . LYS F 2 51 ? 6.131 -12.120 30.108 1.00 110.51 551 LYS F CA 1
ATOM 21057 C C . LYS F 2 51 ? 6.870 -12.220 28.792 1.00 110.51 551 LYS F C 1
ATOM 21058 O O . LYS F 2 51 ? 6.269 -12.058 27.730 1.00 110.51 551 LYS F O 1
ATOM 21077 N N . VAL F 2 52 ? 8.149 -12.570 28.871 1.00 111.89 552 VAL F N 1
ATOM 21078 C CA . VAL F 2 52 ? 9.036 -12.452 27.726 1.00 111.89 552 VAL F CA 1
ATOM 21079 C C . VAL F 2 52 ? 8.658 -13.449 26.644 1.00 111.89 552 VAL F C 1
ATOM 21080 O O . VAL F 2 52 ? 8.787 -13.160 25.443 1.00 111.89 552 VAL F O 1
ATOM 21093 N N . ASN F 2 53 ? 8.150 -14.616 27.043 1.00 120.01 553 ASN F N 1
ATOM 21094 C CA . ASN F 2 53 ? 7.510 -15.492 26.072 1.00 120.01 553 ASN F CA 1
ATOM 21095 C C . ASN F 2 53 ? 6.284 -14.829 25.472 1.00 120.01 553 ASN F C 1
ATOM 21096 O O . ASN F 2 53 ? 6.057 -14.930 24.262 1.00 120.01 553 ASN F O 1
ATOM 21107 N N . SER F 2 54 ? 5.512 -14.107 26.286 1.00 125.46 554 SER F N 1
ATOM 21108 C CA . SER F 2 54 ? 4.326 -13.409 25.812 1.00 125.46 554 SER F CA 1
ATOM 21109 C C . SER F 2 54 ? 4.623 -12.059 25.170 1.00 125.46 554 SER F C 1
ATOM 21110 O O . SER F 2 54 ? 3.684 -11.290 24.945 1.00 125.46 554 SER F O 1
ATOM 21118 N N . VAL F 2 55 ? 5.892 -11.741 24.910 1.00 115.69 555 VAL F N 1
ATOM 21119 C CA . VAL F 2 55 ? 6.287 -10.609 24.082 1.00 115.69 555 VAL F CA 1
ATOM 21120 C C . VAL F 2 55 ? 6.879 -11.106 22.780 1.00 115.69 555 VAL F C 1
ATOM 21121 O O . VAL F 2 55 ? 6.571 -10.583 21.707 1.00 115.69 555 VAL F O 1
ATOM 21134 N N . ILE F 2 56 ? 7.724 -12.123 22.872 1.00 116.51 556 ILE F N 1
ATOM 21135 C CA . ILE F 2 56 ? 8.468 -12.600 21.719 1.00 116.51 556 ILE F CA 1
ATOM 21136 C C . ILE F 2 56 ? 7.499 -13.352 20.822 1.00 116.51 556 ILE F C 1
ATOM 21137 O O . ILE F 2 56 ? 7.417 -13.095 19.616 1.00 116.51 556 ILE F O 1
ATOM 21153 N N . GLU F 2 57 ? 6.753 -14.281 21.422 1.00 120.15 557 GLU F N 1
ATOM 21154 C CA . GLU F 2 57 ? 5.899 -15.195 20.669 1.00 120.15 557 GLU F CA 1
ATOM 21155 C C . GLU F 2 57 ? 4.772 -14.484 19.935 1.00 120.15 557 GLU F C 1
ATOM 21156 O O . GLU F 2 57 ? 4.247 -15.013 18.952 1.00 120.15 557 GLU F O 1
ATOM 21168 N N . LYS F 2 58 ? 4.382 -13.299 20.391 1.00 119.04 558 LYS F N 1
ATOM 21169 C CA . LYS F 2 58 ? 3.198 -12.654 19.858 1.00 119.04 558 LYS F CA 1
ATOM 21170 C C . LYS F 2 58 ? 3.421 -12.098 18.460 1.00 119.04 558 LYS F C 1
ATOM 21171 O O . LYS F 2 58 ? 2.449 -11.787 17.767 1.00 119.04 558 LYS F O 1
ATOM 21190 N N . MET F 2 59 ? 4.668 -11.951 18.036 1.00 111.19 559 MET F N 1
ATOM 21191 C CA . MET F 2 59 ? 4.966 -11.779 16.628 1.00 111.19 559 MET F CA 1
ATOM 21192 C C . MET F 2 59 ? 4.633 -13.055 15.857 1.00 111.19 559 MET F C 1
ATOM 21193 O O . MET F 2 59 ? 4.650 -14.160 16.402 1.00 111.19 559 MET F O 1
ATOM 21207 N N . ASN F 2 60 ? 4.318 -12.885 14.571 1.00 118.23 560 ASN F N 1
ATOM 21208 C CA . ASN F 2 60 ? 4.457 -13.938 13.568 1.00 118.23 560 ASN F CA 1
ATOM 21209 C C . ASN F 2 60 ? 5.333 -13.402 12.445 1.00 118.23 560 ASN F C 1
ATOM 21210 O O . ASN F 2 60 ? 4.961 -12.448 11.756 1.00 118.23 560 ASN F O 1
ATOM 21221 N N . THR F 2 61 ? 6.505 -14.012 12.284 1.00 126.32 561 THR F N 1
ATOM 21222 C CA . THR F 2 61 ? 7.503 -13.603 11.302 1.00 126.32 561 THR F CA 1
ATOM 21223 C C . THR F 2 61 ? 7.349 -14.490 10.079 1.00 126.32 561 THR F C 1
ATOM 21224 O O . THR F 2 61 ? 7.687 -15.675 10.121 1.00 126.32 561 THR F O 1
ATOM 21235 N N . GLN F 2 62 ? 6.845 -13.921 8.994 1.00 129.30 562 GLN F N 1
ATOM 21236 C CA . GLN F 2 62 ? 6.632 -14.706 7.794 1.00 129.30 562 GLN F CA 1
ATOM 21237 C C . GLN F 2 62 ? 7.953 -15.050 7.127 1.00 129.30 562 GLN F C 1
ATOM 21238 O O . GLN F 2 62 ? 8.984 -14.411 7.352 1.00 129.30 562 GLN F O 1
ATOM 21252 N N . PHE F 2 63 ? 7.904 -16.074 6.281 1.00 132.81 563 PHE F N 1
ATOM 21253 C CA . PHE F 2 63 ? 8.984 -16.296 5.337 1.00 132.81 563 PHE F CA 1
ATOM 21254 C C . PHE F 2 63 ? 8.907 -15.195 4.301 1.00 132.81 563 PHE F C 1
ATOM 21255 O O . PHE F 2 63 ? 8.219 -15.320 3.285 1.00 132.81 563 PHE F O 1
ATOM 21272 N N . THR F 2 64 ? 9.627 -14.119 4.574 1.00 128.81 564 THR F N 1
ATOM 21273 C CA . THR F 2 64 ? 9.333 -12.809 4.032 1.00 128.81 564 THR F CA 1
ATOM 21274 C C . THR F 2 64 ? 10.336 -12.500 2.935 1.00 128.81 564 THR F C 1
ATOM 21275 O O . THR F 2 64 ? 11.420 -13.083 2.898 1.00 128.81 564 THR F O 1
ATOM 21286 N N . ALA F 2 65 ? 9.923 -11.646 1.997 1.00 123.08 565 ALA F N 1
ATOM 21287 C CA . ALA F 2 65 ? 10.818 -10.952 1.080 1.00 123.08 565 ALA F CA 1
ATOM 21288 C C . ALA F 2 65 ? 10.432 -9.482 1.086 1.00 123.08 565 ALA F C 1
ATOM 21289 O O . ALA F 2 65 ? 9.325 -9.130 0.666 1.00 123.08 565 ALA F O 1
ATOM 21296 N N . VAL F 2 66 ? 11.340 -8.627 1.554 1.00 111.79 566 VAL F N 1
ATOM 21297 C CA . VAL F 2 66 ? 10.996 -7.215 1.703 1.00 111.79 566 VAL F CA 1
ATOM 21298 C C . VAL F 2 66 ? 10.994 -6.509 0.357 1.00 111.79 566 VAL F C 1
ATOM 21299 O O . VAL F 2 66 ? 9.955 -6.023 -0.103 1.00 111.79 566 VAL F O 1
ATOM 21312 N N . GLY F 2 67 ? 12.144 -6.454 -0.287 1.00 108.53 567 GLY F N 1
ATOM 21313 C CA . GLY F 2 67 ? 12.433 -5.394 -1.219 1.00 108.53 567 GLY F CA 1
ATOM 21314 C C . GLY F 2 67 ? 11.691 -5.476 -2.522 1.00 108.53 567 GLY F C 1
ATOM 21315 O O . GLY F 2 67 ? 11.164 -6.514 -2.908 1.00 108.53 567 GLY F O 1
ATOM 21319 N N . LYS F 2 68 ? 11.656 -4.324 -3.181 1.00 101.71 568 LYS F N 1
A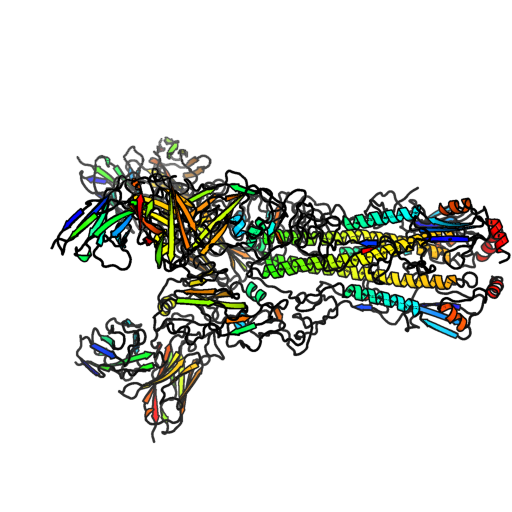TOM 21320 C CA . LYS F 2 68 ? 11.072 -4.149 -4.497 1.00 101.71 568 LYS F CA 1
ATOM 21321 C C . LYS F 2 68 ? 11.980 -3.211 -5.269 1.00 101.71 568 LYS F C 1
ATOM 21322 O O . LYS F 2 68 ? 12.936 -2.656 -4.722 1.00 101.71 568 LYS F O 1
ATOM 21341 N N . GLU F 2 69 ? 11.679 -3.025 -6.549 1.00 97.32 569 GLU F N 1
ATOM 21342 C CA . GLU F 2 69 ? 12.267 -1.912 -7.271 1.00 97.32 569 GLU F CA 1
ATOM 21343 C C . GLU F 2 69 ? 11.389 -1.570 -8.456 1.00 97.32 569 GLU F C 1
ATOM 21344 O O . GLU F 2 69 ? 10.511 -2.340 -8.852 1.00 97.32 569 GLU F O 1
ATOM 21356 N N . PHE F 2 70 ? 11.630 -0.375 -8.989 1.00 88.22 570 PHE F N 1
ATOM 21357 C CA . PHE F 2 70 ? 10.745 0.288 -9.934 1.00 88.22 570 PHE F CA 1
ATOM 21358 C C . PHE F 2 70 ? 11.589 1.078 -10.916 1.00 88.22 570 PHE F C 1
ATOM 21359 O O . PHE F 2 70 ? 12.754 1.384 -10.644 1.00 88.22 570 PHE F O 1
ATOM 21376 N N . ASN F 2 71 ? 10.987 1.407 -12.064 1.00 87.26 571 ASN F N 1
ATOM 21377 C CA . ASN F 2 71 ? 11.569 2.393 -12.969 1.00 87.26 571 ASN F CA 1
ATOM 21378 C C . ASN F 2 71 ? 11.116 3.772 -12.490 1.00 87.26 571 ASN F C 1
ATOM 21379 O O . ASN F 2 71 ? 10.562 3.921 -11.398 1.00 87.26 571 ASN F O 1
ATOM 21390 N N . LYS F 2 72 ? 11.313 4.778 -13.330 1.00 85.65 572 LYS F N 1
ATOM 21391 C CA . LYS F 2 72 ? 10.948 6.154 -13.039 1.00 85.65 572 LYS F CA 1
ATOM 21392 C C . LYS F 2 72 ? 9.604 6.572 -13.632 1.00 85.65 572 LYS F C 1
ATOM 21393 O O . LYS F 2 72 ? 9.270 7.758 -13.556 1.00 85.65 572 LYS F O 1
ATOM 21412 N N . LEU F 2 73 ? 8.842 5.647 -14.231 1.00 85.35 573 LEU F N 1
ATOM 21413 C CA . LEU F 2 73 ? 7.450 5.862 -14.618 1.00 85.35 573 LEU F CA 1
ATOM 21414 C C . LEU F 2 73 ? 6.473 5.184 -13.663 1.00 85.35 573 LEU F C 1
ATOM 21415 O O . LEU F 2 73 ? 5.294 5.015 -13.995 1.00 85.35 573 LEU F O 1
ATOM 21431 N N . GLU F 2 74 ? 6.928 4.860 -12.459 1.00 87.96 574 GLU F N 1
ATOM 21432 C CA . GLU F 2 74 ? 6.184 4.122 -11.457 1.00 87.96 574 GLU F CA 1
ATOM 21433 C C . GLU F 2 74 ? 6.177 4.885 -10.145 1.00 87.96 574 GLU F C 1
ATOM 21434 O O . GLU F 2 74 ? 5.957 4.300 -9.083 1.00 87.96 574 GLU F O 1
ATOM 21446 N N . ARG F 2 75 ? 6.359 6.205 -10.224 1.00 84.79 575 ARG F N 1
ATOM 21447 C CA . ARG F 2 75 ? 6.731 7.012 -9.076 1.00 84.79 575 ARG F CA 1
ATOM 21448 C C . ARG F 2 75 ? 5.593 7.125 -8.096 1.00 84.79 575 ARG F C 1
ATOM 21449 O O . ARG F 2 75 ? 5.820 7.407 -6.913 1.00 84.79 575 ARG F O 1
ATOM 21470 N N . ARG F 2 76 ? 4.364 7.012 -8.603 1.00 86.71 576 ARG F N 1
ATOM 21471 C CA . ARG F 2 76 ? 3.214 6.718 -7.772 1.00 86.71 576 ARG F CA 1
ATOM 21472 C C . ARG F 2 76 ? 3.518 5.559 -6.854 1.00 86.71 576 ARG F C 1
ATOM 21473 O O . ARG F 2 76 ? 3.469 5.687 -5.631 1.00 86.71 576 ARG F O 1
ATOM 21494 N N . MET F 2 77 ? 3.934 4.444 -7.436 1.00 86.49 577 MET F N 1
ATOM 21495 C CA . MET F 2 77 ? 4.170 3.259 -6.636 1.00 86.49 577 MET F CA 1
ATOM 21496 C C . MET F 2 77 ? 5.439 3.384 -5.809 1.00 86.49 577 MET F C 1
ATOM 21497 O O . MET F 2 77 ? 5.551 2.738 -4.763 1.00 86.49 577 MET F O 1
ATOM 21511 N N . GLU F 2 78 ? 6.397 4.205 -6.237 1.00 89.77 578 GLU F N 1
ATOM 21512 C CA . GLU F 2 78 ? 7.632 4.341 -5.483 1.00 89.77 578 GLU F CA 1
ATOM 21513 C C . GLU F 2 78 ? 7.346 5.127 -4.217 1.00 89.77 578 GLU F C 1
ATOM 21514 O O . GLU F 2 78 ? 7.650 4.671 -3.110 1.00 89.77 578 GLU F O 1
ATOM 21526 N N . ASN F 2 79 ? 6.759 6.315 -4.378 1.00 90.37 579 ASN F N 1
ATOM 21527 C CA . ASN F 2 79 ? 6.477 7.157 -3.223 1.00 90.37 579 ASN F CA 1
ATOM 21528 C C . ASN F 2 79 ? 5.414 6.531 -2.341 1.00 90.37 579 ASN F C 1
ATOM 21529 O O . ASN F 2 79 ? 5.404 6.757 -1.122 1.00 90.37 579 ASN F O 1
ATOM 21540 N N . LEU F 2 80 ? 4.511 5.751 -2.942 1.00 83.94 580 LEU F N 1
ATOM 21541 C CA . LEU F 2 80 ? 3.584 4.924 -2.193 1.00 83.94 580 LEU F CA 1
ATOM 21542 C C . LEU F 2 80 ? 4.383 3.987 -1.318 1.00 83.94 580 LEU F C 1
ATOM 21543 O O . LEU F 2 80 ? 4.451 4.233 -0.118 1.00 83.94 580 LEU F O 1
ATOM 21559 N N . ASN F 2 81 ? 5.126 3.063 -1.942 1.00 89.44 581 ASN F N 1
ATOM 21560 C CA . ASN F 2 81 ? 5.755 1.937 -1.249 1.00 89.44 581 ASN F CA 1
ATOM 21561 C C . ASN F 2 81 ? 6.742 2.414 -0.195 1.00 89.44 581 ASN F C 1
ATOM 21562 O O . ASN F 2 81 ? 6.880 1.814 0.877 1.00 89.44 581 ASN F O 1
ATOM 21573 N N . LYS F 2 82 ? 7.378 3.549 -0.468 1.00 93.62 582 LYS F N 1
ATOM 21574 C CA . LYS F 2 82 ? 8.130 4.262 0.547 1.00 93.62 582 LYS F CA 1
ATOM 21575 C C . LYS F 2 82 ? 7.224 4.704 1.696 1.00 93.62 582 LYS F C 1
ATOM 21576 O O . LYS F 2 82 ? 7.560 4.498 2.867 1.00 93.62 582 LYS F O 1
ATOM 21595 N N . LYS F 2 83 ? 6.072 5.318 1.382 1.00 90.95 583 LYS F N 1
ATOM 21596 C CA . LYS F 2 83 ? 5.182 5.829 2.433 1.00 90.95 583 LYS F CA 1
ATOM 21597 C C . LYS F 2 83 ? 4.617 4.695 3.266 1.00 90.95 583 LYS F C 1
ATOM 21598 O O . LYS F 2 83 ? 4.482 4.804 4.490 1.00 90.95 583 LYS F O 1
ATOM 21617 N N . VAL F 2 84 ? 4.217 3.637 2.581 1.00 85.84 584 VAL F N 1
ATOM 21618 C CA . VAL F 2 84 ? 3.710 2.386 3.105 1.00 85.84 584 VAL F CA 1
ATOM 21619 C C . VAL F 2 84 ? 4.711 1.874 4.122 1.00 85.84 584 VAL F C 1
ATOM 21620 O O . VAL F 2 84 ? 4.424 1.846 5.328 1.00 85.84 584 VAL F O 1
ATOM 21633 N N . ASP F 2 85 ? 5.918 1.575 3.637 1.00 93.73 585 ASP F N 1
ATOM 21634 C CA . ASP F 2 85 ? 6.915 0.888 4.447 1.00 93.73 585 ASP F CA 1
ATOM 21635 C C . ASP F 2 85 ? 7.357 1.743 5.621 1.00 93.73 585 ASP F C 1
ATOM 21636 O O . ASP F 2 85 ? 7.434 1.260 6.753 1.00 93.73 585 ASP F O 1
ATOM 21645 N N . ASP F 2 86 ? 7.573 3.035 5.374 1.00 98.47 586 ASP F N 1
ATOM 21646 C CA . ASP F 2 86 ? 7.949 3.961 6.437 1.00 98.47 586 ASP F CA 1
ATOM 21647 C C . ASP F 2 86 ? 6.850 4.078 7.479 1.00 98.47 586 ASP F C 1
ATOM 21648 O O . ASP F 2 86 ? 7.129 4.209 8.675 1.00 98.47 586 ASP F O 1
ATOM 21657 N N . GLY F 2 87 ? 5.597 3.999 7.042 1.00 92.50 587 GLY F N 1
ATOM 21658 C CA . GLY F 2 87 ? 4.467 3.998 7.946 1.00 92.50 587 GLY F CA 1
ATOM 21659 C C . GLY F 2 87 ? 4.508 2.812 8.883 1.00 92.50 587 GLY F C 1
ATOM 21660 O O . GLY F 2 87 ? 4.456 2.974 10.116 1.00 92.50 587 GLY F O 1
ATOM 21664 N N . PHE F 2 88 ? 4.657 1.622 8.285 1.00 89.49 588 PHE F N 1
ATOM 21665 C CA . PHE F 2 88 ? 4.701 0.387 9.058 1.00 89.49 588 PHE F CA 1
ATOM 21666 C C . PHE F 2 88 ? 5.865 0.381 10.036 1.00 89.49 588 PHE F C 1
ATOM 21667 O O . PHE F 2 88 ? 5.689 0.081 11.224 1.00 89.49 588 PHE F O 1
ATOM 21684 N N . ILE F 2 89 ? 7.040 0.777 9.553 1.00 97.51 589 ILE F N 1
ATOM 21685 C CA . ILE F 2 89 ? 8.300 0.831 10.284 1.00 97.51 589 ILE F CA 1
ATOM 21686 C C . ILE F 2 89 ? 8.128 1.726 11.495 1.00 97.51 589 ILE F C 1
ATOM 21687 O O . ILE F 2 89 ? 8.493 1.365 12.621 1.00 97.51 589 ILE F O 1
ATOM 21703 N N . ASP F 2 90 ? 7.533 2.884 11.263 1.00 97.08 590 ASP F N 1
ATOM 21704 C CA . ASP F 2 90 ? 7.350 3.832 12.342 1.00 97.08 590 ASP F CA 1
ATOM 21705 C C . ASP F 2 90 ? 6.342 3.333 13.358 1.00 97.08 590 ASP F C 1
ATOM 21706 O O . ASP F 2 90 ? 6.460 3.643 14.545 1.00 97.08 590 ASP F O 1
ATOM 21715 N N . ILE F 2 91 ? 5.367 2.543 12.930 1.00 97.94 591 ILE F N 1
ATOM 21716 C CA . ILE F 2 91 ? 4.307 2.123 13.836 1.00 97.94 591 ILE F CA 1
ATOM 21717 C C . ILE F 2 91 ? 4.827 1.031 14.752 1.00 97.94 591 ILE F C 1
ATOM 21718 O O . ILE F 2 91 ? 4.585 1.069 15.969 1.00 97.94 591 ILE F O 1
ATOM 21734 N N . TRP F 2 92 ? 5.529 0.051 14.167 1.00 94.07 592 TRP F N 1
ATOM 21735 C CA . TRP F 2 92 ? 6.210 -0.958 14.973 1.00 94.07 592 TRP F CA 1
ATOM 21736 C C . TRP F 2 92 ? 7.199 -0.305 15.921 1.00 94.07 592 TRP F C 1
ATOM 21737 O O . TRP F 2 92 ? 7.316 -0.702 17.087 1.00 94.07 592 TRP F O 1
ATOM 21758 N N . THR F 2 93 ? 7.903 0.715 15.423 1.00 98.75 593 THR F N 1
ATOM 21759 C CA . THR F 2 93 ? 8.921 1.413 16.194 1.00 98.75 593 THR F CA 1
ATOM 21760 C C . THR F 2 93 ? 8.304 2.087 17.408 1.00 98.75 593 THR F C 1
ATOM 21761 O O . THR F 2 93 ? 8.748 1.910 18.545 1.00 98.75 593 THR F O 1
ATOM 21772 N N . TYR F 2 94 ? 7.224 2.813 17.170 1.00 98.03 594 TYR F N 1
ATOM 21773 C CA . TYR F 2 94 ? 6.574 3.608 18.196 1.00 98.03 594 TYR F CA 1
ATOM 21774 C C . TYR F 2 94 ? 5.953 2.717 19.252 1.00 98.03 594 TYR F C 1
ATOM 21775 O O . TYR F 2 94 ? 6.178 2.898 20.460 1.00 98.03 594 TYR F O 1
ATOM 21793 N N . ASN F 2 95 ? 5.198 1.721 18.793 1.00 97.07 595 ASN F N 1
ATOM 21794 C CA . ASN F 2 95 ? 4.504 0.816 19.694 1.00 97.07 595 ASN F CA 1
ATOM 21795 C C . ASN F 2 95 ? 5.486 0.012 20.525 1.00 97.07 595 ASN F C 1
ATOM 21796 O O . ASN F 2 95 ? 5.307 -0.160 21.735 1.00 97.07 595 ASN F O 1
ATOM 21807 N N . ALA F 2 96 ? 6.549 -0.469 19.891 1.00 96.71 596 ALA F N 1
ATOM 21808 C CA . ALA F 2 96 ? 7.518 -1.277 20.616 1.00 96.71 596 ALA F CA 1
ATOM 21809 C C . ALA F 2 96 ? 8.309 -0.449 21.613 1.00 96.71 596 ALA F C 1
ATOM 21810 O O . ALA F 2 96 ? 8.594 -0.921 22.714 1.00 96.71 596 ALA F O 1
ATOM 21817 N N . GLU F 2 97 ? 8.652 0.785 21.256 1.00 101.23 597 GLU F N 1
ATOM 21818 C CA . GLU F 2 97 ? 9.418 1.639 22.156 1.00 101.23 597 GLU F CA 1
ATOM 21819 C C . GLU F 2 97 ? 8.621 1.975 23.403 1.00 101.23 597 GLU F C 1
ATOM 21820 O O . GLU F 2 97 ? 9.115 1.828 24.536 1.00 101.23 597 GLU F O 1
ATOM 21832 N N . LEU F 2 98 ? 7.364 2.388 23.202 1.00 103.59 598 LEU F N 1
ATOM 21833 C CA . LEU F 2 98 ? 6.438 2.584 24.312 1.00 103.59 598 LEU F CA 1
ATOM 21834 C C . LEU F 2 98 ? 6.270 1.314 25.129 1.00 103.59 598 LEU F C 1
ATOM 21835 O O . LEU F 2 98 ? 6.172 1.365 26.358 1.00 103.59 598 LEU F O 1
ATOM 21851 N N . LEU F 2 99 ? 6.283 0.162 24.463 1.00 100.38 599 LEU F N 1
ATOM 21852 C CA . LEU F 2 99 ? 6.089 -1.092 25.164 1.00 100.38 599 LEU F CA 1
ATOM 21853 C C . LEU F 2 99 ? 7.280 -1.410 26.053 1.00 100.38 599 LEU F C 1
ATOM 21854 O O . LEU F 2 99 ? 7.109 -1.955 27.145 1.00 100.38 599 LEU F O 1
ATOM 21870 N N . VAL F 2 100 ? 8.494 -1.072 25.609 1.00 106.92 600 VAL F N 1
ATOM 21871 C CA . VAL F 2 100 ? 9.667 -1.315 26.446 1.00 106.92 600 VAL F CA 1
ATOM 21872 C C . VAL F 2 100 ? 9.616 -0.417 27.666 1.00 106.92 600 VAL F C 1
ATOM 21873 O O . VAL F 2 100 ? 9.890 -0.861 28.792 1.00 106.92 600 VAL F O 1
ATOM 21886 N N . LEU F 2 101 ? 9.231 0.846 27.466 1.00 105.00 601 LEU F N 1
ATOM 21887 C CA . LEU F 2 101 ? 9.162 1.804 28.564 1.00 105.00 601 LEU F CA 1
ATOM 21888 C C . LEU F 2 101 ? 8.133 1.379 29.604 1.00 105.00 601 LEU F C 1
ATOM 21889 O O . LEU F 2 101 ? 8.437 1.268 30.803 1.00 105.00 601 LEU F O 1
ATOM 21905 N N . LEU F 2 102 ? 6.933 1.071 29.126 1.00 104.93 602 LEU F N 1
ATOM 21906 C CA . LEU F 2 102 ? 5.832 0.692 29.995 1.00 104.93 602 LEU F CA 1
ATOM 21907 C C . LEU F 2 102 ? 6.108 -0.621 30.705 1.00 104.93 602 LEU F C 1
ATOM 21908 O O . LEU F 2 102 ? 5.906 -0.719 31.915 1.00 104.93 602 LEU F O 1
ATOM 21924 N N . GLU F 2 103 ? 6.568 -1.628 29.963 1.00 105.09 603 GLU F N 1
ATOM 21925 C CA . GLU F 2 103 ? 6.814 -2.933 30.564 1.00 105.09 603 GLU F CA 1
ATOM 21926 C C . GLU F 2 103 ? 7.919 -2.884 31.593 1.00 105.09 603 GLU F C 1
ATOM 21927 O O . GLU F 2 103 ? 7.836 -3.572 32.615 1.00 105.09 603 GLU F O 1
ATOM 21939 N N . ASN F 2 104 ? 8.947 -2.074 31.359 1.00 103.05 604 ASN F N 1
ATOM 21940 C CA . ASN F 2 104 ? 9.980 -1.962 32.374 1.00 103.05 604 ASN F CA 1
ATOM 21941 C C . ASN F 2 104 ? 9.467 -1.239 33.604 1.00 103.05 604 ASN F C 1
ATOM 21942 O O . ASN F 2 104 ? 9.846 -1.601 34.727 1.00 103.05 604 ASN F O 1
ATOM 21953 N N . GLU F 2 105 ? 8.587 -0.254 33.415 1.00 107.86 605 GLU F N 1
ATOM 21954 C CA . GLU F 2 105 ? 7.975 0.415 34.556 1.00 107.86 605 GLU F CA 1
ATOM 21955 C C . GLU F 2 105 ? 7.140 -0.561 35.367 1.00 107.86 605 GLU F C 1
ATOM 21956 O O . GLU F 2 105 ? 7.278 -0.653 36.592 1.00 107.86 605 GLU F O 1
ATOM 21968 N N . ARG F 2 106 ? 6.294 -1.329 34.684 1.00 106.83 606 ARG F N 1
ATOM 21969 C CA . ARG F 2 106 ? 5.459 -2.315 35.351 1.00 106.83 606 ARG F CA 1
ATOM 21970 C C . ARG F 2 106 ? 6.282 -3.427 35.979 1.00 106.83 606 ARG F C 1
ATOM 21971 O O . ARG F 2 106 ? 5.828 -4.049 36.942 1.00 106.83 606 ARG F O 1
ATOM 21992 N N . THR F 2 107 ? 7.482 -3.679 35.465 1.00 111.11 607 THR F N 1
ATOM 21993 C CA . THR F 2 107 ? 8.370 -4.639 36.095 1.00 111.11 607 THR F CA 1
ATOM 21994 C C . THR F 2 107 ? 8.914 -4.090 37.403 1.00 111.11 607 THR F C 1
ATOM 21995 O O . THR F 2 107 ? 8.980 -4.811 38.408 1.00 111.11 607 THR F O 1
ATOM 22006 N N . LEU F 2 108 ? 9.330 -2.817 37.396 1.00 106.09 608 LEU F N 1
ATOM 22007 C CA . LEU F 2 108 ? 9.795 -2.165 38.620 1.00 106.09 608 LEU F CA 1
ATOM 22008 C C . LEU F 2 108 ? 8.706 -2.157 39.674 1.00 106.09 608 LEU F C 1
ATOM 22009 O O . LEU F 2 108 ? 8.944 -2.441 40.856 1.00 106.09 608 LEU F O 1
ATOM 22025 N N . ASP F 2 109 ? 7.488 -1.881 39.236 1.00 114.68 609 ASP F N 1
ATOM 22026 C CA . ASP F 2 109 ? 6.366 -1.851 40.154 1.00 114.68 609 ASP F CA 1
ATOM 22027 C C . ASP F 2 109 ? 6.024 -3.249 40.638 1.00 114.68 609 ASP F C 1
ATOM 22028 O O . ASP F 2 109 ? 5.556 -3.420 41.768 1.00 114.68 609 ASP F O 1
ATOM 22037 N N . PHE F 2 110 ? 6.251 -4.255 39.795 1.00 107.70 610 PHE F N 1
ATOM 22038 C CA . PHE F 2 110 ? 6.021 -5.633 40.192 1.00 107.70 610 PHE F CA 1
ATOM 22039 C C . PHE F 2 110 ? 6.986 -6.031 41.292 1.00 107.70 610 PHE F C 1
ATOM 22040 O O . PHE F 2 110 ? 6.598 -6.665 42.286 1.00 107.70 610 PHE F O 1
ATOM 22057 N N . HIS F 2 111 ? 8.248 -5.622 41.148 1.00 106.12 611 HIS F N 1
ATOM 22058 C CA . HIS F 2 111 ? 9.237 -5.973 42.153 1.00 106.12 611 HIS F CA 1
ATOM 22059 C C . HIS F 2 111 ? 8.945 -5.270 43.469 1.00 106.12 611 HIS F C 1
ATOM 22060 O O . HIS F 2 111 ? 8.927 -5.894 44.543 1.00 106.12 611 HIS F O 1
ATOM 22074 N N . ASP F 2 112 ? 8.717 -3.957 43.381 1.00 106.57 612 ASP F N 1
ATOM 22075 C CA . ASP F 2 112 ? 8.415 -3.077 44.504 1.00 106.57 612 ASP F CA 1
ATOM 22076 C C . ASP F 2 112 ? 7.208 -3.593 45.272 1.00 106.57 612 ASP F C 1
ATOM 22077 O O . ASP F 2 112 ? 7.178 -3.619 46.512 1.00 106.57 612 ASP F O 1
ATOM 22086 N N . SER F 2 113 ? 6.216 -4.022 44.499 1.00 112.01 613 SER F N 1
ATOM 22087 C CA . SER F 2 113 ? 5.030 -4.639 45.056 1.00 112.01 613 SER F CA 1
ATOM 22088 C C . SER F 2 113 ? 5.360 -5.885 45.843 1.00 112.01 613 SER F C 1
ATOM 22089 O O . SER F 2 113 ? 4.859 -6.060 46.957 1.00 112.01 613 SER F O 1
ATOM 22097 N N . ASN F 2 114 ? 6.189 -6.759 45.274 1.00 106.82 614 ASN F N 1
ATOM 22098 C CA . ASN F 2 114 ? 6.453 -8.050 45.896 1.00 106.82 614 ASN F CA 1
ATOM 22099 C C . ASN F 2 114 ? 7.194 -7.882 47.216 1.00 106.82 614 ASN F C 1
ATOM 22100 O O . ASN F 2 114 ? 6.868 -8.526 48.222 1.00 106.82 614 ASN F O 1
ATOM 22111 N N . VAL F 2 115 ? 8.162 -6.972 47.241 1.00 103.53 615 VAL F N 1
ATOM 22112 C CA . VAL F 2 115 ? 8.892 -6.723 48.479 1.00 103.53 615 VAL F CA 1
ATOM 22113 C C . VAL F 2 115 ? 8.000 -6.055 49.510 1.00 103.53 615 VAL F C 1
ATOM 22114 O O . VAL F 2 115 ? 8.148 -6.284 50.714 1.00 103.53 615 VAL F O 1
ATOM 22127 N N . LYS F 2 116 ? 7.075 -5.207 49.062 1.00 108.98 616 LYS F N 1
ATOM 22128 C CA . LYS F 2 116 ? 6.159 -4.573 50.002 1.00 108.98 616 LYS F CA 1
ATOM 22129 C C . LYS F 2 116 ? 5.232 -5.603 50.619 1.00 108.98 616 LYS F C 1
ATOM 22130 O O . LYS F 2 116 ? 4.917 -5.543 51.821 1.00 108.98 616 LYS F O 1
ATOM 22149 N N . ASN F 2 117 ? 4.772 -6.540 49.789 1.00 114.31 617 ASN F N 1
ATOM 22150 C CA . ASN F 2 117 ? 3.924 -7.624 50.251 1.00 114.31 617 ASN F CA 1
ATOM 22151 C C . ASN F 2 117 ? 4.648 -8.430 51.303 1.00 114.31 617 ASN F C 1
ATOM 22152 O O . ASN F 2 117 ? 4.139 -8.623 52.410 1.00 114.31 617 ASN F O 1
ATOM 22163 N N . LEU F 2 118 ? 5.896 -8.784 51.003 1.00 117.68 618 LEU F N 1
ATOM 22164 C CA . LEU F 2 118 ? 6.706 -9.581 51.910 1.00 117.68 618 LEU F CA 1
ATOM 22165 C C . LEU F 2 118 ? 6.985 -8.834 53.204 1.00 117.68 618 LEU F C 1
ATOM 22166 O O . LEU F 2 118 ? 7.050 -9.433 54.281 1.00 117.68 618 LEU F O 1
ATOM 22182 N N . TYR F 2 119 ? 7.146 -7.514 53.105 1.00 114.09 619 TYR F N 1
ATOM 22183 C CA . TYR F 2 119 ? 7.351 -6.681 54.281 1.00 114.09 619 TYR F CA 1
ATOM 22184 C C . TYR F 2 119 ? 6.155 -6.753 55.208 1.00 114.09 619 TYR F C 1
ATOM 22185 O O . TYR F 2 119 ? 6.313 -6.895 56.430 1.00 114.09 619 TYR F O 1
ATOM 22203 N N . GLU F 2 120 ? 4.952 -6.740 54.640 1.00 122.92 620 GLU F N 1
ATOM 22204 C CA . GLU F 2 120 ? 3.775 -6.928 55.478 1.00 122.92 620 GLU F CA 1
ATOM 22205 C C . GLU F 2 120 ? 3.657 -8.350 55.995 1.00 122.92 620 GLU F C 1
ATOM 22206 O O . GLU F 2 120 ? 3.091 -8.554 57.072 1.00 122.92 620 GLU F O 1
ATOM 22218 N N . LYS F 2 121 ? 4.156 -9.341 55.255 1.00 121.92 621 LYS F N 1
ATOM 22219 C CA . LYS F 2 121 ? 4.125 -10.709 55.762 1.00 121.92 621 LYS F CA 1
ATOM 22220 C C . LYS F 2 121 ? 5.042 -10.857 56.965 1.00 121.92 621 LYS F C 1
ATOM 22221 O O . LYS F 2 121 ? 4.736 -11.591 57.912 1.00 121.92 621 LYS F O 1
ATOM 22240 N N . VAL F 2 122 ? 6.183 -10.175 56.934 1.00 123.87 622 VAL F N 1
ATOM 22241 C CA . VAL F 2 122 ? 7.123 -10.194 58.044 1.00 123.87 622 VAL F CA 1
ATOM 22242 C C . VAL F 2 122 ? 6.451 -9.499 59.215 1.00 123.87 622 VAL F C 1
ATOM 22243 O O . VAL F 2 122 ? 6.559 -9.950 60.361 1.00 123.87 622 VAL F O 1
ATOM 22256 N N . LYS F 2 123 ? 5.757 -8.395 58.929 1.00 124.19 623 LYS F N 1
ATOM 22257 C CA . LYS F 2 123 ? 5.053 -7.671 59.975 1.00 124.19 623 LYS F CA 1
ATOM 22258 C C . LYS F 2 123 ? 3.956 -8.495 60.620 1.00 124.19 623 LYS F C 1
ATOM 22259 O O . LYS F 2 123 ? 3.748 -8.388 61.834 1.00 124.19 623 LYS F O 1
ATOM 22278 N N . SER F 2 124 ? 3.249 -9.297 59.828 1.00 128.97 624 SER F N 1
ATOM 22279 C CA . SER F 2 124 ? 1.987 -9.877 60.264 1.00 128.97 624 SER F CA 1
ATOM 22280 C C . SER F 2 124 ? 2.186 -10.887 61.382 1.00 128.97 624 SER F C 1
ATOM 22281 O O . SER F 2 124 ? 1.303 -11.070 62.228 1.00 128.97 624 SER F O 1
ATOM 22289 N N . GLN F 2 125 ? 3.344 -11.541 61.410 1.00 131.00 625 GLN F N 1
ATOM 22290 C CA . GLN F 2 125 ? 3.639 -12.478 62.481 1.00 131.00 625 GLN F CA 1
ATOM 22291 C C . GLN F 2 125 ? 3.969 -11.747 63.773 1.00 131.00 625 GLN F C 1
ATOM 22292 O O . GLN F 2 125 ? 3.458 -12.090 64.846 1.00 131.00 625 GLN F O 1
ATOM 22306 N N . LEU F 2 126 ? 4.799 -10.718 63.676 1.00 133.22 626 LEU F N 1
ATOM 22307 C CA . LEU F 2 126 ? 5.583 -10.205 64.788 1.00 133.22 626 LEU F CA 1
ATOM 22308 C C . LEU F 2 126 ? 5.110 -8.836 65.240 1.00 133.22 626 LEU F C 1
ATOM 22309 O O . LEU F 2 126 ? 5.936 -7.975 65.563 1.00 133.22 626 LEU F O 1
ATOM 22325 N N . LYS F 2 127 ? 3.798 -8.631 65.270 1.00 131.82 627 LYS F N 1
ATOM 22326 C CA . LYS F 2 127 ? 3.188 -7.310 65.270 1.00 131.82 627 LYS F CA 1
ATOM 22327 C C . LYS F 2 127 ? 3.517 -6.525 66.529 1.00 131.82 627 LYS F C 1
ATOM 22328 O O . LYS F 2 127 ? 4.239 -5.524 66.471 1.00 131.82 627 LYS F O 1
ATOM 22347 N N . ASN F 2 128 ? 3.027 -7.004 67.665 1.00 136.67 628 ASN F N 1
ATOM 22348 C CA . ASN F 2 128 ? 3.378 -6.454 68.968 1.00 136.67 628 ASN F CA 1
ATOM 22349 C C . ASN F 2 128 ? 4.582 -7.141 69.595 1.00 136.67 628 ASN F C 1
ATOM 22350 O O . ASN F 2 128 ? 5.199 -6.567 70.498 1.00 136.67 628 ASN F O 1
ATOM 22361 N N . ASN F 2 129 ? 4.933 -8.345 69.144 1.00 139.28 629 ASN F N 1
ATOM 22362 C CA . ASN F 2 129 ? 6.053 -9.054 69.740 1.00 139.28 629 ASN F CA 1
ATOM 22363 C C . ASN F 2 129 ? 7.398 -8.441 69.382 1.00 139.28 629 ASN F C 1
ATOM 22364 O O . ASN F 2 129 ? 8.380 -8.687 70.092 1.00 139.28 629 ASN F O 1
ATOM 22375 N N . ALA F 2 130 ? 7.474 -7.664 68.307 1.00 133.23 630 ALA F N 1
ATOM 22376 C CA . ALA F 2 130 ? 8.733 -7.079 67.883 1.00 133.23 630 ALA F CA 1
ATOM 22377 C C . ALA F 2 130 ? 8.415 -5.852 67.053 1.00 133.23 630 ALA F C 1
ATOM 22378 O O . ALA F 2 130 ? 7.371 -5.784 66.398 1.00 133.23 630 ALA F O 1
ATOM 22385 N N . LYS F 2 131 ? 9.341 -4.893 67.074 1.00 131.97 631 LYS F N 1
ATOM 22386 C CA . LYS F 2 131 ? 9.056 -3.526 66.667 1.00 131.97 631 LYS F CA 1
ATOM 22387 C C . LYS F 2 131 ? 9.711 -3.188 65.338 1.00 131.97 631 LYS F C 1
ATOM 22388 O O . LYS F 2 131 ? 10.799 -3.675 65.012 1.00 131.97 631 LYS F O 1
ATOM 22407 N N . GLU F 2 132 ? 9.025 -2.316 64.598 1.00 135.74 632 GLU F N 1
ATOM 22408 C CA . GLU F 2 132 ? 9.657 -1.538 63.545 1.00 135.74 632 GLU F CA 1
ATOM 22409 C C . GLU F 2 132 ? 10.848 -0.787 64.108 1.00 135.74 632 GLU F C 1
ATOM 22410 O O . GLU F 2 132 ? 10.799 -0.258 65.222 1.00 135.74 632 GLU F O 1
ATOM 22422 N N . ILE F 2 133 ? 11.926 -0.767 63.334 1.00 133.84 633 ILE F N 1
ATOM 22423 C CA . ILE F 2 133 ? 13.112 0.012 63.652 1.00 133.84 633 ILE F CA 1
ATOM 22424 C C . ILE F 2 133 ? 13.563 0.685 62.374 1.00 133.84 633 ILE F C 1
ATOM 22425 O O . ILE F 2 133 ? 13.541 0.051 61.312 1.00 133.84 633 ILE F O 1
ATOM 22441 N N . GLY F 2 134 ? 13.923 1.971 62.475 1.00 133.15 634 GLY F N 1
ATOM 22442 C CA . GLY F 2 134 ? 14.704 2.684 61.481 1.00 133.15 634 GLY F CA 1
ATOM 22443 C C . GLY F 2 134 ? 14.080 2.660 60.110 1.00 133.15 634 GLY F C 1
ATOM 22444 O O . GLY F 2 134 ? 13.041 3.279 59.881 1.00 133.15 634 GLY F O 1
ATOM 22448 N N . ASN F 2 135 ? 14.686 1.860 59.231 1.00 118.00 635 ASN F N 1
ATOM 22449 C CA . ASN F 2 135 ? 14.061 1.373 58.012 1.00 118.00 635 ASN F CA 1
ATOM 22450 C C . ASN F 2 135 ? 14.612 -0.010 57.710 1.00 118.00 635 ASN F C 1
ATOM 22451 O O . ASN F 2 135 ? 15.706 -0.356 58.164 1.00 118.00 635 ASN F O 1
ATOM 22462 N N . GLY F 2 136 ? 13.849 -0.799 56.958 1.00 117.32 636 GLY F N 1
ATOM 22463 C CA . GLY F 2 136 ? 14.317 -2.064 56.429 1.00 117.32 636 GLY F CA 1
ATOM 22464 C C . GLY F 2 136 ? 14.341 -3.231 57.392 1.00 117.32 636 GLY F C 1
ATOM 22465 O O . GLY F 2 136 ? 14.540 -4.375 56.942 1.00 117.32 636 GLY F O 1
ATOM 22469 N N . CYS F 2 137 ? 14.162 -2.990 58.692 1.00 131.10 637 CYS F N 1
ATOM 22470 C CA . CYS F 2 137 ? 14.476 -3.981 59.706 1.00 131.10 637 CYS F CA 1
ATOM 22471 C C . CYS F 2 137 ? 13.447 -3.917 60.821 1.00 131.10 637 CYS F C 1
ATOM 22472 O O . CYS F 2 137 ? 12.729 -2.926 60.983 1.00 131.10 637 CYS F O 1
ATOM 22479 N N . PHE F 2 138 ? 13.378 -5.015 61.572 1.00 126.09 638 PHE F N 1
ATOM 22480 C CA . PHE F 2 138 ? 12.642 -5.109 62.820 1.00 126.09 638 PHE F CA 1
ATOM 22481 C C . PHE F 2 138 ? 13.601 -5.589 63.898 1.00 126.09 638 PHE F C 1
ATOM 22482 O O . PHE F 2 138 ? 14.455 -6.454 63.644 1.00 126.09 638 PHE F O 1
ATOM 22499 N N . GLU F 2 139 ? 13.450 -5.019 65.102 1.00 135.53 639 GLU F N 1
ATOM 22500 C CA . GLU F 2 139 ? 14.165 -5.472 66.294 1.00 135.53 639 GLU F CA 1
ATOM 22501 C C . GLU F 2 139 ? 13.227 -6.303 67.143 1.00 135.53 639 GLU F C 1
ATOM 22502 O O . GLU F 2 139 ? 12.045 -5.973 67.289 1.00 135.53 639 GLU F O 1
ATOM 22514 N N . PHE F 2 140 ? 13.794 -7.344 67.740 1.00 133.57 640 PHE F N 1
ATOM 22515 C CA . PHE F 2 140 ? 13.071 -8.241 68.618 1.00 133.57 640 PHE F CA 1
ATOM 22516 C C . PHE F 2 140 ? 13.325 -7.814 70.053 1.00 133.57 640 PHE F C 1
ATOM 22517 O O . PHE F 2 140 ? 14.473 -7.589 70.451 1.00 133.57 640 PHE F O 1
ATOM 22534 N N . TYR F 2 141 ? 12.247 -7.720 70.830 1.00 132.62 641 TYR F N 1
ATOM 22535 C CA . TYR F 2 141 ? 12.334 -7.692 72.285 1.00 132.62 641 TYR F CA 1
ATOM 22536 C C . TYR F 2 141 ? 12.666 -9.053 72.905 1.00 132.62 641 TYR F C 1
ATOM 22537 O O . TYR F 2 141 ? 12.784 -9.130 74.134 1.00 132.62 641 TYR F O 1
ATOM 22555 N N . HIS F 2 142 ? 12.793 -10.116 72.100 1.00 142.14 642 HIS F N 1
ATOM 22556 C CA . HIS F 2 142 ? 13.213 -11.446 72.517 1.00 142.14 642 HIS F CA 1
ATOM 22557 C C . HIS F 2 142 ? 14.391 -11.851 71.639 1.00 142.14 642 HIS F C 1
ATOM 22558 O O . HIS F 2 142 ? 14.924 -11.005 70.914 1.00 142.14 642 HIS F O 1
ATOM 22572 N N . LYS F 2 143 ? 14.791 -13.126 71.683 1.00 138.58 643 LYS F N 1
ATOM 22573 C CA . LYS F 2 143 ? 15.932 -13.645 70.937 1.00 138.58 643 LYS F CA 1
ATOM 22574 C C . LYS F 2 143 ? 15.454 -14.666 69.919 1.00 138.58 643 LYS F C 1
ATOM 22575 O O . LYS F 2 143 ? 14.361 -15.226 70.061 1.00 138.58 643 LYS F O 1
ATOM 22594 N N . CYS F 2 144 ? 16.282 -14.898 68.900 1.00 149.57 644 CYS F N 1
ATOM 22595 C CA . CYS F 2 144 ? 15.924 -15.695 67.733 1.00 149.57 644 CYS F CA 1
ATOM 22596 C C . CYS F 2 144 ? 17.161 -16.413 67.205 1.00 149.57 644 CYS F C 1
ATOM 22597 O O . CYS F 2 144 ? 18.197 -15.784 66.964 1.00 149.57 644 CYS F O 1
ATOM 22604 N N . ASN F 2 145 ? 17.039 -17.730 67.034 1.00 145.33 645 ASN F N 1
ATOM 22605 C CA . ASN F 2 145 ? 18.083 -18.608 66.524 1.00 145.33 645 ASN F CA 1
ATOM 22606 C C . ASN F 2 145 ? 17.814 -18.911 65.051 1.00 145.33 645 ASN F C 1
ATOM 22607 O O . ASN F 2 145 ? 16.846 -18.423 64.469 1.00 145.33 645 ASN F O 1
ATOM 22618 N N . ASP F 2 146 ? 18.657 -19.752 64.448 1.00 148.14 646 ASP F N 1
ATOM 22619 C CA . ASP F 2 146 ? 18.542 -20.034 63.019 1.00 148.14 646 ASP F CA 1
ATOM 22620 C C . ASP F 2 146 ? 17.259 -20.797 62.698 1.00 148.14 646 ASP F C 1
ATOM 22621 O O . ASP F 2 146 ? 16.692 -20.648 61.606 1.00 148.14 646 ASP F O 1
ATOM 22630 N N . GLU F 2 147 ? 16.782 -21.613 63.637 1.00 146.02 647 GLU F N 1
ATOM 22631 C CA . GLU F 2 147 ? 15.490 -22.265 63.467 1.00 146.02 647 GLU F CA 1
ATOM 22632 C C . GLU F 2 147 ? 14.373 -21.236 63.435 1.00 146.02 647 GLU F C 1
ATOM 22633 O O . GLU F 2 147 ? 13.433 -21.341 62.642 1.00 146.02 647 GLU F O 1
ATOM 22645 N N . CYS F 2 148 ? 14.446 -20.258 64.333 1.00 148.93 648 CYS F N 1
ATOM 22646 C CA . CYS F 2 148 ? 13.482 -19.164 64.346 1.00 148.93 648 CYS F CA 1
ATOM 22647 C C . CYS F 2 148 ? 13.532 -18.359 63.053 1.00 148.93 648 CYS F C 1
ATOM 22648 O O . CYS F 2 148 ? 12.493 -17.918 62.543 1.00 148.93 648 CYS F O 1
ATOM 22655 N N . MET F 2 149 ? 14.728 -18.207 62.479 1.00 143.79 649 MET F N 1
ATOM 22656 C CA . MET F 2 149 ? 14.876 -17.519 61.204 1.00 143.79 649 MET F CA 1
ATOM 22657 C C . MET F 2 149 ? 14.171 -18.285 60.098 1.00 143.79 649 MET F C 1
ATOM 22658 O O . MET F 2 149 ? 13.280 -17.737 59.444 1.00 143.79 649 MET F O 1
ATOM 22672 N N . GLU F 2 150 ? 14.549 -19.552 59.901 1.00 142.98 650 GLU F N 1
ATOM 22673 C CA . GLU F 2 150 ? 14.008 -20.337 58.791 1.00 142.98 650 GLU F CA 1
ATOM 22674 C C . GLU F 2 150 ? 12.512 -20.581 58.958 1.00 142.98 650 GLU F C 1
ATOM 22675 O O . GLU F 2 150 ? 11.777 -20.717 57.973 1.00 142.98 650 GLU F O 1
ATOM 22687 N N . SER F 2 151 ? 12.046 -20.655 60.203 1.00 145.17 651 SER F N 1
ATOM 22688 C CA . SER F 2 151 ? 10.613 -20.737 60.449 1.00 145.17 651 SER F CA 1
ATOM 22689 C C . SER F 2 151 ? 9.922 -19.456 60.011 1.00 145.17 651 SER F C 1
ATOM 22690 O O . SER F 2 151 ? 8.879 -19.487 59.350 1.00 145.17 651 SER F O 1
ATOM 22698 N N . VAL F 2 152 ? 10.500 -18.308 60.362 1.00 138.78 652 VAL F N 1
ATOM 22699 C CA . VAL F 2 152 ? 9.882 -17.032 60.013 1.00 138.78 652 VAL F CA 1
ATOM 22700 C C . VAL F 2 152 ? 9.946 -16.797 58.505 1.00 138.78 652 VAL F C 1
ATOM 22701 O O . VAL F 2 152 ? 9.117 -16.072 57.941 1.00 138.78 652 VAL F O 1
ATOM 22714 N N . LYS F 2 153 ? 10.913 -17.417 57.827 1.00 136.44 653 LYS F N 1
ATOM 22715 C CA . LYS F 2 153 ? 10.947 -17.361 56.373 1.00 136.44 653 LYS F CA 1
ATOM 22716 C C . LYS F 2 153 ? 9.728 -18.015 55.747 1.00 136.44 653 LYS F C 1
ATOM 22717 O O . LYS F 2 153 ? 9.030 -17.386 54.943 1.00 136.44 653 LYS F O 1
ATOM 22736 N N . ASN F 2 154 ? 9.431 -19.259 56.121 1.00 140.59 654 ASN F N 1
ATOM 22737 C CA . ASN F 2 154 ? 8.387 -20.010 55.436 1.00 140.59 654 ASN F CA 1
ATOM 22738 C C . ASN F 2 154 ? 6.975 -19.709 55.947 1.00 140.59 654 ASN F C 1
ATOM 22739 O O . ASN F 2 154 ? 6.054 -20.473 55.646 1.00 140.59 654 ASN F O 1
ATOM 22749 N N . GLY F 2 155 ? 6.788 -18.642 56.720 1.00 139.45 655 GLY F N 1
ATOM 22750 C CA . GLY F 2 155 ? 5.461 -18.214 57.109 1.00 139.45 655 GLY F CA 1
ATOM 22751 C C . GLY F 2 155 ? 4.970 -18.881 58.370 1.00 139.45 655 GLY F C 1
ATOM 22752 O O . GLY F 2 155 ? 3.792 -19.249 58.457 1.00 139.45 655 GLY F O 1
ATOM 22756 N N . THR F 2 156 ? 5.854 -19.062 59.349 1.00 141.29 656 THR F N 1
ATOM 22757 C CA . THR F 2 156 ? 5.563 -19.758 60.597 1.00 141.29 656 THR F CA 1
ATOM 22758 C C . THR F 2 156 ? 6.301 -19.029 61.703 1.00 141.29 656 THR F C 1
ATOM 22759 O O . THR F 2 156 ? 7.447 -18.634 61.488 1.00 141.29 656 THR F O 1
ATOM 22770 N N . TYR F 2 157 ? 5.646 -18.792 62.848 1.00 137.81 657 TYR F N 1
ATOM 22771 C CA . TYR F 2 157 ? 6.353 -18.254 64.012 1.00 137.81 657 TYR F CA 1
ATOM 22772 C C . TYR F 2 157 ? 6.066 -18.937 65.343 1.00 137.81 657 TYR F C 1
ATOM 22773 O O . TYR F 2 157 ? 6.994 -19.079 66.147 1.00 137.81 657 TYR F O 1
ATOM 22791 N N . ASP F 2 158 ? 4.825 -19.387 65.571 1.00 140.50 658 ASP F N 1
ATOM 22792 C CA . ASP F 2 158 ? 4.301 -19.669 66.913 1.00 140.50 658 ASP F CA 1
ATOM 22793 C C . ASP F 2 158 ? 4.292 -18.386 67.744 1.00 140.50 658 ASP F C 1
ATOM 22794 O O . ASP F 2 158 ? 5.194 -18.166 68.553 1.00 140.50 658 ASP F O 1
ATOM 22803 N N . TYR F 2 159 ? 3.348 -17.488 67.426 1.00 134.07 659 TYR F N 1
ATOM 22804 C CA . TYR F 2 159 ? 3.053 -16.246 68.162 1.00 134.07 659 TYR F CA 1
ATOM 22805 C C . TYR F 2 159 ? 3.191 -16.311 69.683 1.00 134.07 659 TYR F C 1
ATOM 22806 O O . TYR F 2 159 ? 3.829 -15.411 70.245 1.00 134.07 659 TYR F O 1
ATOM 22824 N N . PRO F 2 160 ? 2.660 -17.311 70.399 1.00 138.80 660 PRO F N 1
ATOM 22825 C CA . PRO F 2 160 ? 2.885 -17.357 71.857 1.00 138.80 660 PRO F CA 1
ATOM 22826 C C . PRO F 2 160 ? 4.251 -17.890 72.284 1.00 138.80 660 PRO F C 1
ATOM 22827 O O . PRO F 2 160 ? 4.445 -18.123 73.483 1.00 138.80 660 PRO F O 1
ATOM 22838 N N . LYS F 2 161 ? 5.197 -18.097 71.363 1.00 136.98 661 LYS F N 1
ATOM 22839 C CA . LYS F 2 161 ? 6.519 -18.584 71.746 1.00 136.98 661 LYS F CA 1
ATOM 22840 C C . LYS F 2 161 ? 7.252 -17.563 72.609 1.00 136.98 661 LYS F C 1
ATOM 22841 O O . LYS F 2 161 ? 7.632 -17.860 73.747 1.00 136.98 661 LYS F O 1
ATOM 22860 N N . TYR F 2 162 ? 7.461 -16.357 72.075 1.00 139.66 662 TYR F N 1
ATOM 22861 C CA . TYR F 2 162 ? 8.063 -15.234 72.789 1.00 139.66 662 TYR F CA 1
ATOM 22862 C C . TYR F 2 162 ? 7.094 -14.068 72.966 1.00 139.66 662 TYR F C 1
ATOM 22863 O O . TYR F 2 162 ? 7.514 -12.905 72.934 1.00 139.66 662 TYR F O 1
ATOM 22881 N N . SER F 2 163 ? 5.805 -14.343 73.143 1.00 140.41 663 SER F N 1
ATOM 22882 C CA . SER F 2 163 ? 4.863 -13.263 73.404 1.00 140.41 663 SER F CA 1
ATOM 22883 C C . SER F 2 163 ? 5.125 -12.628 74.762 1.00 140.41 663 SER F C 1
ATOM 22884 O O . SER F 2 163 ? 5.011 -11.409 74.925 1.00 140.41 663 SER F O 1
ATOM 22892 N N . GLU F 2 164 ? 5.512 -13.442 75.745 1.00 141.91 664 GLU F N 1
ATOM 22893 C CA . GLU F 2 164 ? 5.739 -12.942 77.093 1.00 141.91 664 GLU F CA 1
ATOM 22894 C C . GLU F 2 164 ? 7.074 -12.229 77.228 1.00 141.91 664 GLU F C 1
ATOM 22895 O O . GLU F 2 164 ? 7.175 -11.253 77.982 1.00 141.91 664 GLU F O 1
ATOM 22907 N N . GLU F 2 165 ? 8.108 -12.710 76.532 1.00 143.30 665 GLU F N 1
ATOM 22908 C CA . GLU F 2 165 ? 9.404 -12.043 76.598 1.00 143.30 665 GLU F CA 1
ATOM 22909 C C . GLU F 2 165 ? 9.328 -10.659 75.987 1.00 143.30 665 GLU F C 1
ATOM 22910 O O . GLU F 2 165 ? 9.945 -9.719 76.497 1.00 143.30 665 GLU F O 1
ATOM 22922 N N . SER F 2 166 ? 8.579 -10.519 74.901 1.00 144.18 666 SER F N 1
ATOM 22923 C CA . SER F 2 166 ? 8.293 -9.193 74.383 1.00 144.18 666 SER F CA 1
ATOM 22924 C C . SER F 2 166 ? 7.380 -8.430 75.331 1.00 144.18 666 SER F C 1
ATOM 22925 O O . SER F 2 166 ? 7.526 -7.214 75.486 1.00 144.18 666 SER F O 1
ATOM 22933 N N . LYS F 2 167 ? 6.464 -9.132 76.012 1.00 140.79 667 LYS F N 1
ATOM 22934 C CA . LYS F 2 167 ? 5.583 -8.472 76.970 1.00 140.79 667 LYS F CA 1
ATOM 22935 C C . LYS F 2 167 ? 6.334 -7.880 78.154 1.00 140.79 667 LYS F C 1
ATOM 22936 O O . LYS F 2 167 ? 5.813 -6.948 78.773 1.00 140.79 667 LYS F O 1
ATOM 22955 N N . LEU F 2 168 ? 7.523 -8.391 78.479 1.00 140.96 668 LEU F N 1
ATOM 22956 C CA . LEU F 2 168 ? 8.338 -7.880 79.573 1.00 140.96 668 LEU F CA 1
ATOM 22957 C C . LEU F 2 168 ? 9.401 -6.913 79.076 1.00 140.96 668 LEU F C 1
ATOM 22958 O O . LEU F 2 168 ? 9.561 -5.823 79.632 1.00 140.96 668 LEU F O 1
ATOM 22974 N N . ASN F 2 169 ? 10.118 -7.281 78.018 1.00 140.95 669 ASN F N 1
ATOM 22975 C CA . ASN F 2 169 ? 11.205 -6.445 77.532 1.00 140.95 669 ASN F CA 1
ATOM 22976 C C . ASN F 2 169 ? 10.696 -5.201 76.817 1.00 140.95 669 ASN F C 1
ATOM 22977 O O . ASN F 2 169 ? 11.458 -4.248 76.620 1.00 140.95 669 ASN F O 1
ATOM 22988 N N . ARG F 2 170 ? 9.424 -5.185 76.413 1.00 143.70 670 ARG F N 1
ATOM 22989 C CA . ARG F 2 170 ? 8.813 -3.923 76.017 1.00 143.70 670 ARG F CA 1
ATOM 22990 C C . ARG F 2 170 ? 8.775 -2.939 77.176 1.00 143.70 670 ARG F C 1
ATOM 22991 O O . ARG F 2 170 ? 9.035 -1.746 76.989 1.00 143.70 670 ARG F O 1
ATOM 23012 N N . GLU F 2 171 ? 8.460 -3.422 78.373 1.00 141.98 671 GLU F N 1
ATOM 23013 C CA . GLU F 2 171 ? 7.864 -2.566 79.389 1.00 141.98 671 GLU F CA 1
ATOM 23014 C C . GLU F 2 171 ? 8.877 -1.682 80.100 1.00 141.98 671 GLU F C 1
ATOM 23015 O O . GLU F 2 171 ? 8.477 -0.754 80.813 1.00 141.98 671 GLU F O 1
ATOM 23027 N N . LYS F 2 172 ? 10.176 -1.931 79.921 1.00 147.00 672 LYS F N 1
ATOM 23028 C CA . LYS F 2 172 ? 11.170 -0.909 80.234 1.00 147.00 672 LYS F CA 1
ATOM 23029 C C . LYS F 2 172 ? 11.110 0.272 79.273 1.00 147.00 672 LYS F C 1
ATOM 23030 O O . LYS F 2 172 ? 11.619 1.345 79.618 1.00 147.00 672 LYS F O 1
ATOM 23049 N N . ILE F 2 173 ? 10.510 0.097 78.093 1.00 143.94 673 ILE F N 1
ATOM 23050 C CA . ILE F 2 173 ? 10.287 1.148 77.118 1.00 143.94 673 ILE F CA 1
ATOM 23051 C C . ILE F 2 173 ? 8.784 1.370 77.046 1.00 143.94 673 ILE F C 1
ATOM 23052 O O . ILE F 2 173 ? 8.018 0.690 77.728 1.00 143.94 673 ILE F O 1
ATOM 23068 N N . GLU G 3 1 ? 10.332 42.184 -49.329 1.00 171.41 1 GLU G N 1
ATOM 23069 C CA . GLU G 3 1 ? 10.035 41.132 -50.344 1.00 171.41 1 GLU G CA 1
ATOM 23070 C C . GLU G 3 1 ? 10.220 41.666 -51.777 1.00 171.41 1 GLU G C 1
ATOM 23071 O O . GLU G 3 1 ? 10.164 42.866 -52.047 1.00 171.41 1 GLU G O 1
ATOM 23085 N N . ILE G 3 2 ? 10.461 40.708 -52.663 1.00 162.79 2 ILE G N 1
ATOM 23086 C CA . ILE G 3 2 ? 10.930 40.824 -54.037 1.00 162.79 2 ILE G CA 1
ATOM 23087 C C . ILE G 3 2 ? 10.011 41.694 -54.892 1.00 162.79 2 ILE G C 1
ATOM 23088 O O . ILE G 3 2 ? 8.792 41.719 -54.689 1.00 162.79 2 ILE G O 1
ATOM 23103 N N . VAL G 3 3 ? 10.596 42.406 -55.859 1.00 174.84 3 VAL G N 1
ATOM 23104 C CA . VAL G 3 3 ? 9.862 43.048 -56.946 1.00 174.84 3 VAL G CA 1
ATOM 23105 C C . VAL G 3 3 ? 9.420 41.986 -57.953 1.00 174.84 3 VAL G C 1
ATOM 23106 O O . VAL G 3 3 ? 10.227 41.144 -58.406 1.00 174.84 3 VAL G O 1
ATOM 23119 N N . LEU G 3 4 ? 8.131 42.043 -58.296 1.00 164.24 4 LEU G N 1
ATOM 23120 C CA . LEU G 3 4 ? 7.515 41.279 -59.366 1.00 164.24 4 LEU G CA 1
ATOM 23121 C C . LEU G 3 4 ? 7.486 42.075 -60.661 1.00 164.24 4 LEU G C 1
ATOM 23122 O O . LEU G 3 4 ? 7.821 43.262 -60.702 1.00 164.24 4 LEU G O 1
ATOM 23138 N N . THR G 3 5 ? 7.084 41.390 -61.726 1.00 177.67 5 THR G N 1
ATOM 23139 C CA . THR G 3 5 ? 6.895 41.978 -63.043 1.00 177.67 5 THR G CA 1
ATOM 23140 C C . THR G 3 5 ? 5.852 41.129 -63.750 1.00 177.67 5 THR G C 1
ATOM 23141 O O . THR G 3 5 ? 6.089 39.947 -64.032 1.00 177.67 5 THR G O 1
ATOM 23152 N N . GLN G 3 6 ? 4.694 41.723 -63.995 1.00 170.32 6 GLN G N 1
ATOM 23153 C CA . GLN G 3 6 ? 3.671 41.086 -64.801 1.00 170.32 6 GLN G CA 1
ATOM 23154 C C . GLN G 3 6 ? 4.033 41.171 -66.275 1.00 170.32 6 GLN G C 1
ATOM 23155 O O . GLN G 3 6 ? 4.944 41.904 -66.670 1.00 170.32 6 GLN G O 1
ATOM 23169 N N . SER G 3 7 ? 3.310 40.401 -67.090 1.00 171.09 7 SER G N 1
ATOM 23170 C CA . SER G 3 7 ? 3.497 40.384 -68.528 1.00 171.09 7 SER G CA 1
ATOM 23171 C C . SER G 3 7 ? 2.191 39.961 -69.188 1.00 171.09 7 SER G C 1
ATOM 23172 O O . SER G 3 7 ? 1.789 38.794 -69.040 1.00 171.09 7 SER G O 1
ATOM 23180 N N . PRO G 3 8 ? 1.484 40.870 -69.905 1.00 175.17 8 PRO G N 1
ATOM 23181 C CA . PRO G 3 8 ? 1.511 42.338 -70.066 1.00 175.17 8 PRO G CA 1
ATOM 23182 C C . PRO G 3 8 ? 0.550 43.083 -69.146 1.00 175.17 8 PRO G C 1
ATOM 23183 O O . PRO G 3 8 ? -0.424 42.504 -68.682 1.00 175.17 8 PRO G O 1
ATOM 23194 N N . GLY G 3 9 ? 0.822 44.367 -68.905 1.00 169.20 9 GLY G N 1
ATOM 23195 C CA . GLY G 3 9 ? -0.080 45.179 -68.106 1.00 169.20 9 GLY G CA 1
ATOM 23196 C C . GLY G 3 9 ? -1.370 45.549 -68.808 1.00 169.20 9 GLY G C 1
ATOM 23197 O O . GLY G 3 9 ? -2.322 46.003 -68.163 1.00 169.20 9 GLY G O 1
ATOM 23201 N N . THR G 3 10 ? -1.422 45.396 -70.126 1.00 182.43 10 THR G N 1
ATOM 23202 C CA . THR G 3 10 ? -2.689 45.442 -70.831 1.00 182.43 10 THR G CA 1
ATOM 23203 C C . THR G 3 10 ? -2.550 44.675 -72.133 1.00 182.43 10 THR G C 1
ATOM 23204 O O . THR G 3 10 ? -1.448 44.502 -72.662 1.00 182.43 10 THR G O 1
ATOM 23215 N N . LEU G 3 11 ? -3.687 44.205 -72.627 1.00 180.57 11 LEU G N 1
ATOM 23216 C CA . LEU G 3 11 ? -3.750 43.434 -73.854 1.00 180.57 11 LEU G CA 1
ATOM 23217 C C . LEU G 3 11 ? -5.138 43.613 -74.446 1.00 180.57 11 LEU G C 1
ATOM 23218 O O . LEU G 3 11 ? -6.096 43.948 -73.741 1.00 180.57 11 LEU G O 1
ATOM 23234 N N . SER G 3 12 ? -5.228 43.359 -75.750 1.00 192.54 12 SER G N 1
ATOM 23235 C CA . SER G 3 12 ? -6.453 43.513 -76.527 1.00 192.54 12 SER G CA 1
ATOM 23236 C C . SER G 3 12 ? -6.582 42.287 -77.410 1.00 192.54 12 SER G C 1
ATOM 23237 O O . SER G 3 12 ? -5.705 42.032 -78.241 1.00 192.54 12 SER G O 1
ATOM 23245 N N . LEU G 3 13 ? -7.663 41.529 -77.224 1.00 185.05 13 LEU G N 1
ATOM 23246 C CA . LEU G 3 13 ? -7.807 40.233 -77.875 1.00 185.05 13 LEU G CA 1
ATOM 23247 C C . LEU G 3 13 ? -9.274 39.953 -78.156 1.00 185.05 13 LEU G C 1
ATOM 23248 O O . LEU G 3 13 ? -10.166 40.607 -77.612 1.00 185.05 13 LEU G O 1
ATOM 23264 N N . SER G 3 14 ? -9.510 38.945 -79.011 1.00 187.94 14 SER G N 1
ATOM 23265 C CA . SER G 3 14 ? -10.815 38.639 -79.569 1.00 187.94 14 SER G CA 1
ATOM 23266 C C . SER G 3 14 ? -11.501 37.517 -78.793 1.00 187.94 14 SER G C 1
ATOM 23267 O O . SER G 3 14 ? -10.837 36.763 -78.079 1.00 187.94 14 SER G O 1
ATOM 23275 N N . PRO G 3 15 ? -12.830 37.364 -78.913 1.00 186.85 15 PRO G N 1
ATOM 23276 C CA . PRO G 3 15 ? -13.496 36.208 -78.296 1.00 186.85 15 PRO G CA 1
ATOM 23277 C C . PRO G 3 15 ? -13.038 34.883 -78.881 1.00 186.85 15 PRO G C 1
ATOM 23278 O O . PRO G 3 15 ? -12.548 34.796 -80.009 1.00 186.85 15 PRO G O 1
ATOM 23289 N N . GLY G 3 16 ? -13.202 33.839 -78.075 1.00 189.41 16 GLY G N 1
ATOM 23290 C CA . GLY G 3 16 ? -12.808 32.503 -78.463 1.00 189.41 16 GLY G CA 1
ATOM 23291 C C . GLY G 3 16 ? -11.304 32.389 -78.574 1.00 189.41 16 GLY G C 1
ATOM 23292 O O . GLY G 3 16 ? -10.790 31.811 -79.537 1.00 189.41 16 GLY G O 1
ATOM 23296 N N . GLU G 3 17 ? -10.600 32.941 -77.585 1.00 191.45 17 GLU G N 1
ATOM 23297 C CA . GLU G 3 17 ? -9.145 33.018 -77.586 1.00 191.45 17 GLU G CA 1
ATOM 23298 C C . GLU G 3 17 ? -8.620 32.669 -76.209 1.00 191.45 17 GLU G C 1
ATOM 23299 O O . GLU G 3 17 ? -9.260 32.958 -75.195 1.00 191.45 17 GLU G O 1
ATOM 23311 N N . ARG G 3 18 ? -7.440 32.059 -76.192 1.00 181.54 18 ARG G N 1
ATOM 23312 C CA . ARG G 3 18 ? -6.689 31.898 -74.964 1.00 181.54 18 ARG G CA 1
ATOM 23313 C C . ARG G 3 18 ? -6.112 33.241 -74.529 1.00 181.54 18 ARG G C 1
ATOM 23314 O O . ARG G 3 18 ? -6.252 34.256 -75.218 1.00 181.54 18 ARG G O 1
ATOM 23335 N N . ALA G 3 19 ? -5.445 33.252 -73.375 1.00 173.05 19 ALA G N 1
ATOM 23336 C CA . ALA G 3 19 ? -4.630 34.412 -73.013 1.00 173.05 19 ALA G CA 1
ATOM 23337 C C . ALA G 3 19 ? -3.578 34.000 -71.997 1.00 173.05 19 ALA G C 1
ATOM 23338 O O . ALA G 3 19 ? -3.912 33.655 -70.860 1.00 173.05 19 ALA G O 1
ATOM 23345 N N . THR G 3 20 ? -2.316 34.070 -72.408 1.00 174.48 20 THR G N 1
ATOM 23346 C CA . THR G 3 20 ? -1.171 33.726 -71.577 1.00 174.48 20 THR G CA 1
ATOM 23347 C C . THR G 3 20 ? -0.666 34.988 -70.889 1.00 174.48 20 THR G C 1
ATOM 23348 O O . THR G 3 20 ? -0.432 36.005 -71.552 1.00 174.48 20 THR G O 1
ATOM 23359 N N . LEU G 3 21 ? -0.521 34.919 -69.563 1.00 168.37 21 LEU G N 1
ATOM 23360 C CA . LEU G 3 21 ? -0.036 36.016 -68.732 1.00 168.37 21 LEU G CA 1
ATOM 23361 C C . LEU G 3 21 ? 1.025 35.487 -67.787 1.00 168.37 21 LEU G C 1
ATOM 23362 O O . LEU G 3 21 ? 0.759 34.549 -67.032 1.00 168.37 21 LEU G O 1
ATOM 23378 N N . SER G 3 22 ? 2.200 36.126 -67.786 1.00 161.94 22 SER G N 1
ATOM 23379 C CA . SER G 3 22 ? 3.363 35.649 -67.033 1.00 161.94 22 SER G CA 1
ATOM 23380 C C . SER G 3 22 ? 3.767 36.688 -66.001 1.00 161.94 22 SER G C 1
ATOM 23381 O O . SER G 3 22 ? 4.207 37.783 -66.358 1.00 161.94 22 SER G O 1
ATOM 23389 N N . CYS G 3 23 ? 3.645 36.320 -64.729 1.00 176.27 23 CYS G N 1
ATOM 23390 C CA . CYS G 3 23 ? 4.098 37.135 -63.607 1.00 176.27 23 CYS G CA 1
ATOM 23391 C C . CYS G 3 23 ? 5.349 36.470 -63.052 1.00 176.27 23 CYS G C 1
ATOM 23392 O O . CYS G 3 23 ? 5.287 35.348 -62.533 1.00 176.27 23 CYS G O 1
ATOM 23399 N N . ARG G 3 24 ? 6.482 37.162 -63.181 1.00 173.18 24 ARG G N 1
ATOM 23400 C CA . ARG G 3 24 ? 7.793 36.641 -62.823 1.00 173.18 24 ARG G CA 1
ATOM 23401 C C . ARG G 3 24 ? 8.508 37.647 -61.940 1.00 173.18 24 ARG G C 1
ATOM 23402 O O . ARG G 3 24 ? 8.275 38.851 -62.054 1.00 173.18 24 ARG G O 1
ATOM 23423 N N . ALA G 3 25 ? 9.417 37.145 -61.104 1.00 172.47 25 ALA G N 1
ATOM 23424 C CA . ALA G 3 25 ? 10.012 37.923 -60.021 1.00 172.47 25 ALA G CA 1
ATOM 23425 C C . ALA G 3 25 ? 11.513 38.085 -60.183 1.00 172.47 25 ALA G C 1
ATOM 23426 O O . ALA G 3 25 ? 12.090 37.619 -61.171 1.00 172.47 25 ALA G O 1
ATOM 23433 N N . SER G 3 26 ? 12.154 38.762 -59.228 1.00 172.27 26 SER G N 1
ATOM 23434 C CA . SER G 3 26 ? 13.611 38.660 -59.147 1.00 172.27 26 SER G CA 1
ATOM 23435 C C . SER G 3 26 ? 14.095 37.218 -58.936 1.00 172.27 26 SER G C 1
ATOM 23436 O O . SER G 3 26 ? 14.750 36.659 -59.820 1.00 172.27 26 SER G O 1
ATOM 23444 N N . GLN G 3 27 ? 13.774 36.599 -57.793 1.00 166.04 27 GLN G N 1
ATOM 23445 C CA . GLN G 3 27 ? 14.338 35.320 -57.349 1.00 166.04 27 GLN G CA 1
ATOM 23446 C C . GLN G 3 27 ? 13.373 34.187 -57.710 1.00 166.04 27 GLN G C 1
ATOM 23447 O O . GLN G 3 27 ? 12.265 34.441 -58.186 1.00 166.04 27 GLN G O 1
ATOM 23461 N N . SER G 3 28 ? 13.809 32.934 -57.488 1.00 165.57 28 SER G N 1
ATOM 23462 C CA . SER G 3 28 ? 12.962 31.741 -57.594 1.00 165.57 28 SER G CA 1
ATOM 23463 C C . SER G 3 28 ? 12.347 31.400 -56.232 1.00 165.57 28 SER G C 1
ATOM 23464 O O . SER G 3 28 ? 13.066 31.264 -55.235 1.00 165.57 28 SER G O 1
ATOM 23472 N N . ILE G 3 29 ? 11.017 31.246 -56.202 1.00 170.00 29 ILE G N 1
ATOM 23473 C CA . ILE G 3 29 ? 10.199 31.576 -55.030 1.00 170.00 29 ILE G CA 1
ATOM 23474 C C . ILE G 3 29 ? 9.093 30.537 -54.719 1.00 170.00 29 ILE G C 1
ATOM 23475 O O . ILE G 3 29 ? 8.122 30.866 -54.042 1.00 170.00 29 ILE G O 1
ATOM 23491 N N . SER G 3 30 ? 9.187 29.304 -55.232 1.00 171.72 30 SER G N 1
ATOM 23492 C CA . SER G 3 30 ? 8.615 28.077 -54.636 1.00 171.72 30 SER G CA 1
ATOM 23493 C C . SER G 3 30 ? 7.133 27.689 -54.799 1.00 171.72 30 SER G C 1
ATOM 23494 O O . SER G 3 30 ? 6.770 26.577 -54.402 1.00 171.72 30 SER G O 1
ATOM 23502 N N . GLY G 3 31 ? 6.262 28.523 -55.359 1.00 167.63 31 GLY G N 1
ATOM 23503 C CA . GLY G 3 31 ? 5.069 27.987 -56.021 1.00 167.63 31 GLY G CA 1
ATOM 23504 C C . GLY G 3 31 ? 3.713 27.691 -55.376 1.00 167.63 31 GLY G C 1
ATOM 23505 O O . GLY G 3 31 ? 2.759 27.537 -56.143 1.00 167.63 31 GLY G O 1
ATOM 23509 N N . TYR G 3 32 ? 3.579 27.562 -54.049 1.00 182.00 32 TYR G N 1
ATOM 23510 C CA . TYR G 3 32 ? 2.290 27.702 -53.354 1.00 182.00 32 TYR G CA 1
ATOM 23511 C C . TYR G 3 32 ? 2.273 28.992 -52.577 1.00 182.00 32 TYR G C 1
ATOM 23512 O O . TYR G 3 32 ? 1.861 29.045 -51.414 1.00 182.00 32 TYR G O 1
ATOM 23530 N N . TYR G 3 33 ? 2.758 30.012 -53.236 1.00 173.76 33 TYR G N 1
ATOM 23531 C CA . TYR G 3 33 ? 3.277 31.250 -52.713 1.00 173.76 33 TYR G CA 1
ATOM 23532 C C . TYR G 3 33 ? 2.589 32.464 -53.338 1.00 173.76 33 TYR G C 1
ATOM 23533 O O . TYR G 3 33 ? 2.666 33.562 -52.770 1.00 173.76 33 TYR G O 1
ATOM 23551 N N . LEU G 3 34 ? 1.916 32.272 -54.486 1.00 164.27 34 LEU G N 1
ATOM 23552 C CA . LEU G 3 34 ? 1.171 33.274 -55.224 1.00 164.27 34 LEU G CA 1
ATOM 23553 C C . LEU G 3 34 ? -0.310 32.948 -55.217 1.00 164.27 34 LEU G C 1
ATOM 23554 O O . LEU G 3 34 ? -0.721 31.794 -55.070 1.00 164.27 34 LEU G O 1
ATOM 23570 N N . THR G 3 35 ? -1.105 33.995 -55.413 1.00 166.89 35 THR G N 1
ATOM 23571 C CA . THR G 3 35 ? -2.471 33.848 -55.861 1.00 166.89 35 THR G CA 1
ATOM 23572 C C . THR G 3 35 ? -2.815 34.946 -56.855 1.00 166.89 35 THR G C 1
ATOM 23573 O O . THR G 3 35 ? -2.111 35.953 -56.987 1.00 166.89 35 THR G O 1
ATOM 23584 N N . TRP G 3 36 ? -3.931 34.719 -57.542 1.00 160.02 36 TRP G N 1
ATOM 23585 C CA . TRP G 3 36 ? -4.315 35.397 -58.765 1.00 160.02 36 TRP G CA 1
ATOM 23586 C C . TRP G 3 36 ? -5.753 35.866 -58.686 1.00 160.02 36 TRP G C 1
ATOM 23587 O O . TRP G 3 36 ? -6.659 35.056 -58.417 1.00 160.02 36 TRP G O 1
ATOM 23608 N N . TYR G 3 37 ? -5.954 37.140 -59.039 1.00 158.02 37 TYR G N 1
ATOM 23609 C CA . TYR G 3 37 ? -7.232 37.828 -58.887 1.00 158.02 37 TYR G CA 1
ATOM 23610 C C . TYR G 3 37 ? -7.666 38.436 -60.206 1.00 158.02 37 TYR G C 1
ATOM 23611 O O . TYR G 3 37 ? -6.897 38.492 -61.169 1.00 158.02 37 TYR G O 1
ATOM 23628 N N . GLN G 3 38 ? -8.923 38.890 -60.215 1.00 159.15 38 GLN G N 1
ATOM 23629 C CA . GLN G 3 38 ? -9.453 39.808 -61.213 1.00 159.15 38 GLN G CA 1
ATOM 23630 C C . GLN G 3 38 ? -10.085 40.975 -60.476 1.00 159.15 38 GLN G C 1
ATOM 23631 O O . GLN G 3 38 ? -10.182 40.977 -59.249 1.00 159.15 38 GLN G O 1
ATOM 23645 N N . GLN G 3 39 ? -10.504 41.973 -61.244 1.00 159.55 39 GLN G N 1
ATOM 23646 C CA . GLN G 3 39 ? -11.304 43.072 -60.735 1.00 159.55 39 GLN G CA 1
ATOM 23647 C C . GLN G 3 39 ? -11.892 43.802 -61.928 1.00 159.55 39 GLN G C 1
ATOM 23648 O O . GLN G 3 39 ? -11.197 44.043 -62.920 1.00 159.55 39 GLN G O 1
ATOM 23662 N N . LYS G 3 40 ? -13.174 44.153 -61.808 1.00 170.26 40 LYS G N 1
ATOM 23663 C CA . LYS G 3 40 ? -13.840 45.057 -62.730 1.00 170.26 40 LYS G CA 1
ATOM 23664 C C . LYS G 3 40 ? -13.697 46.459 -62.150 1.00 170.26 40 LYS G C 1
ATOM 23665 O O . LYS G 3 40 ? -13.845 46.609 -60.927 1.00 170.26 40 LYS G O 1
ATOM 23684 N N . PRO G 3 41 ? -13.395 47.507 -62.930 1.00 175.40 41 PRO G N 1
ATOM 23685 C CA . PRO G 3 41 ? -13.353 48.850 -62.331 1.00 175.40 41 PRO G CA 1
ATOM 23686 C C . PRO G 3 41 ? -14.724 49.308 -61.850 1.00 175.40 41 PRO G C 1
ATOM 23687 O O . PRO G 3 41 ? -15.681 49.388 -62.625 1.00 175.40 41 PRO G O 1
ATOM 23698 N N . GLY G 3 42 ? -14.797 49.616 -60.549 1.00 170.37 42 GLY G N 1
ATOM 23699 C CA . GLY G 3 42 ? -16.037 49.824 -59.834 1.00 170.37 42 GLY G CA 1
ATOM 23700 C C . GLY G 3 42 ? -16.387 48.709 -58.872 1.00 170.37 42 GLY G C 1
ATOM 23701 O O . GLY G 3 42 ? -16.999 48.974 -57.832 1.00 170.37 42 GLY G O 1
ATOM 23705 N N . GLN G 3 43 ? -16.008 47.478 -59.193 1.00 172.67 43 GLN G N 1
ATOM 23706 C CA . GLN G 3 43 ? -16.179 46.315 -58.343 1.00 172.67 43 GLN G CA 1
ATOM 23707 C C . GLN G 3 43 ? -14.916 46.135 -57.505 1.00 172.67 43 GLN G C 1
ATOM 23708 O O . GLN G 3 43 ? -13.839 46.630 -57.855 1.00 172.67 43 GLN G O 1
ATOM 23722 N N . ALA G 3 44 ? -15.038 45.421 -56.395 1.00 164.45 44 ALA G N 1
ATOM 23723 C CA . ALA G 3 44 ? -13.889 44.967 -55.636 1.00 164.45 44 ALA G CA 1
ATOM 23724 C C . ALA G 3 44 ? -13.233 43.796 -56.364 1.00 164.45 44 ALA G C 1
ATOM 23725 O O . ALA G 3 44 ? -13.789 43.281 -57.339 1.00 164.45 44 ALA G O 1
ATOM 23732 N N . PRO G 3 45 ? -12.047 43.357 -55.944 1.00 154.68 45 PRO G N 1
ATOM 23733 C CA . PRO G 3 45 ? -11.439 42.203 -56.609 1.00 154.68 45 PRO G CA 1
ATOM 23734 C C . PRO G 3 45 ? -12.192 40.915 -56.319 1.00 154.68 45 PRO G C 1
ATOM 23735 O O . PRO G 3 45 ? -13.001 40.844 -55.393 1.00 154.68 45 PRO G O 1
ATOM 23746 N N . ARG G 3 46 ? -11.917 39.898 -57.135 1.00 153.39 46 ARG G N 1
ATOM 23747 C CA . ARG G 3 46 ? -12.447 38.553 -56.966 1.00 153.39 46 ARG G CA 1
ATOM 23748 C C . ARG G 3 46 ? -11.314 37.549 -57.115 1.00 153.39 46 ARG G C 1
ATOM 23749 O O . ARG G 3 46 ? -10.366 37.773 -57.874 1.00 153.39 46 ARG G O 1
ATOM 23770 N N . LEU G 3 47 ? -11.437 36.440 -56.394 1.00 156.82 47 LEU G N 1
ATOM 23771 C CA . LEU G 3 47 ? -10.400 35.424 -56.329 1.00 156.82 47 LEU G CA 1
ATOM 23772 C C . LEU G 3 47 ? -10.606 34.353 -57.384 1.00 156.82 47 LEU G C 1
ATOM 23773 O O . LEU G 3 47 ? -11.716 33.843 -57.570 1.00 156.82 47 LEU G O 1
ATOM 23789 N N . LEU G 3 48 ? -9.506 34.021 -58.077 1.00 163.33 48 LEU G N 1
ATOM 23790 C CA . LEU G 3 48 ? -9.510 33.007 -59.125 1.00 163.33 48 LEU G CA 1
ATOM 23791 C C . LEU G 3 48 ? -8.589 31.825 -58.842 1.00 163.33 48 LEU G C 1
ATOM 23792 O O . LEU G 3 48 ? -9.102 30.724 -58.625 1.00 163.33 48 LEU G O 1
ATOM 23808 N N . ILE G 3 49 ? -7.264 32.029 -58.761 1.00 160.82 49 ILE G N 1
ATOM 23809 C CA . ILE G 3 49 ? -6.302 30.920 -58.865 1.00 160.82 49 ILE G CA 1
ATOM 23810 C C . ILE G 3 49 ? -5.252 31.092 -57.766 1.00 160.82 49 ILE G C 1
ATOM 23811 O O . ILE G 3 49 ? -5.054 32.182 -57.239 1.00 160.82 49 ILE G O 1
ATOM 23827 N N . TYR G 3 50 ? -4.636 29.976 -57.364 1.00 148.27 50 TYR G N 1
ATOM 23828 C CA . TYR G 3 50 ? -3.634 29.961 -56.308 1.00 148.27 50 TYR G CA 1
ATOM 23829 C C . TYR G 3 50 ? -2.602 28.875 -56.576 1.00 148.27 50 TYR G C 1
ATOM 23830 O O . TYR G 3 50 ? -2.903 27.816 -57.142 1.00 148.27 50 TYR G O 1
ATOM 23848 N N . GLY G 3 51 ? -1.375 29.175 -56.148 1.00 155.56 51 GLY G N 1
ATOM 23849 C CA . GLY G 3 51 ? -0.247 28.270 -56.233 1.00 155.56 51 GLY G CA 1
ATOM 23850 C C . GLY G 3 51 ? 0.147 27.852 -57.627 1.00 155.56 51 GLY G C 1
ATOM 23851 O O . GLY G 3 51 ? 0.676 26.751 -57.798 1.00 155.56 51 GLY G O 1
ATOM 23855 N N . ALA G 3 52 ? -0.163 28.672 -58.639 1.00 155.46 52 ALA G N 1
ATOM 23856 C CA . ALA G 3 52 ? 0.250 28.508 -60.034 1.00 155.46 52 ALA G CA 1
ATOM 23857 C C . ALA G 3 52 ? -0.467 27.396 -60.798 1.00 155.46 52 ALA G C 1
ATOM 23858 O O . ALA G 3 52 ? -0.228 27.256 -62.000 1.00 155.46 52 ALA G O 1
ATOM 23865 N N . SER G 3 53 ? -1.283 26.572 -60.126 1.00 148.63 53 SER G N 1
ATOM 23866 C CA . SER G 3 53 ? -2.108 25.556 -60.767 1.00 148.63 53 SER G CA 1
ATOM 23867 C C . SER G 3 53 ? -3.571 25.655 -60.352 1.00 148.63 53 SER G C 1
ATOM 23868 O O . SER G 3 53 ? -4.457 25.683 -61.212 1.00 148.63 53 SER G O 1
ATOM 23876 N N . SER G 3 54 ? -3.836 25.735 -59.047 1.00 153.95 54 SER G N 1
ATOM 23877 C CA . SER G 3 54 ? -5.103 25.231 -58.534 1.00 153.95 54 SER G CA 1
ATOM 23878 C C . SER G 3 54 ? -6.128 26.338 -58.339 1.00 153.95 54 SER G C 1
ATOM 23879 O O . SER G 3 54 ? -5.793 27.509 -58.173 1.00 153.95 54 SER G O 1
ATOM 23887 N N . ARG G 3 55 ? -7.392 25.929 -58.303 1.00 166.16 55 ARG G N 1
ATOM 23888 C CA . ARG G 3 55 ? -8.519 26.765 -58.693 1.00 166.16 55 ARG G CA 1
ATOM 23889 C C . ARG G 3 55 ? -9.453 27.028 -57.516 1.00 166.16 55 ARG G C 1
ATOM 23890 O O . ARG G 3 55 ? -9.628 26.164 -56.651 1.00 166.16 55 ARG G O 1
ATOM 23911 N N . ALA G 3 56 ? -10.051 28.223 -57.497 1.00 153.09 56 ALA G N 1
ATOM 23912 C CA . ALA G 3 56 ? -10.855 28.691 -56.376 1.00 153.09 56 ALA G CA 1
ATOM 23913 C C . ALA G 3 56 ? -12.293 28.175 -56.485 1.00 153.09 56 ALA G C 1
ATOM 23914 O O . ALA G 3 56 ? -12.609 27.338 -57.326 1.00 153.09 56 ALA G O 1
ATOM 23921 N N . THR G 3 57 ? -13.158 28.668 -55.600 1.00 148.74 57 THR G N 1
ATOM 23922 C CA . THR G 3 57 ? -14.529 28.201 -55.467 1.00 148.74 57 THR G CA 1
ATOM 23923 C C . THR G 3 57 ? -15.472 29.076 -56.299 1.00 148.74 57 THR G C 1
ATOM 23924 O O . THR G 3 57 ? -15.227 30.268 -56.512 1.00 148.74 57 THR G O 1
ATOM 23935 N N . GLY G 3 58 ? -16.548 28.461 -56.805 1.00 147.85 58 GLY G N 1
ATOM 23936 C CA . GLY G 3 58 ? -17.539 29.197 -57.576 1.00 147.85 58 GLY G CA 1
ATOM 23937 C C . GLY G 3 58 ? -17.031 29.640 -58.935 1.00 147.85 58 GLY G C 1
ATOM 23938 O O . GLY G 3 58 ? -16.824 30.839 -59.152 1.00 147.85 58 GLY G O 1
ATOM 23942 N N . ILE G 3 59 ? -16.878 28.689 -59.857 1.00 164.19 59 ILE G N 1
ATOM 23943 C CA . ILE G 3 59 ? -15.862 28.757 -60.912 1.00 164.19 59 ILE G CA 1
ATOM 23944 C C . ILE G 3 59 ? -16.372 28.098 -62.208 1.00 164.19 59 ILE G C 1
ATOM 23945 O O . ILE G 3 59 ? -17.203 27.199 -62.175 1.00 164.19 59 ILE G O 1
ATOM 23961 N N . PRO G 3 60 ? -15.863 28.596 -63.391 1.00 172.56 60 PRO G N 1
ATOM 23962 C CA . PRO G 3 60 ? -15.761 27.725 -64.581 1.00 172.56 60 PRO G CA 1
ATOM 23963 C C . PRO G 3 60 ? -14.518 26.848 -64.530 1.00 172.56 60 PRO G C 1
ATOM 23964 O O . PRO G 3 60 ? -14.054 26.540 -63.431 1.00 172.56 60 PRO G O 1
ATOM 23975 N N . ASP G 3 61 ? -13.993 26.422 -65.687 1.00 178.65 61 ASP G N 1
ATOM 23976 C CA . ASP G 3 61 ? -12.749 25.663 -65.793 1.00 178.65 61 ASP G CA 1
ATOM 23977 C C . ASP G 3 61 ? -11.694 26.326 -66.673 1.00 178.65 61 ASP G C 1
ATOM 23978 O O . ASP G 3 61 ? -10.630 25.735 -66.877 1.00 178.65 61 ASP G O 1
ATOM 23987 N N . ARG G 3 62 ? -11.933 27.543 -67.169 1.00 171.18 62 ARG G N 1
ATOM 23988 C CA . ARG G 3 62 ? -11.176 28.030 -68.323 1.00 171.18 62 ARG G CA 1
ATOM 23989 C C . ARG G 3 62 ? -9.841 28.659 -67.926 1.00 171.18 62 ARG G C 1
ATOM 23990 O O . ARG G 3 62 ? -8.823 28.441 -68.597 1.00 171.18 62 ARG G O 1
ATOM 24011 N N . PHE G 3 63 ? -9.824 29.467 -66.872 1.00 169.51 63 PHE G N 1
ATOM 24012 C CA . PHE G 3 63 ? -8.577 30.051 -66.398 1.00 169.51 63 PHE G CA 1
ATOM 24013 C C . PHE G 3 63 ? -7.737 28.959 -65.741 1.00 169.51 63 PHE G C 1
ATOM 24014 O O . PHE G 3 63 ? -8.191 28.292 -64.809 1.00 169.51 63 PHE G O 1
ATOM 24031 N N . SER G 3 64 ? -6.514 28.768 -66.229 1.00 168.29 64 SER G N 1
ATOM 24032 C CA . SER G 3 64 ? -5.642 27.715 -65.725 1.00 168.29 64 SER G CA 1
ATOM 24033 C C . SER G 3 64 ? -4.210 28.106 -66.031 1.00 168.29 64 SER G C 1
ATOM 24034 O O . SER G 3 64 ? -3.939 28.637 -67.109 1.00 168.29 64 SER G O 1
ATOM 24042 N N . GLY G 3 65 ? -3.312 27.854 -65.077 1.00 158.66 65 GLY G N 1
ATOM 24043 C CA . GLY G 3 65 ? -1.967 28.375 -65.102 1.00 158.66 65 GLY G CA 1
ATOM 24044 C C . GLY G 3 65 ? -0.904 27.310 -64.929 1.00 158.66 65 GLY G C 1
ATOM 24045 O O . GLY G 3 65 ? -1.182 26.112 -64.845 1.00 158.66 65 GLY G O 1
ATOM 24049 N N . SER G 3 66 ? 0.339 27.773 -64.875 1.00 147.34 66 SER G N 1
ATOM 24050 C CA . SER G 3 66 ? 1.496 26.890 -64.744 1.00 147.34 66 SER G CA 1
ATOM 24051 C C . SER G 3 66 ? 2.706 27.752 -64.395 1.00 147.34 66 SER G C 1
ATOM 24052 O O . SER G 3 66 ? 2.569 28.922 -64.018 1.00 147.34 66 SER G O 1
ATOM 24060 N N . GLY G 3 67 ? 3.887 27.163 -64.481 1.00 142.27 67 GLY G N 1
ATOM 24061 C CA . GLY G 3 67 ? 5.134 27.835 -64.205 1.00 142.27 67 GLY G CA 1
ATOM 24062 C C . GLY G 3 67 ? 5.602 27.557 -62.793 1.00 142.27 67 GLY G C 1
ATOM 24063 O O . GLY G 3 67 ? 4.869 27.034 -61.948 1.00 142.27 67 GLY G O 1
ATOM 24067 N N . SER G 3 68 ? 6.858 27.898 -62.545 1.00 157.59 68 SER G N 1
ATOM 24068 C CA . SER G 3 68 ? 7.457 27.654 -61.245 1.00 157.59 68 SER G CA 1
ATOM 24069 C C . SER G 3 68 ? 8.655 28.575 -61.102 1.00 157.59 68 SER G C 1
ATOM 24070 O O . SER G 3 68 ? 8.982 29.348 -62.010 1.00 157.59 68 SER G O 1
ATOM 24078 N N . GLY G 3 69 ? 9.297 28.479 -59.937 1.00 168.14 69 GLY G N 1
ATOM 24079 C CA . GLY G 3 69 ? 10.490 29.225 -59.598 1.00 168.14 69 GLY G CA 1
ATOM 24080 C C . GLY G 3 69 ? 10.350 30.715 -59.791 1.00 168.14 69 GLY G C 1
ATOM 24081 O O . GLY G 3 69 ? 9.493 31.366 -59.185 1.00 168.14 69 GLY G O 1
ATOM 24085 N N . THR G 3 70 ? 11.205 31.259 -60.656 1.00 171.02 70 THR G N 1
ATOM 24086 C CA . THR G 3 70 ? 11.209 32.695 -60.889 1.00 171.02 70 THR G CA 1
ATOM 24087 C C . THR G 3 70 ? 10.005 33.130 -61.709 1.00 171.02 70 THR G C 1
ATOM 24088 O O . THR G 3 70 ? 9.494 34.237 -61.499 1.00 171.02 70 THR G O 1
ATOM 24099 N N . ASP G 3 71 ? 9.527 32.271 -62.633 1.00 168.41 71 ASP G N 1
ATOM 24100 C CA . ASP G 3 71 ? 8.496 32.643 -63.605 1.00 168.41 71 ASP G CA 1
ATOM 24101 C C . ASP G 3 71 ? 7.231 31.852 -63.313 1.00 168.41 71 ASP G C 1
ATOM 24102 O O . ASP G 3 71 ? 7.163 30.641 -63.566 1.00 168.41 71 ASP G O 1
ATOM 24111 N N . PHE G 3 72 ? 6.247 32.554 -62.761 1.00 165.05 72 PHE G N 1
ATOM 24112 C CA . PHE G 3 72 ? 4.909 32.035 -62.560 1.00 165.05 72 PHE G CA 1
ATOM 24113 C C . PHE G 3 72 ? 4.035 32.561 -63.683 1.00 165.05 72 PHE G C 1
ATOM 24114 O O . PHE G 3 72 ? 4.359 33.558 -64.331 1.00 165.05 72 PHE G O 1
ATOM 24131 N N . THR G 3 73 ? 2.960 31.832 -63.954 1.00 163.81 73 THR G N 1
ATOM 24132 C CA . THR G 3 73 ? 2.163 32.056 -65.145 1.00 163.81 73 THR G CA 1
ATOM 24133 C C . THR G 3 73 ? 0.737 31.645 -64.840 1.00 163.81 73 THR G C 1
ATOM 24134 O O . THR G 3 73 ? 0.501 30.621 -64.192 1.00 163.81 73 THR G O 1
ATOM 24145 N N . LEU G 3 74 ? -0.201 32.482 -65.273 1.00 164.59 74 LEU G N 1
ATOM 24146 C CA . LEU G 3 74 ? -1.595 32.095 -65.417 1.00 164.59 74 LEU G CA 1
ATOM 24147 C C . LEU G 3 74 ? -1.978 32.253 -66.872 1.00 164.59 74 LEU G C 1
ATOM 24148 O O . LEU G 3 74 ? -1.705 33.295 -67.479 1.00 164.59 74 LEU G O 1
ATOM 24164 N N . THR G 3 75 ? -2.614 31.223 -67.410 1.00 179.22 75 THR G N 1
ATOM 24165 C CA . THR G 3 75 ? -3.117 31.190 -68.765 1.00 179.22 75 THR G CA 1
ATOM 24166 C C . THR G 3 75 ? -4.633 31.111 -68.714 1.00 179.22 75 THR G C 1
ATOM 24167 O O . THR G 3 75 ? -5.238 30.955 -67.650 1.00 179.22 75 THR G O 1
ATOM 24178 N N . ILE G 3 76 ? -5.233 31.275 -69.886 1.00 175.49 76 ILE G N 1
ATOM 24179 C CA . ILE G 3 76 ? -6.677 31.348 -70.046 1.00 175.49 76 ILE G CA 1
ATOM 24180 C C . ILE G 3 76 ? -7.017 30.502 -71.253 1.00 175.49 76 ILE G C 1
ATOM 24181 O O . ILE G 3 76 ? -6.313 30.552 -72.264 1.00 175.49 76 ILE G O 1
ATOM 24197 N N . SER G 3 77 ? -8.100 29.727 -71.132 1.00 178.48 77 SER G N 1
ATOM 24198 C CA . SER G 3 77 ? -8.526 28.824 -72.196 1.00 178.48 77 SER G CA 1
ATOM 24199 C C . SER G 3 77 ? -9.454 29.520 -73.185 1.00 178.48 77 SER G C 1
ATOM 24200 O O . SER G 3 77 ? -9.346 29.300 -74.398 1.00 178.48 77 SER G O 1
ATOM 24208 N N . ARG G 3 78 ? -10.380 30.342 -72.682 1.00 181.49 78 ARG G N 1
ATOM 24209 C CA . ARG G 3 78 ? -11.305 31.103 -73.516 1.00 181.49 78 ARG G CA 1
ATOM 24210 C C . ARG G 3 78 ? -11.446 32.505 -72.954 1.00 181.49 78 ARG G C 1
ATOM 24211 O O . ARG G 3 78 ? -11.477 32.706 -71.737 1.00 181.49 78 ARG G O 1
ATOM 24232 N N . LEU G 3 79 ? -11.568 33.453 -73.875 1.00 185.00 79 LEU G N 1
ATOM 24233 C CA . LEU G 3 79 ? -11.815 34.853 -73.598 1.00 185.00 79 LEU G CA 1
ATOM 24234 C C . LEU G 3 79 ? -13.283 35.175 -73.867 1.00 185.00 79 LEU G C 1
ATOM 24235 O O . LEU G 3 79 ? -13.897 34.601 -74.772 1.00 185.00 79 LEU G O 1
ATOM 24251 N N . GLU G 3 80 ? -13.853 36.068 -73.047 1.00 183.68 80 GLU G N 1
ATOM 24252 C CA . GLU G 3 80 ? -15.245 36.498 -73.174 1.00 183.68 80 GLU G CA 1
ATOM 24253 C C . GLU G 3 80 ? -15.392 37.948 -72.730 1.00 183.68 80 GLU G C 1
ATOM 24254 O O . GLU G 3 80 ? -14.631 38.398 -71.867 1.00 183.68 80 GLU G O 1
ATOM 24266 N N . PRO G 3 81 ? -16.387 38.692 -73.252 1.00 189.91 81 PRO G N 1
ATOM 24267 C CA . PRO G 3 81 ? -16.503 40.108 -72.864 1.00 189.91 81 PRO G CA 1
ATOM 24268 C C . PRO G 3 81 ? -16.919 40.322 -71.422 1.00 189.91 81 PRO G C 1
ATOM 24269 O O . PRO G 3 81 ? -16.726 41.429 -70.905 1.00 189.91 81 PRO G O 1
ATOM 24280 N N . GLU G 3 82 ? -17.480 39.312 -70.753 1.00 185.77 82 GLU G N 1
ATOM 24281 C CA . GLU G 3 82 ? -17.721 39.400 -69.317 1.00 185.77 82 GLU G CA 1
ATOM 24282 C C . GLU G 3 82 ? -16.441 39.353 -68.491 1.00 185.77 82 GLU G C 1
ATOM 24283 O O . GLU G 3 82 ? -16.504 39.629 -67.289 1.00 185.77 82 GLU G O 1
ATOM 24295 N N . ASP G 3 83 ? -15.303 38.982 -69.086 1.00 190.65 83 ASP G N 1
ATOM 24296 C CA . ASP G 3 83 ? -14.021 38.977 -68.404 1.00 190.65 83 ASP G CA 1
ATOM 24297 C C . ASP G 3 83 ? -13.300 40.320 -68.459 1.00 190.65 83 ASP G C 1
ATOM 24298 O O . ASP G 3 83 ? -12.176 40.382 -67.969 1.00 190.65 83 ASP G O 1
ATOM 24307 N N . PHE G 3 84 ? -13.931 41.387 -68.975 1.00 195.80 84 PHE G N 1
ATOM 24308 C CA . PHE G 3 84 ? -13.263 42.662 -69.249 1.00 195.80 84 PHE G CA 1
ATOM 24309 C C . PHE G 3 84 ? -12.765 43.296 -67.973 1.00 195.80 84 PHE G C 1
ATOM 24310 O O . PHE G 3 84 ? -13.538 43.925 -67.245 1.00 195.80 84 PHE G O 1
ATOM 24327 N N . ALA G 3 85 ? -11.461 43.156 -67.715 1.00 183.27 85 ALA G N 1
ATOM 24328 C CA . ALA G 3 85 ? -11.038 43.257 -66.316 1.00 183.27 85 ALA G CA 1
ATOM 24329 C C . ALA G 3 85 ? -9.539 43.390 -66.160 1.00 183.27 85 ALA G C 1
ATOM 24330 O O . ALA G 3 85 ? -8.797 43.135 -67.103 1.00 183.27 85 ALA G O 1
ATOM 24337 N N . VAL G 3 86 ? -9.101 43.747 -64.955 1.00 168.85 86 VAL G N 1
ATOM 24338 C CA . VAL G 3 86 ? -7.690 43.843 -64.597 1.00 168.85 86 VAL G CA 1
ATOM 24339 C C . VAL G 3 86 ? -7.408 42.659 -63.683 1.00 168.85 86 VAL G C 1
ATOM 24340 O O . VAL G 3 86 ? -8.137 42.450 -62.707 1.00 168.85 86 VAL G O 1
ATOM 24353 N N . TYR G 3 87 ? -6.385 41.863 -64.024 1.00 168.83 87 TYR G N 1
ATOM 24354 C CA . TYR G 3 87 ? -5.993 40.699 -63.232 1.00 168.83 87 TYR G CA 1
ATOM 24355 C C . TYR G 3 87 ? -4.684 40.956 -62.510 1.00 168.83 87 TYR G C 1
ATOM 24356 O O . TYR G 3 87 ? -3.784 41.601 -63.054 1.00 168.83 87 TYR G O 1
ATOM 24374 N N . TYR G 3 88 ? -4.577 40.404 -61.297 1.00 156.96 88 TYR G N 1
ATOM 24375 C CA . TYR G 3 88 ? -3.494 40.720 -60.374 1.00 156.96 88 TYR G CA 1
ATOM 24376 C C . TYR G 3 88 ? -2.789 39.463 -59.886 1.00 156.96 88 TYR G C 1
ATOM 24377 O O . TYR G 3 88 ? -3.314 38.350 -59.979 1.00 156.96 88 TYR G O 1
ATOM 24395 N N . CYS G 3 89 ? -1.614 39.708 -59.292 1.00 157.13 89 CYS G N 1
ATOM 24396 C CA . CYS G 3 89 ? -0.574 38.734 -58.972 1.00 157.13 89 CYS G CA 1
ATOM 24397 C C . CYS G 3 89 ? -0.015 39.052 -57.586 1.00 157.13 89 CYS G C 1
ATOM 24398 O O . CYS G 3 89 ? 0.856 39.918 -57.460 1.00 157.13 89 CYS G O 1
ATOM 24405 N N . GLN G 3 90 ? -0.476 38.336 -56.553 1.00 161.57 90 GLN G N 1
ATOM 24406 C CA . GLN G 3 90 ? -0.271 38.716 -55.143 1.00 161.57 90 GLN G CA 1
ATOM 24407 C C . GLN G 3 90 ? 0.390 37.575 -54.366 1.00 161.57 90 GLN G C 1
ATOM 24408 O O . GLN G 3 90 ? -0.207 36.501 -54.243 1.00 161.57 90 GLN G O 1
ATOM 24422 N N . GLN G 3 91 ? 1.580 37.832 -53.800 1.00 163.48 91 GLN G N 1
ATOM 24423 C CA . GLN G 3 91 ? 2.457 36.796 -53.256 1.00 163.48 91 GLN G CA 1
ATOM 24424 C C . GLN G 3 91 ? 2.873 37.049 -51.824 1.00 163.48 91 GLN G C 1
ATOM 24425 O O . GLN G 3 91 ? 3.357 38.132 -51.501 1.00 163.48 91 GLN G O 1
ATOM 24439 N N . TYR G 3 92 ? 2.850 35.979 -51.030 1.00 158.22 92 TYR G N 1
ATOM 24440 C CA . TYR G 3 92 ? 3.195 36.034 -49.615 1.00 158.22 92 TYR G CA 1
ATOM 24441 C C . TYR G 3 92 ? 4.675 35.824 -49.392 1.00 158.22 92 TYR G C 1
ATOM 24442 O O . TYR G 3 92 ? 5.125 34.680 -49.333 1.00 158.22 92 TYR G O 1
ATOM 24459 N N . GLY G 3 93 ? 5.395 36.919 -49.151 1.00 168.60 93 GLY G N 1
ATOM 24460 C CA . GLY G 3 93 ? 6.792 36.859 -48.790 1.00 168.60 93 GLY G CA 1
ATOM 24461 C C . GLY G 3 93 ? 7.077 36.041 -47.553 1.00 168.60 93 GLY G C 1
ATOM 24462 O O . GLY G 3 93 ? 6.290 35.960 -46.616 1.00 168.60 93 GLY G O 1
ATOM 24466 N N . ILE G 3 94 ? 8.232 35.395 -47.587 1.00 164.00 94 ILE G N 1
ATOM 24467 C CA . ILE G 3 94 ? 8.752 34.690 -46.431 1.00 164.00 94 ILE G CA 1
ATOM 24468 C C . ILE G 3 94 ? 9.144 35.766 -45.429 1.00 164.00 94 ILE G C 1
ATOM 24469 O O . ILE G 3 94 ? 8.943 35.606 -44.220 1.00 164.00 94 ILE G O 1
ATOM 24485 N N . SER G 3 95 ? 9.692 36.878 -45.925 1.00 167.29 95 SER G N 1
ATOM 24486 C CA . SER G 3 95 ? 9.596 38.126 -45.185 1.00 167.29 95 SER G CA 1
ATOM 24487 C C . SER G 3 95 ? 8.111 38.466 -45.236 1.00 167.29 95 SER G C 1
ATOM 24488 O O . SER G 3 95 ? 7.627 38.763 -46.335 1.00 167.29 95 SER G O 1
ATOM 24495 N N . PRO G 3 96 ? 7.326 38.437 -44.109 1.00 158.61 96 PRO G N 1
ATOM 24496 C CA . PRO G 3 96 ? 5.857 38.376 -44.254 1.00 158.61 96 PRO G CA 1
ATOM 24497 C C . PRO G 3 96 ? 5.211 39.627 -44.849 1.00 158.61 96 PRO G C 1
ATOM 24498 O O . PRO G 3 96 ? 4.509 40.405 -44.201 1.00 158.61 96 PRO G O 1
ATOM 24509 N N . VAL G 3 97 ? 5.407 39.753 -46.154 1.00 161.45 97 VAL G N 1
ATOM 24510 C CA . VAL G 3 97 ? 5.177 40.969 -46.917 1.00 161.45 97 VAL G CA 1
ATOM 24511 C C . VAL G 3 97 ? 4.469 40.561 -48.190 1.00 161.45 97 VAL G C 1
ATOM 24512 O O . VAL G 3 97 ? 5.061 39.862 -49.022 1.00 161.45 97 VAL G O 1
ATOM 24525 N N . ILE G 3 98 ? 3.222 41.007 -48.364 1.00 154.99 98 ILE G N 1
ATOM 24526 C CA . ILE G 3 98 ? 2.557 40.694 -49.623 1.00 154.99 98 ILE G CA 1
ATOM 24527 C C . ILE G 3 98 ? 3.221 41.613 -50.633 1.00 154.99 98 ILE G C 1
ATOM 24528 O O . ILE G 3 98 ? 3.564 42.756 -50.308 1.00 154.99 98 ILE G O 1
ATOM 24544 N N . THR G 3 99 ? 3.455 41.093 -51.837 1.00 154.11 99 THR G N 1
ATOM 24545 C CA . THR G 3 99 ? 3.905 41.890 -52.967 1.00 154.11 99 THR G CA 1
ATOM 24546 C C . THR G 3 99 ? 3.018 41.642 -54.174 1.00 154.11 99 THR G C 1
ATOM 24547 O O . THR G 3 99 ? 2.441 40.567 -54.343 1.00 154.11 99 THR G O 1
ATOM 24558 N N . PHE G 3 100 ? 2.963 42.663 -55.026 1.00 162.78 100 PHE G N 1
ATOM 24559 C CA . PHE G 3 100 ? 1.901 42.868 -55.998 1.00 162.78 100 PHE G CA 1
ATOM 24560 C C . PHE G 3 100 ? 2.474 43.092 -57.387 1.00 162.78 100 PHE G C 1
ATOM 24561 O O . PHE G 3 100 ? 3.435 43.849 -57.553 1.00 162.78 100 PHE G O 1
ATOM 24578 N N . GLY G 3 101 ? 1.881 42.429 -58.376 1.00 162.69 101 GLY G N 1
ATOM 24579 C CA . GLY G 3 101 ? 2.041 42.852 -59.751 1.00 162.69 101 GLY G CA 1
ATOM 24580 C C . GLY G 3 101 ? 1.162 44.048 -60.069 1.00 162.69 101 GLY G C 1
ATOM 24581 O O . GLY G 3 101 ? 0.227 44.380 -59.337 1.00 162.69 101 GLY G O 1
ATOM 24585 N N . GLY G 3 102 ? 1.464 44.699 -61.192 1.00 156.50 102 GLY G N 1
ATOM 24586 C CA . GLY G 3 102 ? 0.853 45.971 -61.531 1.00 156.50 102 GLY G CA 1
ATOM 24587 C C . GLY G 3 102 ? -0.450 45.920 -62.302 1.00 156.50 102 GLY G C 1
ATOM 24588 O O . GLY G 3 102 ? -0.787 46.880 -62.999 1.00 156.50 102 GLY G O 1
ATOM 24592 N N . GLY G 3 103 ? -1.186 44.826 -62.208 1.00 163.31 103 GLY G N 1
ATOM 24593 C CA . GLY G 3 103 ? -2.467 44.713 -62.893 1.00 163.31 103 GLY G CA 1
ATOM 24594 C C . GLY G 3 103 ? -2.310 44.518 -64.387 1.00 163.31 103 GLY G C 1
ATOM 24595 O O . GLY G 3 103 ? -1.436 45.095 -65.032 1.00 163.31 103 GLY G O 1
ATOM 24599 N N . THR G 3 104 ? -3.198 43.690 -64.950 1.00 170.21 104 THR G N 1
ATOM 24600 C CA . THR G 3 104 ? -3.139 43.293 -66.357 1.00 170.21 104 THR G CA 1
ATOM 24601 C C . THR G 3 104 ? -4.537 43.373 -66.948 1.00 170.21 104 THR G C 1
ATOM 24602 O O . THR G 3 104 ? -5.374 42.503 -66.687 1.00 170.21 104 THR G O 1
ATOM 24613 N N . ASN G 3 105 ? -4.776 44.396 -67.763 1.00 171.94 105 ASN G N 1
ATOM 24614 C CA . ASN G 3 105 ? -6.077 44.608 -68.383 1.00 171.94 105 ASN G CA 1
ATOM 24615 C C . ASN G 3 105 ? -6.272 43.645 -69.543 1.00 171.94 105 ASN G C 1
ATOM 24616 O O . ASN G 3 105 ? -5.484 43.663 -70.489 1.00 171.94 105 ASN G O 1
ATOM 24627 N N . VAL G 3 106 ? -7.318 42.822 -69.480 1.00 178.42 106 VAL G N 1
ATOM 24628 C CA . VAL G 3 106 ? -7.911 42.231 -70.674 1.00 178.42 106 VAL G CA 1
ATOM 24629 C C . VAL G 3 106 ? -8.947 43.211 -71.195 1.00 178.42 106 VAL G C 1
ATOM 24630 O O . VAL G 3 106 ? -9.882 43.611 -70.468 1.00 178.42 106 VAL G O 1
ATOM 24643 N N . GLU G 3 107 ? -8.689 43.657 -72.427 1.00 179.56 107 GLU G N 1
ATOM 24644 C CA . GLU G 3 107 ? -9.667 44.281 -73.295 1.00 179.56 107 GLU G CA 1
ATOM 24645 C C . GLU G 3 107 ? -10.157 43.255 -74.309 1.00 179.56 107 GLU G C 1
ATOM 24646 O O . GLU G 3 107 ? -9.352 42.589 -74.978 1.00 179.56 107 GLU G O 1
ATOM 24658 N N . ILE G 3 108 ? -11.476 43.160 -74.431 1.00 186.78 108 ILE G N 1
ATOM 24659 C CA . ILE G 3 108 ? -12.145 42.257 -75.358 1.00 186.78 108 ILE G CA 1
ATOM 24660 C C . ILE G 3 108 ? -12.592 43.104 -76.541 1.00 186.78 108 ILE G C 1
ATOM 24661 O O . ILE G 3 108 ? -13.462 43.971 -76.410 1.00 186.78 108 ILE G O 1
ATOM 24677 N N . LYS G 3 109 ? -11.985 42.854 -77.694 1.00 186.57 109 LYS G N 1
ATOM 24678 C CA . LYS G 3 109 ? -12.409 43.485 -78.929 1.00 186.57 109 LYS G CA 1
ATOM 24679 C C . LYS G 3 109 ? -13.790 42.979 -79.334 1.00 186.57 109 LYS G C 1
ATOM 24680 O O . LYS G 3 109 ? -14.305 41.994 -78.798 1.00 186.57 109 LYS G O 1
ATOM 24699 N N . GLY G 3 110 ? -14.390 43.669 -80.294 1.00 183.32 110 GLY G N 1
ATOM 24700 C CA . GLY G 3 110 ? -15.682 43.270 -80.816 1.00 183.32 110 GLY G CA 1
ATOM 24701 C C . GLY G 3 110 ? -15.570 42.077 -81.743 1.00 183.32 110 GLY G C 1
ATOM 24702 O O . GLY G 3 110 ? -14.468 41.683 -82.124 1.00 183.32 110 GLY G O 1
ATOM 24706 N N . VAL G 3 127 ? -20.468 37.422 -43.568 1.00 136.10 127 VAL G N 1
ATOM 24707 C CA . VAL G 3 127 ? -19.619 37.184 -44.721 1.00 136.10 127 VAL G CA 1
ATOM 24708 C C . VAL G 3 127 ? -18.689 38.379 -44.875 1.00 136.10 127 VAL G C 1
ATOM 24709 O O . VAL G 3 127 ? -17.477 38.222 -45.010 1.00 136.10 127 VAL G O 1
ATOM 24721 N N . GLN G 3 128 ? -19.268 39.575 -44.841 1.00 132.79 128 GLN G N 1
ATOM 24722 C CA . GLN G 3 128 ? -18.693 40.733 -45.506 1.00 132.79 128 GLN G CA 1
ATOM 24723 C C . GLN G 3 128 ? -17.944 41.632 -44.536 1.00 132.79 128 GLN G C 1
ATOM 24724 O O . GLN G 3 128 ? -18.133 41.567 -43.317 1.00 132.79 128 GLN G O 1
ATOM 24738 N N . LEU G 3 129 ? -17.087 42.466 -45.118 1.00 147.72 129 LEU G N 1
ATOM 24739 C CA . LEU G 3 129 ? -16.470 43.590 -44.439 1.00 147.72 129 LEU G CA 1
ATOM 24740 C C . LEU G 3 129 ? -17.271 44.856 -44.714 1.00 147.72 129 LEU G C 1
ATOM 24741 O O . LEU G 3 129 ? -18.176 44.883 -45.552 1.00 147.72 129 LEU G O 1
ATOM 24757 N N . VAL G 3 130 ? -16.934 45.915 -43.985 1.00 151.17 130 VAL G N 1
ATOM 24758 C CA . VAL G 3 130 ? -17.422 47.252 -44.298 1.00 151.17 130 VAL G CA 1
ATOM 24759 C C . VAL G 3 130 ? -16.390 48.260 -43.815 1.00 151.17 130 VAL G C 1
ATOM 24760 O O . VAL G 3 130 ? -15.949 48.213 -42.662 1.00 151.17 130 VAL G O 1
ATOM 24773 N N . GLU G 3 131 ? -16.000 49.160 -44.708 1.00 151.93 131 GLU G N 1
ATOM 24774 C CA . GLU G 3 131 ? -14.999 50.171 -44.430 1.00 151.93 131 GLU G CA 1
ATOM 24775 C C . GLU G 3 131 ? -15.643 51.342 -43.697 1.00 151.93 131 GLU G C 1
ATOM 24776 O O . GLU G 3 131 ? -16.864 51.403 -43.530 1.00 151.93 131 GLU G O 1
ATOM 24788 N N . SER G 3 132 ? -14.809 52.277 -43.247 1.00 152.30 132 SER G N 1
ATOM 24789 C CA . SER G 3 132 ? -15.303 53.419 -42.492 1.00 152.30 132 SER G CA 1
ATOM 24790 C C . SER G 3 132 ? -14.288 54.550 -42.473 1.00 152.30 132 SER G C 1
ATOM 24791 O O . SER G 3 132 ? -13.192 54.395 -41.920 1.00 152.30 132 SER G O 1
ATOM 24799 N N . GLY G 3 133 ? -14.668 55.674 -43.086 1.00 159.86 133 GLY G N 1
ATOM 24800 C CA . GLY G 3 133 ? -14.022 56.958 -42.885 1.00 159.86 133 GLY G CA 1
ATOM 24801 C C . GLY G 3 133 ? -13.288 57.547 -44.074 1.00 159.86 133 GLY G C 1
ATOM 24802 O O . GLY G 3 133 ? -12.543 58.517 -43.889 1.00 159.86 133 GLY G O 1
ATOM 24806 N N . GLY G 3 134 ? -13.460 57.004 -45.277 1.00 162.57 134 GLY G N 1
ATOM 24807 C CA . GLY G 3 134 ? -12.659 57.457 -46.401 1.00 162.57 134 GLY G CA 1
ATOM 24808 C C . GLY G 3 134 ? -13.046 58.852 -46.851 1.00 162.57 134 GLY G C 1
ATOM 24809 O O . GLY G 3 134 ? -14.221 59.225 -46.856 1.00 162.57 134 GLY G O 1
ATOM 24813 N N . GLY G 3 135 ? -12.040 59.628 -47.239 1.00 163.84 135 GLY G N 1
ATOM 24814 C CA . GLY G 3 135 ? -12.279 61.007 -47.641 1.00 163.84 135 GLY G CA 1
ATOM 24815 C C . GLY G 3 135 ? -11.005 61.836 -47.582 1.00 163.84 135 GLY G C 1
ATOM 24816 O O . GLY G 3 135 ? -9.901 61.316 -47.745 1.00 163.84 135 GLY G O 1
ATOM 24820 N N . LEU G 3 136 ? -11.195 63.128 -47.336 1.00 171.16 136 LEU G N 1
ATOM 24821 C CA . LEU G 3 136 ? -10.144 64.117 -47.498 1.00 171.16 136 LEU G CA 1
ATOM 24822 C C . LEU G 3 136 ? -9.510 64.478 -46.164 1.00 171.16 136 LEU G C 1
ATOM 24823 O O . LEU G 3 136 ? -10.150 64.440 -45.111 1.00 171.16 136 LEU G O 1
ATOM 24839 N N . VAL G 3 137 ? -8.227 64.827 -46.242 1.00 164.87 137 VAL G N 1
ATOM 24840 C CA . VAL G 3 137 ? -7.507 65.509 -45.178 1.00 164.87 137 VAL G CA 1
ATOM 24841 C C . VAL G 3 137 ? -6.615 66.542 -45.868 1.00 164.87 137 VAL G C 1
ATOM 24842 O O . VAL G 3 137 ? -6.611 66.660 -47.098 1.00 164.87 137 VAL G O 1
ATOM 24855 N N . GLN G 3 138 ? -5.940 67.363 -45.062 1.00 169.69 138 GLN G N 1
ATOM 24856 C CA . GLN G 3 138 ? -4.895 68.239 -45.573 1.00 169.69 138 GLN G CA 1
ATOM 24857 C C . GLN G 3 138 ? -3.591 67.446 -45.675 1.00 169.69 138 GLN G C 1
ATOM 24858 O O . GLN G 3 138 ? -3.367 66.538 -44.870 1.00 169.69 138 GLN G O 1
ATOM 24872 N N . PRO G 3 139 ? -2.698 67.764 -46.621 1.00 167.68 139 PRO G N 1
ATOM 24873 C CA . PRO G 3 139 ? -1.414 67.058 -46.638 1.00 167.68 139 PRO G CA 1
ATOM 24874 C C . PRO G 3 139 ? -0.568 67.442 -45.436 1.00 167.68 139 PRO G C 1
ATOM 24875 O O . PRO G 3 139 ? -0.681 68.547 -44.900 1.00 167.68 139 PRO G O 1
ATOM 24886 N N . GLY G 3 140 ? 0.278 66.507 -45.008 1.00 161.48 140 GLY G N 1
ATOM 24887 C CA . GLY G 3 140 ? 0.907 66.573 -43.707 1.00 161.48 140 GLY G CA 1
ATOM 24888 C C . GLY G 3 140 ? -0.028 66.394 -42.527 1.00 161.48 140 GLY G C 1
ATOM 24889 O O . GLY G 3 140 ? 0.385 66.665 -41.391 1.00 161.48 140 GLY G O 1
ATOM 24893 N N . GLY G 3 141 ? -1.263 65.935 -42.747 1.00 163.18 141 GLY G N 1
ATOM 24894 C CA . GLY G 3 141 ? -2.280 65.906 -41.718 1.00 163.18 141 GLY G CA 1
ATOM 24895 C C . GLY G 3 141 ? -2.341 64.595 -40.962 1.00 163.18 141 GLY G C 1
ATOM 24896 O O . GLY G 3 141 ? -1.339 63.908 -40.748 1.00 163.18 141 GLY G O 1
ATOM 24900 N N . SER G 3 142 ? -3.560 64.250 -40.554 1.00 163.53 142 SER G N 1
ATOM 24901 C CA . SER G 3 142 ? -3.817 63.132 -39.660 1.00 163.53 142 SER G CA 1
ATOM 24902 C C . SER G 3 142 ? -5.259 62.682 -39.821 1.00 163.53 142 SER G C 1
ATOM 24903 O O . SER G 3 142 ? -6.174 63.510 -39.837 1.00 163.53 142 SER G O 1
ATOM 24911 N N . LEU G 3 143 ? -5.462 61.373 -39.934 1.00 159.47 143 LEU G N 1
ATOM 24912 C CA . LEU G 3 143 ? -6.808 60.827 -40.038 1.00 159.47 143 LEU G CA 1
ATOM 24913 C C . LEU G 3 143 ? -6.747 59.341 -39.722 1.00 159.47 143 LEU G C 1
ATOM 24914 O O . LEU G 3 143 ? -5.682 58.724 -39.779 1.00 159.47 143 LEU G O 1
ATOM 24930 N N . ARG G 3 144 ? -7.905 58.789 -39.359 1.00 148.60 144 ARG G N 1
ATOM 24931 C CA . ARG G 3 144 ? -8.072 57.383 -39.028 1.00 148.60 144 ARG G CA 1
ATOM 24932 C C . ARG G 3 144 ? -9.096 56.779 -39.973 1.00 148.60 144 ARG G C 1
ATOM 24933 O O . ARG G 3 144 ? -9.998 57.463 -40.464 1.00 148.60 144 ARG G O 1
ATOM 24954 N N . LEU G 3 145 ? -8.919 55.485 -40.239 1.00 153.28 145 LEU G N 1
ATOM 24955 C CA . LEU G 3 145 ? -9.949 54.644 -40.825 1.00 153.28 145 LEU G CA 1
ATOM 24956 C C . LEU G 3 145 ? -10.252 53.513 -39.864 1.00 153.28 145 LEU G C 1
ATOM 24957 O O . LEU G 3 145 ? -9.445 53.171 -38.993 1.00 153.28 145 LEU G O 1
ATOM 24973 N N . SER G 3 146 ? -11.442 52.947 -40.034 1.00 149.41 146 SER G N 1
ATOM 24974 C CA . SER G 3 146 ? -11.812 51.693 -39.401 1.00 149.41 146 SER G CA 1
ATOM 24975 C C . SER G 3 146 ? -12.373 50.767 -40.460 1.00 149.41 146 SER G C 1
ATOM 24976 O O . SER G 3 146 ? -12.758 51.194 -41.550 1.00 149.41 146 SER G O 1
ATOM 24984 N N . CYS G 3 147 ? -12.370 49.480 -40.133 1.00 150.49 147 CYS G N 1
ATOM 24985 C CA . CYS G 3 147 ? -13.197 48.498 -40.809 1.00 150.49 147 CYS G CA 1
ATOM 24986 C C . CYS G 3 147 ? -13.937 47.698 -39.756 1.00 150.49 147 CYS G C 1
ATOM 24987 O O . CYS G 3 147 ? -13.591 47.722 -38.573 1.00 150.49 147 CYS G O 1
ATOM 24995 N N . ALA G 3 148 ? -14.967 46.992 -40.208 1.00 145.81 148 ALA G N 1
ATOM 24996 C CA . ALA G 3 148 ? -15.832 46.229 -39.328 1.00 145.81 148 ALA G CA 1
ATOM 24997 C C . ALA G 3 148 ? -16.294 44.980 -40.056 1.00 145.81 148 ALA G C 1
ATOM 24998 O O . ALA G 3 148 ? -16.412 44.966 -41.286 1.00 145.81 148 ALA G O 1
ATOM 25005 N N . ALA G 3 149 ? -16.564 43.939 -39.272 1.00 140.02 149 ALA G N 1
ATOM 25006 C CA . ALA G 3 149 ? -16.780 42.593 -39.780 1.00 140.02 149 ALA G CA 1
ATOM 25007 C C . ALA G 3 149 ? -18.254 42.225 -39.739 1.00 140.02 149 ALA G C 1
ATOM 25008 O O . ALA G 3 149 ? -19.048 42.871 -39.050 1.00 140.02 149 ALA G O 1
ATOM 25015 N N . SER G 3 150 ? -18.611 41.180 -40.482 1.00 145.92 150 SER G N 1
ATOM 25016 C CA . SER G 3 150 ? -19.987 40.701 -40.531 1.00 145.92 150 SER G CA 1
ATOM 25017 C C . SER G 3 150 ? -19.998 39.226 -40.907 1.00 145.92 150 SER G C 1
ATOM 25018 O O . SER G 3 150 ? -19.548 38.854 -41.997 1.00 145.92 150 SER G O 1
ATOM 25026 N N . GLY G 3 151 ? -20.530 38.404 -40.010 1.00 141.49 151 GLY G N 1
ATOM 25027 C CA . GLY G 3 151 ? -20.862 37.017 -40.289 1.00 141.49 151 GLY G CA 1
ATOM 25028 C C . GLY G 3 151 ? -19.694 36.061 -40.379 1.00 141.49 151 GLY G C 1
ATOM 25029 O O . GLY G 3 151 ? -19.696 35.168 -41.239 1.00 141.49 151 GLY G O 1
ATOM 25033 N N . PHE G 3 152 ? -18.696 36.228 -39.518 1.00 136.00 152 PHE G N 1
ATOM 25034 C CA . PHE G 3 152 ? -17.575 35.302 -39.413 1.00 136.00 152 PHE G CA 1
ATOM 25035 C C . PHE G 3 152 ? -16.894 35.566 -38.073 1.00 136.00 152 PHE G C 1
ATOM 25036 O O . PHE G 3 152 ? -17.432 36.290 -37.229 1.00 136.00 152 PHE G O 1
ATOM 25053 N N . THR G 3 153 ? -15.701 34.994 -37.897 1.00 133.55 153 THR G N 1
ATOM 25054 C CA . THR G 3 153 ? -14.908 35.092 -36.676 1.00 133.55 153 THR G CA 1
ATOM 25055 C C . THR G 3 153 ? -13.590 35.808 -36.996 1.00 133.55 153 THR G C 1
ATOM 25056 O O . THR G 3 153 ? -12.565 35.206 -37.340 1.00 133.55 153 THR G O 1
ATOM 25067 N N . PHE G 3 154 ? -13.609 37.128 -36.788 1.00 127.56 154 PHE G N 1
ATOM 25068 C CA . PHE G 3 154 ? -12.472 38.023 -37.002 1.00 127.56 154 PHE G CA 1
ATOM 25069 C C . PHE G 3 154 ? -11.269 37.705 -36.104 1.00 127.56 154 PHE G C 1
ATOM 25070 O O . PHE G 3 154 ? -10.169 38.211 -36.367 1.00 127.56 154 PHE G O 1
ATOM 25087 N N . ASN G 3 155 ? -11.459 36.900 -35.054 1.00 130.15 155 ASN G N 1
ATOM 25088 C CA . ASN G 3 155 ? -10.417 36.137 -34.382 1.00 130.15 155 ASN G CA 1
ATOM 25089 C C . ASN G 3 155 ? -9.359 35.555 -35.300 1.00 130.15 155 ASN G C 1
ATOM 25090 O O . ASN G 3 155 ? -8.169 35.799 -35.092 1.00 130.15 155 ASN G O 1
ATOM 25101 N N . ILE G 3 156 ? -9.768 34.755 -36.288 1.00 138.06 156 ILE G N 1
ATOM 25102 C CA . ILE G 3 156 ? -8.823 33.778 -36.827 1.00 138.06 156 ILE G CA 1
ATOM 25103 C C . ILE G 3 156 ? -7.826 34.451 -37.754 1.00 138.06 156 ILE G C 1
ATOM 25104 O O . ILE G 3 156 ? -6.613 34.239 -37.633 1.00 138.06 156 ILE G O 1
ATOM 25120 N N . TYR G 3 157 ? -8.317 35.178 -38.746 1.00 136.37 157 TYR G N 1
ATOM 25121 C CA . TYR G 3 157 ? -7.526 35.397 -39.943 1.00 136.37 157 TYR G CA 1
ATOM 25122 C C . TYR G 3 157 ? -6.528 36.543 -39.801 1.00 136.37 157 TYR G C 1
ATOM 25123 O O . TYR G 3 157 ? -6.760 37.521 -39.089 1.00 136.37 157 TYR G O 1
ATOM 25141 N N . ASP G 3 158 ? -5.392 36.372 -40.473 1.00 140.76 158 ASP G N 1
ATOM 25142 C CA . ASP G 3 158 ? -4.360 37.388 -40.644 1.00 140.76 158 ASP G CA 1
ATOM 25143 C C . ASP G 3 158 ? -4.866 38.462 -41.604 1.00 140.76 158 ASP G C 1
ATOM 25144 O O . ASP G 3 158 ? -5.232 38.151 -42.747 1.00 140.76 158 ASP G O 1
ATOM 25153 N N . MET G 3 159 ? -4.887 39.728 -41.146 1.00 135.76 159 MET G N 1
ATOM 25154 C CA . MET G 3 159 ? -5.541 40.800 -41.910 1.00 135.76 159 MET G CA 1
ATOM 25155 C C . MET G 3 159 ? -4.512 41.628 -42.649 1.00 135.76 159 MET G C 1
ATOM 25156 O O . MET G 3 159 ? -3.338 41.679 -42.255 1.00 135.76 159 MET G O 1
ATOM 25170 N N . HIS G 3 160 ? -4.976 42.291 -43.710 1.00 147.00 160 HIS G N 1
ATOM 25171 C CA . HIS G 3 160 ? -4.149 43.154 -44.541 1.00 147.00 160 HIS G CA 1
ATOM 25172 C C . HIS G 3 160 ? -4.922 44.400 -44.951 1.00 147.00 160 HIS G C 1
ATOM 25173 O O . HIS G 3 160 ? -6.069 44.303 -45.399 1.00 147.00 160 HIS G O 1
ATOM 25187 N N . TRP G 3 161 ? -4.292 45.564 -44.780 1.00 143.28 161 TRP G N 1
ATOM 25188 C CA . TRP G 3 161 ? -4.700 46.802 -45.430 1.00 143.28 161 TRP G CA 1
ATOM 25189 C C . TRP G 3 161 ? -3.854 46.975 -46.687 1.00 143.28 161 TRP G C 1
ATOM 25190 O O . TRP G 3 161 ? -2.635 46.735 -46.662 1.00 143.28 161 TRP G O 1
ATOM 25211 N N . VAL G 3 162 ? -4.497 47.445 -47.763 1.00 148.85 162 VAL G N 1
ATOM 25212 C CA . VAL G 3 162 ? -3.955 47.458 -49.122 1.00 148.85 162 VAL G CA 1
ATOM 25213 C C . VAL G 3 162 ? -4.331 48.795 -49.761 1.00 148.85 162 VAL G C 1
ATOM 25214 O O . VAL G 3 162 ? -5.307 49.428 -49.356 1.00 148.85 162 VAL G O 1
ATOM 25227 N N . ARG G 3 163 ? -3.526 49.252 -50.750 1.00 159.33 163 ARG G N 1
ATOM 25228 C CA . ARG G 3 163 ? -3.853 50.445 -51.537 1.00 159.33 163 ARG G CA 1
ATOM 25229 C C . ARG G 3 163 ? -3.795 50.194 -53.036 1.00 159.33 163 ARG G C 1
ATOM 25230 O O . ARG G 3 163 ? -3.297 49.169 -53.510 1.00 159.33 163 ARG G O 1
ATOM 25251 N N . GLN G 3 164 ? -4.318 51.183 -53.762 1.00 157.28 164 GLN G N 1
ATOM 25252 C CA . GLN G 3 164 ? -4.483 51.175 -55.206 1.00 157.28 164 GLN G CA 1
ATOM 25253 C C . GLN G 3 164 ? -4.673 52.609 -55.661 1.00 157.28 164 GLN G C 1
ATOM 25254 O O . GLN G 3 164 ? -5.615 53.265 -55.208 1.00 157.28 164 GLN G O 1
ATOM 25268 N N . ALA G 3 165 ? -3.808 53.081 -56.586 1.00 154.02 165 ALA G N 1
ATOM 25269 C CA . ALA G 3 165 ? -4.059 54.325 -57.302 1.00 154.02 165 ALA G CA 1
ATOM 25270 C C . ALA G 3 165 ? -4.888 54.036 -58.556 1.00 154.02 165 ALA G C 1
ATOM 25271 O O . ALA G 3 165 ? -4.912 52.894 -59.028 1.00 154.02 165 ALA G O 1
ATOM 25278 N N . PRO G 3 166 ? -5.598 55.024 -59.122 1.00 157.32 166 PRO G N 1
ATOM 25279 C CA . PRO G 3 166 ? -6.560 54.701 -60.191 1.00 157.32 166 PRO G CA 1
ATOM 25280 C C . PRO G 3 166 ? -5.894 54.281 -61.493 1.00 157.32 166 PRO G C 1
ATOM 25281 O O . PRO G 3 166 ? -5.185 55.061 -62.132 1.00 157.32 166 PRO G O 1
ATOM 25292 N N . GLY G 3 167 ? -6.169 53.046 -61.902 1.00 174.72 167 GLY G N 1
ATOM 25293 C CA . GLY G 3 167 ? -5.591 52.494 -63.110 1.00 174.72 167 GLY G CA 1
ATOM 25294 C C . GLY G 3 167 ? -4.087 52.369 -63.008 1.00 174.72 167 GLY G C 1
ATOM 25295 O O . GLY G 3 167 ? -3.367 52.611 -63.983 1.00 174.72 167 GLY G O 1
ATOM 25299 N N . LYS G 3 168 ? -3.612 51.994 -61.820 1.00 170.22 168 LYS G N 1
ATOM 25300 C CA . LYS G 3 168 ? -2.197 51.905 -61.490 1.00 170.22 168 LYS G CA 1
ATOM 25301 C C . LYS G 3 168 ? -1.917 50.565 -60.839 1.00 170.22 168 LYS G C 1
ATOM 25302 O O . LYS G 3 168 ? -2.829 49.836 -60.438 1.00 170.22 168 LYS G O 1
ATOM 25321 N N . GLY G 3 169 ? -0.631 50.256 -60.730 1.00 167.89 169 GLY G N 1
ATOM 25322 C CA . GLY G 3 169 ? -0.221 49.141 -59.917 1.00 167.89 169 GLY G CA 1
ATOM 25323 C C . GLY G 3 169 ? -0.575 49.362 -58.461 1.00 167.89 169 GLY G C 1
ATOM 25324 O O . GLY G 3 169 ? -0.487 50.468 -57.926 1.00 167.89 169 GLY G O 1
ATOM 25328 N N . LEU G 3 170 ? -1.007 48.283 -57.824 1.00 158.98 170 LEU G N 1
ATOM 25329 C CA . LEU G 3 170 ? -1.294 48.288 -56.406 1.00 158.98 170 LEU G CA 1
ATOM 25330 C C . LEU G 3 170 ? -0.025 48.538 -55.595 1.00 158.98 170 LEU G C 1
ATOM 25331 O O . LEU G 3 170 ? 1.098 48.483 -56.106 1.00 158.98 170 LEU G O 1
ATOM 25347 N N . GLU G 3 171 ? -0.215 48.801 -54.305 1.00 168.06 171 GLU G N 1
ATOM 25348 C CA . GLU G 3 171 ? 0.852 48.669 -53.328 1.00 168.06 171 GLU G CA 1
ATOM 25349 C C . GLU G 3 171 ? 0.264 48.149 -52.025 1.00 168.06 171 GLU G C 1
ATOM 25350 O O . GLU G 3 171 ? -0.879 48.451 -51.669 1.00 168.06 171 GLU G O 1
ATOM 25362 N N . TRP G 3 172 ? 1.050 47.321 -51.347 1.00 150.41 172 TRP G N 1
ATOM 25363 C CA . TRP G 3 172 ? 0.658 46.669 -50.106 1.00 150.41 172 TRP G CA 1
ATOM 25364 C C . TRP G 3 172 ? 1.117 47.527 -48.946 1.00 150.41 172 TRP G C 1
ATOM 25365 O O . TRP G 3 172 ? 2.314 47.568 -48.641 1.00 150.41 172 TRP G O 1
ATOM 25386 N N . VAL G 3 173 ? 0.173 48.178 -48.278 1.00 156.88 173 VAL G N 1
ATOM 25387 C CA . VAL G 3 173 ? 0.562 49.107 -47.223 1.00 156.88 173 VAL G CA 1
ATOM 25388 C C . VAL G 3 173 ? 0.923 48.360 -45.946 1.00 156.88 173 VAL G C 1
ATOM 25389 O O . VAL G 3 173 ? 1.955 48.652 -45.331 1.00 156.88 173 VAL G O 1
ATOM 25402 N N . SER G 3 174 ? 0.130 47.366 -45.537 1.00 150.67 174 SER G N 1
ATOM 25403 C CA . SER G 3 174 ? 0.364 46.809 -44.208 1.00 150.67 174 SER G CA 1
ATOM 25404 C C . SER G 3 174 ? -0.466 45.564 -43.978 1.00 150.67 174 SER G C 1
ATOM 25405 O O . SER G 3 174 ? -1.442 45.295 -44.679 1.00 150.67 174 SER G O 1
ATOM 25413 N N . GLY G 3 175 ? -0.019 44.784 -43.002 1.00 148.03 175 GLY G N 1
ATOM 25414 C CA . GLY G 3 175 ? -0.754 43.616 -42.563 1.00 148.03 175 GLY G CA 1
ATOM 25415 C C . GLY G 3 175 ? -0.200 43.141 -41.246 1.00 148.03 175 GLY G C 1
ATOM 25416 O O . GLY G 3 175 ? 0.901 43.528 -40.842 1.00 148.03 175 GLY G O 1
ATOM 25420 N N . LEU G 3 176 ? -0.974 42.303 -40.570 1.00 140.56 176 LEU G N 1
ATOM 25421 C CA . LEU G 3 176 ? -0.631 41.880 -39.224 1.00 140.56 176 LEU G CA 1
ATOM 25422 C C . LEU G 3 176 ? -1.224 40.512 -38.948 1.00 140.56 176 LEU G C 1
ATOM 25423 O O . LEU G 3 176 ? -2.413 40.266 -39.229 1.00 140.56 176 LEU G O 1
ATOM 25439 N N . THR G 3 177 ? -0.383 39.633 -38.393 1.00 141.17 177 THR G N 1
ATOM 25440 C CA . THR G 3 177 ? -0.886 38.345 -37.949 1.00 141.17 177 THR G CA 1
ATOM 25441 C C . THR G 3 177 ? -1.580 38.499 -36.608 1.00 141.17 177 THR G C 1
ATOM 25442 O O . THR G 3 177 ? -1.335 39.435 -35.848 1.00 141.17 177 THR G O 1
ATOM 25453 N N . THR G 3 178 ? -2.414 37.527 -36.291 1.00 132.16 178 THR G N 1
ATOM 25454 C CA . THR G 3 178 ? -3.225 37.598 -35.089 1.00 132.16 178 THR G CA 1
ATOM 25455 C C . THR G 3 178 ? -2.443 37.418 -33.792 1.00 132.16 178 THR G C 1
ATOM 25456 O O . THR G 3 178 ? -3.052 37.540 -32.725 1.00 132.16 178 THR G O 1
ATOM 25467 N N . GLY G 3 179 ? -1.144 37.095 -33.848 1.00 131.04 179 GLY G N 1
ATOM 25468 C CA . GLY G 3 179 ? -0.244 37.114 -32.712 1.00 131.04 179 GLY G CA 1
ATOM 25469 C C . GLY G 3 179 ? 0.717 38.276 -32.630 1.00 131.04 179 GLY G C 1
ATOM 25470 O O . GLY G 3 179 ? 1.585 38.262 -31.752 1.00 131.04 179 GLY G O 1
ATOM 25474 N N . GLY G 3 180 ? 0.599 39.269 -33.511 1.00 141.50 180 GLY G N 1
ATOM 25475 C CA . GLY G 3 180 ? 1.242 40.554 -33.318 1.00 141.50 180 GLY G CA 1
ATOM 25476 C C . GLY G 3 180 ? 2.416 40.877 -34.212 1.00 141.50 180 GLY G C 1
ATOM 25477 O O . GLY G 3 180 ? 2.866 42.030 -34.207 1.00 141.50 180 GLY G O 1
ATOM 25481 N N . ASP G 3 181 ? 2.936 39.915 -34.971 1.00 153.07 181 ASP G N 1
ATOM 25482 C CA . ASP G 3 181 ? 3.997 40.201 -35.928 1.00 153.07 181 ASP G CA 1
ATOM 25483 C C . ASP G 3 181 ? 3.394 41.069 -37.025 1.00 153.07 181 ASP G C 1
ATOM 25484 O O . ASP G 3 181 ? 2.539 40.616 -37.812 1.00 153.07 181 ASP G O 1
ATOM 25493 N N . THR G 3 182 ? 3.750 42.349 -36.966 1.00 140.14 182 THR G N 1
ATOM 25494 C CA . THR G 3 182 ? 3.428 43.393 -37.914 1.00 140.14 182 THR G CA 1
ATOM 25495 C C . THR G 3 182 ? 4.257 43.205 -39.177 1.00 140.14 182 THR G C 1
ATOM 25496 O O . THR G 3 182 ? 5.322 42.580 -39.162 1.00 140.14 182 THR G O 1
ATOM 25507 N N . SER G 3 183 ? 3.743 43.726 -40.287 1.00 151.92 183 SER G N 1
ATOM 25508 C CA . SER G 3 183 ? 4.588 43.961 -41.442 1.00 151.92 183 SER G CA 1
ATOM 25509 C C . SER G 3 183 ? 4.064 45.149 -42.233 1.00 151.92 183 SER G C 1
ATOM 25510 O O . SER G 3 183 ? 2.878 45.219 -42.578 1.00 151.92 183 SER G O 1
ATOM 25518 N N . TYR G 3 184 ? 4.976 46.084 -42.489 1.00 143.21 184 TYR G N 1
ATOM 25519 C CA . TYR G 3 184 ? 4.765 47.295 -43.254 1.00 143.21 184 TYR G CA 1
ATOM 25520 C C . TYR G 3 184 ? 5.806 47.310 -44.363 1.00 143.21 184 TYR G C 1
ATOM 25521 O O . TYR G 3 184 ? 6.676 46.437 -44.424 1.00 143.21 184 TYR G O 1
ATOM 25539 N N . SER G 3 185 ? 5.713 48.306 -45.244 1.00 148.97 185 SER G N 1
ATOM 25540 C CA . SER G 3 185 ? 6.835 48.687 -46.086 1.00 148.97 185 SER G CA 1
ATOM 25541 C C . SER G 3 185 ? 7.716 49.686 -45.345 1.00 148.97 185 SER G C 1
ATOM 25542 O O . SER G 3 185 ? 7.260 50.437 -44.477 1.00 148.97 185 SER G O 1
ATOM 25550 N N . GLY G 3 186 ? 9.002 49.690 -45.705 1.00 162.25 186 GLY G N 1
ATOM 25551 C CA . GLY G 3 186 ? 9.956 50.597 -45.092 1.00 162.25 186 GLY G CA 1
ATOM 25552 C C . GLY G 3 186 ? 9.667 52.065 -45.317 1.00 162.25 186 GLY G C 1
ATOM 25553 O O . GLY G 3 186 ? 10.079 52.896 -44.502 1.00 162.25 186 GLY G O 1
ATOM 25557 N N . SER G 3 187 ? 8.961 52.401 -46.399 1.00 159.70 187 SER G N 1
ATOM 25558 C CA . SER G 3 187 ? 8.549 53.779 -46.637 1.00 159.70 187 SER G CA 1
ATOM 25559 C C . SER G 3 187 ? 7.338 54.146 -45.795 1.00 159.70 187 SER G C 1
ATOM 25560 O O . SER G 3 187 ? 7.304 55.216 -45.178 1.00 159.70 187 SER G O 1
ATOM 25568 N N . VAL G 3 188 ? 6.347 53.261 -45.754 1.00 149.70 188 VAL G N 1
ATOM 25569 C CA . VAL G 3 188 ? 5.060 53.586 -45.152 1.00 149.70 188 VAL G CA 1
ATOM 25570 C C . VAL G 3 188 ? 5.109 53.429 -43.628 1.00 149.70 188 VAL G C 1
ATOM 25571 O O . VAL G 3 188 ? 4.259 53.979 -42.916 1.00 149.70 188 VAL G O 1
ATOM 25584 N N . ARG G 3 189 ? 6.111 52.723 -43.090 1.00 150.32 189 ARG G N 1
ATOM 25585 C CA . ARG G 3 189 ? 6.115 52.403 -41.670 1.00 150.32 189 ARG G CA 1
ATOM 25586 C C . ARG G 3 189 ? 6.374 53.635 -40.817 1.00 150.32 189 ARG G C 1
ATOM 25587 O O . ARG G 3 189 ? 7.124 54.535 -41.205 1.00 150.32 189 ARG G O 1
ATOM 25608 N N . GLY G 3 190 ? 5.736 53.662 -39.648 1.00 147.19 190 GLY G N 1
ATOM 25609 C CA . GLY G 3 190 ? 5.817 54.755 -38.717 1.00 147.19 190 GLY G CA 1
ATOM 25610 C C . GLY G 3 190 ? 4.760 55.816 -38.937 1.00 147.19 190 GLY G C 1
ATOM 25611 O O . GLY G 3 190 ? 4.226 56.360 -37.963 1.00 147.19 190 GLY G O 1
ATOM 25615 N N . ARG G 3 191 ? 4.439 56.113 -40.194 1.00 152.71 191 ARG G N 1
ATOM 25616 C CA . ARG G 3 191 ? 3.412 57.096 -40.495 1.00 152.71 191 ARG G CA 1
ATOM 25617 C C . ARG G 3 191 ? 2.023 56.525 -40.277 1.00 152.71 191 ARG G C 1
ATOM 25618 O O . ARG G 3 191 ? 1.110 57.263 -39.890 1.00 152.71 191 ARG G O 1
ATOM 25639 N N . PHE G 3 192 ? 1.856 55.227 -40.513 1.00 154.41 192 PHE G N 1
ATOM 25640 C CA . PHE G 3 192 ? 0.642 54.494 -40.197 1.00 154.41 192 PHE G CA 1
ATOM 25641 C C . PHE G 3 192 ? 0.825 53.703 -38.908 1.00 154.41 192 PHE G C 1
ATOM 25642 O O . PHE G 3 192 ? 1.948 53.412 -38.484 1.00 154.41 192 PHE G O 1
ATOM 25659 N N . SER G 3 193 ? -0.305 53.359 -38.297 1.00 151.05 193 SER G N 1
ATOM 25660 C CA . SER G 3 193 ? -0.370 52.495 -37.128 1.00 151.05 193 SER G CA 1
ATOM 25661 C C . SER G 3 193 ? -1.722 51.804 -37.137 1.00 151.05 193 SER G C 1
ATOM 25662 O O . SER G 3 193 ? -2.737 52.441 -37.429 1.00 151.05 193 SER G O 1
ATOM 25670 N N . ILE G 3 194 ? -1.724 50.518 -36.807 1.00 138.34 194 ILE G N 1
ATOM 25671 C CA . ILE G 3 194 ? -2.912 49.665 -36.847 1.00 138.34 194 ILE G CA 1
ATOM 25672 C C . ILE G 3 194 ? -3.286 49.269 -35.432 1.00 138.34 194 ILE G C 1
ATOM 25673 O O . ILE G 3 194 ? -2.475 49.364 -34.504 1.00 138.34 194 ILE G O 1
ATOM 25689 N N . SER G 3 195 ? -4.515 48.784 -35.275 1.00 136.46 195 SER G N 1
ATOM 25690 C CA . SER G 3 195 ? -4.877 48.063 -34.064 1.00 136.46 195 SER G CA 1
ATOM 25691 C C . SER G 3 195 ? -6.149 47.284 -34.326 1.00 136.46 195 SER G C 1
ATOM 25692 O O . SER G 3 195 ? -7.048 47.762 -35.018 1.00 136.46 195 SER G O 1
ATOM 25700 N N . ARG G 3 196 ? -6.225 46.105 -33.721 1.00 132.67 196 ARG G N 1
ATOM 25701 C CA . ARG G 3 196 ? -7.190 45.077 -34.066 1.00 132.67 196 ARG G CA 1
ATOM 25702 C C . ARG G 3 196 ? -8.032 44.794 -32.840 1.00 132.67 196 ARG G C 1
ATOM 25703 O O . ARG G 3 196 ? -7.542 44.933 -31.716 1.00 132.67 196 ARG G O 1
ATOM 25724 N N . GLU G 3 197 ? -9.298 44.433 -33.054 1.00 127.46 197 GLU G N 1
ATOM 25725 C CA . GLU G 3 197 ? -10.201 44.074 -31.965 1.00 127.46 197 GLU G CA 1
ATOM 25726 C C . GLU G 3 197 ? -11.096 42.938 -32.424 1.00 127.46 197 GLU G C 1
ATOM 25727 O O . GLU G 3 197 ? -11.937 43.119 -33.313 1.00 127.46 197 GLU G O 1
ATOM 25739 N N . ASN G 3 198 ? -10.921 41.781 -31.787 1.00 132.11 198 ASN G N 1
ATOM 25740 C CA . ASN G 3 198 ? -11.651 40.579 -32.153 1.00 132.11 198 ASN G CA 1
ATOM 25741 C C . ASN G 3 198 ? -12.932 40.461 -31.350 1.00 132.11 198 ASN G C 1
ATOM 25742 O O . ASN G 3 198 ? -13.943 39.956 -31.849 1.00 132.11 198 ASN G O 1
ATOM 25753 N N . ALA G 3 199 ? -12.906 40.921 -30.100 1.00 127.50 199 ALA G N 1
ATOM 25754 C CA . ALA G 3 199 ? -14.138 41.017 -29.332 1.00 127.50 199 ALA G CA 1
ATOM 25755 C C . ALA G 3 199 ? -15.080 42.040 -29.946 1.00 127.50 199 ALA G C 1
ATOM 25756 O O . ALA G 3 199 ? -16.305 41.879 -29.890 1.00 127.50 199 ALA G O 1
ATOM 25763 N N . LYS G 3 200 ? -14.527 43.097 -30.544 1.00 122.28 200 LYS G N 1
ATOM 25764 C CA . LYS G 3 200 ? -15.329 44.064 -31.274 1.00 122.28 200 LYS G CA 1
ATOM 25765 C C . LYS G 3 200 ? -15.750 43.571 -32.653 1.00 122.28 200 LYS G C 1
ATOM 25766 O O . LYS G 3 200 ? -16.746 44.074 -33.181 1.00 122.28 200 LYS G O 1
ATOM 25785 N N . ASN G 3 201 ? -15.019 42.620 -33.245 1.00 129.62 201 ASN G N 1
ATOM 25786 C CA . ASN G 3 201 ? -15.180 42.239 -34.649 1.00 129.62 201 ASN G CA 1
ATOM 25787 C C . ASN G 3 201 ? -14.924 43.445 -35.552 1.00 129.62 201 ASN G C 1
ATOM 25788 O O . ASN G 3 201 ? -15.735 43.782 -36.419 1.00 129.62 201 ASN G O 1
ATOM 25799 N N . SER G 3 202 ? -13.784 44.106 -35.341 1.00 123.67 202 SER G N 1
ATOM 25800 C CA . SER G 3 202 ? -13.482 45.347 -36.038 1.00 123.67 202 SER G CA 1
ATOM 25801 C C . SER G 3 202 ? -11.989 45.638 -35.991 1.00 123.67 202 SER G C 1
ATOM 25802 O O . SER G 3 202 ? -11.241 45.072 -35.185 1.00 123.67 202 SER G O 1
ATOM 25810 N N . LEU G 3 203 ? -11.585 46.577 -36.852 1.00 132.61 203 LEU G N 1
ATOM 25811 C CA . LEU G 3 203 ? -10.196 46.917 -37.111 1.00 132.61 203 LEU G CA 1
ATOM 25812 C C . LEU G 3 203 ? -10.037 48.426 -37.225 1.00 132.61 203 LEU G C 1
ATOM 25813 O O . LEU G 3 203 ? -10.983 49.140 -37.569 1.00 132.61 203 LEU G O 1
ATOM 25829 N N . TYR G 3 204 ? -8.812 48.890 -36.963 1.00 134.61 204 TYR G N 1
ATOM 25830 C CA . TYR G 3 204 ? -8.467 50.304 -36.913 1.00 134.61 204 TYR G CA 1
ATOM 25831 C C . TYR G 3 204 ? -7.144 50.561 -37.605 1.00 134.61 204 TYR G C 1
ATOM 25832 O O . TYR G 3 204 ? -6.222 49.737 -37.530 1.00 134.61 204 TYR G O 1
ATOM 25850 N N . LEU G 3 205 ? -7.037 51.750 -38.194 1.00 146.61 205 LEU G N 1
ATOM 25851 C CA . LEU G 3 205 ? -5.825 52.228 -38.843 1.00 146.61 205 LEU G CA 1
ATOM 25852 C C . LEU G 3 205 ? -5.734 53.736 -38.629 1.00 146.61 205 LEU G C 1
ATOM 25853 O O . LEU G 3 205 ? -6.299 54.514 -39.406 1.00 146.61 205 LEU G O 1
ATOM 25869 N N . GLN G 3 206 ? -5.025 54.140 -37.578 1.00 149.81 206 GLN G N 1
ATOM 25870 C CA . GLN G 3 206 ? -4.702 55.536 -37.309 1.00 149.81 206 GLN G CA 1
ATOM 25871 C C . GLN G 3 206 ? -3.501 55.897 -38.167 1.00 149.81 206 GLN G C 1
ATOM 25872 O O . GLN G 3 206 ? -2.569 55.099 -38.294 1.00 149.81 206 GLN G O 1
ATOM 25886 N N . MET G 3 207 ? -3.533 57.090 -38.758 1.00 157.90 207 MET G N 1
ATOM 25887 C CA . MET G 3 207 ? -2.595 57.484 -39.800 1.00 157.90 207 MET G CA 1
ATOM 25888 C C . MET G 3 207 ? -2.252 58.955 -39.653 1.00 157.90 207 MET G C 1
ATOM 25889 O O . MET G 3 207 ? -3.133 59.778 -39.387 1.00 157.90 207 MET G O 1
ATOM 25903 N N . ASN G 3 208 ? -0.971 59.274 -39.841 1.00 160.97 208 ASN G N 1
ATOM 25904 C CA . ASN G 3 208 ? -0.433 60.617 -39.664 1.00 160.97 208 ASN G CA 1
ATOM 25905 C C . ASN G 3 208 ? 0.644 60.872 -40.711 1.00 160.97 208 ASN G C 1
ATOM 25906 O O . ASN G 3 208 ? 1.172 59.939 -41.319 1.00 160.97 208 ASN G O 1
ATOM 25917 N N . ASN G 3 209 ? 0.967 62.154 -40.910 1.00 159.34 209 ASN G N 1
ATOM 25918 C CA . ASN G 3 209 ? 2.059 62.593 -41.785 1.00 159.34 209 ASN G CA 1
ATOM 25919 C C . ASN G 3 209 ? 1.803 62.166 -43.234 1.00 159.34 209 ASN G C 1
ATOM 25920 O O . ASN G 3 209 ? 2.575 61.437 -43.856 1.00 159.34 209 ASN G O 1
ATOM 25931 N N . LEU G 3 210 ? 0.694 62.666 -43.759 1.00 158.21 210 LEU G N 1
ATOM 25932 C CA . LEU G 3 210 ? 0.076 62.128 -44.962 1.00 158.21 210 LEU G CA 1
ATOM 25933 C C . LEU G 3 210 ? 0.323 63.072 -46.125 1.00 158.21 210 LEU G C 1
ATOM 25934 O O . LEU G 3 210 ? 0.017 64.261 -46.029 1.00 158.21 210 LEU G O 1
ATOM 25950 N N . ARG G 3 211 ? 0.869 62.534 -47.217 1.00 161.22 211 ARG G N 1
ATOM 25951 C CA . ARG G 3 211 ? 1.207 63.264 -48.431 1.00 161.22 211 ARG G CA 1
ATOM 25952 C C . ARG G 3 211 ? 0.477 62.640 -49.622 1.00 161.22 211 ARG G C 1
ATOM 25953 O O . ARG G 3 211 ? -0.337 61.725 -49.477 1.00 161.22 211 ARG G O 1
ATOM 25974 N N . ALA G 3 212 ? 0.779 63.149 -50.817 1.00 165.11 212 ALA G N 1
ATOM 25975 C CA . ALA G 3 212 ? 0.042 62.780 -52.020 1.00 165.11 212 ALA G CA 1
ATOM 25976 C C . ALA G 3 212 ? 0.256 61.337 -52.447 1.00 165.11 212 ALA G C 1
ATOM 25977 O O . ALA G 3 212 ? -0.559 60.819 -53.217 1.00 165.11 212 ALA G O 1
ATOM 25984 N N . GLY G 3 213 ? 1.311 60.671 -51.967 1.00 162.09 213 GLY G N 1
ATOM 25985 C CA . GLY G 3 213 ? 1.456 59.245 -52.210 1.00 162.09 213 GLY G CA 1
ATOM 25986 C C . GLY G 3 213 ? 0.317 58.424 -51.637 1.00 162.09 213 GLY G C 1
ATOM 25987 O O . GLY G 3 213 ? -0.021 57.364 -52.170 1.00 162.09 213 GLY G O 1
ATOM 25991 N N . ASP G 3 214 ? -0.288 58.900 -50.554 1.00 161.85 214 ASP G N 1
ATOM 25992 C CA . ASP G 3 214 ? -1.476 58.308 -49.969 1.00 161.85 214 ASP G CA 1
ATOM 25993 C C . ASP G 3 214 ? -2.763 58.667 -50.708 1.00 161.85 214 ASP G C 1
ATOM 25994 O O . ASP G 3 214 ? -3.819 58.123 -50.365 1.00 161.85 214 ASP G O 1
ATOM 26003 N N . THR G 3 215 ? -2.722 59.554 -51.705 1.00 158.11 215 THR G N 1
ATOM 26004 C CA . THR G 3 215 ? -3.922 59.884 -52.466 1.00 158.11 215 THR G CA 1
ATOM 26005 C C . THR G 3 215 ? -4.290 58.680 -53.322 1.00 158.11 215 THR G C 1
ATOM 26006 O O . THR G 3 215 ? -3.773 58.512 -54.430 1.00 158.11 215 THR G O 1
ATOM 26017 N N . ALA G 3 216 ? -5.195 57.850 -52.815 1.00 163.61 216 ALA G N 1
ATOM 26018 C CA . ALA G 3 216 ? -5.481 56.573 -53.445 1.00 163.61 216 ALA G CA 1
ATOM 26019 C C . ALA G 3 216 ? -6.679 55.908 -52.786 1.00 163.61 216 ALA G C 1
ATOM 26020 O O . ALA G 3 216 ? -7.143 56.348 -51.729 1.00 163.61 216 ALA G O 1
ATOM 26027 N N . ALA G 3 217 ? -7.187 54.863 -53.426 1.00 154.65 217 ALA G N 1
ATOM 26028 C CA . ALA G 3 217 ? -8.257 54.031 -52.905 1.00 154.65 217 ALA G CA 1
ATOM 26029 C C . ALA G 3 217 ? -7.665 52.831 -52.185 1.00 154.65 217 ALA G C 1
ATOM 26030 O O . ALA G 3 217 ? -6.827 52.112 -52.731 1.00 154.65 217 ALA G O 1
ATOM 26037 N N . TYR G 3 218 ? -8.129 52.617 -50.959 1.00 152.19 218 TYR G N 1
ATOM 26038 C CA . TYR G 3 218 ? -7.621 51.599 -50.055 1.00 152.19 218 TYR G CA 1
ATOM 26039 C C . TYR G 3 218 ? -8.642 50.488 -49.923 1.00 152.19 218 TYR G C 1
ATOM 26040 O O . TYR G 3 218 ? -9.788 50.622 -50.346 1.00 152.19 218 TYR G O 1
ATOM 26058 N N . PHE G 3 219 ? -8.184 49.376 -49.350 1.00 145.14 219 PHE G N 1
ATOM 26059 C CA . PHE G 3 219 ? -8.980 48.175 -49.152 1.00 145.14 219 PHE G CA 1
ATOM 26060 C C . PHE G 3 219 ? -8.593 47.522 -47.836 1.00 145.14 219 PHE G C 1
ATOM 26061 O O . PHE G 3 219 ? -7.404 47.464 -47.502 1.00 145.14 219 PHE G O 1
ATOM 26078 N N . CYS G 3 220 ? -9.598 47.035 -47.106 1.00 140.65 220 CYS G N 1
ATOM 26079 C CA . CYS G 3 220 ? -9.398 46.115 -45.992 1.00 140.65 220 CYS G CA 1
ATOM 26080 C C . CYS G 3 220 ? -9.665 44.702 -46.483 1.00 140.65 220 CYS G C 1
ATOM 26081 O O . CYS G 3 220 ? -10.598 44.475 -47.263 1.00 140.65 220 CYS G O 1
ATOM 26089 N N . VAL G 3 221 ? -8.842 43.761 -46.021 1.00 143.85 221 VAL G N 1
ATOM 26090 C CA . VAL G 3 221 ? -8.696 42.442 -46.628 1.00 143.85 221 VAL G CA 1
ATOM 26091 C C . VAL G 3 221 ? -8.563 41.406 -45.517 1.00 143.85 221 VAL G C 1
ATOM 26092 O O . VAL G 3 221 ? -7.714 41.564 -44.626 1.00 143.85 221 VAL G O 1
ATOM 26105 N N . ARG G 3 222 ? -9.372 40.336 -45.596 1.00 143.86 222 ARG G N 1
ATOM 26106 C CA . ARG G 3 222 ? -9.214 39.175 -44.720 1.00 143.86 222 ARG G CA 1
ATOM 26107 C C . ARG G 3 222 ? -8.429 38.084 -45.440 1.00 143.86 222 ARG G C 1
ATOM 26108 O O . ARG G 3 222 ? -8.796 37.654 -46.545 1.00 143.86 222 ARG G O 1
ATOM 26129 N N . GLY G 3 223 ? -7.327 37.662 -44.803 1.00 147.81 223 GLY G N 1
ATOM 26130 C CA . GLY G 3 223 ? -6.410 36.701 -45.368 1.00 147.81 223 GLY G CA 1
ATOM 26131 C C . GLY G 3 223 ? -6.541 35.316 -44.751 1.00 147.81 223 GLY G C 1
ATOM 26132 O O . GLY G 3 223 ? -7.476 34.560 -45.010 1.00 147.81 223 GLY G O 1
ATOM 26136 N N . VAL G 3 224 ? -5.573 35.016 -43.878 1.00 148.81 224 VAL G N 1
ATOM 26137 C CA . VAL G 3 224 ? -5.105 33.647 -43.738 1.00 148.81 224 VAL G CA 1
ATOM 26138 C C . VAL G 3 224 ? -5.515 33.047 -42.412 1.00 148.81 224 VAL G C 1
ATOM 26139 O O . VAL G 3 224 ? -5.160 33.536 -41.337 1.00 148.81 224 VAL G O 1
ATOM 26152 N N . ARG G 3 225 ? -6.128 31.879 -42.508 1.00 139.01 225 ARG G N 1
ATOM 26153 C CA . ARG G 3 225 ? -6.354 31.027 -41.359 1.00 139.01 225 ARG G CA 1
ATOM 26154 C C . ARG G 3 225 ? -5.033 30.603 -40.746 1.00 139.01 225 ARG G C 1
ATOM 26155 O O . ARG G 3 225 ? -4.185 29.988 -41.397 1.00 139.01 225 ARG G O 1
ATOM 26176 N N . GLU G 3 226 ? -4.861 30.974 -39.483 1.00 143.21 226 GLU G N 1
ATOM 26177 C CA . GLU G 3 226 ? -3.557 30.983 -38.851 1.00 143.21 226 GLU G CA 1
ATOM 26178 C C . GLU G 3 226 ? -2.984 29.572 -38.691 1.00 143.21 226 GLU G C 1
ATOM 26179 O O . GLU G 3 226 ? -2.015 29.234 -39.379 1.00 143.21 226 GLU G O 1
ATOM 26191 N N . VAL G 3 227 ? -3.531 28.750 -37.787 1.00 131.87 227 VAL G N 1
ATOM 26192 C CA . VAL G 3 227 ? -3.359 27.301 -37.861 1.00 131.87 227 VAL G CA 1
ATOM 26193 C C . VAL G 3 227 ? -4.697 26.623 -37.648 1.00 131.87 227 VAL G C 1
ATOM 26194 O O . VAL G 3 227 ? -5.193 25.917 -38.531 1.00 131.87 227 VAL G O 1
ATOM 26207 N N . GLY G 3 228 ? -5.297 26.865 -36.485 1.00 124.01 228 GLY G N 1
ATOM 26208 C CA . GLY G 3 228 ? -6.267 25.953 -35.908 1.00 124.01 228 GLY G CA 1
ATOM 26209 C C . GLY G 3 228 ? -7.573 26.576 -35.478 1.00 124.01 228 GLY G C 1
ATOM 26210 O O . GLY G 3 228 ? -7.591 27.558 -34.733 1.00 124.01 228 GLY G O 1
ATOM 26214 N N . ALA G 3 229 ? -8.672 26.003 -35.965 1.00 136.34 229 ALA G N 1
ATOM 26215 C CA . ALA G 3 229 ? -10.013 26.299 -35.489 1.00 136.34 229 ALA G CA 1
ATOM 26216 C C . ALA G 3 229 ? -10.998 25.289 -36.041 1.00 136.34 229 ALA G C 1
ATOM 26217 O O . ALA G 3 229 ? -10.734 24.650 -37.063 1.00 136.34 229 ALA G O 1
ATOM 26224 N N . THR G 3 230 ? -12.135 25.142 -35.370 1.00 158.48 230 THR G N 1
ATOM 26225 C CA . THR G 3 230 ? -13.273 24.493 -35.989 1.00 158.48 230 THR G CA 1
ATOM 26226 C C . THR G 3 230 ? -13.736 25.311 -37.186 1.00 158.48 230 THR G C 1
ATOM 26227 O O . THR G 3 230 ? -13.734 26.547 -37.173 1.00 158.48 230 THR G O 1
ATOM 26238 N N . GLY G 3 231 ? -14.130 24.607 -38.234 1.00 166.05 231 GLY G N 1
ATOM 26239 C CA . GLY G 3 231 ? -14.874 25.214 -39.312 1.00 166.05 231 GLY G CA 1
ATOM 26240 C C . GLY G 3 231 ? -14.930 24.333 -40.540 1.00 166.05 231 GLY G C 1
ATOM 26241 O O . GLY G 3 231 ? -14.148 23.401 -40.720 1.00 166.05 231 GLY G O 1
ATOM 26245 N N . GLY G 3 232 ? -15.889 24.676 -41.395 1.00 157.14 232 GLY G N 1
ATOM 26246 C CA . GLY G 3 232 ? -15.866 24.277 -42.785 1.00 157.14 232 GLY G CA 1
ATOM 26247 C C . GLY G 3 232 ? -15.085 25.241 -43.664 1.00 157.14 232 GLY G C 1
ATOM 26248 O O . GLY G 3 232 ? -15.282 25.234 -44.883 1.00 157.14 232 GLY G O 1
ATOM 26252 N N . ASP G 3 233 ? -14.218 26.095 -43.067 1.00 144.26 233 ASP G N 1
ATOM 26253 C CA . ASP G 3 233 ? -13.212 26.841 -43.817 1.00 144.26 233 ASP G CA 1
ATOM 26254 C C . ASP G 3 233 ? -11.939 26.007 -43.894 1.00 144.26 233 ASP G C 1
ATOM 26255 O O . ASP G 3 233 ? -11.367 25.639 -42.861 1.00 144.26 233 ASP G O 1
ATOM 26264 N N . PRO G 3 234 ? -11.494 25.637 -45.088 1.00 128.75 234 PRO G N 1
ATOM 26265 C CA . PRO G 3 234 ? -10.064 25.396 -45.275 1.00 128.75 234 PRO G CA 1
ATOM 26266 C C . PRO G 3 234 ? -9.299 26.694 -45.333 1.00 128.75 234 PRO G C 1
ATOM 26267 O O . PRO G 3 234 ? -9.838 27.775 -45.065 1.00 128.75 234 PRO G O 1
ATOM 26278 N N . PHE G 3 235 ? -8.026 26.571 -45.682 1.00 139.36 235 PHE G N 1
ATOM 26279 C CA . PHE G 3 235 ? -7.171 27.716 -45.907 1.00 139.36 235 PHE G CA 1
ATOM 26280 C C . PHE G 3 235 ? -6.377 27.514 -47.176 1.00 139.36 235 PHE G C 1
ATOM 26281 O O . PHE G 3 235 ? -6.135 26.386 -47.609 1.00 139.36 235 PHE G O 1
ATOM 26298 N N . TYR G 3 236 ? -5.982 28.634 -47.754 1.00 146.45 236 TYR G N 1
ATOM 26299 C CA . TYR G 3 236 ? -4.891 28.707 -48.697 1.00 146.45 236 TYR G CA 1
ATOM 26300 C C . TYR G 3 236 ? -3.844 29.613 -48.076 1.00 146.45 236 TYR G C 1
ATOM 26301 O O . TYR G 3 236 ? -4.008 30.097 -46.953 1.00 146.45 236 TYR G O 1
ATOM 26319 N N . TYR G 3 237 ? -2.761 29.802 -48.806 1.00 160.05 237 TYR G N 1
ATOM 26320 C CA . TYR G 3 237 ? -1.924 30.984 -48.699 1.00 160.05 237 TYR G CA 1
ATOM 26321 C C . TYR G 3 237 ? -2.269 31.999 -49.785 1.00 160.05 237 TYR G C 1
ATOM 26322 O O . TYR G 3 237 ? -1.377 32.577 -50.417 1.00 160.05 237 TYR G O 1
ATOM 26340 N N . ALA G 3 238 ? -3.566 32.182 -50.020 1.00 160.48 238 ALA G N 1
ATOM 26341 C CA . ALA G 3 238 ? -4.154 33.277 -50.762 1.00 160.48 238 ALA G CA 1
ATOM 26342 C C . ALA G 3 238 ? -4.887 34.197 -49.786 1.00 160.48 238 ALA G C 1
ATOM 26343 O O . ALA G 3 238 ? -4.832 34.006 -48.567 1.00 160.48 238 ALA G O 1
ATOM 26350 N N . MET G 3 239 ? -5.584 35.208 -50.306 1.00 159.07 239 MET G N 1
ATOM 26351 C CA . MET G 3 239 ? -6.558 35.915 -49.485 1.00 159.07 239 MET G CA 1
ATOM 26352 C C . MET G 3 239 ? -7.702 34.975 -49.154 1.00 159.07 239 MET G C 1
ATOM 26353 O O . MET G 3 239 ? -7.909 33.969 -49.840 1.00 159.07 239 MET G O 1
ATOM 26367 N N . ALA G 3 240 ? -8.468 35.323 -48.116 1.00 148.41 240 ALA G N 1
ATOM 26368 C CA . ALA G 3 240 ? -9.832 34.828 -47.996 1.00 148.41 240 ALA G CA 1
ATOM 26369 C C . ALA G 3 240 ? -10.788 35.671 -48.833 1.00 148.41 240 ALA G C 1
ATOM 26370 O O . ALA G 3 240 ? -11.335 35.172 -49.822 1.00 148.41 240 ALA G O 1
ATOM 26377 N N . VAL G 3 241 ? -11.005 36.945 -48.467 1.00 144.81 241 VAL G N 1
ATOM 26378 C CA . VAL G 3 241 ? -12.000 37.803 -49.134 1.00 144.81 241 VAL G CA 1
ATOM 26379 C C . VAL G 3 241 ? -11.498 39.243 -48.971 1.00 144.81 241 VAL G C 1
ATOM 26380 O O . VAL G 3 241 ? -10.660 39.528 -48.107 1.00 144.81 241 VAL G O 1
ATOM 26393 N N . TRP G 3 242 ? -11.971 40.143 -49.828 1.00 144.84 242 TRP G N 1
ATOM 26394 C CA . TRP G 3 242 ? -11.683 41.568 -49.851 1.00 144.84 242 TRP G CA 1
ATOM 26395 C C . TRP G 3 242 ? -12.767 42.347 -49.099 1.00 144.84 242 TRP G C 1
ATOM 26396 O O . TRP G 3 242 ? -13.643 41.770 -48.452 1.00 144.84 242 TRP G O 1
ATOM 26417 N N . GLY G 3 243 ? -12.664 43.676 -49.151 1.00 146.90 243 GLY G N 1
ATOM 26418 C CA . GLY G 3 243 ? -13.779 44.577 -48.929 1.00 146.90 243 GLY G CA 1
ATOM 26419 C C . GLY G 3 243 ? -13.972 45.467 -50.141 1.00 146.90 243 GLY G C 1
ATOM 26420 O O . GLY G 3 243 ? -13.214 45.371 -51.110 1.00 146.90 243 GLY G O 1
ATOM 26424 N N . GLN G 3 244 ? -14.973 46.340 -50.105 1.00 161.54 244 GLN G N 1
ATOM 26425 C CA . GLN G 3 244 ? -15.266 47.240 -51.213 1.00 161.54 244 GLN G CA 1
ATOM 26426 C C . GLN G 3 244 ? -14.307 48.421 -51.321 1.00 161.54 244 GLN G C 1
ATOM 26427 O O . GLN G 3 244 ? -14.378 49.164 -52.303 1.00 161.54 244 GLN G O 1
ATOM 26441 N N . GLY G 3 245 ? -13.417 48.614 -50.353 1.00 159.55 245 GLY G N 1
ATOM 26442 C CA . GLY G 3 245 ? -12.520 49.747 -50.338 1.00 159.55 245 GLY G CA 1
ATOM 26443 C C . GLY G 3 245 ? -13.137 51.119 -50.183 1.00 159.55 245 GLY G C 1
ATOM 26444 O O . GLY G 3 245 ? -14.359 51.257 -50.084 1.00 159.55 245 GLY G O 1
ATOM 26448 N N . THR G 3 246 ? -12.286 52.145 -50.158 1.00 169.43 246 THR G N 1
ATOM 26449 C CA . THR G 3 246 ? -12.757 53.524 -50.111 1.00 169.43 246 THR G CA 1
ATOM 26450 C C . THR G 3 246 ? -11.625 54.468 -50.492 1.00 169.43 246 THR G C 1
ATOM 26451 O O . THR G 3 246 ? -10.446 54.164 -50.303 1.00 169.43 246 THR G O 1
ATOM 26462 N N . THR G 3 247 ? -12.009 55.632 -51.012 1.00 167.35 247 THR G N 1
ATOM 26463 C CA . THR G 3 247 ? -11.075 56.664 -51.435 1.00 167.35 247 THR G CA 1
ATOM 26464 C C . THR G 3 247 ? -10.537 57.431 -50.231 1.00 167.35 247 THR G C 1
ATOM 26465 O O . THR G 3 247 ? -11.251 57.684 -49.255 1.00 167.35 247 THR G O 1
ATOM 26476 N N . VAL G 3 248 ? -9.248 57.783 -50.305 1.00 169.77 248 VAL G N 1
ATOM 26477 C CA . VAL G 3 248 ? -8.623 58.695 -49.348 1.00 169.77 248 VAL G CA 1
ATOM 26478 C C . VAL G 3 248 ? -7.716 59.641 -50.125 1.00 169.77 248 VAL G C 1
ATOM 26479 O O . VAL G 3 248 ? -7.089 59.250 -51.114 1.00 169.77 248 VAL G O 1
ATOM 26492 N N . THR G 3 249 ? -7.647 60.893 -49.660 1.00 171.58 249 THR G N 1
ATOM 26493 C CA . THR G 3 249 ? -6.980 61.965 -50.393 1.00 171.58 249 THR G CA 1
ATOM 26494 C C . THR G 3 249 ? -6.417 62.988 -49.411 1.00 171.58 249 THR G C 1
ATOM 26495 O O . THR G 3 249 ? -6.981 63.214 -48.335 1.00 171.58 249 THR G O 1
ATOM 26506 N N . VAL G 3 250 ? -5.273 63.576 -49.786 1.00 167.73 250 VAL G N 1
ATOM 26507 C CA . VAL G 3 250 ? -4.817 64.861 -49.260 1.00 167.73 250 VAL G CA 1
ATOM 26508 C C . VAL G 3 250 ? -5.122 65.930 -50.299 1.00 167.73 250 VAL G C 1
ATOM 26509 O O . VAL G 3 250 ? -4.995 65.675 -51.503 1.00 167.73 250 VAL G O 1
ATOM 26522 N N . SER G 3 251 ? -5.475 67.136 -49.844 1.00 176.32 251 SER G N 1
ATOM 26523 C CA . SER G 3 251 ? -5.486 68.278 -50.760 1.00 176.32 251 SER G CA 1
ATOM 26524 C C . SER G 3 251 ? -5.567 69.577 -49.976 1.00 176.32 251 SER G C 1
ATOM 26525 O O . SER G 3 251 ? -5.627 69.586 -48.744 1.00 176.32 251 SER G O 1
ATOM 26533 N N . SER G 3 252 ? -5.577 70.677 -50.726 1.00 170.84 252 SER G N 1
ATOM 26534 C CA . SER G 3 252 ? -5.673 72.015 -50.162 1.00 170.84 252 SER G CA 1
ATOM 26535 C C . SER G 3 252 ? -6.262 72.981 -51.184 1.00 170.84 252 SER G C 1
ATOM 26536 O O . SER G 3 252 ? -7.400 72.811 -51.623 1.00 170.84 252 SER G O 1
ATOM 26544 N N . GLU H 3 1 ? -41.699 -12.058 -49.454 1.00 192.88 1 GLU H N 1
ATOM 26545 C CA . GLU H 3 1 ? -40.641 -11.789 -50.469 1.00 192.88 1 GLU H CA 1
ATOM 26546 C C . GLU H 3 1 ? -41.196 -11.896 -51.902 1.00 192.88 1 GLU H C 1
ATOM 26547 O O . GLU H 3 1 ? -42.207 -12.545 -52.172 1.00 192.88 1 GLU H O 1
ATOM 26561 N N . ILE H 3 2 ? -40.488 -11.208 -52.789 1.00 180.35 2 ILE H N 1
ATOM 26562 C CA . ILE H 3 2 ? -40.824 -10.861 -54.163 1.00 180.35 2 ILE H CA 1
ATOM 26563 C C . ILE H 3 2 ? -41.118 -12.092 -55.017 1.00 180.35 2 ILE H C 1
ATOM 26564 O O . ILE H 3 2 ? -40.530 -13.159 -54.814 1.00 180.35 2 ILE H O 1
ATOM 26579 N N . VAL H 3 3 ? -42.027 -11.941 -55.984 1.00 185.40 3 VAL H N 1
ATOM 26580 C CA . VAL H 3 3 ? -42.217 -12.897 -57.071 1.00 185.40 3 VAL H CA 1
ATOM 26581 C C . VAL H 3 3 ? -41.077 -12.748 -58.078 1.00 185.40 3 VAL H C 1
ATOM 26582 O O . VAL H 3 3 ? -40.752 -11.629 -58.531 1.00 185.40 3 VAL H O 1
ATOM 26595 N N . LEU H 3 4 ? -40.482 -13.894 -58.422 1.00 174.51 4 LEU H N 1
ATOM 26596 C CA . LEU H 3 4 ? -39.513 -14.045 -59.492 1.00 174.51 4 LEU H CA 1
ATOM 26597 C C . LEU H 3 4 ? -40.189 -14.468 -60.787 1.00 174.51 4 LEU H C 1
ATOM 26598 O O . LEU H 3 4 ? -41.384 -14.772 -60.827 1.00 174.51 4 LEU H O 1
ATOM 26614 N N . THR H 3 5 ? -39.395 -14.474 -61.852 1.00 187.90 5 THR H N 1
ATOM 26615 C CA . THR H 3 5 ? -39.810 -14.932 -63.169 1.00 187.90 5 THR H CA 1
ATOM 26616 C C . THR H 3 5 ? -38.554 -15.410 -63.877 1.00 187.90 5 THR H C 1
ATOM 26617 O O . THR H 3 5 ? -37.650 -14.614 -64.160 1.00 187.90 5 THR H O 1
ATOM 26628 N N . GLN H 3 6 ? -38.490 -16.710 -64.122 1.00 184.84 6 GLN H N 1
ATOM 26629 C CA . GLN H 3 6 ? -37.427 -17.277 -64.928 1.00 184.84 6 GLN H CA 1
ATOM 26630 C C . GLN H 3 6 ? -37.683 -17.006 -66.402 1.00 184.84 6 GLN H C 1
ATOM 26631 O O . GLN H 3 6 ? -38.774 -16.583 -66.797 1.00 184.84 6 GLN H O 1
ATOM 26645 N N . SER H 3 7 ? -36.655 -17.247 -67.218 1.00 181.67 7 SER H N 1
ATOM 26646 C CA . SER H 3 7 ? -36.735 -17.077 -68.656 1.00 181.67 7 SER H CA 1
ATOM 26647 C C . SER H 3 7 ? -35.715 -17.997 -69.317 1.00 181.67 7 SER H C 1
ATOM 26648 O O . SER H 3 7 ? -34.504 -17.761 -69.169 1.00 181.67 7 SER H O 1
ATOM 26656 N N . PRO H 3 8 ? -36.150 -19.063 -70.034 1.00 180.70 8 PRO H N 1
ATOM 26657 C CA . PRO H 3 8 ? -37.435 -19.774 -70.194 1.00 180.70 8 PRO H CA 1
ATOM 26658 C C . PRO H 3 8 ? -37.599 -20.979 -69.273 1.00 180.70 8 PRO H C 1
ATOM 26659 O O . PRO H 3 8 ? -36.610 -21.533 -68.810 1.00 180.70 8 PRO H O 1
ATOM 26670 N N . GLY H 3 9 ? -38.847 -21.385 -69.031 1.00 178.81 9 GLY H N 1
ATOM 26671 C CA . GLY H 3 9 ? -39.099 -22.572 -68.232 1.00 178.81 9 GLY H CA 1
ATOM 26672 C C . GLY H 3 9 ? -38.775 -23.874 -68.935 1.00 178.81 9 GLY H C 1
ATOM 26673 O O . GLY H 3 9 ? -38.691 -24.926 -68.290 1.00 178.81 9 GLY H O 1
ATOM 26677 N N . THR H 3 10 ? -38.617 -23.843 -70.253 1.00 189.46 10 THR H N 1
ATOM 26678 C CA . THR H 3 10 ? -38.023 -24.963 -70.959 1.00 189.46 10 THR H CA 1
ATOM 26679 C C . THR H 3 10 ? -37.430 -24.459 -72.261 1.00 189.46 10 THR H C 1
ATOM 26680 O O . THR H 3 10 ? -37.831 -23.418 -72.790 1.00 189.46 10 THR H O 1
ATOM 26691 N N . LEU H 3 11 ? -36.455 -25.209 -72.756 1.00 188.85 11 LEU H N 1
ATOM 26692 C CA . LEU H 3 11 ? -35.757 -24.878 -73.983 1.00 188.85 11 LEU H CA 1
ATOM 26693 C C . LEU H 3 11 ? -35.218 -26.169 -74.576 1.00 188.85 11 LEU H C 1
ATOM 26694 O O . LEU H 3 11 ? -35.029 -27.166 -73.870 1.00 188.85 11 LEU H O 1
ATOM 26710 N N . SER H 3 12 ? -34.954 -26.121 -75.880 1.00 199.84 12 SER H N 1
ATOM 26711 C CA . SER H 3 12 ? -34.475 -27.258 -76.657 1.00 199.84 12 SER H CA 1
ATOM 26712 C C . SER H 3 12 ? -33.349 -26.757 -77.540 1.00 199.84 12 SER H C 1
ATOM 26713 O O . SER H 3 12 ? -33.567 -25.869 -78.372 1.00 199.84 12 SER H O 1
ATOM 26721 N N . LEU H 3 13 ? -32.152 -27.314 -77.355 1.00 191.70 13 LEU H N 1
ATOM 26722 C CA . LEU H 3 13 ? -30.958 -26.791 -78.007 1.00 191.70 13 LEU H CA 1
ATOM 26723 C C . LEU H 3 13 ? -29.982 -27.922 -78.289 1.00 191.70 13 LEU H C 1
ATOM 26724 O O . LEU H 3 13 ? -30.102 -29.021 -77.745 1.00 191.70 13 LEU H O 1
ATOM 26740 N N . SER H 3 14 ? -28.992 -27.621 -79.144 1.00 194.33 14 SER H N 1
ATOM 26741 C CA . SER H 3 14 ? -28.075 -28.599 -79.703 1.00 194.33 14 SER H CA 1
ATOM 26742 C C . SER H 3 14 ? -26.760 -28.632 -78.927 1.00 194.33 14 SER H C 1
ATOM 26743 O O . SER H 3 14 ? -26.438 -27.680 -78.213 1.00 194.33 14 SER H O 1
ATOM 26751 N N . PRO H 3 15 ? -25.963 -29.706 -79.048 1.00 192.76 15 PRO H N 1
ATOM 26752 C CA . PRO H 3 15 ? -24.628 -29.705 -78.432 1.00 192.76 15 PRO H CA 1
ATOM 26753 C C . PRO H 3 15 ? -23.710 -28.646 -79.018 1.00 192.76 15 PRO H C 1
ATOM 26754 O O . PRO H 3 15 ? -23.880 -28.178 -80.145 1.00 192.76 15 PRO H O 1
ATOM 26765 N N . GLY H 3 16 ? -22.723 -28.266 -78.212 1.00 197.04 16 GLY H N 1
ATOM 26766 C CA . GLY H 3 16 ? -21.764 -27.257 -78.601 1.00 197.04 16 GLY H CA 1
ATOM 26767 C C . GLY H 3 16 ? -22.417 -25.898 -78.711 1.00 197.04 16 GLY H C 1
ATOM 26768 O O . GLY H 3 16 ? -22.174 -25.163 -79.675 1.00 197.04 16 GLY H O 1
ATOM 26772 N N . GLU H 3 17 ? -23.247 -25.564 -77.722 1.00 201.11 17 GLU H N 1
ATOM 26773 C CA . GLU H 3 17 ? -24.040 -24.342 -77.722 1.00 201.11 17 GLU H CA 1
ATOM 26774 C C . GLU H 3 17 ? -23.999 -23.713 -76.345 1.00 201.11 17 GLU H C 1
ATOM 26775 O O . GLU H 3 17 ? -23.930 -24.413 -75.331 1.00 201.11 17 GLU H O 1
ATOM 26787 N N . ARG H 3 18 ? -24.062 -22.387 -76.328 1.00 198.43 18 ARG H N 1
ATOM 26788 C CA . ARG H 3 18 ? -24.296 -21.656 -75.100 1.00 198.43 18 ARG H CA 1
ATOM 26789 C C . ARG H 3 18 ? -25.748 -21.827 -74.664 1.00 198.43 18 ARG H C 1
ATOM 26790 O O . ARG H 3 18 ? -26.557 -22.456 -75.352 1.00 198.43 18 ARG H O 1
ATOM 26811 N N . ALA H 3 19 ? -26.090 -21.255 -73.509 1.00 189.44 19 ALA H N 1
ATOM 26812 C CA . ALA H 3 19 ? -27.502 -21.129 -73.147 1.00 189.44 19 ALA H CA 1
ATOM 26813 C C . ALA H 3 19 ? -27.671 -20.012 -72.130 1.00 189.44 19 ALA H C 1
ATOM 26814 O O . ALA H 3 19 ? -27.205 -20.129 -70.994 1.00 189.44 19 ALA H O 1
ATOM 26821 N N . THR H 3 20 ? -28.363 -18.954 -72.541 1.00 190.31 20 THR H N 1
ATOM 26822 C CA . THR H 3 20 ? -28.636 -17.791 -71.710 1.00 190.31 20 THR H CA 1
ATOM 26823 C C . THR H 3 20 ? -29.981 -17.984 -71.021 1.00 190.31 20 THR H C 1
ATOM 26824 O O . THR H 3 20 ? -30.980 -18.290 -71.683 1.00 190.31 20 THR H O 1
ATOM 26835 N N . LEU H 3 21 ? -29.994 -17.824 -69.695 1.00 181.03 21 LEU H N 1
ATOM 26836 C CA . LEU H 3 21 ? -31.185 -17.953 -68.863 1.00 181.03 21 LEU H CA 1
ATOM 26837 C C . LEU H 3 21 ? -31.257 -16.769 -67.918 1.00 181.03 21 LEU H C 1
ATOM 26838 O O . LEU H 3 21 ? -30.311 -16.531 -67.164 1.00 181.03 21 LEU H O 1
ATOM 26854 N N . SER H 3 22 ? -32.398 -16.072 -67.916 1.00 173.10 22 SER H N 1
ATOM 26855 C CA . SER H 3 22 ? -32.566 -14.826 -67.164 1.00 173.10 22 SER H CA 1
ATOM 26856 C C . SER H 3 22 ? -33.667 -14.995 -66.131 1.00 173.10 22 SER H C 1
ATOM 26857 O O . SER H 3 22 ? -34.836 -15.162 -66.487 1.00 173.10 22 SER H O 1
ATOM 26865 N N . CYS H 3 23 ? -33.287 -14.917 -64.859 1.00 187.74 23 CYS H N 1
ATOM 26866 C CA . CYS H 3 23 ? -34.218 -14.932 -63.737 1.00 187.74 23 CYS H CA 1
ATOM 26867 C C . CYS H 3 23 ? -34.268 -13.516 -63.181 1.00 187.74 23 CYS H C 1
ATOM 26868 O O . CYS H 3 23 ? -33.265 -13.009 -62.663 1.00 187.74 23 CYS H O 1
ATOM 26875 N N . ARG H 3 24 ? -35.433 -12.881 -63.309 1.00 179.66 24 ARG H N 1
ATOM 26876 C CA . ARG H 3 24 ? -35.637 -11.485 -62.951 1.00 179.66 24 ARG H CA 1
ATOM 26877 C C . ARG H 3 24 ? -36.866 -11.369 -62.068 1.00 179.66 24 ARG H C 1
ATOM 26878 O O . ARG H 3 24 ? -37.792 -12.172 -62.181 1.00 179.66 24 ARG H O 1
ATOM 26899 N N . ALA H 3 25 ? -36.885 -10.331 -61.232 1.00 181.67 25 ALA H N 1
ATOM 26900 C CA . ALA H 3 25 ? -37.856 -10.204 -60.148 1.00 181.67 25 ALA H CA 1
ATOM 26901 C C . ALA H 3 25 ? -38.747 -8.986 -60.310 1.00 181.67 25 ALA H C 1
ATOM 26902 O O . ALA H 3 25 ? -38.631 -8.253 -61.298 1.00 181.67 25 ALA H O 1
ATOM 26909 N N . SER H 3 26 ? -39.653 -8.769 -59.354 1.00 184.02 26 SER H N 1
ATOM 26910 C CA . SER H 3 26 ? -40.293 -7.457 -59.272 1.00 184.02 26 SER H CA 1
ATOM 26911 C C . SER H 3 26 ? -39.285 -6.316 -59.062 1.00 184.02 26 SER H C 1
ATOM 26912 O O . SER H 3 26 ? -39.130 -5.469 -59.946 1.00 184.02 26 SER H O 1
ATOM 26920 N N . GLN H 3 27 ? -38.588 -6.285 -57.920 1.00 180.32 27 GLN H N 1
ATOM 26921 C CA . GLN H 3 27 ? -37.762 -5.157 -57.476 1.00 180.32 27 GLN H CA 1
ATOM 26922 C C . GLN H 3 27 ? -36.299 -5.426 -57.838 1.00 180.32 27 GLN H C 1
ATOM 26923 O O . GLN H 3 27 ? -35.965 -6.513 -58.314 1.00 180.32 27 GLN H O 1
ATOM 26937 N N . SER H 3 28 ? -35.432 -4.422 -57.616 1.00 183.13 28 SER H N 1
ATOM 26938 C CA . SER H 3 28 ? -33.975 -4.560 -57.723 1.00 183.13 28 SER H CA 1
ATOM 26939 C C . SER H 3 28 ? -33.372 -4.922 -56.361 1.00 183.13 28 SER H C 1
ATOM 26940 O O . SER H 3 28 ? -33.612 -4.231 -55.364 1.00 183.13 28 SER H O 1
ATOM 26948 N N . ILE H 3 29 ? -32.573 -5.997 -56.332 1.00 188.57 29 ILE H N 1
ATOM 26949 C CA . ILE H 3 29 ? -32.449 -6.870 -55.160 1.00 188.57 29 ILE H CA 1
ATOM 26950 C C . ILE H 3 29 ? -30.996 -7.308 -54.850 1.00 188.57 29 ILE H C 1
ATOM 26951 O O . ILE H 3 29 ? -30.796 -8.313 -54.173 1.00 188.57 29 ILE H O 1
ATOM 26967 N N . SER H 3 30 ? -29.976 -6.609 -55.364 1.00 189.39 30 SER H N 1
ATOM 26968 C CA . SER H 3 30 ? -28.627 -6.492 -54.769 1.00 189.39 30 SER H CA 1
ATOM 26969 C C . SER H 3 30 ? -27.550 -7.582 -54.932 1.00 189.39 30 SER H C 1
ATOM 26970 O O . SER H 3 30 ? -26.406 -7.340 -54.536 1.00 189.39 30 SER H O 1
ATOM 26978 N N . GLY H 3 31 ? -27.837 -8.753 -55.493 1.00 186.87 31 GLY H N 1
ATOM 26979 C CA . GLY H 3 31 ? -26.777 -9.518 -56.154 1.00 186.87 31 GLY H CA 1
ATOM 26980 C C . GLY H 3 31 ? -25.842 -10.544 -55.511 1.00 186.87 31 GLY H C 1
ATOM 26981 O O . GLY H 3 31 ? -25.232 -11.293 -56.278 1.00 186.87 31 GLY H O 1
ATOM 26985 N N . TYR H 3 32 ? -25.662 -10.596 -54.184 1.00 194.83 32 TYR H N 1
ATOM 26986 C CA . TYR H 3 32 ? -25.139 -11.782 -53.489 1.00 194.83 32 TYR H CA 1
ATOM 26987 C C . TYR H 3 32 ? -26.247 -12.442 -52.712 1.00 194.83 32 TYR H C 1
ATOM 26988 O O . TYR H 3 32 ? -26.087 -12.825 -51.548 1.00 194.83 32 TYR H O 1
ATOM 27006 N N . TYR H 3 33 ? -27.373 -12.532 -53.370 1.00 192.55 33 TYR H N 1
ATOM 27007 C CA . TYR H 3 33 ? -28.704 -12.702 -52.845 1.00 192.55 33 TYR H CA 1
ATOM 27008 C C . TYR H 3 33 ? -29.412 -13.904 -53.470 1.00 192.55 33 TYR H C 1
ATOM 27009 O O . TYR H 3 33 ? -30.402 -14.387 -52.902 1.00 192.55 33 TYR H O 1
ATOM 27027 N N . LEU H 3 34 ? -28.910 -14.391 -54.619 1.00 179.77 34 LEU H N 1
ATOM 27028 C CA . LEU H 3 34 ? -29.407 -15.537 -55.357 1.00 179.77 34 LEU H CA 1
ATOM 27029 C C . LEU H 3 34 ? -28.383 -16.657 -55.350 1.00 179.77 34 LEU H C 1
ATOM 27030 O O . LEU H 3 34 ? -27.178 -16.436 -55.204 1.00 179.77 34 LEU H O 1
ATOM 27046 N N . THR H 3 35 ? -28.892 -17.868 -55.546 1.00 181.87 35 THR H N 1
ATOM 27047 C CA . THR H 3 35 ? -28.082 -18.978 -55.995 1.00 181.87 35 THR H CA 1
ATOM 27048 C C . THR H 3 35 ? -28.862 -19.825 -56.988 1.00 181.87 35 THR H C 1
ATOM 27049 O O . THR H 3 35 ? -30.086 -19.719 -57.119 1.00 181.87 35 THR H O 1
ATOM 27060 N N . TRP H 3 36 ? -28.108 -20.678 -57.676 1.00 173.73 36 TRP H N 1
ATOM 27061 C CA . TRP H 3 36 ? -28.504 -21.350 -58.898 1.00 173.73 36 TRP H CA 1
ATOM 27062 C C . TRP H 3 36 ? -28.191 -22.829 -58.819 1.00 173.73 36 TRP H C 1
ATOM 27063 O O . TRP H 3 36 ? -27.037 -23.209 -58.552 1.00 173.73 36 TRP H O 1
ATOM 27084 N N . TYR H 3 37 ? -29.194 -23.640 -59.172 1.00 173.46 37 TYR H N 1
ATOM 27085 C CA . TYR H 3 37 ? -29.151 -25.091 -59.020 1.00 173.46 37 TYR H CA 1
ATOM 27086 C C . TYR H 3 37 ? -29.461 -25.772 -60.339 1.00 173.46 37 TYR H C 1
ATOM 27087 O O . TYR H 3 37 ? -29.895 -25.133 -61.301 1.00 173.46 37 TYR H O 1
ATOM 27104 N N . GLN H 3 38 ? -29.226 -27.087 -60.348 1.00 174.97 38 GLN H N 1
ATOM 27105 C CA . GLN H 3 38 ? -29.757 -28.004 -61.346 1.00 174.97 38 GLN H CA 1
ATOM 27106 C C . GLN H 3 38 ? -30.450 -29.136 -60.608 1.00 174.97 38 GLN H C 1
ATOM 27107 O O . GLN H 3 38 ? -30.403 -29.220 -59.381 1.00 174.97 38 GLN H O 1
ATOM 27121 N N . GLN H 3 39 ? -31.106 -29.997 -61.376 1.00 175.66 39 GLN H N 1
ATOM 27122 C CA . GLN H 3 39 ? -31.658 -31.240 -60.867 1.00 175.66 39 GLN H CA 1
ATOM 27123 C C . GLN H 3 39 ? -31.997 -32.114 -62.059 1.00 175.66 39 GLN H C 1
ATOM 27124 O O . GLN H 3 39 ? -32.553 -31.632 -63.051 1.00 175.66 39 GLN H O 1
ATOM 27138 N N . LYS H 3 40 ? -31.660 -33.400 -61.940 1.00 184.55 40 LYS H N 1
ATOM 27139 C CA . LYS H 3 40 ? -32.110 -34.428 -62.861 1.00 184.55 40 LYS H CA 1
ATOM 27140 C C . LYS H 3 40 ? -33.396 -35.006 -62.281 1.00 184.55 40 LYS H C 1
ATOM 27141 O O . LYS H 3 40 ? -33.451 -35.208 -61.057 1.00 184.55 40 LYS H O 1
ATOM 27160 N N . PRO H 3 41 ? -34.455 -35.267 -63.060 1.00 187.73 41 PRO H N 1
ATOM 27161 C CA . PRO H 3 41 ? -35.638 -35.903 -62.460 1.00 187.73 41 PRO H CA 1
ATOM 27162 C C . PRO H 3 41 ? -35.349 -37.319 -61.980 1.00 187.73 41 PRO H C 1
ATOM 27163 O O . PRO H 3 41 ? -34.940 -38.188 -62.755 1.00 187.73 41 PRO H O 1
ATOM 27174 N N . GLY H 3 42 ? -35.578 -37.536 -60.679 1.00 176.87 42 GLY H N 1
ATOM 27175 C CA . GLY H 3 42 ? -35.138 -38.714 -59.964 1.00 176.87 42 GLY H CA 1
ATOM 27176 C C . GLY H 3 42 ? -33.997 -38.460 -59.003 1.00 176.87 42 GLY H C 1
ATOM 27177 O O . GLY H 3 42 ? -33.920 -39.122 -57.962 1.00 176.87 42 GLY H O 1
ATOM 27181 N N . GLN H 3 43 ? -33.120 -37.516 -59.324 1.00 191.14 43 GLN H N 1
ATOM 27182 C CA . GLN H 3 43 ? -32.028 -37.083 -58.475 1.00 191.14 43 GLN H CA 1
ATOM 27183 C C . GLN H 3 43 ? -32.503 -35.899 -57.637 1.00 191.14 43 GLN H C 1
ATOM 27184 O O . GLN H 3 43 ? -33.470 -35.214 -57.986 1.00 191.14 43 GLN H O 1
ATOM 27198 N N . ALA H 3 44 ? -31.822 -35.648 -56.527 1.00 183.40 44 ALA H N 1
ATOM 27199 C CA . ALA H 3 44 ? -32.004 -34.426 -55.768 1.00 183.40 44 ALA H CA 1
ATOM 27200 C C . ALA H 3 44 ? -31.318 -33.273 -56.495 1.00 183.40 44 ALA H C 1
ATOM 27201 O O . ALA H 3 44 ? -30.594 -33.496 -57.471 1.00 183.40 44 ALA H O 1
ATOM 27208 N N . PRO H 3 45 ? -31.530 -32.025 -56.076 1.00 173.84 45 PRO H N 1
ATOM 27209 C CA . PRO H 3 45 ? -30.835 -30.922 -56.741 1.00 173.84 45 PRO H CA 1
ATOM 27210 C C . PRO H 3 45 ? -29.343 -30.930 -56.453 1.00 173.84 45 PRO H C 1
ATOM 27211 O O . PRO H 3 45 ? -28.876 -31.596 -55.526 1.00 173.84 45 PRO H O 1
ATOM 27222 N N . ARG H 3 46 ? -28.600 -30.184 -57.269 1.00 172.93 46 ARG H N 1
ATOM 27223 C CA . ARG H 3 46 ? -27.170 -29.970 -57.100 1.00 172.93 46 ARG H CA 1
ATOM 27224 C C . ARG H 3 46 ? -26.867 -28.487 -57.249 1.00 172.93 46 ARG H C 1
ATOM 27225 O O . ARG H 3 46 ? -27.536 -27.778 -58.008 1.00 172.93 46 ARG H O 1
ATOM 27246 N N . LEU H 3 47 ? -25.845 -28.039 -56.529 1.00 171.40 47 LEU H N 1
ATOM 27247 C CA . LEU H 3 47 ? -25.483 -26.633 -56.464 1.00 171.40 47 LEU H CA 1
ATOM 27248 C C . LEU H 3 47 ? -24.454 -26.276 -57.520 1.00 171.40 47 LEU H C 1
ATOM 27249 O O . LEU H 3 47 ? -23.457 -26.983 -57.707 1.00 171.40 47 LEU H O 1
ATOM 27265 N N . LEU H 3 48 ? -24.716 -25.158 -58.213 1.00 178.50 48 LEU H N 1
ATOM 27266 C CA . LEU H 3 48 ? -23.837 -24.654 -59.261 1.00 178.50 48 LEU H CA 1
ATOM 27267 C C . LEU H 3 48 ? -23.274 -23.265 -58.979 1.00 178.50 48 LEU H C 1
ATOM 27268 O O . LEU H 3 48 ? -22.063 -23.159 -58.762 1.00 178.50 48 LEU H O 1
ATOM 27284 N N . ILE H 3 49 ? -24.113 -22.219 -58.897 1.00 176.56 49 ILE H N 1
ATOM 27285 C CA . ILE H 3 49 ? -23.634 -20.832 -59.002 1.00 176.56 49 ILE H CA 1
ATOM 27286 C C . ILE H 3 49 ? -24.306 -20.009 -57.902 1.00 176.56 49 ILE H C 1
ATOM 27287 O O . ILE H 3 49 ? -25.349 -20.382 -57.375 1.00 176.56 49 ILE H O 1
ATOM 27303 N N . TYR H 3 50 ? -23.648 -18.917 -57.500 1.00 166.77 50 TYR H N 1
ATOM 27304 C CA . TYR H 3 50 ? -24.135 -18.042 -56.444 1.00 166.77 50 TYR H CA 1
ATOM 27305 C C . TYR H 3 50 ? -23.711 -16.606 -56.712 1.00 166.77 50 TYR H C 1
ATOM 27306 O O . TYR H 3 50 ? -22.644 -16.336 -57.279 1.00 166.77 50 TYR H O 1
ATOM 27324 N N . GLY H 3 51 ? -24.583 -15.693 -56.284 1.00 171.33 51 GLY H N 1
ATOM 27325 C CA . GLY H 3 51 ? -24.364 -14.263 -56.369 1.00 171.33 51 GLY H CA 1
ATOM 27326 C C . GLY H 3 51 ? -24.200 -13.713 -57.762 1.00 171.33 51 GLY H C 1
ATOM 27327 O O . GLY H 3 51 ? -23.511 -12.704 -57.934 1.00 171.33 51 GLY H O 1
ATOM 27331 N N . ALA H 3 52 ? -24.755 -14.391 -58.774 1.00 168.39 52 ALA H N 1
ATOM 27332 C CA . ALA H 3 52 ? -24.821 -13.952 -60.169 1.00 168.39 52 ALA H CA 1
ATOM 27333 C C . ALA H 3 52 ? -23.500 -14.016 -60.934 1.00 168.39 52 ALA H C 1
ATOM 27334 O O . ALA H 3 52 ? -23.499 -13.740 -62.136 1.00 168.39 52 ALA H O 1
ATOM 27341 N N . SER H 3 53 ? -22.377 -14.311 -60.263 1.00 163.85 53 SER H N 1
ATOM 27342 C CA . SER H 3 53 ? -21.086 -14.518 -60.905 1.00 163.85 53 SER H CA 1
ATOM 27343 C C . SER H 3 53 ? -20.440 -15.835 -60.490 1.00 163.85 53 SER H C 1
ATOM 27344 O O . SER H 3 53 ? -20.022 -16.616 -61.350 1.00 163.85 53 SER H O 1
ATOM 27352 N N . SER H 3 54 ? -20.376 -16.104 -59.185 1.00 174.04 54 SER H N 1
ATOM 27353 C CA . SER H 3 54 ? -19.305 -16.949 -58.673 1.00 174.04 54 SER H CA 1
ATOM 27354 C C . SER H 3 54 ? -19.752 -18.390 -58.478 1.00 174.04 54 SER H C 1
ATOM 27355 O O . SER H 3 54 ? -20.933 -18.685 -58.311 1.00 174.04 54 SER H O 1
ATOM 27363 N N . ARG H 3 55 ? -18.766 -19.281 -58.442 1.00 184.34 55 ARG H N 1
ATOM 27364 C CA . ARG H 3 55 ? -18.927 -20.675 -58.832 1.00 184.34 55 ARG H CA 1
ATOM 27365 C C . ARG H 3 55 ? -18.687 -21.615 -57.655 1.00 184.34 55 ARG H C 1
ATOM 27366 O O . ARG H 3 55 ? -17.850 -21.335 -56.790 1.00 184.34 55 ARG H O 1
ATOM 27387 N N . ALA H 3 56 ? -19.423 -22.730 -57.636 1.00 174.27 56 ALA H N 1
ATOM 27388 C CA . ALA H 3 56 ? -19.425 -23.661 -56.514 1.00 174.27 56 ALA H CA 1
ATOM 27389 C C . ALA H 3 56 ? -18.259 -24.647 -56.625 1.00 174.27 56 ALA H C 1
ATOM 27390 O O . ALA H 3 56 ? -17.377 -24.503 -57.466 1.00 174.27 56 ALA H O 1
ATOM 27397 N N . THR H 3 57 ? -18.253 -25.644 -55.740 1.00 177.94 57 THR H N 1
ATOM 27398 C CA . THR H 3 57 ? -17.163 -26.598 -55.607 1.00 177.94 57 THR H CA 1
ATOM 27399 C C . THR H 3 57 ? -17.450 -27.852 -56.439 1.00 177.94 57 THR H C 1
ATOM 27400 O O . THR H 3 57 ? -18.605 -28.235 -56.652 1.00 177.94 57 THR H O 1
ATOM 27411 N N . GLY H 3 58 ? -16.380 -28.476 -56.946 1.00 177.58 58 GLY H N 1
ATOM 27412 C CA . GLY H 3 58 ? -16.522 -29.702 -57.717 1.00 177.58 58 GLY H CA 1
ATOM 27413 C C . GLY H 3 58 ? -17.161 -29.484 -59.075 1.00 177.58 58 GLY H C 1
ATOM 27414 O O . GLY H 3 58 ? -18.303 -29.904 -59.291 1.00 177.58 58 GLY H O 1
ATOM 27418 N N . ILE H 3 59 ? -16.414 -28.876 -59.998 1.00 187.35 59 ILE H N 1
ATOM 27419 C CA . ILE H 3 59 ? -16.981 -28.030 -61.053 1.00 187.35 59 ILE H CA 1
ATOM 27420 C C . ILE H 3 59 ? -16.156 -28.142 -62.349 1.00 187.35 59 ILE H C 1
ATOM 27421 O O . ILE H 3 59 ? -14.963 -28.413 -62.317 1.00 187.35 59 ILE H O 1
ATOM 27437 N N . PRO H 3 60 ? -16.843 -27.951 -63.532 1.00 193.43 60 PRO H N 1
ATOM 27438 C CA . PRO H 3 60 ? -16.140 -27.426 -64.722 1.00 193.43 60 PRO H CA 1
ATOM 27439 C C . PRO H 3 60 ? -16.003 -25.912 -64.671 1.00 193.43 60 PRO H C 1
ATOM 27440 O O . PRO H 3 60 ? -15.967 -25.355 -63.572 1.00 193.43 60 PRO H O 1
ATOM 27451 N N . ASP H 3 61 ? -15.897 -25.244 -65.828 1.00 194.24 61 ASP H N 1
ATOM 27452 C CA . ASP H 3 61 ? -15.861 -23.787 -65.934 1.00 194.24 61 ASP H CA 1
ATOM 27453 C C . ASP H 3 61 ? -16.964 -23.204 -66.814 1.00 194.24 61 ASP H C 1
ATOM 27454 O O . ASP H 3 61 ? -16.984 -21.987 -67.017 1.00 194.24 61 ASP H O 1
ATOM 27463 N N . ARG H 3 62 ? -17.898 -24.020 -67.309 1.00 187.98 62 ARG H N 1
ATOM 27464 C CA . ARG H 3 62 ? -18.699 -23.608 -68.462 1.00 187.98 62 ARG H CA 1
ATOM 27465 C C . ARG H 3 62 ? -19.912 -22.766 -68.065 1.00 187.98 62 ARG H C 1
ATOM 27466 O O . ARG H 3 62 ? -20.232 -21.776 -68.735 1.00 187.98 62 ARG H O 1
ATOM 27487 N N . PHE H 3 63 ? -20.619 -23.156 -67.010 1.00 186.01 63 PHE H N 1
ATOM 27488 C CA . PHE H 3 63 ? -21.748 -22.367 -66.535 1.00 186.01 63 PHE H CA 1
ATOM 27489 C C . PHE H 3 63 ? -21.222 -21.094 -65.879 1.00 186.01 63 PHE H C 1
ATOM 27490 O O . PHE H 3 63 ? -20.417 -21.154 -64.947 1.00 186.01 63 PHE H O 1
ATOM 27507 N N . SER H 3 64 ? -21.668 -19.940 -66.366 1.00 181.88 64 SER H N 1
ATOM 27508 C CA . SER H 3 64 ? -21.192 -18.658 -65.862 1.00 181.88 64 SER H CA 1
ATOM 27509 C C . SER H 3 64 ? -22.247 -17.613 -66.167 1.00 181.88 64 SER H C 1
ATOM 27510 O O . SER H 3 64 ? -22.843 -17.643 -67.245 1.00 181.88 64 SER H O 1
ATOM 27518 N N . GLY H 3 65 ? -22.477 -16.709 -65.213 1.00 173.51 65 GLY H N 1
ATOM 27519 C CA . GLY H 3 65 ? -23.601 -15.805 -65.238 1.00 173.51 65 GLY H CA 1
ATOM 27520 C C . GLY H 3 65 ? -23.209 -14.352 -65.066 1.00 173.51 65 GLY H C 1
ATOM 27521 O O . GLY H 3 65 ? -22.033 -13.994 -64.982 1.00 173.51 65 GLY H O 1
ATOM 27525 N N . SER H 3 66 ? -24.232 -13.507 -65.011 1.00 162.77 66 SER H N 1
ATOM 27526 C CA . SER H 3 66 ? -24.046 -12.063 -64.880 1.00 162.77 66 SER H CA 1
ATOM 27527 C C . SER H 3 66 ? -25.397 -11.446 -64.530 1.00 162.77 66 SER H C 1
ATOM 27528 O O . SER H 3 66 ? -26.341 -12.150 -64.152 1.00 162.77 66 SER H O 1
ATOM 27536 N N . GLY H 3 67 ? -25.477 -10.129 -64.616 1.00 159.50 67 GLY H N 1
ATOM 27537 C CA . GLY H 3 67 ? -26.682 -9.385 -64.339 1.00 159.50 67 GLY H CA 1
ATOM 27538 C C . GLY H 3 67 ? -26.675 -8.841 -62.927 1.00 159.50 67 GLY H C 1
ATOM 27539 O O . GLY H 3 67 ? -25.855 -9.214 -62.083 1.00 159.50 67 GLY H O 1
ATOM 27543 N N . SER H 3 68 ? -27.598 -7.924 -62.679 1.00 175.89 68 SER H N 1
ATOM 27544 C CA . SER H 3 68 ? -27.686 -7.283 -61.378 1.00 175.89 68 SER H CA 1
ATOM 27545 C C . SER H 3 68 ? -29.082 -6.706 -61.234 1.00 175.89 68 SER H C 1
ATOM 27546 O O . SER H 3 68 ? -29.915 -6.809 -62.142 1.00 175.89 68 SER H O 1
ATOM 27554 N N . GLY H 3 69 ? -29.320 -6.102 -60.069 1.00 185.32 69 GLY H N 1
ATOM 27555 C CA . GLY H 3 69 ? -30.561 -5.442 -59.729 1.00 185.32 69 GLY H CA 1
ATOM 27556 C C . GLY H 3 69 ? -31.782 -6.308 -59.921 1.00 185.32 69 GLY H C 1
ATOM 27557 O O . GLY H 3 69 ? -31.917 -7.376 -59.315 1.00 185.32 69 GLY H O 1
ATOM 27561 N N . THR H 3 70 ? -32.681 -5.840 -60.786 1.00 184.47 70 THR H N 1
ATOM 27562 C CA . THR H 3 70 ? -33.927 -6.555 -61.018 1.00 184.47 70 THR H CA 1
ATOM 27563 C C . THR H 3 70 ? -33.702 -7.814 -61.839 1.00 184.47 70 THR H C 1
ATOM 27564 O O . THR H 3 70 ? -34.406 -8.810 -61.628 1.00 184.47 70 THR H O 1
ATOM 27575 N N . ASP H 3 71 ? -32.720 -7.799 -62.763 1.00 180.47 71 ASP H N 1
ATOM 27576 C CA . ASP H 3 71 ? -32.527 -8.878 -63.735 1.00 180.47 71 ASP H CA 1
ATOM 27577 C C . ASP H 3 71 ? -31.210 -9.577 -63.444 1.00 180.47 71 ASP H C 1
ATOM 27578 O O . ASP H 3 71 ? -30.127 -9.031 -63.698 1.00 180.47 71 ASP H O 1
ATOM 27587 N N . PHE H 3 72 ? -31.325 -10.781 -62.892 1.00 182.26 72 PHE H N 1
ATOM 27588 C CA . PHE H 3 72 ? -30.207 -11.680 -62.692 1.00 182.26 72 PHE H CA 1
ATOM 27589 C C . PHE H 3 72 ? -30.226 -12.700 -63.814 1.00 182.26 72 PHE H C 1
ATOM 27590 O O . PHE H 3 72 ? -31.252 -12.918 -64.462 1.00 182.26 72 PHE H O 1
ATOM 27607 N N . THR H 3 73 ? -29.058 -13.266 -64.087 1.00 181.16 73 THR H N 1
ATOM 27608 C CA . THR H 3 73 ? -28.854 -14.069 -65.277 1.00 181.16 73 THR H CA 1
ATOM 27609 C C . THR H 3 73 ? -27.784 -15.098 -64.973 1.00 181.16 73 THR H C 1
ATOM 27610 O O . THR H 3 73 ? -26.779 -14.791 -64.326 1.00 181.16 73 THR H O 1
ATOM 27621 N N . LEU H 3 74 ? -28.040 -16.329 -65.406 1.00 181.25 74 LEU H N 1
ATOM 27622 C CA . LEU H 3 74 ? -27.008 -17.343 -65.551 1.00 181.25 74 LEU H CA 1
ATOM 27623 C C . LEU H 3 74 ? -26.955 -17.753 -67.006 1.00 181.25 74 LEU H C 1
ATOM 27624 O O . LEU H 3 74 ? -27.994 -18.038 -67.612 1.00 181.25 74 LEU H O 1
ATOM 27640 N N . THR H 3 75 ? -25.745 -17.789 -67.545 1.00 192.05 75 THR H N 1
ATOM 27641 C CA . THR H 3 75 ? -25.465 -18.208 -68.900 1.00 192.05 75 THR H CA 1
ATOM 27642 C C . THR H 3 75 ? -24.639 -19.481 -68.850 1.00 192.05 75 THR H C 1
ATOM 27643 O O . THR H 3 75 ? -24.201 -19.928 -67.786 1.00 192.05 75 THR H O 1
ATOM 27654 N N . ILE H 3 76 ? -24.482 -20.083 -70.022 1.00 188.42 76 ILE H N 1
ATOM 27655 C CA . ILE H 3 76 ? -23.823 -21.370 -70.182 1.00 188.42 76 ILE H CA 1
ATOM 27656 C C . ILE H 3 76 ? -22.922 -21.242 -71.390 1.00 188.42 76 ILE H C 1
ATOM 27657 O O . ILE H 3 76 ? -23.317 -20.657 -72.400 1.00 188.42 76 ILE H O 1
ATOM 27673 N N . SER H 3 77 ? -21.709 -21.792 -71.270 1.00 189.54 77 SER H N 1
ATOM 27674 C CA . SER H 3 77 ? -20.715 -21.710 -72.334 1.00 189.54 77 SER H CA 1
ATOM 27675 C C . SER H 3 77 ? -20.853 -22.861 -73.323 1.00 189.54 77 SER H C 1
ATOM 27676 O O . SER H 3 77 ? -20.718 -22.657 -74.536 1.00 189.54 77 SER H O 1
ATOM 27684 N N . ARG H 3 78 ? -21.102 -24.074 -72.820 1.00 193.78 78 ARG H N 1
ATOM 27685 C CA . ARG H 3 78 ? -21.300 -25.255 -73.653 1.00 193.78 78 ARG H CA 1
ATOM 27686 C C . ARG H 3 78 ? -22.443 -26.079 -73.091 1.00 193.78 78 ARG H C 1
ATOM 27687 O O . ARG H 3 78 ? -22.601 -26.206 -71.874 1.00 193.78 78 ARG H O 1
ATOM 27708 N N . LEU H 3 79 ? -23.203 -26.658 -74.012 1.00 194.14 79 LEU H N 1
ATOM 27709 C CA . LEU H 3 79 ? -24.293 -27.572 -73.734 1.00 194.14 79 LEU H CA 1
ATOM 27710 C C . LEU H 3 79 ? -23.838 -29.004 -74.004 1.00 194.14 79 LEU H C 1
ATOM 27711 O O . LEU H 3 79 ? -23.033 -29.249 -74.909 1.00 194.14 79 LEU H O 1
ATOM 27727 N N . GLU H 3 80 ? -24.325 -29.945 -73.183 1.00 192.14 80 GLU H N 1
ATOM 27728 C CA . GLU H 3 80 ? -24.002 -31.365 -73.310 1.00 192.14 80 GLU H CA 1
ATOM 27729 C C . GLU H 3 80 ? -25.184 -32.218 -72.866 1.00 192.14 80 GLU H C 1
ATOM 27730 O O . GLU H 3 80 ? -25.953 -31.783 -72.002 1.00 192.14 80 GLU H O 1
ATOM 27742 N N . PRO H 3 81 ? -25.331 -33.451 -73.388 1.00 196.59 81 PRO H N 1
ATOM 27743 C CA . PRO H 3 81 ? -26.499 -34.259 -72.999 1.00 196.59 81 PRO H CA 1
ATOM 27744 C C . PRO H 3 81 ? -26.476 -34.727 -71.557 1.00 196.59 81 PRO H C 1
ATOM 27745 O O . PRO H 3 81 ? -27.530 -35.113 -71.040 1.00 196.59 81 PRO H O 1
ATOM 27756 N N . GLU H 3 82 ? -25.319 -34.708 -70.888 1.00 190.89 82 GLU H N 1
ATOM 27757 C CA . GLU H 3 82 ? -25.275 -34.960 -69.452 1.00 190.89 82 GLU H CA 1
ATOM 27758 C C . GLU H 3 82 ? -25.873 -33.829 -68.627 1.00 190.89 82 GLU H C 1
ATOM 27759 O O . GLU H 3 82 ? -26.080 -34.021 -67.425 1.00 190.89 82 GLU H O 1
ATOM 27771 N N . ASP H 3 83 ? -26.121 -32.658 -69.221 1.00 193.81 83 ASP H N 1
ATOM 27772 C CA . ASP H 3 83 ? -26.758 -31.545 -68.539 1.00 193.81 83 ASP H CA 1
ATOM 27773 C C . ASP H 3 83 ? -28.281 -31.592 -68.593 1.00 193.81 83 ASP H C 1
ATOM 27774 O O . ASP H 3 83 ? -28.897 -30.649 -68.102 1.00 193.81 83 ASP H O 1
ATOM 27783 N N . PHE H 3 84 ? -28.890 -32.672 -69.108 1.00 199.87 84 PHE H N 1
ATOM 27784 C CA . PHE H 3 84 ? -30.328 -32.731 -69.382 1.00 199.87 84 PHE H CA 1
ATOM 27785 C C . PHE H 3 84 ? -31.126 -32.616 -68.105 1.00 199.87 84 PHE H C 1
ATOM 27786 O O . PHE H 3 84 ? -31.283 -33.600 -67.377 1.00 199.87 84 PHE H O 1
ATOM 27803 N N . ALA H 3 85 ? -31.656 -31.417 -67.846 1.00 192.69 85 ALA H N 1
ATOM 27804 C CA . ALA H 3 85 ? -31.955 -31.101 -66.447 1.00 192.69 85 ALA H CA 1
ATOM 27805 C C . ALA H 3 85 ? -32.819 -29.870 -66.291 1.00 192.69 85 ALA H C 1
ATOM 27806 O O . ALA H 3 85 ? -32.970 -29.099 -67.234 1.00 192.69 85 ALA H O 1
ATOM 27813 N N . VAL H 3 86 ? -33.346 -29.669 -65.086 1.00 183.64 86 VAL H N 1
ATOM 27814 C CA . VAL H 3 86 ? -34.135 -28.495 -64.727 1.00 183.64 86 VAL H CA 1
ATOM 27815 C C . VAL H 3 86 ? -33.250 -27.659 -63.813 1.00 183.64 86 VAL H C 1
ATOM 27816 O O . VAL H 3 86 ? -32.703 -28.186 -62.838 1.00 183.64 86 VAL H O 1
ATOM 27829 N N . TYR H 3 87 ? -33.072 -26.375 -64.154 1.00 184.24 87 TYR H N 1
ATOM 27830 C CA . TYR H 3 87 ? -32.260 -25.453 -63.363 1.00 184.24 87 TYR H CA 1
ATOM 27831 C C . TYR H 3 87 ? -33.136 -24.449 -62.640 1.00 184.24 87 TYR H C 1
ATOM 27832 O O . TYR H 3 87 ? -34.145 -23.991 -63.184 1.00 184.24 87 TYR H O 1
ATOM 27850 N N . TYR H 3 88 ? -32.710 -24.080 -61.428 1.00 174.99 88 TYR H N 1
ATOM 27851 C CA . TYR H 3 88 ? -33.525 -23.300 -60.504 1.00 174.99 88 TYR H CA 1
ATOM 27852 C C . TYR H 3 88 ? -32.789 -22.060 -60.016 1.00 174.99 88 TYR H C 1
ATOM 27853 O O . TYR H 3 88 ? -31.562 -21.959 -60.110 1.00 174.99 88 TYR H O 1
ATOM 27871 N N . CYS H 3 89 ? -33.588 -21.166 -59.422 1.00 174.11 89 CYS H N 1
ATOM 27872 C CA . CYS H 3 89 ? -33.264 -19.778 -59.103 1.00 174.11 89 CYS H CA 1
ATOM 27873 C C . CYS H 3 89 ? -33.818 -19.453 -57.715 1.00 174.11 89 CYS H C 1
ATOM 27874 O O . CYS H 3 89 ? -35.004 -19.131 -57.590 1.00 174.11 89 CYS H O 1
ATOM 27881 N N . GLN H 3 90 ? -32.967 -19.494 -56.683 1.00 178.52 90 GLN H N 1
ATOM 27882 C CA . GLN H 3 90 ? -33.398 -19.507 -55.273 1.00 178.52 90 GLN H CA 1
ATOM 27883 C C . GLN H 3 90 ? -32.740 -18.364 -54.497 1.00 178.52 90 GLN H C 1
ATOM 27884 O O . GLN H 3 90 ? -31.511 -18.344 -54.374 1.00 178.52 90 GLN H O 1
ATOM 27898 N N . GLN H 3 91 ? -33.557 -17.461 -53.930 1.00 179.51 91 GLN H N 1
ATOM 27899 C CA . GLN H 3 91 ? -33.098 -16.185 -53.386 1.00 179.51 91 GLN H CA 1
ATOM 27900 C C . GLN H 3 91 ? -33.524 -15.951 -51.954 1.00 179.51 91 GLN H C 1
ATOM 27901 O O . GLN H 3 91 ? -34.704 -16.073 -51.630 1.00 179.51 91 GLN H O 1
ATOM 27915 N N . TYR H 3 92 ? -32.586 -15.435 -51.161 1.00 167.26 92 TYR H N 1
ATOM 27916 C CA . TYR H 3 92 ? -32.805 -15.164 -49.745 1.00 167.26 92 TYR H CA 1
ATOM 27917 C C . TYR H 3 92 ? -33.363 -13.778 -49.521 1.00 167.26 92 TYR H C 1
ATOM 27918 O O . TYR H 3 92 ? -32.597 -12.816 -49.464 1.00 167.26 92 TYR H O 1
ATOM 27935 N N . GLY H 3 93 ? -34.671 -13.702 -49.280 1.00 180.19 93 GLY H N 1
ATOM 27936 C CA . GLY H 3 93 ? -35.317 -12.462 -48.919 1.00 180.19 93 GLY H CA 1
ATOM 27937 C C . GLY H 3 93 ? -34.751 -11.806 -47.682 1.00 180.19 93 GLY H C 1
ATOM 27938 O O . GLY H 3 93 ? -34.286 -12.448 -46.745 1.00 180.19 93 GLY H O 1
ATOM 27942 N N . ILE H 3 94 ? -34.768 -10.483 -47.716 1.00 175.89 94 ILE H N 1
ATOM 27943 C CA . ILE H 3 94 ? -34.417 -9.680 -46.560 1.00 175.89 94 ILE H CA 1
ATOM 27944 C C . ILE H 3 94 ? -35.545 -9.878 -45.557 1.00 175.89 94 ILE H C 1
ATOM 27945 O O . ILE H 3 94 ? -35.305 -9.973 -44.348 1.00 175.89 94 ILE H O 1
ATOM 27961 N N . SER H 3 95 ? -36.782 -9.960 -46.053 1.00 180.04 95 SER H N 1
ATOM 27962 C CA . SER H 3 95 ? -37.814 -10.667 -45.312 1.00 180.04 95 SER H CA 1
ATOM 27963 C C . SER H 3 95 ? -37.366 -12.124 -45.363 1.00 180.04 95 SER H C 1
ATOM 27964 O O . SER H 3 95 ? -37.382 -12.691 -46.462 1.00 180.04 95 SER H O 1
ATOM 27971 N N . PRO H 3 96 ? -36.948 -12.789 -44.236 1.00 161.87 96 PRO H N 1
ATOM 27972 C CA . PRO H 3 96 ? -36.161 -14.030 -44.383 1.00 161.87 96 PRO H CA 1
ATOM 27973 C C . PRO H 3 96 ? -36.922 -15.215 -44.977 1.00 161.87 96 PRO H C 1
ATOM 27974 O O . PRO H 3 96 ? -37.244 -16.212 -44.328 1.00 161.87 96 PRO H O 1
ATOM 27985 N N . VAL H 3 97 ? -37.130 -15.108 -46.282 1.00 176.44 97 VAL H N 1
ATOM 27986 C CA . VAL H 3 97 ? -38.068 -15.916 -47.044 1.00 176.44 97 VAL H CA 1
ATOM 27987 C C . VAL H 3 97 ? -37.361 -16.325 -48.318 1.00 176.44 97 VAL H C 1
ATOM 27988 O O . VAL H 3 97 ? -37.053 -15.463 -49.149 1.00 176.44 97 VAL H O 1
ATOM 28001 N N . ILE H 3 98 ? -37.124 -17.628 -48.492 1.00 169.90 98 ILE H N 1
ATOM 28002 C CA . ILE H 3 98 ? -36.521 -18.047 -49.751 1.00 169.90 98 ILE H CA 1
ATOM 28003 C C . ILE H 3 98 ? -37.650 -17.931 -50.761 1.00 169.90 98 ILE H C 1
ATOM 28004 O O . ILE H 3 98 ? -38.811 -18.206 -50.435 1.00 169.90 98 ILE H O 1
ATOM 28020 N N . THR H 3 99 ? -37.318 -17.469 -51.965 1.00 175.64 99 THR H N 1
ATOM 28021 C CA . THR H 3 99 ? -38.234 -17.477 -53.094 1.00 175.64 99 THR H CA 1
ATOM 28022 C C . THR H 3 99 ? -37.576 -18.122 -54.301 1.00 175.64 99 THR H C 1
ATOM 28023 O O . THR H 3 99 ? -36.356 -18.083 -54.471 1.00 175.64 99 THR H O 1
ATOM 28034 N N . PHE H 3 100 ? -38.433 -18.679 -55.153 1.00 178.66 100 PHE H N 1
ATOM 28035 C CA . PHE H 3 100 ? -38.080 -19.702 -56.125 1.00 178.66 100 PHE H CA 1
ATOM 28036 C C . PHE H 3 100 ? -38.562 -19.317 -57.514 1.00 178.66 100 PHE H C 1
ATOM 28037 O O . PHE H 3 100 ? -39.698 -18.864 -57.679 1.00 178.66 100 PHE H O 1
ATOM 28054 N N . GLY H 3 101 ? -37.692 -19.499 -58.503 1.00 177.90 101 GLY H N 1
ATOM 28055 C CA . GLY H 3 101 ? -38.139 -19.572 -59.878 1.00 177.90 101 GLY H CA 1
ATOM 28056 C C . GLY H 3 101 ? -38.735 -20.932 -60.196 1.00 177.90 101 GLY H C 1
ATOM 28057 O O . GLY H 3 101 ? -38.555 -21.907 -59.464 1.00 177.90 101 GLY H O 1
ATOM 28061 N N . GLY H 3 102 ? -39.451 -20.995 -61.319 1.00 175.51 102 GLY H N 1
ATOM 28062 C CA . GLY H 3 102 ? -40.247 -22.160 -61.657 1.00 175.51 102 GLY H CA 1
ATOM 28063 C C . GLY H 3 102 ? -39.552 -23.263 -62.429 1.00 175.51 102 GLY H C 1
ATOM 28064 O O . GLY H 3 102 ? -40.215 -24.035 -63.125 1.00 175.51 102 GLY H O 1
ATOM 28068 N N . GLY H 3 103 ? -38.237 -23.353 -62.335 1.00 179.00 103 GLY H N 1
ATOM 28069 C CA . GLY H 3 103 ? -37.498 -24.406 -63.021 1.00 179.00 103 GLY H CA 1
ATOM 28070 C C . GLY H 3 103 ? -37.409 -24.173 -64.515 1.00 179.00 103 GLY H C 1
ATOM 28071 O O . GLY H 3 103 ? -38.347 -23.705 -65.159 1.00 179.00 103 GLY H O 1
ATOM 28075 N N . THR H 3 104 ? -36.249 -24.528 -65.078 1.00 184.17 104 THR H N 1
ATOM 28076 C CA . THR H 3 104 ? -35.935 -24.278 -66.486 1.00 184.17 104 THR H CA 1
ATOM 28077 C C . THR H 3 104 ? -35.306 -25.529 -67.077 1.00 184.17 104 THR H C 1
ATOM 28078 O O . THR H 3 104 ? -34.133 -25.819 -66.817 1.00 184.17 104 THR H O 1
ATOM 28089 N N . ASN H 3 105 ? -36.073 -26.248 -67.892 1.00 180.89 105 ASN H N 1
ATOM 28090 C CA . ASN H 3 105 ? -35.606 -27.480 -68.512 1.00 180.89 105 ASN H CA 1
ATOM 28091 C C . ASN H 3 105 ? -34.675 -27.168 -69.673 1.00 180.89 105 ASN H C 1
ATOM 28092 O O . ASN H 3 105 ? -35.085 -26.494 -70.619 1.00 180.89 105 ASN H O 1
ATOM 28103 N N . VAL H 3 106 ? -33.440 -27.662 -69.610 1.00 186.85 106 VAL H N 1
ATOM 28104 C CA . VAL H 3 106 ? -32.632 -27.880 -70.805 1.00 186.85 106 VAL H CA 1
ATOM 28105 C C . VAL H 3 106 ? -32.963 -29.268 -71.326 1.00 186.85 106 VAL H C 1
ATOM 28106 O O . VAL H 3 106 ? -32.841 -30.277 -70.599 1.00 186.85 106 VAL H O 1
ATOM 28119 N N . GLU H 3 107 ? -33.479 -29.267 -72.557 1.00 184.00 107 GLU H N 1
ATOM 28120 C CA . GLU H 3 107 ? -33.531 -30.426 -73.425 1.00 184.00 107 GLU H CA 1
ATOM 28121 C C . GLU H 3 107 ? -32.398 -30.337 -74.441 1.00 184.00 107 GLU H C 1
ATOM 28122 O O . GLU H 3 107 ? -32.224 -29.307 -75.110 1.00 184.00 107 GLU H O 1
ATOM 28134 N N . ILE H 3 108 ? -31.656 -31.432 -74.563 1.00 192.80 108 ILE H N 1
ATOM 28135 C CA . ILE H 3 108 ? -30.541 -31.560 -75.491 1.00 192.80 108 ILE H CA 1
ATOM 28136 C C . ILE H 3 108 ? -31.051 -32.370 -76.673 1.00 192.80 108 ILE H C 1
ATOM 28137 O O . ILE H 3 108 ? -31.367 -33.557 -76.542 1.00 192.80 108 ILE H O 1
ATOM 28153 N N . LYS H 3 109 ? -31.139 -31.720 -77.826 1.00 194.94 109 LYS H N 1
ATOM 28154 C CA . LYS H 3 109 ? -31.474 -32.402 -79.061 1.00 194.94 109 LYS H CA 1
ATOM 28155 C C . LYS H 3 109 ? -30.346 -33.345 -79.466 1.00 194.94 109 LYS H C 1
ATOM 28156 O O . LYS H 3 109 ? -29.235 -33.299 -78.931 1.00 194.94 109 LYS H O 1
ATOM 28175 N N . GLY H 3 110 ? -30.644 -34.210 -80.427 1.00 194.96 110 GLY H N 1
ATOM 28176 C CA . GLY H 3 110 ? -29.652 -35.129 -80.949 1.00 194.96 110 GLY H CA 1
ATOM 28177 C C . GLY H 3 110 ? -28.676 -34.435 -81.876 1.00 194.96 110 GLY H C 1
ATOM 28178 O O . GLY H 3 110 ? -28.886 -33.284 -82.257 1.00 194.96 110 GLY H O 1
ATOM 28182 N N . VAL H 3 127 ? -22.172 -36.352 -43.706 1.00 156.68 127 VAL H N 1
ATOM 28183 C CA . VAL H 3 127 ? -22.391 -35.497 -44.858 1.00 156.68 127 VAL H CA 1
ATOM 28184 C C . VAL H 3 127 ? -23.891 -35.290 -45.012 1.00 156.68 127 VAL H C 1
ATOM 28185 O O . VAL H 3 127 ? -24.361 -34.161 -45.146 1.00 156.68 127 VAL H O 1
ATOM 28197 N N . GLN H 3 128 ? -24.638 -36.389 -44.978 1.00 157.69 128 GLN H N 1
ATOM 28198 C CA . GLN H 3 128 ? -25.928 -36.469 -45.641 1.00 157.69 128 GLN H CA 1
ATOM 28199 C C . GLN H 3 128 ? -27.081 -36.271 -44.671 1.00 157.69 128 GLN H C 1
ATOM 28200 O O . GLN H 3 128 ? -26.929 -36.402 -43.451 1.00 157.69 128 GLN H O 1
ATOM 28214 N N . LEU H 3 129 ? -28.232 -35.946 -45.252 1.00 166.42 129 LEU H N 1
ATOM 28215 C CA . LEU H 3 129 ? -29.513 -35.973 -44.573 1.00 166.42 129 LEU H CA 1
ATOM 28216 C C . LEU H 3 129 ? -30.210 -37.300 -44.847 1.00 166.42 129 LEU H C 1
ATOM 28217 O O . LEU H 3 129 ? -29.781 -38.097 -45.686 1.00 166.42 129 LEU H O 1
ATOM 28233 N N . VAL H 3 130 ? -31.295 -37.538 -44.117 1.00 172.38 130 VAL H N 1
ATOM 28234 C CA . VAL H 3 130 ? -32.208 -38.629 -44.430 1.00 172.38 130 VAL H CA 1
ATOM 28235 C C . VAL H 3 130 ? -33.597 -38.238 -43.946 1.00 172.38 130 VAL H C 1
ATOM 28236 O O . VAL H 3 130 ? -33.776 -37.833 -42.793 1.00 172.38 130 VAL H O 1
ATOM 28249 N N . GLU H 3 131 ? -34.572 -38.351 -44.838 1.00 165.93 131 GLU H N 1
ATOM 28250 C CA . GLU H 3 131 ? -35.949 -37.990 -44.559 1.00 165.93 131 GLU H CA 1
ATOM 28251 C C . GLU H 3 131 ? -36.640 -39.133 -43.826 1.00 165.93 131 GLU H C 1
ATOM 28252 O O . GLU H 3 131 ? -36.082 -40.220 -43.659 1.00 165.93 131 GLU H O 1
ATOM 28264 N N . SER H 3 132 ? -37.867 -38.878 -43.375 1.00 163.38 132 SER H N 1
ATOM 28265 C CA . SER H 3 132 ? -38.608 -39.877 -42.620 1.00 163.38 132 SER H CA 1
ATOM 28266 C C . SER H 3 132 ? -40.095 -39.563 -42.600 1.00 163.38 132 SER H C 1
ATOM 28267 O O . SER H 3 132 ? -40.509 -38.537 -42.047 1.00 163.38 132 SER H O 1
ATOM 28275 N N . GLY H 3 133 ? -40.879 -40.455 -43.212 1.00 170.24 133 GLY H N 1
ATOM 28276 C CA . GLY H 3 133 ? -42.314 -40.537 -43.010 1.00 170.24 133 GLY H CA 1
ATOM 28277 C C . GLY H 3 133 ? -43.192 -40.195 -44.199 1.00 170.24 133 GLY H C 1
ATOM 28278 O O . GLY H 3 133 ? -44.404 -40.035 -44.013 1.00 170.24 133 GLY H O 1
ATOM 28282 N N . GLY H 3 134 ? -42.636 -40.073 -45.403 1.00 175.49 134 GLY H N 1
ATOM 28283 C CA . GLY H 3 134 ? -43.430 -39.606 -46.526 1.00 175.49 134 GLY H CA 1
ATOM 28284 C C . GLY H 3 134 ? -44.445 -40.639 -46.975 1.00 175.49 134 GLY H C 1
ATOM 28285 O O . GLY H 3 134 ? -44.180 -41.842 -46.981 1.00 175.49 134 GLY H O 1
ATOM 28289 N N . GLY H 3 135 ? -45.620 -40.155 -47.362 1.00 182.36 135 GLY H N 1
ATOM 28290 C CA . GLY H 3 135 ? -46.695 -41.052 -47.763 1.00 182.36 135 GLY H CA 1
ATOM 28291 C C . GLY H 3 135 ? -48.049 -40.363 -47.704 1.00 182.36 135 GLY H C 1
ATOM 28292 O O . GLY H 3 135 ? -48.151 -39.146 -47.866 1.00 182.36 135 GLY H O 1
ATOM 28296 N N . LEU H 3 136 ? -49.073 -41.173 -47.457 1.00 186.21 136 LEU H N 1
ATOM 28297 C CA . LEU H 3 136 ? -50.455 -40.757 -47.619 1.00 186.21 136 LEU H CA 1
ATOM 28298 C C . LEU H 3 136 ? -51.085 -40.389 -46.284 1.00 186.21 136 LEU H C 1
ATOM 28299 O O . LEU H 3 136 ? -50.731 -40.925 -45.231 1.00 186.21 136 LEU H O 1
ATOM 28315 N N . VAL H 3 137 ? -52.028 -39.452 -46.361 1.00 179.24 137 VAL H N 1
ATOM 28316 C CA . VAL H 3 137 ? -52.978 -39.170 -45.297 1.00 179.24 137 VAL H CA 1
ATOM 28317 C C . VAL H 3 137 ? -54.319 -38.914 -45.986 1.00 179.24 137 VAL H C 1
ATOM 28318 O O . VAL H 3 137 ? -54.424 -38.970 -47.216 1.00 179.24 137 VAL H O 1
ATOM 28331 N N . GLN H 3 138 ? -55.367 -38.740 -45.179 1.00 179.49 138 GLN H N 1
ATOM 28332 C CA . GLN H 3 138 ? -56.648 -38.273 -45.690 1.00 179.49 138 GLN H CA 1
ATOM 28333 C C . GLN H 3 138 ? -56.613 -36.747 -45.792 1.00 179.49 138 GLN H C 1
ATOM 28334 O O . GLN H 3 138 ? -55.939 -36.099 -44.987 1.00 179.49 138 GLN H O 1
ATOM 28348 N N . PRO H 3 139 ? -57.336 -36.132 -46.737 1.00 180.84 139 PRO H N 1
ATOM 28349 C CA . PRO H 3 139 ? -57.366 -34.667 -46.754 1.00 180.84 139 PRO H CA 1
ATOM 28350 C C . PRO H 3 139 ? -58.122 -34.126 -45.551 1.00 180.84 139 PRO H C 1
ATOM 28351 O O . PRO H 3 139 ? -59.022 -34.777 -45.015 1.00 180.84 139 PRO H O 1
ATOM 28362 N N . GLY H 3 140 ? -57.735 -32.926 -45.123 1.00 181.92 140 GLY H N 1
ATOM 28363 C CA . GLY H 3 140 ? -58.105 -32.415 -43.822 1.00 181.92 140 GLY H CA 1
ATOM 28364 C C . GLY H 3 140 ? -57.482 -33.135 -42.643 1.00 181.92 140 GLY H C 1
ATOM 28365 O O . GLY H 3 140 ? -57.923 -32.914 -41.507 1.00 181.92 140 GLY H O 1
ATOM 28369 N N . GLY H 3 141 ? -56.467 -33.975 -42.864 1.00 184.85 141 GLY H N 1
ATOM 28370 C CA . GLY H 3 141 ? -55.933 -34.842 -41.835 1.00 184.85 141 GLY H CA 1
ATOM 28371 C C . GLY H 3 141 ? -54.767 -34.239 -41.079 1.00 184.85 141 GLY H C 1
ATOM 28372 O O . GLY H 3 141 ? -54.673 -33.027 -40.866 1.00 184.85 141 GLY H O 1
ATOM 28376 N N . SER H 3 142 ? -53.858 -35.122 -40.672 1.00 180.73 142 SER H N 1
ATOM 28377 C CA . SER H 3 142 ? -52.760 -34.786 -39.778 1.00 180.73 142 SER H CA 1
ATOM 28378 C C . SER H 3 142 ? -51.650 -35.810 -39.940 1.00 180.73 142 SER H C 1
ATOM 28379 O O . SER H 3 142 ? -51.910 -37.016 -39.956 1.00 180.73 142 SER H O 1
ATOM 28387 N N . LEU H 3 143 ? -50.415 -35.331 -40.055 1.00 181.03 143 LEU H N 1
ATOM 28388 C CA . LEU H 3 143 ? -49.270 -36.223 -40.159 1.00 181.03 143 LEU H CA 1
ATOM 28389 C C . LEU H 3 143 ? -48.013 -35.428 -39.844 1.00 181.03 143 LEU H C 1
ATOM 28390 O O . LEU H 3 143 ? -48.010 -34.197 -39.901 1.00 181.03 143 LEU H O 1
ATOM 28406 N N . ARG H 3 144 ? -46.955 -36.155 -39.482 1.00 168.41 144 ARG H N 1
ATOM 28407 C CA . ARG H 3 144 ? -45.654 -35.596 -39.151 1.00 168.41 144 ARG H CA 1
ATOM 28408 C C . ARG H 3 144 ? -44.619 -36.181 -40.097 1.00 168.41 144 ARG H C 1
ATOM 28409 O O . ARG H 3 144 ? -44.761 -37.305 -40.588 1.00 168.41 144 ARG H O 1
ATOM 28430 N N . LEU H 3 145 ? -43.588 -35.381 -40.363 1.00 169.82 145 LEU H N 1
ATOM 28431 C CA . LEU H 3 145 ? -42.344 -35.852 -40.950 1.00 169.82 145 LEU H CA 1
ATOM 28432 C C . LEU H 3 145 ? -41.213 -35.549 -39.990 1.00 169.82 145 LEU H C 1
ATOM 28433 O O . LEU H 3 145 ? -41.320 -34.680 -39.119 1.00 169.82 145 LEU H O 1
ATOM 28449 N N . SER H 3 146 ? -40.128 -36.297 -40.161 1.00 164.49 146 SER H N 1
ATOM 28450 C CA . SER H 3 146 ? -38.857 -35.991 -39.528 1.00 164.49 146 SER H CA 1
ATOM 28451 C C . SER H 3 146 ? -37.775 -36.013 -40.588 1.00 164.49 146 SER H C 1
ATOM 28452 O O . SER H 3 146 ? -37.953 -36.560 -41.678 1.00 164.49 146 SER H O 1
ATOM 28460 N N . CYS H 3 147 ? -36.662 -35.368 -40.262 1.00 166.11 147 CYS H N 1
ATOM 28461 C CA . CYS H 3 147 ? -35.398 -35.593 -40.939 1.00 166.11 147 CYS H CA 1
ATOM 28462 C C . CYS H 3 147 ? -34.334 -35.833 -39.886 1.00 166.11 147 CYS H C 1
ATOM 28463 O O . CYS H 3 147 ? -34.528 -35.546 -38.703 1.00 166.11 147 CYS H O 1
ATOM 28471 N N . ALA H 3 148 ? -33.209 -36.373 -40.339 1.00 161.88 148 ALA H N 1
ATOM 28472 C CA . ALA H 3 148 ? -32.115 -36.740 -39.460 1.00 161.88 148 ALA H CA 1
ATOM 28473 C C . ALA H 3 148 ? -30.803 -36.516 -40.189 1.00 161.88 148 ALA H C 1
ATOM 28474 O O . ALA H 3 148 ? -30.732 -36.611 -41.418 1.00 161.88 148 ALA H O 1
ATOM 28481 N N . ALA H 3 149 ? -29.766 -36.229 -39.405 1.00 161.50 149 ALA H N 1
ATOM 28482 C CA . ALA H 3 149 ? -28.492 -35.743 -39.914 1.00 161.50 149 ALA H CA 1
ATOM 28483 C C . ALA H 3 149 ? -27.437 -36.836 -39.873 1.00 161.50 149 ALA H C 1
ATOM 28484 O O . ALA H 3 149 ? -27.598 -37.847 -39.184 1.00 161.50 149 ALA H O 1
ATOM 28491 N N . SER H 3 150 ? -26.354 -36.622 -40.617 1.00 174.62 150 SER H N 1
ATOM 28492 C CA . SER H 3 150 ? -25.250 -37.575 -40.667 1.00 174.62 150 SER H CA 1
ATOM 28493 C C . SER H 3 150 ? -23.968 -36.847 -41.044 1.00 174.62 150 SER H C 1
ATOM 28494 O O . SER H 3 150 ? -23.872 -36.271 -42.134 1.00 174.62 150 SER H O 1
ATOM 28502 N N . GLY H 3 151 ? -22.989 -36.897 -40.147 1.00 169.55 151 GLY H N 1
ATOM 28503 C CA . GLY H 3 151 ? -21.622 -36.491 -40.428 1.00 169.55 151 GLY H CA 1
ATOM 28504 C C . GLY H 3 151 ? -21.379 -35.001 -40.517 1.00 169.55 151 GLY H C 1
ATOM 28505 O O . GLY H 3 151 ? -20.605 -34.556 -41.378 1.00 169.55 151 GLY H O 1
ATOM 28509 N N . PHE H 3 152 ? -22.022 -34.221 -39.656 1.00 157.73 152 PHE H N 1
ATOM 28510 C CA . PHE H 3 152 ? -21.780 -32.787 -39.551 1.00 157.73 152 PHE H CA 1
ATOM 28511 C C . PHE H 3 152 ? -22.349 -32.328 -38.210 1.00 157.73 152 PHE H C 1
ATOM 28512 O O . PHE H 3 152 ? -22.706 -33.157 -37.366 1.00 157.73 152 PHE H O 1
ATOM 28529 N N . THR H 3 153 ? -22.450 -31.010 -38.035 1.00 152.33 153 THR H N 1
ATOM 28530 C CA . THR H 3 153 ? -22.929 -30.372 -36.813 1.00 152.33 153 THR H CA 1
ATOM 28531 C C . THR H 3 153 ? -24.209 -29.589 -37.133 1.00 152.33 153 THR H C 1
ATOM 28532 O O . THR H 3 153 ? -24.200 -28.400 -37.476 1.00 152.33 153 THR H O 1
ATOM 28543 N N . PHE H 3 154 ? -25.343 -30.264 -36.924 1.00 149.20 154 PHE H N 1
ATOM 28544 C CA . PHE H 3 154 ? -26.686 -29.727 -37.137 1.00 149.20 154 PHE H CA 1
ATOM 28545 C C . PHE H 3 154 ? -27.012 -28.526 -36.239 1.00 149.20 154 PHE H C 1
ATOM 28546 O O . PHE H 3 154 ? -28.000 -27.827 -36.501 1.00 149.20 154 PHE H O 1
ATOM 28563 N N . ASN H 3 155 ? -26.219 -28.289 -35.189 1.00 154.90 155 ASN H N 1
ATOM 28564 C CA . ASN H 3 155 ? -26.079 -27.005 -34.517 1.00 154.90 155 ASN H CA 1
ATOM 28565 C C . ASN H 3 155 ? -26.105 -25.797 -35.435 1.00 154.90 155 ASN H C 1
ATOM 28566 O O . ASN H 3 155 ? -26.910 -24.889 -35.226 1.00 154.90 155 ASN H O 1
ATOM 28577 N N . ILE H 3 156 ? -25.208 -25.752 -36.424 1.00 157.45 156 ILE H N 1
ATOM 28578 C CA . ILE H 3 156 ? -24.834 -24.445 -36.963 1.00 157.45 156 ILE H CA 1
ATOM 28579 C C . ILE H 3 156 ? -25.917 -23.919 -37.889 1.00 157.45 156 ILE H C 1
ATOM 28580 O O . ILE H 3 156 ? -26.339 -22.762 -37.768 1.00 157.45 156 ILE H O 1
ATOM 28596 N N . TYR H 3 157 ? -26.301 -24.707 -38.881 1.00 156.15 157 TYR H N 1
ATOM 28597 C CA . TYR H 3 157 ? -26.887 -24.132 -40.077 1.00 156.15 157 TYR H CA 1
ATOM 28598 C C . TYR H 3 157 ? -28.378 -23.840 -39.935 1.00 156.15 157 TYR H C 1
ATOM 28599 O O . TYR H 3 157 ? -29.109 -24.529 -39.222 1.00 156.15 157 TYR H O 1
ATOM 28617 N N . ASP H 3 158 ? -28.799 -22.771 -40.606 1.00 161.28 158 ASP H N 1
ATOM 28618 C CA . ASP H 3 158 ? -30.194 -22.384 -40.777 1.00 161.28 158 ASP H CA 1
ATOM 28619 C C . ASP H 3 158 ? -30.872 -23.360 -41.736 1.00 161.28 158 ASP H C 1
ATOM 28620 O O . ASP H 3 158 ? -30.420 -23.522 -42.879 1.00 161.28 158 ASP H O 1
ATOM 28629 N N . MET H 3 159 ? -31.959 -24.011 -41.278 1.00 157.25 159 MET H N 1
ATOM 28630 C CA . MET H 3 159 ? -32.560 -25.113 -42.041 1.00 157.25 159 MET H CA 1
ATOM 28631 C C . MET H 3 159 ? -33.792 -24.637 -42.779 1.00 157.25 159 MET H C 1
ATOM 28632 O O . MET H 3 159 ? -34.423 -23.645 -42.385 1.00 157.25 159 MET H O 1
ATOM 28646 N N . HIS H 3 160 ? -34.135 -25.370 -43.840 1.00 163.83 160 HIS H N 1
ATOM 28647 C CA . HIS H 3 160 ? -35.297 -25.085 -44.670 1.00 163.83 160 HIS H CA 1
ATOM 28648 C C . HIS H 3 160 ? -35.989 -26.377 -45.080 1.00 163.83 160 HIS H C 1
ATOM 28649 O O . HIS H 3 160 ? -35.332 -27.322 -45.528 1.00 163.83 160 HIS H O 1
ATOM 28663 N N . TRP H 3 161 ? -37.311 -26.414 -44.908 1.00 158.73 161 TRP H N 1
ATOM 28664 C CA . TRP H 3 161 ? -38.181 -27.386 -45.558 1.00 158.73 161 TRP H CA 1
ATOM 28665 C C . TRP H 3 161 ? -38.754 -26.739 -46.814 1.00 158.73 161 TRP H C 1
ATOM 28666 O O . TRP H 3 161 ? -39.155 -25.564 -46.789 1.00 158.73 161 TRP H O 1
ATOM 28687 N N . VAL H 3 162 ? -38.840 -27.532 -47.891 1.00 166.42 162 VAL H N 1
ATOM 28688 C CA . VAL H 3 162 ? -39.123 -27.069 -49.249 1.00 166.42 162 VAL H CA 1
ATOM 28689 C C . VAL H 3 162 ? -40.094 -28.063 -49.888 1.00 166.42 162 VAL H C 1
ATOM 28690 O O . VAL H 3 162 ? -40.154 -29.225 -49.482 1.00 166.42 162 VAL H O 1
ATOM 28703 N N . ARG H 3 163 ? -40.893 -27.593 -50.876 1.00 177.93 163 ARG H N 1
ATOM 28704 C CA . ARG H 3 163 ? -41.763 -28.473 -51.662 1.00 177.93 163 ARG H CA 1
ATOM 28705 C C . ARG H 3 163 ? -41.575 -28.298 -53.161 1.00 177.93 163 ARG H C 1
ATOM 28706 O O . ARG H 3 163 ? -40.937 -27.354 -53.636 1.00 177.93 163 ARG H O 1
ATOM 28727 N N . GLN H 3 164 ? -42.171 -29.245 -53.887 1.00 177.70 164 GLN H N 1
ATOM 28728 C CA . GLN H 3 164 ? -42.082 -29.384 -55.331 1.00 177.70 164 GLN H CA 1
ATOM 28729 C C . GLN H 3 164 ? -43.230 -30.265 -55.785 1.00 177.70 164 GLN H C 1
ATOM 28730 O O . G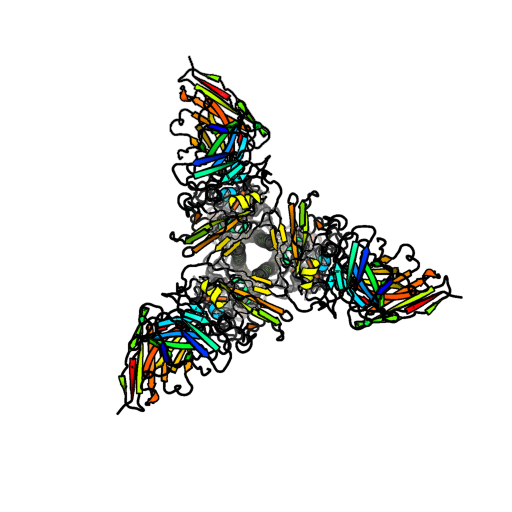LN H 3 164 ? -43.327 -31.409 -55.333 1.00 177.70 164 GLN H O 1
ATOM 28744 N N . ALA H 3 165 ? -44.071 -29.752 -56.710 1.00 178.18 165 ALA H N 1
ATOM 28745 C CA . ALA H 3 165 ? -45.023 -30.592 -57.426 1.00 178.18 165 ALA H CA 1
ATOM 28746 C C . ALA H 3 165 ? -44.359 -31.164 -58.680 1.00 178.18 165 ALA H C 1
ATOM 28747 O O . ALA H 3 165 ? -43.359 -30.614 -59.152 1.00 178.18 165 ALA H O 1
ATOM 28754 N N . PRO H 3 166 ? -44.860 -32.274 -59.245 1.00 178.89 166 PRO H N 1
ATOM 28755 C CA . PRO H 3 166 ? -44.100 -32.945 -60.315 1.00 178.89 166 PRO H CA 1
ATOM 28756 C C . PRO H 3 166 ? -44.071 -32.159 -61.617 1.00 178.89 166 PRO H C 1
ATOM 28757 O O . PRO H 3 166 ? -45.101 -31.934 -62.256 1.00 178.89 166 PRO H O 1
ATOM 28768 N N . GLY H 3 167 ? -42.864 -31.779 -62.027 1.00 202.26 167 GLY H N 1
ATOM 28769 C CA . GLY H 3 167 ? -42.675 -31.002 -63.235 1.00 202.26 167 GLY H CA 1
ATOM 28770 C C . GLY H 3 167 ? -43.319 -29.637 -63.133 1.00 202.26 167 GLY H C 1
ATOM 28771 O O . GLY H 3 167 ? -43.889 -29.135 -64.107 1.00 202.26 167 GLY H O 1
ATOM 28775 N N . LYS H 3 168 ? -43.231 -29.038 -61.944 1.00 195.33 168 LYS H N 1
ATOM 28776 C CA . LYS H 3 168 ? -43.861 -27.769 -61.614 1.00 195.33 168 LYS H CA 1
ATOM 28777 C C . LYS H 3 168 ? -42.841 -26.857 -60.964 1.00 195.33 168 LYS H C 1
ATOM 28778 O O . LYS H 3 168 ? -41.753 -27.281 -60.563 1.00 195.33 168 LYS H O 1
ATOM 28797 N N . GLY H 3 169 ? -43.216 -25.588 -60.854 1.00 185.97 169 GLY H N 1
ATOM 28798 C CA . GLY H 3 169 ? -42.454 -24.675 -60.042 1.00 185.97 169 GLY H CA 1
ATOM 28799 C C . GLY H 3 169 ? -42.468 -25.093 -58.586 1.00 185.97 169 GLY H C 1
ATOM 28800 O O . GLY H 3 169 ? -43.470 -25.569 -58.051 1.00 185.97 169 GLY H O 1
ATOM 28804 N N . LEU H 3 170 ? -41.317 -24.927 -57.950 1.00 177.29 170 LEU H N 1
ATOM 28805 C CA . LEU H 3 170 ? -41.177 -25.178 -56.531 1.00 177.29 170 LEU H CA 1
ATOM 28806 C C . LEU H 3 170 ? -42.027 -24.204 -55.720 1.00 177.29 170 LEU H C 1
ATOM 28807 O O . LEU H 3 170 ? -42.542 -23.205 -56.231 1.00 177.29 170 LEU H O 1
ATOM 28823 N N . GLU H 3 171 ? -42.160 -24.501 -54.429 1.00 185.61 171 GLU H N 1
ATOM 28824 C CA . GLU H 3 171 ? -42.578 -23.510 -53.453 1.00 185.61 171 GLU H CA 1
ATOM 28825 C C . GLU H 3 171 ? -41.833 -23.760 -52.150 1.00 185.61 171 GLU H C 1
ATOM 28826 O O . GLU H 3 171 ? -41.523 -24.901 -51.794 1.00 185.61 171 GLU H O 1
ATOM 28838 N N . TRP H 3 172 ? -41.508 -22.665 -51.472 1.00 168.98 172 TRP H N 1
ATOM 28839 C CA . TRP H 3 172 ? -40.747 -22.678 -50.231 1.00 168.98 172 TRP H CA 1
ATOM 28840 C C . TRP H 3 172 ? -41.719 -22.710 -49.071 1.00 168.98 172 TRP H C 1
ATOM 28841 O O . TRP H 3 172 ? -42.353 -21.694 -48.766 1.00 168.98 172 TRP H O 1
ATOM 28862 N N . VAL H 3 173 ? -41.810 -23.854 -48.403 1.00 171.73 173 VAL H N 1
ATOM 28863 C CA . VAL H 3 173 ? -42.809 -23.981 -47.348 1.00 171.73 173 VAL H CA 1
ATOM 28864 C C . VAL H 3 173 ? -42.341 -23.295 -46.071 1.00 171.73 173 VAL H C 1
ATOM 28865 O O . VAL H 3 173 ? -43.110 -22.547 -45.455 1.00 171.73 173 VAL H O 1
ATOM 28878 N N . SER H 3 174 ? -41.084 -23.485 -45.663 1.00 165.34 174 SER H N 1
ATOM 28879 C CA . SER H 3 174 ? -40.718 -23.003 -44.333 1.00 165.34 174 SER H CA 1
ATOM 28880 C C . SER H 3 174 ? -39.224 -23.100 -44.104 1.00 165.34 174 SER H C 1
ATOM 28881 O O . SER H 3 174 ? -38.504 -23.811 -44.806 1.00 165.34 174 SER H O 1
ATOM 28889 N N . GLY H 3 175 ? -38.771 -22.323 -43.129 1.00 163.79 175 GLY H N 1
ATOM 28890 C CA . GLY H 3 175 ? -37.393 -22.375 -42.690 1.00 163.79 175 GLY H CA 1
ATOM 28891 C C . GLY H 3 175 ? -37.257 -21.659 -41.374 1.00 163.79 175 GLY H C 1
ATOM 28892 O O . GLY H 3 175 ? -38.143 -20.899 -40.969 1.00 163.79 175 GLY H O 1
ATOM 28896 N N . LEU H 3 176 ? -36.144 -21.910 -40.698 1.00 157.70 176 LEU H N 1
ATOM 28897 C CA . LEU H 3 176 ? -35.948 -21.401 -39.353 1.00 157.70 176 LEU H CA 1
ATOM 28898 C C . LEU H 3 176 ? -34.467 -21.231 -39.078 1.00 157.70 176 LEU H C 1
ATOM 28899 O O . LEU H 3 176 ? -33.659 -22.138 -39.359 1.00 157.70 176 LEU H O 1
ATOM 28915 N N . THR H 3 177 ? -34.126 -20.063 -38.523 1.00 162.14 177 THR H N 1
ATOM 28916 C CA . THR H 3 177 ? -32.759 -19.855 -38.080 1.00 162.14 177 THR H CA 1
ATOM 28917 C C . THR H 3 177 ? -32.545 -20.533 -36.739 1.00 162.14 177 THR H C 1
ATOM 28918 O O . THR H 3 177 ? -33.477 -20.789 -35.978 1.00 162.14 177 THR H O 1
ATOM 28929 N N . THR H 3 178 ? -31.285 -20.769 -36.423 1.00 154.21 178 THR H N 1
ATOM 28930 C CA . THR H 3 178 ? -30.940 -21.507 -35.220 1.00 154.21 178 THR H CA 1
ATOM 28931 C C . THR H 3 178 ? -31.174 -20.740 -33.924 1.00 154.21 178 THR H C 1
ATOM 28932 O O . THR H 3 178 ? -30.976 -21.328 -32.857 1.00 154.21 178 THR H O 1
ATOM 28943 N N . GLY H 3 179 ? -31.544 -19.454 -33.979 1.00 148.21 179 GLY H N 1
ATOM 28944 C CA . GLY H 3 179 ? -32.011 -18.684 -32.842 1.00 148.21 179 GLY H CA 1
ATOM 28945 C C . GLY H 3 179 ? -33.497 -18.432 -32.760 1.00 148.21 179 GLY H C 1
ATOM 28946 O O . GLY H 3 179 ? -33.918 -17.673 -31.881 1.00 148.21 179 GLY H O 1
ATOM 28950 N N . GLY H 3 180 ? -34.298 -19.031 -33.641 1.00 153.19 180 GLY H N 1
ATOM 28951 C CA . GLY H 3 180 ? -35.733 -19.117 -33.447 1.00 153.19 180 GLY H CA 1
ATOM 28952 C C . GLY H 3 180 ? -36.600 -18.261 -34.340 1.00 153.19 180 GLY H C 1
ATOM 28953 O O . GLY H 3 180 ? -37.823 -18.448 -34.334 1.00 153.19 180 GLY H O 1
ATOM 28957 N N . ASP H 3 181 ? -36.027 -17.329 -35.099 1.00 165.19 181 ASP H N 1
ATOM 28958 C CA . ASP H 3 181 ? -36.806 -16.554 -36.056 1.00 165.19 181 ASP H CA 1
ATOM 28959 C C . ASP H 3 181 ? -37.257 -17.510 -37.153 1.00 165.19 181 ASP H C 1
ATOM 28960 O O . ASP H 3 181 ? -36.438 -18.024 -37.940 1.00 165.19 181 ASP H O 1
ATOM 28969 N N . THR H 3 182 ? -38.544 -17.842 -37.093 1.00 152.48 182 THR H N 1
ATOM 28970 C CA . THR H 3 182 ? -39.287 -18.643 -38.041 1.00 152.48 182 THR H CA 1
ATOM 28971 C C . THR H 3 182 ? -39.540 -17.831 -39.303 1.00 152.48 182 THR H C 1
ATOM 28972 O O . THR H 3 182 ? -39.531 -16.596 -39.288 1.00 152.48 182 THR H O 1
ATOM 28983 N N . SER H 3 183 ? -39.735 -18.536 -40.414 1.00 167.07 183 SER H N 1
ATOM 28984 C CA . SER H 3 183 ? -40.361 -17.922 -41.567 1.00 167.07 183 SER H CA 1
ATOM 28985 C C . SER H 3 183 ? -41.129 -18.969 -42.359 1.00 167.07 183 SER H C 1
ATOM 28986 O O . SER H 3 183 ? -40.597 -20.032 -42.703 1.00 167.07 183 SER H O 1
ATOM 28994 N N . TYR H 3 184 ? -42.395 -18.647 -42.613 1.00 156.07 184 TYR H N 1
ATOM 28995 C CA . TYR H 3 184 ? -43.338 -19.435 -43.378 1.00 156.07 184 TYR H CA 1
ATOM 28996 C C . TYR H 3 184 ? -43.872 -18.541 -44.486 1.00 156.07 184 TYR H C 1
ATOM 28997 O O . TYR H 3 184 ? -43.552 -17.351 -44.548 1.00 156.07 184 TYR H O 1
ATOM 29015 N N . SER H 3 185 ? -44.689 -19.120 -45.367 1.00 163.90 185 SER H N 1
ATOM 29016 C CA . SER H 3 185 ? -45.580 -18.338 -46.209 1.00 163.90 185 SER H CA 1
ATOM 29017 C C . SER H 3 185 ? -46.886 -18.076 -45.467 1.00 163.90 185 SER H C 1
ATOM 29018 O O . SER H 3 185 ? -47.307 -18.845 -44.598 1.00 163.90 185 SER H O 1
ATOM 29026 N N . GLY H 3 186 ? -47.532 -16.963 -45.826 1.00 179.20 186 GLY H N 1
ATOM 29027 C CA . GLY H 3 186 ? -48.794 -16.590 -45.213 1.00 179.20 186 GLY H CA 1
ATOM 29028 C C . GLY H 3 186 ? -49.921 -17.575 -45.437 1.00 179.20 186 GLY H C 1
ATOM 29029 O O . GLY H 3 186 ? -50.847 -17.633 -44.621 1.00 179.20 186 GLY H O 1
ATOM 29033 N N . SER H 3 187 ? -49.860 -18.354 -46.519 1.00 183.62 187 SER H N 1
ATOM 29034 C CA . SER H 3 187 ? -50.847 -19.400 -46.757 1.00 183.62 187 SER H CA 1
ATOM 29035 C C . SER H 3 187 ? -50.559 -20.632 -45.915 1.00 183.62 187 SER H C 1
ATOM 29036 O O . SER H 3 187 ? -51.469 -21.196 -45.297 1.00 183.62 187 SER H O 1
ATOM 29044 N N . VAL H 3 188 ? -49.297 -21.048 -45.874 1.00 167.57 188 VAL H N 1
ATOM 29045 C CA . VAL H 3 188 ? -48.935 -22.325 -45.273 1.00 167.57 188 VAL H CA 1
ATOM 29046 C C . VAL H 3 188 ? -48.823 -22.204 -43.749 1.00 167.57 188 VAL H C 1
ATOM 29047 O O . VAL H 3 188 ? -48.874 -23.216 -43.037 1.00 167.57 188 VAL H O 1
ATOM 29060 N N . ARG H 3 189 ? -48.712 -20.983 -43.210 1.00 169.81 189 ARG H N 1
ATOM 29061 C CA . ARG H 3 189 ? -48.437 -20.820 -41.791 1.00 169.81 189 ARG H CA 1
ATOM 29062 C C . ARG H 3 189 ? -49.632 -21.211 -40.937 1.00 169.81 189 ARG H C 1
ATOM 29063 O O . ARG H 3 189 ? -50.786 -21.012 -41.325 1.00 169.81 189 ARG H O 1
ATOM 29084 N N . GLY H 3 190 ? -49.335 -21.778 -39.768 1.00 171.69 190 GLY H N 1
ATOM 29085 C CA . GLY H 3 190 ? -50.322 -22.254 -38.837 1.00 171.69 190 GLY H CA 1
ATOM 29086 C C . GLY H 3 190 ? -50.713 -23.700 -39.056 1.00 171.69 190 GLY H C 1
ATOM 29087 O O . GLY H 3 190 ? -50.916 -24.434 -38.083 1.00 171.69 190 GLY H O 1
ATOM 29091 N N . ARG H 3 191 ? -50.811 -24.127 -40.314 1.00 171.25 191 ARG H N 1
ATOM 29092 C CA . ARG H 3 191 ? -51.148 -25.507 -40.615 1.00 171.25 191 ARG H CA 1
ATOM 29093 C C . ARG H 3 191 ? -49.959 -26.425 -40.397 1.00 171.25 191 ARG H C 1
ATOM 29094 O O . ARG H 3 191 ? -50.141 -27.585 -40.010 1.00 171.25 191 ARG H O 1
ATOM 29115 N N . PHE H 3 192 ? -48.752 -25.921 -40.634 1.00 168.19 192 PHE H N 1
ATOM 29116 C CA . PHE H 3 192 ? -47.510 -26.606 -40.318 1.00 168.19 192 PHE H CA 1
ATOM 29117 C C . PHE H 3 192 ? -46.916 -26.051 -39.030 1.00 168.19 192 PHE H C 1
ATOM 29118 O O . PHE H 3 192 ? -47.224 -24.934 -38.606 1.00 168.19 192 PHE H O 1
ATOM 29135 N N . SER H 3 193 ? -46.052 -26.858 -38.420 1.00 165.33 193 SER H N 1
ATOM 29136 C CA . SER H 3 193 ? -45.271 -26.482 -37.251 1.00 165.33 193 SER H CA 1
ATOM 29137 C C . SER H 3 193 ? -43.996 -27.308 -37.260 1.00 165.33 193 SER H C 1
ATOM 29138 O O . SER H 3 193 ? -44.040 -28.505 -37.553 1.00 165.33 193 SER H O 1
ATOM 29146 N N . ILE H 3 194 ? -42.881 -26.667 -36.932 1.00 155.47 194 ILE H N 1
ATOM 29147 C CA . ILE H 3 194 ? -41.549 -27.269 -36.972 1.00 155.47 194 ILE H CA 1
ATOM 29148 C C . ILE H 3 194 ? -41.017 -27.395 -35.557 1.00 155.47 194 ILE H C 1
ATOM 29149 O O . ILE H 3 194 ? -41.505 -26.741 -34.630 1.00 155.47 194 ILE H O 1
ATOM 29165 N N . SER H 3 195 ? -39.983 -28.217 -35.402 1.00 155.15 195 SER H N 1
ATOM 29166 C CA . SER H 3 195 ? -39.177 -28.170 -34.191 1.00 155.15 195 SER H CA 1
ATOM 29167 C C . SER H 3 195 ? -37.866 -28.882 -34.454 1.00 155.15 195 SER H C 1
ATOM 29168 O O . SER H 3 195 ? -37.831 -29.900 -35.145 1.00 155.15 195 SER H O 1
ATOM 29176 N N . ARG H 3 196 ? -36.807 -28.358 -33.849 1.00 155.03 196 ARG H N 1
ATOM 29177 C CA . ARG H 3 196 ? -35.434 -28.680 -34.196 1.00 155.03 196 ARG H CA 1
ATOM 29178 C C . ARG H 3 196 ? -34.768 -29.269 -32.970 1.00 155.03 196 ARG H C 1
ATOM 29179 O O . ARG H 3 196 ? -35.132 -28.913 -31.846 1.00 155.03 196 ARG H O 1
ATOM 29200 N N . GLU H 3 197 ? -33.823 -30.184 -33.185 1.00 147.39 197 GLU H N 1
ATOM 29201 C CA . GLU H 3 197 ? -33.059 -30.787 -32.096 1.00 147.39 197 GLU H CA 1
ATOM 29202 C C . GLU H 3 197 ? -31.628 -30.993 -32.556 1.00 147.39 197 GLU H C 1
ATOM 29203 O O . GLU H 3 197 ? -31.365 -31.812 -33.445 1.00 147.39 197 GLU H O 1
ATOM 29215 N N . ASN H 3 198 ? -30.713 -30.263 -31.919 1.00 153.48 198 ASN H N 1
ATOM 29216 C CA . ASN H 3 198 ? -29.307 -30.294 -32.286 1.00 153.48 198 ASN H CA 1
ATOM 29217 C C . ASN H 3 198 ? -28.564 -31.346 -31.484 1.00 153.48 198 ASN H C 1
ATOM 29218 O O . ASN H 3 198 ? -27.622 -31.969 -31.983 1.00 153.48 198 ASN H O 1
ATOM 29229 N N . ALA H 3 199 ? -28.975 -31.553 -30.234 1.00 145.37 199 ALA H N 1
ATOM 29230 C CA . ALA H 3 199 ? -28.441 -32.668 -29.466 1.00 145.37 199 ALA H CA 1
ATOM 29231 C C . ALA H 3 199 ? -28.857 -33.995 -30.080 1.00 145.37 199 ALA H C 1
ATOM 29232 O O . ALA H 3 199 ? -28.106 -34.976 -30.024 1.00 145.37 199 ALA H O 1
ATOM 29239 N N . LYS H 3 200 ? -30.049 -34.045 -30.677 1.00 142.57 200 LYS H N 1
ATOM 29240 C CA . LYS H 3 200 ? -30.486 -35.223 -31.407 1.00 142.57 200 LYS H CA 1
ATOM 29241 C C . LYS H 3 200 ? -29.850 -35.340 -32.786 1.00 142.57 200 LYS H C 1
ATOM 29242 O O . LYS H 3 200 ? -29.787 -36.454 -33.314 1.00 142.57 200 LYS H O 1
ATOM 29261 N N . ASN H 3 201 ? -29.392 -34.232 -33.378 1.00 150.09 201 ASN H N 1
ATOM 29262 C CA . ASN H 3 201 ? -28.982 -34.181 -34.782 1.00 150.09 201 ASN H CA 1
ATOM 29263 C C . ASN H 3 201 ? -30.156 -34.562 -35.685 1.00 150.09 201 ASN H C 1
ATOM 29264 O O . ASN H 3 201 ? -30.043 -35.433 -36.552 1.00 150.09 201 ASN H O 1
ATOM 29275 N N . SER H 3 202 ? -31.297 -33.905 -35.473 1.00 143.20 202 SER H N 1
ATOM 29276 C CA . SER H 3 202 ? -32.523 -34.264 -36.170 1.00 143.20 202 SER H CA 1
ATOM 29277 C C . SER H 3 202 ? -33.522 -33.117 -36.121 1.00 143.20 202 SER H C 1
ATOM 29278 O O . SER H 3 202 ? -33.405 -32.185 -35.315 1.00 143.20 202 SER H O 1
ATOM 29286 N N . LEU H 3 203 ? -34.538 -33.237 -36.982 1.00 151.10 203 LEU H N 1
ATOM 29287 C CA . LEU H 3 203 ? -35.527 -32.204 -37.241 1.00 151.10 203 LEU H CA 1
ATOM 29288 C C . LEU H 3 203 ? -36.914 -32.820 -37.353 1.00 151.10 203 LEU H C 1
ATOM 29289 O O . LEU H 3 203 ? -37.059 -33.997 -37.698 1.00 151.10 203 LEU H O 1
ATOM 29305 N N . TYR H 3 204 ? -37.927 -31.991 -37.090 1.00 149.23 204 TYR H N 1
ATOM 29306 C CA . TYR H 3 204 ? -39.325 -32.400 -37.040 1.00 149.23 204 TYR H CA 1
ATOM 29307 C C . TYR H 3 204 ? -40.209 -31.382 -37.731 1.00 149.23 204 TYR H C 1
ATOM 29308 O O . TYR H 3 204 ? -39.956 -30.172 -37.656 1.00 149.23 204 TYR H O 1
ATOM 29326 N N . LEU H 3 205 ? -41.293 -31.884 -38.320 1.00 162.34 205 LEU H N 1
ATOM 29327 C CA . LEU H 3 205 ? -42.313 -31.073 -38.968 1.00 162.34 205 LEU H CA 1
ATOM 29328 C C . LEU H 3 205 ? -43.665 -31.749 -38.754 1.00 162.34 205 LEU H C 1
ATOM 29329 O O . LEU H 3 205 ? -44.056 -32.626 -39.530 1.00 162.34 205 LEU H O 1
ATOM 29345 N N . GLN H 3 206 ? -44.368 -31.336 -37.702 1.00 166.47 206 GLN H N 1
ATOM 29346 C CA . GLN H 3 206 ? -45.738 -31.755 -37.432 1.00 166.47 206 GLN H CA 1
ATOM 29347 C C . GLN H 3 206 ? -46.652 -30.895 -38.289 1.00 166.47 206 GLN H C 1
ATOM 29348 O O . GLN H 3 206 ? -46.427 -29.689 -38.417 1.00 166.47 206 GLN H O 1
ATOM 29362 N N . MET H 3 207 ? -47.669 -31.519 -38.880 1.00 174.30 207 MET H N 1
ATOM 29363 C CA . MET H 3 207 ? -48.480 -30.904 -39.921 1.00 174.30 207 MET H CA 1
ATOM 29364 C C . MET H 3 207 ? -49.926 -31.342 -39.773 1.00 174.30 207 MET H C 1
ATOM 29365 O O . MET H 3 207 ? -50.198 -32.516 -39.508 1.00 174.30 207 MET H O 1
ATOM 29379 N N . ASN H 3 208 ? -50.843 -30.392 -39.961 1.00 176.65 208 ASN H N 1
ATOM 29380 C CA . ASN H 3 208 ? -52.275 -30.598 -39.783 1.00 176.65 208 ASN H CA 1
ATOM 29381 C C . ASN H 3 208 ? -53.034 -29.793 -40.830 1.00 176.65 208 ASN H C 1
ATOM 29382 O O . ASN H 3 208 ? -52.491 -28.869 -41.438 1.00 176.65 208 ASN H O 1
ATOM 29393 N N . ASN H 3 209 ? -54.306 -30.154 -41.027 1.00 183.54 209 ASN H N 1
ATOM 29394 C CA . ASN H 3 209 ? -55.233 -29.427 -41.902 1.00 183.54 209 ASN H CA 1
ATOM 29395 C C . ASN H 3 209 ? -54.736 -29.436 -43.352 1.00 183.54 209 ASN H C 1
ATOM 29396 O O . ASN H 3 209 ? -54.492 -28.403 -43.973 1.00 183.54 209 ASN H O 1
ATOM 29407 N N . LEU H 3 210 ? -54.615 -30.646 -43.877 1.00 177.50 210 LEU H N 1
ATOM 29408 C CA . LEU H 3 210 ? -53.841 -30.912 -45.080 1.00 177.50 210 LEU H CA 1
ATOM 29409 C C . LEU H 3 210 ? -54.783 -31.170 -46.243 1.00 177.50 210 LEU H C 1
ATOM 29410 O O . LEU H 3 210 ? -55.660 -32.030 -46.146 1.00 177.50 210 LEU H O 1
ATOM 29426 N N . ARG H 3 211 ? -54.590 -30.429 -47.334 1.00 186.80 211 ARG H N 1
ATOM 29427 C CA . ARG H 3 211 ? -55.393 -30.501 -48.548 1.00 186.80 211 ARG H CA 1
ATOM 29428 C C . ARG H 3 211 ? -54.487 -30.821 -49.739 1.00 186.80 211 ARG H C 1
ATOM 29429 O O . ARG H 3 211 ? -53.288 -31.069 -49.595 1.00 186.80 211 ARG H O 1
ATOM 29450 N N . ALA H 3 212 ? -55.080 -30.813 -50.934 1.00 183.41 212 ALA H N 1
ATOM 29451 C CA . ALA H 3 212 ? -54.393 -31.267 -52.138 1.00 183.41 212 ALA H CA 1
ATOM 29452 C C . ALA H 3 212 ? -53.250 -30.360 -52.565 1.00 183.41 212 ALA H C 1
ATOM 29453 O O . ALA H 3 212 ? -52.395 -30.807 -53.336 1.00 183.41 212 ALA H O 1
ATOM 29460 N N . GLY H 3 213 ? -53.200 -29.114 -52.085 1.00 178.81 213 GLY H N 1
ATOM 29461 C CA . GLY H 3 213 ? -52.038 -28.276 -52.329 1.00 178.81 213 GLY H CA 1
ATOM 29462 C C . GLY H 3 213 ? -50.758 -28.851 -51.757 1.00 178.81 213 GLY H C 1
ATOM 29463 O O . GLY H 3 213 ? -49.671 -28.614 -52.291 1.00 178.81 213 GLY H O 1
ATOM 29467 N N . ASP H 3 214 ? -50.867 -29.613 -50.674 1.00 177.94 214 ASP H N 1
ATOM 29468 C CA . ASP H 3 214 ? -49.760 -30.346 -50.089 1.00 177.94 214 ASP H CA 1
ATOM 29469 C C . ASP H 3 214 ? -49.427 -31.640 -50.829 1.00 177.94 214 ASP H C 1
ATOM 29470 O O . ASP H 3 214 ? -48.429 -32.283 -50.487 1.00 177.94 214 ASP H O 1
ATOM 29479 N N . THR H 3 215 ? -50.217 -32.048 -51.825 1.00 175.37 215 THR H N 1
ATOM 29480 C CA . THR H 3 215 ? -49.903 -33.253 -52.586 1.00 175.37 215 THR H CA 1
ATOM 29481 C C . THR H 3 215 ? -48.677 -32.969 -53.443 1.00 175.37 215 THR H C 1
ATOM 29482 O O . THR H 3 215 ? -48.791 -32.437 -54.552 1.00 175.37 215 THR H O 1
ATOM 29493 N N . ALA H 3 216 ? -47.506 -33.338 -52.937 1.00 179.42 216 ALA H N 1
ATOM 29494 C CA . ALA H 3 216 ? -46.257 -32.947 -53.568 1.00 179.42 216 ALA H CA 1
ATOM 29495 C C . ALA H 3 216 ? -45.081 -33.652 -52.910 1.00 179.42 216 ALA H C 1
ATOM 29496 O O . ALA H 3 216 ? -45.230 -34.274 -51.852 1.00 179.42 216 ALA H O 1
ATOM 29503 N N . ALA H 3 217 ? -43.923 -33.570 -53.550 1.00 173.69 217 ALA H N 1
ATOM 29504 C CA . ALA H 3 217 ? -42.668 -34.080 -53.030 1.00 173.69 217 ALA H CA 1
ATOM 29505 C C . ALA H 3 217 ? -41.924 -32.968 -52.310 1.00 173.69 217 ALA H C 1
ATOM 29506 O O . ALA H 3 217 ? -41.720 -31.882 -52.857 1.00 173.69 217 ALA H O 1
ATOM 29513 N N . TYR H 3 218 ? -41.505 -33.262 -51.084 1.00 166.20 218 TYR H N 1
ATOM 29514 C CA . TYR H 3 218 ? -40.877 -32.314 -50.181 1.00 166.20 218 TYR H CA 1
ATOM 29515 C C . TYR H 3 218 ? -39.404 -32.643 -50.050 1.00 166.20 218 TYR H C 1
ATOM 29516 O O . TYR H 3 218 ? -38.948 -33.702 -50.473 1.00 166.20 218 TYR H O 1
ATOM 29534 N N . PHE H 3 219 ? -38.670 -31.690 -49.478 1.00 161.55 219 PHE H N 1
ATOM 29535 C CA . PHE H 3 219 ? -37.232 -31.778 -49.280 1.00 161.55 219 PHE H CA 1
ATOM 29536 C C . PHE H 3 219 ? -36.859 -31.117 -47.965 1.00 161.55 219 PHE H C 1
ATOM 29537 O O . PHE H 3 219 ? -37.403 -30.059 -47.630 1.00 161.55 219 PHE H O 1
ATOM 29554 N N . CYS H 3 220 ? -35.934 -31.744 -47.235 1.00 160.05 220 CYS H N 1
ATOM 29555 C CA . CYS H 3 220 ? -35.237 -31.111 -46.122 1.00 160.05 220 CYS H CA 1
ATOM 29556 C C . CYS H 3 220 ? -33.880 -30.636 -46.613 1.00 160.05 220 CYS H C 1
ATOM 29557 O O . CYS H 3 220 ? -33.217 -31.330 -47.394 1.00 160.05 220 CYS H O 1
ATOM 29565 N N . VAL H 3 221 ? -33.476 -29.453 -46.152 1.00 163.36 221 VAL H N 1
ATOM 29566 C CA . VAL H 3 221 ? -32.407 -28.667 -46.760 1.00 163.36 221 VAL H CA 1
ATOM 29567 C C . VAL H 3 221 ? -31.576 -28.033 -45.648 1.00 163.36 221 VAL H C 1
ATOM 29568 O O . VAL H 3 221 ? -32.137 -27.377 -44.757 1.00 163.36 221 VAL H O 1
ATOM 29581 N N . ARG H 3 222 ? -30.245 -28.199 -45.729 1.00 163.78 222 ARG H N 1
ATOM 29582 C CA . ARG H 3 222 ? -29.318 -27.481 -44.853 1.00 163.78 222 ARG H CA 1
ATOM 29583 C C . ARG H 3 222 ? -28.766 -26.257 -45.574 1.00 163.78 222 ARG H C 1
ATOM 29584 O O . ARG H 3 222 ? -28.211 -26.360 -46.678 1.00 163.78 222 ARG H O 1
ATOM 29605 N N . GLY H 3 223 ? -28.951 -25.091 -44.936 1.00 163.81 223 GLY H N 1
ATOM 29606 C CA . GLY H 3 223 ? -28.577 -23.816 -45.501 1.00 163.81 223 GLY H CA 1
ATOM 29607 C C . GLY H 3 223 ? -27.312 -23.237 -44.885 1.00 163.81 223 GLY H C 1
ATOM 29608 O O . GLY H 3 223 ? -26.190 -23.669 -45.145 1.00 163.81 223 GLY H O 1
ATOM 29612 N N . VAL H 3 224 ? -27.536 -22.250 -44.012 1.00 165.39 224 VAL H N 1
ATOM 29613 C CA . VAL H 3 224 ? -26.585 -21.159 -43.873 1.00 165.39 224 VAL H CA 1
ATOM 29614 C C . VAL H 3 224 ? -25.859 -21.215 -42.547 1.00 165.39 224 VAL H C 1
ATOM 29615 O O . VAL H 3 224 ? -26.459 -21.151 -41.472 1.00 165.39 224 VAL H O 1
ATOM 29628 N N . ARG H 3 225 ? -24.541 -21.161 -42.644 1.00 158.84 225 ARG H N 1
ATOM 29629 C CA . ARG H 3 225 ? -23.689 -20.932 -41.496 1.00 158.84 225 ARG H CA 1
ATOM 29630 C C . ARG H 3 225 ? -23.982 -19.575 -40.882 1.00 158.84 225 ARG H C 1
ATOM 29631 O O . ARG H 3 225 ? -23.873 -18.533 -41.533 1.00 158.84 225 ARG H O 1
ATOM 29652 N N . GLU H 3 226 ? -24.388 -19.612 -39.619 1.00 168.83 226 GLU H N 1
ATOM 29653 C CA . GLU H 3 226 ? -25.048 -18.487 -38.987 1.00 168.83 226 GLU H CA 1
ATOM 29654 C C . GLU H 3 226 ? -24.113 -17.285 -38.826 1.00 168.83 226 GLU H C 1
ATOM 29655 O O . GLU H 3 226 ? -24.304 -16.277 -39.515 1.00 168.83 226 GLU H O 1
ATOM 29667 N N . VAL H 3 227 ? -23.126 -17.348 -37.923 1.00 156.04 227 VAL H N 1
ATOM 29668 C CA . VAL H 3 227 ? -21.958 -16.475 -37.998 1.00 156.04 227 VAL H CA 1
ATOM 29669 C C . VAL H 3 227 ? -20.702 -17.294 -37.786 1.00 156.04 227 VAL H C 1
ATOM 29670 O O . VAL H 3 227 ? -19.842 -17.371 -38.669 1.00 156.04 227 VAL H O 1
ATOM 29683 N N . GLY H 3 228 ? -20.611 -17.935 -36.623 1.00 148.47 228 GLY H N 1
ATOM 29684 C CA . GLY H 3 228 ? -19.335 -18.319 -36.047 1.00 148.47 228 GLY H CA 1
ATOM 29685 C C . GLY H 3 228 ? -19.221 -19.762 -35.617 1.00 148.47 228 GLY H C 1
ATOM 29686 O O . GLY H 3 228 ? -20.062 -20.269 -34.871 1.00 148.47 228 GLY H O 1
ATOM 29690 N N . ALA H 3 229 ? -18.176 -20.427 -36.104 1.00 154.53 229 ALA H N 1
ATOM 29691 C CA . ALA H 3 229 ? -17.762 -21.736 -35.629 1.00 154.53 229 ALA H CA 1
ATOM 29692 C C . ALA H 3 229 ? -16.395 -22.085 -36.182 1.00 154.53 229 ALA H C 1
ATOM 29693 O O . ALA H 3 229 ? -15.974 -21.536 -37.204 1.00 154.53 229 ALA H O 1
ATOM 29700 N N . THR H 3 230 ? -15.699 -22.996 -35.512 1.00 164.90 230 THR H N 1
ATOM 29701 C CA . THR H 3 230 ? -14.568 -23.657 -36.131 1.00 164.90 230 THR H CA 1
ATOM 29702 C C . THR H 3 230 ? -15.046 -24.467 -37.328 1.00 164.90 230 THR H C 1
ATOM 29703 O O . THR H 3 230 ? -16.117 -25.083 -37.314 1.00 164.90 230 THR H O 1
ATOM 29714 N N . GLY H 3 231 ? -14.240 -24.455 -38.376 1.00 169.16 231 GLY H N 1
ATOM 29715 C CA . GLY H 3 231 ? -14.394 -25.404 -39.454 1.00 169.16 231 GLY H CA 1
ATOM 29716 C C . GLY H 3 231 ? -13.603 -25.011 -40.683 1.00 169.16 231 GLY H C 1
ATOM 29717 O O . GLY H 3 231 ? -13.187 -23.868 -40.862 1.00 169.16 231 GLY H O 1
ATOM 29721 N N . GLY H 3 232 ? -13.421 -26.014 -41.538 1.00 164.64 232 GLY H N 1
ATOM 29722 C CA . GLY H 3 232 ? -13.089 -25.794 -42.928 1.00 164.64 232 GLY H CA 1
ATOM 29723 C C . GLY H 3 232 ? -14.314 -25.600 -43.806 1.00 164.64 232 GLY H C 1
ATOM 29724 O O . GLY H 3 232 ? -14.211 -25.767 -45.026 1.00 164.64 232 GLY H O 1
ATOM 29728 N N . ASP H 3 233 ? -15.487 -25.275 -43.209 1.00 161.16 233 ASP H N 1
ATOM 29729 C CA . ASP H 3 233 ? -16.636 -24.778 -43.958 1.00 161.16 233 ASP H CA 1
ATOM 29730 C C . ASP H 3 233 ? -16.551 -23.258 -44.034 1.00 161.16 233 ASP H C 1
ATOM 29731 O O . ASP H 3 233 ? -16.518 -22.579 -43.002 1.00 161.16 233 ASP H O 1
ATOM 29740 N N . PRO H 3 234 ? -16.453 -22.687 -45.229 1.00 146.25 234 PRO H N 1
ATOM 29741 C CA . PRO H 3 234 ? -16.960 -21.329 -45.415 1.00 146.25 234 PRO H CA 1
ATOM 29742 C C . PRO H 3 234 ? -18.467 -21.316 -45.472 1.00 146.25 234 PRO H C 1
ATOM 29743 O O . PRO H 3 234 ? -19.133 -22.323 -45.204 1.00 146.25 234 PRO H O 1
ATOM 29754 N N . PHE H 3 235 ? -18.997 -20.151 -45.821 1.00 157.21 235 PHE H N 1
ATOM 29755 C CA . PHE H 3 235 ? -20.416 -19.983 -46.045 1.00 157.21 235 PHE H CA 1
ATOM 29756 C C . PHE H 3 235 ? -20.639 -19.195 -47.314 1.00 157.21 235 PHE H C 1
ATOM 29757 O O . PHE H 3 235 ? -19.783 -18.421 -47.748 1.00 157.21 235 PHE H O 1
ATOM 29774 N N . TYR H 3 236 ? -21.807 -19.413 -47.892 1.00 164.04 236 TYR H N 1
ATOM 29775 C CA . TYR H 3 236 ? -22.416 -18.504 -48.834 1.00 164.04 236 TYR H CA 1
ATOM 29776 C C . TYR H 3 236 ? -23.723 -18.051 -48.212 1.00 164.04 236 TYR H C 1
ATOM 29777 O O . TYR H 3 236 ? -24.060 -18.434 -47.089 1.00 164.04 236 TYR H O 1
ATOM 29795 N N . TYR H 3 237 ? -24.430 -17.206 -48.941 1.00 173.72 237 TYR H N 1
ATOM 29796 C CA . TYR H 3 237 ? -25.872 -17.073 -48.833 1.00 173.72 237 TYR H CA 1
ATOM 29797 C C . TYR H 3 237 ? -26.579 -17.880 -49.919 1.00 173.72 237 TYR H C 1
ATOM 29798 O O . TYR H 3 237 ? -27.526 -17.396 -50.551 1.00 173.72 237 TYR H O 1
ATOM 29816 N N . ALA H 3 238 ? -26.088 -19.094 -50.155 1.00 172.58 238 ALA H N 1
ATOM 29817 C CA . ALA H 3 238 ? -26.743 -20.150 -50.896 1.00 172.58 238 ALA H CA 1
ATOM 29818 C C . ALA H 3 238 ? -27.173 -21.245 -49.920 1.00 172.58 238 ALA H C 1
ATOM 29819 O O . ALA H 3 238 ? -27.035 -21.102 -48.701 1.00 172.58 238 ALA H O 1
ATOM 29826 N N . MET H 3 239 ? -27.701 -22.354 -50.440 1.00 174.38 239 MET H N 1
ATOM 29827 C CA . MET H 3 239 ? -27.825 -23.551 -49.619 1.00 174.38 239 MET H CA 1
ATOM 29828 C C . MET H 3 239 ? -26.439 -24.072 -49.288 1.00 174.38 239 MET H C 1
ATOM 29829 O O . MET H 3 239 ? -25.465 -23.748 -49.975 1.00 174.38 239 MET H O 1
ATOM 29843 N N . ALA H 3 240 ? -26.357 -24.910 -48.251 1.00 168.41 240 ALA H N 1
ATOM 29844 C CA . ALA H 3 240 ? -25.246 -25.844 -48.132 1.00 168.41 240 ALA H CA 1
ATOM 29845 C C . ALA H 3 240 ? -25.498 -27.093 -48.969 1.00 168.41 240 ALA H C 1
ATOM 29846 O O . ALA H 3 240 ? -24.794 -27.317 -49.958 1.00 168.41 240 ALA H O 1
ATOM 29853 N N . VAL H 3 241 ? -26.493 -27.917 -48.602 1.00 165.02 241 VAL H N 1
ATOM 29854 C CA . VAL H 3 241 ? -26.739 -29.209 -49.268 1.00 165.02 241 VAL H CA 1
ATOM 29855 C C . VAL H 3 241 ? -28.237 -29.494 -49.104 1.00 165.02 241 VAL H C 1
ATOM 29856 O O . VAL H 3 241 ? -28.902 -28.910 -48.240 1.00 165.02 241 VAL H O 1
ATOM 29869 N N . TRP H 3 242 ? -28.781 -30.354 -49.961 1.00 161.60 242 TRP H N 1
ATOM 29870 C CA . TRP H 3 242 ? -30.159 -30.816 -49.984 1.00 161.60 242 TRP H CA 1
ATOM 29871 C C . TRP H 3 242 ? -30.291 -32.145 -49.231 1.00 161.60 242 TRP H C 1
ATOM 29872 O O . TRP H 3 242 ? -29.353 -32.614 -48.585 1.00 161.60 242 TRP H O 1
ATOM 29893 N N . GLY H 3 243 ? -31.493 -32.720 -49.283 1.00 168.49 243 GLY H N 1
ATOM 29894 C CA . GLY H 3 243 ? -31.716 -34.136 -49.061 1.00 168.49 243 GLY H CA 1
ATOM 29895 C C . GLY H 3 243 ? -32.392 -34.748 -50.272 1.00 168.49 243 GLY H C 1
ATOM 29896 O O . GLY H 3 243 ? -32.688 -34.043 -51.241 1.00 168.49 243 GLY H O 1
ATOM 29900 N N . GLN H 3 244 ? -32.647 -36.052 -50.236 1.00 177.69 244 GLN H N 1
ATOM 29901 C CA . GLN H 3 244 ? -33.281 -36.755 -51.344 1.00 177.69 244 GLN H CA 1
ATOM 29902 C C . GLN H 3 244 ? -34.783 -36.515 -51.451 1.00 177.69 244 GLN H C 1
ATOM 29903 O O . GLN H 3 244 ? -35.392 -36.948 -52.433 1.00 177.69 244 GLN H O 1
ATOM 29917 N N . GLY H 3 245 ? -35.395 -35.841 -50.483 1.00 175.66 245 GLY H N 1
ATOM 29918 C CA . GLY H 3 245 ? -36.824 -35.630 -50.466 1.00 175.66 245 GLY H CA 1
ATOM 29919 C C . GLY H 3 245 ? -37.703 -36.850 -50.311 1.00 175.66 245 GLY H C 1
ATOM 29920 O O . GLY H 3 245 ? -37.212 -37.978 -50.213 1.00 175.66 245 GLY H O 1
ATOM 29924 N N . THR H 3 246 ? -39.018 -36.627 -50.285 1.00 181.37 246 THR H N 1
ATOM 29925 C CA . THR H 3 246 ? -39.977 -37.724 -50.238 1.00 181.37 246 THR H CA 1
ATOM 29926 C C . THR H 3 246 ? -41.361 -37.216 -50.618 1.00 181.37 246 THR H C 1
ATOM 29927 O O . THR H 3 246 ? -41.686 -36.043 -50.429 1.00 181.37 246 THR H O 1
ATOM 29938 N N . THR H 3 247 ? -42.177 -38.130 -51.138 1.00 180.18 247 THR H N 1
ATOM 29939 C CA . THR H 3 247 ? -43.538 -37.837 -51.560 1.00 180.18 247 THR H CA 1
ATOM 29940 C C . THR H 3 247 ? -44.470 -37.755 -50.355 1.00 180.18 247 THR H C 1
ATOM 29941 O O . THR H 3 247 ? -44.332 -38.500 -49.379 1.00 180.18 247 THR H O 1
ATOM 29952 N N . VAL H 3 248 ? -45.420 -36.815 -50.429 1.00 184.03 248 VAL H N 1
ATOM 29953 C CA . VAL H 3 248 ? -46.521 -36.729 -49.471 1.00 184.03 248 VAL H CA 1
ATOM 29954 C C . VAL H 3 248 ? -47.794 -36.416 -50.247 1.00 184.03 248 VAL H C 1
ATOM 29955 O O . VAL H 3 248 ? -47.770 -35.679 -51.236 1.00 184.03 248 VAL H O 1
ATOM 29968 N N . THR H 3 249 ? -48.913 -36.983 -49.782 1.00 185.42 249 THR H N 1
ATOM 29969 C CA . THR H 3 249 ? -50.176 -36.942 -50.513 1.00 185.42 249 THR H CA 1
ATOM 29970 C C . THR H 3 249 ? -51.342 -36.965 -49.530 1.00 185.42 249 THR H C 1
ATOM 29971 O O . THR H 3 249 ? -51.256 -37.566 -48.455 1.00 185.42 249 THR H O 1
ATOM 29982 N N . VAL H 3 250 ? -52.423 -36.269 -49.905 1.00 180.75 250 VAL H N 1
ATOM 29983 C CA . VAL H 3 250 ? -53.765 -36.516 -49.378 1.00 180.75 250 VAL H CA 1
ATOM 29984 C C . VAL H 3 250 ? -54.539 -37.315 -50.417 1.00 180.75 250 VAL H C 1
ATOM 29985 O O . VAL H 3 250 ? -54.382 -37.077 -51.621 1.00 180.75 250 VAL H O 1
ATOM 29998 N N . SER H 3 251 ? -55.406 -38.223 -49.961 1.00 187.02 251 SER H N 1
ATOM 29999 C CA . SER H 3 251 ? -56.389 -38.804 -50.877 1.00 187.02 251 SER H CA 1
ATOM 30000 C C . SER H 3 251 ? -57.474 -39.523 -50.092 1.00 187.02 251 SER H C 1
ATOM 30001 O O . SER H 3 251 ? -57.451 -39.580 -48.860 1.00 187.02 251 SER H O 1
ATOM 30009 N N . SER H 3 252 ? -58.422 -40.082 -50.842 1.00 177.14 252 SER H N 1
ATOM 30010 C CA . SER H 3 252 ? -59.533 -40.834 -50.277 1.00 177.14 252 SER H CA 1
ATOM 30011 C C . SER H 3 252 ? -60.075 -41.827 -51.299 1.00 177.14 252 SER H C 1
ATOM 30012 O O . SER H 3 252 ? -59.359 -42.727 -51.738 1.00 177.14 252 SER H O 1
ATOM 30020 N N . GLU I 3 1 ? 31.208 -30.028 -49.213 1.00 151.05 1 GLU I N 1
ATOM 30021 C CA . GLU I 3 1 ? 30.448 -29.249 -50.232 1.00 151.05 1 GLU I CA 1
ATOM 30022 C C . GLU I 3 1 ? 30.811 -29.691 -51.662 1.00 151.05 1 GLU I C 1
ATOM 30023 O O . GLU I 3 1 ? 31.873 -30.252 -51.931 1.00 151.05 1 GLU I O 1
ATOM 30037 N N . ILE I 3 2 ? 29.860 -29.422 -52.549 1.00 147.63 2 ILE I N 1
ATOM 30038 C CA . ILE I 3 2 ? 29.720 -29.898 -53.918 1.00 147.63 2 ILE I CA 1
ATOM 30039 C C . ILE I 3 2 ? 30.933 -29.553 -54.779 1.00 147.63 2 ILE I C 1
ATOM 30040 O O . ILE I 3 2 ? 31.571 -28.512 -54.587 1.00 147.63 2 ILE I O 1
ATOM 30055 N N . VAL I 3 3 ? 31.248 -30.426 -55.739 1.00 154.73 3 VAL I N 1
ATOM 30056 C CA . VAL I 3 3 ? 32.170 -30.129 -56.832 1.00 154.73 3 VAL I CA 1
ATOM 30057 C C . VAL I 3 3 ? 31.474 -29.219 -57.845 1.00 154.73 3 VAL I C 1
ATOM 30058 O O . VAL I 3 3 ? 30.339 -29.493 -58.292 1.00 154.73 3 VAL I O 1
ATOM 30071 N N . LEU I 3 4 ? 32.175 -28.139 -58.200 1.00 149.71 4 LEU I N 1
ATOM 30072 C CA . LEU I 3 4 ? 31.825 -27.231 -59.277 1.00 149.71 4 LEU I CA 1
ATOM 30073 C C . LEU I 3 4 ? 32.522 -27.621 -60.571 1.00 149.71 4 LEU I C 1
ATOM 30074 O O . LEU I 3 4 ? 33.377 -28.510 -60.606 1.00 149.71 4 LEU I O 1
ATOM 30090 N N . THR I 3 5 ? 32.132 -26.936 -61.640 1.00 157.86 5 THR I N 1
ATOM 30091 C CA . THR I 3 5 ? 32.731 -27.083 -62.958 1.00 157.86 5 THR I CA 1
ATOM 30092 C C . THR I 3 5 ? 32.525 -25.760 -63.677 1.00 157.86 5 THR I C 1
ATOM 30093 O O . THR I 3 5 ? 31.385 -25.369 -63.959 1.00 157.86 5 THR I O 1
ATOM 30104 N N . GLN I 3 6 ? 33.623 -25.065 -63.931 1.00 152.13 6 GLN I N 1
ATOM 30105 C CA . GLN I 3 6 ? 33.589 -23.867 -64.747 1.00 152.13 6 GLN I CA 1
ATOM 30106 C C . GLN I 3 6 ? 33.475 -24.236 -66.218 1.00 152.13 6 GLN I C 1
ATOM 30107 O O . GLN I 3 6 ? 33.644 -25.397 -66.604 1.00 152.13 6 GLN I O 1
ATOM 30121 N N . SER I 3 7 ? 33.174 -23.230 -67.041 1.00 158.67 7 SER I N 1
ATOM 30122 C CA . SER I 3 7 ? 33.061 -23.396 -68.478 1.00 158.67 7 SER I CA 1
ATOM 30123 C C . SER I 3 7 ? 33.355 -22.061 -69.151 1.00 158.67 7 SER I C 1
ATOM 30124 O O . SER I 3 7 ? 32.552 -21.123 -69.009 1.00 158.67 7 SER I O 1
ATOM 30132 N N . PRO I 3 8 ? 34.495 -21.918 -69.872 1.00 161.03 8 PRO I N 1
ATOM 30133 C CA . PRO I 3 8 ? 35.747 -22.686 -70.030 1.00 161.03 8 PRO I CA 1
ATOM 30134 C C . PRO I 3 8 ? 36.878 -22.225 -69.117 1.00 161.03 8 PRO I C 1
ATOM 30135 O O . PRO I 3 8 ? 36.873 -21.088 -68.663 1.00 161.03 8 PRO I O 1
ATOM 30146 N N . GLY I 3 9 ? 37.849 -23.108 -68.870 1.00 155.84 9 GLY I N 1
ATOM 30147 C CA . GLY I 3 9 ? 39.008 -22.734 -68.078 1.00 155.84 9 GLY I CA 1
ATOM 30148 C C . GLY I 3 9 ? 39.978 -21.815 -68.792 1.00 155.84 9 GLY I C 1
ATOM 30149 O O . GLY I 3 9 ? 40.853 -21.218 -68.154 1.00 155.84 9 GLY I O 1
ATOM 30153 N N . THR I 3 10 ? 39.868 -21.704 -70.110 1.00 166.28 10 THR I N 1
ATOM 30154 C CA . THR I 3 10 ? 40.547 -20.641 -70.827 1.00 166.28 10 THR I CA 1
ATOM 30155 C C . THR I 3 10 ? 39.812 -20.385 -72.129 1.00 166.28 10 THR I C 1
ATOM 30156 O O . THR I 3 10 ? 39.103 -21.252 -72.648 1.00 166.28 10 THR I O 1
ATOM 30167 N N . LEU I 3 11 ? 39.980 -19.171 -72.635 1.00 164.61 11 LEU I N 1
ATOM 30168 C CA . LEU I 3 11 ? 39.344 -18.738 -73.864 1.00 164.61 11 LEU I CA 1
ATOM 30169 C C . LEU I 3 11 ? 40.199 -17.637 -74.469 1.00 164.61 11 LEU I C 1
ATOM 30170 O O . LEU I 3 11 ? 40.975 -16.974 -73.771 1.00 164.61 11 LEU I O 1
ATOM 30186 N N . SER I 3 12 ? 40.023 -17.442 -75.774 1.00 180.28 12 SER I N 1
ATOM 30187 C CA . SER I 3 12 ? 40.773 -16.471 -76.562 1.00 180.28 12 SER I CA 1
ATOM 30188 C C . SER I 3 12 ? 39.778 -15.747 -77.448 1.00 180.28 12 SER I C 1
ATOM 30189 O O . SER I 3 12 ? 39.111 -16.382 -78.272 1.00 180.28 12 SER I O 1
ATOM 30197 N N . LEU I 3 13 ? 39.672 -14.430 -77.274 1.00 169.21 13 LEU I N 1
ATOM 30198 C CA . LEU I 3 13 ? 38.626 -13.655 -77.929 1.00 169.21 13 LEU I CA 1
ATOM 30199 C C . LEU I 3 13 ? 39.126 -12.251 -78.224 1.00 169.21 13 LEU I C 1
ATOM 30200 O O . LEU I 3 13 ? 40.142 -11.807 -77.688 1.00 169.21 13 LEU I O 1
ATOM 30216 N N . SER I 3 14 ? 38.372 -11.545 -79.083 1.00 167.15 14 SER I N 1
ATOM 30217 C CA . SER I 3 14 ? 38.768 -10.270 -79.655 1.00 167.15 14 SER I CA 1
ATOM 30218 C C . SER I 3 14 ? 38.150 -9.103 -78.887 1.00 167.15 14 SER I C 1
ATOM 30219 O O . SER I 3 14 ? 37.165 -9.288 -78.168 1.00 167.15 14 SER I O 1
ATOM 30227 N N . PRO I 3 15 ? 38.689 -7.881 -79.019 1.00 167.62 15 PRO I N 1
ATOM 30228 C CA . PRO I 3 15 ? 38.031 -6.716 -78.411 1.00 167.62 15 PRO I CA 1
ATOM 30229 C C . PRO I 3 15 ? 36.655 -6.445 -78.995 1.00 167.62 15 PRO I C 1
ATOM 30230 O O . PRO I 3 15 ? 36.329 -6.834 -80.118 1.00 167.62 15 PRO I O 1
ATOM 30241 N N . GLY I 3 16 ? 35.840 -5.769 -78.193 1.00 173.20 16 GLY I N 1
ATOM 30242 C CA . GLY I 3 16 ? 34.488 -5.436 -78.580 1.00 173.20 16 GLY I CA 1
ATOM 30243 C C . GLY I 3 16 ? 33.628 -6.676 -78.677 1.00 173.20 16 GLY I C 1
ATOM 30244 O O . GLY I 3 16 ? 32.867 -6.836 -79.637 1.00 173.20 16 GLY I O 1
ATOM 30248 N N . GLU I 3 17 ? 33.750 -7.554 -77.681 1.00 177.14 17 GLU I N 1
ATOM 30249 C CA . GLU I 3 17 ? 33.080 -8.847 -77.668 1.00 177.14 17 GLU I CA 1
ATOM 30250 C C . GLU I 3 17 ? 32.517 -9.111 -76.287 1.00 177.14 17 GLU I C 1
ATOM 30251 O O . GLU I 3 17 ? 33.094 -8.696 -75.278 1.00 177.14 17 GLU I O 1
ATOM 30263 N N . ARG I 3 18 ? 31.395 -9.820 -76.261 1.00 174.96 18 ARG I N 1
ATOM 30264 C CA . ARG I 3 18 ? 30.879 -10.374 -75.026 1.00 174.96 18 ARG I CA 1
ATOM 30265 C C . ARG I 3 18 ? 31.746 -11.548 -74.582 1.00 174.96 18 ARG I C 1
ATOM 30266 O O . ARG I 3 18 ? 32.690 -11.947 -75.270 1.00 174.96 18 ARG I O 1
ATOM 30287 N N . ALA I 3 19 ? 31.421 -12.118 -73.422 1.00 162.02 19 ALA I N 1
ATOM 30288 C CA . ALA I 3 19 ? 32.010 -13.405 -73.051 1.00 162.02 19 ALA I CA 1
ATOM 30289 C C . ALA I 3 19 ? 31.126 -14.094 -72.025 1.00 162.02 19 ALA I C 1
ATOM 30290 O O . ALA I 3 19 ? 31.000 -13.622 -70.893 1.00 162.02 19 ALA I O 1
ATOM 30297 N N . THR I 3 20 ? 30.546 -15.222 -72.425 1.00 162.16 20 THR I N 1
ATOM 30298 C CA . THR I 3 20 ? 29.672 -16.027 -71.584 1.00 162.16 20 THR I CA 1
ATOM 30299 C C . THR I 3 20 ? 30.507 -17.096 -70.889 1.00 162.16 20 THR I C 1
ATOM 30300 O O . THR I 3 20 ? 31.263 -17.819 -71.547 1.00 162.16 20 THR I O 1
ATOM 30311 N N . LEU I 3 21 ? 30.378 -17.174 -69.562 1.00 150.71 21 LEU I N 1
ATOM 30312 C CA . LEU I 3 21 ? 31.081 -18.140 -68.723 1.00 150.71 21 LEU I CA 1
ATOM 30313 C C . LEU I 3 21 ? 30.090 -18.779 -67.770 1.00 150.71 21 LEU I C 1
ATOM 30314 O O . LEU I 3 21 ? 29.418 -18.067 -67.020 1.00 150.71 21 LEU I O 1
ATOM 30330 N N . SER I 3 22 ? 30.047 -20.115 -67.757 1.00 144.74 22 SER I N 1
ATOM 30331 C CA . SER I 3 22 ? 29.049 -20.870 -66.994 1.00 144.74 22 SER I CA 1
ATOM 30332 C C . SER I 3 22 ? 29.743 -21.735 -65.956 1.00 144.74 22 SER I C 1
ATOM 30333 O O . SER I 3 22 ? 30.464 -22.672 -66.307 1.00 144.74 22 SER I O 1
ATOM 30341 N N . CYS I 3 23 ? 29.491 -21.432 -64.686 1.00 157.33 23 CYS I N 1
ATOM 30342 C CA . CYS I 3 23 ? 29.968 -22.225 -63.559 1.00 157.33 23 CYS I CA 1
ATOM 30343 C C . CYS I 3 23 ? 28.763 -22.963 -62.993 1.00 157.33 23 CYS I C 1
ATOM 30344 O O . CYS I 3 23 ? 27.828 -22.337 -62.477 1.00 157.33 23 CYS I O 1
ATOM 30351 N N . ARG I 3 24 ? 28.786 -24.291 -63.110 1.00 157.28 24 ARG I N 1
ATOM 30352 C CA . ARG I 3 24 ? 27.674 -25.155 -62.741 1.00 157.28 24 ARG I CA 1
ATOM 30353 C C . ARG I 3 24 ? 28.182 -26.273 -61.849 1.00 157.28 24 ARG I C 1
ATOM 30354 O O . ARG I 3 24 ? 29.338 -26.682 -61.963 1.00 157.28 24 ARG I O 1
ATOM 30375 N N . ALA I 3 25 ? 27.292 -26.795 -61.006 1.00 153.79 25 ALA I N 1
ATOM 30376 C CA . ALA I 3 25 ? 27.665 -27.692 -59.916 1.00 153.79 25 ALA I CA 1
ATOM 30377 C C . ALA I 3 25 ? 27.045 -29.070 -60.064 1.00 153.79 25 ALA I C 1
ATOM 30378 O O . ALA I 3 25 ? 26.348 -29.340 -61.048 1.00 153.79 25 ALA I O 1
ATOM 30385 N N . SER I 3 26 ? 27.307 -29.957 -59.102 1.00 157.87 26 SER I N 1
ATOM 30386 C CA . SER I 3 26 ? 26.482 -31.161 -59.007 1.00 157.87 26 SER I CA 1
ATOM 30387 C C . SER I 3 26 ? 24.994 -30.846 -58.795 1.00 157.87 26 SER I C 1
ATOM 30388 O O . SER I 3 26 ? 24.178 -31.137 -59.674 1.00 157.87 26 SER I O 1
ATOM 30396 N N . GLN I 3 27 ? 24.626 -30.246 -57.657 1.00 156.25 27 GLN I N 1
ATOM 30397 C CA . GLN I 3 27 ? 23.238 -30.081 -57.210 1.00 156.25 27 GLN I CA 1
ATOM 30398 C C . GLN I 3 27 ? 22.749 -28.679 -57.582 1.00 156.25 27 GLN I C 1
ATOM 30399 O O . GLN I 3 27 ? 23.527 -27.856 -58.067 1.00 156.25 27 GLN I O 1
ATOM 30413 N N . SER I 3 28 ? 21.448 -28.419 -57.359 1.00 155.57 28 SER I N 1
ATOM 30414 C CA . SER I 3 28 ? 20.847 -27.085 -57.475 1.00 155.57 28 SER I CA 1
ATOM 30415 C C . SER I 3 28 ? 20.868 -26.370 -56.119 1.00 155.57 28 SER I C 1
ATOM 30416 O O . SER I 3 28 ? 20.390 -26.912 -55.116 1.00 155.57 28 SER I O 1
ATOM 30424 N N . ILE I 3 29 ? 21.409 -25.144 -56.103 1.00 153.19 29 ILE I N 1
ATOM 30425 C CA . ILE I 3 29 ? 22.111 -24.596 -54.937 1.00 153.19 29 ILE I CA 1
ATOM 30426 C C . ILE I 3 29 ? 21.775 -23.113 -54.639 1.00 153.19 29 ILE I C 1
ATOM 30427 O O . ILE I 3 29 ? 22.552 -22.436 -53.970 1.00 153.19 29 ILE I O 1
ATOM 30443 N N . SER I 3 30 ? 20.662 -22.575 -55.154 1.00 150.63 30 SER I N 1
ATOM 30444 C CA . SER I 3 30 ? 19.895 -21.455 -54.565 1.00 150.63 30 SER I CA 1
ATOM 30445 C C . SER I 3 30 ? 20.311 -19.982 -54.743 1.00 150.63 30 SER I C 1
ATOM 30446 O O . SER I 3 30 ? 19.536 -19.103 -54.352 1.00 150.63 30 SER I O 1
ATOM 30454 N N . GLY I 3 31 ? 21.469 -19.658 -55.310 1.00 151.47 31 GLY I N 1
ATOM 30455 C CA . GLY I 3 31 ? 21.609 -18.364 -55.983 1.00 151.47 31 GLY I CA 1
ATOM 30456 C C . GLY I 3 31 ? 22.041 -17.039 -55.352 1.00 151.47 31 GLY I C 1
ATOM 30457 O O . GLY I 3 31 ? 22.389 -16.145 -56.128 1.00 151.47 31 GLY I O 1
ATOM 30461 N N . TYR I 3 32 ? 22.001 -16.846 -54.026 1.00 160.96 32 TYR I N 1
ATOM 30462 C CA . TYR I 3 32 ? 22.777 -15.799 -53.343 1.00 160.96 32 TYR I CA 1
ATOM 30463 C C . TYR I 3 32 ? 23.900 -16.431 -52.563 1.00 160.96 32 TYR I C 1
ATOM 30464 O O . TYR I 3 32 ? 24.158 -16.091 -51.404 1.00 160.96 32 TYR I O 1
ATOM 30482 N N . TYR I 3 33 ? 24.532 -17.370 -53.215 1.00 156.04 33 TYR I N 1
ATOM 30483 C CA . TYR I 3 33 ? 25.339 -18.440 -52.685 1.00 156.04 33 TYR I CA 1
ATOM 30484 C C . TYR I 3 33 ? 26.732 -18.467 -53.313 1.00 156.04 33 TYR I C 1
ATOM 30485 O O . TYR I 3 33 ? 27.642 -19.084 -52.743 1.00 156.04 33 TYR I O 1
ATOM 30503 N N . LEU I 3 34 ? 26.905 -17.799 -54.468 1.00 149.06 34 LEU I N 1
ATOM 30504 C CA . LEU I 3 34 ? 28.144 -17.671 -55.211 1.00 149.06 34 LEU I CA 1
ATOM 30505 C C . LEU I 3 34 ? 28.611 -16.228 -55.219 1.00 149.06 34 LEU I C 1
ATOM 30506 O O . LEU I 3 34 ? 27.825 -15.288 -55.078 1.00 149.06 34 LEU I O 1
ATOM 30522 N N . THR I 3 35 ? 29.916 -16.074 -55.419 1.00 149.79 35 THR I N 1
ATOM 30523 C CA . THR I 3 35 ? 30.480 -14.825 -55.881 1.00 149.79 35 THR I CA 1
ATOM 30524 C C . THR I 3 35 ? 31.598 -15.094 -56.875 1.00 149.79 35 THR I C 1
ATOM 30525 O O . THR I 3 35 ? 32.110 -16.212 -56.998 1.00 149.79 35 THR I O 1
ATOM 30536 N N . TRP I 3 36 ? 31.965 -14.023 -57.573 1.00 144.60 36 TRP I N 1
ATOM 30537 C CA . TRP I 3 36 ? 32.741 -14.046 -58.798 1.00 144.60 36 TRP I CA 1
ATOM 30538 C C . TRP I 3 36 ? 33.873 -13.042 -58.731 1.00 144.60 36 TRP I C 1
ATOM 30539 O O . TRP I 3 36 ? 33.634 -11.849 -58.473 1.00 144.60 36 TRP I O 1
ATOM 30560 N N . TYR I 3 37 ? 35.073 -13.517 -59.084 1.00 143.59 37 TYR I N 1
ATOM 30561 C CA . TYR I 3 37 ? 36.313 -12.762 -58.942 1.00 143.59 37 TYR I CA 1
ATOM 30562 C C . TYR I 3 37 ? 37.054 -12.707 -60.263 1.00 143.59 37 TYR I C 1
ATOM 30563 O O . TYR I 3 37 ? 36.711 -13.407 -61.219 1.00 143.59 37 TYR I O 1
ATOM 30580 N N . GLN I 3 38 ? 38.082 -11.853 -60.283 1.00 148.51 38 GLN I N 1
ATOM 30581 C CA . GLN I 3 38 ? 39.138 -11.870 -61.284 1.00 148.51 38 GLN I CA 1
ATOM 30582 C C . GLN I 3 38 ? 40.467 -11.908 -60.550 1.00 148.51 38 GLN I C 1
ATOM 30583 O O . GLN I 3 38 ? 40.521 -11.814 -59.324 1.00 148.51 38 GLN I O 1
ATOM 30597 N N . GLN I 3 39 ? 41.538 -12.059 -61.320 1.00 146.63 39 GLN I N 1
ATOM 30598 C CA . GLN I 3 39 ? 42.892 -11.921 -60.816 1.00 146.63 39 GLN I CA 1
ATOM 30599 C C . GLN I 3 39 ? 43.816 -11.794 -62.013 1.00 146.63 39 GLN I C 1
ATOM 30600 O O . GLN I 3 39 ? 43.669 -12.524 -62.998 1.00 146.63 39 GLN I O 1
ATOM 30614 N N . LYS I 3 40 ? 44.768 -10.865 -61.904 1.00 156.21 40 LYS I N 1
ATOM 30615 C CA . LYS I 3 40 ? 45.882 -10.756 -62.830 1.00 156.21 40 LYS I CA 1
ATOM 30616 C C . LYS I 3 40 ? 47.021 -11.584 -62.246 1.00 156.21 40 LYS I C 1
ATOM 30617 O O . LYS I 3 40 ? 47.228 -11.521 -61.024 1.00 156.21 40 LYS I O 1
ATOM 30636 N N . PRO I 3 41 ? 47.769 -12.382 -63.021 1.00 156.51 41 PRO I N 1
ATOM 30637 C CA . PRO I 3 41 ? 48.908 -13.092 -62.418 1.00 156.51 41 PRO I CA 1
ATOM 30638 C C . PRO I 3 41 ? 49.998 -12.138 -61.949 1.00 156.51 41 PRO I C 1
ATOM 30639 O O . PRO I 3 41 ? 50.549 -11.360 -62.733 1.00 156.51 41 PRO I O 1
ATOM 30650 N N . GLY I 3 42 ? 50.304 -12.218 -60.649 1.00 150.29 42 GLY I N 1
ATOM 30651 C CA . GLY I 3 42 ? 51.113 -11.247 -59.945 1.00 150.29 42 GLY I CA 1
ATOM 30652 C C . GLY I 3 42 ? 50.331 -10.373 -58.989 1.00 150.29 42 GLY I C 1
ATOM 30653 O O . GLY I 3 42 ? 50.872 -9.970 -57.953 1.00 150.29 42 GLY I O 1
ATOM 30657 N N . GLN I 3 43 ? 49.077 -10.080 -59.309 1.00 159.32 43 GLN I N 1
ATOM 30658 C CA . GLN I 3 43 ? 48.163 -9.336 -58.463 1.00 159.32 43 GLN I CA 1
ATOM 30659 C C . GLN I 3 43 ? 47.371 -10.327 -57.614 1.00 159.32 43 GLN I C 1
ATOM 30660 O O . GLN I 3 43 ? 47.252 -11.509 -57.952 1.00 159.32 43 GLN I O 1
ATOM 30674 N N . ALA I 3 44 ? 46.820 -9.850 -56.506 1.00 149.12 44 ALA I N 1
ATOM 30675 C CA . ALA I 3 44 ? 45.849 -10.605 -55.737 1.00 149.12 44 ALA I CA 1
ATOM 30676 C C . ALA I 3 44 ? 44.505 -10.584 -56.461 1.00 149.12 44 ALA I C 1
ATOM 30677 O O . ALA I 3 44 ? 44.339 -9.853 -57.442 1.00 149.12 44 ALA I O 1
ATOM 30684 N N . PRO I 3 45 ? 43.527 -11.381 -56.032 1.00 140.52 45 PRO I N 1
ATOM 30685 C CA . PRO I 3 45 ? 42.222 -11.328 -56.693 1.00 140.52 45 PRO I CA 1
ATOM 30686 C C . PRO I 3 45 ? 41.494 -10.023 -56.414 1.00 140.52 45 PRO I C 1
ATOM 30687 O O . PRO I 3 45 ? 41.844 -9.281 -55.494 1.00 140.52 45 PRO I O 1
ATOM 30698 N N . ARG I 3 46 ? 40.475 -9.753 -57.229 1.00 141.31 46 ARG I N 1
ATOM 30699 C CA . ARG I 3 46 ? 39.583 -8.614 -57.067 1.00 141.31 46 ARG I CA 1
ATOM 30700 C C . ARG I 3 46 ? 38.144 -9.084 -57.208 1.00 141.31 46 ARG I C 1
ATOM 30701 O O . ARG I 3 46 ? 37.855 -10.022 -57.958 1.00 141.31 46 ARG I O 1
ATOM 30722 N N . LEU I 3 47 ? 37.252 -8.410 -56.491 1.00 138.80 47 LEU I N 1
ATOM 30723 C CA . LEU I 3 47 ? 35.851 -8.789 -56.418 1.00 138.80 47 LEU I CA 1
ATOM 30724 C C . LEU I 3 47 ? 35.028 -8.080 -57.478 1.00 138.80 47 LEU I C 1
ATOM 30725 O O . LEU I 3 47 ? 35.150 -6.866 -57.675 1.00 138.80 47 LEU I O 1
ATOM 30741 N N . LEU I 3 48 ? 34.183 -8.866 -58.161 1.00 146.74 48 LEU I N 1
ATOM 30742 C CA . LEU I 3 48 ? 33.308 -8.359 -59.211 1.00 146.74 48 LEU I CA 1
ATOM 30743 C C . LEU I 3 48 ? 31.823 -8.553 -58.923 1.00 146.74 48 LEU I C 1
ATOM 30744 O O . LEU I 3 48 ? 31.134 -7.551 -58.713 1.00 146.74 48 LEU I O 1
ATOM 30760 N N . ILE I 3 49 ? 31.328 -9.798 -58.828 1.00 144.54 49 ILE I N 1
ATOM 30761 C CA . ILE I 3 49 ? 29.885 -10.068 -58.926 1.00 144.54 49 ILE I CA 1
ATOM 30762 C C . ILE I 3 49 ? 29.505 -11.050 -57.817 1.00 144.54 49 ILE I C 1
ATOM 30763 O O . ILE I 3 49 ? 30.346 -11.768 -57.286 1.00 144.54 49 ILE I O 1
ATOM 30779 N N . TYR I 3 50 ? 28.232 -11.013 -57.412 1.00 134.94 50 TYR I N 1
ATOM 30780 C CA . TYR I 3 50 ? 27.715 -11.860 -56.347 1.00 134.94 50 TYR I CA 1
ATOM 30781 C C . TYR I 3 50 ? 26.256 -12.203 -56.608 1.00 134.94 50 TYR I C 1
ATOM 30782 O O . TYR I 3 50 ? 25.492 -11.413 -57.178 1.00 134.94 50 TYR I O 1
ATOM 30800 N N . GLY I 3 51 ? 25.894 -13.408 -56.168 1.00 142.97 51 GLY I N 1
ATOM 30801 C CA . GLY I 3 51 ? 24.542 -13.924 -56.244 1.00 142.97 51 GLY I CA 1
ATOM 30802 C C . GLY I 3 51 ? 23.979 -14.066 -57.635 1.00 142.97 51 GLY I C 1
ATOM 30803 O O . GLY I 3 51 ? 22.761 -13.966 -57.804 1.00 142.97 51 GLY I O 1
ATOM 30807 N N . ALA I 3 52 ? 24.840 -14.222 -58.648 1.00 140.62 52 ALA I N 1
ATOM 30808 C CA . ALA I 3 52 ? 24.485 -14.508 -60.040 1.00 140.62 52 ALA I CA 1
ATOM 30809 C C . ALA I 3 52 ? 23.887 -13.334 -60.812 1.00 140.62 52 ALA I C 1
ATOM 30810 O O . ALA I 3 52 ? 23.642 -13.480 -62.013 1.00 140.62 52 ALA I O 1
ATOM 30817 N N . SER I 3 53 ? 23.591 -12.206 -60.150 1.00 128.77 53 SER I N 1
ATOM 30818 C CA . SER I 3 53 ? 23.130 -10.987 -60.801 1.00 128.77 53 SER I CA 1
ATOM 30819 C C . SER I 3 53 ? 23.958 -9.772 -60.399 1.00 128.77 53 SER I C 1
ATOM 30820 O O . SER I 3 53 ? 24.428 -9.030 -61.267 1.00 128.77 53 SER I O 1
ATOM 30828 N N . SER I 3 54 ? 24.164 -9.572 -59.096 1.00 139.37 54 SER I N 1
ATOM 30829 C CA . SER I 3 54 ? 24.372 -8.219 -58.596 1.00 139.37 54 SER I CA 1
ATOM 30830 C C . SER I 3 54 ? 25.847 -7.894 -58.408 1.00 139.37 54 SER I C 1
ATOM 30831 O O . SER I 3 54 ? 26.687 -8.774 -58.237 1.00 139.37 54 SER I O 1
ATOM 30839 N N . ARG I 3 55 ? 26.134 -6.596 -58.385 1.00 154.15 55 ARG I N 1
ATOM 30840 C CA . ARG I 3 55 ? 27.424 -6.051 -58.784 1.00 154.15 55 ARG I CA 1
ATOM 30841 C C . ARG I 3 55 ? 28.127 -5.368 -57.615 1.00 154.15 55 ARG I C 1
ATOM 30842 O O . ARG I 3 55 ? 27.472 -4.771 -56.753 1.00 154.15 55 ARG I O 1
ATOM 30863 N N . ALA I 3 56 ? 29.460 -5.457 -57.599 1.00 141.06 56 ALA I N 1
ATOM 30864 C CA . ALA I 3 56 ? 30.274 -4.990 -56.484 1.00 141.06 56 ALA I CA 1
ATOM 30865 C C . ALA I 3 56 ? 30.556 -3.490 -56.607 1.00 141.06 56 ALA I C 1
ATOM 30866 O O . ALA I 3 56 ? 29.992 -2.802 -57.453 1.00 141.06 56 ALA I O 1
ATOM 30873 N N . THR I 3 57 ? 31.422 -2.985 -55.730 1.00 138.08 57 THR I N 1
ATOM 30874 C CA . THR I 3 57 ? 31.713 -1.566 -55.610 1.00 138.08 57 THR I CA 1
ATOM 30875 C C . THR I 3 57 ? 32.943 -1.203 -56.449 1.00 138.08 57 THR I C 1
ATOM 30876 O O . THR I 3 57 ? 33.846 -2.019 -56.658 1.00 138.08 57 THR I O 1
ATOM 30887 N N . GLY I 3 58 ? 32.956 0.032 -56.966 1.00 142.24 58 GLY I N 1
ATOM 30888 C CA . GLY I 3 58 ? 34.090 0.507 -57.745 1.00 142.24 58 GLY I CA 1
ATOM 30889 C C . GLY I 3 58 ? 34.211 -0.167 -59.098 1.00 142.24 58 GLY I C 1
ATOM 30890 O O . GLY I 3 58 ? 35.140 -0.955 -59.310 1.00 142.24 58 GLY I O 1
ATOM 30894 N N . ILE I 3 59 ? 33.311 0.173 -60.021 1.00 155.71 59 ILE I N 1
ATOM 30895 C CA . ILE I 3 59 ? 32.852 -0.746 -61.066 1.00 155.71 59 ILE I CA 1
ATOM 30896 C C . ILE I 3 59 ? 32.538 0.015 -62.368 1.00 155.71 59 ILE I C 1
ATOM 30897 O O . ILE I 3 59 ? 32.184 1.187 -62.345 1.00 155.71 59 ILE I O 1
ATOM 30913 N N . PRO I 3 60 ? 32.707 -0.687 -63.545 1.00 163.90 60 PRO I N 1
ATOM 30914 C CA . PRO I 3 60 ? 31.900 -0.344 -64.736 1.00 163.90 60 PRO I CA 1
ATOM 30915 C C . PRO I 3 60 ? 30.516 -0.972 -64.675 1.00 163.90 60 PRO I C 1
ATOM 30916 O O . PRO I 3 60 ? 30.018 -1.207 -63.573 1.00 163.90 60 PRO I O 1
ATOM 30927 N N . ASP I 3 61 ? 29.879 -1.220 -65.828 1.00 166.40 61 ASP I N 1
ATOM 30928 C CA . ASP I 3 61 ? 28.594 -1.909 -65.924 1.00 166.40 61 ASP I CA 1
ATOM 30929 C C . ASP I 3 61 ? 28.629 -3.163 -66.794 1.00 166.40 61 ASP I C 1
ATOM 30930 O O . ASP I 3 61 ? 27.581 -3.784 -66.989 1.00 166.40 61 ASP I O 1
ATOM 30939 N N . ARG I 3 62 ? 29.798 -3.577 -67.289 1.00 160.10 62 ARG I N 1
ATOM 30940 C CA . ARG I 3 62 ? 29.833 -4.487 -68.434 1.00 160.10 62 ARG I CA 1
ATOM 30941 C C . ARG I 3 62 ? 29.700 -5.953 -68.024 1.00 160.10 62 ARG I C 1
ATOM 30942 O O . ARG I 3 62 ? 28.996 -6.727 -68.686 1.00 160.10 62 ARG I O 1
ATOM 30963 N N . PHE I 3 63 ? 30.392 -6.367 -66.969 1.00 157.77 63 PHE I N 1
ATOM 30964 C CA . PHE I 3 63 ? 30.265 -7.734 -66.482 1.00 157.77 63 PHE I CA 1
ATOM 30965 C C . PHE I 3 63 ? 28.901 -7.900 -65.819 1.00 157.77 63 PHE I C 1
ATOM 30966 O O . PHE I 3 63 ? 28.558 -7.162 -64.893 1.00 157.77 63 PHE I O 1
ATOM 30983 N N . SER I 3 64 ? 28.116 -8.862 -66.296 1.00 151.98 64 SER I N 1
ATOM 30984 C CA . SER I 3 64 ? 26.768 -9.077 -65.786 1.00 151.98 64 SER I CA 1
ATOM 30985 C C . SER I 3 64 ? 26.379 -10.513 -66.078 1.00 151.98 64 SER I C 1
ATOM 30986 O O . SER I 3 64 ? 26.697 -11.025 -67.153 1.00 151.98 64 SER I O 1
ATOM 30994 N N . GLY I 3 65 ? 25.709 -11.151 -65.116 1.00 145.66 65 GLY I N 1
ATOM 30995 C CA . GLY I 3 65 ? 25.478 -12.575 -65.128 1.00 145.66 65 GLY I CA 1
ATOM 30996 C C . GLY I 3 65 ? 24.023 -12.950 -64.948 1.00 145.66 65 GLY I C 1
ATOM 30997 O O . GLY I 3 65 ? 23.130 -12.104 -64.869 1.00 145.66 65 GLY I O 1
ATOM 31001 N N . SER I 3 66 ? 23.793 -14.257 -64.881 1.00 139.17 66 SER I N 1
ATOM 31002 C CA . SER I 3 66 ? 22.446 -14.807 -64.742 1.00 139.17 66 SER I CA 1
ATOM 31003 C C . SER I 3 66 ? 22.578 -16.283 -64.379 1.00 139.17 66 SER I C 1
ATOM 31004 O O . SER I 3 66 ? 23.657 -16.754 -64.001 1.00 139.17 66 SER I O 1
ATOM 31012 N N . GLY I 3 67 ? 21.472 -17.004 -64.456 1.00 137.50 67 GLY I N 1
ATOM 31013 C CA . GLY I 3 67 ? 21.421 -18.417 -64.167 1.00 137.50 67 GLY I CA 1
ATOM 31014 C C . GLY I 3 67 ? 20.948 -18.668 -62.751 1.00 137.50 67 GLY I C 1
ATOM 31015 O O . GLY I 3 67 ? 20.871 -17.763 -61.914 1.00 137.50 67 GLY I O 1
ATOM 31019 N N . SER I 3 68 ? 20.608 -19.921 -62.491 1.00 152.04 68 SER I N 1
ATOM 31020 C CA . SER I 3 68 ? 20.098 -20.302 -61.186 1.00 152.04 68 SER I CA 1
ATOM 31021 C C . SER I 3 68 ? 20.286 -21.800 -61.030 1.00 152.04 68 SER I C 1
ATOM 31022 O O . SER I 3 68 ? 20.785 -22.481 -61.933 1.00 152.04 68 SER I O 1
ATOM 31030 N N . GLY I 3 69 ? 19.882 -22.295 -59.859 1.00 157.33 69 GLY I N 1
ATOM 31031 C CA . GLY I 3 69 ? 19.922 -23.698 -59.508 1.00 157.33 69 GLY I CA 1
ATOM 31032 C C . GLY I 3 69 ? 21.278 -24.333 -59.698 1.00 157.33 69 GLY I C 1
ATOM 31033 O O . GLY I 3 69 ? 22.275 -23.918 -59.099 1.00 157.33 69 GLY I O 1
ATOM 31037 N N . THR I 3 70 ? 21.312 -25.354 -60.555 1.00 154.73 70 THR I N 1
ATOM 31038 C CA . THR I 3 70 ? 22.548 -26.086 -60.784 1.00 154.73 70 THR I CA 1
ATOM 31039 C C . THR I 3 70 ? 23.530 -25.276 -61.615 1.00 154.73 70 THR I C 1
ATOM 31040 O O . THR I 3 70 ? 24.744 -25.394 -61.407 1.00 154.73 70 THR I O 1
ATOM 31051 N N . ASP I 3 71 ? 23.029 -24.437 -62.545 1.00 152.58 71 ASP I N 1
ATOM 31052 C CA . ASP I 3 71 ? 23.868 -23.744 -63.525 1.00 152.58 71 ASP I CA 1
ATOM 31053 C C . ASP I 3 71 ? 23.827 -22.251 -63.247 1.00 152.58 71 ASP I C 1
ATOM 31054 O O . ASP I 3 71 ? 22.817 -21.581 -63.503 1.00 152.58 71 ASP I O 1
ATOM 31063 N N . PHE I 3 72 ? 24.932 -21.753 -62.703 1.00 151.59 72 PHE I N 1
ATOM 31064 C CA . PHE I 3 72 ? 25.162 -20.334 -62.515 1.00 151.59 72 PHE I CA 1
ATOM 31065 C C . PHE I 3 72 ? 26.055 -19.857 -63.644 1.00 151.59 72 PHE I C 1
ATOM 31066 O O . PHE I 3 72 ? 26.749 -20.647 -64.287 1.00 151.59 72 PHE I O 1
ATOM 31083 N N . THR I 3 73 ? 25.970 -18.564 -63.927 1.00 150.38 73 THR I N 1
ATOM 31084 C CA . THR I 3 73 ? 26.563 -18.000 -65.125 1.00 150.38 73 THR I CA 1
ATOM 31085 C C . THR I 3 73 ? 26.931 -16.559 -64.834 1.00 150.38 73 THR I C 1
ATOM 31086 O O . THR I 3 73 ? 26.169 -15.831 -64.190 1.00 150.38 73 THR I O 1
ATOM 31097 N N . LEU I 3 74 ? 28.126 -16.177 -65.274 1.00 148.95 74 LEU I N 1
ATOM 31098 C CA . LEU I 3 74 ? 28.498 -14.781 -65.432 1.00 148.95 74 LEU I CA 1
ATOM 31099 C C . LEU I 3 74 ? 28.824 -14.544 -66.890 1.00 148.95 74 LEU I C 1
ATOM 31100 O O . LEU I 3 74 ? 29.582 -15.313 -67.492 1.00 148.95 74 LEU I O 1
ATOM 31116 N N . THR I 3 75 ? 28.256 -13.479 -67.436 1.00 163.55 75 THR I N 1
ATOM 31117 C CA . THR I 3 75 ? 28.478 -13.040 -68.796 1.00 163.55 75 THR I CA 1
ATOM 31118 C C . THR I 3 75 ? 29.177 -11.693 -68.759 1.00 163.55 75 THR I C 1
ATOM 31119 O O . THR I 3 75 ? 29.352 -11.082 -67.700 1.00 163.55 75 THR I O 1
ATOM 31130 N N . ILE I 3 76 ? 29.619 -11.269 -69.936 1.00 161.70 76 ILE I N 1
ATOM 31131 C CA . ILE I 3 76 ? 30.412 -10.062 -70.109 1.00 161.70 76 ILE I CA 1
ATOM 31132 C C . ILE I 3 76 ? 29.852 -9.352 -71.321 1.00 161.70 76 ILE I C 1
ATOM 31133 O O . ILE I 3 76 ? 29.535 -9.993 -72.325 1.00 161.70 76 ILE I O 1
ATOM 31149 N N . SER I 3 77 ? 29.731 -8.025 -71.212 1.00 160.85 77 SER I N 1
ATOM 31150 C CA . SER I 3 77 ? 29.166 -7.210 -72.281 1.00 160.85 77 SER I CA 1
ATOM 31151 C C . SER I 3 77 ? 30.232 -6.770 -73.278 1.00 160.85 77 SER I C 1
ATOM 31152 O O . SER I 3 77 ? 29.984 -6.764 -74.490 1.00 160.85 77 SER I O 1
ATOM 31160 N N . ARG I 3 78 ? 31.411 -6.383 -72.782 1.00 167.41 78 ARG I N 1
ATOM 31161 C CA . ARG I 3 78 ? 32.533 -5.979 -73.622 1.00 167.41 78 ARG I CA 1
ATOM 31162 C C . ARG I 3 78 ? 33.816 -6.561 -73.058 1.00 167.41 78 ARG I C 1
ATOM 31163 O O . ARG I 3 78 ? 34.008 -6.625 -71.842 1.00 167.41 78 ARG I O 1
ATOM 31184 N N . LEU I 3 79 ? 34.692 -6.944 -73.979 1.00 167.34 79 LEU I N 1
ATOM 31185 C CA . LEU I 3 79 ? 36.025 -7.437 -73.701 1.00 167.34 79 LEU I CA 1
ATOM 31186 C C . LEU I 3 79 ? 37.045 -6.337 -73.983 1.00 167.34 79 LEU I C 1
ATOM 31187 O O . LEU I 3 79 ? 36.858 -5.525 -74.895 1.00 167.34 79 LEU I O 1
ATOM 31203 N N . GLU I 3 80 ? 38.106 -6.289 -73.166 1.00 163.79 80 GLU I N 1
ATOM 31204 C CA . GLU I 3 80 ? 39.181 -5.308 -73.305 1.00 163.79 80 GLU I CA 1
ATOM 31205 C C . GLU I 3 80 ? 40.508 -5.911 -72.859 1.00 163.79 80 GLU I C 1
ATOM 31206 O O . GLU I 3 80 ? 40.513 -6.787 -71.988 1.00 163.79 80 GLU I O 1
ATOM 31218 N N . PRO I 3 81 ? 41.651 -5.434 -73.389 1.00 172.08 81 PRO I N 1
ATOM 31219 C CA . PRO I 3 81 ? 42.932 -6.047 -72.999 1.00 172.08 81 PRO I CA 1
ATOM 31220 C C . PRO I 3 81 ? 43.332 -5.784 -71.561 1.00 172.08 81 PRO I C 1
ATOM 31221 O O . PRO I 3 81 ? 44.190 -6.505 -71.040 1.00 172.08 81 PRO I O 1
ATOM 31232 N N . GLU I 3 82 ? 42.746 -4.782 -70.898 1.00 163.52 82 GLU I N 1
ATOM 31233 C CA . GLU I 3 82 ? 42.948 -4.607 -69.465 1.00 163.52 82 GLU I CA 1
ATOM 31234 C C . GLU I 3 82 ? 42.263 -5.678 -68.627 1.00 163.52 82 GLU I C 1
ATOM 31235 O O . GLU I 3 82 ? 42.535 -5.753 -67.426 1.00 163.52 82 GLU I O 1
ATOM 31247 N N . ASP I 3 83 ? 41.364 -6.477 -69.212 1.00 167.03 83 ASP I N 1
ATOM 31248 C CA . ASP I 3 83 ? 40.714 -7.575 -68.519 1.00 167.03 83 ASP I CA 1
ATOM 31249 C C . ASP I 3 83 ? 41.507 -8.876 -68.564 1.00 167.03 83 ASP I C 1
ATOM 31250 O O . ASP I 3 83 ? 40.992 -9.873 -68.063 1.00 167.03 83 ASP I O 1
ATOM 31259 N N . PHE I 3 84 ? 42.745 -8.877 -69.084 1.00 175.76 84 PHE I N 1
ATOM 31260 C CA . PHE I 3 84 ? 43.505 -10.101 -69.349 1.00 175.76 84 PHE I CA 1
ATOM 31261 C C . PHE I 3 84 ? 43.804 -10.840 -68.067 1.00 175.76 84 PHE I C 1
ATOM 31262 O O . PHE I 3 84 ? 44.740 -10.485 -67.344 1.00 175.76 84 PHE I O 1
ATOM 31279 N N . ALA I 3 85 ? 43.024 -11.891 -67.797 1.00 163.54 85 ALA I N 1
ATOM 31280 C CA . ALA I 3 85 ? 42.901 -12.295 -66.394 1.00 163.54 85 ALA I CA 1
ATOM 31281 C C . ALA I 3 85 ? 42.258 -13.653 -66.224 1.00 163.54 85 ALA I C 1
ATOM 31282 O O . ALA I 3 85 ? 41.659 -14.173 -67.161 1.00 163.54 85 ALA I O 1
ATOM 31289 N N . VAL I 3 86 ? 42.347 -14.201 -65.014 1.00 152.97 86 VAL I N 1
ATOM 31290 C CA . VAL I 3 86 ? 41.717 -15.463 -64.642 1.00 152.97 86 VAL I CA 1
ATOM 31291 C C . VAL I 3 86 ? 40.556 -15.098 -63.729 1.00 152.97 86 VAL I C 1
ATOM 31292 O O . VAL I 3 86 ? 40.747 -14.355 -62.760 1.00 152.97 86 VAL I O 1
ATOM 31305 N N . TYR I 3 87 ? 39.350 -15.581 -64.062 1.00 150.52 87 TYR I N 1
ATOM 31306 C CA . TYR I 3 87 ? 38.150 -15.323 -63.269 1.00 150.52 87 TYR I CA 1
ATOM 31307 C C . TYR I 3 87 ? 37.711 -16.575 -62.534 1.00 150.52 87 TYR I C 1
ATOM 31308 O O . TYR I 3 87 ? 37.811 -17.682 -63.068 1.00 150.52 87 TYR I O 1
ATOM 31326 N N . TYR I 3 88 ? 37.185 -16.377 -61.322 1.00 144.79 88 TYR I N 1
ATOM 31327 C CA . TYR I 3 88 ? 36.911 -17.462 -60.388 1.00 144.79 88 TYR I CA 1
ATOM 31328 C C . TYR I 3 88 ? 35.472 -17.430 -59.896 1.00 144.79 88 TYR I C 1
ATOM 31329 O O . TYR I 3 88 ? 34.778 -16.414 -59.996 1.00 144.79 88 TYR I O 1
ATOM 31347 N N . CYS I 3 89 ? 35.091 -18.562 -59.290 1.00 143.95 89 CYS I N 1
ATOM 31348 C CA . CYS I 3 89 ? 33.725 -18.963 -58.964 1.00 143.95 89 CYS I CA 1
ATOM 31349 C C . CYS I 3 89 ? 33.720 -19.593 -57.571 1.00 143.95 89 CYS I C 1
ATOM 31350 O O . CYS I 3 89 ? 34.026 -20.782 -57.436 1.00 143.95 89 CYS I O 1
ATOM 31357 N N . GLN I 3 90 ? 33.339 -18.824 -56.544 1.00 144.09 90 GLN I N 1
ATOM 31358 C CA . GLN I 3 90 ? 33.567 -19.181 -55.131 1.00 144.09 90 GLN I CA 1
ATOM 31359 C C . GLN I 3 90 ? 32.251 -19.167 -54.351 1.00 144.09 90 GLN I C 1
ATOM 31360 O O . GLN I 3 90 ? 31.626 -18.107 -54.236 1.00 144.09 90 GLN I O 1
ATOM 31374 N N . GLN I 3 91 ? 31.871 -20.318 -53.774 1.00 147.50 91 GLN I N 1
ATOM 31375 C CA . GLN I 3 91 ? 30.536 -20.544 -53.223 1.00 147.50 91 GLN I CA 1
ATOM 31376 C C . GLN I 3 91 ? 30.548 -21.018 -51.788 1.00 147.50 91 GLN I C 1
ATOM 31377 O O . GLN I 3 91 ? 31.237 -21.981 -51.457 1.00 147.50 91 GLN I O 1
ATOM 31391 N N . TYR I 3 92 ? 29.638 -20.450 -50.996 1.00 137.38 92 TYR I N 1
ATOM 31392 C CA . TYR I 3 92 ? 29.515 -20.762 -49.578 1.00 137.38 92 TYR I CA 1
ATOM 31393 C C . TYR I 3 92 ? 28.586 -21.930 -49.341 1.00 137.38 92 TYR I C 1
ATOM 31394 O O . TYR I 3 92 ? 27.372 -21.739 -49.281 1.00 137.38 92 TYR I O 1
ATOM 31411 N N . GLY I 3 93 ? 29.167 -23.103 -49.091 1.00 147.10 93 GLY I N 1
ATOM 31412 C CA . GLY I 3 93 ? 28.409 -24.275 -48.718 1.00 147.10 93 GLY I CA 1
ATOM 31413 C C . GLY I 3 93 ? 27.563 -24.095 -47.480 1.00 147.10 93 GLY I C 1
ATOM 31414 O O . GLY I 3 93 ? 27.894 -23.367 -46.550 1.00 147.10 93 GLY I O 1
ATOM 31418 N N . ILE I 3 94 ? 26.421 -24.764 -47.505 1.00 141.77 94 ILE I N 1
ATOM 31419 C CA . ILE I 3 94 ? 25.552 -24.846 -46.345 1.00 141.77 94 ILE I CA 1
ATOM 31420 C C . ILE I 3 94 ? 26.285 -25.720 -45.337 1.00 141.77 94 ILE I C 1
ATOM 31421 O O . ILE I 3 94 ? 26.253 -25.454 -44.130 1.00 141.77 94 ILE I O 1
ATOM 31437 N N . SER I 3 95 ? 26.965 -26.759 -45.826 1.00 137.00 95 SER I N 1
ATOM 31438 C CA . SER I 3 95 ? 28.092 -27.301 -45.085 1.00 137.00 95 SER I CA 1
ATOM 31439 C C . SER I 3 95 ? 29.138 -26.193 -45.148 1.00 137.00 95 SER I C 1
ATOM 31440 O O . SER I 3 95 ? 29.636 -25.936 -46.251 1.00 137.00 95 SER I O 1
ATOM 31447 N N . PRO I 3 96 ? 29.513 -25.491 -44.028 1.00 126.10 96 PRO I N 1
ATOM 31448 C CA . PRO I 3 96 ? 30.203 -24.195 -44.188 1.00 126.10 96 PRO I CA 1
ATOM 31449 C C . PRO I 3 96 ? 31.608 -24.276 -44.785 1.00 126.10 96 PRO I C 1
ATOM 31450 O O . PRO I 3 96 ? 32.635 -24.059 -44.142 1.00 126.10 96 PRO I O 1
ATOM 31461 N N . VAL I 3 97 ? 31.613 -24.521 -46.089 1.00 139.95 97 VAL I N 1
ATOM 31462 C CA . VAL I 3 97 ? 32.776 -24.945 -46.851 1.00 139.95 97 VAL I CA 1
ATOM 31463 C C . VAL I 3 97 ? 32.779 -24.139 -48.132 1.00 139.95 97 VAL I C 1
ATOM 31464 O O . VAL I 3 97 ? 31.875 -24.304 -48.959 1.00 139.95 97 VAL I O 1
ATOM 31477 N N . ILE I 3 98 ? 33.794 -23.291 -48.316 1.00 135.07 98 ILE I N 1
ATOM 31478 C CA . ILE I 3 98 ? 33.857 -22.571 -49.582 1.00 135.07 98 ILE I CA 1
ATOM 31479 C C . ILE I 3 98 ? 34.311 -23.617 -50.584 1.00 135.07 98 ILE I C 1
ATOM 31480 O O . ILE I 3 98 ? 35.124 -24.489 -50.253 1.00 135.07 98 ILE I O 1
ATOM 31496 N N . THR I 3 99 ? 33.741 -23.568 -51.786 1.00 140.12 99 THR I N 1
ATOM 31497 C CA . THR I 3 99 ? 34.197 -24.369 -52.911 1.00 140.12 99 THR I CA 1
ATOM 31498 C C . THR I 3 99 ? 34.429 -23.489 -54.126 1.00 140.12 99 THR I C 1
ATOM 31499 O O . THR I 3 99 ? 33.793 -22.449 -54.302 1.00 140.12 99 THR I O 1
ATOM 31510 N N . PHE I 3 100 ? 35.335 -23.966 -54.977 1.00 146.39 100 PHE I N 1
ATOM 31511 C CA . PHE I 3 100 ? 36.046 -23.162 -55.957 1.00 146.39 100 PHE I CA 1
ATOM 31512 C C . PHE I 3 100 ? 35.945 -23.783 -57.341 1.00 146.39 100 PHE I C 1
ATOM 31513 O O . PHE I 3 100 ? 36.112 -24.997 -57.496 1.00 146.39 100 PHE I O 1
ATOM 31530 N N . GLY I 3 101 ? 35.671 -22.946 -58.336 1.00 145.52 101 GLY I N 1
ATOM 31531 C CA . GLY I 3 101 ? 35.951 -23.309 -59.709 1.00 145.52 101 GLY I CA 1
ATOM 31532 C C . GLY I 3 101 ? 37.427 -23.159 -60.033 1.00 145.52 101 GLY I C 1
ATOM 31533 O O . GLY I 3 101 ? 38.188 -22.515 -59.308 1.00 145.52 101 GLY I O 1
ATOM 31537 N N . GLY I 3 102 ? 37.832 -23.760 -61.152 1.00 139.53 102 GLY I N 1
ATOM 31538 C CA . GLY I 3 102 ? 39.237 -23.880 -61.493 1.00 139.53 102 GLY I CA 1
ATOM 31539 C C . GLY I 3 102 ? 39.850 -22.737 -62.277 1.00 139.53 102 GLY I C 1
ATOM 31540 O O . GLY I 3 102 ? 40.847 -22.939 -62.974 1.00 139.53 102 GLY I O 1
ATOM 31544 N N . GLY I 3 103 ? 39.280 -21.548 -62.191 1.00 146.53 103 GLY I N 1
ATOM 31545 C CA . GLY I 3 103 ? 39.828 -20.392 -62.889 1.00 146.53 103 GLY I CA 1
ATOM 31546 C C . GLY I 3 103 ? 39.577 -20.442 -64.382 1.00 146.53 103 GLY I C 1
ATOM 31547 O O . GLY I 3 103 ? 39.630 -21.495 -65.017 1.00 146.53 103 GLY I O 1
ATOM 31551 N N . THR I 3 104 ? 39.310 -19.263 -64.954 1.00 153.66 104 THR I N 1
ATOM 31552 C CA . THR I 3 104 ? 38.934 -19.126 -66.362 1.00 153.66 104 THR I CA 1
ATOM 31553 C C . THR I 3 104 ? 39.709 -17.965 -66.966 1.00 153.66 104 THR I C 1
ATOM 31554 O O . THR I 3 104 ? 39.383 -16.801 -66.714 1.00 153.66 104 THR I O 1
ATOM 31565 N N . ASN I 3 105 ? 40.710 -18.285 -67.781 1.00 155.90 105 ASN I N 1
ATOM 31566 C CA . ASN I 3 105 ? 41.550 -17.275 -68.412 1.00 155.90 105 ASN I CA 1
ATOM 31567 C C . ASN I 3 105 ? 40.814 -16.630 -69.576 1.00 155.90 105 ASN I C 1
ATOM 31568 O O . ASN I 3 105 ? 40.428 -17.327 -70.515 1.00 155.90 105 ASN I O 1
ATOM 31579 N N . VAL I 3 106 ? 40.634 -15.311 -69.524 1.00 161.30 106 VAL I N 1
ATOM 31580 C CA . VAL I 3 106 ? 40.421 -14.512 -70.725 1.00 161.30 106 VAL I CA 1
ATOM 31581 C C . VAL I 3 106 ? 41.790 -14.118 -71.254 1.00 161.30 106 VAL I C 1
ATOM 31582 O O . VAL I 3 106 ? 42.609 -13.508 -70.534 1.00 161.30 106 VAL I O 1
ATOM 31595 N N . GLU I 3 107 ? 42.040 -14.578 -72.482 1.00 162.14 107 GLU I N 1
ATOM 31596 C CA . GLU I 3 107 ? 43.071 -14.058 -73.357 1.00 162.14 107 GLU I CA 1
ATOM 31597 C C . GLU I 3 107 ? 42.431 -13.126 -74.379 1.00 162.14 107 GLU I C 1
ATOM 31598 O O . GLU I 3 107 ? 41.447 -13.489 -75.042 1.00 162.14 107 GLU I O 1
ATOM 31610 N N . ILE I 3 108 ? 43.016 -11.941 -74.513 1.00 169.80 108 ILE I N 1
ATOM 31611 C CA . ILE I 3 108 ? 42.574 -10.915 -75.448 1.00 169.80 108 ILE I CA 1
ATOM 31612 C C . ILE I 3 108 ? 43.527 -10.970 -76.633 1.00 169.80 108 ILE I C 1
ATOM 31613 O O . ILE I 3 108 ? 44.715 -10.657 -76.509 1.00 169.80 108 ILE I O 1
ATOM 31629 N N . LYS I 3 109 ? 43.001 -11.377 -77.781 1.00 177.33 109 LYS I N 1
ATOM 31630 C CA . LYS I 3 109 ? 43.756 -11.342 -79.019 1.00 177.33 109 LYS I CA 1
ATOM 31631 C C . LYS I 3 109 ? 44.017 -9.899 -79.437 1.00 177.33 109 LYS I C 1
ATOM 31632 O O . LYS I 3 109 ? 43.430 -8.951 -78.909 1.00 177.33 109 LYS I O 1
ATOM 31651 N N . GLY I 3 110 ? 44.914 -9.739 -80.402 1.00 186.27 110 GLY I N 1
ATOM 31652 C CA . GLY I 3 110 ? 45.221 -8.427 -80.936 1.00 186.27 110 GLY I CA 1
ATOM 31653 C C . GLY I 3 110 ? 44.133 -7.929 -81.864 1.00 186.27 110 GLY I C 1
ATOM 31654 O O . GLY I 3 110 ? 43.234 -8.683 -82.236 1.00 186.27 110 GLY I O 1
ATOM 31658 N N . VAL I 3 127 ? 42.705 -1.002 -43.747 1.00 116.58 127 VAL I N 1
ATOM 31659 C CA . VAL I 3 127 ? 42.067 -1.625 -44.892 1.00 116.58 127 VAL I CA 1
ATOM 31660 C C . VAL I 3 127 ? 42.627 -3.033 -45.035 1.00 116.58 127 VAL I C 1
ATOM 31661 O O . VAL I 3 127 ? 41.878 -4.000 -45.159 1.00 116.58 127 VAL I O 1
ATOM 31673 N N . GLN I 3 128 ? 43.952 -3.139 -45.005 1.00 115.42 128 GLN I N 1
ATOM 31674 C CA . GLN I 3 128 ? 44.657 -4.226 -45.661 1.00 115.42 128 GLN I CA 1
ATOM 31675 C C . GLN I 3 128 ? 45.056 -5.319 -44.683 1.00 115.42 128 GLN I C 1
ATOM 31676 O O . GLN I 3 128 ? 45.100 -5.112 -43.465 1.00 115.42 128 GLN I O 1
ATOM 31690 N N . LEU I 3 129 ? 45.340 -6.485 -45.255 1.00 127.20 129 LEU I N 1
ATOM 31691 C CA . LEU I 3 129 ? 45.999 -7.580 -44.568 1.00 127.20 129 LEU I CA 1
ATOM 31692 C C . LEU I 3 129 ? 47.496 -7.533 -44.847 1.00 127.20 129 LEU I C 1
ATOM 31693 O O . LEU I 3 129 ? 47.975 -6.773 -45.694 1.00 127.20 129 LEU I O 1
ATOM 31709 N N . VAL I 3 130 ? 48.241 -8.353 -44.113 1.00 128.11 130 VAL I N 1
ATOM 31710 C CA . VAL I 3 130 ? 49.640 -8.610 -44.427 1.00 128.11 130 VAL I CA 1
ATOM 31711 C C . VAL I 3 130 ? 49.988 -10.007 -43.933 1.00 128.11 130 VAL I C 1
ATOM 31712 O O . VAL I 3 130 ? 49.727 -10.353 -42.776 1.00 128.11 130 VAL I O 1
ATOM 31725 N N . GLU I 3 131 ? 50.564 -10.807 -44.820 1.00 129.31 131 GLU I N 1
ATOM 31726 C CA . GLU I 3 131 ? 50.931 -12.180 -44.531 1.00 129.31 131 GLU I CA 1
ATOM 31727 C C . GLU I 3 131 ? 52.269 -12.210 -43.802 1.00 129.31 131 GLU I C 1
ATOM 31728 O O . GLU I 3 131 ? 52.939 -11.186 -43.645 1.00 129.31 131 GLU I O 1
ATOM 31740 N N . SER I 3 132 ? 52.654 -13.398 -43.341 1.00 126.30 132 SER I N 1
ATOM 31741 C CA . SER I 3 132 ? 53.891 -13.543 -42.589 1.00 126.30 132 SER I CA 1
ATOM 31742 C C . SER I 3 132 ? 54.353 -14.991 -42.558 1.00 126.30 132 SER I C 1
ATOM 31743 O O . SER I 3 132 ? 53.667 -15.853 -41.995 1.00 126.30 132 SER I O 1
ATOM 31751 N N . GLY I 3 133 ? 55.514 -15.237 -43.172 1.00 134.52 133 GLY I N 1
ATOM 31752 C CA . GLY I 3 133 ? 56.295 -16.442 -42.962 1.00 134.52 133 GLY I CA 1
ATOM 31753 C C . GLY I 3 133 ? 56.427 -17.385 -44.143 1.00 134.52 133 GLY I C 1
ATOM 31754 O O . GLY I 3 133 ? 56.887 -18.517 -43.949 1.00 134.52 133 GLY I O 1
ATOM 31758 N N . GLY I 3 134 ? 56.042 -16.973 -45.349 1.00 142.57 134 GLY I N 1
ATOM 31759 C CA . GLY I 3 134 ? 56.025 -17.903 -46.465 1.00 142.57 134 GLY I CA 1
ATOM 31760 C C . GLY I 3 134 ? 57.423 -18.279 -46.915 1.00 142.57 134 GLY I C 1
ATOM 31761 O O . GLY I 3 134 ? 58.339 -17.455 -46.930 1.00 142.57 134 GLY I O 1
ATOM 31765 N N . GLY I 3 135 ? 57.581 -19.543 -47.292 1.00 148.42 135 GLY I N 1
ATOM 31766 C CA . GLY I 3 135 ? 58.891 -20.038 -47.693 1.00 148.42 135 GLY I CA 1
ATOM 31767 C C . GLY I 3 135 ? 58.961 -21.556 -47.620 1.00 148.42 135 GLY I C 1
ATOM 31768 O O . GLY I 3 135 ? 57.953 -22.247 -47.774 1.00 148.42 135 GLY I O 1
ATOM 31772 N N . LEU I 3 136 ? 60.172 -22.044 -47.373 1.00 154.11 136 LEU I N 1
ATOM 31773 C CA . LEU I 3 136 ? 60.493 -23.452 -47.524 1.00 154.11 136 LEU I CA 1
ATOM 31774 C C . LEU I 3 136 ? 60.487 -24.170 -46.183 1.00 154.11 136 LEU I C 1
ATOM 31775 O O . LEU I 3 136 ? 60.782 -23.589 -45.136 1.00 154.11 136 LEU I O 1
ATOM 31791 N N . VAL I 3 137 ? 60.139 -25.453 -46.248 1.00 149.17 137 VAL I N 1
ATOM 31792 C CA . VAL I 3 137 ? 60.366 -26.410 -45.177 1.00 149.17 137 VAL I CA 1
ATOM 31793 C C . VAL I 3 137 ? 60.803 -27.708 -45.856 1.00 149.17 137 VAL I C 1
ATOM 31794 O O . VAL I 3 137 ? 60.900 -27.782 -47.086 1.00 149.17 137 VAL I O 1
ATOM 31807 N N . GLN I 3 138 ? 61.172 -28.699 -45.042 1.00 155.52 138 GLN I N 1
ATOM 31808 C CA . GLN I 3 138 ? 61.397 -30.047 -45.542 1.00 155.52 138 GLN I CA 1
ATOM 31809 C C . GLN I 3 138 ? 60.053 -30.772 -45.633 1.00 155.52 138 GLN I C 1
ATOM 31810 O O . GLN I 3 138 ? 59.159 -30.498 -44.828 1.00 155.52 138 GLN I O 1
ATOM 31824 N N . PRO I 3 139 ? 59.872 -31.712 -46.570 1.00 155.76 139 PRO I N 1
ATOM 31825 C CA . PRO I 3 139 ? 58.613 -32.461 -46.577 1.00 155.76 139 PRO I CA 1
ATOM 31826 C C . PRO I 3 139 ? 58.520 -33.375 -45.366 1.00 155.76 139 PRO I C 1
ATOM 31827 O O . PRO I 3 139 ? 59.532 -33.832 -44.829 1.00 155.76 139 PRO I O 1
ATOM 31838 N N . GLY I 3 140 ? 57.286 -33.628 -44.932 1.00 150.80 140 GLY I N 1
ATOM 31839 C CA . GLY I 3 140 ? 57.029 -34.191 -43.625 1.00 150.80 140 GLY I CA 1
ATOM 31840 C C . GLY I 3 140 ? 57.351 -33.284 -42.454 1.00 150.80 140 GLY I C 1
ATOM 31841 O O . GLY I 3 140 ? 57.380 -33.767 -41.314 1.00 150.80 140 GLY I O 1
ATOM 31845 N N . GLY I 3 141 ? 57.579 -31.988 -42.687 1.00 151.30 141 GLY I N 1
ATOM 31846 C CA . GLY I 3 141 ? 58.073 -31.087 -41.668 1.00 151.30 141 GLY I CA 1
ATOM 31847 C C . GLY I 3 141 ? 56.974 -30.364 -40.915 1.00 151.30 141 GLY I C 1
ATOM 31848 O O . GLY I 3 141 ? 55.875 -30.879 -40.693 1.00 151.30 141 GLY I O 1
ATOM 31852 N N . SER I 3 142 ? 57.295 -29.135 -40.518 1.00 149.75 142 SER I N 1
ATOM 31853 C CA . SER I 3 142 ? 56.463 -28.339 -39.629 1.00 149.75 142 SER I CA 1
ATOM 31854 C C . SER I 3 142 ? 56.805 -26.869 -39.805 1.00 149.75 142 SER I C 1
ATOM 31855 O O . SER I 3 142 ? 57.981 -26.500 -39.827 1.00 149.75 142 SER I O 1
ATOM 31863 N N . LEU I 3 143 ? 55.778 -26.033 -39.923 1.00 144.68 143 LEU I N 1
ATOM 31864 C CA . LEU I 3 143 ? 55.988 -24.597 -40.040 1.00 144.68 143 LEU I CA 1
ATOM 31865 C C . LEU I 3 143 ? 54.676 -23.894 -39.727 1.00 144.68 143 LEU I C 1
ATOM 31866 O O . LEU I 3 143 ? 53.605 -24.500 -39.776 1.00 144.68 143 LEU I O 1
ATOM 31882 N N . ARG I 3 144 ? 54.787 -22.613 -39.376 1.00 134.72 144 ARG I N 1
ATOM 31883 C CA . ARG I 3 144 ? 53.660 -21.754 -39.049 1.00 134.72 144 ARG I CA 1
ATOM 31884 C C . ARG I 3 144 ? 53.655 -20.573 -40.006 1.00 134.72 144 ARG I C 1
ATOM 31885 O O . ARG I 3 144 ? 54.700 -20.146 -40.503 1.00 134.72 144 ARG I O 1
ATOM 31906 N N . LEU I 3 145 ? 52.449 -20.075 -40.272 1.00 134.52 145 LEU I N 1
ATOM 31907 C CA . LEU I 3 145 ? 52.243 -18.765 -40.869 1.00 134.52 145 LEU I CA 1
ATOM 31908 C C . LEU I 3 145 ? 51.423 -17.923 -39.914 1.00 134.52 145 LEU I C 1
ATOM 31909 O O . LEU I 3 145 ? 50.723 -18.438 -39.036 1.00 134.52 145 LEU I O 1
ATOM 31925 N N . SER I 3 146 ? 51.537 -16.612 -40.097 1.00 127.96 146 SER I N 1
ATOM 31926 C CA . SER I 3 146 ? 50.645 -15.652 -39.469 1.00 127.96 146 SER I CA 1
ATOM 31927 C C . SER I 3 146 ? 50.127 -14.709 -40.535 1.00 127.96 146 SER I C 1
ATOM 31928 O O . SER I 3 146 ? 50.687 -14.603 -41.628 1.00 127.96 146 SER I O 1
ATOM 31936 N N . CYS I 3 147 ? 49.017 -14.058 -40.211 1.00 126.24 147 CYS I N 1
ATOM 31937 C CA . CYS I 3 147 ? 48.587 -12.854 -40.897 1.00 126.24 147 CYS I CA 1
ATOM 31938 C C . CYS I 3 147 ? 48.273 -11.801 -39.853 1.00 126.24 147 CYS I C 1
ATOM 31939 O O . CYS I 3 147 ? 48.122 -12.101 -38.666 1.00 126.24 147 CYS I O 1
ATOM 31947 N N . ALA I 3 148 ? 48.185 -10.560 -40.316 1.00 123.85 148 ALA I N 1
ATOM 31948 C CA . ALA I 3 148 ? 47.966 -9.419 -39.446 1.00 123.85 148 ALA I CA 1
ATOM 31949 C C . ALA I 3 148 ? 47.121 -8.396 -40.181 1.00 123.85 148 ALA I C 1
ATOM 31950 O O . ALA I 3 148 ? 47.166 -8.297 -41.411 1.00 123.85 148 ALA I O 1
ATOM 31957 N N . ALA I 3 149 ? 46.363 -7.629 -39.401 1.00 118.36 149 ALA I N 1
ATOM 31958 C CA . ALA I 3 149 ? 45.309 -6.766 -39.914 1.00 118.36 149 ALA I CA 1
ATOM 31959 C C . ALA I 3 149 ? 45.738 -5.308 -39.887 1.00 118.36 149 ALA I C 1
ATOM 31960 O O . ALA I 3 149 ? 46.699 -4.944 -39.204 1.00 118.36 149 ALA I O 1
ATOM 31967 N N . SER I 3 150 ? 45.016 -4.478 -40.636 1.00 122.23 150 SER I N 1
ATOM 31968 C CA . SER I 3 150 ? 45.298 -3.049 -40.698 1.00 122.23 150 SER I CA 1
ATOM 31969 C C . SER I 3 150 ? 44.031 -2.297 -41.078 1.00 122.23 150 SER I C 1
ATOM 31970 O O . SER I 3 150 ? 43.479 -2.507 -42.165 1.00 122.23 150 SER I O 1
ATOM 31978 N N . GLY I 3 151 ? 43.594 -1.413 -40.187 1.00 124.97 151 GLY I N 1
ATOM 31979 C CA . GLY I 3 151 ? 42.565 -0.428 -40.473 1.00 124.97 151 GLY I CA 1
ATOM 31980 C C . GLY I 3 151 ? 41.149 -0.952 -40.554 1.00 124.97 151 GLY I C 1
ATOM 31981 O O . GLY I 3 151 ? 40.377 -0.506 -41.416 1.00 124.97 151 GLY I O 1
ATOM 31985 N N . PHE I 3 152 ? 40.791 -1.890 -39.683 1.00 119.87 152 PHE I N 1
ATOM 31986 C CA . PHE I 3 152 ? 39.424 -2.386 -39.570 1.00 119.87 152 PHE I CA 1
ATOM 31987 C C . PHE I 3 152 ? 39.311 -3.096 -38.223 1.00 119.87 152 PHE I C 1
ATOM 31988 O O . PHE I 3 152 ? 40.211 -2.990 -37.383 1.00 119.87 152 PHE I O 1
ATOM 32005 N N . THR I 3 153 ? 38.215 -3.833 -38.038 1.00 118.15 153 THR I N 1
ATOM 32006 C CA . THR I 3 153 ? 37.901 -4.555 -36.808 1.00 118.15 153 THR I CA 1
ATOM 32007 C C . THR I 3 153 ? 37.851 -6.058 -37.115 1.00 118.15 153 THR I C 1
ATOM 32008 O O . THR I 3 153 ? 36.812 -6.640 -37.451 1.00 118.15 153 THR I O 1
ATOM 32019 N N . PHE I 3 154 ? 38.999 -6.708 -36.904 1.00 116.52 154 PHE I N 1
ATOM 32020 C CA . PHE I 3 154 ? 39.195 -8.143 -37.106 1.00 116.52 154 PHE I CA 1
ATOM 32021 C C . PHE I 3 154 ? 38.315 -9.012 -36.198 1.00 116.52 154 PHE I C 1
ATOM 32022 O O . PHE I 3 154 ? 38.194 -10.218 -36.450 1.00 116.52 154 PHE I O 1
ATOM 32039 N N . ASN I 3 155 ? 37.720 -8.431 -35.151 1.00 115.29 155 ASN I N 1
ATOM 32040 C CA . ASN I 3 155 ? 36.536 -8.937 -34.471 1.00 115.29 155 ASN I CA 1
ATOM 32041 C C . ASN I 3 155 ? 35.496 -9.563 -35.381 1.00 115.29 155 ASN I C 1
ATOM 32042 O O . ASN I 3 155 ? 35.104 -10.711 -35.161 1.00 115.29 155 ASN I O 1
ATOM 32053 N N . ILE I 3 156 ? 35.011 -8.815 -36.374 1.00 121.88 156 ILE I N 1
ATOM 32054 C CA . ILE I 3 156 ? 33.688 -9.140 -36.906 1.00 121.88 156 ILE I CA 1
ATOM 32055 C C . ILE I 3 156 ? 33.762 -10.349 -37.822 1.00 121.88 156 ILE I C 1
ATOM 32056 O O . ILE I 3 156 ? 32.965 -11.286 -37.691 1.00 121.88 156 ILE I O 1
ATOM 32072 N N . TYR I 3 157 ? 34.634 -10.302 -38.818 1.00 119.63 157 TYR I N 1
ATOM 32073 C CA . TYR I 3 157 ? 34.420 -11.106 -40.006 1.00 119.63 157 TYR I CA 1
ATOM 32074 C C . TYR I 3 157 ? 34.903 -12.545 -39.853 1.00 119.63 157 TYR I C 1
ATOM 32075 O O . TYR I 3 157 ? 35.866 -12.834 -39.141 1.00 119.63 157 TYR I O 1
ATOM 32093 N N . ASP I 3 158 ? 34.179 -13.445 -40.514 1.00 126.25 158 ASP I N 1
ATOM 32094 C CA . ASP I 3 158 ? 34.532 -14.851 -40.674 1.00 126.25 158 ASP I CA 1
ATOM 32095 C C . ASP I 3 158 ? 35.712 -14.966 -41.637 1.00 126.25 158 ASP I C 1
ATOM 32096 O O . ASP I 3 158 ? 35.626 -14.503 -42.783 1.00 126.25 158 ASP I O 1
ATOM 32105 N N . MET I 3 159 ? 36.816 -15.586 -41.176 1.00 120.13 159 MET I N 1
ATOM 32106 C CA . MET I 3 159 ? 38.069 -15.570 -41.944 1.00 120.13 159 MET I CA 1
ATOM 32107 C C . MET I 3 159 ? 38.261 -16.883 -42.671 1.00 120.13 159 MET I C 1
ATOM 32108 O O . MET I 3 159 ? 37.711 -17.918 -42.266 1.00 120.13 159 MET I O 1
ATOM 32122 N N . HIS I 3 160 ? 39.064 -16.828 -43.735 1.00 130.78 160 HIS I N 1
ATOM 32123 C CA . HIS I 3 160 ? 39.387 -17.987 -44.556 1.00 130.78 160 HIS I CA 1
ATOM 32124 C C . HIS I 3 160 ? 40.852 -17.954 -44.971 1.00 130.78 160 HIS I C 1
ATOM 32125 O O . HIS I 3 160 ? 41.348 -16.920 -45.430 1.00 130.78 160 HIS I O 1
ATOM 32139 N N . TRP I 3 161 ? 41.538 -19.084 -44.792 1.00 124.76 161 TRP I N 1
ATOM 32140 C CA . TRP I 3 161 ? 42.810 -19.365 -45.443 1.00 124.76 161 TRP I CA 1
ATOM 32141 C C . TRP I 3 161 ? 42.527 -20.194 -46.691 1.00 124.76 161 TRP I C 1
ATOM 32142 O O . TRP I 3 161 ? 41.703 -21.123 -46.655 1.00 124.76 161 TRP I O 1
ATOM 32163 N N . VAL I 3 162 ? 43.256 -19.887 -47.773 1.00 133.76 162 VAL I N 1
ATOM 32164 C CA . VAL I 3 162 ? 42.988 -20.373 -49.126 1.00 133.76 162 VAL I CA 1
ATOM 32165 C C . VAL I 3 162 ? 44.330 -20.732 -49.766 1.00 133.76 162 VAL I C 1
ATOM 32166 O O . VAL I 3 162 ? 45.371 -20.206 -49.368 1.00 133.76 162 VAL I O 1
ATOM 32179 N N . ARG I 3 163 ? 44.313 -21.666 -50.747 1.00 144.53 163 ARG I N 1
ATOM 32180 C CA . ARG I 3 163 ? 45.506 -21.995 -51.533 1.00 144.53 163 ARG I CA 1
ATOM 32181 C C . ARG I 3 163 ? 45.256 -21.931 -53.033 1.00 144.53 163 ARG I C 1
ATOM 32182 O O . ARG I 3 163 ? 44.119 -21.846 -53.505 1.00 144.53 163 ARG I O 1
ATOM 32203 N N . GLN I 3 164 ? 46.371 -21.987 -53.761 1.00 144.53 164 GLN I N 1
ATOM 32204 C CA . GLN I 3 164 ? 46.444 -21.854 -55.207 1.00 144.53 164 GLN I CA 1
ATOM 32205 C C . GLN I 3 164 ? 47.776 -22.420 -55.660 1.00 144.53 164 GLN I C 1
ATOM 32206 O O . GLN I 3 164 ? 48.820 -21.936 -55.215 1.00 144.53 164 GLN I O 1
ATOM 32220 N N . ALA I 3 165 ? 47.742 -23.414 -56.576 1.00 148.22 165 ALA I N 1
ATOM 32221 C CA . ALA I 3 165 ? 48.940 -23.833 -57.292 1.00 148.22 165 ALA I CA 1
ATOM 32222 C C . ALA I 3 165 ? 49.107 -22.984 -58.554 1.00 148.22 165 ALA I C 1
ATOM 32223 O O . ALA I 3 165 ? 48.133 -22.389 -59.029 1.00 148.22 165 ALA I O 1
ATOM 32230 N N . PRO I 3 166 ? 50.317 -22.876 -59.125 1.00 145.34 166 PRO I N 1
ATOM 32231 C CA . PRO I 3 166 ? 50.522 -21.893 -60.203 1.00 145.34 166 PRO I CA 1
ATOM 32232 C C . PRO I 3 166 ? 49.819 -22.266 -61.500 1.00 145.34 166 PRO I C 1
ATOM 32233 O O . PRO I 3 166 ? 50.131 -23.278 -62.131 1.00 145.34 166 PRO I O 1
ATOM 32244 N N . GLY I 3 167 ? 48.892 -21.408 -61.914 1.00 164.38 167 GLY I N 1
ATOM 32245 C CA . GLY I 3 167 ? 48.120 -21.638 -63.118 1.00 164.38 167 GLY I CA 1
ATOM 32246 C C . GLY I 3 167 ? 47.251 -22.871 -63.002 1.00 164.38 167 GLY I C 1
ATOM 32247 O O . GLY I 3 167 ? 47.093 -23.622 -63.970 1.00 164.38 167 GLY I O 1
ATOM 32251 N N . LYS I 3 168 ? 46.691 -23.080 -61.811 1.00 160.86 168 LYS I N 1
ATOM 32252 C CA . LYS I 3 168 ? 45.899 -24.252 -61.468 1.00 160.86 168 LYS I CA 1
ATOM 32253 C C . LYS I 3 168 ? 44.604 -23.810 -60.818 1.00 160.86 168 LYS I C 1
ATOM 32254 O O . LYS I 3 168 ? 44.437 -22.651 -60.426 1.00 160.86 168 LYS I O 1
ATOM 32273 N N . GLY I 3 169 ? 43.686 -24.761 -60.696 1.00 157.24 169 GLY I N 1
ATOM 32274 C CA . GLY I 3 169 ? 42.519 -24.543 -59.883 1.00 157.24 169 GLY I CA 1
ATOM 32275 C C . GLY I 3 169 ? 42.894 -24.336 -58.429 1.00 157.24 169 GLY I C 1
ATOM 32276 O O . GLY I 3 169 ? 43.804 -24.968 -57.892 1.00 157.24 169 GLY I O 1
ATOM 32280 N N . LEU I 3 170 ? 42.183 -23.412 -57.799 1.00 146.54 170 LEU I N 1
ATOM 32281 C CA . LEU I 3 170 ? 42.336 -23.154 -56.383 1.00 146.54 170 LEU I CA 1
ATOM 32282 C C . LEU I 3 170 ? 41.912 -24.368 -55.560 1.00 146.54 170 LEU I C 1
ATOM 32283 O O . LEU I 3 170 ? 41.296 -25.313 -56.061 1.00 146.54 170 LEU I O 1
ATOM 32299 N N . GLU I 3 171 ? 42.239 -24.326 -54.271 1.00 150.06 171 GLU I N 1
ATOM 32300 C CA . GLU I 3 171 ? 41.587 -25.170 -53.285 1.00 150.06 171 GLU I CA 1
ATOM 32301 C C . GLU I 3 171 ? 41.441 -24.388 -51.989 1.00 150.06 171 GLU I C 1
ATOM 32302 O O . GLU I 3 171 ? 42.281 -23.552 -51.642 1.00 150.06 171 GLU I O 1
ATOM 32314 N N . TRP I 3 172 ? 40.331 -24.640 -51.305 1.00 131.46 172 TRP I N 1
ATOM 32315 C CA . TRP I 3 172 ? 39.970 -23.961 -50.069 1.00 131.46 172 TRP I CA 1
ATOM 32316 C C . TRP I 3 172 ? 40.481 -24.781 -48.903 1.00 131.46 172 TRP I C 1
ATOM 32317 O O . TRP I 3 172 ? 39.912 -25.831 -48.587 1.00 131.46 172 TRP I O 1
ATOM 32338 N N . VAL I 3 173 ? 41.523 -24.290 -48.242 1.00 138.45 173 VAL I N 1
ATOM 32339 C CA . VAL I 3 173 ? 42.130 -25.086 -47.182 1.00 138.45 173 VAL I CA 1
ATOM 32340 C C . VAL I 3 173 ? 41.306 -25.008 -45.903 1.00 138.45 173 VAL I C 1
ATOM 32341 O O . VAL I 3 173 ? 41.037 -26.040 -45.278 1.00 138.45 173 VAL I O 1
ATOM 32354 N N . SER I 3 174 ? 40.851 -23.817 -45.504 1.00 129.52 174 SER I N 1
ATOM 32355 C CA . SER I 3 174 ? 40.256 -23.725 -44.174 1.00 129.52 174 SER I CA 1
ATOM 32356 C C . SER I 3 174 ? 39.604 -22.377 -43.954 1.00 129.52 174 SER I C 1
ATOM 32357 O O . SER I 3 174 ? 39.864 -21.406 -44.664 1.00 129.52 174 SER I O 1
ATOM 32365 N N . GLY I 3 175 ? 38.707 -22.359 -42.976 1.00 125.03 175 GLY I N 1
ATOM 32366 C CA . GLY I 3 175 ? 38.073 -21.130 -42.546 1.00 125.03 175 GLY I CA 1
ATOM 32367 C C . GLY I 3 175 ? 37.387 -21.355 -41.226 1.00 125.03 175 GLY I C 1
ATOM 32368 O O . GLY I 3 175 ? 37.165 -22.497 -40.810 1.00 125.03 175 GLY I O 1
ATOM 32372 N N . LEU I 3 176 ? 37.058 -20.257 -40.558 1.00 122.04 176 LEU I N 1
ATOM 32373 C CA . LEU I 3 176 ? 36.523 -20.327 -39.210 1.00 122.04 176 LEU I CA 1
ATOM 32374 C C . LEU I 3 176 ? 35.644 -19.121 -38.943 1.00 122.04 176 LEU I C 1
ATOM 32375 O O . LEU I 3 176 ? 36.033 -17.973 -39.235 1.00 122.04 176 LEU I O 1
ATOM 32391 N N . THR I 3 177 ? 34.462 -19.396 -38.382 1.00 124.61 177 THR I N 1
ATOM 32392 C CA . THR I 3 177 ? 33.607 -18.306 -37.945 1.00 124.61 177 THR I CA 1
ATOM 32393 C C . THR I 3 177 ? 34.095 -17.774 -36.610 1.00 124.61 177 THR I C 1
ATOM 32394 O O . THR I 3 177 ? 34.781 -18.452 -35.845 1.00 124.61 177 THR I O 1
ATOM 32405 N N . THR I 3 178 ? 33.680 -16.560 -36.303 1.00 120.22 178 THR I N 1
ATOM 32406 C CA . THR I 3 178 ? 34.155 -15.885 -35.108 1.00 120.22 178 THR I CA 1
ATOM 32407 C C . THR I 3 178 ? 33.607 -16.457 -33.805 1.00 120.22 178 THR I C 1
ATOM 32408 O O . THR I 3 178 ? 34.024 -15.984 -32.743 1.00 120.22 178 THR I O 1
ATOM 32419 N N . GLY I 3 179 ? 32.671 -17.414 -33.849 1.00 111.38 179 GLY I N 1
ATOM 32420 C CA . GLY I 3 179 ? 32.235 -18.190 -32.704 1.00 111.38 179 GLY I CA 1
ATOM 32421 C C . GLY I 3 179 ? 32.751 -19.606 -32.611 1.00 111.38 179 GLY I C 1
ATOM 32422 O O . GLY I 3 179 ? 32.302 -20.339 -31.725 1.00 111.38 179 GLY I O 1
ATOM 32426 N N . GLY I 3 180 ? 33.664 -20.015 -33.491 1.00 119.99 180 GLY I N 1
ATOM 32427 C CA . GLY I 3 180 ? 34.449 -21.218 -33.290 1.00 119.99 180 GLY I CA 1
ATOM 32428 C C . GLY I 3 180 ? 34.130 -22.402 -34.172 1.00 119.99 180 GLY I C 1
ATOM 32429 O O . GLY I 3 180 ? 34.897 -23.373 -34.161 1.00 119.99 180 GLY I O 1
ATOM 32433 N N . ASP I 3 181 ? 33.034 -22.371 -34.928 1.00 129.01 181 ASP I N 1
ATOM 32434 C CA . ASP I 3 181 ? 32.742 -23.438 -35.875 1.00 129.01 181 ASP I CA 1
ATOM 32435 C C . ASP I 3 181 ? 33.793 -23.368 -36.975 1.00 129.01 181 ASP I C 1
ATOM 32436 O O . ASP I 3 181 ? 33.833 -22.409 -37.772 1.00 129.01 181 ASP I O 1
ATOM 32445 N N . THR I 3 182 ? 34.717 -24.323 -36.911 1.00 118.70 182 THR I N 1
ATOM 32446 C CA . THR I 3 182 ? 35.777 -24.581 -37.859 1.00 118.70 182 THR I CA 1
ATOM 32447 C C . THR I 3 182 ? 35.192 -25.213 -39.115 1.00 118.70 182 THR I C 1
ATOM 32448 O O . THR I 3 182 ? 34.114 -25.815 -39.091 1.00 118.70 182 THR I O 1
ATOM 32459 N N . SER I 3 183 ? 35.899 -25.044 -40.229 1.00 128.77 183 SER I N 1
ATOM 32460 C CA . SER I 3 183 ? 35.670 -25.901 -41.375 1.00 128.77 183 SER I CA 1
ATOM 32461 C C . SER I 3 183 ? 36.958 -26.058 -42.169 1.00 128.77 183 SER I C 1
ATOM 32462 O O . SER I 3 183 ? 37.618 -25.074 -42.524 1.00 128.77 183 SER I O 1
ATOM 32470 N N . TYR I 3 184 ? 37.302 -27.320 -42.414 1.00 123.03 184 TYR I N 1
ATOM 32471 C CA . TYR I 3 184 ? 38.451 -27.758 -43.178 1.00 123.03 184 TYR I CA 1
ATOM 32472 C C . TYR I 3 184 ? 37.934 -28.673 -44.277 1.00 123.03 184 TYR I C 1
ATOM 32473 O O . TYR I 3 184 ? 36.741 -28.983 -44.332 1.00 123.03 184 TYR I O 1
ATOM 32491 N N . SER I 3 185 ? 38.838 -29.105 -45.157 1.00 131.93 185 SER I N 1
ATOM 32492 C CA . SER I 3 185 ? 38.596 -30.273 -45.988 1.00 131.93 185 SER I CA 1
ATOM 32493 C C . SER I 3 185 ? 39.014 -31.532 -45.237 1.00 131.93 185 SER I C 1
ATOM 32494 O O . SER I 3 185 ? 39.894 -31.511 -44.371 1.00 131.93 185 SER I O 1
ATOM 32502 N N . GLY I 3 186 ? 38.365 -32.646 -45.585 1.00 140.21 186 GLY I N 1
ATOM 32503 C CA . GLY I 3 186 ? 38.666 -33.922 -44.961 1.00 140.21 186 GLY I CA 1
ATOM 32504 C C . GLY I 3 186 ? 40.078 -34.418 -45.185 1.00 140.21 186 GLY I C 1
ATOM 32505 O O . GLY I 3 186 ? 40.589 -35.187 -44.364 1.00 140.21 186 GLY I O 1
ATOM 32509 N N . SER I 3 187 ? 40.722 -33.990 -46.274 1.00 147.26 187 SER I N 1
ATOM 32510 C CA . SER I 3 187 ? 42.118 -34.333 -46.512 1.00 147.26 187 SER I CA 1
ATOM 32511 C C . SER I 3 187 ? 43.050 -33.467 -45.681 1.00 147.26 187 SER I C 1
ATOM 32512 O O . SER I 3 187 ? 43.992 -33.974 -45.061 1.00 147.26 187 SER I O 1
ATOM 32520 N N . VAL I 3 188 ? 42.789 -32.164 -45.650 1.00 134.09 188 VAL I N 1
ATOM 32521 C CA . VAL I 3 188 ? 43.722 -31.213 -45.060 1.00 134.09 188 VAL I CA 1
ATOM 32522 C C . VAL I 3 188 ? 43.566 -31.162 -43.536 1.00 134.09 188 VAL I C 1
ATOM 32523 O O . VAL I 3 188 ? 44.473 -30.701 -42.831 1.00 134.09 188 VAL I O 1
ATOM 32536 N N . ARG I 3 189 ? 42.452 -31.664 -42.990 1.00 131.26 189 ARG I N 1
ATOM 32537 C CA . ARG I 3 189 ? 42.178 -31.493 -41.571 1.00 131.26 189 ARG I CA 1
ATOM 32538 C C . ARG I 3 189 ? 43.111 -32.332 -40.713 1.00 131.26 189 ARG I C 1
ATOM 32539 O O . ARG I 3 189 ? 43.507 -33.437 -41.092 1.00 131.26 189 ARG I O 1
ATOM 32560 N N . GLY I 3 190 ? 43.461 -31.785 -39.550 1.00 129.94 190 GLY I N 1
ATOM 32561 C CA . GLY I 3 190 ? 44.365 -32.399 -38.615 1.00 129.94 190 GLY I CA 1
ATOM 32562 C C . GLY I 3 190 ? 45.815 -32.027 -38.843 1.00 129.94 190 GLY I C 1
ATOM 32563 O O . GLY I 3 190 ? 46.557 -31.833 -37.873 1.00 129.94 190 GLY I O 1
ATOM 32567 N N . ARG I 3 191 ? 46.230 -31.912 -40.102 1.00 136.59 191 ARG I N 1
ATOM 32568 C CA . ARG I 3 191 ? 47.596 -31.526 -40.411 1.00 136.59 191 ARG I CA 1
ATOM 32569 C C . ARG I 3 191 ? 47.808 -30.037 -40.207 1.00 136.59 191 ARG I C 1
ATOM 32570 O O . ARG I 3 191 ? 48.907 -29.620 -39.827 1.00 136.59 191 ARG I O 1
ATOM 32591 N N . PHE I 3 192 ? 46.773 -29.239 -40.447 1.00 138.87 192 PHE I N 1
ATOM 32592 C CA . PHE I 3 192 ? 46.755 -27.818 -40.144 1.00 138.87 192 PHE I CA 1
ATOM 32593 C C . PHE I 3 192 ? 45.984 -27.564 -38.855 1.00 138.87 192 PHE I C 1
ATOM 32594 O O . PHE I 3 192 ? 45.166 -28.381 -38.421 1.00 138.87 192 PHE I O 1
ATOM 32611 N N . SER I 3 193 ? 46.261 -26.410 -38.255 1.00 132.51 193 SER I N 1
ATOM 32612 C CA . SER I 3 193 ? 45.552 -25.906 -37.089 1.00 132.51 193 SER I CA 1
ATOM 32613 C C . SER I 3 193 ? 45.640 -24.390 -37.111 1.00 132.51 193 SER I C 1
ATOM 32614 O O . SER I 3 193 ? 46.702 -23.839 -37.412 1.00 132.51 193 SER I O 1
ATOM 32622 N N . ILE I 3 194 ? 44.533 -23.734 -36.785 1.00 122.07 194 ILE I N 1
ATOM 32623 C CA . ILE I 3 194 ? 44.398 -22.279 -36.837 1.00 122.07 194 ILE I CA 1
ATOM 32624 C C . ILE I 3 194 ? 44.250 -21.742 -35.426 1.00 122.07 194 ILE I C 1
ATOM 32625 O O . ILE I 3 194 ? 43.925 -22.482 -34.491 1.00 122.07 194 ILE I O 1
ATOM 32641 N N . SER I 3 195 ? 44.455 -20.436 -35.282 1.00 121.71 195 SER I N 1
ATOM 32642 C CA . SER I 3 195 ? 44.020 -19.748 -34.077 1.00 121.71 195 SER I CA 1
ATOM 32643 C C . SER I 3 195 ? 43.990 -18.258 -34.351 1.00 121.71 195 SER I C 1
ATOM 32644 O O . SER I 3 195 ? 44.856 -17.732 -35.050 1.00 121.71 195 SER I O 1
ATOM 32652 N N . ARG I 3 196 ? 43.013 -17.591 -33.750 1.00 121.66 196 ARG I N 1
ATOM 32653 C CA . ARG I 3 196 ? 42.614 -16.241 -34.106 1.00 121.66 196 ARG I CA 1
ATOM 32654 C C . ARG I 3 196 ? 42.801 -15.361 -32.889 1.00 121.66 196 ARG I C 1
ATOM 32655 O O . ARG I 3 196 ? 42.675 -15.844 -31.760 1.00 121.66 196 ARG I O 1
ATOM 32676 N N . GLU I 3 197 ? 43.129 -14.089 -33.115 1.00 117.41 197 GLU I N 1
ATOM 32677 C CA . GLU I 3 197 ? 43.280 -13.118 -32.035 1.00 117.41 197 GLU I CA 1
ATOM 32678 C C . GLU I 3 197 ? 42.751 -11.776 -32.505 1.00 117.41 197 GLU I C 1
ATOM 32679 O O . GLU I 3 197 ? 43.330 -11.150 -33.401 1.00 117.41 197 GLU I O 1
ATOM 32691 N N . ASN I 3 198 ? 41.666 -11.335 -31.869 1.00 118.57 198 ASN I N 1
ATOM 32692 C CA . ASN I 3 198 ? 40.998 -10.101 -32.244 1.00 118.57 198 ASN I CA 1
ATOM 32693 C C . ASN I 3 198 ? 41.547 -8.928 -31.453 1.00 118.57 198 ASN I C 1
ATOM 32694 O O . ASN I 3 198 ? 41.622 -7.806 -31.963 1.00 118.57 198 ASN I O 1
ATOM 32705 N N . ALA I 3 199 ? 41.934 -9.172 -30.202 1.00 116.91 199 ALA I N 1
ATOM 32706 C CA . ALA I 3 199 ? 42.643 -8.152 -29.446 1.00 116.91 199 ALA I CA 1
ATOM 32707 C C . ALA I 3 199 ? 44.000 -7.863 -30.066 1.00 116.91 199 ALA I C 1
ATOM 32708 O O . ALA I 3 199 ? 44.482 -6.725 -30.021 1.00 116.91 199 ALA I O 1
ATOM 32715 N N . LYS I 3 200 ? 44.630 -8.880 -30.656 1.00 111.44 200 LYS I N 1
ATOM 32716 C CA . LYS I 3 200 ? 45.868 -8.684 -31.392 1.00 111.44 200 LYS I CA 1
ATOM 32717 C C . LYS I 3 200 ? 45.651 -8.084 -32.775 1.00 111.44 200 LYS I C 1
ATOM 32718 O O . LYS I 3 200 ? 46.588 -7.485 -33.311 1.00 111.44 200 LYS I O 1
ATOM 32737 N N . ASN I 3 201 ? 44.460 -8.239 -33.363 1.00 113.72 201 ASN I N 1
ATOM 32738 C CA . ASN I 3 201 ? 44.209 -7.920 -34.769 1.00 113.72 201 ASN I CA 1
ATOM 32739 C C . ASN I 3 201 ? 45.117 -8.760 -35.667 1.00 113.72 201 ASN I C 1
ATOM 32740 O O . ASN I 3 201 ? 45.815 -8.239 -36.541 1.00 113.72 201 ASN I O 1
ATOM 32751 N N . SER I 3 202 ? 45.110 -10.075 -35.444 1.00 109.71 202 SER I N 1
ATOM 32752 C CA . SER I 3 202 ? 46.026 -10.969 -36.136 1.00 109.71 202 SER I CA 1
ATOM 32753 C C . SER I 3 202 ? 45.522 -12.404 -36.074 1.00 109.71 202 SER I C 1
ATOM 32754 O O . SER I 3 202 ? 44.657 -12.756 -35.262 1.00 109.71 202 SER I O 1
ATOM 32762 N N . LEU I 3 203 ? 46.125 -13.236 -36.929 1.00 117.42 203 LEU I N 1
ATOM 32763 C CA . LEU I 3 203 ? 45.714 -14.608 -37.175 1.00 117.42 203 LEU I CA 1
ATOM 32764 C C . LEU I 3 203 ? 46.935 -15.510 -37.284 1.00 117.42 203 LEU I C 1
ATOM 32765 O O . LEU I 3 203 ? 48.029 -15.059 -37.635 1.00 117.42 203 LEU I O 1
ATOM 32781 N N . TYR I 3 204 ? 46.716 -16.799 -37.009 1.00 115.73 204 TYR I N 1
ATOM 32782 C CA . TYR I 3 204 ? 47.761 -17.812 -36.954 1.00 115.73 204 TYR I CA 1
ATOM 32783 C C . TYR I 3 204 ? 47.311 -19.089 -37.633 1.00 115.73 204 TYR I C 1
ATOM 32784 O O . TYR I 3 204 ? 46.134 -19.466 -37.551 1.00 115.73 204 TYR I O 1
ATOM 32802 N N . LEU I 3 205 ? 48.281 -19.788 -38.218 1.00 129.37 205 LEU I N 1
ATOM 32803 C CA . LEU I 3 205 ? 48.078 -21.082 -38.855 1.00 129.37 205 LEU I CA 1
ATOM 32804 C C . LEU I 3 205 ? 49.333 -21.921 -38.637 1.00 129.37 205 LEU I C 1
ATOM 32805 O O . LEU I 3 205 ? 50.287 -21.835 -39.417 1.00 129.37 205 LEU I O 1
ATOM 32821 N N . GLN I 3 206 ? 49.325 -22.727 -37.578 1.00 132.34 206 GLN I N 1
ATOM 32822 C CA . GLN I 3 206 ? 50.367 -23.710 -37.304 1.00 132.34 206 GLN I CA 1
ATOM 32823 C C . GLN I 3 206 ? 50.068 -24.936 -38.149 1.00 132.34 206 GLN I C 1
ATOM 32824 O O . GLN I 3 206 ? 48.907 -25.337 -38.270 1.00 132.34 206 GLN I O 1
ATOM 32838 N N . MET I 3 207 ? 51.111 -25.518 -38.738 1.00 142.89 207 MET I N 1
ATOM 32839 C CA . MET I 3 207 ? 50.974 -26.536 -39.770 1.00 142.89 207 MET I CA 1
ATOM 32840 C C . MET I 3 207 ? 52.069 -27.575 -39.617 1.00 142.89 207 MET I C 1
ATOM 32841 O O . MET I 3 207 ? 53.225 -27.229 -39.358 1.00 142.89 207 MET I O 1
ATOM 32855 N N . ASN I 3 208 ? 51.696 -28.843 -39.793 1.00 143.44 208 ASN I N 1
ATOM 32856 C CA . ASN I 3 208 ? 52.582 -29.985 -39.608 1.00 143.44 208 ASN I CA 1
ATOM 32857 C C . ASN I 3 208 ? 52.254 -31.052 -40.644 1.00 143.44 208 ASN I C 1
ATOM 32858 O O . ASN I 3 208 ? 51.180 -31.041 -41.250 1.00 143.44 208 ASN I O 1
ATOM 32869 N N . ASN I 3 209 ? 53.195 -31.981 -40.837 1.00 147.71 209 ASN I N 1
ATOM 32870 C CA . ASN I 3 209 ? 53.018 -33.153 -41.702 1.00 147.71 209 ASN I CA 1
ATOM 32871 C C . ASN I 3 209 ? 52.776 -32.729 -43.154 1.00 147.71 209 ASN I C 1
ATOM 32872 O O . ASN I 3 209 ? 51.755 -33.032 -43.770 1.00 147.71 209 ASN I O 1
ATOM 32883 N N . LEU I 3 210 ? 53.767 -32.031 -43.688 1.00 141.61 210 LEU I N 1
ATOM 32884 C CA . LEU I 3 210 ? 53.612 -31.236 -44.898 1.00 141.61 210 LEU I CA 1
ATOM 32885 C C . LEU I 3 210 ? 54.298 -31.938 -46.056 1.00 141.61 210 LEU I C 1
ATOM 32886 O O . LEU I 3 210 ? 55.479 -32.275 -45.960 1.00 141.61 210 LEU I O 1
ATOM 32902 N N . ARG I 3 211 ? 53.555 -32.146 -47.144 1.00 140.90 211 ARG I N 1
ATOM 32903 C CA . ARG I 3 211 ? 54.010 -32.818 -48.354 1.00 140.90 211 ARG I CA 1
ATOM 32904 C C . ARG I 3 211 ? 53.838 -31.883 -49.552 1.00 140.90 211 ARG I C 1
ATOM 32905 O O . ARG I 3 211 ? 53.461 -30.717 -49.417 1.00 140.90 211 ARG I O 1
ATOM 32926 N N . ALA I 3 212 ? 54.120 -32.413 -50.744 1.00 141.74 212 ALA I N 1
ATOM 32927 C CA . ALA I 3 212 ? 54.172 -31.602 -51.954 1.00 141.74 212 ALA I CA 1
ATOM 32928 C C . ALA I 3 212 ? 52.817 -31.059 -52.382 1.00 141.74 212 ALA I C 1
ATOM 32929 O O . ALA I 3 212 ? 52.781 -30.101 -53.161 1.00 141.74 212 ALA I O 1
ATOM 32936 N N . GLY I 3 213 ? 51.711 -31.627 -51.894 1.00 135.75 213 GLY I N 1
ATOM 32937 C CA . GLY I 3 213 ? 50.407 -31.033 -52.139 1.00 135.75 213 GLY I CA 1
ATOM 32938 C C . GLY I 3 213 ? 50.277 -29.630 -51.578 1.00 135.75 213 GLY I C 1
ATOM 32939 O O . GLY I 3 213 ? 49.532 -28.807 -52.117 1.00 135.75 213 GLY I O 1
ATOM 32943 N N . ASP I 3 214 ? 50.997 -29.340 -50.500 1.00 143.75 214 ASP I N 1
ATOM 32944 C CA . ASP I 3 214 ? 51.089 -28.011 -49.927 1.00 143.75 214 ASP I CA 1
ATOM 32945 C C . ASP I 3 214 ? 52.048 -27.088 -50.677 1.00 143.75 214 ASP I C 1
ATOM 32946 O O . ASP I 3 214 ? 52.114 -25.900 -50.345 1.00 143.75 214 ASP I O 1
ATOM 32955 N N . THR I 3 215 ? 52.789 -27.582 -51.672 1.00 143.13 215 THR I N 1
ATOM 32956 C CA . THR I 3 215 ? 53.679 -26.721 -52.443 1.00 143.13 215 THR I CA 1
ATOM 32957 C C . THR I 3 215 ? 52.825 -25.802 -53.305 1.00 143.13 215 THR I C 1
ATOM 32958 O O . THR I 3 215 ? 52.415 -26.173 -54.409 1.00 143.13 215 THR I O 1
ATOM 32969 N N . ALA I 3 216 ? 52.568 -24.597 -52.808 1.00 148.80 216 ALA I N 1
ATOM 32970 C CA . ALA I 3 216 ? 51.609 -23.710 -53.443 1.00 148.80 216 ALA I CA 1
ATOM 32971 C C . ALA I 3 216 ? 51.644 -22.334 -52.798 1.00 148.80 216 ALA I C 1
ATOM 32972 O O . ALA I 3 216 ? 52.262 -22.146 -51.743 1.00 148.80 216 ALA I O 1
ATOM 32979 N N . ALA I 3 217 ? 50.998 -21.372 -53.444 1.00 138.99 217 ALA I N 1
ATOM 32980 C CA . ALA I 3 217 ? 50.824 -20.024 -52.935 1.00 138.99 217 ALA I CA 1
ATOM 32981 C C . ALA I 3 217 ? 49.491 -19.921 -52.212 1.00 138.99 217 ALA I C 1
ATOM 32982 O O . ALA I 3 217 ? 48.445 -20.285 -52.752 1.00 138.99 217 ALA I O 1
ATOM 32989 N N . TYR I 3 218 ? 49.545 -19.401 -50.990 1.00 132.79 218 TYR I N 1
ATOM 32990 C CA . TYR I 3 218 ? 48.413 -19.315 -50.084 1.00 132.79 218 TYR I CA 1
ATOM 32991 C C . TYR I 3 218 ? 47.971 -17.871 -49.964 1.00 132.79 218 TYR I C 1
ATOM 32992 O O . TYR I 3 218 ? 48.666 -16.955 -50.397 1.00 132.79 218 TYR I O 1
ATOM 33010 N N . PHE I 3 219 ? 46.782 -17.699 -49.389 1.00 130.78 219 PHE I N 1
ATOM 33011 C CA . PHE I 3 219 ? 46.149 -16.403 -49.201 1.00 130.78 219 PHE I CA 1
ATOM 33012 C C . PHE I 3 219 ? 45.395 -16.394 -47.883 1.00 130.78 219 PHE I C 1
ATOM 33013 O O . PHE I 3 219 ? 44.744 -17.387 -47.538 1.00 130.78 219 PHE I O 1
ATOM 33030 N N . CYS I 3 220 ? 45.485 -15.274 -47.163 1.00 124.13 220 CYS I N 1
ATOM 33031 C CA . CYS I 3 220 ? 44.593 -14.971 -46.050 1.00 124.13 220 CYS I CA 1
ATOM 33032 C C . CYS I 3 220 ? 43.509 -14.030 -46.546 1.00 124.13 220 CYS I C 1
ATOM 33033 O O . CYS I 3 220 ? 43.782 -13.118 -47.335 1.00 124.13 220 CYS I O 1
ATOM 33041 N N . VAL I 3 221 ? 42.282 -14.259 -46.079 1.00 128.41 221 VAL I N 1
ATOM 33042 C CA . VAL I 3 221 ? 41.068 -13.723 -46.687 1.00 128.41 221 VAL I CA 1
ATOM 33043 C C . VAL I 3 221 ? 40.111 -13.304 -45.577 1.00 128.41 221 VAL I C 1
ATOM 33044 O O . VAL I 3 221 ? 39.820 -14.108 -44.678 1.00 128.41 221 VAL I O 1
ATOM 33057 N N . ARG I 3 222 ? 39.597 -12.065 -45.666 1.00 126.69 222 ARG I N 1
ATOM 33058 C CA . ARG I 3 222 ? 38.518 -11.606 -44.791 1.00 126.69 222 ARG I CA 1
ATOM 33059 C C . ARG I 3 222 ? 37.178 -11.737 -45.506 1.00 126.69 222 ARG I C 1
ATOM 33060 O O . ARG I 3 222 ? 36.990 -11.213 -46.615 1.00 126.69 222 ARG I O 1
ATOM 33081 N N . GLY I 3 223 ? 36.258 -12.468 -44.859 1.00 127.52 223 GLY I N 1
ATOM 33082 C CA . GLY I 3 223 ? 34.963 -12.778 -45.418 1.00 127.52 223 GLY I CA 1
ATOM 33083 C C . GLY I 3 223 ? 33.837 -11.958 -44.806 1.00 127.52 223 GLY I C 1
ATOM 33084 O O . GLY I 3 223 ? 33.657 -10.772 -45.075 1.00 127.52 223 GLY I O 1
ATOM 33088 N N . VAL I 3 224 ? 33.091 -12.633 -43.925 1.00 127.38 224 VAL I N 1
ATOM 33089 C CA . VAL I 3 224 ? 31.674 -12.343 -43.783 1.00 127.38 224 VAL I CA 1
ATOM 33090 C C . VAL I 3 224 ? 31.368 -11.674 -42.462 1.00 127.38 224 VAL I C 1
ATOM 33091 O O . VAL I 3 224 ? 31.612 -12.217 -41.383 1.00 127.38 224 VAL I O 1
ATOM 33104 N N . ARG I 3 225 ? 30.670 -10.554 -42.566 1.00 120.28 225 ARG I N 1
ATOM 33105 C CA . ARG I 3 225 ? 30.053 -9.918 -41.422 1.00 120.28 225 ARG I CA 1
ATOM 33106 C C . ARG I 3 225 ? 29.021 -10.837 -40.796 1.00 120.28 225 ARG I C 1
ATOM 33107 O O . ARG I 3 225 ? 28.059 -11.263 -41.442 1.00 120.28 225 ARG I O 1
ATOM 33128 N N . GLU I 3 226 ? 29.257 -11.161 -39.532 1.00 125.79 226 GLU I N 1
ATOM 33129 C CA . GLU I 3 226 ? 28.607 -12.286 -38.888 1.00 125.79 226 GLU I CA 1
ATOM 33130 C C . GLU I 3 226 ? 27.100 -12.064 -38.725 1.00 125.79 226 GLU I C 1
ATOM 33131 O O . GLU I 3 226 ? 26.316 -12.735 -39.405 1.00 125.79 226 GLU I O 1
ATOM 33143 N N . VAL I 3 227 ? 26.670 -11.168 -37.828 1.00 121.97 227 VAL I N 1
ATOM 33144 C CA . VAL I 3 227 ? 25.334 -10.584 -37.904 1.00 121.97 227 VAL I CA 1
ATOM 33145 C C . VAL I 3 227 ? 25.426 -9.085 -37.704 1.00 121.97 227 VAL I C 1
ATOM 33146 O O . VAL I 3 227 ? 25.067 -8.307 -38.593 1.00 121.97 227 VAL I O 1
ATOM 33159 N N . GLY I 3 228 ? 25.942 -8.680 -36.547 1.00 116.38 228 GLY I N 1
ATOM 33160 C CA . GLY I 3 228 ? 25.648 -7.376 -35.981 1.00 116.38 228 GLY I CA 1
ATOM 33161 C C . GLY I 3 228 ? 26.847 -6.561 -35.561 1.00 116.38 228 GLY I C 1
ATOM 33162 O O . GLY I 3 228 ? 27.706 -7.035 -34.814 1.00 116.38 228 GLY I O 1
ATOM 33166 N N . ALA I 3 229 ? 26.908 -5.327 -36.060 1.00 122.20 229 ALA I N 1
ATOM 33167 C CA . ALA I 3 229 ? 27.844 -4.317 -35.595 1.00 122.20 229 ALA I CA 1
ATOM 33168 C C . ALA I 3 229 ? 27.470 -2.961 -36.159 1.00 122.20 229 ALA I C 1
ATOM 33169 O O . ALA I 3 229 ? 26.782 -2.874 -37.180 1.00 122.20 229 ALA I O 1
ATOM 33176 N N . THR I 3 230 ? 27.920 -1.900 -35.499 1.00 136.72 230 THR I N 1
ATOM 33177 C CA . THR I 3 230 ? 27.935 -0.595 -36.130 1.00 136.72 230 THR I CA 1
ATOM 33178 C C . THR I 3 230 ? 28.871 -0.621 -37.329 1.00 136.72 230 THR I C 1
ATOM 33179 O O . THR I 3 230 ? 29.936 -1.248 -37.314 1.00 136.72 230 THR I O 1
ATOM 33190 N N . GLY I 3 231 ? 28.460 0.065 -38.382 1.00 137.96 231 GLY I N 1
ATOM 33191 C CA . GLY I 3 231 ? 29.358 0.391 -39.466 1.00 137.96 231 GLY I CA 1
ATOM 33192 C C . GLY I 3 231 ? 28.622 0.873 -40.696 1.00 137.96 231 GLY I C 1
ATOM 33193 O O . GLY I 3 231 ? 27.422 0.669 -40.870 1.00 137.96 231 GLY I O 1
ATOM 33197 N N . GLY I 3 232 ? 29.401 1.520 -41.559 1.00 132.21 232 GLY I N 1
ATOM 33198 C CA . GLY I 3 232 ? 29.042 1.689 -42.949 1.00 132.21 232 GLY I CA 1
ATOM 33199 C C . GLY I 3 232 ? 29.475 0.520 -43.820 1.00 132.21 232 GLY I C 1
ATOM 33200 O O . GLY I 3 232 ? 29.566 0.682 -45.040 1.00 132.21 232 GLY I O 1
ATOM 33204 N N . ASP I 3 233 ? 29.774 -0.656 -43.213 1.00 127.80 233 ASP I N 1
ATOM 33205 C CA . ASP I 3 233 ? 29.907 -1.907 -43.951 1.00 127.80 233 ASP I CA 1
ATOM 33206 C C . ASP I 3 233 ? 28.543 -2.584 -44.018 1.00 127.80 233 ASP I C 1
ATOM 33207 O O . ASP I 3 233 ? 27.939 -2.881 -42.981 1.00 127.80 233 ASP I O 1
ATOM 33216 N N . PRO I 3 234 ? 27.995 -2.791 -45.210 1.00 111.62 234 PRO I N 1
ATOM 33217 C CA . PRO I 3 234 ? 27.063 -3.904 -45.383 1.00 111.62 234 PRO I CA 1
ATOM 33218 C C . PRO I 3 234 ? 27.796 -5.221 -45.431 1.00 111.62 234 PRO I C 1
ATOM 33219 O O . PRO I 3 234 ? 29.001 -5.301 -45.166 1.00 111.62 234 PRO I O 1
ATOM 33230 N N . PHE I 3 235 ? 27.044 -6.261 -45.769 1.00 118.81 235 PHE I N 1
ATOM 33231 C CA . PHE I 3 235 ? 27.598 -7.579 -45.983 1.00 118.81 235 PHE I CA 1
ATOM 33232 C C . PHE I 3 235 ? 27.019 -8.173 -47.246 1.00 118.81 235 PHE I C 1
ATOM 33233 O O . PHE I 3 235 ? 25.922 -7.814 -47.679 1.00 118.81 235 PHE I O 1
ATOM 33250 N N . TYR I 3 236 ? 27.783 -9.086 -47.818 1.00 127.97 236 TYR I N 1
ATOM 33251 C CA . TYR I 3 236 ? 27.291 -10.072 -48.750 1.00 127.97 236 TYR I CA 1
ATOM 33252 C C . TYR I 3 236 ? 27.544 -11.428 -48.118 1.00 127.97 236 TYR I C 1
ATOM 33253 O O . TYR I 3 236 ? 28.048 -11.521 -46.996 1.00 127.97 236 TYR I O 1
ATOM 33271 N N . TYR I 3 237 ? 27.157 -12.465 -48.837 1.00 133.13 237 TYR I N 1
ATOM 33272 C CA . TYR I 3 237 ? 27.753 -13.784 -48.719 1.00 133.13 237 TYR I CA 1
ATOM 33273 C C . TYR I 3 237 ? 28.800 -14.009 -49.807 1.00 133.13 237 TYR I C 1
ATOM 33274 O O . TYR I 3 237 ? 28.846 -15.077 -50.429 1.00 133.13 237 TYR I O 1
ATOM 33292 N N . ALA I 3 238 ? 29.613 -12.985 -50.054 1.00 139.56 238 ALA I N 1
ATOM 33293 C CA . ALA I 3 238 ? 30.853 -13.039 -50.798 1.00 139.56 238 ALA I CA 1
ATOM 33294 C C . ALA I 3 238 ? 32.021 -12.864 -49.827 1.00 139.56 238 ALA I C 1
ATOM 33295 O O . ALA I 3 238 ? 31.831 -12.804 -48.608 1.00 139.56 238 ALA I O 1
ATOM 33302 N N . MET I 3 239 ? 33.244 -12.780 -50.352 1.00 140.18 239 MET I N 1
ATOM 33303 C CA . MET I 3 239 ? 34.349 -12.289 -49.538 1.00 140.18 239 MET I CA 1
ATOM 33304 C C . MET I 3 239 ? 34.118 -10.825 -49.219 1.00 140.18 239 MET I C 1
ATOM 33305 O O . MET I 3 239 ? 33.353 -10.143 -49.910 1.00 140.18 239 MET I O 1
ATOM 33319 N N . ALA I 3 240 ? 34.809 -10.331 -48.189 1.00 133.66 240 ALA I N 1
ATOM 33320 C CA . ALA I 3 240 ? 35.073 -8.902 -48.082 1.00 133.66 240 ALA I CA 1
ATOM 33321 C C . ALA I 3 240 ? 36.281 -8.512 -48.926 1.00 133.66 240 ALA I C 1
ATOM 33322 O O . ALA I 3 240 ? 36.125 -7.796 -49.921 1.00 133.66 240 ALA I O 1
ATOM 33329 N N . VAL I 3 241 ? 37.491 -8.966 -48.559 1.00 129.88 241 VAL I N 1
ATOM 33330 C CA . VAL I 3 241 ? 38.733 -8.549 -49.233 1.00 129.88 241 VAL I CA 1
ATOM 33331 C C . VAL I 3 241 ? 39.721 -9.709 -49.062 1.00 129.88 241 VAL I C 1
ATOM 33332 O O . VAL I 3 241 ? 39.545 -10.568 -48.190 1.00 129.88 241 VAL I O 1
ATOM 33345 N N . TRP I 3 242 ? 40.735 -9.764 -49.922 1.00 126.14 242 TRP I N 1
ATOM 33346 C CA . TRP I 3 242 ? 41.817 -10.734 -49.940 1.00 126.14 242 TRP I CA 1
ATOM 33347 C C . TRP I 3 242 ? 43.040 -10.186 -49.195 1.00 126.14 242 TRP I C 1
ATOM 33348 O O . TRP I 3 242 ? 42.987 -9.133 -48.558 1.00 126.14 242 TRP I O 1
ATOM 33369 N N . GLY I 3 243 ? 44.134 -10.948 -49.244 1.00 131.68 243 GLY I N 1
ATOM 33370 C CA . GLY I 3 243 ? 45.476 -10.441 -49.030 1.00 131.68 243 GLY I CA 1
ATOM 33371 C C . GLY I 3 243 ? 46.338 -10.736 -50.242 1.00 131.68 243 GLY I C 1
ATOM 33372 O O . GLY I 3 243 ? 45.868 -11.350 -51.204 1.00 131.68 243 GLY I O 1
ATOM 33376 N N . GLN I 3 244 ? 47.598 -10.314 -50.214 1.00 145.05 244 GLN I N 1
ATOM 33377 C CA . GLN I 3 244 ? 48.519 -10.527 -51.322 1.00 145.05 244 GLN I CA 1
ATOM 33378 C C . GLN I 3 244 ? 49.051 -11.953 -51.419 1.00 145.05 244 GLN I C 1
ATOM 33379 O O . GLN I 3 244 ? 49.726 -12.277 -52.400 1.00 145.05 244 GLN I O 1
ATOM 33393 N N . GLY I 3 245 ? 48.770 -12.810 -50.442 1.00 139.91 245 GLY I N 1
ATOM 33394 C CA . GLY I 3 245 ? 49.294 -14.156 -50.416 1.00 139.91 245 GLY I CA 1
ATOM 33395 C C . GLY I 3 245 ? 50.789 -14.317 -50.264 1.00 139.91 245 GLY I C 1
ATOM 33396 O O . GLY I 3 245 ? 51.527 -13.332 -50.176 1.00 139.91 245 GLY I O 1
ATOM 33400 N N . THR I 3 246 ? 51.244 -15.570 -50.229 1.00 144.82 246 THR I N 1
ATOM 33401 C CA . THR I 3 246 ? 52.672 -15.861 -50.184 1.00 144.82 246 THR I CA 1
ATOM 33402 C C . THR I 3 246 ? 52.912 -17.319 -50.552 1.00 144.82 246 THR I C 1
ATOM 33403 O O . THR I 3 246 ? 52.053 -18.179 -50.353 1.00 144.82 246 THR I O 1
ATOM 33414 N N . THR I 3 247 ? 54.109 -17.581 -51.073 1.00 147.51 247 THR I N 1
ATOM 33415 C CA . THR I 3 247 ? 54.525 -18.913 -51.485 1.00 147.51 247 THR I CA 1
ATOM 33416 C C . THR I 3 247 ? 54.918 -19.754 -50.275 1.00 147.51 247 THR I C 1
ATOM 33417 O O . THR I 3 247 ? 55.501 -19.257 -49.304 1.00 147.51 247 THR I O 1
ATOM 33428 N N . VAL I 3 248 ? 54.569 -21.045 -50.336 1.00 146.52 248 VAL I N 1
ATOM 33429 C CA . VAL I 3 248 ? 55.041 -22.037 -49.372 1.00 146.52 248 VAL I CA 1
ATOM 33430 C C . VAL I 3 248 ? 55.396 -23.304 -50.138 1.00 146.52 248 VAL I C 1
ATOM 33431 O O . VAL I 3 248 ? 54.739 -23.657 -51.122 1.00 146.52 248 VAL I O 1
ATOM 33444 N N . THR I 3 249 ? 56.442 -23.994 -49.670 1.00 151.93 249 THR I N 1
ATOM 33445 C CA . THR I 3 249 ? 57.028 -25.118 -50.394 1.00 151.93 249 THR I CA 1
ATOM 33446 C C . THR I 3 249 ? 57.627 -26.112 -49.404 1.00 151.93 249 THR I C 1
ATOM 33447 O O . THR I 3 249 ? 58.111 -25.731 -48.334 1.00 151.93 249 THR I O 1
ATOM 33458 N N . VAL I 3 250 ? 57.555 -27.400 -49.768 1.00 148.75 250 VAL I N 1
ATOM 33459 C CA . VAL I 3 250 ? 58.434 -28.439 -49.235 1.00 148.75 250 VAL I CA 1
ATOM 33460 C C . VAL I 3 250 ? 59.507 -28.727 -50.275 1.00 148.75 250 VAL I C 1
ATOM 33461 O O . VAL I 3 250 ? 59.220 -28.718 -51.478 1.00 148.75 250 VAL I O 1
ATOM 33474 N N . SER I 3 251 ? 60.727 -29.028 -49.820 1.00 157.33 251 SER I N 1
ATOM 33475 C CA . SER I 3 251 ? 61.715 -29.604 -50.734 1.00 157.33 251 SER I CA 1
ATOM 33476 C C . SER I 3 251 ? 62.879 -30.185 -49.948 1.00 157.33 251 SER I C 1
ATOM 33477 O O . SER I 3 251 ? 62.921 -30.127 -48.716 1.00 157.33 251 SER I O 1
ATOM 33485 N N . SER I 3 252 ? 63.830 -30.741 -50.696 1.00 157.25 252 SER I N 1
ATOM 33486 C CA . SER I 3 252 ? 65.034 -31.330 -50.129 1.00 157.25 252 SER I CA 1
ATOM 33487 C C . SER I 3 252 ? 66.163 -31.319 -51.155 1.00 157.25 252 SER I C 1
ATOM 33488 O O . SER I 3 252 ? 66.591 -30.256 -51.604 1.00 157.25 252 SER I O 1
#

Foldseek 3Di:
DDDDDDDDDFDPFQQAAQDPVGGRFGFRFWFFLADADFPLAAAFAPLFAAAEFPQADVQCAPQAQPVTDVPQVCFFGFAYEAAPHRHDDPLFAAAEPPPVVVQVQVLFAPTKGKDFQAAPPPNDPQWDWPDFDQSSADPNHTDHTDFKTATFGDQQHDDWDKDKDADPPQFKWKFKKKAWAAQDCVCVCRTLNDQWWWKWKDKDVDIDIDTDGHDAADQDSHGRIYIHMDIDMHGHPIMIMITTSHRMMGGRMIMTGHGGDQHHHAHEPGYHDNHYAFKAHRSHGDHLPHAEYCHDQDMGGNHHHHDVDDTDMGGDGGHHDDD/DVVADDVGLDNDDDPQDDPFPAWDWDQAPVGIDTDHQCPLRVVVVVVVVVVVCVVPVVDDDDPDDDDDDDDPVCVVVVVVSVVVVVVVVVVCVVVVVVVVVVVVVVSVVVVVVSVVVVVVLLCVLCPLQWDDDRGDDIGGLDHADVVQVVQSSVRHHPSVPRVVSSVPSVVVD/DDDDDDDDDFDPFQQAAQDPVGGRFGFRFWFFLADADFPLAAAFAPLFAAAEFPQADVQCAPQAQPVTDVPQVCFFGFAYEAAPHRHDDPLFAAAEPPPVVVQVQVLFAPTKGKDFQAAPPPNDPQWDWPDFDQSSADPNHTDHTDFKTATFGDQQHDDWDKDKDADPPQFKWKFKKKAWAAQDCVCVCRTLNDQWWWKWKDKDVDIDIDTDGHDAADQDSHGRIYIHMDIDMHGHPIMIMITTSHRMMGGRMIMTGHGGDQHHHAHEPGYHDNHYAFKAHRSHGDHLPHAEYCHDQDMGGNHHHHDVDDTDMGGDGGHHDDD/DVVADDVGLDNDDDPQDDPFPAWDWDQAPVGIDTDHQCPLRVVVVVVVVVVVCVVPVVDDDDPDDDDDDDDPVCVVVVVVSVVVVVVVVVVCVVVVVVVVVVVVVVSVVVVVVSVVVVVVLLCVLCPLQWDDDRGDDIGGLDHADVVQVVQSSVRHHPSVPRVVSSVPSVVVD/DDDDDDDDDFDPFQQAAQDPVGGRFGFRFWFFLADADFPLAAAFAPLFAAAEFPQADVQCAPQAQPVTDVPQVCFFGFAYEAAPHRHDDPLFAAAEPPPVVVQVQVLFAPTKGKDFQAAPPPNDPQWDWPDFDQSSADPNHTDGTDFKTATFGDQQHDDWDKDKDADPPQFKWKFKKKAWAAQDCVCVCRTLNDQWWWKWKDKDVDIDIDTDGHDAADQDSHGRIYIHMDIDMHGHPIMIMITTSHRMMGGRMIMTGHGGDQHHHAHEPGYHDNHYAFKAHRSHGDHLPHAEYCHDQDMGGNHHHHDVDDTDMGGDGGHHDDD/DVVADDVGLDNDDDPQDDPFPAWDWDQAPVGIDTDHQCPLRVVVVVVVVVVVCVVPVVDDDDPDDDDDDDDPVCVVVVVVSVVVVVVVVVVCVVVVVVVVVVVVVVSVVVVVVSVVVVVVLLCVLCPLQWDDDRGDDIGGLDHADVVQVVQSSVRHHPSVPRVVSSVPSVVVD/DWDKEKPDQEDEDEWFDKFKIKIFTDWFDFFQFKFKWKADVQFDIDGFGGRLADGDPPDDDFWGGHDGTGIGIIMGRTDDQVRQTWMKMWGQDPLRAIYIYKTYGYHYPVLAKAKADADEDAAQFWDKIKMADDDDQLQFFWKFKWWDAVSTGTHGAWTAHNVGDIDGDPVNPPQKDWDDDRVRRMIMIIGGNHDAVLQTWMWIFTAFGDDDDDDPDDGGNGTDGIHRTHGHGHDD/DWDKEKPDQEDEDEWFDKFKIKIFTDWFDFFQFKFKWKADVQFDIDGFGGRLADGDPPDDDFWGGHDGTGIGIIMGRTDDQVRQTWMKMWGQDPLRAIYIYKTYGYHYPVLAKAKADADEDAAQFWDKIKMADDDDQLQFFWKFKWWDAVSTGTHGAWTAHNVGDIDGDPVNPPQKDWDDDRVRRMIMIIGGNHDAVLQTWMWIFTAFGDDDDDDPDDGGNGTDGIHRTHGHGHDD/DWDKEKPDQEDEDEWFDKFKIKIFTDWFDFFQFKFKWKADVQFDIDGFGGRLADGDPPDDDFWGGHDGTGIGIIMGRTDDQVRQTWMKMWGQDPLRAIYIYKTYGYHYPVLAKAKADADEDAAQFWDKIKMADDDDQLQFFWKFKWWDAVSTGTHGAWTAHNVGDIDGDPVNPPQKDWDDDRVRRMIMIIGGNHDAVLQTWMWIFTAFGDDDDDDPDDGGNGTDGIHRTHGHGHDD

Nearest PDB structures (foldseek):
  5ujz-assembly1_G  TM=1.004E+00  e=3.656E-48  Homo sapiens
  6eqc-assembly1_D  TM=9.311E-01  e=2.805E-27  Mus musculus
  6cvk-assembly1_B  TM=9.165E-01  e=5.771E-27  Oryctolagus cuniculus
  6cwd-assembly2_E  TM=9.176E-01  e=6.507E-26  Oryctolagus cuniculus
  4ouo-assembly1_A-2  TM=4.855E-01  e=4.456E-24  Gallus gallus

B-factor: mean 135.13, std 23.56, range [83.94, 204.64]

InterPro domains:
  IPR000149 Haemagglutinin, influenzavirus A [PR00330] (21-44)
  IPR000149 Haemagglutinin, influenzavirus A [PR00330] (67-85)
  IPR000149 Haemagglutinin, influenzavirus A [PR00330] (107-122)
  IPR000149 Haemagglutinin, influenzavirus A [PR00330] (190-208)
  IPR000149 Haemagglutinin, influenzavirus A [PR00330] (228-245)
  IPR000149 Haemagglutinin, influenzavirus A [PR00330] (247-267)
  IPR000149 Haemagglutinin, influenzavirus A [PR00330] (307-323)
  IPR000149 Haemagglutinin, influenzavirus A [PR00330] (327-341)
  IPR001364 Haemagglutinin, influenzavirus A/B [MF_04072] (1-565)
  IPR001364 Haemagglutinin, influenzavirus A/B [PF00509] (20-565)
  IPR001364 Haemagglutinin, influenzavirus A/B [PR00329] (21-44)
  IPR001364 Haemagglutinin, influenzavirus A/B [PR00329] (307-323)
  IPR001364 Haemagglutinin, influenzavirus A/B [PR00329] (327-341)
  IPR001364 Haemagglutinin, influenzavirus A/B [PR00329] (378-401)
  IPR001364 Haemagglutinin, influenzavirus A/B [PR00329] (417-438)
  IPR001364 Haemagglutinin, influenzavirus A/B [PR00329] (480-498)
  IPR008980 Viral capsid/haemagglutinin protein [SSF49818] (18-338)
  IPR013828 Haemagglutinin, HA1 chain, alpha/beta domain superfamily [G3DSA:3.90.209.20] (59-289)

Organism: NCBI:txid464623

Sequence (2196 aa):
EDTICIGYHANNSTDTVDTVLEKNVTVTHSVNLLEDSHNGKLCLLKGIAPLQLGNCSVAGWILGNPECELLISRESWSYIVEKPNPENGTCYPGHFADYEELREQLSSVSSFERFEIFPKESSWPNHTTTGVSASCSHNGESSFYKNLLWLTGKNGLYPNLSKSYANNKEKEVLVLWGVHHPPNIGDQRALYHTENAYVSVVSSHYSRKFTPEIAKRPKVRDREGRINYYWTLLEPGDTIIFEANGNLIAPRYAFALSRGFGSGIINSNAPMDECDAKCQTPQGAINSSLPFQNVHPVTIGECPKYVRSAKLRMVTGLRNIPSGLFGAIAGFIEGGWTGMVDGWYGYHHQNEQGSGYAADQKSTQNAINGITNKVNSVIEKMNTQFTAVGKEFNKLERRMENLNKKVDDGFIDIWTYNAELLVLLENERTLDFHDSNVKNLYEKVKSQLKNNAKEIGNGCFEFYHKCNDECMESVKNGTYDYPKYSEESKLNREKIEDTICIGYHANNSTDTVDTVLEKNVTVTHSVNLLEDSHNGKLCLLKGIAPLQLGNCSVAGWILGNPECELLISRESWSYIVEKPNPENGTCYPGHFADYEELREQLSSVSSFERFEIFPKESSWPNHTTTGVSASCSHNGESSFYKNLLWLTGKNGLYPNLSKSYANNKEKEVLVLWGVHHPPNIGDQRALYHTENAYVSVVSSHYSRKFTPEIAKRPKVRDREGRINYYWTLLEPGDTIIFEANGNLIAPRYAFALSRGFGSGIINSNAPMDECDAKCQTPQGAINSSLPFQNVHPVTIGECPKYVRSAKLRMVTGLRNIPSGLFGAIAGFIEGGWTGMVDGWYGYHHQNEQGSGYAADQKSTQNAINGITNKVNSVIEKMNTQFTAVGKEFNKLERRMENLNKKVDDGFIDIWTYNAELLVLLENERTLDFHDSNVKNLYEKVKSQLKNNAKEIGNGCFEFYHKCNDECMESVKNGTYDYPKYSEESKLNREKIEDTICIGYHANNSTDTVDTVLEKNVTVTHSVNLLEDSHNGKLCLLKGIAPLQLGNCSVAGWILGNPECELLISRESWSYIVEKPNPENGTCYPGHFADYEELREQLSSVSSFERFEIFPKESSWPNHTTTGVSASCSHNGESSFYKNLLWLTGKNGLYPNLSKSYANNKEKEVLVLWGVHHPPNIGDQRALYHTENAYVSVVSSHYSRKFTPEIAKRPKVRDREGRINYYWTLLEPGDTIIFEANGNLIAPRYAFALSRGFGSGIINSNAPMDECDAKCQTPQGAINSSLPFQNVHPVTIGECPKYVRSAKLRMVTGLRNIPSGLFGAIAGFIEGGWTGMVDGWYGYHHQNEQGSGYAADQKSTQNAINGITNKVNSVIEKMNTQFTAVGKEFNKLERRMENLNKKVDDGFIDIWTYNAELLVLLENERTLDFHDSNVKNLYEKVKSQLKNNAKEIGNGCFEFYHKCNDECMESVKNGTYDYPKYSEESKLNREKIEIVLTQSPGTLSLSPGERATLSCRASQSISGYYLTWYQQKPGQAPRLLIYGASSRATGIPDRFSGSGSGTDFTLTISRLEPEDFAVYYCQQYGISPVITFGGGTNVEIKGVQLVESGGGLVQPGGSLRLSCAASGFTFNIYDMHWVRQAPGKGLEWVSGLTTGGDTSYSGSVRGRFSISRENAKNSLYLQMNNLRAGDTAAYFCVRGVREVGATGGDPFYYAMAVWGQGTTVTVSSEIVLTQSPGTLSLSPGERATLSCRASQSISGYYLTWYQQKPGQAPRLLIYGASSRATGIPDRFSGSGSGTDFTLTISRLEPEDFAVYYCQQYGISPVITFGGGTNVEIKGVQLVESGGGLVQPGGSLRLSCAASGFTFNIYDMHWVRQAPGKGLEWVSGLTTGGDTSYSGSVRGRFSISRENAKNSLYLQMNNLRAGDTAAYFCVRGVREVGATGGDPFYYAMAVWGQGTTVTVSSEIVLTQSPGTLSLSPGERATLSCRASQSISGYYLTWYQQKPGQAPRLLIYGASSRATGIPDRFSGSGSGTDFTLTISRLEPEDFAVYYCQQYGISPVITFGGGTNVEIKGVQLVESGGGLVQPGGSLRLSCAASGFTFNIYDMHWVRQAPGKGLEWVSGLTTGGDTSYSGSVRGRFSISRENAKNSLYLQMNNLRAGDTAAYFCVRGVREVGATGGDPFYYAMAVWGQGTTVTVSS

Solvent-accessible surface area: 93807 Å² total; per-residue (Å²): 161,2,26,4,13,23,5,11,11,0,27,142,22,109,74,40,6,61,8,16,48,99,121,108,15,42,2,7,76,32,53,45,11,6,34,88,58,75,70,29,84,1,3,18,8,143,54,89,32,7,4,60,17,40,88,11,9,14,11,0,28,1,3,2,8,24,92,7,124,47,85,113,102,70,97,53,19,3,0,15,2,7,50,73,111,45,106,41,32,24,4,16,16,22,60,33,25,72,70,15,8,1,10,18,13,20,13,11,25,62,21,11,59,53,28,69,19,25,48,49,133,100,29,26,80,91,6,44,16,84,14,29,6,15,31,1,26,84,124,58,70,5,19,29,4,100,2,8,8,13,6,15,1,66,5,20,82,34,56,99,16,72,96,57,47,38,22,122,92,145,88,45,2,0,2,13,4,0,2,9,33,1,12,70,70,32,14,7,134,37,12,2,83,47,87,106,9,118,2,18,2,10,15,41,106,58,55,108,82,15,73,12,99,42,20,120,7,53,142,60,127,101,8,21,2,27,3,27,12,24,24,11,15,3,44,53,70,18,19,2,16,9,47,4,4,3,1,8,1,5,4,61,43,2,10,0,12,42,98,14,154,24,6,3,44,2,54,13,120,30,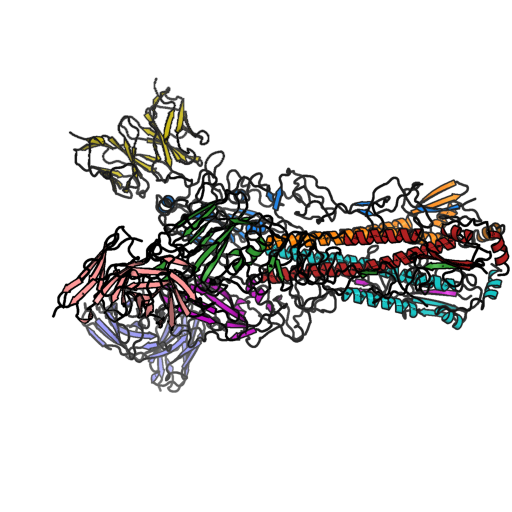94,93,66,148,33,86,18,119,0,2,0,25,83,0,5,8,86,35,73,51,12,9,1,30,27,48,48,40,7,2,0,76,7,4,56,42,1,98,30,89,102,12,74,2,4,28,1,10,69,17,63,80,158,28,30,17,10,2,17,64,15,31,20,131,15,7,85,70,56,14,111,122,7,40,5,1,8,26,35,63,11,146,139,30,67,18,100,25,13,23,107,177,38,6,100,106,7,58,74,2,14,75,16,8,31,74,17,15,65,132,62,23,55,58,56,62,20,14,25,36,55,67,42,71,51,74,25,47,55,15,80,46,11,19,116,68,3,33,16,14,16,21,16,4,21,9,11,19,2,12,17,13,12,14,35,7,1,19,40,0,40,5,28,2,4,0,31,20,34,21,28,34,64,74,6,62,38,33,3,77,85,3,4,73,68,49,74,72,10,23,9,54,6,39,3,57,6,75,74,107,2,8,98,20,6,56,106,54,68,20,92,96,93,90,57,28,109,62,0,87,124,77,80,111,178,141,166,4,27,7,14,22,6,12,10,0,25,142,22,104,75,41,6,62,6,14,50,99,118,108,16,43,2,7,76,30,52,44,10,7,34,88,58,75,73,29,84,1,4,17,8,145,55,91,32,6,3,60,17,41,88,11,9,14,11,0,27,1,2,2,8,25,92,8,122,46,85,114,103,68,97,53,18,3,1,14,2,8,50,72,113,45,105,42,31,24,5,15,17,23,58,32,23,74,68,16,9,2,13,18,14,22,13,13,26,63,21,12,58,52,28,70,19,25,48,51,134,102,27,25,81,92,5,46,16,83,14,29,8,18,31,1,24,85,122,58,74,6,19,28,4,101,2,8,8,13,6,15,1,69,6,21,79,34,56,99,16,72,98,56,47,38,21,122,93,146,87,44,2,0,1,14,4,1,2,9,33,1,11,73,71,34,16,6,134,34,11,2,85,50,88,107,9,118,2,18,2,9,15,41,104,52,56,108,82,15,75,12,96,41,17,120,6,50,142,60,128,104,8,22,2,26,2,26,12,24,26,9,16,3,44,52,71,18,19,4,17,10,43,4,4,2,0,8,1,4,4,62,42,2,10,1,10,41,98,16,151,26,6,2,43,2,57,12,122,29,94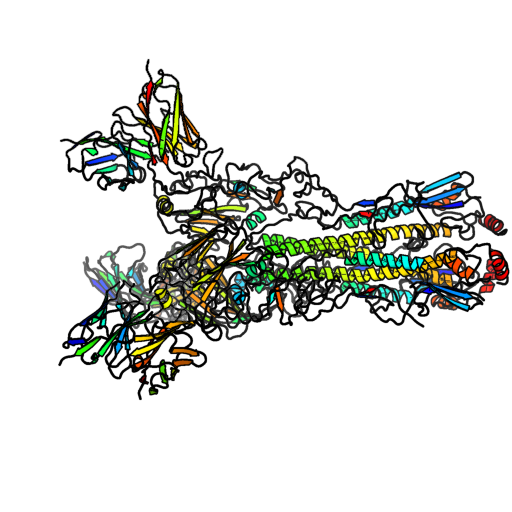,91,66,148,34,87,18,117,0,2,0,26,81,0,4,9,85,35,72,49,12,11,2,30,28,48,46,39,9,1,0,77,7,4,56,43,1,96,29,88,102,10,73,2,3,26,1,9,71,17,63,82,163,30,30,18,13,2,18,62,17,33,20,132,15,7,82,67,56,15,111,123,7,41,4,2,10,26,37,64,11,145,140,29,67,18,99,26,14,21,108,178,38,7,101,108,6,58,74,2,13,75,19,8,32,75,19,17,62,134,66,24,60,55,62,60,22,15,28,36,58,66,45,72,48,68,25,44,58,14,79,43,10,22,117,67,6,36,16,16,17,23,16,4,27,9,11,21,2,12,19,15,11,13,40,9,1,20,42,0,46,6,28,2,4,1,30,21,38,25,27,34,69,82,6,64,41,33,3,84,85,4,4,73,70,47,75,72,8,22,8,53,6,40,3,55,7,76,74,108,2,8,98,19,8,54,103,53,69,19,93,98,92,90,56,27,108,60,0,89,125,76,83,112,180,141,160,2,26,4,14,23,5,12,11,0,27,143,22,107,74,40,6,65,8,14,45,99,118,106,19,43,4,6,75,30,53,45,11,6,34,88,58,75,72,30,83,1,4,16,9,146,55,91,32,6,2,60,17,41,87,11,8,15,11,0,28,1,2,3,8,25,93,8,123,48,83,113,102,68,97,53,19,3,1,14,2,8,49,72,113,46,106,41,31,24,4,14,18,23,60,32,25,72,70,22,8,1,11,20,13,22,13,12,26,62,22,12,57,54,28,69,19,25,48,50,134,103,29,25,82,90,5,45,16,85,16,29,7,18,31,1,25,84,124,58,71,6,19,28,5,100,2,8,8,12,6,15,1,68,6,18,80,34,55,99,17,72,99,57,46,39,21,122,92,144,87,42,2,0,2,12,5,0,2,9,34,1,11,73,70,33,14,6,132,35,13,2,83,48,87,105,9,118,2,18,2,10,14,37,103,54,54,110,82,15,75,12,98,42,20,123,8,53,141,60,129,102,8,21,2,27,3,26,12,24,25,9,14,4,44,53,71,18,18,4,14,9,43,4,5,2,0,9,1,4,5,62,42,3,9,0,11,41,98,16,152,26,7,3,45,3,56,12,121,30,95,94,66,148,33,88,18,119,0,2,0,26,81,0,4,8,84,36,72,50,13,10,2,29,28,48,46,40,6,2,0,77,6,4,56,42,1,99,30,90,99,12,75,2,5,28,1,10,75,17,66,82,159,29,30,18,8,2,20,64,12,26,20,131,16,7,85,71,54,15,110,123,7,42,5,1,9,27,36,61,12,147,141,29,67,19,99,24,13,22,104,177,38,7,102,107,7,58,74,4,14,76,19,9,30,73,18,18,65,132,63,22,56,57,60,60,20,16,29,38,57,77,44,70,52,69,24,43,50,13,80,40,9,20,116,65,6,35,15,12,20,22,15,3,24,8,10,21,3,12,16,13,11,12,34,10,2,22,42,0,48,6,28,3,4,1,31,19,37,26,28,34,74,85,6,64,46,33,4,88,84,4,3,72,64,46,71,72,10,22,9,52,6,41,3,56,7,76,72,110,2,8,100,20,8,53,105,54,68,20,93,94,91,89,55,28,109,59,0,94,123,77,81,110,178,139,72,42,121,16,76,23,39,57,44,86,27,55,64,46,66,56,81,185,6,92,9,29,1,135,14,90,116,67,12,50,12,109,6,2,0,4,0,29,14,62,111,86,91,11,17,119,37,14,1,40,8,4,77,45,49,10,123,53,79,79,117,63,10,49,17,62,39,73,19,47,78,1,20,5,41,10,65,120,4,53,74,124,23,106,4,18,5,5,0,2,0,28,9,111,53,93,31,5,20,29,3,46,4,2,67,7,86,25,114,111,106,96,16,86,30,61,48,35,29,108,26,106,66,59,18,66,55,108,3,17,2,35,24,52,72,47,57,4,59,9,18,27,2,13,9,2,31,23,32,117,82,128,38,23,71,11,1,0,4,19,22,0,40,30,102,66,18,48,27,67,80,1,158,71,43,4,55,32,57,40,76,18,111,113,63,9,3,41,1,75,2,66,91,4,151,73,47,4,54,7,32,5,14,1,1,23,4,18,12,33,21,7,9,28,31,84,45,89,34,73,58,2,8,30,60,14,7,127,14,38,84,5,36,15,53,124,71,43,121,15,76,24,39,57,43,87,27,54,64,44,64,55,81,186,5,94,8,29,2,133,14,89,118,66,10,52,11,111,6,2,0,4,0,28,13,63,111,86,93,11,17,118,37,14,1,41,7,4,77,45,50,9,122,53,78,78,117,63,10,49,17,62,39,73,18,44,77,0,19,4,42,9,65,121,4,54,74,122,22,105,5,18,4,3,0,2,0,28,8,110,53,93,31,5,19,30,4,46,4,2,67,7,87,26,115,112,105,96,17,88,30,59,49,35,29,110,25,103,67,58,18,66,55,106,2,18,3,35,22,50,72,47,59,4,60,11,18,27,2,12,9,2,30,24,32,116,82,128,37,23,69,10,1,0,4,19,23,2,41,31,102,66,18,49,27,68,84,2,158,72,41,5,54,32,58,41,73,16,112,112,64,9,2,41,0,74,1,65,91,5,152,72,47,4,54,7,32,5,13,0,0,24,4,18,11,36,20,9,10,31,32,84,44,90,34,72,59,2,7,31,61,14,6,126,14,38,82,5,36,15,51,125,70,44,121,15,75,24,38,58,43,86,26,55,65,44,64,54,80,186,5,93,8,30,1,133,14,90,117,66,12,48,11,110,6,2,0,4,0,28,13,63,112,87,91,10,17,120,37,14,1,40,7,4,77,45,49,10,123,54,78,77,118,64,11,49,17,62,39,72,18,44,76,1,20,5,42,11,66,118,3,54,75,123,23,105,4,19,5,4,0,2,1,29,8,105,52,93,31,5,19,30,2,45,4,3,67,9,85,26,115,111,106,97,17,85,31,61,48,35,29,108,24,105,66,56,19,64,54,105,3,17,2,33,23,52,70,46,57,3,62,9,18,27,2,13,9,1,32,24,32,116,82,130,37,23,72,9,1,0,4,19,23,2,37,30,100,66,18,50,27,67,82,2,158,71,43,4,54,32,60,42,74,19,112,113,63,9,3,40,0,74,1,65,91,4,152,71,48,3,54,7,31,4,12,1,0,24,4,18,13,34,22,8,9,29,31,85,46,91,32,72,63,2,7,29,61,13,6,126,14,38,83,5,37,15,52,125

Radius of gyration: 51.55 Å; Cα contacts (8 Å, |Δi|>4): 5261; chains: 9; bounding box: 125×113×161 Å